Protein AF-0000000066037435 (afdb_homodimer)

Radius of gyration: 38.46 Å; Cα contacts (8 Å, |Δi|>4): 5398; chains: 2; bounding box: 88×120×111 Å

Secondary structure (DSSP, 8-state):
---EEEEE-HHHHHHHHHHHT-SEEEE---TTTHHHHHHHHHHHHTT---TTSSPPEEEE-SSHHHHHHHHHHHHHTT--EEEEE-HHHHHHTHHHHHHHHHTT---EEEEEE----SSSB--S--SHHHHTTTTSS-EEEEE-SHHHHHHHHHHHHHHHHHH---EEEEEETTTGGG-EEEEEEPPHHHHHHHS-HHHHHHHHHTS--TTS-EEES-B--HHHHHHHHHHTHHHHHHHHHHHHHHHHHHHHHHS----SEEEEE-TT-SEEEEE-STHHHHHHHHHHHHHTTT--EEEEEESEEES--HHHHHHTS-TT--EEEEEES---TTSSS-HHHHHHHHHHHTSS---EEEEEEE-GGG----HHHHHHHHHHHHSSSPPSSEEESS--TTT--BPPPP------SPTT-EEEEEEEETTSSHHHHHHHHHHHHHHHSS-EEEEEEEE-S-SSS-EEEEEEEEESS-----S--SSEEEEEES-GGGGGTS-TTTTEEEEEEEEEE-S--GGGHHHHS-HHHHHHHHHTT-EEEEE-HHHHHHHHT-TT--HHHHHHHHHHHH-SS-HHHHHHHHHHHHHHHHGGG-HHHHHHHHHHHHHHHH--EE----GGGGGPPPP--------HHIIIIIHHHHTT-GGG--GGGGTT-TT--EES-GGGGT-----SEEEEE-TTT-----HHHHT-TT--EEEEEE-HHHHHTSPTT---EEPTT-TT-EEEEEE-TTT-----HHHHH--STT-SEEEEEGGGGTTHHHHHHHHHHSPP---SS-TTSHHHHTTSPPSB-S-SPPTT-SSHHHHHHHHHHHGGGEEEEE-SSHHHHHHHBTTB--B---TTS---EEE---STTHHHHHHHHHHHHHHHHHHHHHHHHHHHH--TTS---HHHHHHHHHHHHTTT--TTHHHHHHHHHHSHHHHGGGSS--S-----TTGGGSS--EEEEEEEHIIIIIITHHHHHHHHHTT---EEEEEE-SEEGGGTSEE-TTSPTT-EEBTEE--SPPP-HHHHHHTTSSSEEEEE-TTT-HHHHHHHHHHHHHSSS-EEEEEE---GGG-BTT-GGGHHHHHHHHHHTTSS--EEE-HHHHHTTS-SEEE-SPPP-S-HHHHHHTBHHHHHHHHH-HHHHHHHHHHHHHHHHHHHHHHHHHHH-/---EEEEE-HHHHHHHHHHHT-SEEEE---TTTHHHHHHHHHHHHTT---TTSSPPEEEE-SSHHHHHHHHHHHHHTT--EEEEE-HHHHHHTHHHHHHHHHTT---EEEEEE----SSSB--S--SHHHHTTTTSS-EEEEE-SHHHHHHHHHHHHHHHHHH---EEEEEETTTTTT-EEEEEEPPHHHHHHHS-HHHHHHHHHTS--TTS-EEES-B--HHHHHHHHHHTHHHHHHHHHHHHHHHHHHHHHHS----SEEEEE-TT-SEEEEE-STHHHHHHHHHHHHHTTT--EEEEEESEEES--HHHHHHTS-TT--EEEEEES---TTSSS-HHHHHHHHHHHTSS---EEEEEEE-GGG----HHHHHHHHHHHHSSSPPSSEEESS--TTT--BPPPP------SPTT-EEEEEEEETTSSHHHHHHHHHHHHHHHSS-EEEEEEEE-S-SSS-EEEEEEEEESS-----S--SSEEEEEES-GGGGGTS-TTTTEEEEEEEEEE-S--GGGHHHHS-HHHHHHHHHTT-EEEEE-HHHHHHHHT-TT--HHHHHHHHHHHH-SS-HHHHHHHHHHHHHHHHGGG-HHHHHHHHHHHHHHHH--EE----GGGGGPPPP--------HHIIIIIHHHHTT-GGG--GGGGTT-TT--EES-GGGGT-----SEEEEE-TTT-----HHHHT-TT--EEEEEE-HHHHHTSPTT---EEPTT-TT-EEEEEE-TTT-----HHHHH--STT-SEEEEEGGGGTTHHHHHHHHHHSPP---SS-TTSHHHHTTSPPSB-S-SPPTT-SSHHHHHHHHHHHGGGEEEEE-SSHHHHHHHBTTB--B---TTS---EEE---STTHHHHHHHHHHHHHHHHHHHHHHHHHHHH--TTS---HHHHHHHHHHHHTTT--TTHHHHHHHHHHSHHHHGGGSS--S-----TTGGGSS--EEEEEEEHIIIIIITHHHHHHHHHTT---EEEEEE-SEEGGGTSEE-TTSPTT-EEBTEE--SPPP-HHHHHHTTSS-EEEEE-TTT-HHHHHHHHHHHHHSSS-EEEEEE---GGG-BTT-GGGHHHHHHHHHHTTSS--EEE-HHHHHTTS-SEEE-SPPP-S-HHHHHHTBHHHHHHHHH-HHHHHHHHHHHHHHHHHHHHHHHHHHH-

Nearest PDB structures (foldseek):
  6cin-assembly1_B  TM=9.816E-01  e=0.000E+00  Moorella thermoacetica ATCC 39073
  6cin-assembly3_E  TM=9.849E-01  e=0.000E+00  Moorella thermoacetica ATCC 39073
  6cin-assembly1_A  TM=9.835E-01  e=0.000E+00  Moorella thermoacetica ATCC 39073
  6ciq-assembly2_B  TM=9.819E-01  e=0.000E+00  Moorella thermoacetica ATCC 39073
  6cip-assembly1_B  TM=9.830E-01  e=0.000E+00  Moorella thermoacetica ATCC 39073

Structure (mmCIF, N/CA/C/O backbone):
data_AF-0000000066037435-model_v1
#
loop_
_entity.id
_entity.type
_entity.pdbx_description
1 polymer 'Pyruvate-flavodoxin oxidoreductase'
#
loop_
_atom_site.group_PDB
_atom_site.id
_atom_site.type_symbol
_atom_site.label_atom_id
_atom_site.label_alt_id
_atom_site.label_comp_id
_atom_site.label_asym_id
_atom_site.label_entity_id
_atom_site.label_seq_id
_atom_site.pdbx_PDB_ins_code
_atom_site.Cartn_x
_atom_site.Cartn_y
_atom_site.Cartn_z
_atom_site.occupancy
_atom_site.B_iso_or_equiv
_atom_site.auth_seq_id
_atom_site.auth_comp_id
_atom_site.auth_asym_id
_atom_site.auth_atom_id
_atom_site.pdbx_PDB_model_num
ATOM 1 N N . MET A 1 1 ? 15.977 32.938 -31.234 1 38.19 1 MET A N 1
ATOM 2 C CA . MET A 1 1 ? 14.883 33.781 -30.75 1 38.19 1 MET A CA 1
ATOM 3 C C . MET A 1 1 ? 14.727 33.656 -29.234 1 38.19 1 MET A C 1
ATOM 5 O O . MET A 1 1 ? 14.914 32.562 -28.672 1 38.19 1 MET A O 1
ATOM 9 N N . PRO A 1 2 ? 14.867 34.719 -28.641 1 54.53 2 PRO A N 1
ATOM 10 C CA . PRO A 1 2 ? 14.797 34.625 -27.188 1 54.53 2 PRO A CA 1
ATOM 11 C C . PRO A 1 2 ? 13.617 33.781 -26.703 1 54.53 2 PRO A C 1
ATOM 13 O O . PRO A 1 2 ? 12.516 33.875 -27.25 1 54.53 2 PRO A O 1
ATOM 16 N N . GLY A 1 3 ? 13.852 32.625 -26 1 71.19 3 GLY A N 1
ATOM 17 C CA . GLY A 1 3 ? 12.828 31.703 -25.562 1 71.19 3 GLY A CA 1
ATOM 18 C C . GLY A 1 3 ? 11.688 32.375 -24.828 1 71.19 3 GLY A C 1
ATOM 19 O O . GLY A 1 3 ? 11.82 33.531 -24.375 1 71.19 3 GLY A O 1
ATOM 20 N N . LYS A 1 4 ? 10.5 32 -24.969 1 89.44 4 LYS A N 1
ATOM 21 C CA . LYS A 1 4 ? 9.328 32.5 -24.234 1 89.44 4 LYS A CA 1
ATOM 22 C C . LYS A 1 4 ? 9.516 32.344 -22.734 1 89.44 4 LYS A C 1
ATOM 24 O O . LYS A 1 4 ? 9.773 31.266 -22.234 1 89.44 4 LYS A O 1
ATOM 29 N N . MET A 1 5 ? 9.586 33.531 -22.016 1 93.81 5 MET A N 1
ATOM 30 C CA . MET A 1 5 ? 9.742 33.562 -20.562 1 93.81 5 MET A CA 1
ATOM 31 C C . MET A 1 5 ? 8.391 33.625 -19.875 1 93.81 5 MET A C 1
ATOM 33 O O . MET A 1 5 ? 7.484 34.312 -20.344 1 93.81 5 MET A O 1
ATOM 37 N N . LYS A 1 6 ? 8.18 32.844 -18.844 1 93.81 6 LYS A N 1
ATOM 38 C CA . LYS A 1 6 ? 6.961 32.844 -18.047 1 93.81 6 LYS A CA 1
ATOM 39 C C . LYS A 1 6 ? 7.277 32.656 -16.562 1 93.81 6 LYS A C 1
ATOM 41 O O . LYS A 1 6 ? 8.234 31.969 -16.219 1 93.81 6 LYS A O 1
ATOM 46 N N . THR A 1 7 ? 6.496 33.281 -15.742 1 95.12 7 THR A N 1
ATOM 47 C CA . THR A 1 7 ? 6.609 33.062 -14.305 1 95.12 7 THR A CA 1
ATOM 48 C C . THR A 1 7 ? 5.711 31.938 -13.836 1 95.12 7 THR A C 1
ATOM 50 O O . THR A 1 7 ? 4.492 31.984 -14.031 1 95.12 7 THR A O 1
ATOM 53 N N . MET A 1 8 ? 6.258 30.891 -13.227 1 96.31 8 MET A N 1
ATOM 54 C CA . MET A 1 8 ? 5.488 29.75 -12.742 1 96.31 8 MET A CA 1
ATOM 55 C C . MET A 1 8 ? 6.262 28.984 -11.672 1 96.31 8 MET A C 1
ATOM 57 O O . MET A 1 8 ? 7.449 29.234 -11.461 1 96.31 8 MET A O 1
ATOM 61 N N . ASP A 1 9 ? 5.66 28.109 -10.977 1 97.19 9 ASP A N 1
ATOM 62 C CA . ASP A 1 9 ? 6.336 27.281 -9.984 1 97.19 9 ASP A CA 1
ATOM 63 C C . ASP A 1 9 ? 6.699 25.922 -10.562 1 97.19 9 ASP A C 1
ATOM 65 O O . ASP A 1 9 ? 6.43 25.641 -11.734 1 97.19 9 ASP A O 1
ATOM 69 N N . GLY A 1 10 ? 7.418 25.062 -9.797 1 98.44 10 GLY A N 1
ATOM 70 C CA . GLY A 1 10 ? 7.91 23.766 -10.273 1 98.44 10 GLY A CA 1
ATOM 71 C C . GLY A 1 10 ? 6.801 22.797 -10.625 1 98.44 10 GLY A C 1
ATOM 72 O O . GLY A 1 10 ? 6.934 22.016 -11.57 1 98.44 10 GLY A O 1
ATOM 73 N N . ASN A 1 11 ? 5.684 22.75 -9.883 1 98.56 11 ASN A N 1
ATOM 74 C CA . ASN A 1 11 ? 4.543 21.906 -10.195 1 98.56 11 ASN A CA 1
ATOM 75 C C . ASN A 1 11 ? 3.971 22.219 -11.578 1 98.56 11 ASN A C 1
ATOM 77 O O . ASN A 1 11 ? 3.678 21.297 -12.352 1 98.56 11 ASN A O 1
ATOM 81 N N . THR A 1 12 ? 3.805 23.469 -11.867 1 98.12 12 THR A N 1
ATOM 82 C CA . THR A 1 12 ? 3.25 23.875 -13.148 1 98.12 12 THR A CA 1
ATOM 83 C C . THR A 1 12 ? 4.188 23.5 -14.289 1 98.12 12 THR A C 1
ATOM 85 O O . THR A 1 12 ? 3.74 23.047 -15.352 1 98.12 12 THR A O 1
ATOM 88 N N . ALA A 1 13 ? 5.48 23.703 -14.078 1 98.69 13 ALA A N 1
ATOM 89 C CA . ALA A 1 13 ? 6.473 23.328 -15.086 1 98.69 13 ALA A CA 1
ATOM 90 C C . ALA A 1 13 ? 6.418 21.844 -15.398 1 98.69 13 ALA A C 1
ATOM 92 O O . ALA A 1 13 ? 6.445 21.453 -16.562 1 98.69 13 ALA A O 1
ATOM 93 N N . ALA A 1 14 ? 6.406 20.984 -14.367 1 98.81 14 ALA A N 1
ATOM 94 C CA . ALA A 1 14 ? 6.332 19.547 -14.539 1 98.81 14 ALA A CA 1
ATOM 95 C C . ALA A 1 14 ? 5.059 19.141 -15.281 1 98.81 14 ALA A C 1
ATOM 97 O O . ALA A 1 14 ? 5.09 18.281 -16.172 1 98.81 14 ALA A O 1
ATOM 98 N N . ALA A 1 15 ? 3.898 19.719 -14.867 1 98.62 15 ALA A N 1
ATOM 99 C CA . ALA A 1 15 ? 2.617 19.438 -15.508 1 98.62 15 ALA A CA 1
ATOM 100 C C . ALA A 1 15 ? 2.656 19.812 -16.984 1 98.62 15 ALA A C 1
ATOM 102 O O . ALA A 1 15 ? 2.156 19.062 -17.828 1 98.62 15 ALA A O 1
ATOM 103 N N . TYR A 1 16 ? 3.27 20.953 -17.281 1 98.38 16 TYR A N 1
ATOM 104 C CA . TYR A 1 16 ? 3.336 21.469 -18.656 1 98.38 16 TYR A CA 1
ATOM 105 C C . TYR A 1 16 ? 4.07 20.484 -19.562 1 98.38 16 TYR A C 1
ATOM 107 O O . TYR A 1 16 ? 3.588 20.141 -20.641 1 98.38 16 TYR A O 1
ATOM 115 N N . VAL A 1 17 ? 5.207 20.047 -19.141 1 98.69 17 VAL A N 1
ATOM 116 C CA . VAL A 1 17 ? 6.016 19.156 -19.969 1 98.69 17 VAL A CA 1
ATOM 117 C C . VAL A 1 17 ? 5.359 17.766 -20.031 1 98.69 17 VAL A C 1
ATOM 119 O O . VAL A 1 17 ? 5.309 17.156 -21.109 1 98.69 17 VAL A O 1
ATOM 122 N N . SER A 1 18 ? 4.891 17.25 -18.938 1 98.62 18 SER A N 1
ATOM 123 C CA . SER A 1 18 ? 4.281 15.922 -18.922 1 98.62 18 SER A CA 1
ATOM 124 C C . SER A 1 18 ? 3.066 15.859 -19.844 1 98.62 18 SER A C 1
ATOM 126 O O . SER A 1 18 ? 2.818 14.836 -20.484 1 98.62 18 SER A O 1
ATOM 128 N N . TYR A 1 19 ? 2.24 16.953 -19.859 1 98.44 19 TYR A N 1
ATOM 129 C CA . TYR A 1 19 ? 1.044 17.016 -20.688 1 98.44 19 TYR A CA 1
ATOM 130 C C . TYR A 1 19 ? 1.373 16.688 -22.141 1 98.44 19 TYR A C 1
ATOM 132 O O . TYR A 1 19 ? 0.607 15.992 -22.812 1 98.44 19 TYR A O 1
ATOM 140 N N . ALA A 1 20 ? 2.512 17.125 -22.625 1 98.31 20 ALA A N 1
ATOM 141 C CA . ALA A 1 20 ? 2.93 16.953 -24.016 1 98.31 20 ALA A CA 1
ATOM 142 C C . ALA A 1 20 ? 3.072 15.477 -24.375 1 98.31 20 ALA A C 1
ATOM 144 O O . ALA A 1 20 ? 2.793 15.07 -25.5 1 98.31 20 ALA A O 1
ATOM 145 N N . PHE A 1 21 ? 3.494 14.617 -23.406 1 98.44 21 PHE A N 1
ATOM 146 C CA . PHE A 1 21 ? 3.902 13.25 -23.719 1 98.44 21 PHE A CA 1
ATOM 147 C C . PHE A 1 21 ? 2.865 12.25 -23.219 1 98.44 21 PHE A C 1
ATOM 149 O O . PHE A 1 21 ? 3.102 11.039 -23.234 1 98.44 21 PHE A O 1
ATOM 156 N N . THR A 1 22 ? 1.66 12.617 -22.734 1 98.12 22 THR A N 1
ATOM 157 C CA . THR A 1 22 ? 0.749 11.75 -22.016 1 98.12 22 THR A CA 1
ATOM 158 C C . THR A 1 22 ? -0.553 11.555 -22.781 1 98.12 22 THR A C 1
ATOM 160 O O . THR A 1 22 ? -1.141 12.523 -23.266 1 98.12 22 THR A O 1
ATOM 163 N N . ASP A 1 23 ? -0.997 10.242 -22.891 1 97.44 23 ASP A N 1
ATOM 164 C CA . ASP A 1 23 ? -2.326 9.914 -23.406 1 97.44 23 ASP A CA 1
ATOM 165 C C . ASP A 1 23 ? -3.35 9.867 -22.266 1 97.44 23 ASP A C 1
ATOM 167 O O . ASP A 1 23 ? -4.453 10.406 -22.406 1 97.44 23 ASP A O 1
ATOM 171 N N . VAL A 1 24 ? -2.975 9.148 -21.219 1 97.5 24 VAL A N 1
ATOM 172 C CA . VAL A 1 24 ? -3.85 8.891 -20.078 1 97.5 24 VAL A CA 1
ATOM 173 C C . VAL A 1 24 ? -3.117 9.219 -18.781 1 97.5 24 VAL A C 1
ATOM 175 O O . VAL A 1 24 ? -1.934 8.898 -18.625 1 97.5 24 VAL A O 1
ATOM 178 N N . THR A 1 25 ? -3.76 9.938 -17.922 1 97.62 25 THR A N 1
ATOM 179 C CA . THR A 1 25 ? -3.232 10.094 -16.562 1 97.62 25 THR A CA 1
ATOM 180 C C . THR A 1 25 ? -4.262 9.648 -15.531 1 97.62 25 THR A C 1
ATOM 182 O O . THR A 1 25 ? -5.461 9.867 -15.703 1 97.62 25 THR A O 1
ATOM 185 N N . ALA A 1 26 ? -3.879 8.82 -14.547 1 97.5 26 ALA A N 1
ATOM 186 C CA . ALA A 1 26 ? -4.648 8.461 -13.359 1 97.5 26 ALA A CA 1
ATOM 187 C C . ALA A 1 26 ? -4.023 9.055 -12.102 1 97.5 26 ALA A C 1
ATOM 189 O O . ALA A 1 26 ? -2.811 8.953 -11.898 1 97.5 26 ALA A O 1
ATOM 190 N N . ILE A 1 27 ? -4.828 9.75 -11.297 1 96.06 27 ILE A N 1
ATOM 191 C CA . ILE A 1 27 ? -4.23 10.57 -10.25 1 96.06 27 ILE A CA 1
ATOM 192 C C . ILE A 1 27 ? -4.996 10.375 -8.945 1 96.06 27 ILE A C 1
ATOM 194 O O . ILE A 1 27 ? -6.117 9.859 -8.945 1 96.06 27 ILE A O 1
ATOM 198 N N . TYR A 1 28 ? -4.441 10.672 -7.809 1 95.75 28 TYR A N 1
ATOM 199 C CA . TYR A 1 28 ? -5.008 10.875 -6.48 1 95.75 28 TYR A CA 1
ATOM 200 C C . TYR A 1 28 ? -4.324 12.039 -5.773 1 95.75 28 TYR A C 1
ATOM 202 O O . TYR A 1 28 ? -3.094 12.133 -5.766 1 95.75 28 TYR A O 1
ATOM 210 N N . PRO A 1 29 ? -5.066 12.922 -5.191 1 92.88 29 PRO A N 1
ATOM 211 C CA . PRO A 1 29 ? -4.465 14.148 -4.652 1 92.88 29 PRO A CA 1
ATOM 212 C C . PRO A 1 29 ? -3.617 13.891 -3.408 1 92.88 29 PRO A C 1
ATOM 214 O O . PRO A 1 29 ? -3.998 13.086 -2.555 1 92.88 29 PRO A O 1
ATOM 217 N N . ILE A 1 30 ? -2.527 14.602 -3.285 1 94.88 30 ILE A N 1
ATOM 218 C CA . ILE A 1 30 ? -1.681 14.633 -2.098 1 94.88 30 ILE A CA 1
ATOM 219 C C . ILE A 1 30 ? -0.787 15.867 -2.137 1 94.88 30 ILE A C 1
ATOM 221 O O . ILE A 1 30 ? -0.154 16.156 -3.154 1 94.88 30 ILE A O 1
ATOM 225 N N . THR A 1 31 ? -0.784 16.609 -1.073 1 92.5 31 THR A N 1
ATOM 226 C CA . THR A 1 31 ? 0.114 17.75 -0.937 1 92.5 31 THR A CA 1
ATOM 227 C C . THR A 1 31 ? 1.567 17.297 -0.875 1 92.5 31 THR A C 1
ATOM 229 O O . THR A 1 31 ? 1.899 16.375 -0.138 1 92.5 31 THR A O 1
ATOM 232 N N . PRO A 1 32 ? 2.5 17.844 -1.679 1 95.12 32 PRO A N 1
ATOM 233 C CA . PRO A 1 32 ? 2.318 19.078 -2.453 1 95.12 32 PRO A CA 1
ATOM 234 C C . PRO A 1 32 ? 2.176 18.812 -3.951 1 95.12 32 PRO A C 1
ATOM 236 O O . PRO A 1 32 ? 2.316 19.734 -4.758 1 95.12 32 PRO A O 1
ATOM 239 N N . SER A 1 33 ? 1.931 17.594 -4.406 1 97.12 33 SER A N 1
ATOM 240 C CA . SER A 1 33 ? 1.937 17.266 -5.828 1 97.12 33 SER A CA 1
ATOM 241 C C . SER A 1 33 ? 0.609 17.625 -6.484 1 97.12 33 SER A C 1
ATOM 243 O O . SER A 1 33 ? 0.514 17.688 -7.711 1 97.12 33 SER A O 1
ATOM 245 N N . THR A 1 34 ? -0.448 17.906 -5.75 1 94.19 34 THR A N 1
ATOM 246 C CA . THR A 1 34 ? -1.822 18.078 -6.211 1 94.19 34 THR A CA 1
ATOM 247 C C . THR A 1 34 ? -1.903 19.125 -7.32 1 94.19 34 THR A C 1
ATOM 249 O O . THR A 1 34 ? -2.625 18.938 -8.305 1 94.19 34 THR A O 1
ATOM 252 N N . PRO A 1 35 ? -1.137 20.219 -7.258 1 94.81 35 PRO A N 1
ATOM 253 C CA . PRO A 1 35 ? -1.243 21.266 -8.281 1 94.81 35 PRO A CA 1
ATOM 254 C C . PRO A 1 35 ? -0.845 20.766 -9.672 1 94.81 35 PRO A C 1
ATOM 256 O O . PRO A 1 35 ? -1.339 21.281 -10.68 1 94.81 35 PRO A O 1
ATOM 259 N N . MET A 1 36 ? 0.032 19.75 -9.789 1 97.69 36 MET A N 1
ATOM 260 C CA . MET A 1 36 ? 0.38 19.188 -11.094 1 97.69 36 MET A CA 1
ATOM 261 C C . MET A 1 36 ? -0.857 18.656 -11.797 1 97.69 36 MET A C 1
ATOM 263 O O . MET A 1 36 ? -1.138 19.031 -12.938 1 97.69 36 MET A O 1
ATOM 267 N N . ALA A 1 37 ? -1.603 17.859 -11.117 1 95.25 37 ALA A N 1
ATOM 268 C CA . ALA A 1 37 ? -2.803 17.25 -11.688 1 95.25 37 ALA A CA 1
ATOM 269 C C . ALA A 1 37 ? -3.863 18.297 -11.992 1 95.25 37 ALA A C 1
ATOM 271 O O . ALA A 1 37 ? -4.605 18.172 -12.969 1 95.25 37 ALA A O 1
ATOM 272 N N . GLU A 1 38 ? -3.975 19.297 -11.133 1 91.94 38 GLU A N 1
ATOM 273 C CA . GLU A 1 38 ? -4.945 20.375 -11.336 1 91.94 38 GLU A CA 1
ATOM 274 C C . GLU A 1 38 ? -4.664 21.125 -12.633 1 91.94 38 GLU A C 1
ATOM 276 O O . GLU A 1 38 ? -5.586 21.438 -13.391 1 91.94 38 GLU A O 1
ATOM 281 N N . SER A 1 39 ? -3.359 21.438 -12.867 1 95.25 39 SER A N 1
ATOM 282 C CA . SER A 1 39 ? -2.979 22.109 -14.109 1 95.25 39 SER A CA 1
ATOM 283 C C . SER A 1 39 ? -3.326 21.266 -15.328 1 95.25 39 SER A C 1
ATOM 285 O O . SER A 1 39 ? -3.855 21.781 -16.312 1 95.25 39 SER A O 1
ATOM 287 N N . VAL A 1 40 ? -3.043 19.984 -15.266 1 96.19 40 VAL A N 1
ATOM 288 C CA . VAL A 1 40 ? -3.318 19.078 -16.375 1 96.19 40 VAL A CA 1
ATOM 289 C C . VAL A 1 40 ? -4.82 19.031 -16.641 1 96.19 40 VAL A C 1
ATOM 291 O O . VAL A 1 40 ? -5.254 19.031 -17.797 1 96.19 40 VAL A O 1
ATOM 294 N N . ASP A 1 41 ? -5.59 18.969 -15.602 1 91.25 41 ASP A N 1
ATOM 295 C CA . ASP A 1 41 ? -7.043 18.938 -15.727 1 91.25 41 ASP A CA 1
ATOM 296 C C . ASP A 1 41 ? -7.566 20.219 -16.375 1 91.25 41 ASP A C 1
ATOM 298 O O . ASP A 1 41 ? -8.453 20.172 -17.219 1 91.25 41 ASP A O 1
ATOM 302 N N . GLU A 1 42 ? -7.066 21.344 -15.914 1 89.56 42 GLU A N 1
ATOM 303 C CA . GLU A 1 42 ? -7.465 22.625 -16.453 1 89.56 42 GLU A CA 1
ATOM 304 C C . GLU A 1 42 ? -7.156 22.719 -17.953 1 89.56 42 GLU A C 1
ATOM 306 O O . GLU A 1 42 ? -7.996 23.156 -18.734 1 89.56 42 GLU A O 1
ATOM 311 N N . TRP A 1 43 ? -5.977 22.312 -18.344 1 94.56 43 TRP A N 1
ATOM 312 C CA . TRP A 1 43 ? -5.566 22.391 -19.75 1 94.56 43 TRP A CA 1
ATOM 313 C C . TRP A 1 43 ? -6.379 21.406 -20.609 1 94.56 43 TRP A C 1
ATOM 315 O O . TRP A 1 43 ? -6.723 21.719 -21.75 1 94.56 43 TRP A O 1
ATOM 325 N N . ALA A 1 44 ? -6.645 20.219 -20.094 1 92.75 44 ALA A N 1
ATOM 326 C CA . ALA A 1 44 ? -7.5 19.281 -20.812 1 92.75 44 ALA A CA 1
ATOM 327 C C . ALA A 1 44 ? -8.891 19.875 -21.031 1 92.75 44 ALA A C 1
ATOM 329 O O . ALA A 1 44 ? -9.469 19.734 -22.125 1 92.75 44 ALA A O 1
ATOM 330 N N . ALA A 1 45 ? -9.453 20.5 -20.031 1 83.94 45 ALA A N 1
ATOM 331 C CA . ALA A 1 45 ? -10.773 21.141 -20.109 1 83.94 45 ALA A CA 1
ATOM 332 C C . ALA A 1 45 ? -10.773 22.266 -21.125 1 83.94 45 ALA A C 1
ATOM 334 O O . ALA A 1 45 ? -11.781 22.516 -21.797 1 83.94 45 ALA A O 1
ATOM 335 N N . GLN A 1 46 ? -9.594 22.938 -21.297 1 88 46 GLN A N 1
ATOM 336 C CA . GLN A 1 46 ? -9.453 24.047 -22.234 1 88 46 GLN A CA 1
ATOM 337 C C . GLN A 1 46 ? -9.219 23.531 -23.656 1 88 46 GLN A C 1
ATOM 339 O O . GLN A 1 46 ? -9.164 24.328 -24.594 1 88 46 GLN A O 1
ATOM 344 N N . GLY A 1 47 ? -9.039 22.203 -23.75 1 91.31 47 GLY A N 1
ATOM 345 C CA . GLY A 1 47 ? -8.883 21.625 -25.078 1 91.31 47 GLY A CA 1
ATOM 346 C C . GLY A 1 47 ? -7.449 21.609 -25.562 1 91.31 47 GLY A C 1
ATOM 347 O O . GLY A 1 47 ? -7.188 21.375 -26.75 1 91.31 47 GLY A O 1
ATOM 348 N N . LYS A 1 48 ? -6.535 21.891 -24.609 1 95.56 48 LYS A N 1
ATOM 349 C CA . LYS A 1 48 ? -5.129 21.844 -24.984 1 95.56 48 LYS A CA 1
ATOM 350 C C . LYS A 1 48 ? -4.754 20.469 -25.531 1 95.56 48 LYS A C 1
ATOM 352 O O . LYS A 1 48 ? -5.172 19.453 -24.969 1 95.56 48 LYS A O 1
ATOM 357 N N . LYS A 1 49 ? -3.936 20.422 -26.578 1 96.5 49 LYS A N 1
ATOM 358 C CA . LYS A 1 49 ? -3.58 19.156 -27.203 1 96.5 49 LYS A CA 1
ATOM 359 C C . LYS A 1 49 ? -2.176 18.719 -26.797 1 96.5 49 LYS A C 1
ATOM 361 O O . LYS A 1 49 ? -1.293 19.547 -26.594 1 96.5 49 LYS A O 1
ATOM 366 N N . ASN A 1 50 ? -1.952 17.422 -26.656 1 97 50 ASN A N 1
ATOM 367 C CA . ASN A 1 50 ? -0.628 16.844 -26.453 1 97 50 ASN A CA 1
ATOM 368 C C . ASN A 1 50 ? 0.107 16.656 -27.781 1 97 50 ASN A C 1
ATOM 370 O O . ASN A 1 50 ? -0.341 17.156 -28.828 1 97 50 ASN A O 1
ATOM 374 N N . LEU A 1 51 ? 1.262 16.016 -27.781 1 96.75 51 LEU A N 1
ATOM 375 C CA . LEU A 1 51 ? 2.082 15.859 -28.969 1 96.75 51 LEU A CA 1
ATOM 376 C C . LEU A 1 51 ? 1.419 14.914 -29.969 1 96.75 51 LEU A C 1
ATOM 378 O O . LEU A 1 51 ? 1.826 14.844 -31.125 1 96.75 51 LEU A O 1
ATOM 382 N N . PHE A 1 52 ? 0.354 14.234 -29.562 1 92.75 52 PHE A N 1
ATOM 383 C CA . PHE A 1 52 ? -0.323 13.266 -30.406 1 92.75 52 PHE A CA 1
ATOM 384 C C . PHE A 1 52 ? -1.643 13.82 -30.938 1 92.75 52 PHE A C 1
ATOM 386 O O . PHE A 1 52 ? -2.449 13.086 -31.5 1 92.75 52 PHE A O 1
ATOM 393 N N . GLY A 1 53 ? -1.864 15.117 -30.641 1 91.69 53 GLY A N 1
ATOM 394 C CA . GLY A 1 53 ? -3.021 15.82 -31.172 1 91.69 53 GLY A CA 1
ATOM 395 C C . GLY A 1 53 ? -4.297 15.539 -30.391 1 91.69 53 GLY A C 1
ATOM 396 O O . GLY A 1 53 ? -5.398 15.727 -30.922 1 91.69 53 GLY A O 1
ATOM 397 N N . GLN A 1 54 ? -4.188 15.117 -29.203 1 93 54 GLN A N 1
ATOM 398 C CA . GLN A 1 54 ? -5.344 14.773 -28.391 1 93 54 GLN A CA 1
ATOM 399 C C . GLN A 1 54 ? -5.293 15.477 -27.031 1 93 54 GLN A C 1
ATOM 401 O O . GLN A 1 54 ? -4.23 15.938 -26.609 1 93 54 GLN A O 1
ATOM 406 N N . THR A 1 55 ? -6.453 15.648 -26.422 1 95.12 55 THR A N 1
ATOM 407 C CA . THR A 1 55 ? -6.473 16.062 -25.016 1 95.12 55 THR A CA 1
ATOM 408 C C . THR A 1 55 ? -6.117 14.891 -24.109 1 95.12 55 THR A C 1
ATOM 410 O O . THR A 1 55 ? -6.457 13.742 -24.406 1 95.12 55 THR A O 1
ATOM 413 N N . VAL A 1 56 ? -5.422 15.148 -23.078 1 95.69 56 VAL A N 1
ATOM 414 C CA . VAL A 1 56 ? -5.051 14.109 -22.125 1 95.69 56 VAL A CA 1
ATOM 415 C C . VAL A 1 56 ? -6.293 13.602 -21.406 1 95.69 56 VAL A C 1
ATOM 417 O O . VAL A 1 56 ? -7.148 14.391 -20.984 1 95.69 56 VAL A O 1
ATOM 420 N N . LYS A 1 57 ? -6.492 12.289 -21.359 1 95 57 LYS A N 1
ATOM 421 C CA . LYS A 1 57 ? -7.566 11.68 -20.578 1 95 57 LYS A CA 1
ATOM 422 C C . LYS A 1 57 ? -7.184 11.562 -19.109 1 95 57 LYS A C 1
ATOM 424 O O . LYS A 1 57 ? -6.164 10.953 -18.781 1 95 57 LYS A O 1
ATOM 429 N N . ILE A 1 58 ? -7.961 12.164 -18.266 1 93.62 58 ILE A N 1
ATOM 430 C CA . ILE A 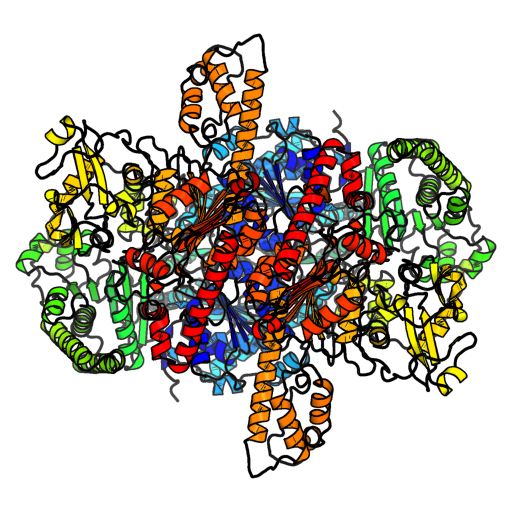1 58 ? -7.629 12.203 -16.844 1 93.62 58 ILE A CA 1
ATOM 431 C C . ILE A 1 58 ? -8.672 11.422 -16.047 1 93.62 58 ILE A C 1
ATOM 433 O O . ILE A 1 58 ? -9.867 11.531 -16.297 1 93.62 58 ILE A O 1
ATOM 437 N N . MET A 1 59 ? -8.211 10.516 -15.125 1 94.06 59 MET A N 1
ATOM 438 C CA . MET A 1 59 ? -9.094 9.781 -14.219 1 94.06 59 MET A CA 1
ATOM 439 C C . MET A 1 59 ? -8.633 9.914 -12.773 1 94.06 59 MET A C 1
ATOM 441 O O . MET A 1 59 ? -7.488 9.586 -12.453 1 94.06 59 MET A O 1
ATOM 445 N N . GLU A 1 60 ? -9.438 10.5 -11.891 1 93.56 60 GLU A N 1
ATOM 446 C CA . GLU A 1 60 ? -9.172 10.484 -10.453 1 93.56 60 GLU A CA 1
ATOM 447 C C . GLU A 1 60 ? -9.523 9.133 -9.844 1 93.56 60 GLU A C 1
ATOM 449 O O . GLU A 1 60 ? -10.641 8.641 -10.016 1 93.56 60 GLU A O 1
ATOM 454 N N . MET A 1 61 ? -8.617 8.484 -9.102 1 96.5 61 MET A N 1
ATOM 455 C CA . MET A 1 61 ? -8.828 7.172 -8.492 1 96.5 61 MET A CA 1
ATOM 456 C C . MET A 1 61 ? -9.109 7.301 -7 1 96.5 61 MET A C 1
ATOM 458 O O . MET A 1 61 ? -9.156 8.414 -6.469 1 96.5 61 MET A O 1
ATOM 462 N N . GLN A 1 62 ? -9.359 6.176 -6.293 1 96.31 62 GLN A N 1
ATOM 463 C CA . GLN A 1 62 ? -9.75 6.203 -4.887 1 96.31 62 GLN A CA 1
ATOM 464 C C . GLN A 1 62 ? -8.516 6.223 -3.98 1 96.31 62 GLN A C 1
ATOM 466 O O . GLN A 1 62 ? -8.633 6.453 -2.775 1 96.31 62 GLN A O 1
ATOM 471 N N . SER A 1 63 ? -7.316 6.039 -4.508 1 97.19 63 SER A N 1
ATOM 472 C CA . SER A 1 63 ? -6.055 6.012 -3.777 1 97.19 63 SER A CA 1
ATOM 473 C C . SER A 1 63 ? -4.867 6.098 -4.73 1 97.19 63 SER A C 1
ATOM 475 O O . SER A 1 63 ? -5.02 5.934 -5.941 1 97.19 63 SER A O 1
ATOM 477 N N . GLU A 1 64 ? -3.705 6.348 -4.219 1 97.12 64 GLU A N 1
ATOM 478 C CA . GLU A 1 64 ? -2.486 6.332 -5.023 1 97.12 64 GLU A CA 1
ATOM 479 C C . GLU A 1 64 ? -2.162 4.922 -5.508 1 97.12 64 GLU A C 1
ATOM 481 O O . GLU A 1 64 ? -1.637 4.746 -6.609 1 97.12 64 GLU A O 1
ATOM 486 N N . SER A 1 65 ? -2.41 3.842 -4.676 1 97.44 65 SER A N 1
ATOM 487 C CA . SER A 1 65 ? -2.266 2.471 -5.152 1 97.44 65 SER A CA 1
ATOM 488 C C . SER A 1 65 ? -3.15 2.213 -6.367 1 97.44 65 SER A C 1
ATOM 490 O O . SER A 1 65 ? -2.732 1.547 -7.316 1 97.44 65 SER A O 1
ATOM 492 N N . GLY A 1 66 ? -4.43 2.682 -6.328 1 97.94 66 GLY A N 1
ATOM 493 C CA . GLY A 1 66 ? -5.332 2.553 -7.461 1 97.94 66 GLY A CA 1
ATOM 494 C C . GLY A 1 66 ? -4.848 3.289 -8.695 1 97.94 66 GLY A C 1
ATOM 495 O O . GLY A 1 66 ? -4.984 2.793 -9.82 1 97.94 66 GLY A O 1
ATOM 496 N N . ALA A 1 67 ? -4.281 4.496 -8.484 1 98.19 67 ALA A N 1
ATOM 497 C CA . ALA A 1 67 ? -3.721 5.262 -9.594 1 98.19 67 ALA A CA 1
ATOM 498 C C . ALA A 1 67 ? -2.594 4.492 -10.281 1 98.19 67 ALA A C 1
ATOM 500 O O . ALA A 1 67 ? -2.506 4.469 -11.508 1 98.19 67 ALA A O 1
ATOM 501 N N . ALA A 1 68 ? -1.719 3.877 -9.469 1 98.56 68 ALA A N 1
ATOM 502 C CA . ALA A 1 68 ? -0.609 3.1 -10.023 1 98.56 68 ALA A CA 1
ATOM 503 C C . ALA A 1 68 ? -1.119 1.897 -10.812 1 98.56 68 ALA A C 1
ATOM 505 O O . ALA A 1 68 ? -0.581 1.569 -11.867 1 98.56 68 ALA A O 1
ATOM 506 N N . GLY A 1 69 ? -2.139 1.176 -10.281 1 98.5 69 GLY A N 1
ATOM 507 C CA . GLY A 1 69 ? -2.74 0.073 -11.016 1 98.5 69 GLY A CA 1
ATOM 508 C C . GLY A 1 69 ? -3.338 0.495 -12.344 1 98.5 69 GLY A C 1
ATOM 509 O O . GLY A 1 69 ? -3.189 -0.206 -13.344 1 98.5 69 GLY A O 1
ATOM 510 N N . ALA A 1 70 ? -4 1.625 -12.367 1 98.56 70 ALA A N 1
ATOM 511 C CA . ALA A 1 70 ? -4.652 2.123 -13.578 1 98.56 70 ALA A CA 1
ATOM 512 C C . ALA A 1 70 ? -3.623 2.52 -14.633 1 98.56 70 ALA A C 1
ATOM 514 O O . ALA A 1 70 ? -3.795 2.227 -15.82 1 98.56 70 ALA A O 1
ATOM 515 N N . ILE A 1 71 ? -2.51 3.209 -14.234 1 98.5 71 ILE A N 1
ATOM 516 C CA . ILE A 1 71 ? -1.501 3.596 -15.219 1 98.5 71 ILE A CA 1
ATOM 517 C C . ILE A 1 71 ? -0.806 2.35 -15.758 1 98.5 71 ILE A C 1
ATOM 519 O O . ILE A 1 71 ? -0.463 2.289 -16.938 1 98.5 71 ILE A O 1
ATOM 523 N N . HIS A 1 72 ? -0.563 1.329 -14.852 1 98.75 72 HIS A N 1
ATOM 524 C CA . HIS A 1 72 ? -0.009 0.057 -15.305 1 98.75 72 HIS A CA 1
ATOM 525 C C . HIS A 1 72 ? -0.874 -0.565 -16.391 1 98.75 72 HIS A C 1
ATOM 527 O O . HIS A 1 72 ? -0.36 -0.999 -17.422 1 98.75 72 HIS A O 1
ATOM 533 N N . GLY A 1 73 ? -2.264 -0.599 -16.219 1 98.69 73 GLY A N 1
ATOM 534 C CA . GLY A 1 73 ? -3.186 -1.126 -17.203 1 98.69 73 GLY A CA 1
ATOM 535 C C . GLY A 1 73 ? -3.166 -0.347 -18.516 1 98.69 73 GLY A C 1
ATOM 536 O O . GLY A 1 73 ? -3.189 -0.936 -19.594 1 98.69 73 GLY A O 1
ATOM 537 N N . ALA A 1 74 ? -3.123 0.996 -18.422 1 98.62 74 ALA A N 1
ATOM 538 C CA . ALA A 1 74 ? -3.094 1.848 -19.609 1 98.62 74 ALA A CA 1
ATOM 539 C C . ALA A 1 74 ? -1.846 1.581 -20.438 1 98.62 74 ALA A C 1
ATOM 541 O O . ALA A 1 74 ? -1.919 1.512 -21.672 1 98.62 74 ALA A O 1
ATOM 542 N N . LEU A 1 75 ? -0.693 1.437 -19.75 1 98.62 75 LEU A N 1
ATOM 543 C CA . LEU A 1 75 ? 0.559 1.141 -20.438 1 98.62 75 LEU A CA 1
ATOM 544 C C . LEU A 1 75 ? 0.478 -0.2 -21.156 1 98.62 75 LEU A C 1
ATOM 546 O O . LEU A 1 75 ? 0.924 -0.321 -22.297 1 98.62 75 LEU A O 1
ATOM 550 N N . GLN A 1 76 ? -0.103 -1.229 -20.531 1 98.06 76 GLN A N 1
ATOM 551 C CA . GLN A 1 76 ? -0.249 -2.547 -21.141 1 98.06 76 GLN A CA 1
ATOM 552 C C . GLN A 1 76 ? -1.1 -2.479 -22.406 1 98.06 76 GLN A C 1
ATOM 554 O O . GLN A 1 76 ? -0.924 -3.281 -23.328 1 98.06 76 GLN A O 1
ATOM 559 N N . ALA A 1 77 ? -2.023 -1.455 -22.453 1 96.69 77 ALA A N 1
ATOM 560 C CA . ALA A 1 77 ? -2.939 -1.302 -23.578 1 96.69 77 ALA A CA 1
ATOM 561 C C . ALA A 1 77 ? -2.33 -0.421 -24.656 1 96.69 77 ALA A C 1
ATOM 563 O O . ALA A 1 77 ? -2.963 -0.167 -25.688 1 96.69 77 ALA A O 1
ATOM 564 N N . GLY A 1 78 ? -1.126 0.102 -24.469 1 96.19 78 GLY A N 1
ATOM 565 C CA . GLY A 1 78 ? -0.417 0.833 -25.516 1 96.19 78 GLY A CA 1
ATOM 566 C C . GLY A 1 78 ? -0.573 2.338 -25.391 1 96.19 78 GLY A C 1
ATOM 567 O O . GLY A 1 78 ? -0.241 3.074 -26.328 1 96.19 78 GLY A O 1
ATOM 568 N N . ALA A 1 79 ? -1.069 2.879 -24.281 1 97.5 79 ALA A N 1
ATOM 569 C CA . ALA A 1 79 ? -1.197 4.312 -24.047 1 97.5 79 ALA A CA 1
ATOM 570 C C . ALA A 1 79 ? -0.092 4.824 -23.125 1 97.5 79 ALA A C 1
ATOM 572 O O . ALA A 1 79 ? 0.195 4.211 -22.094 1 97.5 79 ALA A O 1
ATOM 573 N N . LEU A 1 80 ? 0.573 5.914 -23.547 1 98.44 80 LEU A N 1
ATOM 574 C CA . LEU A 1 80 ? 1.555 6.543 -22.672 1 98.44 80 LEU A CA 1
ATOM 575 C C . LEU A 1 80 ? 0.877 7.16 -21.453 1 98.44 80 LEU A C 1
ATOM 577 O O . LEU A 1 80 ? -0.061 7.949 -21.594 1 98.44 80 LEU A O 1
ATOM 581 N N . ALA A 1 81 ? 1.288 6.68 -20.297 1 98.25 81 ALA A N 1
ATOM 582 C CA . ALA A 1 81 ? 0.584 7.066 -19.078 1 98.25 81 ALA A CA 1
ATOM 583 C C . ALA A 1 81 ? 1.547 7.656 -18.047 1 98.25 81 ALA A C 1
ATOM 585 O O . ALA A 1 81 ? 2.691 7.215 -17.938 1 98.25 81 ALA A O 1
ATOM 586 N N . THR A 1 82 ? 1.115 8.656 -17.312 1 98.06 82 THR A N 1
ATOM 587 C CA . THR A 1 82 ? 1.857 9.367 -16.266 1 98.06 82 THR A CA 1
ATOM 588 C C . THR A 1 82 ? 0.992 9.57 -15.031 1 98.06 82 THR A C 1
ATOM 590 O O . THR A 1 82 ? -0.237 9.508 -15.109 1 98.06 82 THR A O 1
ATOM 593 N N . THR A 1 83 ? 1.618 9.766 -13.867 1 98.31 83 THR A N 1
ATOM 594 C CA . THR A 1 83 ? 0.918 10.125 -12.641 1 98.31 83 THR A CA 1
ATOM 595 C C . THR A 1 83 ? 1.752 11.094 -11.812 1 98.31 83 THR A C 1
ATOM 597 O O . THR A 1 83 ? 2.904 11.383 -12.148 1 98.31 83 THR A O 1
ATOM 600 N N . TYR A 1 84 ? 1.145 11.758 -10.828 1 98.38 84 TYR A N 1
ATOM 601 C CA . TYR A 1 84 ? 1.734 12.742 -9.93 1 98.38 84 TYR A CA 1
ATOM 602 C C . TYR A 1 84 ? 1.511 12.352 -8.469 1 98.38 84 TYR A C 1
ATOM 604 O O . TYR A 1 84 ? 0.402 11.977 -8.086 1 98.38 84 TYR A O 1
ATOM 612 N N . THR A 1 85 ? 2.557 12.391 -7.656 1 98.25 85 THR A N 1
ATOM 613 C CA . THR A 1 85 ? 2.381 11.938 -6.277 1 98.25 85 THR A CA 1
ATOM 614 C C . THR A 1 85 ? 3.494 12.477 -5.387 1 98.25 85 THR A C 1
ATOM 616 O O . THR A 1 85 ? 4.238 13.375 -5.785 1 98.25 85 THR A O 1
ATOM 619 N N . ALA A 1 86 ? 3.506 12.086 -4.086 1 98.19 86 ALA A N 1
ATOM 620 C CA . ALA A 1 86 ? 4.508 12.422 -3.076 1 98.19 86 ALA A CA 1
ATOM 621 C C . ALA A 1 86 ? 4.367 11.523 -1.849 1 98.19 86 ALA A C 1
ATOM 623 O O . ALA A 1 86 ? 3.311 10.938 -1.621 1 98.19 86 ALA A O 1
ATOM 624 N N . SER A 1 87 ? 5.453 11.367 -1.075 1 98.06 87 SER A N 1
ATOM 625 C CA . SER A 1 87 ? 5.453 10.867 0.296 1 98.06 87 SER A CA 1
ATOM 626 C C . SER A 1 87 ? 4.711 9.539 0.402 1 98.06 87 SER A C 1
ATOM 628 O O . SER A 1 87 ? 4.941 8.633 -0.396 1 98.06 87 SER A O 1
ATOM 630 N N . GLN A 1 88 ? 3.768 9.422 1.356 1 97.56 88 GLN A N 1
ATOM 631 C CA . GLN A 1 88 ? 3.008 8.203 1.619 1 97.56 88 GLN A CA 1
ATOM 632 C C . GLN A 1 88 ? 2.344 7.684 0.348 1 97.56 88 GLN A C 1
ATOM 634 O O . GLN A 1 88 ? 2.199 6.473 0.167 1 97.56 88 GLN A O 1
ATOM 639 N N . GLY A 1 89 ? 1.905 8.656 -0.474 1 97.88 89 GLY A N 1
ATOM 640 C CA . GLY A 1 89 ? 1.311 8.242 -1.734 1 97.88 89 GLY A CA 1
ATOM 641 C C . GLY A 1 89 ? 2.262 7.449 -2.613 1 97.88 89 GLY A C 1
ATOM 642 O O . GLY A 1 89 ? 1.868 6.457 -3.23 1 97.88 89 GLY A O 1
ATOM 643 N N . LEU A 1 90 ? 3.523 7.898 -2.719 1 98.56 90 LEU A N 1
ATOM 644 C CA . LEU A 1 90 ? 4.543 7.195 -3.488 1 98.56 90 LEU A CA 1
ATOM 645 C C . LEU A 1 90 ? 4.797 5.809 -2.912 1 98.56 90 LEU A C 1
ATOM 647 O O . LEU A 1 90 ? 4.98 4.844 -3.66 1 98.56 90 LEU A O 1
ATOM 651 N N . LEU A 1 91 ? 4.863 5.688 -1.54 1 98.5 91 LEU A N 1
ATOM 652 C CA . LEU A 1 91 ? 5.047 4.391 -0.898 1 98.5 91 LEU A CA 1
ATOM 653 C C . LEU A 1 91 ? 3.973 3.404 -1.34 1 98.5 91 LEU A C 1
ATOM 655 O O . LEU A 1 91 ? 4.254 2.223 -1.545 1 98.5 91 LEU A O 1
ATOM 659 N N . LEU A 1 92 ? 2.703 3.857 -1.467 1 98.12 92 LEU A N 1
ATOM 660 C CA . LEU A 1 92 ? 1.584 2.99 -1.819 1 98.12 92 LEU A CA 1
ATOM 661 C C . LEU A 1 92 ? 1.704 2.506 -3.26 1 98.12 92 LEU A C 1
ATOM 663 O O . LEU A 1 92 ? 1.048 1.538 -3.65 1 98.12 92 LEU A O 1
ATOM 667 N N . MET A 1 93 ? 2.547 3.133 -4.133 1 98.5 93 MET A N 1
ATOM 668 C CA . MET A 1 93 ? 2.695 2.771 -5.543 1 98.5 93 MET A CA 1
ATOM 669 C C . MET A 1 93 ? 3.811 1.748 -5.727 1 98.5 93 MET A C 1
ATOM 671 O O . MET A 1 93 ? 3.953 1.167 -6.805 1 98.5 93 MET A O 1
ATOM 675 N N . THR A 1 94 ? 4.598 1.381 -4.672 1 98.44 94 THR A N 1
ATOM 676 C CA . THR A 1 94 ? 5.836 0.61 -4.746 1 98.44 94 THR A CA 1
ATOM 677 C C . THR A 1 94 ? 5.59 -0.743 -5.406 1 98.44 94 THR A C 1
ATOM 679 O O . THR A 1 94 ? 6.336 -1.144 -6.305 1 98.44 94 THR A O 1
ATOM 682 N N . PRO A 1 95 ? 4.539 -1.547 -5.043 1 98 95 PRO A N 1
ATOM 683 C CA . PRO A 1 95 ? 4.371 -2.854 -5.684 1 98 95 PRO A CA 1
ATOM 684 C C . PRO A 1 95 ? 4.211 -2.754 -7.195 1 98 95 PRO A C 1
ATOM 686 O O . PRO A 1 95 ? 4.793 -3.549 -7.938 1 98 95 PRO A O 1
ATOM 689 N N . ASN A 1 96 ? 3.43 -1.772 -7.68 1 98.56 96 ASN A N 1
ATOM 690 C CA . ASN A 1 96 ? 3.207 -1.599 -9.109 1 98.56 96 ASN A CA 1
ATOM 691 C C . ASN A 1 96 ? 4.48 -1.155 -9.828 1 98.56 96 ASN A C 1
ATOM 693 O O . ASN A 1 96 ? 4.703 -1.512 -10.984 1 98.56 96 ASN A O 1
ATOM 697 N N . MET A 1 97 ? 5.324 -0.358 -9.141 1 98.69 97 MET A N 1
ATOM 698 C CA . MET A 1 97 ? 6.566 0.109 -9.75 1 98.69 97 MET A CA 1
ATOM 699 C C . MET A 1 97 ? 7.469 -1.065 -10.109 1 98.69 97 MET A C 1
ATOM 701 O O . MET A 1 97 ? 8.133 -1.048 -11.148 1 98.69 97 MET A O 1
ATOM 705 N N . TYR A 1 98 ? 7.539 -2.137 -9.242 1 98.62 98 TYR A N 1
ATOM 706 C CA . TYR A 1 98 ? 8.281 -3.35 -9.57 1 98.62 98 TYR A CA 1
ATOM 707 C C . TYR A 1 98 ? 7.758 -3.977 -10.859 1 98.62 98 TYR A C 1
ATOM 709 O O . TYR A 1 98 ? 8.539 -4.43 -11.703 1 98.62 98 TYR A O 1
ATOM 717 N N . LYS A 1 99 ? 6.398 -4.055 -11.047 1 98.56 99 LYS A N 1
ATOM 718 C CA . LYS A 1 99 ? 5.77 -4.66 -12.211 1 98.56 99 LYS A CA 1
ATOM 719 C C . LYS A 1 99 ? 6.039 -3.842 -13.469 1 98.56 99 LYS A C 1
ATOM 721 O O . LYS A 1 99 ? 6.414 -4.391 -14.508 1 98.56 99 LYS A O 1
ATOM 726 N N . ILE A 1 100 ? 5.863 -2.508 -13.383 1 98.81 100 ILE A N 1
ATOM 727 C CA . ILE A 1 100 ? 6.023 -1.614 -14.523 1 98.81 100 ILE A CA 1
ATOM 728 C C . ILE A 1 100 ? 7.469 -1.655 -15.016 1 98.81 100 ILE A C 1
ATOM 730 O O . ILE A 1 100 ? 7.719 -1.737 -16.219 1 98.81 100 ILE A O 1
ATOM 734 N N . ALA A 1 101 ? 8.398 -1.619 -14.039 1 98.75 101 ALA A N 1
ATOM 735 C CA . ALA A 1 101 ? 9.812 -1.707 -14.391 1 98.75 101 ALA A CA 1
ATOM 736 C C . ALA A 1 101 ? 10.156 -3.09 -14.938 1 98.75 101 ALA A C 1
ATOM 738 O O . ALA A 1 101 ? 10.883 -3.209 -15.93 1 98.75 101 ALA A O 1
ATOM 739 N N . GLY A 1 102 ? 9.656 -4.176 -14.305 1 98.44 102 GLY A N 1
ATOM 740 C CA . GLY A 1 102 ? 9.945 -5.535 -14.734 1 98.44 102 GLY A CA 1
ATOM 741 C C . GLY A 1 102 ? 9.43 -5.84 -16.125 1 98.44 102 GLY A C 1
ATOM 742 O O . GLY A 1 102 ? 10.016 -6.648 -16.844 1 98.44 102 GLY A O 1
ATOM 743 N N . GLU A 1 103 ? 8.312 -5.23 -16.547 1 98.56 103 GLU A N 1
ATOM 744 C CA . GLU A 1 103 ? 7.691 -5.473 -17.844 1 98.56 103 GLU A CA 1
ATOM 745 C C . GLU A 1 103 ? 8.188 -4.477 -18.875 1 98.56 103 GLU A C 1
ATOM 747 O O . GLU A 1 103 ? 7.703 -4.461 -20.016 1 98.56 103 GLU A O 1
ATOM 752 N N . LEU A 1 104 ? 9.172 -3.598 -18.5 1 98.56 104 LEU A N 1
ATOM 753 C CA . LEU A 1 104 ? 9.859 -2.664 -19.391 1 98.56 104 LEU A CA 1
ATOM 754 C C . LEU A 1 104 ? 8.867 -1.711 -20.047 1 98.56 104 LEU A C 1
ATOM 756 O O . LEU A 1 104 ? 8.852 -1.566 -21.266 1 98.56 104 LEU A O 1
ATOM 760 N N . LEU A 1 105 ? 7.977 -1.053 -19.203 1 98.69 105 LEU A N 1
ATOM 761 C CA . LEU A 1 105 ? 6.957 -0.123 -19.688 1 98.69 105 LEU A CA 1
ATOM 762 C C . LEU A 1 105 ? 7.375 1.32 -19.422 1 98.69 105 LEU A C 1
ATOM 764 O O . LEU A 1 105 ? 7.93 1.631 -18.359 1 98.69 105 LEU A O 1
ATOM 768 N N . PRO A 1 106 ? 7.219 2.211 -20.359 1 98.56 106 PRO A N 1
ATOM 769 C CA . PRO A 1 106 ? 7.766 3.568 -20.297 1 98.56 106 PRO A CA 1
ATOM 770 C C . PRO A 1 106 ? 6.887 4.527 -19.5 1 98.56 106 PRO A C 1
ATOM 772 O O . PRO A 1 106 ? 6.473 5.566 -20.016 1 98.56 106 PRO A O 1
ATOM 775 N N . ALA A 1 107 ? 6.703 4.371 -18.25 1 98.38 107 ALA A N 1
ATOM 776 C CA . ALA A 1 107 ? 5.98 5.273 -17.359 1 98.38 107 ALA A CA 1
ATOM 777 C C . ALA A 1 107 ? 6.91 6.34 -16.797 1 98.38 107 ALA A C 1
ATOM 779 O O . ALA A 1 107 ? 8.109 6.102 -16.625 1 98.38 107 ALA A O 1
ATOM 780 N N . VAL A 1 108 ? 6.379 7.559 -16.578 1 98.81 108 VAL A N 1
ATOM 781 C CA . VAL A 1 108 ? 7.102 8.57 -15.812 1 98.81 108 VAL A CA 1
ATOM 782 C C . VAL A 1 108 ? 6.27 8.992 -14.602 1 98.81 108 VAL A C 1
ATOM 784 O O . VAL A 1 108 ? 5.148 9.484 -14.75 1 98.81 108 VAL A O 1
ATOM 787 N N . PHE A 1 109 ? 6.77 8.781 -13.422 1 98.81 109 PHE A N 1
ATOM 788 C CA . PHE A 1 109 ? 6.199 9.266 -12.164 1 98.81 109 PHE A CA 1
ATOM 789 C C . PHE A 1 109 ? 6.789 10.617 -11.789 1 98.81 109 PHE A C 1
ATOM 791 O O . PHE A 1 109 ? 7.98 10.727 -11.492 1 98.81 109 PHE A O 1
ATOM 798 N N . HIS A 1 110 ? 5.98 11.672 -11.859 1 98.88 110 HIS A N 1
ATOM 799 C CA . HIS A 1 110 ? 6.449 12.961 -11.367 1 98.88 110 HIS A CA 1
ATOM 800 C C . HIS A 1 110 ? 6.223 13.094 -9.859 1 98.88 110 HIS A C 1
ATOM 802 O O . HIS A 1 110 ? 5.086 13.008 -9.391 1 98.88 110 HIS A O 1
ATOM 808 N N . VAL A 1 111 ? 7.309 13.32 -9.125 1 98.81 111 VAL A N 1
ATOM 809 C CA . VAL A 1 111 ? 7.258 13.273 -7.668 1 98.81 111 VAL A CA 1
ATOM 810 C C . VAL A 1 111 ? 7.762 14.586 -7.086 1 98.81 111 VAL A C 1
ATOM 812 O O . VAL A 1 111 ? 8.898 14.992 -7.352 1 98.81 111 VAL A O 1
ATOM 815 N N . SER A 1 112 ? 6.871 15.359 -6.418 1 98.62 112 SER A N 1
ATOM 816 C CA . SER A 1 112 ? 7.363 16.391 -5.516 1 98.62 112 SER A CA 1
ATOM 817 C C . SER A 1 112 ? 7.801 15.805 -4.18 1 98.62 112 SER A C 1
ATOM 819 O O . SER A 1 112 ? 6.988 15.656 -3.264 1 98.62 112 SER A O 1
ATOM 821 N N . ALA A 1 113 ? 9.062 15.578 -4.074 1 98.75 113 ALA A N 1
ATOM 822 C CA . ALA A 1 113 ? 9.617 14.773 -2.99 1 98.75 113 ALA A CA 1
ATOM 823 C C . ALA A 1 113 ? 9.281 15.383 -1.631 1 98.75 113 ALA A C 1
ATOM 825 O O . ALA A 1 113 ? 9.461 16.578 -1.42 1 98.75 113 ALA A O 1
ATOM 826 N N . ARG A 1 114 ? 8.805 14.594 -0.693 1 98.31 114 ARG A N 1
ATOM 827 C CA . ARG A 1 114 ? 8.281 15.031 0.595 1 98.31 114 ARG A CA 1
ATOM 828 C C . ARG A 1 114 ? 8.742 14.117 1.72 1 98.31 114 ARG A C 1
ATOM 830 O O . ARG A 1 114 ? 9.07 12.953 1.48 1 98.31 114 ARG A O 1
ATOM 837 N N . ALA A 1 115 ? 8.797 14.656 2.92 1 98.38 115 ALA A N 1
ATOM 838 C CA . ALA A 1 115 ? 9.086 13.875 4.117 1 98.38 115 ALA A CA 1
ATOM 839 C C . ALA A 1 115 ? 8.055 12.766 4.309 1 98.38 115 ALA A C 1
ATOM 841 O O . ALA A 1 115 ? 6.984 12.789 3.703 1 98.38 115 ALA A O 1
ATOM 842 N N . LEU A 1 116 ? 8.414 11.734 5.078 1 98.19 116 LEU A N 1
ATOM 843 C CA . LEU A 1 116 ? 7.543 10.617 5.398 1 98.19 116 LEU A CA 1
ATOM 844 C C . LEU A 1 116 ? 7.02 10.727 6.828 1 98.19 116 LEU A C 1
ATOM 846 O O . LEU A 1 116 ? 7.699 11.273 7.703 1 98.19 116 LEU A O 1
ATOM 850 N N . ALA A 1 117 ? 5.789 10.211 7.02 1 97.62 117 ALA A N 1
ATOM 851 C CA . ALA A 1 117 ? 5.242 10.133 8.367 1 97.62 117 ALA A CA 1
ATOM 852 C C . ALA A 1 117 ? 5.945 9.055 9.188 1 97.62 117 ALA A C 1
ATOM 854 O O . ALA A 1 117 ? 6.004 7.895 8.781 1 97.62 117 ALA A O 1
ATOM 855 N N . THR A 1 118 ? 6.586 9.445 10.273 1 97.25 118 THR A N 1
ATOM 856 C CA . THR A 1 118 ? 7.188 8.547 11.258 1 97.25 118 THR A CA 1
ATOM 857 C C . THR A 1 118 ? 6.508 8.703 12.609 1 97.25 118 THR A C 1
ATOM 859 O O . THR A 1 118 ? 5.359 8.289 12.789 1 97.25 118 THR A O 1
ATOM 862 N N . ASN A 1 119 ? 7.152 9.43 13.57 1 97.12 119 ASN A N 1
ATOM 863 C CA . ASN A 1 119 ? 6.438 9.703 14.812 1 97.12 119 ASN A CA 1
ATOM 864 C C . ASN A 1 119 ? 5.492 10.898 14.656 1 97.12 119 ASN A C 1
ATOM 866 O O . ASN A 1 119 ? 4.691 11.18 15.555 1 97.12 119 ASN A O 1
ATOM 870 N N . SER A 1 120 ? 5.613 11.586 13.516 1 97.56 120 SER A N 1
ATOM 871 C CA . SER A 1 120 ? 4.762 12.727 13.18 1 97.56 120 SER A CA 1
ATOM 872 C C . SER A 1 120 ? 4.582 12.859 11.672 1 97.56 120 SER A C 1
ATOM 874 O O . SER A 1 120 ? 5.34 12.273 10.898 1 97.56 120 SER A O 1
ATOM 876 N N . LEU A 1 121 ? 3.607 13.586 11.266 1 96.75 121 LEU A N 1
ATOM 877 C CA . LEU A 1 121 ? 3.387 13.945 9.867 1 96.75 121 LEU A CA 1
ATOM 878 C C . LEU A 1 121 ? 4.133 15.227 9.516 1 96.75 121 LEU A C 1
ATOM 880 O O . LEU A 1 121 ? 4.234 16.141 10.344 1 96.75 121 LEU A O 1
ATOM 884 N N . ASN A 1 122 ? 4.707 15.32 8.32 1 97.5 122 ASN A N 1
ATOM 885 C CA . ASN A 1 122 ? 5.285 16.531 7.734 1 97.5 122 ASN A CA 1
ATOM 886 C C . ASN A 1 122 ? 5 16.609 6.238 1 97.5 122 ASN A C 1
ATOM 888 O O . ASN A 1 122 ? 5.246 15.656 5.5 1 97.5 122 ASN A O 1
ATOM 892 N N . ILE A 1 123 ? 4.449 17.688 5.789 1 95.5 123 ILE A N 1
ATOM 893 C CA . ILE A 1 123 ? 4.023 17.766 4.395 1 95.5 123 ILE A CA 1
ATOM 894 C C . ILE A 1 123 ? 5.102 18.469 3.564 1 95.5 123 ILE A C 1
ATOM 896 O O . ILE A 1 123 ? 4.953 18.625 2.35 1 95.5 123 ILE A O 1
ATOM 900 N N . PHE A 1 124 ? 6.254 18.891 4.176 1 96.88 124 PHE A N 1
ATOM 901 C CA . PHE A 1 124 ? 7.297 19.641 3.484 1 96.88 124 PHE A CA 1
ATOM 902 C C . PHE A 1 124 ? 8.352 18.688 2.918 1 96.88 124 PHE A C 1
ATOM 904 O O . PHE A 1 124 ? 8.266 17.484 3.109 1 96.88 124 PHE A O 1
ATOM 911 N N . GLY A 1 125 ? 9.336 19.312 2.291 1 96.88 125 GLY A N 1
ATOM 912 C CA . GLY A 1 125 ? 10.125 18.531 1.358 1 96.88 125 GLY A CA 1
ATOM 913 C C . GLY A 1 125 ? 11.367 17.922 1.989 1 96.88 125 GLY A C 1
ATOM 914 O O . GLY A 1 125 ? 12.016 18.562 2.828 1 96.88 125 GLY A O 1
ATOM 915 N N . ASP A 1 126 ? 11.695 16.656 1.666 1 98.12 126 ASP A N 1
ATOM 916 C CA . ASP A 1 126 ? 12.969 15.953 1.684 1 98.12 126 ASP A CA 1
ATOM 917 C C . ASP A 1 126 ? 12.953 14.766 0.72 1 98.12 126 ASP A C 1
ATOM 919 O O . ASP A 1 126 ? 12.125 14.711 -0.192 1 98.12 126 ASP A O 1
ATOM 923 N N . HIS A 1 127 ? 13.969 13.906 0.774 1 98.62 127 HIS A N 1
ATOM 924 C CA . HIS A 1 127 ? 14.055 12.859 -0.242 1 98.62 127 HIS A CA 1
ATOM 925 C C . HIS A 1 127 ? 13.773 11.484 0.354 1 98.62 127 HIS A C 1
ATOM 927 O O . HIS A 1 127 ? 14.109 10.461 -0.249 1 98.62 127 HIS A O 1
ATOM 933 N N . GLN A 1 128 ? 13.227 11.414 1.566 1 98.44 128 GLN A N 1
ATOM 934 C CA . GLN A 1 128 ? 12.992 10.125 2.201 1 98.44 128 GLN A CA 1
ATOM 935 C C . GLN A 1 128 ? 12.07 9.25 1.348 1 98.44 128 GLN A C 1
ATOM 937 O O . GLN A 1 128 ? 12.289 8.047 1.23 1 98.44 128 GLN A O 1
ATOM 942 N N . ASP A 1 129 ? 11.039 9.82 0.747 1 98.44 129 ASP A N 1
ATOM 943 C CA . ASP A 1 129 ? 10.102 9.055 -0.076 1 98.44 129 ASP A CA 1
ATOM 944 C C . ASP A 1 129 ? 10.773 8.57 -1.358 1 98.44 129 ASP A C 1
ATOM 946 O O . ASP A 1 129 ? 10.648 7.398 -1.723 1 98.44 129 ASP A O 1
ATOM 950 N N . SER A 1 130 ? 11.555 9.422 -2.047 1 98.31 130 SER A N 1
ATOM 951 C CA . SER A 1 130 ? 12.219 9.047 -3.293 1 98.31 130 SER A CA 1
ATOM 952 C C . SER A 1 130 ? 13.242 7.938 -3.064 1 98.31 130 SER A C 1
ATOM 954 O O . SER A 1 130 ? 13.297 6.969 -3.826 1 98.31 130 SER A O 1
ATOM 956 N N . TYR A 1 131 ? 14.055 8.039 -1.957 1 98.38 131 TYR A N 1
ATOM 957 C CA . TYR A 1 131 ? 15.039 7.012 -1.644 1 98.38 131 TYR A CA 1
ATOM 958 C C . TYR A 1 131 ? 14.352 5.699 -1.28 1 98.38 131 TYR A C 1
ATOM 960 O O . TYR A 1 131 ? 14.906 4.617 -1.507 1 98.38 131 TYR A O 1
ATOM 968 N N . ALA A 1 132 ? 13.141 5.766 -0.757 1 98.19 132 ALA A N 1
ATOM 969 C CA . ALA A 1 132 ? 12.43 4.59 -0.27 1 98.19 132 ALA A CA 1
ATOM 970 C C . ALA A 1 132 ? 11.977 3.703 -1.427 1 98.19 132 ALA A C 1
ATOM 972 O O . ALA A 1 132 ? 11.609 2.543 -1.223 1 98.19 132 ALA A O 1
ATOM 973 N N . VAL A 1 133 ? 12.055 4.16 -2.697 1 98.31 133 VAL A N 1
ATOM 974 C CA . VAL A 1 133 ? 11.594 3.354 -3.82 1 98.31 133 VAL A CA 1
ATOM 975 C C . VAL A 1 133 ? 12.742 3.119 -4.797 1 98.31 133 VAL A C 1
ATOM 977 O O . VAL A 1 133 ? 12.523 2.691 -5.934 1 98.31 133 VAL A O 1
ATOM 980 N N . ARG A 1 134 ? 14 3.33 -4.387 1 98.25 134 ARG A N 1
ATOM 981 C CA . ARG A 1 134 ? 15.164 3.285 -5.262 1 98.25 134 ARG A CA 1
ATOM 982 C C . ARG A 1 134 ? 15.438 1.862 -5.738 1 98.25 134 ARG A C 1
ATOM 984 O O . ARG A 1 134 ? 16.172 1.656 -6.703 1 98.25 134 ARG A O 1
ATOM 991 N N . HIS A 1 135 ? 14.852 0.839 -5.078 1 97.56 135 HIS A N 1
ATOM 992 C CA . HIS A 1 135 ? 15.125 -0.568 -5.348 1 97.56 135 HIS A CA 1
ATOM 993 C C . HIS A 1 135 ? 14.148 -1.135 -6.371 1 97.56 135 HIS A C 1
ATOM 995 O O . HIS A 1 135 ? 14.227 -2.311 -6.73 1 97.56 135 HIS A O 1
ATOM 1001 N N . THR A 1 136 ? 13.219 -0.407 -6.973 1 98.25 136 THR A N 1
ATOM 1002 C CA . THR A 1 136 ? 12.086 -0.924 -7.734 1 98.25 136 THR A CA 1
ATOM 1003 C C . THR A 1 136 ? 12.492 -1.217 -9.172 1 98.25 136 THR A C 1
ATOM 1005 O O . THR A 1 136 ? 11.789 -1.935 -9.891 1 98.25 136 THR A O 1
ATOM 1008 N N . GLY A 1 137 ? 13.586 -0.627 -9.641 1 98.31 137 GLY A N 1
ATOM 1009 C CA . GLY A 1 137 ? 14 -0.769 -11.023 1 98.31 137 GLY A CA 1
ATOM 1010 C C . GLY A 1 137 ? 13.672 0.443 -11.875 1 98.31 137 GLY A C 1
ATOM 1011 O O . GLY A 1 137 ? 14.109 0.541 -13.023 1 98.31 137 GLY A O 1
ATOM 1012 N N . CYS A 1 138 ? 13 1.466 -11.32 1 98.75 138 CYS A N 1
ATOM 1013 C CA . CYS A 1 138 ? 12.773 2.717 -12.031 1 98.75 138 CYS A CA 1
ATOM 1014 C C . CYS A 1 138 ? 14.039 3.561 -12.078 1 98.75 138 CYS A C 1
ATOM 1016 O O . CYS A 1 138 ? 14.797 3.609 -11.109 1 98.75 138 CYS A O 1
ATOM 1018 N N . ALA A 1 139 ? 14.242 4.133 -13.234 1 98.81 139 ALA A N 1
ATOM 1019 C CA . ALA A 1 139 ? 15.289 5.148 -13.273 1 98.81 139 ALA A CA 1
ATOM 1020 C C . ALA A 1 139 ? 14.898 6.371 -12.445 1 98.81 139 ALA A C 1
ATOM 1022 O O . ALA A 1 139 ? 13.719 6.652 -12.258 1 98.81 139 ALA A O 1
ATOM 1023 N N . MET A 1 140 ? 15.938 7.094 -11.93 1 98.81 140 MET A N 1
ATOM 1024 C CA . MET A 1 140 ? 15.648 8.227 -11.047 1 98.81 140 MET A CA 1
ATOM 1025 C C . MET A 1 140 ? 16.391 9.477 -11.516 1 98.81 140 MET A C 1
ATOM 1027 O O . MET A 1 140 ? 17.625 9.492 -11.562 1 98.81 140 MET A O 1
ATOM 1031 N N . LEU A 1 141 ? 15.641 10.477 -11.844 1 98.81 141 LEU A N 1
ATOM 1032 C CA . LEU A 1 141 ? 16.172 11.75 -12.312 1 98.81 141 LEU A CA 1
ATOM 1033 C C . LEU A 1 141 ? 15.812 12.875 -11.352 1 98.81 141 LEU A C 1
ATOM 1035 O O . LEU A 1 141 ? 14.633 13.141 -11.117 1 98.81 141 LEU A O 1
ATOM 1039 N N . ALA A 1 142 ? 16.844 13.625 -10.773 1 98.69 142 ALA A N 1
ATOM 1040 C CA . ALA A 1 142 ? 16.656 14.688 -9.797 1 98.69 142 ALA A CA 1
ATOM 1041 C C . ALA A 1 142 ? 16.812 16.062 -10.438 1 98.69 142 ALA A C 1
ATOM 1043 O O . ALA A 1 142 ? 17.672 16.266 -11.289 1 98.69 142 ALA A O 1
ATOM 1044 N N . GLU A 1 143 ? 15.977 17 -10.047 1 98.69 143 GLU A N 1
ATOM 1045 C CA . GLU A 1 143 ? 15.969 18.344 -10.617 1 98.69 143 GLU A CA 1
ATOM 1046 C C . GLU A 1 143 ? 16.094 19.406 -9.531 1 98.69 143 GLU A C 1
ATOM 1048 O O . GLU A 1 143 ? 15.383 19.344 -8.516 1 98.69 143 GLU A O 1
ATOM 1053 N N . SER A 1 144 ? 16.891 20.484 -9.719 1 98.25 144 SER A N 1
ATOM 1054 C CA . SER A 1 144 ? 17.328 21.328 -8.625 1 98.25 144 SER A CA 1
ATOM 1055 C C . SER A 1 144 ? 16.625 22.672 -8.641 1 98.25 144 SER A C 1
ATOM 1057 O O . SER A 1 144 ? 16.719 23.453 -7.688 1 98.25 144 SER A O 1
ATOM 1059 N N . SER A 1 145 ? 15.945 23.078 -9.727 1 98.06 145 SER A N 1
ATOM 1060 C CA . SER A 1 145 ? 15.266 24.375 -9.867 1 98.06 145 SER A CA 1
ATOM 1061 C C . SER A 1 145 ? 14.039 24.25 -10.758 1 98.06 145 SER A C 1
ATOM 1063 O O . SER A 1 145 ? 13.844 23.234 -11.43 1 98.06 145 SER A O 1
ATOM 1065 N N . VAL A 1 146 ? 13.219 25.297 -10.781 1 98.25 146 VAL A N 1
ATOM 1066 C CA . VAL A 1 146 ? 12.016 25.297 -11.602 1 98.25 146 VAL A CA 1
ATOM 1067 C C . VAL A 1 146 ? 12.398 25.172 -13.078 1 98.25 146 VAL A C 1
ATOM 1069 O O . VAL A 1 146 ? 11.758 24.438 -13.836 1 98.25 146 VAL A O 1
ATOM 1072 N N . GLN A 1 147 ? 13.445 25.906 -13.492 1 98 147 GLN A N 1
ATOM 1073 C CA . GLN A 1 147 ? 13.93 25.797 -14.867 1 98 147 GLN A CA 1
ATOM 1074 C C . GLN A 1 147 ? 14.352 24.375 -15.195 1 98 147 GLN A C 1
ATOM 1076 O O . GLN A 1 147 ? 14.07 23.875 -16.281 1 98 147 GLN A O 1
ATOM 1081 N N . GLN A 1 148 ? 15.102 23.734 -14.289 1 98.5 148 GLN A N 1
ATOM 1082 C CA . GLN A 1 148 ? 15.523 22.344 -14.516 1 98.5 148 GLN A CA 1
ATOM 1083 C C . GLN A 1 148 ? 14.328 21.422 -14.625 1 98.5 148 GLN A C 1
ATOM 1085 O O . GLN A 1 148 ? 14.359 20.438 -15.383 1 98.5 148 GLN A O 1
ATOM 1090 N N . VAL A 1 149 ? 13.258 21.641 -13.828 1 98.75 149 VAL A N 1
ATOM 1091 C CA . VAL A 1 149 ? 12.055 20.812 -13.93 1 98.75 149 VAL A CA 1
ATOM 1092 C C . VAL A 1 149 ? 11.5 20.891 -15.352 1 98.75 149 VAL A C 1
ATOM 1094 O O . VAL A 1 149 ? 11.164 19.859 -15.945 1 98.75 149 VAL A O 1
ATOM 1097 N N . MET A 1 150 ? 11.406 22.125 -15.922 1 98.44 150 MET A N 1
ATOM 1098 C CA . MET A 1 150 ? 10.953 22.328 -17.297 1 98.44 150 MET A CA 1
ATOM 1099 C C . MET A 1 150 ? 11.836 21.562 -18.281 1 98.44 150 MET A C 1
ATOM 1101 O O . MET A 1 150 ? 11.336 20.828 -19.125 1 98.44 150 MET A O 1
ATOM 1105 N N . ASP A 1 151 ? 13.141 21.641 -18.125 1 98.62 151 ASP A N 1
ATOM 1106 C CA . ASP A 1 151 ? 14.094 21.094 -19.094 1 98.62 151 ASP A CA 1
ATOM 1107 C C . ASP A 1 151 ? 14.219 19.578 -18.953 1 98.62 151 ASP A C 1
ATOM 1109 O O . ASP A 1 151 ? 14.133 18.844 -19.953 1 98.62 151 ASP A O 1
ATOM 1113 N N . LEU A 1 152 ? 14.406 19.078 -17.766 1 98.81 152 LEU A N 1
ATOM 1114 C CA . LEU A 1 152 ? 14.82 17.703 -17.547 1 98.81 152 LEU A CA 1
ATOM 1115 C C . LEU A 1 152 ? 13.609 16.781 -17.469 1 98.81 152 LEU A C 1
ATOM 1117 O O . LEU A 1 152 ? 13.734 15.57 -17.656 1 98.81 152 LEU A O 1
ATOM 1121 N N . ALA A 1 153 ? 12.414 17.266 -17.172 1 98.81 153 ALA A N 1
ATOM 1122 C CA . ALA A 1 153 ? 11.219 16.422 -17.297 1 98.81 153 ALA A CA 1
ATOM 1123 C C . ALA A 1 153 ? 11.062 15.898 -18.719 1 98.81 153 ALA A C 1
ATOM 1125 O O . ALA A 1 153 ? 10.609 14.773 -18.922 1 98.81 153 ALA A O 1
ATOM 1126 N N . ALA A 1 154 ? 11.422 16.719 -19.672 1 98.81 154 ALA A N 1
ATOM 1127 C CA . ALA A 1 154 ? 11.383 16.281 -21.062 1 98.81 154 ALA A CA 1
ATOM 1128 C C . ALA A 1 154 ? 12.344 15.109 -21.312 1 98.81 154 ALA A C 1
ATOM 1130 O O . ALA A 1 154 ? 12 14.156 -22.016 1 98.81 154 ALA A O 1
ATOM 1131 N N . VAL A 1 155 ? 13.516 15.203 -20.703 1 98.88 155 VAL A N 1
ATOM 1132 C CA . VAL A 1 155 ? 14.516 14.148 -20.828 1 98.88 155 VAL A CA 1
ATOM 1133 C C . VAL A 1 155 ? 13.961 12.836 -20.266 1 98.88 155 VAL A C 1
ATOM 1135 O O . VAL A 1 155 ? 14.156 11.773 -20.859 1 98.88 155 VAL A O 1
ATOM 1138 N N . ALA A 1 156 ? 13.297 12.875 -19.125 1 98.88 156 ALA A N 1
ATOM 1139 C CA . ALA A 1 156 ? 12.719 11.68 -18.5 1 98.88 156 ALA A CA 1
ATOM 1140 C C . ALA A 1 156 ? 11.727 11 -19.438 1 98.88 156 ALA A C 1
ATOM 1142 O O . ALA A 1 156 ? 11.773 9.789 -19.625 1 98.88 156 ALA A O 1
ATOM 1143 N N . HIS A 1 157 ? 10.766 11.766 -20.031 1 98.88 157 HIS A N 1
ATOM 1144 C CA . HIS A 1 157 ? 9.742 11.211 -20.906 1 98.88 157 HIS A CA 1
ATOM 1145 C C . HIS A 1 157 ? 10.352 10.625 -22.172 1 98.88 157 HIS A C 1
ATOM 1147 O O . HIS A 1 157 ? 10.016 9.516 -22.578 1 98.88 157 HIS A O 1
ATOM 1153 N N . LEU A 1 158 ? 11.258 11.406 -22.844 1 98.88 158 LEU A N 1
ATOM 1154 C CA . LEU A 1 158 ? 11.883 10.992 -24.094 1 98.88 158 LEU A CA 1
ATOM 1155 C C . LEU A 1 158 ? 12.688 9.711 -23.906 1 98.88 158 LEU A C 1
ATOM 1157 O O . LEU A 1 158 ? 12.609 8.789 -24.719 1 98.88 158 LEU A O 1
ATOM 1161 N N . THR A 1 159 ? 13.43 9.625 -22.797 1 98.88 159 THR A N 1
ATOM 1162 C CA . THR A 1 159 ? 14.281 8.469 -22.547 1 98.88 159 THR A CA 1
ATOM 1163 C C . THR A 1 159 ? 13.445 7.262 -22.141 1 98.88 159 THR A C 1
ATOM 1165 O O . THR A 1 159 ? 13.773 6.125 -22.484 1 98.88 159 THR A O 1
ATOM 1168 N N . ALA A 1 160 ? 12.414 7.449 -21.297 1 98.88 160 ALA A N 1
ATOM 1169 C CA . ALA A 1 160 ? 11.539 6.344 -20.922 1 98.88 160 ALA A CA 1
ATOM 1170 C C . ALA A 1 160 ? 10.969 5.645 -22.156 1 98.88 160 ALA A C 1
ATOM 1172 O O . ALA A 1 160 ? 10.922 4.414 -22.219 1 98.88 160 ALA A O 1
ATOM 1173 N N . ILE A 1 161 ? 10.5 6.457 -23.141 1 98.75 161 ILE A N 1
ATOM 1174 C CA . ILE A 1 161 ? 9.891 5.93 -24.359 1 98.75 161 ILE A CA 1
ATOM 1175 C C . ILE A 1 161 ? 10.93 5.156 -25.172 1 98.75 161 ILE A C 1
ATOM 1177 O O . ILE A 1 161 ? 10.695 4.008 -25.547 1 98.75 161 ILE A O 1
ATOM 1181 N N . LYS A 1 162 ? 12.109 5.703 -25.344 1 98.56 162 LYS A N 1
ATOM 1182 C CA . LYS A 1 162 ? 13.141 5.082 -26.156 1 98.56 162 LYS A CA 1
ATOM 1183 C C . LYS A 1 162 ? 13.773 3.895 -25.438 1 98.56 162 LYS A C 1
ATOM 1185 O O . LYS A 1 162 ? 14.031 2.857 -26.047 1 98.56 162 LYS A O 1
ATOM 1190 N N . GLY A 1 163 ? 14.039 4.066 -24.188 1 98.44 163 GLY A N 1
ATOM 1191 C CA . GLY A 1 163 ? 14.797 3.09 -23.406 1 98.44 163 GLY A CA 1
ATOM 1192 C C . GLY A 1 163 ? 13.922 2.027 -22.766 1 98.44 163 GLY A C 1
ATOM 1193 O O . GLY A 1 163 ? 14.422 1.016 -22.281 1 98.44 163 GLY A O 1
ATOM 1194 N N . ARG A 1 164 ? 12.609 2.129 -22.719 1 98.44 164 ARG A N 1
ATOM 1195 C CA . ARG A 1 164 ? 11.617 1.196 -22.188 1 98.44 164 ARG A CA 1
ATOM 1196 C C . ARG A 1 164 ? 11.766 1.017 -20.688 1 98.44 164 ARG A C 1
ATOM 1198 O O . ARG A 1 164 ? 11.422 -0.034 -20.141 1 98.44 164 ARG A O 1
ATOM 1205 N N . ILE A 1 165 ? 12.398 1.93 -19.953 1 98.75 165 ILE A N 1
ATOM 1206 C CA . ILE A 1 165 ? 12.547 1.921 -18.5 1 98.75 165 ILE A CA 1
ATOM 1207 C C . ILE A 1 165 ? 11.734 3.066 -17.891 1 98.75 165 ILE A C 1
ATOM 1209 O O . ILE A 1 165 ? 11.859 4.215 -18.328 1 98.75 165 ILE A O 1
ATOM 1213 N N . PRO A 1 166 ? 10.805 2.789 -16.938 1 98.81 166 PRO A N 1
ATOM 1214 C CA . PRO A 1 166 ? 10.078 3.889 -16.297 1 98.81 166 PRO A CA 1
ATOM 1215 C C . PRO A 1 166 ? 10.992 4.797 -15.477 1 98.81 166 PRO A C 1
ATOM 1217 O O . PRO A 1 166 ? 12.078 4.383 -15.07 1 98.81 166 PRO A O 1
ATOM 1220 N N . PHE A 1 167 ? 10.516 6.047 -15.25 1 98.88 167 PHE A N 1
ATOM 1221 C CA . PHE A 1 167 ? 11.305 7.039 -14.523 1 98.88 167 PHE A CA 1
ATOM 1222 C C . PHE A 1 167 ? 10.547 7.531 -13.297 1 98.88 167 PHE A C 1
ATOM 1224 O O . PHE A 1 167 ? 9.328 7.711 -13.336 1 98.88 167 PHE A O 1
ATOM 1231 N N . ILE A 1 168 ? 11.242 7.719 -12.227 1 98.75 168 ILE A N 1
ATOM 1232 C CA . ILE A 1 168 ? 10.883 8.633 -11.148 1 98.75 168 ILE A CA 1
ATOM 1233 C C . ILE A 1 168 ? 11.57 9.984 -11.367 1 98.75 168 ILE A C 1
ATOM 1235 O O . ILE A 1 168 ? 12.781 10.102 -11.188 1 98.75 168 ILE A O 1
ATOM 1239 N N . ASN A 1 169 ? 10.812 10.883 -11.812 1 98.81 169 ASN A N 1
ATOM 1240 C CA . ASN A 1 169 ? 11.281 12.258 -11.992 1 98.81 169 ASN A CA 1
ATOM 1241 C C . ASN A 1 169 ? 10.922 13.125 -10.789 1 98.81 169 ASN A C 1
ATOM 1243 O O . ASN A 1 169 ? 9.758 13.453 -10.578 1 98.81 169 ASN A O 1
ATOM 1247 N N . PHE A 1 170 ? 11.984 13.547 -9.969 1 98.81 170 PHE A N 1
ATOM 1248 C CA . PHE A 1 170 ? 11.586 14.148 -8.703 1 98.81 170 PHE A CA 1
ATOM 1249 C C . PHE A 1 170 ? 12.336 15.445 -8.461 1 98.81 170 PHE A C 1
ATOM 1251 O O . PHE A 1 170 ? 13.406 15.664 -9.031 1 98.81 170 PHE A O 1
ATOM 1258 N N . PHE A 1 171 ? 11.789 16.328 -7.723 1 98.81 171 PHE A N 1
ATOM 1259 C CA . PHE A 1 171 ? 12.305 17.609 -7.246 1 98.81 171 PHE A CA 1
ATOM 1260 C C . PHE A 1 171 ? 11.758 17.938 -5.863 1 98.81 171 PHE A C 1
ATOM 1262 O O . PHE A 1 171 ? 10.875 17.234 -5.363 1 98.81 171 PHE A O 1
ATOM 1269 N N . ASP A 1 172 ? 12.242 18.984 -5.188 1 98.44 172 ASP A N 1
ATOM 1270 C CA . ASP A 1 172 ? 11.992 19.203 -3.768 1 98.44 172 ASP A CA 1
ATOM 1271 C C . ASP A 1 172 ? 10.594 19.766 -3.537 1 98.44 172 ASP A C 1
ATOM 1273 O O . ASP A 1 172 ? 10.266 20.844 -4.02 1 98.44 172 ASP A O 1
ATOM 1277 N N . GLY A 1 173 ? 9.773 19.016 -2.709 1 97.94 173 GLY A N 1
ATOM 1278 C CA . GLY A 1 173 ? 8.43 19.453 -2.348 1 97.94 173 GLY A CA 1
ATOM 1279 C C . GLY A 1 173 ? 8.43 20.688 -1.464 1 97.94 173 GLY A C 1
ATOM 1280 O O . GLY A 1 173 ? 9.25 20.812 -0.55 1 97.94 173 GLY A O 1
ATOM 1281 N N . PHE A 1 174 ? 7.555 21.625 -1.743 1 95.69 174 PHE A N 1
ATOM 1282 C CA . PHE A 1 174 ? 7.336 22.891 -1.059 1 95.69 174 PHE A CA 1
ATOM 1283 C C . PHE A 1 174 ? 8.586 23.766 -1.129 1 95.69 174 PHE A C 1
ATOM 1285 O O . PHE A 1 174 ? 8.68 24.781 -0.428 1 95.69 174 PHE A O 1
ATOM 1292 N N . ARG A 1 175 ? 9.539 23.391 -1.849 1 96.56 175 ARG A N 1
ATOM 1293 C CA . ARG A 1 175 ? 10.648 24.25 -2.248 1 96.56 175 ARG A CA 1
ATOM 1294 C C . ARG A 1 175 ? 10.641 24.484 -3.754 1 96.56 175 ARG A C 1
ATOM 1296 O O . ARG A 1 175 ? 9.844 25.281 -4.254 1 96.56 175 ARG A O 1
ATOM 1303 N N . THR A 1 176 ? 11.18 23.531 -4.527 1 98.06 176 THR A N 1
ATOM 1304 C CA . THR A 1 176 ? 11.117 23.656 -5.977 1 98.06 176 THR A CA 1
ATOM 1305 C C . THR A 1 176 ? 9.68 23.594 -6.473 1 98.06 176 THR A C 1
ATOM 1307 O O . THR A 1 176 ? 9.297 24.344 -7.375 1 98.06 176 THR A O 1
ATOM 1310 N N . SER A 1 177 ? 8.867 22.828 -5.891 1 98.06 177 SER A N 1
ATOM 1311 C CA . SER A 1 177 ? 7.504 22.594 -6.348 1 98.06 177 SER A CA 1
ATOM 1312 C C . SER A 1 177 ? 6.652 23.859 -6.215 1 98.06 177 SER A C 1
ATOM 1314 O O . SER A 1 177 ? 5.738 24.078 -7.012 1 98.06 177 SER A O 1
ATOM 1316 N N . HIS A 1 178 ? 6.961 24.719 -5.141 1 96.38 178 HIS A N 1
ATOM 1317 C CA . HIS A 1 178 ? 6.102 25.859 -4.844 1 96.38 178 HIS A CA 1
ATOM 1318 C C . HIS A 1 178 ? 6.875 27.172 -4.934 1 96.38 178 HIS A C 1
ATOM 1320 O O . HIS A 1 178 ? 6.379 28.219 -4.52 1 96.38 178 HIS A O 1
ATOM 1326 N N . GLU A 1 179 ? 8.055 27.094 -5.402 1 96.44 179 GLU A N 1
ATOM 1327 C CA . GLU A 1 179 ? 8.805 28.312 -5.695 1 96.44 179 GLU A CA 1
ATOM 1328 C C . GLU A 1 179 ? 8.438 28.875 -7.066 1 96.44 179 GLU A C 1
ATOM 1330 O O . GLU A 1 179 ? 8.477 28.141 -8.07 1 96.44 179 GLU A O 1
ATOM 1335 N N . ILE A 1 180 ? 8.031 30.109 -7.066 1 96.5 180 ILE A N 1
ATOM 1336 C CA . ILE A 1 180 ? 7.727 30.766 -8.328 1 96.5 180 ILE A CA 1
ATOM 1337 C C . ILE A 1 180 ? 8.984 31.438 -8.883 1 96.5 180 ILE A C 1
ATOM 1339 O O . ILE A 1 180 ? 9.672 32.188 -8.164 1 96.5 180 ILE A O 1
ATOM 1343 N N . GLN A 1 181 ? 9.328 31.125 -10.102 1 96.75 181 GLN A N 1
ATOM 1344 C CA . GLN A 1 181 ? 10.461 31.719 -10.797 1 96.75 181 GLN A CA 1
ATOM 1345 C C . GLN A 1 181 ? 10.094 32.094 -12.227 1 96.75 181 GLN A C 1
ATOM 1347 O O . GLN A 1 181 ? 9.203 31.484 -12.828 1 96.75 181 GLN A O 1
ATOM 1352 N N . LYS A 1 182 ? 10.688 33.156 -12.688 1 95.88 182 LYS A N 1
ATOM 1353 C CA . LYS A 1 182 ? 10.648 33.406 -14.125 1 95.88 182 LYS A CA 1
ATOM 1354 C C . LYS A 1 182 ? 11.578 32.469 -14.875 1 95.88 182 LYS A C 1
ATOM 1356 O O . LYS A 1 182 ? 12.781 32.406 -14.602 1 95.88 182 LYS A O 1
ATOM 1361 N N . ILE A 1 183 ? 11.016 31.641 -15.766 1 96.44 183 ILE A N 1
ATOM 1362 C CA . ILE A 1 183 ? 11.828 30.656 -16.469 1 96.44 183 ILE A CA 1
ATOM 1363 C C . ILE A 1 183 ? 11.523 30.688 -17.953 1 96.44 183 ILE A C 1
ATOM 1365 O O . ILE A 1 183 ? 10.539 31.297 -18.391 1 96.44 183 ILE A O 1
ATOM 1369 N N . GLU A 1 184 ? 12.43 30.094 -18.719 1 96.12 184 GLU A N 1
ATOM 1370 C CA . GLU A 1 184 ? 12.195 29.875 -20.141 1 96.12 184 GLU A CA 1
ATOM 1371 C C . GLU A 1 184 ? 11.383 28.609 -20.375 1 96.12 184 GLU A C 1
ATOM 1373 O O . GLU A 1 184 ? 11.688 27.562 -19.812 1 96.12 184 GLU A O 1
ATOM 1378 N N . VAL A 1 185 ? 10.305 28.688 -21.203 1 96.94 185 VAL A N 1
ATOM 1379 C CA . VAL A 1 185 ? 9.391 27.578 -21.422 1 96.94 185 VAL A CA 1
ATOM 1380 C C . VAL A 1 185 ? 9.742 26.875 -22.734 1 96.94 185 VAL A C 1
ATOM 1382 O O . VAL A 1 185 ? 10.023 27.531 -23.734 1 96.94 185 VAL A O 1
ATOM 1385 N N . LEU A 1 186 ? 9.773 25.531 -22.75 1 97.5 186 LEU A N 1
ATOM 1386 C CA . LEU A 1 186 ? 10.023 24.75 -23.953 1 97.5 186 LEU A CA 1
ATOM 1387 C C . LEU A 1 186 ? 8.781 24.703 -24.844 1 97.5 186 LEU A C 1
ATOM 1389 O O . LEU A 1 186 ? 7.664 24.531 -24.344 1 97.5 186 LEU A O 1
ATOM 1393 N N . ASP A 1 187 ? 9 24.812 -26.156 1 96.44 187 ASP A N 1
ATOM 1394 C CA . ASP A 1 187 ? 7.887 24.75 -27.094 1 96.44 187 ASP A CA 1
ATOM 1395 C C . ASP A 1 187 ? 7.531 23.312 -27.453 1 96.44 187 ASP A C 1
ATOM 1397 O O . ASP A 1 187 ? 8.422 22.469 -27.625 1 96.44 187 ASP A O 1
ATOM 1401 N N . TYR A 1 188 ? 6.223 23.016 -27.656 1 97.06 188 TYR A N 1
ATOM 1402 C CA . TYR A 1 188 ? 5.762 21.672 -27.969 1 97.06 188 TYR A CA 1
ATOM 1403 C C . TYR A 1 188 ? 6.285 21.234 -29.344 1 97.06 188 TYR A C 1
ATOM 1405 O O . TYR A 1 188 ? 6.543 20.047 -29.562 1 97.06 188 TYR A O 1
ATOM 1413 N N . GLU A 1 189 ? 6.469 22.141 -30.203 1 96.5 189 GLU A N 1
ATOM 1414 C CA . GLU A 1 189 ? 7.016 21.812 -31.516 1 96.5 189 GLU A CA 1
ATOM 1415 C C . GLU A 1 189 ? 8.445 21.281 -31.406 1 96.5 189 GLU A C 1
ATOM 1417 O O . GLU A 1 189 ? 8.812 20.328 -32.094 1 96.5 189 GLU A O 1
ATOM 1422 N N . ASP A 1 190 ? 9.203 21.938 -30.547 1 97.12 190 ASP A N 1
ATOM 1423 C CA . ASP A 1 190 ? 10.57 21.484 -30.312 1 97.12 190 ASP A CA 1
ATOM 1424 C C . ASP A 1 190 ? 10.578 20.094 -29.688 1 97.12 190 ASP A C 1
ATOM 1426 O O . ASP A 1 190 ? 11.391 19.234 -30.047 1 97.12 190 ASP A O 1
ATOM 1430 N N . LEU A 1 191 ? 9.719 19.859 -28.719 1 98 191 LEU A N 1
ATOM 1431 C CA . LEU A 1 191 ? 9.617 18.562 -28.062 1 98 191 LEU A CA 1
ATOM 1432 C C . LEU A 1 191 ? 9.211 17.469 -29.062 1 98 191 LEU A C 1
ATOM 1434 O O . LEU A 1 191 ? 9.688 16.344 -28.984 1 98 191 LEU A O 1
ATOM 1438 N N . ALA A 1 192 ? 8.305 17.797 -29.984 1 97.75 192 ALA A N 1
ATOM 1439 C CA . ALA A 1 192 ? 7.852 16.859 -31.016 1 97.75 192 ALA A CA 1
ATOM 1440 C C . ALA A 1 192 ? 9.016 16.406 -31.891 1 97.75 192 ALA A C 1
ATOM 1442 O O . ALA A 1 192 ? 9.07 15.234 -32.281 1 97.75 192 ALA A O 1
ATOM 1443 N N . HIS A 1 193 ? 9.938 17.328 -32.156 1 97.06 193 HIS A N 1
ATOM 1444 C CA . HIS A 1 193 ? 11.086 17 -33 1 97.06 193 HIS A CA 1
ATOM 1445 C C . HIS A 1 193 ? 12.055 16.062 -32.281 1 97.06 193 HIS A C 1
ATOM 1447 O O . HIS A 1 193 ? 12.781 15.312 -32.938 1 97.06 193 HIS A O 1
ATOM 1453 N N . LEU A 1 194 ? 12.023 16.062 -30.969 1 98.19 194 LEU A N 1
ATOM 1454 C CA . LEU A 1 194 ? 12.93 15.234 -30.188 1 98.19 194 LEU A CA 1
ATOM 1455 C C . LEU A 1 194 ? 12.336 13.852 -29.953 1 98.19 194 LEU A C 1
ATOM 1457 O O . LEU A 1 194 ? 13.055 12.914 -29.594 1 98.19 194 LEU A O 1
ATOM 1461 N N . LEU A 1 195 ? 11.055 13.633 -30.141 1 98.25 195 LEU A N 1
ATOM 1462 C CA . LEU A 1 195 ? 10.344 12.391 -29.844 1 98.25 195 LEU A CA 1
ATOM 1463 C C . LEU A 1 195 ? 10.703 11.305 -30.844 1 98.25 195 LEU A C 1
ATOM 1465 O O . LEU A 1 195 ? 10.617 11.516 -32.062 1 98.25 195 LEU A O 1
ATOM 1469 N N . ASP A 1 196 ? 11.195 10.156 -30.375 1 98 196 ASP A N 1
ATOM 1470 C CA . ASP A 1 196 ? 11.43 8.992 -31.203 1 98 196 ASP A CA 1
ATOM 1471 C C . ASP A 1 196 ? 10.117 8.312 -31.594 1 98 196 ASP A C 1
ATOM 1473 O O . ASP A 1 196 ? 9.641 7.418 -30.891 1 98 196 ASP A O 1
ATOM 1477 N N . ARG A 1 197 ? 9.602 8.625 -32.688 1 96.12 197 ARG A N 1
ATOM 1478 C CA . ARG A 1 197 ? 8.289 8.148 -33.125 1 96.12 197 ARG A CA 1
ATOM 1479 C C . ARG A 1 197 ? 8.312 6.648 -33.406 1 96.12 197 ARG A C 1
ATOM 1481 O O . ARG A 1 197 ? 7.305 5.961 -33.219 1 96.12 197 ARG A O 1
ATOM 1488 N N . ASP A 1 198 ? 9.484 6.09 -33.812 1 96.5 198 ASP A N 1
ATOM 1489 C CA . ASP A 1 198 ? 9.609 4.652 -34.031 1 96.5 198 ASP A CA 1
ATOM 1490 C C . ASP A 1 198 ? 9.484 3.906 -32.688 1 96.5 198 ASP A C 1
ATOM 1492 O O . ASP A 1 198 ? 8.898 2.826 -32.625 1 96.5 198 ASP A O 1
ATOM 1496 N N . ALA A 1 199 ? 10.078 4.504 -31.672 1 97.81 199 ALA A N 1
ATOM 1497 C CA . ALA A 1 199 ? 9.969 3.908 -30.344 1 97.81 199 ALA A CA 1
ATOM 1498 C C . ALA A 1 199 ? 8.516 3.916 -29.859 1 97.81 199 ALA A C 1
ATOM 1500 O O . ALA A 1 199 ? 8.07 2.969 -29.203 1 97.81 199 ALA A O 1
ATOM 1501 N N . VAL A 1 200 ? 7.789 4.992 -30.125 1 96.56 200 VAL A N 1
ATOM 1502 C CA . VAL A 1 200 ? 6.379 5.07 -29.766 1 96.56 200 VAL A CA 1
ATOM 1503 C C . VAL A 1 200 ? 5.598 3.98 -30.5 1 96.56 200 VAL A C 1
ATOM 1505 O O . VAL A 1 200 ? 4.762 3.299 -29.906 1 96.56 200 VAL A O 1
ATOM 1508 N N . ALA A 1 201 ? 5.887 3.805 -31.797 1 94.44 201 ALA A N 1
ATOM 1509 C CA . ALA A 1 201 ? 5.203 2.801 -32.594 1 94.44 201 ALA A CA 1
ATOM 1510 C C . ALA A 1 201 ? 5.484 1.393 -32.094 1 94.44 201 ALA A C 1
ATOM 1512 O O . ALA A 1 201 ? 4.578 0.556 -32.031 1 94.44 201 ALA A O 1
ATOM 1513 N N . ARG A 1 202 ? 6.738 1.182 -31.703 1 95.62 202 ARG A N 1
ATOM 1514 C CA . ARG A 1 202 ? 7.105 -0.123 -31.172 1 95.62 202 ARG A CA 1
ATOM 1515 C C . ARG A 1 202 ? 6.375 -0.402 -29.859 1 95.62 202 ARG A C 1
ATOM 1517 O O . ARG A 1 202 ? 5.906 -1.518 -29.625 1 95.62 202 ARG A O 1
ATOM 1524 N N . PHE A 1 203 ? 6.355 0.57 -29.031 1 96.31 203 PHE A N 1
ATOM 1525 C CA . PHE A 1 203 ? 5.633 0.455 -27.766 1 96.31 203 PHE A CA 1
ATOM 1526 C C . PHE A 1 203 ? 4.176 0.086 -28 1 96.31 203 PHE A C 1
ATOM 1528 O O . PHE A 1 203 ? 3.648 -0.83 -27.375 1 96.31 203 PHE A O 1
ATOM 1535 N N . ARG A 1 204 ? 3.535 0.756 -28.922 1 94 204 ARG A N 1
ATOM 1536 C CA . ARG A 1 204 ? 2.119 0.542 -29.188 1 94 204 ARG A CA 1
ATOM 1537 C C . ARG A 1 204 ? 1.891 -0.801 -29.875 1 94 204 ARG A C 1
ATOM 1539 O O . ARG A 1 204 ? 0.881 -1.465 -29.641 1 94 204 ARG A O 1
ATOM 1546 N N . GLN A 1 205 ? 2.807 -1.257 -30.703 1 92.75 205 GLN A N 1
ATOM 1547 C CA . GLN A 1 205 ? 2.715 -2.547 -31.391 1 92.75 205 GLN A CA 1
ATOM 1548 C C . GLN A 1 205 ? 2.826 -3.699 -30.391 1 92.75 205 GLN A C 1
ATOM 1550 O O . GLN A 1 205 ? 2.227 -4.758 -30.594 1 92.75 205 GLN A O 1
ATOM 1555 N N . ASN A 1 206 ? 3.586 -3.471 -29.328 1 94.56 206 ASN A N 1
ATOM 1556 C CA . ASN A 1 206 ? 3.805 -4.504 -28.328 1 94.56 206 ASN A CA 1
ATOM 1557 C C . ASN A 1 206 ? 2.688 -4.516 -27.281 1 94.56 206 ASN A C 1
ATOM 1559 O O . ASN A 1 206 ? 2.719 -5.312 -26.344 1 94.56 206 ASN A O 1
ATOM 1563 N N . ALA A 1 207 ? 1.674 -3.723 -27.453 1 95.62 207 ALA A N 1
ATOM 1564 C CA . ALA A 1 207 ? 0.572 -3.643 -26.5 1 95.62 207 ALA A CA 1
ATOM 1565 C C . ALA A 1 207 ? -0.234 -4.938 -26.484 1 95.62 207 ALA A C 1
ATOM 1567 O O . ALA A 1 207 ? -0.242 -5.688 -27.453 1 95.62 207 ALA A O 1
ATOM 1568 N N . LEU A 1 208 ? -0.879 -5.258 -25.344 1 96.19 208 LEU A N 1
ATOM 1569 C CA . LEU A 1 208 ? -1.837 -6.355 -25.281 1 96.19 208 LEU A CA 1
ATOM 1570 C C . LEU A 1 208 ? -3.012 -6.105 -26.219 1 96.19 208 LEU A C 1
ATOM 1572 O O . LEU A 1 208 ? -3.623 -5.035 -26.188 1 96.19 208 LEU A O 1
ATOM 1576 N N . HIS A 1 209 ? -3.262 -7.07 -27.047 1 94.56 209 HIS A N 1
ATOM 1577 C CA . HIS A 1 209 ? -4.367 -6.93 -27.984 1 94.56 209 HIS A CA 1
ATOM 1578 C C . HIS A 1 209 ? -4.895 -8.289 -28.422 1 94.56 209 HIS A C 1
ATOM 1580 O O . HIS A 1 209 ? -4.113 -9.219 -28.656 1 94.56 209 HIS A O 1
ATOM 1586 N N . PRO A 1 210 ? -6.195 -8.445 -28.594 1 95.56 210 PRO A N 1
ATOM 1587 C CA . PRO A 1 210 ? -6.801 -9.742 -28.922 1 95.56 210 PRO A CA 1
ATOM 1588 C C . PRO A 1 210 ? -6.5 -10.18 -30.344 1 95.56 210 PRO A C 1
ATOM 1590 O O . PRO A 1 210 ? -6.672 -11.359 -30.688 1 95.56 210 PRO A O 1
ATOM 1593 N N . ASP A 1 211 ? -6.062 -9.266 -31.281 1 94.69 211 ASP A N 1
ATOM 1594 C CA . ASP A 1 211 ? -5.762 -9.633 -32.656 1 94.69 211 ASP A CA 1
ATOM 1595 C C . ASP A 1 211 ? -4.387 -10.289 -32.75 1 94.69 211 ASP A C 1
ATOM 1597 O O . ASP A 1 211 ? -4.078 -10.938 -33.75 1 94.69 211 ASP A O 1
ATOM 1601 N N . HIS A 1 212 ? -3.529 -10.125 -31.844 1 94.5 212 HIS A N 1
ATOM 1602 C CA . HIS A 1 212 ? -2.264 -10.82 -31.656 1 94.5 212 HIS A CA 1
ATOM 1603 C C . HIS A 1 212 ? -1.998 -11.078 -30.188 1 94.5 212 HIS A C 1
ATOM 1605 O O . HIS A 1 212 ? -1.039 -10.555 -29.609 1 94.5 212 HIS A O 1
ATOM 1611 N N . PRO A 1 213 ? -2.84 -11.945 -29.641 1 96.62 213 PRO A N 1
ATOM 1612 C CA . PRO A 1 213 ? -2.889 -12.078 -28.188 1 96.62 213 PRO A CA 1
ATOM 1613 C C . PRO A 1 213 ? -1.615 -12.688 -27.609 1 96.62 213 PRO A C 1
ATOM 1615 O O . PRO A 1 213 ? -1.053 -13.617 -28.188 1 96.62 213 PRO A O 1
ATOM 1618 N N . VAL A 1 214 ? -1.079 -12.148 -26.516 1 97.38 214 VAL A N 1
ATOM 1619 C CA . VAL A 1 214 ? 0.009 -12.688 -25.719 1 97.38 214 VAL A CA 1
ATOM 1620 C C . VAL A 1 214 ? -0.391 -12.68 -24.234 1 97.38 214 VAL A C 1
ATOM 1622 O O . VAL A 1 214 ? -1.451 -12.164 -23.875 1 97.38 214 VAL A O 1
ATOM 1625 N N . VAL A 1 215 ? 0.423 -13.359 -23.453 1 97.62 215 VAL A N 1
ATOM 1626 C CA . VAL A 1 215 ? 0.196 -13.469 -22.016 1 97.62 215 VAL A CA 1
ATOM 1627 C C . VAL A 1 215 ? 1.357 -12.828 -21.266 1 97.62 215 VAL A C 1
ATOM 1629 O O . VAL A 1 215 ? 2.521 -13.008 -21.625 1 97.62 215 VAL A O 1
ATOM 1632 N N . ARG A 1 216 ? 1.082 -11.969 -20.219 1 98.06 216 ARG A N 1
ATOM 1633 C CA . ARG A 1 216 ? 2.117 -11.336 -19.422 1 98.06 216 ARG A CA 1
ATOM 1634 C C . ARG A 1 216 ? 1.803 -11.461 -17.922 1 98.06 216 ARG A C 1
ATOM 1636 O O . ARG A 1 216 ? 0.639 -11.398 -17.531 1 98.06 216 ARG A O 1
ATOM 1643 N N . GLY A 1 217 ? 2.822 -11.523 -17.125 1 97.31 217 GLY A N 1
ATOM 1644 C CA . GLY A 1 217 ? 2.666 -11.664 -15.68 1 97.31 217 GLY A CA 1
ATOM 1645 C C . GLY A 1 217 ? 2.41 -13.094 -15.242 1 97.31 217 GLY A C 1
ATOM 1646 O O . GLY A 1 217 ? 1.603 -13.336 -14.344 1 97.31 217 GLY A O 1
ATOM 1647 N N . THR A 1 218 ? 3.074 -14.062 -15.82 1 97.5 218 THR A N 1
ATOM 1648 C CA . THR A 1 218 ? 2.895 -15.477 -15.516 1 97.5 218 THR A CA 1
ATOM 1649 C C . THR A 1 218 ? 3.439 -15.805 -14.125 1 97.5 218 THR A C 1
ATOM 1651 O O . THR A 1 218 ? 4.121 -14.977 -13.516 1 97.5 218 THR A O 1
ATOM 1654 N N . ALA A 1 219 ? 3.068 -16.922 -13.602 1 96.25 219 ALA A N 1
ATOM 1655 C CA . ALA A 1 219 ? 3.713 -17.484 -12.414 1 96.25 219 ALA A CA 1
ATOM 1656 C C . ALA A 1 219 ? 4.914 -18.344 -12.797 1 96.25 219 ALA A C 1
ATOM 1658 O O . ALA A 1 219 ? 4.785 -19.297 -13.57 1 96.25 219 ALA A O 1
ATOM 1659 N N . GLN A 1 220 ? 6.066 -17.969 -12.305 1 96.56 220 GLN A N 1
ATOM 1660 C CA . GLN A 1 220 ? 7.285 -18.703 -12.641 1 96.56 220 GLN A CA 1
ATOM 1661 C C . GLN A 1 220 ? 7.879 -19.375 -11.414 1 96.56 220 GLN A C 1
ATOM 1663 O O . GLN A 1 220 ? 7.762 -18.875 -10.297 1 96.56 220 GLN A O 1
ATOM 1668 N N . ASN A 1 221 ? 8.508 -20.469 -11.609 1 95.69 221 ASN A N 1
ATOM 1669 C CA . ASN A 1 221 ? 9.18 -21.234 -10.562 1 95.69 221 ASN A CA 1
ATOM 1670 C C . ASN A 1 221 ? 10.68 -20.938 -10.516 1 95.69 221 ASN A C 1
ATOM 1672 O O . ASN A 1 221 ? 11.172 -20.125 -11.297 1 95.69 221 ASN A O 1
ATOM 1676 N N . PRO A 1 222 ? 11.367 -21.562 -9.617 1 96 222 PRO A N 1
ATOM 1677 C CA . PRO A 1 222 ? 12.789 -21.266 -9.43 1 96 222 PRO A CA 1
ATOM 1678 C C . PRO A 1 222 ? 13.617 -21.516 -10.695 1 96 222 PRO A C 1
ATOM 1680 O O . PRO A 1 222 ? 14.68 -20.906 -10.867 1 96 222 PRO A O 1
ATOM 1683 N N . ASP A 1 223 ? 13.141 -22.328 -11.578 1 95.56 223 ASP A N 1
ATOM 1684 C CA . ASP A 1 223 ? 13.953 -22.797 -12.695 1 95.56 223 ASP A CA 1
ATOM 1685 C C . ASP A 1 223 ? 14.258 -21.672 -13.672 1 95.56 223 ASP A C 1
ATOM 1687 O O . ASP A 1 223 ? 15.312 -21.656 -14.305 1 95.56 223 ASP A O 1
ATOM 1691 N N . ILE A 1 224 ? 13.352 -20.609 -13.758 1 97.19 224 ILE A N 1
ATOM 1692 C CA . ILE A 1 224 ? 13.648 -19.656 -14.82 1 97.19 224 ILE A CA 1
ATOM 1693 C C . ILE A 1 224 ? 13.578 -18.234 -14.266 1 97.19 224 ILE A C 1
ATOM 1695 O O . ILE A 1 224 ? 14.031 -17.281 -14.914 1 97.19 224 ILE A O 1
ATOM 1699 N N . TYR A 1 225 ? 13.039 -17.984 -13.078 1 97.81 225 TYR A N 1
ATOM 1700 C CA . TYR A 1 225 ? 12.828 -16.641 -12.539 1 97.81 225 TYR A CA 1
ATOM 1701 C C . TYR A 1 225 ? 14.125 -15.852 -12.523 1 97.81 225 TYR A C 1
ATOM 1703 O O . TYR A 1 225 ? 14.156 -14.695 -12.945 1 97.81 225 TYR A O 1
ATOM 1711 N N . PHE A 1 226 ? 15.25 -16.391 -12.031 1 98.19 226 PHE A N 1
ATOM 1712 C CA . PHE A 1 226 ? 16.547 -15.727 -11.914 1 98.19 226 PHE A CA 1
ATOM 1713 C C . PHE A 1 226 ? 17.062 -15.312 -13.281 1 98.19 226 PHE A C 1
ATOM 1715 O O . PHE A 1 226 ? 17.531 -14.188 -13.453 1 98.19 226 PHE A O 1
ATOM 1722 N N . GLN A 1 227 ? 16.969 -16.188 -14.289 1 97.75 227 GLN A N 1
ATOM 1723 C CA . GLN A 1 227 ? 17.375 -15.906 -15.656 1 97.75 227 GLN A CA 1
ATOM 1724 C C . GLN A 1 227 ? 16.594 -14.734 -16.234 1 97.75 227 GLN A C 1
ATOM 1726 O O . GLN A 1 227 ? 17.156 -13.859 -16.891 1 97.75 227 GLN A O 1
ATOM 1731 N N . GLU A 1 228 ? 15.312 -14.773 -15.945 1 96.19 228 GLU A N 1
ATOM 1732 C CA . GLU A 1 228 ? 14.453 -13.703 -16.453 1 96.19 228 GLU A CA 1
ATOM 1733 C C . GLU A 1 228 ? 14.797 -12.367 -15.82 1 96.19 228 GLU A C 1
ATOM 1735 O O . GLU A 1 228 ? 14.734 -11.32 -16.484 1 96.19 228 GLU A O 1
ATOM 1740 N N . ARG A 1 229 ? 15.109 -12.359 -14.539 1 96.94 229 ARG A N 1
ATOM 1741 C CA . ARG A 1 229 ? 15.516 -11.125 -13.859 1 96.94 229 ARG A CA 1
ATOM 1742 C C . ARG A 1 229 ? 16.781 -10.547 -14.484 1 96.94 229 ARG A C 1
ATOM 1744 O O . ARG A 1 229 ? 16.891 -9.328 -14.641 1 96.94 229 ARG A O 1
ATOM 1751 N N . GLU A 1 230 ? 17.719 -11.406 -14.859 1 97.75 230 GLU A N 1
ATOM 1752 C CA . GLU A 1 230 ? 19 -10.961 -15.406 1 97.75 230 GLU A CA 1
ATOM 1753 C C . GLU A 1 230 ? 18.875 -10.57 -16.875 1 97.75 230 GLU A C 1
ATOM 1755 O O . GLU A 1 230 ? 19.656 -9.773 -17.391 1 97.75 230 GLU A O 1
ATOM 1760 N N . ALA A 1 231 ? 17.828 -11.102 -17.562 1 97.38 231 ALA A N 1
ATOM 1761 C CA . ALA A 1 231 ? 17.609 -10.828 -18.984 1 97.38 231 ALA A CA 1
ATOM 1762 C C . ALA A 1 231 ? 17.406 -9.336 -19.219 1 97.38 231 ALA A C 1
ATOM 1764 O O . ALA A 1 231 ? 17.688 -8.836 -20.312 1 97.38 231 ALA A O 1
ATOM 1765 N N . SER A 1 232 ? 17 -8.602 -18.25 1 96.94 232 SER A N 1
ATOM 1766 C CA . SER A 1 232 ? 16.688 -7.184 -18.406 1 96.94 232 SER A CA 1
ATOM 1767 C C . SER A 1 232 ? 17.938 -6.324 -18.266 1 96.94 232 SER A C 1
ATOM 1769 O O . SER A 1 232 ? 17.891 -5.109 -18.469 1 96.94 232 SER A O 1
ATOM 1771 N N . ASN A 1 233 ? 19.125 -6.832 -17.953 1 97.81 233 ASN A N 1
ATOM 1772 C CA . ASN A 1 233 ? 20.344 -6.082 -17.641 1 97.81 233 ASN A CA 1
ATOM 1773 C C . ASN A 1 233 ? 20.719 -5.145 -18.781 1 97.81 233 ASN A C 1
ATOM 1775 O O . ASN A 1 233 ? 21.141 -4.008 -18.547 1 97.81 233 ASN A O 1
ATOM 1779 N N . LYS A 1 234 ? 20.594 -5.613 -20.047 1 97.5 234 LYS A N 1
ATOM 1780 C CA . LYS A 1 234 ? 21.062 -4.848 -21.203 1 97.5 234 LYS A CA 1
ATOM 1781 C C . LYS A 1 234 ? 20.312 -3.523 -21.328 1 97.5 234 LYS A C 1
ATOM 1783 O O . LYS A 1 234 ? 20.875 -2.533 -21.797 1 97.5 234 LYS A O 1
ATOM 1788 N N . PHE A 1 235 ? 19.031 -3.438 -20.906 1 98.38 235 PHE A N 1
ATOM 1789 C CA . PHE A 1 235 ? 18.25 -2.207 -20.969 1 98.38 235 PHE A CA 1
ATOM 1790 C C . PHE A 1 235 ? 18.797 -1.181 -19.969 1 98.38 235 PHE A C 1
ATOM 1792 O O . PHE A 1 235 ? 18.891 0.006 -20.297 1 98.38 235 PHE A O 1
ATOM 1799 N N . TYR A 1 236 ? 19.203 -1.562 -18.766 1 98.25 236 TYR A N 1
ATOM 1800 C CA . TYR A 1 236 ? 19.734 -0.674 -17.734 1 98.25 236 TYR A CA 1
ATOM 1801 C C . TYR A 1 236 ? 21.156 -0.228 -18.078 1 98.25 236 TYR A C 1
ATOM 1803 O O . TYR A 1 236 ? 21.531 0.905 -17.797 1 98.25 236 TYR A O 1
ATOM 1811 N N . MET A 1 237 ? 21.922 -1.107 -18.688 1 97.69 237 MET A N 1
ATOM 1812 C CA . MET A 1 237 ? 23.281 -0.784 -19.094 1 97.69 237 MET A CA 1
ATOM 1813 C C . MET A 1 237 ? 23.281 0.261 -20.203 1 97.69 237 MET A C 1
ATOM 1815 O O . MET A 1 237 ? 24.188 1.104 -20.266 1 97.69 237 MET A O 1
ATOM 1819 N N . ALA A 1 238 ? 22.25 0.302 -21.031 1 98.12 238 ALA A N 1
ATOM 1820 C CA . ALA A 1 238 ? 22.188 1.199 -22.172 1 98.12 238 ALA A CA 1
ATOM 1821 C C . ALA A 1 238 ? 21.609 2.559 -21.781 1 98.12 238 ALA A C 1
ATOM 1823 O O . ALA A 1 238 ? 21.875 3.566 -22.438 1 98.12 238 ALA A O 1
ATOM 1824 N N . LEU A 1 239 ? 20.891 2.668 -20.703 1 98.56 239 LEU A N 1
ATOM 1825 C CA . LEU A 1 239 ? 20.031 3.797 -20.391 1 98.56 239 LEU A CA 1
ATOM 1826 C C . LEU A 1 239 ? 20.859 5.051 -20.109 1 98.56 239 LEU A C 1
ATOM 1828 O O . LEU A 1 239 ? 20.469 6.148 -20.531 1 98.56 239 LEU A O 1
ATOM 1832 N N . PRO A 1 240 ? 22.016 5.035 -19.359 1 98.69 240 PRO A N 1
ATOM 1833 C CA . PRO A 1 240 ? 22.75 6.258 -19.062 1 98.69 240 PRO A CA 1
ATOM 1834 C C . PRO A 1 240 ? 23.188 7.016 -20.312 1 98.69 240 PRO A C 1
ATOM 1836 O O . PRO A 1 240 ? 23.062 8.242 -20.375 1 98.69 240 PRO A O 1
ATOM 1839 N N . GLU A 1 241 ? 23.625 6.305 -21.328 1 98.44 241 GLU A N 1
ATOM 1840 C CA . GLU A 1 241 ? 24.031 6.957 -22.562 1 98.44 241 GLU A CA 1
ATOM 1841 C C . GLU A 1 241 ? 22.844 7.605 -23.25 1 98.44 241 GLU A C 1
ATOM 1843 O O . GLU A 1 241 ? 22.984 8.625 -23.938 1 98.44 241 GLU A O 1
ATOM 1848 N N . MET A 1 242 ? 21.688 6.973 -23.219 1 98.5 242 MET A N 1
ATOM 1849 C CA . MET A 1 242 ? 20.484 7.543 -23.812 1 98.5 242 MET A CA 1
ATOM 1850 C C . MET A 1 242 ? 20.094 8.828 -23.094 1 98.5 242 MET A C 1
ATOM 1852 O O . MET A 1 242 ? 19.703 9.812 -23.734 1 98.5 242 MET A O 1
ATOM 1856 N N . VAL A 1 243 ? 20.141 8.82 -21.703 1 98.81 243 VAL A N 1
ATOM 1857 C CA . VAL A 1 243 ? 19.844 10.016 -20.922 1 98.81 243 VAL A CA 1
ATOM 1858 C C . VAL A 1 243 ? 20.812 11.141 -21.281 1 98.81 243 VAL A C 1
ATOM 1860 O O . VAL A 1 243 ? 20.406 12.281 -21.5 1 98.81 243 VAL A O 1
ATOM 1863 N N . GLU A 1 244 ? 22.125 10.844 -21.328 1 98.5 244 GLU A N 1
ATOM 1864 C CA . GLU A 1 244 ? 23.156 11.812 -21.703 1 98.5 244 GLU A CA 1
ATOM 1865 C C . GLU A 1 244 ? 22.875 12.414 -23.078 1 98.5 244 GLU A C 1
ATOM 1867 O O . GLU A 1 244 ? 23.047 13.617 -23.281 1 98.5 244 GLU A O 1
ATOM 1872 N N . SER A 1 245 ? 22.469 11.594 -24.016 1 98.62 245 SER A N 1
ATOM 1873 C CA . SER A 1 245 ? 22.188 12.031 -25.375 1 98.62 245 SER A CA 1
ATOM 1874 C C . SER A 1 245 ? 21.016 13.016 -25.406 1 98.62 245 SER A C 1
ATOM 1876 O O . SER A 1 245 ? 21.094 14.047 -26.078 1 98.62 245 SER A O 1
ATOM 1878 N N . TYR A 1 246 ? 19.938 12.742 -24.734 1 98.81 246 TYR A N 1
ATOM 1879 C CA . TYR A 1 246 ? 18.797 13.656 -24.719 1 98.81 246 TYR A CA 1
ATOM 1880 C C . TYR A 1 246 ? 19.141 14.93 -23.938 1 98.81 246 TYR A C 1
ATOM 1882 O O . TYR A 1 246 ? 18.656 16.016 -24.266 1 98.81 246 TYR A O 1
ATOM 1890 N N . MET A 1 247 ? 19.969 14.844 -22.859 1 98.81 247 MET A N 1
ATOM 1891 C CA . MET A 1 247 ? 20.453 16.031 -22.172 1 98.81 247 MET A CA 1
ATOM 1892 C C . MET A 1 247 ? 21.234 16.922 -23.141 1 98.81 247 MET A C 1
ATOM 1894 O O . MET A 1 247 ? 21.094 18.156 -23.109 1 98.81 247 MET A O 1
ATOM 1898 N N . ALA A 1 248 ? 22.031 16.344 -24 1 98.62 248 ALA A N 1
ATOM 1899 C CA . ALA A 1 248 ? 22.781 17.094 -25 1 98.62 248 ALA A CA 1
ATOM 1900 C C . ALA A 1 248 ? 21.844 17.812 -25.969 1 98.62 248 ALA A C 1
ATOM 1902 O O . ALA A 1 248 ? 22.094 18.938 -26.375 1 98.62 248 ALA A O 1
ATOM 1903 N N . LYS A 1 249 ? 20.781 17.156 -26.391 1 98.56 249 LYS A N 1
ATOM 1904 C CA . LYS A 1 249 ? 19.812 17.75 -27.297 1 98.56 249 LYS A CA 1
ATOM 1905 C C . LYS A 1 249 ? 19.109 18.938 -26.641 1 98.56 249 LYS A C 1
ATOM 1907 O O . LYS A 1 249 ? 18.875 19.969 -27.281 1 98.56 249 LYS A O 1
ATOM 1912 N N . ILE A 1 250 ? 18.734 18.766 -25.375 1 98.31 250 ILE A N 1
ATOM 1913 C CA . ILE A 1 250 ? 18.109 19.859 -24.641 1 98.31 250 ILE A CA 1
ATOM 1914 C C . ILE A 1 250 ? 19.094 21.016 -24.484 1 98.31 250 ILE A C 1
ATOM 1916 O O . ILE A 1 250 ? 18.719 22.188 -24.594 1 98.31 250 ILE A O 1
ATOM 1920 N N . SER A 1 251 ? 20.359 20.688 -24.203 1 98.19 251 SER A N 1
ATOM 1921 C CA . SER A 1 251 ? 21.406 21.703 -24.109 1 98.19 251 SER A CA 1
ATOM 1922 C C . SER A 1 251 ? 21.547 22.469 -25.422 1 98.19 251 SER A C 1
ATOM 1924 O O . SER A 1 251 ? 21.719 23.688 -25.422 1 98.19 251 SER A O 1
ATOM 1926 N N . ALA A 1 252 ? 21.469 21.812 -26.484 1 97.5 252 ALA A N 1
ATOM 1927 C CA . ALA A 1 252 ? 21.578 22.438 -27.797 1 97.5 252 ALA A CA 1
ATOM 1928 C C . ALA A 1 252 ? 20.375 23.359 -28.062 1 97.5 252 ALA A C 1
ATOM 1930 O O . ALA A 1 252 ? 20.531 24.422 -28.672 1 97.5 252 ALA A O 1
ATOM 1931 N N . LEU A 1 253 ? 19.25 22.953 -27.625 1 96.31 253 LEU A N 1
ATOM 1932 C CA . LEU A 1 253 ? 18.016 23.688 -27.844 1 96.31 253 LEU A CA 1
ATOM 1933 C C . LEU A 1 253 ? 17.969 24.938 -26.969 1 96.31 253 LEU A C 1
ATOM 1935 O O . LEU A 1 253 ? 17.469 25.984 -27.391 1 96.31 253 LEU A O 1
ATOM 1939 N N . THR A 1 254 ? 18.484 24.891 -25.734 1 96.19 254 THR A N 1
ATOM 1940 C CA . THR A 1 254 ? 18.219 25.922 -24.75 1 96.19 254 THR A CA 1
ATOM 1941 C C . THR A 1 254 ? 19.484 26.75 -24.469 1 96.19 254 THR A C 1
ATOM 1943 O O . THR A 1 254 ? 19.406 27.875 -23.984 1 96.19 254 THR A O 1
ATOM 1946 N N . GLY A 1 255 ? 20.641 26.188 -24.734 1 96 255 GLY A N 1
ATOM 1947 C CA . GLY A 1 255 ? 21.906 26.812 -24.391 1 96 255 GLY A CA 1
ATOM 1948 C C . GLY A 1 255 ? 22.359 26.484 -22.984 1 96 255 GLY A C 1
ATOM 1949 O O . GLY A 1 255 ? 23.484 26.828 -22.594 1 96 255 GLY A O 1
ATOM 1950 N N . ARG A 1 256 ? 21.547 25.828 -22.125 1 96.5 256 ARG A N 1
ATOM 1951 C CA . ARG A 1 256 ? 21.922 25.406 -20.781 1 96.5 256 ARG A CA 1
ATOM 1952 C C . ARG A 1 256 ? 22.547 24.031 -20.797 1 96.5 256 ARG A C 1
ATOM 1954 O O . ARG A 1 256 ? 21.984 23.078 -21.328 1 96.5 256 ARG A O 1
ATOM 1961 N N . GLU A 1 257 ? 23.672 23.812 -20.188 1 96.88 257 GLU A N 1
ATOM 1962 C CA . GLU A 1 257 ? 24.438 22.578 -20.281 1 96.88 257 GLU A CA 1
ATOM 1963 C C . GLU A 1 257 ? 24.016 21.578 -19.203 1 96.88 257 GLU A C 1
ATOM 1965 O O . GLU A 1 257 ? 24.047 21.891 -18.016 1 96.88 257 GLU A O 1
ATOM 1970 N N . TYR A 1 258 ? 23.641 20.391 -19.641 1 98.25 258 TYR A N 1
ATOM 1971 C CA . TYR A 1 258 ? 23.234 19.312 -18.734 1 98.25 258 TYR A CA 1
ATOM 1972 C C . TYR A 1 258 ? 24.047 18.062 -18.984 1 98.25 258 TYR A C 1
ATOM 1974 O O . TYR A 1 258 ? 24.375 17.734 -20.125 1 98.25 258 TYR A O 1
ATOM 1982 N N . HIS A 1 259 ? 24.453 17.328 -17.984 1 98.5 259 HIS A N 1
ATOM 1983 C CA . HIS A 1 259 ? 25.047 16 -17.938 1 98.5 259 HIS A CA 1
ATOM 1984 C C . HIS A 1 259 ? 24.453 15.156 -16.812 1 98.5 259 HIS A C 1
ATOM 1986 O O . HIS A 1 259 ? 23.75 15.688 -15.961 1 98.5 259 HIS A O 1
ATOM 1992 N N . LEU A 1 260 ? 24.75 13.789 -16.859 1 98.62 260 LEU A N 1
ATOM 1993 C CA . LEU A 1 260 ? 24.297 12.961 -15.75 1 98.62 260 LEU A CA 1
ATOM 1994 C C . LEU A 1 260 ? 24.766 13.531 -14.422 1 98.62 260 LEU A C 1
ATOM 1996 O O . LEU A 1 260 ? 24.062 13.438 -13.414 1 98.62 260 LEU A O 1
ATOM 2000 N N . PHE A 1 261 ? 25.938 14.023 -14.422 1 98.62 261 PHE A N 1
ATOM 2001 C CA . PHE A 1 261 ? 26.594 14.742 -13.32 1 98.62 261 PHE A CA 1
ATOM 2002 C C . PHE A 1 261 ? 27.156 16.062 -13.805 1 98.62 261 PHE A C 1
ATOM 2004 O O . PHE A 1 261 ? 27.938 16.109 -14.766 1 98.62 261 PHE A O 1
ATOM 2011 N N . ASN A 1 262 ? 26.75 17.188 -13.172 1 98.44 262 ASN A N 1
ATOM 2012 C CA . ASN A 1 262 ? 27.297 18.5 -13.523 1 98.44 262 ASN A CA 1
ATOM 2013 C C . ASN A 1 262 ? 28.25 19.016 -12.453 1 98.44 262 ASN A C 1
ATOM 2015 O O . ASN A 1 262 ? 27.875 19.125 -11.281 1 98.44 262 ASN A O 1
ATOM 2019 N N . TYR A 1 263 ? 29.438 19.359 -12.852 1 98.5 263 TYR A N 1
ATOM 2020 C CA . TYR A 1 263 ? 30.375 20.016 -11.945 1 98.5 263 TYR A CA 1
ATOM 2021 C C . TYR A 1 263 ? 30.297 21.531 -12.078 1 98.5 263 TYR A C 1
ATOM 2023 O O . TYR A 1 263 ? 30.141 22.047 -13.18 1 98.5 263 TYR A O 1
ATOM 2031 N N . TYR A 1 264 ? 30.375 22.266 -11.008 1 98.5 264 TYR A N 1
ATOM 2032 C CA . TYR A 1 264 ? 30.469 23.719 -10.961 1 98.5 264 TYR A CA 1
ATOM 2033 C C . TYR A 1 264 ? 31.469 24.156 -9.891 1 98.5 264 TYR A C 1
ATOM 2035 O O . TYR A 1 264 ? 31.406 23.703 -8.75 1 98.5 264 TYR A O 1
ATOM 2043 N N . GLY A 1 265 ? 32.375 25.016 -10.18 1 98.5 265 GLY A N 1
ATOM 2044 C CA . GLY A 1 265 ? 33.344 25.531 -9.227 1 98.5 265 GLY A CA 1
ATOM 2045 C C . GLY A 1 265 ? 34.75 25.703 -9.812 1 98.5 265 GLY A C 1
ATOM 2046 O O . GLY A 1 265 ? 34.906 25.797 -11.031 1 98.5 265 GLY A O 1
ATOM 2047 N N . ALA A 1 266 ? 35.781 25.766 -8.938 1 98.56 266 ALA A N 1
ATOM 2048 C CA . ALA A 1 266 ? 37.156 25.953 -9.367 1 98.56 266 ALA A CA 1
ATOM 2049 C C . ALA A 1 266 ? 37.656 24.75 -10.141 1 98.56 266 ALA A C 1
ATOM 2051 O O . ALA A 1 266 ? 37.406 23.609 -9.75 1 98.56 266 ALA A O 1
ATOM 2052 N N . PRO A 1 267 ? 38.344 24.969 -11.258 1 97.62 267 PRO A N 1
ATOM 2053 C CA . PRO A 1 267 ? 38.875 23.828 -12.016 1 97.62 267 PRO A CA 1
ATOM 2054 C C . PRO A 1 267 ? 39.906 23.031 -11.234 1 97.62 267 PRO A C 1
ATOM 2056 O O . PRO A 1 267 ? 40.156 21.859 -11.531 1 97.62 267 PRO A O 1
ATOM 2059 N N . ASP A 1 268 ? 40.531 23.672 -10.297 1 98 268 ASP A N 1
ATOM 2060 C CA . ASP A 1 268 ? 41.5 23.016 -9.438 1 98 268 ASP A CA 1
ATOM 2061 C C . ASP A 1 268 ? 41 22.922 -8 1 98 268 ASP A C 1
ATOM 2063 O O . ASP A 1 268 ? 41.781 23.141 -7.055 1 98 268 ASP A O 1
ATOM 2067 N N . ALA A 1 269 ? 39.781 22.703 -7.855 1 98.62 269 ALA A N 1
ATOM 2068 C CA . ALA A 1 269 ? 39.188 22.609 -6.527 1 98.62 269 ALA A CA 1
ATOM 2069 C C . ALA A 1 269 ? 39.844 21.516 -5.695 1 98.62 269 ALA A C 1
ATOM 2071 O O . ALA A 1 269 ? 40.156 20.438 -6.203 1 98.62 269 ALA A O 1
ATOM 2072 N N . GLY A 1 270 ? 40.125 21.812 -4.449 1 98.31 270 GLY A N 1
ATOM 2073 C CA . GLY A 1 270 ? 40.625 20.828 -3.496 1 98.31 270 GLY A CA 1
ATOM 2074 C C . GLY A 1 270 ? 39.531 20.188 -2.678 1 98.31 270 GLY A C 1
ATOM 2075 O O . GLY A 1 270 ? 39.656 19.031 -2.24 1 98.31 270 GLY A O 1
ATOM 2076 N N . ARG A 1 271 ? 38.5 20.891 -2.369 1 98.62 271 ARG A N 1
ATOM 2077 C CA . ARG A 1 271 ? 37.344 20.438 -1.609 1 98.62 271 ARG A CA 1
ATOM 2078 C C . ARG A 1 271 ? 36.062 20.5 -2.451 1 98.62 271 ARG A C 1
ATOM 2080 O O . ARG A 1 271 ? 35.875 21.453 -3.215 1 98.62 271 ARG A O 1
ATOM 2087 N N . MET A 1 272 ? 35.188 19.484 -2.346 1 98.75 272 MET A N 1
ATOM 2088 C CA . MET A 1 272 ? 34 19.406 -3.18 1 98.75 272 MET A CA 1
ATOM 2089 C C . MET A 1 272 ? 32.812 18.828 -2.4 1 98.75 272 MET A C 1
ATOM 2091 O O . MET A 1 272 ? 33 17.984 -1.528 1 98.75 272 MET A O 1
ATOM 2095 N N . ILE A 1 273 ? 31.625 19.297 -2.656 1 98.88 273 ILE A N 1
ATOM 2096 C CA . ILE A 1 273 ? 30.375 18.719 -2.146 1 98.88 273 ILE A CA 1
ATOM 2097 C C . ILE A 1 273 ? 29.656 17.984 -3.268 1 98.88 273 ILE A C 1
ATOM 2099 O O . ILE A 1 273 ? 29.609 18.453 -4.406 1 98.88 273 ILE A O 1
ATOM 2103 N N . ILE A 1 274 ? 29.125 16.766 -3.051 1 98.88 274 ILE A N 1
ATOM 2104 C CA . ILE A 1 274 ? 28.234 16.031 -3.947 1 98.88 274 ILE A CA 1
ATOM 2105 C C . ILE A 1 274 ? 26.828 15.992 -3.365 1 98.88 274 ILE A C 1
ATOM 2107 O O . ILE A 1 274 ? 26.641 15.633 -2.203 1 98.88 274 ILE A O 1
ATOM 2111 N N . ALA A 1 275 ? 25.828 16.406 -4.117 1 98.75 275 ALA A N 1
ATOM 2112 C CA . ALA A 1 275 ? 24.469 16.453 -3.609 1 98.75 275 ALA A CA 1
ATOM 2113 C C . ALA A 1 275 ? 23.453 16.391 -4.75 1 98.75 275 ALA A C 1
ATOM 2115 O O . ALA A 1 275 ? 23.828 16.406 -5.926 1 98.75 275 ALA A O 1
ATOM 2116 N N . MET A 1 276 ? 22.125 16.234 -4.375 1 97.56 276 MET A N 1
ATOM 2117 C CA . MET A 1 276 ? 20.984 16.266 -5.281 1 97.56 276 MET A CA 1
ATOM 2118 C C . MET A 1 276 ? 19.922 17.25 -4.781 1 97.56 276 MET A C 1
ATOM 2120 O O . MET A 1 276 ? 19.734 17.406 -3.574 1 97.56 276 MET A O 1
ATOM 2124 N N . GLY A 1 277 ? 19.188 17.875 -5.746 1 97.88 277 GLY A N 1
ATOM 2125 C CA . GLY A 1 277 ? 18.047 18.688 -5.375 1 97.88 277 GLY A CA 1
ATOM 2126 C C . GLY A 1 277 ? 18.359 20.156 -5.254 1 97.88 277 GLY A C 1
ATOM 2127 O O . GLY A 1 277 ? 19.438 20.609 -5.664 1 97.88 277 GLY A O 1
ATOM 2128 N N . SER A 1 278 ? 17.531 20.922 -4.695 1 98.19 278 SER A N 1
ATOM 2129 C CA . SER A 1 278 ? 17.562 22.375 -4.691 1 98.19 278 SER A CA 1
ATOM 2130 C C . SER A 1 278 ? 18.797 22.891 -3.939 1 98.19 278 SER A C 1
ATOM 2132 O O . SER A 1 278 ? 19.25 24.016 -4.191 1 98.19 278 SER A O 1
ATOM 2134 N N . VAL A 1 279 ? 19.344 22.094 -3.004 1 98.5 279 VAL A N 1
ATOM 2135 C CA . VAL A 1 279 ? 20.5 22.531 -2.221 1 98.5 279 VAL A CA 1
ATOM 2136 C C . VAL A 1 279 ? 21.672 22.828 -3.148 1 98.5 279 VAL A C 1
ATOM 2138 O O . VAL A 1 279 ? 22.562 23.625 -2.814 1 98.5 279 VAL A O 1
ATOM 2141 N N . CYS A 1 280 ? 21.719 22.172 -4.316 1 98.62 280 CYS A N 1
ATOM 2142 C CA . CYS A 1 280 ? 22.797 22.375 -5.273 1 98.62 280 CYS A CA 1
ATOM 2143 C C . CYS A 1 280 ? 22.859 23.812 -5.738 1 98.62 280 CYS A C 1
ATOM 2145 O O . CYS A 1 280 ? 23.938 24.344 -6.008 1 98.62 280 CYS A O 1
ATOM 2147 N N . GLU A 1 281 ? 21.672 24.516 -5.867 1 97.75 281 GLU A N 1
ATOM 2148 C CA . GLU A 1 281 ? 21.625 25.938 -6.188 1 97.75 281 GLU A CA 1
ATOM 2149 C C . GLU A 1 281 ? 22.25 26.766 -5.066 1 97.75 281 GLU A C 1
ATOM 2151 O O . GLU A 1 281 ? 23.031 27.672 -5.324 1 97.75 281 GLU A O 1
ATOM 2156 N N . THR A 1 282 ? 21.922 26.469 -3.826 1 97.5 282 THR A N 1
ATOM 2157 C CA . THR A 1 282 ? 22.484 27.156 -2.664 1 97.5 282 THR A CA 1
ATOM 2158 C C . THR A 1 282 ? 24 26.953 -2.6 1 97.5 282 THR A C 1
ATOM 2160 O O . THR A 1 282 ? 24.734 27.906 -2.289 1 97.5 282 THR A O 1
ATOM 2163 N N . ILE A 1 283 ? 24.484 25.719 -2.879 1 98.56 283 ILE A N 1
ATOM 2164 C CA . ILE A 1 283 ? 25.906 25.422 -2.854 1 98.56 283 ILE A CA 1
ATOM 2165 C C . ILE A 1 283 ? 26.625 26.219 -3.943 1 98.56 283 ILE A C 1
ATOM 2167 O O . ILE A 1 283 ? 27.719 26.75 -3.721 1 98.56 283 ILE A O 1
ATOM 2171 N N . GLN A 1 284 ? 26.047 26.266 -5.152 1 97.88 284 GLN A N 1
ATOM 2172 C CA . GLN A 1 284 ? 26.656 27.016 -6.25 1 97.88 284 GLN A CA 1
ATOM 2173 C C . GLN A 1 284 ? 26.828 28.484 -5.883 1 97.88 284 GLN A C 1
ATOM 2175 O O . GLN A 1 284 ? 27.891 29.062 -6.145 1 97.88 284 GLN A O 1
ATOM 2180 N N . GLU A 1 285 ? 25.766 29.078 -5.293 1 96.12 285 GLU A N 1
ATOM 2181 C CA . GLU A 1 285 ? 25.844 30.453 -4.832 1 96.12 285 GLU A CA 1
ATOM 2182 C C . GLU A 1 285 ? 26.969 30.641 -3.818 1 96.12 285 GLU A C 1
ATOM 2184 O O . GLU A 1 285 ? 27.719 31.625 -3.883 1 96.12 285 GLU A O 1
ATOM 2189 N N . THR A 1 286 ? 27.109 29.734 -2.924 1 97.06 286 THR A N 1
ATOM 2190 C CA . THR A 1 286 ? 28.141 29.797 -1.887 1 97.06 286 THR A CA 1
ATOM 2191 C C . THR A 1 286 ? 29.531 29.578 -2.486 1 97.06 286 THR A C 1
ATOM 2193 O O . THR A 1 286 ? 30.5 30.203 -2.051 1 97.06 286 THR A O 1
ATOM 2196 N N . VAL A 1 287 ? 29.641 28.625 -3.434 1 98.19 287 VAL A N 1
ATOM 2197 C CA . VAL A 1 287 ? 30.891 28.359 -4.141 1 98.19 287 VAL A CA 1
ATOM 2198 C C . VAL A 1 287 ? 31.375 29.625 -4.824 1 98.19 287 VAL A C 1
ATOM 2200 O O . VAL A 1 287 ? 32.562 29.953 -4.773 1 98.19 287 VAL A O 1
ATOM 2203 N N . ASP A 1 288 ? 30.484 30.422 -5.52 1 96.69 288 ASP A N 1
ATOM 2204 C CA . ASP A 1 288 ? 30.828 31.688 -6.141 1 96.69 288 ASP A CA 1
ATOM 2205 C C . ASP A 1 288 ? 31.422 32.656 -5.113 1 96.69 288 ASP A C 1
ATOM 2207 O O . ASP A 1 288 ? 32.438 33.312 -5.371 1 96.69 288 ASP A O 1
ATOM 2211 N N . TYR A 1 289 ? 30.75 32.781 -3.994 1 95.31 289 TYR A N 1
ATOM 2212 C CA . TYR A 1 289 ? 31.172 33.688 -2.922 1 95.31 289 TYR A CA 1
ATOM 2213 C C . TYR A 1 289 ? 32.562 33.312 -2.428 1 95.31 289 TYR A C 1
ATOM 2215 O O . TYR A 1 289 ? 33.438 34.156 -2.293 1 95.31 289 TYR A O 1
ATOM 2223 N N . LEU A 1 290 ? 32.844 32 -2.143 1 97.06 290 LEU A N 1
ATOM 2224 C CA . LEU A 1 290 ? 34.094 31.531 -1.578 1 97.06 290 LEU A CA 1
ATOM 2225 C C . LEU A 1 290 ? 35.219 31.625 -2.602 1 97.06 290 LEU A C 1
ATOM 2227 O O . LEU A 1 290 ? 36.344 32.031 -2.266 1 97.06 290 LEU A O 1
ATOM 2231 N N . ASN A 1 291 ? 35 31.203 -3.812 1 97.88 291 ASN A N 1
ATOM 2232 C CA . ASN A 1 291 ? 36.031 31.25 -4.84 1 97.88 291 ASN A CA 1
ATOM 2233 C C . ASN A 1 291 ? 36.438 32.688 -5.164 1 97.88 291 ASN A C 1
ATOM 2235 O O . ASN A 1 291 ? 37.594 32.969 -5.488 1 97.88 291 ASN A O 1
ATOM 2239 N N . ALA A 1 292 ? 35.438 33.656 -5.164 1 95.81 292 ALA A N 1
ATOM 2240 C CA . ALA A 1 292 ? 35.75 35.062 -5.336 1 95.81 292 ALA A CA 1
ATOM 2241 C C . ALA A 1 292 ? 36.719 35.562 -4.25 1 95.81 292 ALA A C 1
ATOM 2243 O O . ALA A 1 292 ? 37.406 36.562 -4.43 1 95.81 292 ALA A O 1
ATOM 2244 N N . ARG A 1 293 ? 36.844 34.844 -3.215 1 94.38 293 ARG A N 1
ATOM 2245 C CA . ARG A 1 293 ? 37.719 35.219 -2.096 1 94.38 293 ARG A CA 1
ATOM 2246 C C . ARG A 1 293 ? 38.938 34.281 -2.025 1 94.38 293 ARG A C 1
ATOM 2248 O O . ARG A 1 293 ? 39.594 34.219 -0.992 1 94.38 293 ARG A O 1
ATOM 2255 N N . GLY A 1 294 ? 39.125 33.438 -3.004 1 95.25 294 GLY A N 1
ATOM 2256 C CA . GLY A 1 294 ? 40.375 32.719 -3.189 1 95.25 294 GLY A CA 1
ATOM 2257 C C . GLY A 1 294 ? 40.281 31.281 -2.723 1 95.25 294 GLY A C 1
ATOM 2258 O O . GLY A 1 294 ? 41.281 30.531 -2.787 1 95.25 294 GLY A O 1
ATOM 2259 N N . GLU A 1 295 ? 39.188 30.906 -2.352 1 95.5 295 GLU A N 1
ATOM 2260 C CA . GLU A 1 295 ? 39.031 29.516 -1.961 1 95.5 295 GLU A CA 1
ATOM 2261 C C . GLU A 1 295 ? 38.906 28.609 -3.184 1 95.5 295 GLU A C 1
ATOM 2263 O O . GLU A 1 295 ? 38.5 29.062 -4.258 1 95.5 295 GLU A O 1
ATOM 2268 N N . LYS A 1 296 ? 39.312 27.375 -3.275 1 97.88 296 LYS A N 1
ATOM 2269 C CA . LYS A 1 296 ? 39.281 26.375 -4.344 1 97.88 296 LYS A CA 1
ATOM 2270 C C . LYS A 1 296 ? 38.281 25.266 -4.023 1 97.88 296 LYS A C 1
ATOM 2272 O O . LYS A 1 296 ? 38.688 24.141 -3.707 1 97.88 296 LYS A O 1
ATOM 2277 N N . VAL A 1 297 ? 37 25.625 -4.18 1 98.75 297 VAL A N 1
ATOM 2278 C CA . VAL A 1 297 ? 35.938 24.688 -3.809 1 98.75 297 VAL A CA 1
ATOM 2279 C C . VAL A 1 297 ? 35 24.469 -4.992 1 98.75 297 VAL A C 1
ATOM 2281 O O . VAL A 1 297 ? 35.031 25.234 -5.961 1 98.75 297 VAL A O 1
ATOM 2284 N N . GLY A 1 298 ? 34.219 23.344 -4.98 1 98.69 298 GLY A N 1
ATOM 2285 C CA . GLY A 1 298 ? 33.281 23.047 -6.035 1 98.69 298 GLY A CA 1
ATOM 2286 C C . GLY A 1 298 ? 32.125 22.188 -5.574 1 98.69 298 GLY A C 1
ATOM 2287 O O . GLY A 1 298 ? 32.062 21.797 -4.406 1 98.69 298 GLY A O 1
ATOM 2288 N N . VAL A 1 299 ? 31.141 21.969 -6.496 1 98.88 299 VAL A N 1
ATOM 2289 C CA . VAL A 1 299 ? 29.984 21.109 -6.254 1 98.88 299 VAL A CA 1
ATOM 2290 C C . VAL A 1 299 ? 29.75 20.219 -7.469 1 98.88 299 VAL A C 1
ATOM 2292 O O . VAL A 1 299 ? 29.906 20.656 -8.609 1 98.88 299 VAL A O 1
ATOM 2295 N N . LEU A 1 300 ? 29.484 18.906 -7.227 1 98.81 300 LEU A N 1
ATOM 2296 C CA . LEU A 1 300 ? 29 17.984 -8.242 1 98.81 300 LEU A CA 1
ATOM 2297 C C . LEU A 1 300 ? 27.516 17.703 -8.047 1 98.81 300 LEU A C 1
ATOM 2299 O O . LEU A 1 300 ? 27.125 17.062 -7.062 1 98.81 300 LEU A O 1
ATOM 2303 N N . THR A 1 301 ? 26.688 18.172 -8.977 1 98.75 301 THR A N 1
ATOM 2304 C CA . THR A 1 301 ? 25.25 17.969 -8.945 1 98.75 301 THR A CA 1
ATOM 2305 C C . THR A 1 301 ? 24.875 16.641 -9.602 1 98.75 301 THR A C 1
ATOM 2307 O O . THR A 1 301 ? 25.219 16.391 -10.758 1 98.75 301 THR A O 1
ATOM 2310 N N . VAL A 1 302 ? 24.188 15.75 -8.844 1 98.69 302 VAL A N 1
ATOM 2311 C CA . VAL A 1 302 ? 23.719 14.477 -9.383 1 98.69 302 VAL A CA 1
ATOM 2312 C C . VAL A 1 302 ? 22.344 14.664 -10.008 1 98.69 302 VAL A C 1
ATOM 2314 O O . VAL A 1 302 ? 21.391 15.039 -9.328 1 98.69 302 VAL A O 1
ATOM 2317 N N . HIS A 1 303 ? 22.203 14.43 -11.281 1 98.75 303 HIS A N 1
ATOM 2318 C CA . HIS A 1 303 ? 20.906 14.461 -11.953 1 98.75 303 HIS A CA 1
ATOM 2319 C C . HIS A 1 303 ? 20.328 13.062 -12.102 1 98.75 303 HIS A C 1
ATOM 2321 O O . HIS A 1 303 ? 19.203 12.805 -11.672 1 98.75 303 HIS A O 1
ATOM 2327 N N . LEU A 1 304 ? 21.062 12.141 -12.742 1 98.75 304 LEU A N 1
ATOM 2328 C CA . LEU A 1 304 ? 20.641 10.75 -12.812 1 98.75 304 LEU A CA 1
ATOM 2329 C C . LEU A 1 304 ? 21.188 9.953 -11.633 1 98.75 304 LEU A C 1
ATOM 2331 O O . LEU A 1 304 ? 22.375 9.625 -11.594 1 98.75 304 LEU A O 1
ATOM 2335 N N . TYR A 1 305 ? 20.453 9.555 -10.695 1 98.5 305 TYR A N 1
ATOM 2336 C CA . TYR A 1 305 ? 20.844 8.789 -9.523 1 98.5 305 TYR A CA 1
ATOM 2337 C C . TYR A 1 305 ? 20.828 7.293 -9.82 1 98.5 305 TYR A C 1
ATOM 2339 O O . TYR A 1 305 ? 21.703 6.555 -9.344 1 98.5 305 TYR A O 1
ATOM 2347 N N . ARG A 1 306 ? 19.766 6.793 -10.469 1 98.69 306 ARG A N 1
ATOM 2348 C CA . ARG A 1 306 ? 19.656 5.426 -10.969 1 98.69 306 ARG A CA 1
ATOM 2349 C C . ARG A 1 306 ? 19.281 5.414 -12.445 1 98.69 306 ARG A C 1
ATOM 2351 O O . ARG A 1 306 ? 18.375 6.133 -12.867 1 98.69 306 ARG A O 1
ATOM 2358 N N . PRO A 1 307 ? 20.016 4.672 -13.297 1 98.25 307 PRO A N 1
ATOM 2359 C CA . PRO A 1 307 ? 21.203 3.871 -12.977 1 98.25 307 PRO A CA 1
ATOM 2360 C C . PRO A 1 307 ? 22.422 4.73 -12.656 1 98.25 307 PRO A C 1
ATOM 2362 O O . PRO A 1 307 ? 22.625 5.777 -13.281 1 98.25 307 PRO A O 1
ATOM 2365 N N . PHE A 1 308 ? 23.203 4.359 -11.688 1 98 308 PHE A N 1
ATOM 2366 C CA . PHE A 1 308 ? 24.422 5.062 -11.312 1 98 308 PHE A CA 1
ATOM 2367 C C . PHE A 1 308 ? 25.578 4.691 -12.25 1 98 308 PHE A C 1
ATOM 2369 O O . PHE A 1 308 ? 26.062 3.561 -12.219 1 98 308 PHE A O 1
ATOM 2376 N N . SER A 1 309 ? 26.047 5.609 -13.117 1 97.62 309 SER A N 1
ATOM 2377 C CA . SER A 1 309 ? 27.062 5.344 -14.133 1 97.62 309 SER A CA 1
ATOM 2378 C C . SER A 1 309 ? 28.453 5.797 -13.664 1 97.62 309 SER A C 1
ATOM 2380 O O . SER A 1 309 ? 28.703 7 -13.555 1 97.62 309 SER A O 1
ATOM 2382 N N . LEU A 1 310 ? 29.328 4.898 -13.438 1 96.12 310 LEU A N 1
ATOM 2383 C CA . LEU A 1 310 ? 30.672 5.199 -12.938 1 96.12 310 LEU A CA 1
ATOM 2384 C C . LEU A 1 310 ? 31.469 5.973 -13.977 1 96.12 310 LEU A C 1
ATOM 2386 O O . LEU A 1 310 ? 32.188 6.91 -13.633 1 96.12 310 LEU A O 1
ATOM 2390 N N . LYS A 1 311 ? 31.281 5.57 -15.227 1 95.62 311 LYS A N 1
ATOM 2391 C CA . LYS A 1 311 ? 31.984 6.23 -16.312 1 95.62 311 LYS A CA 1
ATOM 2392 C C . LYS A 1 311 ? 31.688 7.727 -16.344 1 95.62 311 LYS A C 1
ATOM 2394 O O . LYS A 1 311 ? 32.594 8.547 -16.406 1 95.62 311 LYS A O 1
ATOM 2399 N N . HIS A 1 312 ? 30.5 8.078 -16.234 1 97.38 312 HIS A N 1
ATOM 2400 C CA . HIS A 1 312 ? 30.078 9.477 -16.297 1 97.38 312 HIS A CA 1
ATOM 2401 C C . HIS A 1 312 ? 30.375 10.195 -14.992 1 97.38 312 HIS A C 1
ATOM 2403 O O . HIS A 1 312 ? 30.641 11.398 -14.992 1 97.38 312 HIS A O 1
ATOM 2409 N N . PHE A 1 313 ? 30.422 9.523 -13.891 1 97.31 313 PHE A N 1
ATOM 2410 C CA . PHE A 1 313 ? 30.656 10.078 -12.562 1 97.31 313 PHE A CA 1
ATOM 2411 C C . PHE A 1 313 ? 32.062 10.648 -12.445 1 97.31 313 PHE A C 1
ATOM 2413 O O . PHE A 1 313 ? 32.25 11.781 -12 1 97.31 313 PHE A O 1
ATOM 2420 N N . PHE A 1 314 ? 33.031 9.969 -12.875 1 97 314 PHE A N 1
ATOM 2421 C CA . PHE A 1 314 ? 34.438 10.352 -12.711 1 97 314 PHE A CA 1
ATOM 2422 C C . PHE A 1 314 ? 34.844 11.391 -13.75 1 97 314 PHE A C 1
ATOM 2424 O O . PHE A 1 314 ? 35.812 12.133 -13.547 1 97 314 PHE A O 1
ATOM 2431 N N . LYS A 1 315 ? 34.062 11.477 -14.766 1 96.19 315 LYS A N 1
ATOM 2432 C CA . LYS A 1 315 ? 34.438 12.281 -15.922 1 96.19 315 LYS A CA 1
ATOM 2433 C C . LYS A 1 315 ? 34.594 13.75 -15.547 1 96.19 315 LYS A C 1
ATOM 2435 O O . LYS A 1 315 ? 35.469 14.445 -16.078 1 96.19 315 LYS A O 1
ATOM 2440 N N . TYR A 1 316 ? 33.781 14.258 -14.609 1 93 316 TYR A N 1
ATOM 2441 C CA . TYR A 1 316 ? 33.688 15.695 -14.422 1 93 316 TYR A CA 1
ATOM 2442 C C . TYR A 1 316 ? 34.344 16.125 -13.102 1 93 316 TYR A C 1
ATOM 2444 O O . TYR A 1 316 ? 34.438 17.312 -12.812 1 93 316 TYR A O 1
ATOM 2452 N N . ILE A 1 317 ? 34.812 15.258 -12.32 1 97.5 317 ILE A N 1
ATOM 2453 C CA . ILE A 1 317 ? 35.438 15.578 -11.047 1 97.5 317 ILE A CA 1
ATOM 2454 C C . ILE A 1 317 ? 36.875 16.016 -11.273 1 97.5 317 ILE A C 1
ATOM 2456 O O . ILE A 1 317 ? 37.688 15.273 -11.852 1 97.5 317 ILE A O 1
ATOM 2460 N N . PRO A 1 318 ? 37.281 17.234 -10.781 1 97.75 318 PRO A N 1
ATOM 2461 C CA . PRO A 1 318 ? 38.688 17.641 -10.906 1 97.75 318 PRO A CA 1
ATOM 2462 C C . PRO A 1 318 ? 39.656 16.688 -10.188 1 97.75 318 PRO A C 1
ATOM 2464 O O . PRO A 1 318 ? 39.375 16.266 -9.062 1 97.75 318 PRO A O 1
ATOM 2467 N N . LYS A 1 319 ? 40.75 16.422 -10.758 1 96.44 319 LYS A N 1
ATOM 2468 C CA . LYS A 1 319 ? 41.719 15.477 -10.219 1 96.44 319 LYS A CA 1
ATOM 2469 C C . LYS A 1 319 ? 42.375 16.016 -8.953 1 96.44 319 LYS A C 1
ATOM 2471 O O . LYS A 1 319 ? 42.938 15.258 -8.164 1 96.44 319 LYS A O 1
ATOM 2476 N N . SER A 1 320 ? 42.281 17.344 -8.758 1 97.81 320 SER A N 1
ATOM 2477 C CA . SER A 1 320 ? 42.906 18 -7.602 1 97.81 320 SER A CA 1
ATOM 2478 C C . SER A 1 320 ? 42.062 17.766 -6.34 1 97.81 320 SER A C 1
ATOM 2480 O O . SER A 1 320 ? 42.531 18.031 -5.23 1 97.81 320 SER A O 1
ATOM 2482 N N . VAL A 1 321 ? 40.875 17.219 -6.477 1 98.25 321 VAL A N 1
ATOM 2483 C CA . VAL A 1 321 ? 40 17.031 -5.332 1 98.25 321 VAL A CA 1
ATOM 2484 C C . VAL A 1 321 ? 40.594 16 -4.379 1 98.25 321 VAL A C 1
ATOM 2486 O O . VAL A 1 321 ? 40.938 14.891 -4.797 1 98.25 321 VAL A O 1
ATOM 2489 N N . SER A 1 322 ? 40.688 16.359 -3.135 1 97.69 322 SER A N 1
ATOM 2490 C CA . SER A 1 322 ? 41.219 15.453 -2.127 1 97.69 322 SER A CA 1
ATOM 2491 C C . SER A 1 322 ? 40.219 15.195 -1.006 1 97.69 322 SER A C 1
ATOM 2493 O O . SER A 1 322 ? 40.344 14.211 -0.277 1 97.69 322 SER A O 1
ATOM 2495 N N . ASN A 1 323 ? 39.312 16.125 -0.725 1 98.31 323 ASN A N 1
ATOM 2496 C CA . ASN A 1 323 ? 38.281 16.016 0.311 1 98.31 323 ASN A CA 1
ATOM 2497 C C . ASN A 1 323 ? 36.875 16.188 -0.262 1 98.31 323 ASN A C 1
ATOM 2499 O O . ASN A 1 323 ? 36.625 17.172 -0.962 1 98.31 323 ASN A O 1
ATOM 2503 N N . ILE A 1 324 ? 35.969 15.266 0.049 1 98.56 324 ILE A N 1
ATOM 2504 C CA . ILE A 1 324 ? 34.594 15.273 -0.507 1 98.56 324 ILE A CA 1
ATOM 2505 C C . ILE A 1 324 ? 33.594 15.148 0.619 1 98.56 324 ILE A C 1
ATOM 2507 O O . ILE A 1 324 ? 33.719 14.297 1.499 1 98.56 324 ILE A O 1
ATOM 2511 N N . ALA A 1 325 ? 32.562 16 0.689 1 98.81 325 ALA A N 1
ATOM 2512 C CA . ALA A 1 325 ? 31.375 15.82 1.52 1 98.81 325 ALA A CA 1
ATOM 2513 C C . ALA A 1 325 ? 30.172 15.406 0.673 1 98.81 325 ALA A C 1
ATOM 2515 O O . ALA A 1 325 ? 29.891 16.031 -0.353 1 98.81 325 ALA A O 1
ATOM 2516 N N . VAL A 1 326 ? 29.516 14.289 0.993 1 98.81 326 VAL A N 1
ATOM 2517 C CA . VAL A 1 326 ? 28.312 13.836 0.315 1 98.81 326 VAL A CA 1
ATOM 2518 C C . VAL A 1 326 ? 27.078 14.172 1.165 1 98.81 326 VAL A C 1
ATOM 2520 O O . VAL A 1 326 ? 26.984 13.758 2.322 1 98.81 326 VAL A O 1
ATOM 2523 N N . LEU A 1 327 ? 26.141 14.961 0.643 1 98.75 327 LEU A N 1
ATOM 2524 C CA . LEU A 1 327 ? 24.953 15.383 1.379 1 98.75 327 LEU A CA 1
ATOM 2525 C C . LEU A 1 327 ? 23.734 14.555 0.982 1 98.75 327 LEU A C 1
ATOM 2527 O O . LEU A 1 327 ? 23.422 14.43 -0.204 1 98.75 327 LEU A O 1
ATOM 2531 N N . ASP A 1 328 ? 23.094 13.977 1.935 1 98.56 328 ASP A N 1
ATOM 2532 C CA . ASP A 1 328 ? 21.859 13.234 1.744 1 98.56 328 ASP A CA 1
ATOM 2533 C C . ASP A 1 328 ? 20.688 13.906 2.471 1 98.56 328 ASP A C 1
ATOM 2535 O O . ASP A 1 328 ? 20.75 14.117 3.684 1 98.56 328 ASP A O 1
ATOM 2539 N N . ARG A 1 329 ? 19.656 14.266 1.753 1 98.38 329 ARG A N 1
ATOM 2540 C CA . ARG A 1 329 ? 18.469 14.836 2.354 1 98.38 329 ARG A CA 1
ATOM 2541 C C . ARG A 1 329 ? 17.5 13.75 2.811 1 98.38 329 ARG A C 1
ATOM 2543 O O . ARG A 1 329 ? 16.328 13.758 2.443 1 98.38 329 ARG A O 1
ATOM 2550 N N . THR A 1 330 ? 17.922 12.742 3.441 1 98.31 330 THR A N 1
ATOM 2551 C CA . THR A 1 330 ? 17.188 11.586 3.934 1 98.31 330 THR A CA 1
ATOM 2552 C C . THR A 1 330 ? 17.828 11.023 5.191 1 98.31 330 THR A C 1
ATOM 2554 O O . THR A 1 330 ? 18.969 11.367 5.516 1 98.31 330 THR A O 1
ATOM 2557 N N . LYS A 1 331 ? 17.078 10.258 5.895 1 97.88 331 LYS A N 1
ATOM 2558 C CA . LYS A 1 331 ? 17.594 9.492 7.031 1 97.88 331 LYS A CA 1
ATOM 2559 C C . LYS A 1 331 ? 17.062 8.055 7 1 97.88 331 LYS A C 1
ATOM 2561 O O . LYS A 1 331 ? 15.867 7.828 6.844 1 97.88 331 LYS A O 1
ATOM 2566 N N . GLU A 1 332 ? 17.922 7.082 7.039 1 97.19 332 GLU A N 1
ATOM 2567 C CA . GLU A 1 332 ? 17.594 5.676 7.23 1 97.19 332 GLU A CA 1
ATOM 2568 C C . GLU A 1 332 ? 18.141 5.152 8.555 1 97.19 332 GLU A C 1
ATOM 2570 O O . GLU A 1 332 ? 19.266 4.652 8.617 1 97.19 332 GLU A O 1
ATOM 2575 N N . PRO A 1 333 ? 17.312 5.164 9.594 1 96.56 333 PRO A N 1
ATOM 2576 C CA . PRO A 1 333 ? 17.797 4.809 10.93 1 96.56 333 PRO A CA 1
ATOM 2577 C C . PRO A 1 333 ? 18.391 3.404 10.984 1 96.56 333 PRO A C 1
ATOM 2579 O O . PRO A 1 333 ? 17.828 2.469 10.406 1 96.56 333 PRO A O 1
ATOM 2582 N N . GLY A 1 334 ? 19.516 3.248 11.609 1 94.44 334 GLY A N 1
ATOM 2583 C CA . GLY A 1 334 ? 20.141 1.951 11.773 1 94.44 334 GLY A CA 1
ATOM 2584 C C . GLY A 1 334 ? 21.109 1.61 10.656 1 94.44 334 GLY A C 1
ATOM 2585 O O . GLY A 1 334 ? 21.938 0.71 10.805 1 94.44 334 GLY A O 1
ATOM 2586 N N . SER A 1 335 ? 21.047 2.322 9.523 1 95.56 335 SER A N 1
ATOM 2587 C CA . SER A 1 335 ? 21.969 2.072 8.43 1 95.56 335 SER A CA 1
ATOM 2588 C C . SER A 1 335 ? 23.375 2.543 8.789 1 95.56 335 SER A C 1
ATOM 2590 O O . SER A 1 335 ? 23.562 3.385 9.664 1 95.56 335 SER A O 1
ATOM 2592 N N . LEU A 1 336 ? 24.328 1.976 8.094 1 93.38 336 LEU A N 1
ATOM 2593 C CA . LEU A 1 336 ? 25.703 2.441 8.273 1 93.38 336 LEU A CA 1
ATOM 2594 C C . LEU A 1 336 ? 25.844 3.891 7.828 1 93.38 336 LEU A C 1
ATOM 2596 O O . LEU A 1 336 ? 26.562 4.672 8.453 1 93.38 336 LEU A O 1
ATOM 2600 N N . ALA A 1 337 ? 25.219 4.184 6.738 1 95.31 337 ALA A N 1
ATOM 2601 C CA . ALA A 1 337 ? 25.203 5.535 6.184 1 95.31 337 ALA A CA 1
ATOM 2602 C C . ALA A 1 337 ? 24.078 5.699 5.176 1 95.31 337 ALA A C 1
ATOM 2604 O O . ALA A 1 337 ? 23.391 4.73 4.824 1 95.31 337 ALA A O 1
ATOM 2605 N N . GLU A 1 338 ? 23.875 6.961 4.777 1 97.56 338 GLU A N 1
ATOM 2606 C CA . GLU A 1 338 ? 22.797 7.258 3.838 1 97.56 338 GLU A CA 1
ATOM 2607 C C . GLU A 1 338 ? 23.156 6.793 2.428 1 97.56 338 GLU A C 1
ATOM 2609 O O . GLU A 1 338 ? 24.328 6.539 2.127 1 97.56 338 GLU A O 1
ATOM 2614 N N . PRO A 1 339 ? 22.234 6.613 1.517 1 97.81 339 PRO A N 1
ATOM 2615 C CA . PRO A 1 339 ? 22.375 5.871 0.261 1 97.81 339 PRO A CA 1
ATOM 2616 C C . PRO A 1 339 ? 23.391 6.512 -0.69 1 97.81 339 PRO A C 1
ATOM 2618 O O . PRO A 1 339 ? 24.266 5.828 -1.223 1 97.81 339 PRO A O 1
ATOM 2621 N N . LEU A 1 340 ? 23.234 7.832 -0.977 1 98.5 340 LEU A N 1
ATOM 2622 C CA . LEU A 1 340 ? 24.156 8.453 -1.913 1 98.5 340 LEU A CA 1
ATOM 2623 C C . LEU A 1 340 ? 25.594 8.359 -1.402 1 98.5 340 LEU A C 1
ATOM 2625 O O . LEU A 1 340 ? 26.531 8.141 -2.184 1 98.5 340 LEU A O 1
ATOM 2629 N N . TYR A 1 341 ? 25.812 8.586 -0.118 1 98.12 341 TYR A N 1
ATOM 2630 C CA . TYR A 1 341 ? 27.109 8.453 0.535 1 98.12 341 TYR A CA 1
ATOM 2631 C C . TYR A 1 341 ? 27.719 7.074 0.279 1 98.12 341 TYR A C 1
ATOM 2633 O O . TYR A 1 341 ? 28.891 6.957 -0.066 1 98.12 341 TYR A O 1
ATOM 2641 N N . LEU A 1 342 ? 26.891 5.949 0.437 1 98 342 LEU A N 1
ATOM 2642 C CA . LEU A 1 342 ? 27.344 4.578 0.216 1 98 342 LEU A CA 1
ATOM 2643 C C . LEU A 1 342 ? 27.75 4.367 -1.238 1 98 342 LEU A C 1
ATOM 2645 O O . LEU A 1 342 ? 28.766 3.713 -1.519 1 98 342 LEU A O 1
ATOM 2649 N N . ASP A 1 343 ? 27 4.898 -2.148 1 97.94 343 ASP A N 1
ATOM 2650 C CA . ASP A 1 343 ? 27.297 4.773 -3.57 1 97.94 343 ASP A CA 1
ATOM 2651 C C . ASP A 1 343 ? 28.625 5.445 -3.906 1 97.94 343 ASP A C 1
ATOM 2653 O O . ASP A 1 343 ? 29.438 4.895 -4.66 1 97.94 343 ASP A O 1
ATOM 2657 N N . VAL A 1 344 ? 28.797 6.668 -3.377 1 98 344 VAL A N 1
ATOM 2658 C CA . VAL A 1 344 ? 29.984 7.441 -3.686 1 98 344 VAL A CA 1
ATOM 2659 C C . VAL A 1 344 ? 31.219 6.738 -3.123 1 98 344 VAL A C 1
ATOM 2661 O O . VAL A 1 344 ? 32.25 6.625 -3.803 1 98 344 VAL A O 1
ATOM 2664 N N . LYS A 1 345 ? 31.203 6.273 -1.901 1 97.19 345 LYS A N 1
ATOM 2665 C CA . LYS A 1 345 ? 32.312 5.52 -1.336 1 97.19 345 LYS A CA 1
ATOM 2666 C C . LYS A 1 345 ? 32.625 4.281 -2.172 1 97.19 345 LYS A C 1
ATOM 2668 O O . LYS A 1 345 ? 33.781 3.963 -2.412 1 97.19 345 LYS A O 1
ATOM 2673 N N . SER A 1 346 ? 31.578 3.557 -2.521 1 96.75 346 SER A N 1
ATOM 2674 C CA . SER A 1 346 ? 31.75 2.355 -3.332 1 96.75 346 SER A CA 1
ATOM 2675 C C . SER A 1 346 ? 32.406 2.68 -4.668 1 96.75 346 SER A C 1
ATOM 2677 O O . SER A 1 346 ? 33.219 1.908 -5.168 1 96.75 346 SER A O 1
ATOM 2679 N N . ALA A 1 347 ? 32 3.811 -5.25 1 96.38 347 ALA A N 1
ATOM 2680 C CA . ALA A 1 347 ? 32.531 4.227 -6.539 1 96.38 347 ALA A CA 1
ATOM 2681 C C . ALA A 1 347 ? 34.062 4.402 -6.461 1 96.38 347 ALA A C 1
ATOM 2683 O O . ALA A 1 347 ? 34.781 4.078 -7.41 1 96.38 347 ALA A O 1
ATOM 2684 N N . PHE A 1 348 ? 34.594 4.891 -5.324 1 96.31 348 PHE A N 1
ATOM 2685 C CA . PHE A 1 348 ? 36.031 5.219 -5.195 1 96.31 348 PHE A CA 1
ATOM 2686 C C . PHE A 1 348 ? 36.812 4.039 -4.629 1 96.31 348 PHE A C 1
ATOM 2688 O O . PHE A 1 348 ? 38.031 4.039 -4.648 1 96.31 348 PHE A O 1
ATOM 2695 N N . TYR A 1 349 ? 36.156 2.973 -4.09 1 95 349 TYR A N 1
ATOM 2696 C CA . TYR A 1 349 ? 36.812 1.918 -3.344 1 95 349 TYR A CA 1
ATOM 2697 C C . TYR A 1 349 ? 37.875 1.223 -4.207 1 95 349 TYR A C 1
ATOM 2699 O O . TYR A 1 349 ? 39 1.001 -3.762 1 95 349 TYR A O 1
ATOM 2707 N N . ASN A 1 350 ? 37.5 0.846 -5.398 1 88.06 350 ASN A N 1
ATOM 2708 C CA . ASN A 1 350 ? 38.438 0.103 -6.238 1 88.06 350 ASN A CA 1
ATOM 2709 C C . ASN A 1 350 ? 39.25 1.035 -7.129 1 88.06 350 ASN A C 1
ATOM 2711 O O . ASN A 1 350 ? 39.969 0.576 -8.016 1 88.06 350 ASN A O 1
ATOM 2715 N N . SER A 1 351 ? 39.188 2.346 -6.883 1 89.19 351 SER A N 1
ATOM 2716 C CA . SER A 1 351 ? 39.938 3.336 -7.652 1 89.19 351 SER A CA 1
ATOM 2717 C C . SER A 1 351 ? 41.281 3.596 -7.035 1 89.19 351 SER A C 1
ATOM 2719 O O . SER A 1 351 ? 41.469 3.41 -5.832 1 89.19 351 SER A O 1
ATOM 2721 N N . ASP A 1 352 ? 42.25 4.074 -7.918 1 89.88 352 ASP A N 1
ATOM 2722 C CA . ASP A 1 352 ? 43.562 4.488 -7.438 1 89.88 352 ASP A CA 1
ATOM 2723 C C . ASP A 1 352 ? 43.5 5.855 -6.758 1 89.88 352 ASP A C 1
ATOM 2725 O O . ASP A 1 352 ? 44.406 6.23 -6.016 1 89.88 352 ASP A O 1
ATOM 2729 N N . TRP A 1 353 ? 42.438 6.574 -7.078 1 92.25 353 TRP A N 1
ATOM 2730 C CA . TRP A 1 353 ? 42.156 7.863 -6.461 1 92.25 353 TRP A CA 1
ATOM 2731 C C . TRP A 1 353 ? 41.344 7.684 -5.184 1 92.25 353 TRP A C 1
ATOM 2733 O O . TRP A 1 353 ? 40.188 7.262 -5.23 1 92.25 353 TRP A O 1
ATOM 2743 N N . ARG A 1 354 ? 41.938 8.055 -3.99 1 92.25 354 ARG A N 1
ATOM 2744 C CA . ARG A 1 354 ? 41.25 7.773 -2.723 1 92.25 354 ARG A CA 1
ATOM 2745 C C . ARG A 1 354 ? 41.125 9.047 -1.888 1 92.25 354 ARG A C 1
ATOM 2747 O O . ARG A 1 354 ? 41.812 9.203 -0.874 1 92.25 354 ARG A O 1
ATOM 2754 N N . PRO A 1 355 ? 40.188 9.883 -2.201 1 96.38 355 PRO A N 1
ATOM 2755 C CA . PRO A 1 355 ? 39.938 11.062 -1.373 1 96.38 355 PRO A CA 1
ATOM 2756 C C . PRO A 1 355 ? 39.375 10.719 -0.007 1 96.38 355 PRO A C 1
ATOM 2758 O O . PRO A 1 355 ? 38.844 9.617 0.184 1 96.38 355 PRO A O 1
ATOM 2761 N N . VAL A 1 356 ? 39.562 11.703 0.936 1 96.94 356 VAL A N 1
ATOM 2762 C CA . VAL A 1 356 ? 38.781 11.641 2.166 1 96.94 356 VAL A CA 1
ATOM 2763 C C . VAL A 1 356 ? 37.312 11.914 1.861 1 96.94 356 VAL A C 1
ATOM 2765 O O . VAL A 1 356 ? 36.969 12.906 1.214 1 96.94 356 VAL A O 1
ATOM 2768 N N . ILE A 1 357 ? 36.406 11.016 2.18 1 97.88 357 ILE A N 1
ATOM 2769 C CA . ILE A 1 357 ? 35 11.172 1.899 1 97.88 357 ILE A CA 1
ATOM 2770 C C . ILE A 1 357 ? 34.188 11.117 3.203 1 97.88 357 ILE A C 1
ATOM 2772 O O . ILE A 1 357 ? 34.281 10.141 3.953 1 97.88 357 ILE A O 1
ATOM 2776 N N . VAL A 1 358 ? 33.438 12.172 3.559 1 97.94 358 VAL A N 1
ATOM 2777 C CA . VAL A 1 358 ? 32.562 12.203 4.715 1 97.94 358 VAL A CA 1
ATOM 2778 C C . VAL A 1 358 ? 31.125 12.484 4.258 1 97.94 358 VAL A C 1
ATOM 2780 O O . VAL A 1 358 ? 30.906 12.969 3.146 1 97.94 358 VAL A O 1
ATOM 2783 N N . GLY A 1 359 ? 30.172 12.07 5.027 1 97.5 359 GLY A N 1
ATOM 2784 C CA . GLY A 1 359 ? 28.766 12.234 4.699 1 97.5 359 GLY A CA 1
ATOM 2785 C C . GLY A 1 359 ? 28 13.047 5.723 1 97.5 359 GLY A C 1
ATOM 2786 O O . GLY A 1 359 ? 28.406 13.125 6.887 1 97.5 359 GLY A O 1
ATOM 2787 N N . GLY A 1 360 ? 26.922 13.688 5.324 1 97.88 360 GLY A N 1
ATOM 2788 C CA . GLY A 1 360 ? 26.078 14.461 6.238 1 97.88 360 GLY A CA 1
ATOM 2789 C C . GLY A 1 360 ? 24.625 14.484 5.832 1 97.88 360 GLY A C 1
ATOM 2790 O O . GLY A 1 360 ? 24.297 14.297 4.66 1 97.88 360 GLY A O 1
ATOM 2791 N N . ARG A 1 361 ? 23.672 14.656 6.789 1 98.25 361 ARG A N 1
ATOM 2792 C CA . ARG A 1 361 ? 22.234 14.828 6.602 1 98.25 361 ARG A CA 1
ATOM 2793 C C . ARG A 1 361 ? 21.828 16.281 6.777 1 98.25 361 ARG A C 1
ATOM 2795 O O . ARG A 1 361 ? 22.406 17 7.594 1 98.25 361 ARG A O 1
ATOM 2802 N N . TYR A 1 362 ? 20.812 16.688 6.016 1 97.81 362 TYR A N 1
ATOM 2803 C CA . TYR A 1 362 ? 20.406 18.094 6.07 1 97.81 362 TYR A CA 1
ATOM 2804 C C . TYR A 1 362 ? 18.953 18.25 5.684 1 97.81 362 TYR A C 1
ATOM 2806 O O . TYR A 1 362 ? 18.375 17.375 5.035 1 97.81 362 TYR A O 1
ATOM 2814 N N . ALA A 1 363 ? 18.266 19.281 6.141 1 97.75 363 ALA A N 1
ATOM 2815 C CA . ALA A 1 363 ? 17.047 19.891 5.633 1 97.75 363 ALA A CA 1
ATOM 2816 C C . ALA A 1 363 ? 15.906 18.875 5.574 1 97.75 363 ALA A C 1
ATOM 2818 O O . ALA A 1 363 ? 15.117 18.875 4.629 1 97.75 363 ALA A O 1
ATOM 2819 N N . LEU A 1 364 ? 15.836 17.969 6.555 1 98.12 364 LEU A N 1
ATOM 2820 C CA . LEU A 1 364 ? 14.695 17.062 6.582 1 98.12 364 LEU A CA 1
ATOM 2821 C C . LEU A 1 364 ? 13.406 17.828 6.895 1 98.12 364 LEU A C 1
ATOM 2823 O O . LEU A 1 364 ? 13.406 18.75 7.715 1 98.12 364 LEU A O 1
ATOM 2827 N N . GLY A 1 365 ? 12.344 17.484 6.238 1 97.44 365 GLY A N 1
ATOM 2828 C CA . GLY A 1 365 ? 11.031 18.062 6.473 1 97.44 365 GLY A CA 1
ATOM 2829 C C . GLY A 1 365 ? 10.969 19.547 6.137 1 97.44 365 GLY A C 1
ATOM 2830 O O . GLY A 1 365 ? 10.312 20.312 6.836 1 97.44 365 GLY A O 1
ATOM 2831 N N . GLY A 1 366 ? 11.711 20 5.203 1 96.62 366 GLY A N 1
ATOM 2832 C CA . GLY A 1 366 ? 11.656 21.375 4.727 1 96.62 366 GLY A CA 1
ATOM 2833 C C . GLY A 1 366 ? 12.523 22.312 5.535 1 96.62 366 GLY A C 1
ATOM 2834 O O . GLY A 1 366 ? 12.445 23.531 5.363 1 96.62 366 GLY A O 1
ATOM 2835 N N . LYS A 1 367 ? 13.383 21.766 6.512 1 97.25 367 LYS A N 1
ATOM 2836 C CA . LYS A 1 367 ? 14.297 22.625 7.25 1 97.25 367 LYS A CA 1
ATOM 2837 C C . LYS A 1 367 ? 15.133 23.484 6.305 1 97.25 367 LYS A C 1
ATOM 2839 O O . LYS A 1 367 ? 15.617 23 5.281 1 97.25 367 LYS A O 1
ATOM 2844 N N . ASP A 1 368 ? 15.289 24.688 6.664 1 95.25 368 ASP A N 1
ATOM 2845 C CA . ASP A 1 368 ? 15.969 25.625 5.773 1 95.25 368 ASP A CA 1
ATOM 2846 C C . ASP A 1 368 ? 17.469 25.391 5.773 1 95.25 368 ASP A C 1
ATOM 2848 O O . ASP A 1 368 ? 18.047 24.984 6.785 1 95.25 368 ASP A O 1
ATOM 2852 N N . ILE A 1 369 ? 18.125 25.578 4.684 1 96.19 369 ILE A N 1
ATOM 2853 C CA . ILE A 1 369 ? 19.578 25.484 4.52 1 96.19 369 ILE A CA 1
ATOM 2854 C C . ILE A 1 369 ? 20.109 26.766 3.869 1 96.19 369 ILE A C 1
ATOM 2856 O O . ILE A 1 369 ? 19.797 27.062 2.715 1 96.19 369 ILE A O 1
ATOM 2860 N N . LEU A 1 370 ? 20.922 27.469 4.59 1 94.62 370 LEU A N 1
ATOM 2861 C CA . LEU A 1 370 ? 21.453 28.766 4.188 1 94.62 370 LEU A CA 1
ATOM 2862 C C . LEU A 1 370 ? 22.891 28.641 3.711 1 94.62 370 LEU A C 1
ATOM 2864 O O . LEU A 1 370 ? 23.562 27.656 4.008 1 94.62 370 LEU A O 1
ATOM 2868 N N . PRO A 1 371 ? 23.391 29.641 2.939 1 95.88 371 PRO A N 1
ATOM 2869 C CA . PRO A 1 371 ? 24.797 29.641 2.545 1 95.88 371 PRO A CA 1
ATOM 2870 C C . PRO A 1 371 ? 25.734 29.5 3.736 1 95.88 371 PRO A C 1
ATOM 2872 O O . PRO A 1 371 ? 26.797 28.891 3.619 1 95.88 371 PRO A O 1
ATOM 2875 N N . SER A 1 372 ? 25.359 30.062 4.891 1 95.25 372 SER A N 1
ATOM 2876 C CA . SER A 1 372 ? 26.188 29.938 6.082 1 95.25 372 SER A CA 1
ATOM 2877 C C . SER A 1 372 ? 26.359 28.469 6.484 1 95.25 372 SER A C 1
ATOM 2879 O O . SER A 1 372 ? 27.406 28.078 6.984 1 95.25 372 SER A O 1
ATOM 2881 N N . HIS A 1 373 ? 25.312 27.656 6.367 1 96.5 373 HIS A N 1
ATOM 2882 C CA . HIS A 1 373 ? 25.391 26.219 6.625 1 96.5 373 HIS A CA 1
ATOM 2883 C C . HIS A 1 373 ? 26.359 25.547 5.656 1 96.5 373 HIS A C 1
ATOM 2885 O O . HIS A 1 373 ? 27.078 24.609 6.035 1 96.5 373 HIS A O 1
ATOM 2891 N N . ILE A 1 374 ? 26.328 25.938 4.352 1 97.88 374 ILE A N 1
ATOM 2892 C CA . ILE A 1 374 ? 27.219 25.391 3.336 1 97.88 374 ILE A CA 1
ATOM 2893 C C . ILE A 1 374 ? 28.672 25.703 3.695 1 97.88 374 ILE A C 1
ATOM 2895 O O . ILE A 1 374 ? 29.547 24.875 3.535 1 97.88 374 ILE A O 1
ATOM 2899 N N . ILE A 1 375 ? 28.922 26.906 4.125 1 97.25 375 ILE A N 1
ATOM 2900 C CA . ILE A 1 375 ? 30.266 27.312 4.535 1 97.25 375 ILE A CA 1
ATOM 2901 C C . ILE A 1 375 ? 30.75 26.406 5.672 1 97.25 375 ILE A C 1
ATOM 2903 O O . ILE A 1 375 ? 31.906 26 5.699 1 97.25 375 ILE A O 1
ATOM 2907 N N . SER A 1 376 ? 29.828 26.094 6.609 1 97.38 376 SER A N 1
ATOM 2908 C CA . SER A 1 376 ? 30.172 25.188 7.703 1 97.38 376 SER A CA 1
ATOM 2909 C C . SER A 1 376 ? 30.656 23.844 7.172 1 97.38 376 SER A C 1
ATOM 2911 O O . SER A 1 376 ? 31.547 23.219 7.754 1 97.38 376 SER A O 1
ATOM 2913 N N . ILE A 1 377 ? 30.109 23.328 6.109 1 98.44 377 ILE A N 1
ATOM 2914 C CA . ILE A 1 377 ? 30.484 22.047 5.508 1 98.44 377 ILE A CA 1
ATOM 2915 C C . ILE A 1 377 ? 31.875 22.156 4.902 1 98.44 377 ILE A C 1
ATOM 2917 O O . ILE A 1 377 ? 32.719 21.266 5.09 1 98.44 377 ILE A O 1
ATOM 2921 N N . PHE A 1 378 ? 32.188 23.219 4.129 1 98.12 378 PHE A N 1
ATOM 2922 C CA . PHE A 1 378 ? 33.5 23.391 3.547 1 98.12 378 PHE A CA 1
ATOM 2923 C C . PHE A 1 378 ? 34.562 23.578 4.637 1 98.12 378 PHE A C 1
ATOM 2925 O O . PHE A 1 378 ? 35.688 23.125 4.492 1 98.12 378 PHE A O 1
ATOM 2932 N N . ASP A 1 379 ? 34.188 24.312 5.758 1 97.12 379 ASP A N 1
ATOM 2933 C CA . ASP A 1 379 ? 35.094 24.438 6.895 1 97.12 379 ASP A CA 1
ATOM 2934 C C . ASP A 1 379 ? 35.375 23.062 7.504 1 97.12 379 ASP A C 1
ATOM 2936 O O . ASP A 1 379 ? 36.531 22.781 7.871 1 97.12 379 ASP A O 1
ATOM 2940 N N . ASN A 1 380 ? 34.375 22.219 7.66 1 98.06 380 ASN A N 1
ATOM 2941 C CA . ASN A 1 380 ? 34.562 20.859 8.133 1 98.06 380 ASN A CA 1
ATOM 2942 C C . ASN A 1 380 ? 35.531 20.078 7.234 1 98.06 380 ASN A C 1
ATOM 2944 O O . ASN A 1 380 ? 36.375 19.359 7.723 1 98.06 380 ASN A O 1
ATOM 2948 N N . LEU A 1 381 ? 35.438 20.203 5.895 1 98.12 381 LEU A N 1
ATOM 2949 C CA . LEU A 1 381 ? 36.281 19.516 4.93 1 98.12 381 LEU A CA 1
ATOM 2950 C C . LEU A 1 381 ? 37.719 19.984 5.031 1 98.12 381 LEU A C 1
ATOM 2952 O O . LEU A 1 381 ? 38.625 19.266 4.668 1 98.12 381 LEU A O 1
ATOM 2956 N N . ALA A 1 382 ? 37.938 21.188 5.512 1 96.81 382 ALA A N 1
ATOM 2957 C CA . ALA A 1 382 ? 39.281 21.75 5.625 1 96.81 382 ALA A CA 1
ATOM 2958 C C . ALA A 1 382 ? 39.969 21.281 6.895 1 96.81 382 ALA A C 1
ATOM 2960 O O . ALA A 1 382 ? 41.188 21.391 7.016 1 96.81 382 ALA A O 1
ATOM 2961 N N . ALA A 1 383 ? 39.25 20.766 7.762 1 96.56 383 ALA A N 1
ATOM 2962 C CA . ALA A 1 383 ? 39.844 20.281 9.016 1 96.56 383 ALA A CA 1
ATOM 2963 C C . ALA A 1 383 ? 40.75 19.094 8.781 1 96.56 383 ALA A C 1
ATOM 2965 O O . ALA A 1 383 ? 40.625 18.391 7.781 1 96.56 383 ALA A O 1
ATOM 2966 N N . GLU A 1 384 ? 41.656 18.797 9.727 1 94.88 384 GLU A N 1
ATOM 2967 C CA . GLU A 1 384 ? 42.562 17.672 9.641 1 94.88 384 GLU A CA 1
ATOM 2968 C C . GLU A 1 384 ? 41.812 16.344 9.672 1 94.88 384 GLU A C 1
ATOM 2970 O O . GLU A 1 384 ? 42.188 15.398 8.969 1 94.88 384 GLU A O 1
ATOM 2975 N N . ARG A 1 385 ? 40.812 16.297 10.492 1 92.69 385 ARG A N 1
ATOM 2976 C CA . ARG A 1 385 ? 39.906 15.148 10.578 1 92.69 385 ARG A CA 1
ATOM 2977 C C . ARG A 1 385 ? 38.469 15.57 10.445 1 92.69 385 ARG A C 1
ATOM 2979 O O . ARG A 1 385 ? 37.75 15.648 11.438 1 92.69 385 ARG A O 1
ATOM 2986 N N . PRO A 1 386 ? 38 15.688 9.219 1 97.25 386 PRO A N 1
ATOM 2987 C CA . PRO A 1 386 ? 36.625 16.125 9.031 1 97.25 386 PRO A CA 1
ATOM 2988 C C . PRO A 1 386 ? 35.625 15.195 9.719 1 97.25 386 PRO A C 1
ATOM 2990 O O . PRO A 1 386 ? 35.781 13.977 9.703 1 97.25 386 PRO A O 1
ATOM 2993 N N . ARG A 1 387 ? 34.594 15.781 10.328 1 96.75 387 ARG A N 1
ATOM 2994 C CA . ARG A 1 387 ? 33.562 15.016 10.977 1 96.75 387 ARG A CA 1
ATOM 2995 C C . ARG A 1 387 ? 32.688 14.273 9.953 1 96.75 387 ARG A C 1
ATOM 2997 O O . ARG A 1 387 ? 32.25 14.867 8.977 1 96.75 387 ARG A O 1
ATOM 3004 N N . ASP A 1 388 ? 32.594 12.953 10.18 1 96.88 388 ASP A N 1
ATOM 3005 C CA . ASP A 1 388 ? 31.75 12.117 9.344 1 96.88 388 ASP A CA 1
ATOM 3006 C C . ASP A 1 388 ? 30.375 11.906 10 1 96.88 388 ASP A C 1
ATOM 3008 O O . ASP A 1 388 ? 30.234 12.062 11.211 1 96.88 388 ASP A O 1
ATOM 3012 N N . GLY A 1 389 ? 29.312 11.594 9.18 1 96.75 389 GLY A N 1
ATOM 3013 C CA . GLY A 1 389 ? 27.969 11.406 9.703 1 96.75 389 GLY A CA 1
ATOM 3014 C C . GLY A 1 389 ? 27.391 12.664 10.32 1 96.75 389 GLY A C 1
ATOM 3015 O O . GLY A 1 389 ? 26.594 12.586 11.266 1 96.75 389 GLY A O 1
ATOM 3016 N N . PHE A 1 390 ? 27.719 13.844 9.875 1 98.31 390 PHE A N 1
ATOM 3017 C CA . PHE A 1 390 ? 27.344 15.102 10.5 1 98.31 390 PHE A CA 1
ATOM 3018 C C . PHE A 1 390 ? 25.938 15.516 10.094 1 98.31 390 PHE A C 1
ATOM 3020 O O . PHE A 1 390 ? 25.344 14.906 9.195 1 98.31 390 PHE A O 1
ATOM 3027 N N . THR A 1 391 ? 25.328 16.484 10.805 1 98.12 391 THR A N 1
ATOM 3028 C CA . THR A 1 391 ? 24.078 17.156 10.445 1 98.12 391 THR A CA 1
ATOM 3029 C C . THR A 1 391 ? 24.297 18.672 10.32 1 98.12 391 THR A C 1
ATOM 3031 O O . THR A 1 391 ? 25.219 19.219 10.922 1 98.12 391 THR A O 1
ATOM 3034 N N . VAL A 1 392 ? 23.531 19.312 9.484 1 96.94 392 VAL A N 1
ATOM 3035 C CA . VAL A 1 392 ? 23.594 20.766 9.336 1 96.94 392 VAL A CA 1
ATOM 3036 C C . VAL A 1 392 ? 22.172 21.344 9.383 1 96.94 392 VAL A C 1
ATOM 3038 O O . VAL A 1 392 ? 21.234 20.75 8.883 1 96.94 392 VAL A O 1
ATOM 3041 N N . GLY A 1 393 ? 22.016 22.5 9.977 1 95.38 393 GLY A N 1
ATOM 3042 C CA . GLY A 1 393 ? 20.75 23.219 10.031 1 95.38 393 GLY A CA 1
ATOM 3043 C C . GLY A 1 393 ? 20.016 23.016 11.344 1 95.38 393 GLY A C 1
ATOM 3044 O O . GLY A 1 393 ? 18.953 23.609 11.57 1 95.38 393 GLY A O 1
ATOM 3045 N N . ILE A 1 394 ? 20.516 22.156 12.258 1 97.25 394 ILE A N 1
ATOM 3046 C CA . ILE A 1 394 ? 19.953 21.953 13.586 1 97.25 394 ILE A CA 1
ATOM 3047 C C . ILE A 1 394 ? 21.047 22 14.641 1 97.25 394 ILE A C 1
ATOM 3049 O O . ILE A 1 394 ? 22.234 22.047 14.305 1 97.25 394 ILE A O 1
ATOM 3053 N N . ASN A 1 395 ? 20.656 22.062 15.93 1 97.56 395 ASN A N 1
ATOM 3054 C CA . ASN A 1 395 ? 21.562 21.891 17.062 1 97.56 395 ASN A CA 1
ATOM 3055 C C . ASN A 1 395 ? 21.359 20.547 17.75 1 97.56 395 ASN A C 1
ATOM 3057 O O . ASN A 1 395 ? 20.547 20.422 18.656 1 97.56 395 ASN A O 1
ATOM 3061 N N . ASP A 1 396 ? 22.203 19.609 17.344 1 98.06 396 ASP A N 1
ATOM 3062 C CA . ASP A 1 396 ? 22.141 18.281 17.953 1 98.06 396 ASP A CA 1
ATOM 3063 C C . ASP A 1 396 ? 23.016 18.188 19.203 1 98.06 396 ASP A C 1
ATOM 3065 O O . ASP A 1 396 ? 24.172 17.766 19.125 1 98.06 396 ASP A O 1
ATOM 3069 N N . ASP A 1 397 ? 22.516 18.453 20.344 1 98.06 397 ASP A N 1
ATOM 3070 C CA . ASP A 1 397 ? 23.219 18.406 21.625 1 98.06 397 ASP A CA 1
ATOM 3071 C C . ASP A 1 397 ? 22.969 17.078 22.344 1 98.06 397 ASP A C 1
ATOM 3073 O O . ASP A 1 397 ? 23.062 17 23.562 1 98.06 397 ASP A O 1
ATOM 3077 N N . VAL A 1 398 ? 22.547 16.078 21.609 1 97.44 398 VAL A N 1
ATOM 3078 C CA . VAL A 1 398 ? 22.312 14.75 22.172 1 97.44 398 VAL A CA 1
ATOM 3079 C C . VAL A 1 398 ? 23.344 13.773 21.609 1 97.44 398 VAL A C 1
ATOM 3081 O O . VAL A 1 398 ? 24.094 13.141 22.375 1 97.44 398 VAL A O 1
ATOM 3084 N N . THR A 1 399 ? 23.453 13.727 20.266 1 97 399 THR A N 1
ATOM 3085 C CA . THR A 1 399 ? 24.422 12.82 19.641 1 97 399 THR A CA 1
ATOM 3086 C C . THR A 1 399 ? 25.609 13.594 19.062 1 97 399 THR A C 1
ATOM 3088 O O . THR A 1 399 ? 26.562 13 18.594 1 97 399 THR A O 1
ATOM 3091 N N . PHE A 1 400 ? 25.516 14.867 19.047 1 97.25 400 PHE A N 1
ATOM 3092 C CA . PHE A 1 400 ? 26.609 15.789 18.766 1 97.25 400 PHE A CA 1
ATOM 3093 C C . PHE A 1 400 ? 27.078 15.641 17.312 1 97.25 400 PHE A C 1
ATOM 3095 O O . PHE A 1 400 ? 28.281 15.617 17.047 1 97.25 400 PHE A O 1
ATOM 3102 N N . THR A 1 401 ? 26.109 15.531 16.391 1 97.44 401 THR A N 1
ATOM 3103 C CA . THR A 1 401 ? 26.453 15.352 14.984 1 97.44 401 THR A CA 1
ATOM 3104 C C . THR A 1 401 ? 26.391 16.688 14.242 1 97.44 401 THR A C 1
ATOM 3106 O O . THR A 1 401 ? 26.859 16.781 13.102 1 97.44 401 THR A O 1
ATOM 3109 N N . SER A 1 402 ? 25.891 17.797 14.836 1 98.12 402 SER A N 1
ATOM 3110 C CA . SER A 1 402 ? 25.656 19.047 14.109 1 98.12 402 SER A CA 1
ATOM 3111 C C . SER A 1 402 ? 26.969 19.828 13.938 1 98.12 402 SER A C 1
ATOM 3113 O O . SER A 1 402 ? 27.812 19.844 14.836 1 98.12 402 SER A O 1
ATOM 3115 N N . LEU A 1 403 ? 27.125 20.406 12.75 1 97.88 403 LEU A N 1
ATOM 3116 C CA . LEU A 1 403 ? 28.25 21.312 12.508 1 97.88 403 LEU A CA 1
ATOM 3117 C C . LEU A 1 403 ? 27.969 22.703 13.039 1 97.88 403 LEU A C 1
ATOM 3119 O O . LEU A 1 403 ? 26.828 23.188 12.953 1 97.88 403 LEU A O 1
ATOM 3123 N N . PRO A 1 404 ? 28.906 23.328 13.578 1 94.06 404 PRO A N 1
ATOM 3124 C CA . PRO A 1 404 ? 28.688 24.688 14.062 1 94.06 404 PRO A CA 1
ATOM 3125 C C . PRO A 1 404 ? 28.484 25.688 12.922 1 94.06 404 PRO A C 1
ATOM 3127 O O . PRO A 1 404 ? 29.094 25.562 11.859 1 94.06 404 PRO A O 1
ATOM 3130 N N . LEU A 1 405 ? 27.625 26.688 13.18 1 90.75 405 LEU A N 1
ATOM 3131 C CA . LEU A 1 405 ? 27.391 27.734 12.195 1 90.75 405 LEU A CA 1
ATOM 3132 C C . LEU A 1 405 ? 28.594 28.672 12.109 1 90.75 405 LEU A C 1
ATOM 3134 O O . LEU A 1 405 ? 29.188 29.016 13.125 1 90.75 405 LEU A O 1
ATOM 3138 N N . SER A 1 406 ? 28.859 28.984 10.914 1 83.94 406 SER A N 1
ATOM 3139 C CA . SER A 1 406 ? 29.938 29.953 10.719 1 83.94 406 SER A CA 1
ATOM 3140 C C . SER A 1 406 ? 29.578 31.312 11.289 1 83.94 406 SER A C 1
ATOM 3142 O O . SER A 1 406 ? 28.422 31.734 11.203 1 83.94 406 SER A O 1
ATOM 3144 N N . ASP A 1 407 ? 30.531 32 11.906 1 76.44 407 ASP A N 1
ATOM 3145 C CA . ASP A 1 407 ? 30.344 33.312 12.508 1 76.44 407 ASP A CA 1
ATOM 3146 C C . ASP A 1 407 ? 30.422 34.406 11.445 1 76.44 407 ASP A C 1
ATOM 3148 O O . ASP A 1 407 ? 30.203 35.594 11.75 1 76.44 407 ASP A O 1
ATOM 3152 N N . ARG A 1 408 ? 30.562 34.125 10.297 1 77.38 408 ARG A N 1
ATOM 3153 C CA . ARG A 1 408 ? 30.688 35.125 9.227 1 77.38 408 ARG A CA 1
ATOM 3154 C C . ARG A 1 408 ? 29.344 35.75 8.898 1 77.38 408 ARG A C 1
ATOM 3156 O O . ARG A 1 408 ? 28.328 35.031 8.805 1 77.38 408 ARG A O 1
ATOM 3163 N N . ASP A 1 409 ? 29.172 36.969 9 1 80.31 409 ASP A N 1
ATOM 3164 C CA . ASP A 1 409 ? 28.016 37.688 8.445 1 80.31 409 ASP A CA 1
ATOM 3165 C C . ASP A 1 409 ? 28.094 37.75 6.926 1 80.31 409 ASP A C 1
ATOM 3167 O O . ASP A 1 409 ? 28.891 38.531 6.387 1 80.31 409 ASP A O 1
ATOM 3171 N N . ILE A 1 410 ? 27.297 36.875 6.25 1 86.62 410 ILE A N 1
ATOM 3172 C CA . ILE A 1 410 ? 27.531 36.75 4.816 1 86.62 410 ILE A CA 1
ATOM 3173 C C . ILE A 1 410 ? 26.234 37.062 4.055 1 86.62 410 ILE A C 1
ATOM 3175 O O . ILE A 1 410 ? 25.141 36.844 4.559 1 86.62 410 ILE A O 1
ATOM 3179 N N . ASP A 1 411 ? 26.328 37.75 3.018 1 87 411 ASP A N 1
ATOM 3180 C CA . ASP A 1 411 ? 25.312 37.938 1.989 1 87 411 ASP A CA 1
ATOM 3181 C C . ASP A 1 411 ? 25.797 37.438 0.634 1 87 411 ASP A C 1
ATOM 3183 O O . ASP A 1 411 ? 26.625 38.062 -0.013 1 87 411 ASP A O 1
ATOM 3187 N N . THR A 1 412 ? 25.266 36.312 0.268 1 87.75 412 THR A N 1
ATOM 3188 C CA . THR A 1 412 ? 25.797 35.656 -0.929 1 87.75 412 THR A CA 1
ATOM 3189 C C . THR A 1 412 ? 24.938 36 -2.145 1 87.75 412 THR A C 1
ATOM 3191 O O . THR A 1 412 ? 25.234 35.562 -3.26 1 87.75 412 THR A O 1
ATOM 3194 N N . SER A 1 413 ? 23.906 36.812 -1.922 1 85.31 413 SER A N 1
ATOM 3195 C CA . SER A 1 413 ? 23.047 37.156 -3.049 1 85.31 413 SER A CA 1
ATOM 3196 C C . SER A 1 413 ? 23.797 38 -4.09 1 85.31 413 SER A C 1
ATOM 3198 O O . SER A 1 413 ? 24.734 38.719 -3.754 1 85.31 413 SER A O 1
ATOM 3200 N N . SER A 1 414 ? 23.344 37.781 -5.301 1 85.5 414 SER A N 1
ATOM 3201 C CA . SER A 1 414 ? 23.984 38.531 -6.383 1 85.5 414 SER A CA 1
ATOM 3202 C C . SER A 1 414 ? 23.781 40.031 -6.203 1 85.5 414 SER A C 1
ATOM 3204 O O . SER A 1 414 ? 22.766 40.5 -5.66 1 85.5 414 SER A O 1
ATOM 3206 N N . SER A 1 415 ? 24.719 40.75 -6.754 1 84.81 415 SER A N 1
ATOM 3207 C CA . SER A 1 415 ? 24.625 42.219 -6.695 1 84.81 415 SER A CA 1
ATOM 3208 C C . SER A 1 415 ? 23.391 42.719 -7.434 1 84.81 415 SER A C 1
ATOM 3210 O O . SER A 1 415 ? 23.078 42.25 -8.523 1 84.81 415 SER A O 1
ATOM 3212 N N . GLY A 1 416 ? 22.688 43.562 -6.809 1 87.25 416 GLY A N 1
ATOM 3213 C CA . GLY A 1 416 ? 21.516 44.125 -7.445 1 87.25 416 GLY A CA 1
ATOM 3214 C C . GLY A 1 416 ? 20.234 43.406 -7.105 1 87.25 416 GLY A C 1
ATOM 3215 O O . GLY A 1 416 ? 19.141 43.812 -7.5 1 87.25 416 GLY A O 1
ATOM 3216 N N . THR A 1 417 ? 20.312 42.375 -6.316 1 93.44 417 THR A N 1
ATOM 3217 C CA . THR A 1 417 ? 19.125 41.656 -5.91 1 93.44 417 THR A CA 1
ATOM 3218 C C . THR A 1 417 ? 18.453 42.312 -4.723 1 93.44 417 THR A C 1
ATOM 3220 O O . THR A 1 417 ? 19.109 42.656 -3.74 1 93.44 417 THR A O 1
ATOM 3223 N N . THR A 1 418 ? 17.156 42.656 -4.863 1 95.44 418 THR A N 1
ATOM 3224 C CA . THR A 1 418 ? 16.375 43.219 -3.77 1 95.44 418 THR A CA 1
ATOM 3225 C C . THR A 1 418 ? 15.531 42.125 -3.107 1 95.44 418 THR A C 1
ATOM 3227 O O . THR A 1 418 ? 14.789 41.406 -3.785 1 95.44 418 THR A O 1
ATOM 3230 N N . ALA A 1 419 ? 15.688 41.969 -1.836 1 96.56 419 ALA A N 1
ATOM 3231 C CA . ALA A 1 419 ? 14.945 40.969 -1.07 1 96.56 419 ALA A CA 1
ATOM 3232 C C . ALA A 1 419 ? 13.852 41.594 -0.231 1 96.56 419 ALA A C 1
ATOM 3234 O O . ALA A 1 419 ? 14.109 42.562 0.517 1 96.56 419 ALA A O 1
ATOM 3235 N N . CYS A 1 420 ? 12.617 41.156 -0.37 1 97.12 420 CYS A N 1
ATOM 3236 C CA . CYS A 1 420 ? 11.461 41.719 0.328 1 97.12 420 CYS A CA 1
ATOM 3237 C C . CYS A 1 420 ? 10.727 40.625 1.105 1 97.12 420 CYS A C 1
ATOM 3239 O O . CYS A 1 420 ? 10.461 39.562 0.575 1 97.12 420 CYS A O 1
ATOM 3241 N N . LYS A 1 421 ? 10.414 40.875 2.316 1 97.19 421 LYS A N 1
ATOM 3242 C CA . LYS A 1 421 ? 9.68 39.938 3.174 1 97.19 421 LYS A CA 1
ATOM 3243 C C . LYS A 1 421 ? 8.375 40.562 3.658 1 97.19 421 LYS A C 1
ATOM 3245 O O . LYS A 1 421 ? 8.336 41.75 4 1 97.19 421 LYS A O 1
ATOM 3250 N N . PHE A 1 422 ? 7.254 39.875 3.645 1 96.81 422 PHE A N 1
ATOM 3251 C CA . PHE A 1 422 ? 5.941 40.375 4.035 1 96.81 422 PHE A CA 1
ATOM 3252 C C . PHE A 1 422 ? 5.324 39.5 5.109 1 96.81 422 PHE A C 1
ATOM 3254 O O . PHE A 1 422 ? 5.211 38.281 4.934 1 96.81 422 PHE A O 1
ATOM 3261 N N . TRP A 1 423 ? 4.953 40.031 6.23 1 95.12 423 TRP A N 1
ATOM 3262 C CA . TRP A 1 423 ? 4.199 39.344 7.273 1 95.12 423 TRP A CA 1
ATOM 3263 C C . TRP A 1 423 ? 2.703 39.594 7.125 1 95.12 423 TRP A C 1
ATOM 3265 O O . TRP A 1 423 ? 2.277 40.75 7.02 1 95.12 423 TRP A O 1
ATOM 3275 N N . GLY A 1 424 ? 1.947 38.562 7.004 1 91.5 424 GLY A N 1
ATOM 3276 C CA . GLY A 1 424 ? 0.505 38.719 6.879 1 91.5 424 GLY A CA 1
ATOM 3277 C C . GLY A 1 424 ? -0.263 37.625 7.621 1 91.5 424 GLY A C 1
ATOM 3278 O O . GLY A 1 424 ? 0.326 36.844 8.352 1 91.5 424 GLY A O 1
ATOM 3279 N N . LEU A 1 425 ? -1.606 37.625 7.5 1 86.31 425 LEU A N 1
ATOM 3280 C CA . LEU A 1 425 ? -2.547 36.688 8.094 1 86.31 425 LEU A CA 1
ATOM 3281 C C . LEU A 1 425 ? -3.314 35.938 7.012 1 86.31 425 LEU A C 1
ATOM 3283 O O . LEU A 1 425 ? -3.689 36.531 5.992 1 86.31 425 LEU A O 1
ATOM 3287 N N . GLY A 1 426 ? -3.479 34.594 7.34 1 81.31 426 GLY A N 1
ATOM 3288 C CA . GLY A 1 426 ? -4.273 33.812 6.402 1 81.31 426 GLY A CA 1
ATOM 3289 C C . GLY A 1 426 ? -5.629 34.438 6.113 1 81.31 426 GLY A C 1
ATOM 3290 O O . GLY A 1 426 ? -6.406 34.688 7.031 1 81.31 426 GLY A O 1
ATOM 3291 N N . SER A 1 427 ? -5.918 34.75 4.844 1 72.81 427 SER A N 1
ATOM 3292 C CA . SER A 1 427 ? -7.199 35.25 4.352 1 72.81 427 SER A CA 1
ATOM 3293 C C . SER A 1 427 ? -7.254 36.781 4.387 1 72.81 427 SER A C 1
ATOM 3295 O O . SER A 1 427 ? -8.312 37.375 4.172 1 72.81 427 SER A O 1
ATOM 3297 N N . ASP A 1 428 ? -6.098 37.406 4.75 1 77.25 428 ASP A N 1
ATOM 3298 C CA . ASP A 1 428 ? -6.102 38.875 4.738 1 77.25 428 ASP A CA 1
ATOM 3299 C C . ASP A 1 428 ? -5.727 39.438 3.361 1 77.25 428 ASP A C 1
ATOM 3301 O O . ASP A 1 428 ? -5.691 40.625 3.156 1 77.25 428 ASP A O 1
ATOM 3305 N N . GLY A 1 429 ? -5.336 38.5 2.471 1 80.19 429 GLY A N 1
ATOM 3306 C CA . GLY A 1 429 ? -5.07 38.875 1.092 1 80.19 429 GLY A CA 1
ATOM 3307 C C . GLY A 1 429 ? -3.609 39.188 0.83 1 80.19 429 GLY A C 1
ATOM 3308 O O . GLY A 1 429 ? -3.203 39.344 -0.321 1 80.19 429 GLY A O 1
ATOM 3309 N N . THR A 1 430 ? -2.762 39.219 1.842 1 88.19 430 THR A N 1
ATOM 3310 C CA . THR A 1 430 ? -1.346 39.531 1.689 1 88.19 430 THR A CA 1
ATOM 3311 C C . THR A 1 430 ? -0.68 38.562 0.709 1 88.19 430 THR A C 1
ATOM 3313 O O . THR A 1 430 ? 0.058 39 -0.182 1 88.19 430 THR A O 1
ATOM 3316 N N . VAL A 1 431 ? -0.888 37.312 0.857 1 90 431 VAL A N 1
ATOM 3317 C CA . VAL A 1 431 ? -0.286 36.312 -0.018 1 90 431 VAL A CA 1
ATOM 3318 C C . VAL A 1 431 ? -0.767 36.531 -1.451 1 90 431 VAL A C 1
ATOM 3320 O O . VAL A 1 431 ? 0.032 36.5 -2.391 1 90 431 VAL A O 1
ATOM 3323 N N . GLY A 1 432 ? -2.088 36.688 -1.638 1 87.38 432 GLY A N 1
ATOM 3324 C CA . GLY A 1 432 ? -2.635 36.938 -2.963 1 87.38 432 GLY A CA 1
ATOM 3325 C C . GLY A 1 432 ? -2.033 38.156 -3.643 1 87.38 432 GLY A C 1
ATOM 3326 O O . GLY A 1 432 ? -1.731 38.125 -4.836 1 87.38 432 GLY A O 1
ATOM 3327 N N . ALA A 1 433 ? -1.852 39.188 -2.91 1 89.31 433 ALA A N 1
ATOM 3328 C CA . ALA A 1 433 ? -1.26 40.406 -3.424 1 89.31 433 ALA A CA 1
ATOM 3329 C C . ALA A 1 433 ? 0.186 40.188 -3.857 1 89.31 433 ALA A C 1
ATOM 3331 O O . ALA A 1 433 ? 0.628 40.719 -4.875 1 89.31 433 ALA A O 1
ATOM 3332 N N . ASN A 1 434 ? 0.899 39.5 -3.029 1 93.19 434 ASN A N 1
ATOM 3333 C CA . ASN A 1 434 ? 2.301 39.25 -3.342 1 93.19 434 ASN A CA 1
ATOM 3334 C C . ASN A 1 434 ? 2.443 38.312 -4.543 1 93.19 434 ASN A C 1
ATOM 3336 O O . ASN A 1 434 ? 3.395 38.438 -5.316 1 93.19 434 ASN A O 1
ATOM 3340 N N . LYS A 1 435 ? 1.541 37.312 -4.664 1 91.25 435 LYS A N 1
ATOM 3341 C CA . LYS A 1 435 ? 1.531 36.469 -5.852 1 91.25 435 LYS A CA 1
ATOM 3342 C C . LYS A 1 435 ? 1.278 37.281 -7.113 1 91.25 435 LYS A C 1
ATOM 3344 O O . LYS A 1 435 ? 1.882 37.031 -8.156 1 91.25 435 LYS A O 1
ATOM 3349 N N . SER A 1 436 ? 0.433 38.219 -7.059 1 88.69 436 SER A N 1
ATOM 3350 C CA . SER A 1 436 ? 0.177 39.156 -8.164 1 88.69 436 SER A CA 1
ATOM 3351 C C . SER A 1 436 ? 1.401 40 -8.469 1 88.69 436 SER A C 1
ATOM 3353 O O . SER A 1 436 ? 1.763 40.188 -9.633 1 88.69 436 SER A O 1
ATOM 3355 N N . ALA A 1 437 ? 2.012 40.531 -7.469 1 90.81 437 ALA A N 1
ATOM 3356 C CA . ALA A 1 437 ? 3.176 41.375 -7.625 1 90.81 437 ALA A CA 1
ATOM 3357 C C . ALA A 1 437 ? 4.309 40.656 -8.344 1 90.81 437 ALA A C 1
ATOM 3359 O O . ALA A 1 437 ? 4.953 41.219 -9.227 1 90.81 437 ALA A O 1
ATOM 3360 N N . ILE A 1 438 ? 4.602 39.469 -7.891 1 93.19 438 ILE A N 1
ATOM 3361 C CA . ILE A 1 438 ? 5.695 38.719 -8.492 1 93.19 438 ILE A CA 1
ATOM 3362 C C . ILE A 1 438 ? 5.379 38.438 -9.953 1 93.19 438 ILE A C 1
ATOM 3364 O O . ILE A 1 438 ? 6.285 38.312 -10.789 1 93.19 438 ILE A O 1
ATOM 3368 N N . LYS A 1 439 ? 4.137 38.125 -10.25 1 90.5 439 LYS A N 1
ATOM 3369 C CA . LYS A 1 439 ? 3.738 37.844 -11.633 1 90.5 439 LYS A CA 1
ATOM 3370 C C . LYS A 1 439 ? 3.867 39.094 -12.492 1 90.5 439 LYS A C 1
ATOM 3372 O O . LYS A 1 439 ? 4.312 39.031 -13.641 1 90.5 439 LYS A O 1
ATOM 3377 N N . ILE A 1 440 ? 3.475 40.188 -11.969 1 89.88 440 ILE A N 1
ATOM 3378 C CA . ILE A 1 440 ? 3.539 41.469 -12.688 1 89.88 440 ILE A CA 1
ATOM 3379 C C . ILE A 1 440 ? 4.992 41.812 -12.992 1 89.88 440 ILE A C 1
ATOM 3381 O O . ILE A 1 440 ? 5.344 42.094 -14.141 1 89.88 440 ILE A O 1
ATOM 3385 N N . ILE A 1 441 ? 5.82 41.812 -12.008 1 91.88 441 ILE A N 1
ATOM 3386 C CA . ILE A 1 441 ? 7.215 42.219 -12.18 1 91.88 441 ILE A CA 1
ATOM 3387 C C . ILE A 1 441 ? 7.93 41.188 -13.047 1 91.88 441 ILE A C 1
ATOM 3389 O O . ILE A 1 441 ? 8.711 41.531 -13.938 1 91.88 441 ILE A O 1
ATOM 3393 N N . GLY A 1 442 ? 7.699 39.938 -12.789 1 91.88 442 GLY A N 1
ATOM 3394 C CA . GLY A 1 442 ? 8.344 38.875 -13.547 1 91.88 442 GLY A CA 1
ATOM 3395 C C . GLY A 1 442 ? 7.941 38.844 -15.008 1 91.88 442 GLY A C 1
ATOM 3396 O O . GLY A 1 442 ? 8.789 38.688 -15.891 1 91.88 442 GLY A O 1
ATOM 3397 N N . ASP A 1 443 ? 6.68 39 -15.312 1 91.5 443 ASP A N 1
ATOM 3398 C CA . ASP A 1 443 ? 6.18 38.812 -16.672 1 91.5 443 ASP A CA 1
ATOM 3399 C C . ASP A 1 443 ? 6.312 40.094 -17.484 1 91.5 443 ASP A C 1
ATOM 3401 O O . ASP A 1 443 ? 6.484 40.062 -18.703 1 91.5 443 ASP A O 1
ATOM 3405 N N . LYS A 1 444 ? 6.285 41.219 -16.875 1 91.25 444 LYS A N 1
ATOM 3406 C CA . LYS A 1 444 ? 6.191 42.469 -17.625 1 91.25 444 LYS A CA 1
ATOM 3407 C C . LYS A 1 444 ? 7.539 43.156 -17.688 1 91.25 444 LYS A C 1
ATOM 3409 O O . LYS A 1 444 ? 7.691 44.156 -18.391 1 91.25 444 LYS A O 1
ATOM 3414 N N . THR A 1 445 ? 8.477 42.719 -17 1 92.69 445 THR A N 1
ATOM 3415 C CA . THR A 1 445 ? 9.797 43.344 -17.031 1 92.69 445 THR A CA 1
ATOM 3416 C C . THR A 1 445 ? 10.859 42.312 -17.406 1 92.69 445 THR A C 1
ATOM 3418 O O . THR A 1 445 ? 10.555 41.125 -17.594 1 92.69 445 THR A O 1
ATOM 3421 N N . ASP A 1 446 ? 12.078 42.812 -17.531 1 91.69 446 ASP A N 1
ATOM 3422 C CA . ASP A 1 446 ? 13.195 41.938 -17.859 1 91.69 446 ASP A CA 1
ATOM 3423 C C . ASP A 1 446 ? 13.883 41.406 -16.594 1 91.69 446 ASP A C 1
ATOM 3425 O O . ASP A 1 446 ? 14.875 40.688 -16.688 1 91.69 446 ASP A O 1
ATOM 3429 N N . MET A 1 447 ? 13.359 41.719 -15.5 1 93.5 447 MET A N 1
ATOM 3430 C CA . MET A 1 447 ? 13.953 41.281 -14.234 1 93.5 447 MET A CA 1
ATOM 3431 C C . MET A 1 447 ? 13.641 39.812 -13.953 1 93.5 447 MET A C 1
ATOM 3433 O O . MET A 1 447 ? 12.586 39.312 -14.344 1 93.5 447 MET A O 1
ATOM 3437 N N . TYR A 1 448 ? 14.656 39.188 -13.344 1 94.5 448 TYR A N 1
ATOM 3438 C CA . TYR A 1 448 ? 14.367 37.906 -12.75 1 94.5 448 TYR A CA 1
ATOM 3439 C C . TYR A 1 448 ? 13.609 38.031 -11.438 1 94.5 448 TYR A C 1
ATOM 3441 O O . TYR A 1 448 ? 13.797 39.031 -10.719 1 94.5 448 TYR A O 1
ATOM 3449 N N . ALA A 1 449 ? 12.703 37.125 -11.195 1 95.94 449 ALA A N 1
ATOM 3450 C CA . ALA A 1 449 ? 11.883 37.125 -9.992 1 95.94 449 ALA A CA 1
ATOM 3451 C C . ALA A 1 449 ? 11.836 35.75 -9.336 1 95.94 449 ALA A C 1
ATOM 3453 O O . ALA A 1 449 ? 11.797 34.75 -10.023 1 95.94 449 ALA A O 1
ATOM 3454 N N . GLN A 1 450 ? 11.914 35.688 -8.047 1 96.69 450 GLN A N 1
ATOM 3455 C CA . GLN A 1 450 ? 11.781 34.469 -7.23 1 96.69 450 GLN A CA 1
ATOM 3456 C C . GLN A 1 450 ? 10.883 34.75 -6.023 1 96.69 450 GLN A C 1
ATOM 3458 O O . GLN A 1 450 ? 11 35.781 -5.363 1 96.69 450 GLN A O 1
ATOM 3463 N N . ALA A 1 451 ? 9.898 33.875 -5.785 1 97.44 451 ALA A N 1
ATOM 3464 C CA . ALA A 1 451 ? 9.016 34.031 -4.641 1 97.44 451 ALA A CA 1
ATOM 3465 C C . ALA A 1 451 ? 8.719 32.719 -3.955 1 97.44 451 ALA A C 1
ATOM 3467 O O . ALA A 1 451 ? 8.594 31.688 -4.621 1 97.44 451 ALA A O 1
ATOM 3468 N N . TYR A 1 452 ? 8.672 32.688 -2.701 1 96.31 452 TYR A N 1
ATOM 3469 C CA . TYR A 1 452 ? 8.273 31.578 -1.865 1 96.31 452 TYR A CA 1
ATOM 3470 C C . TYR A 1 452 ? 7.352 32.031 -0.742 1 96.31 452 TYR A C 1
ATOM 3472 O O . TYR A 1 452 ? 7.559 33.094 -0.155 1 96.31 452 TYR A O 1
ATOM 3480 N N . PHE A 1 453 ? 6.312 31.297 -0.399 1 94.12 453 PHE A N 1
ATOM 3481 C CA . PHE A 1 453 ? 5.32 31.641 0.609 1 94.12 453 PHE A CA 1
ATOM 3482 C C . PHE A 1 453 ? 5.312 30.609 1.736 1 94.12 453 PHE A C 1
ATOM 3484 O O . PHE A 1 453 ? 5.078 29.422 1.502 1 94.12 453 PHE A O 1
ATOM 3491 N N . ALA A 1 454 ? 5.582 30.969 2.895 1 92 454 ALA A N 1
ATOM 3492 C CA . ALA A 1 454 ? 5.582 30.125 4.082 1 92 454 ALA A CA 1
ATOM 3493 C C . ALA A 1 454 ? 4.309 30.312 4.898 1 92 454 ALA A C 1
ATOM 3495 O O . ALA A 1 454 ? 3.824 31.438 5.043 1 92 454 ALA A O 1
ATOM 3496 N N . TYR A 1 455 ? 3.746 29.219 5.391 1 85.38 455 TYR A N 1
ATOM 3497 C CA . TYR A 1 455 ? 2.5 29.219 6.148 1 85.38 455 TYR A CA 1
ATOM 3498 C C . TYR A 1 455 ? 2.676 28.484 7.48 1 85.38 455 TYR A C 1
ATOM 3500 O O . TYR A 1 455 ? 3.5 27.578 7.594 1 85.38 455 TYR A O 1
ATOM 3508 N N . ASP A 1 456 ? 1.915 28.906 8.422 1 81.94 456 ASP A N 1
ATOM 3509 C CA . ASP A 1 456 ? 1.827 28.062 9.609 1 81.94 456 ASP A CA 1
ATOM 3510 C C . ASP A 1 456 ? 0.801 26.938 9.406 1 81.94 456 ASP A C 1
ATOM 3512 O O . ASP A 1 456 ? 0.206 26.828 8.336 1 81.94 456 ASP A O 1
ATOM 3516 N N . SER A 1 457 ? 0.611 26.031 10.336 1 78 457 SER A N 1
ATOM 3517 C CA . SER A 1 457 ? -0.157 24.812 10.148 1 78 457 SER A CA 1
ATOM 3518 C C . SER A 1 457 ? -1.636 25.031 10.453 1 78 457 SER A C 1
ATOM 3520 O O . SER A 1 457 ? -2.443 24.109 10.336 1 78 457 SER A O 1
ATOM 3522 N N . LYS A 1 458 ? -2.09 26.312 10.781 1 75.5 458 LYS A N 1
ATOM 3523 C CA . LYS A 1 458 ? -3.506 26.562 11.039 1 75.5 458 LYS A CA 1
ATOM 3524 C C . LYS A 1 458 ? -4.293 26.641 9.734 1 75.5 458 LYS A C 1
ATOM 3526 O O . LYS A 1 458 ? -3.795 27.156 8.734 1 75.5 458 LYS A O 1
ATOM 3531 N N . LYS A 1 459 ? -5.445 25.984 9.703 1 71.38 459 LYS A N 1
ATOM 3532 C CA . LYS A 1 459 ? -6.273 25.953 8.5 1 71.38 459 LYS A CA 1
ATOM 3533 C C . LYS A 1 459 ? -6.68 27.375 8.078 1 71.38 459 LYS A C 1
ATOM 3535 O O . LYS A 1 459 ? -6.863 27.641 6.891 1 71.38 459 LYS A O 1
ATOM 3540 N N . SER A 1 460 ? -6.969 28.219 9.086 1 70.94 460 SER A N 1
ATOM 3541 C CA . SER A 1 460 ? -7.293 29.625 8.805 1 70.94 460 SER A CA 1
ATOM 3542 C C . SER A 1 460 ? -6.789 30.531 9.914 1 70.94 460 SER A C 1
ATOM 3544 O O . SER A 1 460 ? -6.688 30.125 11.07 1 70.94 460 SER A O 1
ATOM 3546 N N . GLY A 1 461 ? -6.406 31.703 9.469 1 73.62 461 GLY A N 1
ATOM 3547 C CA . GLY A 1 461 ? -6.027 32.719 10.453 1 73.62 461 GLY A CA 1
ATOM 3548 C C . GLY A 1 461 ? -4.629 32.5 11.008 1 73.62 461 GLY A C 1
ATOM 3549 O O . GLY A 1 461 ? -4.344 32.875 12.148 1 73.62 461 GLY A O 1
ATOM 3550 N N . GLY A 1 462 ? -3.885 31.781 10.234 1 82.69 462 GLY A N 1
ATOM 3551 C CA . GLY A 1 462 ? -2.502 31.609 10.648 1 82.69 462 GLY A CA 1
ATOM 3552 C C . GLY A 1 462 ? -1.566 32.656 10.047 1 82.69 462 GLY A C 1
ATOM 3553 O O . GLY A 1 462 ? -1.956 33.406 9.156 1 82.69 462 GLY A O 1
ATOM 3554 N N . VAL A 1 463 ? -0.373 32.719 10.617 1 89.75 463 VAL A N 1
ATOM 3555 C CA . VAL A 1 463 ? 0.628 33.656 10.148 1 89.75 463 VAL A CA 1
ATOM 3556 C C . VAL A 1 463 ? 1.133 33.25 8.773 1 89.75 463 VAL A C 1
ATOM 3558 O O . VAL A 1 463 ? 1.291 32.062 8.492 1 89.75 463 VAL A O 1
ATOM 3561 N N . THR A 1 464 ? 1.305 34.125 7.91 1 92.19 464 THR A N 1
ATOM 3562 C CA . THR A 1 464 ? 1.896 33.906 6.594 1 92.19 464 THR A CA 1
ATOM 3563 C C . THR A 1 464 ? 3.133 34.781 6.406 1 92.19 464 THR A C 1
ATOM 3565 O O . THR A 1 464 ? 3.203 35.875 6.941 1 92.19 464 THR A O 1
ATOM 3568 N N . MET A 1 465 ? 4.117 34.25 5.758 1 94.81 465 MET A N 1
ATOM 3569 C CA . MET A 1 465 ? 5.309 35.031 5.383 1 94.81 465 MET A CA 1
ATOM 3570 C C . MET A 1 465 ? 5.613 34.844 3.896 1 94.81 465 MET A C 1
ATOM 3572 O O . MET A 1 465 ? 5.789 33.719 3.418 1 94.81 465 MET A O 1
ATOM 3576 N N . SER A 1 466 ? 5.645 35.938 3.184 1 96.44 466 SER A N 1
ATOM 3577 C CA . SER A 1 466 ? 6.012 35.938 1.771 1 96.44 466 SER A CA 1
ATOM 3578 C C . SER A 1 466 ? 7.453 36.406 1.575 1 96.44 466 SER A C 1
ATOM 3580 O O . SER A 1 466 ? 7.859 37.438 2.105 1 96.44 466 SER A O 1
ATOM 3582 N N . HIS A 1 467 ? 8.234 35.625 0.868 1 97.12 467 HIS A N 1
ATOM 3583 C CA . HIS A 1 467 ? 9.617 35.906 0.523 1 97.12 467 HIS A CA 1
ATOM 3584 C C . HIS A 1 467 ? 9.773 36.188 -0.97 1 97.12 467 HIS A C 1
ATOM 3586 O O . HIS A 1 467 ? 9.633 35.281 -1.786 1 97.12 467 HIS A O 1
ATOM 3592 N N . LEU A 1 468 ? 10.062 37.406 -1.337 1 97.19 468 LEU A N 1
ATOM 3593 C CA . LEU A 1 468 ? 10.203 37.781 -2.742 1 97.19 468 LEU A CA 1
ATOM 3594 C C . LEU A 1 468 ? 11.586 38.344 -3.021 1 97.19 468 LEU A C 1
ATOM 3596 O O . LEU A 1 468 ? 12.109 39.125 -2.221 1 97.19 468 LEU A O 1
ATOM 3600 N N . ARG A 1 469 ? 12.195 37.969 -4.102 1 97.12 469 ARG A N 1
ATOM 3601 C CA . ARG A 1 469 ? 13.453 38.531 -4.598 1 97.12 469 ARG A CA 1
ATOM 3602 C C . ARG A 1 469 ? 13.312 38.969 -6.047 1 97.12 469 ARG A C 1
ATOM 3604 O O . ARG A 1 469 ? 12.641 38.312 -6.848 1 97.12 469 ARG A O 1
ATOM 3611 N N . PHE A 1 470 ? 13.938 40.094 -6.387 1 96.25 470 PHE A N 1
ATOM 3612 C CA . PHE A 1 470 ? 13.977 40.625 -7.738 1 96.25 470 PHE A CA 1
ATOM 3613 C C . PHE A 1 470 ? 15.391 41.062 -8.109 1 96.25 470 PHE A C 1
ATOM 3615 O O . PHE A 1 470 ? 16.125 41.625 -7.27 1 96.25 470 PHE A O 1
ATOM 3622 N N . GLY A 1 471 ? 15.789 40.812 -9.32 1 94.44 471 GLY A N 1
ATOM 3623 C CA . GLY A 1 471 ? 17.109 41.219 -9.781 1 94.44 471 GLY A CA 1
ATOM 3624 C C . GLY A 1 471 ? 17.297 41.062 -11.273 1 94.44 471 GLY A C 1
ATOM 3625 O O . GLY A 1 471 ? 16.422 40.531 -11.961 1 94.44 471 GLY A O 1
ATOM 3626 N N . HIS A 1 472 ? 18.469 41.5 -11.781 1 92.75 472 HIS A N 1
ATOM 3627 C CA . HIS A 1 472 ? 18.75 41.438 -13.211 1 92.75 472 HIS A CA 1
ATOM 3628 C C . HIS A 1 472 ? 19.547 40.188 -13.578 1 92.75 472 HIS A C 1
ATOM 3630 O O . HIS A 1 472 ? 19.719 39.906 -14.766 1 92.75 472 HIS A O 1
ATOM 3636 N N . ASN A 1 473 ? 19.922 39.5 -12.617 1 91.12 473 ASN A N 1
ATOM 3637 C CA . ASN A 1 473 ? 20.594 38.219 -12.805 1 91.12 473 ASN A CA 1
ATOM 3638 C C . ASN A 1 473 ? 19.734 37.062 -12.273 1 91.12 473 ASN A C 1
ATOM 3640 O O . ASN A 1 473 ? 18.875 37.25 -11.414 1 91.12 473 ASN A O 1
ATOM 3644 N N . PRO A 1 474 ? 20.062 35.812 -12.836 1 90.06 474 PRO A N 1
ATOM 3645 C CA . PRO A 1 474 ? 19.312 34.656 -12.32 1 90.06 474 PRO A CA 1
ATOM 3646 C C . PRO A 1 474 ? 19.453 34.5 -10.812 1 90.06 474 PRO A C 1
ATOM 3648 O O . PRO A 1 474 ? 20.547 34.688 -10.266 1 90.06 474 PRO A O 1
ATOM 3651 N N . ILE A 1 475 ? 18.422 34.25 -10.172 1 93.81 475 ILE A N 1
ATOM 3652 C CA . ILE A 1 475 ? 18.391 34.125 -8.719 1 93.81 475 ILE A CA 1
ATOM 3653 C C . ILE A 1 475 ? 18.438 32.656 -8.32 1 93.81 475 ILE A C 1
ATOM 3655 O O . ILE A 1 475 ? 17.547 31.891 -8.695 1 93.81 475 ILE A O 1
ATOM 3659 N N . ARG A 1 476 ? 19.422 32.156 -7.59 1 91.88 476 ARG A N 1
ATOM 3660 C CA . ARG A 1 476 ? 19.641 30.797 -7.168 1 91.88 476 ARG A CA 1
ATOM 3661 C C . ARG A 1 476 ? 19.578 30.672 -5.648 1 91.88 476 ARG A C 1
ATOM 3663 O O . ARG A 1 476 ? 20.469 30.078 -5.027 1 91.88 476 ARG A O 1
ATOM 3670 N N . SER A 1 477 ? 18.516 31.25 -5.098 1 94.88 477 SER A N 1
ATOM 3671 C CA . SER A 1 477 ? 18.453 31.312 -3.641 1 94.88 477 SER A CA 1
ATOM 3672 C C . SER A 1 477 ? 17.25 30.562 -3.098 1 94.88 477 SER A C 1
ATOM 3674 O O . SER A 1 477 ? 16.344 31.156 -2.51 1 94.88 477 SER A O 1
ATOM 3676 N N . PRO A 1 478 ? 17.234 29.141 -3.207 1 94.88 478 PRO A N 1
ATOM 3677 C CA . PRO A 1 478 ? 16.094 28.375 -2.701 1 94.88 478 PRO A CA 1
ATOM 3678 C C . PRO A 1 478 ? 16.109 28.219 -1.182 1 94.88 478 PRO A C 1
ATOM 3680 O O . PRO A 1 478 ? 16.109 27.094 -0.672 1 94.88 478 PRO A O 1
ATOM 3683 N N . TYR A 1 479 ? 16.094 29.25 -0.444 1 95.38 479 TYR A N 1
ATOM 3684 C CA . TYR A 1 479 ? 16.031 29.359 1.01 1 95.38 479 TYR A CA 1
ATOM 3685 C C . TYR A 1 479 ? 15.32 30.641 1.433 1 95.38 479 TYR A C 1
ATOM 3687 O O . TYR A 1 479 ? 15.125 31.547 0.62 1 95.38 479 TYR A O 1
ATOM 3695 N N . LEU A 1 480 ? 14.891 30.734 2.631 1 95.12 480 LEU A N 1
ATOM 3696 C CA . LEU A 1 480 ? 14.156 31.891 3.131 1 95.12 480 LEU A CA 1
ATOM 3697 C C . LEU A 1 480 ? 15.062 33.125 3.197 1 95.12 480 LEU A C 1
ATOM 3699 O O . LEU A 1 480 ? 16.281 33 3.352 1 95.12 480 LEU A O 1
ATOM 3703 N N . ILE A 1 481 ? 14.477 34.312 3.07 1 95.25 481 ILE A N 1
ATOM 3704 C CA . ILE A 1 481 ? 15.234 35.562 3.158 1 95.25 481 ILE A CA 1
ATOM 3705 C C . ILE A 1 481 ? 15.742 35.75 4.586 1 95.25 481 ILE A C 1
ATOM 3707 O O . ILE A 1 481 ? 14.961 35.719 5.539 1 95.25 481 ILE A O 1
ATOM 3711 N N . ASP A 1 482 ? 17.062 35.812 4.645 1 90.25 482 ASP A N 1
ATOM 3712 C CA . ASP A 1 482 ? 17.672 36.031 5.949 1 90.25 482 ASP A CA 1
ATOM 3713 C C . ASP A 1 482 ? 18.234 37.469 6.051 1 90.25 482 ASP A C 1
ATOM 3715 O O . ASP A 1 482 ? 18.516 37.938 7.148 1 90.25 482 ASP A O 1
ATOM 3719 N N . LYS A 1 483 ? 18.375 38.125 4.969 1 93.25 483 LYS A N 1
ATOM 3720 C CA . LYS A 1 483 ? 18.75 39.531 4.855 1 93.25 483 LYS A CA 1
ATOM 3721 C C . LYS A 1 483 ? 17.812 40.25 3.924 1 93.25 483 LYS A C 1
ATOM 3723 O O . LYS A 1 483 ? 17.891 40.125 2.703 1 93.25 483 LYS A O 1
ATOM 3728 N N . ALA A 1 484 ? 17.031 41.094 4.504 1 96.31 484 ALA A N 1
ATOM 3729 C CA . ALA A 1 484 ? 15.977 41.75 3.732 1 96.31 484 ALA A CA 1
ATOM 3730 C C . ALA A 1 484 ? 16.281 43.219 3.521 1 96.31 484 ALA A C 1
ATOM 3732 O O . ALA A 1 484 ? 16.875 43.875 4.383 1 96.31 484 ALA A O 1
ATOM 3733 N N . ASP A 1 485 ? 15.844 43.781 2.412 1 96.88 485 ASP A N 1
ATOM 3734 C CA . ASP A 1 485 ? 15.891 45.188 2.119 1 96.88 485 ASP A CA 1
ATOM 3735 C C . ASP A 1 485 ? 14.594 45.875 2.529 1 96.88 485 ASP A C 1
ATOM 3737 O O . ASP A 1 485 ? 14.586 47.094 2.799 1 96.88 485 ASP A O 1
ATOM 3741 N N . PHE A 1 486 ? 13.609 45.156 2.516 1 97.56 486 PHE A N 1
ATOM 3742 C CA . PHE A 1 486 ? 12.273 45.656 2.783 1 97.56 486 PHE A CA 1
ATOM 3743 C C . PHE A 1 486 ? 11.461 44.656 3.578 1 97.56 486 PHE A C 1
ATOM 3745 O O . PHE A 1 486 ? 11.461 43.469 3.258 1 97.56 486 PHE A O 1
ATOM 3752 N N . ILE A 1 487 ? 10.797 45.062 4.684 1 98.06 487 ILE A N 1
ATOM 3753 C CA . ILE A 1 487 ? 9.867 44.219 5.438 1 98.06 487 ILE A CA 1
ATOM 3754 C C . ILE A 1 487 ? 8.547 44.969 5.633 1 98.06 487 ILE A C 1
ATOM 3756 O O . ILE A 1 487 ? 8.539 46.156 5.941 1 98.06 487 ILE A O 1
ATOM 3760 N N . SER A 1 488 ? 7.504 44.344 5.352 1 97.06 488 SER A N 1
ATOM 3761 C CA . SER A 1 488 ? 6.172 44.875 5.605 1 97.06 488 SER A CA 1
ATOM 3762 C C . SER A 1 488 ? 5.387 43.969 6.559 1 97.06 488 SER A C 1
ATOM 3764 O O . SER A 1 488 ? 5.559 42.75 6.559 1 97.06 488 SER A O 1
ATOM 3766 N N . CYS A 1 489 ? 4.562 44.531 7.414 1 96.19 489 CYS A N 1
ATOM 3767 C CA . CYS A 1 489 ? 3.674 43.812 8.32 1 96.19 489 CYS A CA 1
ATOM 3768 C C . CYS A 1 489 ? 2.248 44.344 8.219 1 96.19 489 CYS A C 1
ATOM 3770 O O . CYS A 1 489 ? 2 45.531 8.445 1 96.19 489 CYS A O 1
ATOM 3772 N N . SER A 1 490 ? 1.352 43.469 7.965 1 92.44 490 SER A N 1
ATOM 3773 C CA . SER A 1 490 ? -0.023 43.875 7.719 1 92.44 490 SER A CA 1
ATOM 3774 C C . SER A 1 490 ? -0.832 43.938 9.016 1 92.44 490 SER A C 1
ATOM 3776 O O . SER A 1 490 ? -1.913 44.5 9.062 1 92.44 490 SER A O 1
ATOM 3778 N N . GLN A 1 491 ? -0.349 43.312 10.102 1 87.19 491 GLN A N 1
ATOM 3779 C CA . GLN A 1 491 ? -1.073 43.219 11.367 1 87.19 491 GLN A CA 1
ATOM 3780 C C . GLN A 1 491 ? -0.327 43.938 12.484 1 87.19 491 GLN A C 1
ATOM 3782 O O . GLN A 1 491 ? 0.757 43.5 12.891 1 87.19 491 GLN A O 1
ATOM 3787 N N . GLN A 1 492 ? -0.968 44.875 13.078 1 87.31 492 GLN A N 1
ATOM 3788 C CA . GLN A 1 492 ? -0.276 45.656 14.102 1 87.31 492 GLN A CA 1
ATOM 3789 C C . GLN A 1 492 ? -0.02 44.844 15.352 1 87.31 492 GLN A C 1
ATOM 3791 O O . GLN A 1 492 ? 0.967 45.062 16.062 1 87.31 492 GLN A O 1
ATOM 3796 N N . SER A 1 493 ? -0.912 43.812 15.602 1 83.75 493 SER A N 1
ATOM 3797 C CA . SER A 1 493 ? -0.754 42.969 16.797 1 83.75 493 SER A CA 1
ATOM 3798 C C . SER A 1 493 ? 0.535 42.156 16.734 1 83.75 493 SER A C 1
ATOM 3800 O O . SER A 1 493 ? 1.017 41.656 17.766 1 83.75 493 SER A O 1
ATOM 3802 N N . TYR A 1 494 ? 1.134 42 15.562 1 91.69 494 TYR A N 1
ATOM 3803 C CA . TYR A 1 494 ? 2.309 41.156 15.367 1 91.69 494 TYR A CA 1
ATOM 3804 C C . TYR A 1 494 ? 3.541 41.781 16 1 91.69 494 TYR A C 1
ATOM 3806 O O . TYR A 1 494 ? 4.539 41.094 16.25 1 91.69 494 TYR A O 1
ATOM 3814 N N . VAL A 1 495 ? 3.506 43.062 16.328 1 92.38 495 VAL A N 1
ATOM 3815 C CA . VAL A 1 495 ? 4.676 43.719 16.875 1 92.38 495 VAL A CA 1
ATOM 3816 C C . VAL A 1 495 ? 5.012 43.156 18.25 1 92.38 495 VAL A C 1
ATOM 3818 O O . VAL A 1 495 ? 6.176 43.156 18.656 1 92.38 495 VAL A O 1
ATOM 3821 N N . ASN A 1 496 ? 3.977 42.562 18.922 1 87.94 496 ASN A N 1
ATOM 3822 C CA . ASN A 1 496 ? 4.184 42.031 20.266 1 87.94 496 ASN A CA 1
ATOM 3823 C C . ASN A 1 496 ? 4.32 40.5 20.234 1 87.94 496 ASN A C 1
ATOM 3825 O O . ASN A 1 496 ? 4.59 39.875 21.266 1 87.94 496 ASN A O 1
ATOM 3829 N N . LYS A 1 497 ? 4.207 39.938 19.141 1 88.69 497 LYS A N 1
ATOM 3830 C CA . LYS A 1 497 ? 4.152 38.469 19.062 1 88.69 497 LYS A CA 1
ATOM 3831 C C . LYS A 1 497 ? 5.391 37.906 18.375 1 88.69 497 LYS A C 1
ATOM 3833 O O . LYS A 1 497 ? 5.84 36.812 18.703 1 88.69 497 LYS A O 1
ATOM 3838 N N . TYR A 1 498 ? 5.883 38.625 17.375 1 93.06 498 TYR A N 1
ATOM 3839 C CA . TYR A 1 498 ? 6.949 38.094 16.531 1 93.06 498 TYR A CA 1
ATOM 3840 C C . TYR A 1 498 ? 8.125 39.062 16.484 1 93.06 498 TYR A C 1
ATOM 3842 O O . TYR A 1 498 ? 7.969 40.25 16.75 1 93.06 498 TYR A O 1
ATOM 3850 N N . HIS A 1 499 ? 9.32 38.5 16.203 1 92.12 499 HIS A N 1
ATOM 3851 C CA . HIS A 1 499 ? 10.461 39.344 15.867 1 92.12 499 HIS A CA 1
ATOM 3852 C C . HIS A 1 499 ? 10.422 39.812 14.414 1 92.12 499 HIS A C 1
ATOM 3854 O O . HIS A 1 499 ? 11.227 39.344 13.594 1 92.12 499 HIS A O 1
ATOM 3860 N N . LEU A 1 500 ? 9.688 40.719 14.117 1 95.25 500 LEU A N 1
ATOM 3861 C CA . LEU A 1 500 ? 9.336 41.094 12.758 1 95.25 500 LEU A CA 1
ATOM 3862 C C . LEU A 1 500 ? 10.562 41.625 12 1 95.25 500 LEU A C 1
ATOM 3864 O O . LEU A 1 500 ? 10.672 41.438 10.789 1 95.25 500 LEU A O 1
ATOM 3868 N N . LEU A 1 501 ? 11.461 42.312 12.688 1 96 501 LEU A N 1
ATOM 3869 C CA . LEU A 1 501 ? 12.539 43.031 12.016 1 96 501 LEU A CA 1
ATOM 3870 C C . LEU A 1 501 ? 13.789 42.156 11.898 1 96 501 LEU A C 1
ATOM 3872 O O . LEU A 1 501 ? 14.805 42.594 11.359 1 96 501 LEU A O 1
ATOM 3876 N N . ALA A 1 502 ? 13.664 40.938 12.312 1 92.12 502 ALA A N 1
ATOM 3877 C CA . ALA A 1 502 ? 14.805 40.031 12.211 1 92.12 502 ALA A CA 1
ATOM 3878 C C . ALA A 1 502 ? 15.289 39.906 10.766 1 92.12 502 ALA A C 1
ATOM 3880 O O . ALA A 1 502 ? 14.508 39.594 9.859 1 92.12 502 ALA A O 1
ATOM 3881 N N . GLY A 1 503 ? 16.609 40.25 10.484 1 91.56 503 GLY A N 1
ATOM 3882 C CA . GLY A 1 503 ? 17.219 40.094 9.18 1 91.56 503 GLY A CA 1
ATOM 3883 C C . GLY A 1 503 ? 17.109 41.344 8.32 1 91.56 503 GLY A C 1
ATOM 3884 O O . GLY A 1 503 ? 17.656 41.406 7.215 1 91.56 503 GLY A O 1
ATOM 3885 N N . LEU A 1 504 ? 16.312 42.375 8.781 1 96.56 504 LEU A N 1
ATOM 3886 C CA . LEU A 1 504 ? 16.25 43.625 8.023 1 96.56 504 LEU A CA 1
ATOM 3887 C C . LEU A 1 504 ? 17.609 44.312 8.031 1 96.56 504 LEU A C 1
ATOM 3889 O O . LEU A 1 504 ? 18.188 44.562 9.094 1 96.56 504 LEU A O 1
ATOM 3893 N N . LYS A 1 505 ? 18.125 44.656 6.844 1 95 505 LYS A N 1
ATOM 3894 C CA . LYS A 1 505 ? 19.438 45.281 6.703 1 95 505 LYS A CA 1
ATOM 3895 C C . LYS A 1 505 ? 19.438 46.688 7.273 1 95 505 LYS A C 1
ATOM 3897 O O . LYS A 1 505 ? 18.406 47.375 7.285 1 95 505 LYS A O 1
ATOM 3902 N N . PRO A 1 506 ? 20.688 47.125 7.824 1 95.25 506 PRO A N 1
ATOM 3903 C CA . PRO A 1 506 ? 20.781 48.562 8.188 1 95.25 506 PRO A CA 1
ATOM 3904 C C . PRO A 1 506 ? 20.406 49.469 7.035 1 95.25 506 PRO A C 1
ATOM 3906 O O . PRO A 1 506 ? 20.828 49.25 5.898 1 95.25 506 PRO A O 1
ATOM 3909 N N . GLY A 1 507 ? 19.625 50.406 7.375 1 95.94 507 GLY A N 1
ATOM 3910 C CA . GLY A 1 507 ? 19.156 51.312 6.34 1 95.94 507 GLY A CA 1
ATOM 3911 C C . GLY A 1 507 ? 17.969 50.781 5.562 1 95.94 507 GLY A C 1
ATOM 3912 O O . GLY A 1 507 ? 17.406 51.469 4.715 1 95.94 507 GLY A O 1
ATOM 3913 N N . GLY A 1 508 ? 17.531 49.562 5.875 1 96.88 508 GLY A N 1
ATOM 3914 C CA . GLY A 1 508 ? 16.391 48.969 5.195 1 96.88 508 GLY A CA 1
ATOM 3915 C C . GLY A 1 508 ? 15.078 49.656 5.5 1 96.88 508 GLY A C 1
ATOM 3916 O O . GLY A 1 508 ? 15.031 50.562 6.34 1 96.88 508 GLY A O 1
ATOM 3917 N N . THR A 1 509 ? 14.008 49.25 4.836 1 98.06 509 THR A N 1
ATOM 3918 C CA . THR A 1 509 ? 12.695 49.875 4.969 1 98.06 509 THR A CA 1
ATOM 3919 C C . THR A 1 509 ? 11.727 48.969 5.711 1 98.06 509 THR A C 1
ATOM 3921 O O . THR A 1 509 ? 11.656 47.75 5.422 1 98.06 509 THR A O 1
ATOM 3924 N N . PHE A 1 510 ? 11.039 49.5 6.711 1 98.25 510 PHE A N 1
ATOM 3925 C CA . PHE A 1 510 ? 10 48.781 7.438 1 98.25 510 PHE A CA 1
ATOM 3926 C C . PHE A 1 510 ? 8.656 49.5 7.305 1 98.25 510 PHE A C 1
ATOM 3928 O O . PHE A 1 510 ? 8.547 50.688 7.594 1 98.25 510 PHE A O 1
ATOM 3935 N N . LEU A 1 511 ? 7.633 48.812 6.785 1 97.69 511 LEU A N 1
ATOM 3936 C CA . LEU A 1 511 ? 6.277 49.344 6.66 1 97.69 511 LEU A CA 1
ATOM 3937 C C . LEU A 1 511 ? 5.324 48.594 7.605 1 97.69 511 LEU A C 1
ATOM 3939 O O . LEU A 1 511 ? 5.195 47.375 7.543 1 97.69 511 LEU A O 1
ATOM 3943 N N . LEU A 1 512 ? 4.684 49.312 8.477 1 96.88 512 LEU A N 1
ATOM 3944 C CA . LEU A 1 512 ? 3.729 48.75 9.422 1 96.88 512 LEU A CA 1
ATOM 3945 C C . LEU A 1 512 ? 2.322 49.25 9.156 1 96.88 512 LEU A C 1
ATOM 3947 O O . LEU A 1 512 ? 2.102 50.469 9.141 1 96.88 512 LEU A O 1
ATOM 3951 N N . ASN A 1 513 ? 1.459 48.375 8.859 1 94.62 513 ASN A N 1
ATOM 3952 C CA . ASN A 1 513 ? 0.046 48.75 8.82 1 94.62 513 ASN A CA 1
ATOM 3953 C C . ASN A 1 513 ? -0.546 48.844 10.227 1 94.62 513 ASN A C 1
ATOM 3955 O O . ASN A 1 513 ? -0.557 47.844 10.961 1 94.62 513 ASN A O 1
ATOM 3959 N N . CYS A 1 514 ? -0.971 49.969 10.672 1 90.06 514 CYS A N 1
ATOM 3960 C CA . CYS A 1 514 ? -1.551 50.125 12 1 90.06 514 CYS A CA 1
ATOM 3961 C C . CYS A 1 514 ? -2.506 51.312 12.039 1 90.06 514 CYS A C 1
ATOM 3963 O O . CYS A 1 514 ? -2.459 52.188 11.164 1 90.06 514 CYS A O 1
ATOM 3965 N N . SER A 1 515 ? -3.361 51.312 13.008 1 88.19 515 SER A N 1
ATOM 3966 C CA . SER A 1 515 ? -4.305 52.406 13.211 1 88.19 515 SER A CA 1
ATOM 3967 C C . SER A 1 515 ? -3.721 53.469 14.133 1 88.19 515 SER A C 1
ATOM 3969 O O . SER A 1 515 ? -4.367 54.5 14.398 1 88.19 515 SER A O 1
ATOM 3971 N N . TRP A 1 516 ? -2.559 53.281 14.594 1 90.5 516 TRP A N 1
ATOM 3972 C CA . TRP A 1 516 ? -1.923 54.219 15.531 1 90.5 516 TRP A CA 1
ATOM 3973 C C . TRP A 1 516 ? -1.433 55.469 14.812 1 90.5 516 TRP A C 1
ATOM 3975 O O . TRP A 1 516 ? -0.977 55.406 13.672 1 90.5 516 TRP A O 1
ATOM 3985 N N . ASP A 1 517 ? -1.529 56.531 15.562 1 89.38 517 ASP A N 1
ATOM 3986 C CA . ASP A 1 517 ? -0.919 57.75 15.023 1 89.38 517 ASP A CA 1
ATOM 3987 C C . ASP A 1 517 ? 0.54 57.844 15.453 1 89.38 517 ASP A C 1
ATOM 3989 O O . ASP A 1 517 ? 1.022 57.062 16.266 1 89.38 517 ASP A O 1
ATOM 3993 N N . VAL A 1 518 ? 1.223 58.812 14.938 1 93.06 518 VAL A N 1
ATOM 3994 C CA . VAL A 1 518 ? 2.654 58.969 15.156 1 93.06 518 VAL A CA 1
ATOM 3995 C C . VAL A 1 518 ? 2.938 59.125 16.641 1 93.06 518 VAL A C 1
ATOM 3997 O O . VAL A 1 518 ? 3.926 58.594 17.156 1 93.06 518 VAL A O 1
ATOM 4000 N N . ALA A 1 519 ? 2.076 59.781 17.312 1 91.94 519 ALA A N 1
ATOM 4001 C CA . ALA A 1 519 ? 2.271 60.062 18.734 1 91.94 519 ALA A CA 1
ATOM 4002 C C . ALA A 1 519 ? 2.113 58.812 19.562 1 91.94 519 ALA A C 1
ATOM 4004 O O . ALA A 1 519 ? 2.73 58.656 20.625 1 91.94 519 ALA A O 1
ATOM 4005 N N . GLU A 1 520 ? 1.401 57.906 19.047 1 93.19 520 GLU A N 1
ATOM 4006 C CA . GLU A 1 520 ? 1.082 56.688 19.797 1 93.19 520 GLU A CA 1
ATOM 4007 C C . GLU A 1 520 ? 2.172 55.625 19.625 1 93.19 520 GLU A C 1
ATOM 4009 O O . GLU A 1 520 ? 2.236 54.656 20.391 1 93.19 520 GLU A O 1
ATOM 4014 N N . LEU A 1 521 ? 2.99 55.75 18.75 1 94.12 521 LEU A N 1
ATOM 4015 C CA . LEU A 1 521 ? 3.988 54.75 18.406 1 94.12 521 LEU A CA 1
ATOM 4016 C C . LEU A 1 521 ? 4.973 54.531 19.547 1 94.12 521 LEU A C 1
ATOM 4018 O O . LEU A 1 521 ? 5.422 53.406 19.781 1 94.12 521 LEU A O 1
ATOM 4022 N N . ASP A 1 522 ? 5.254 55.625 20.234 1 92.12 522 ASP A N 1
ATOM 4023 C CA . ASP A 1 522 ? 6.207 55.531 21.344 1 92.12 522 ASP A CA 1
ATOM 4024 C C . ASP A 1 522 ? 5.688 54.625 22.453 1 92.12 522 ASP A C 1
ATOM 4026 O O . ASP A 1 522 ? 6.469 53.938 23.094 1 92.12 522 ASP A O 1
ATOM 4030 N N . GLU A 1 523 ? 4.461 54.625 22.547 1 90.62 523 GLU A N 1
ATOM 4031 C CA . GLU A 1 523 ? 3.846 53.812 23.594 1 90.62 523 GLU A CA 1
ATOM 4032 C C . GLU A 1 523 ? 3.533 52.406 23.109 1 90.62 523 GLU A C 1
ATOM 4034 O O . GLU A 1 523 ? 3.662 51.438 23.859 1 90.62 523 GLU A O 1
ATOM 4039 N N . LYS A 1 524 ? 3.15 52.281 21.938 1 91.19 524 LYS A N 1
ATOM 4040 C CA . LYS A 1 524 ? 2.574 51.031 21.453 1 91.19 524 LYS A CA 1
ATOM 4041 C C . LYS A 1 524 ? 3.658 50.094 20.953 1 91.19 524 LYS A C 1
ATOM 4043 O O . LYS A 1 524 ? 3.512 48.875 21.047 1 91.19 524 LYS A O 1
ATOM 4048 N N . LEU A 1 525 ? 4.711 50.531 20.453 1 94.44 525 LEU A N 1
ATOM 4049 C CA . LEU A 1 525 ? 5.762 49.656 19.922 1 94.44 525 LEU A CA 1
ATOM 4050 C C . LEU A 1 525 ? 6.605 49.062 21.047 1 94.44 525 LEU A C 1
ATOM 4052 O O . LEU A 1 525 ? 6.906 49.75 22.031 1 94.44 525 LEU A O 1
ATOM 4056 N N . PRO A 1 526 ? 6.969 47.844 20.953 1 93.38 526 PRO A N 1
ATOM 4057 C CA . PRO A 1 526 ? 7.871 47.25 21.938 1 93.38 526 PRO A CA 1
ATOM 4058 C C . PRO A 1 526 ? 9.25 47.938 21.953 1 93.38 526 PRO A C 1
ATOM 4060 O O . PRO A 1 526 ? 9.75 48.344 20.906 1 93.38 526 PRO A O 1
ATOM 4063 N N . VAL A 1 527 ? 9.891 47.875 23.094 1 93.56 527 VAL A N 1
ATOM 4064 C CA . VAL A 1 527 ? 11.188 48.531 23.312 1 93.56 527 VAL A CA 1
ATOM 4065 C C . VAL A 1 527 ? 12.227 47.906 22.359 1 93.56 527 VAL A C 1
ATOM 4067 O O . VAL A 1 527 ? 13.016 48.625 21.75 1 93.56 527 VAL A O 1
ATOM 4070 N N . ALA A 1 528 ? 12.195 46.625 22.25 1 93.12 528 ALA A N 1
ATOM 4071 C CA . ALA A 1 528 ? 13.172 45.938 21.406 1 93.12 528 ALA A CA 1
ATOM 4072 C C . ALA A 1 528 ? 13.055 46.406 19.953 1 93.12 528 ALA A C 1
ATOM 4074 O O . ALA A 1 528 ? 14.062 46.531 19.266 1 93.12 528 ALA A O 1
ATOM 4075 N N . MET A 1 529 ? 11.883 46.562 19.438 1 95.62 529 MET A N 1
ATOM 4076 C CA . MET A 1 529 ? 11.648 47.031 18.062 1 95.62 529 MET A CA 1
ATOM 4077 C C . MET A 1 529 ? 12.133 48.469 17.875 1 95.62 529 MET A C 1
ATOM 4079 O O . MET A 1 529 ? 12.797 48.75 16.875 1 95.62 529 MET A O 1
ATOM 4083 N N . LYS A 1 530 ? 11.828 49.344 18.828 1 95.75 530 LYS A N 1
ATOM 4084 C CA . LYS A 1 530 ? 12.289 50.719 18.781 1 95.75 530 LYS A CA 1
ATOM 4085 C C . LYS A 1 530 ? 13.812 50.812 18.75 1 95.75 530 LYS A C 1
ATOM 4087 O O . LYS A 1 530 ? 14.391 51.531 17.938 1 95.75 530 LYS A O 1
ATOM 4092 N N . ARG A 1 531 ? 14.336 50.031 19.594 1 95.88 531 ARG A N 1
ATOM 4093 C CA . ARG A 1 531 ? 15.797 50 19.656 1 95.88 531 ARG A CA 1
ATOM 4094 C C . ARG A 1 531 ? 16.391 49.562 18.328 1 95.88 531 ARG A C 1
ATOM 4096 O O . ARG A 1 531 ? 17.359 50.156 17.844 1 95.88 531 ARG A O 1
ATOM 4103 N N . TYR A 1 532 ? 15.93 48.531 17.734 1 95.94 532 TYR A N 1
ATOM 4104 C CA . TYR A 1 532 ? 16.422 48.031 16.453 1 95.94 532 TYR A CA 1
ATOM 4105 C C . TYR A 1 532 ? 16.281 49.094 15.359 1 95.94 532 TYR A C 1
ATOM 4107 O O . TYR A 1 532 ? 17.188 49.281 14.547 1 95.94 532 TYR A O 1
ATOM 4115 N N . ILE A 1 533 ? 15.109 49.781 15.289 1 97.44 533 ILE A N 1
ATOM 4116 C CA . ILE A 1 533 ? 14.812 50.781 14.273 1 97.44 533 ILE A CA 1
ATOM 4117 C C . ILE A 1 533 ? 15.828 51.906 14.375 1 97.44 533 ILE A C 1
ATOM 4119 O O . ILE A 1 533 ? 16.406 52.344 13.367 1 97.44 533 ILE A O 1
ATOM 4123 N N . ALA A 1 534 ? 16.047 52.375 15.547 1 96.62 534 ALA A N 1
ATOM 4124 C CA . ALA A 1 534 ? 16.938 53.531 15.758 1 96.62 534 ALA A CA 1
ATOM 4125 C C . ALA A 1 534 ? 18.391 53.125 15.562 1 96.62 534 ALA A C 1
ATOM 4127 O O . ALA A 1 534 ? 19.172 53.844 14.93 1 96.62 534 ALA A O 1
ATOM 4128 N N . ALA A 1 535 ? 18.75 52 16.062 1 95.75 535 ALA A N 1
ATOM 4129 C CA . ALA A 1 535 ? 20.141 51.531 16.047 1 95.75 535 ALA A CA 1
ATOM 4130 C C . ALA A 1 535 ? 20.578 51.219 14.625 1 95.75 535 ALA A C 1
ATOM 4132 O O . ALA A 1 535 ? 21.766 51.344 14.289 1 95.75 535 ALA A O 1
ATOM 4133 N N . ASN A 1 536 ? 19.734 50.844 13.75 1 96.56 536 ASN A N 1
ATOM 4134 C CA . ASN A 1 536 ? 20.109 50.406 12.406 1 96.56 536 ASN A CA 1
ATOM 4135 C C . ASN A 1 536 ? 19.625 51.375 11.344 1 96.56 536 ASN A C 1
ATOM 4137 O O . ASN A 1 536 ? 19.625 51.062 10.156 1 96.56 536 ASN A O 1
ATOM 4141 N N . ASP A 1 537 ? 19.188 52.594 11.758 1 96.06 537 ASP A N 1
ATOM 4142 C CA . ASP A 1 537 ? 18.766 53.656 10.859 1 96.06 537 ASP A CA 1
ATOM 4143 C C . ASP A 1 537 ? 17.719 53.156 9.875 1 96.06 537 ASP A C 1
ATOM 4145 O O . ASP A 1 537 ? 17.844 53.375 8.664 1 96.06 537 ASP A O 1
ATOM 4149 N N . ILE A 1 538 ? 16.781 52.406 10.375 1 97.62 538 ILE A N 1
ATOM 4150 C CA . ILE A 1 538 ? 15.719 51.844 9.562 1 97.62 538 ILE A CA 1
ATOM 4151 C C . ILE A 1 538 ? 14.805 52.969 9.055 1 97.62 538 ILE A C 1
ATOM 4153 O O . ILE A 1 538 ? 14.477 53.875 9.789 1 97.62 538 ILE A O 1
ATOM 4157 N N . GLN A 1 539 ? 14.438 52.906 7.762 1 97.75 539 GLN A N 1
ATOM 4158 C CA . GLN A 1 539 ? 13.375 53.781 7.238 1 97.75 539 GLN A CA 1
ATOM 4159 C C . GLN A 1 539 ? 12 53.25 7.629 1 97.75 539 GLN A C 1
ATOM 4161 O O . GLN A 1 539 ? 11.484 52.312 7.004 1 97.75 539 GLN A O 1
ATOM 4166 N N . PHE A 1 540 ? 11.414 53.938 8.602 1 98 540 PHE A N 1
ATOM 4167 C CA . PHE A 1 540 ? 10.188 53.438 9.211 1 98 540 PHE A CA 1
ATOM 4168 C C . PHE A 1 540 ? 8.977 54.188 8.68 1 98 540 PHE A C 1
ATOM 4170 O O . PHE A 1 540 ? 8.945 55.406 8.695 1 98 540 PHE A O 1
ATOM 4177 N N . TYR A 1 541 ? 8.039 53.438 8.125 1 97.75 541 TYR A N 1
ATOM 4178 C CA . TYR A 1 541 ? 6.797 54 7.594 1 97.75 541 TYR A CA 1
ATOM 4179 C C . TYR A 1 541 ? 5.586 53.344 8.242 1 97.75 541 TYR A C 1
ATOM 4181 O O . TYR A 1 541 ? 5.633 52.156 8.602 1 97.75 541 TYR A O 1
ATOM 4189 N N . ILE A 1 542 ? 4.508 54.031 8.359 1 97 542 ILE A N 1
ATOM 4190 C CA . ILE A 1 542 ? 3.238 53.469 8.797 1 97 542 ILE A CA 1
ATOM 4191 C C . ILE A 1 542 ? 2.141 53.812 7.801 1 97 542 ILE A C 1
ATOM 4193 O O . ILE A 1 542 ? 2.281 54.781 7.035 1 97 542 ILE A O 1
ATOM 4197 N N . VAL A 1 543 ? 1.191 53 7.734 1 95.62 543 VAL A N 1
ATOM 4198 C CA . VAL A 1 543 ? -0.001 53.281 6.934 1 95.62 543 VAL A CA 1
ATOM 4199 C C . VAL A 1 543 ? -1.229 52.688 7.633 1 95.62 543 VAL A C 1
ATOM 4201 O O . VAL A 1 543 ? -1.151 51.625 8.258 1 95.62 543 VAL A O 1
ATOM 4204 N N . ASN A 1 544 ? -2.297 53.375 7.629 1 93.06 544 ASN A N 1
ATOM 4205 C CA . ASN A 1 544 ? -3.564 52.844 8.125 1 93.06 544 ASN A CA 1
ATOM 4206 C C . ASN A 1 544 ? -4.438 52.312 6.996 1 93.06 544 ASN A C 1
ATOM 4208 O O . ASN A 1 544 ? -5.48 52.906 6.684 1 93.06 544 ASN A O 1
ATOM 4212 N N . ALA A 1 545 ? -4.008 51.25 6.492 1 92.12 545 ALA A N 1
ATOM 4213 C CA . ALA A 1 545 ? -4.652 50.656 5.316 1 92.12 545 ALA A CA 1
ATOM 4214 C C . ALA A 1 545 ? -6.082 50.219 5.629 1 92.12 545 ALA A C 1
ATOM 4216 O O . ALA A 1 545 ? -6.965 50.312 4.773 1 92.12 545 ALA A O 1
ATOM 4217 N N . VAL A 1 546 ? -6.297 49.719 6.801 1 84.62 546 VAL A N 1
ATOM 4218 C CA . VAL A 1 546 ? -7.629 49.281 7.207 1 84.62 546 VAL A CA 1
ATOM 4219 C C . VAL A 1 546 ? -8.586 50.469 7.211 1 84.62 546 VAL A C 1
ATOM 4221 O O . VAL A 1 546 ? -9.711 50.344 6.711 1 84.62 546 VAL A O 1
ATOM 4224 N N . GLY A 1 547 ? -8.227 51.5 7.828 1 84.56 547 GLY A N 1
ATOM 4225 C CA . GLY A 1 547 ? -9.039 52.719 7.84 1 84.56 547 GLY A CA 1
ATOM 4226 C C . GLY A 1 547 ? -9.352 53.25 6.453 1 84.56 547 GLY A C 1
ATOM 4227 O O . GLY A 1 547 ? -10.477 53.688 6.188 1 84.56 547 GLY A O 1
ATOM 4228 N N . ILE A 1 548 ? -8.359 53.25 5.629 1 90.31 548 ILE A N 1
ATOM 4229 C CA . ILE A 1 548 ? -8.531 53.719 4.25 1 90.31 548 ILE A CA 1
ATOM 4230 C C . ILE A 1 548 ? -9.523 52.812 3.525 1 90.31 548 ILE A C 1
ATOM 4232 O O . ILE A 1 548 ? -10.391 53.281 2.795 1 90.31 548 ILE A O 1
ATOM 4236 N N . ALA A 1 549 ? -9.297 51.5 3.643 1 88.06 549 ALA A N 1
ATOM 4237 C CA . ALA A 1 549 ? -10.195 50.562 3.006 1 88.06 549 ALA A CA 1
ATOM 4238 C C . ALA A 1 549 ? -11.641 50.781 3.438 1 88.06 549 ALA A C 1
ATOM 4240 O O . ALA A 1 549 ? -12.562 50.688 2.623 1 88.06 549 ALA A O 1
ATOM 4241 N N . GLN A 1 550 ? -11.797 51 4.688 1 80.38 550 GLN A N 1
ATOM 4242 C CA . GLN A 1 550 ? -13.125 51.25 5.219 1 80.38 550 GLN A CA 1
ATOM 4243 C C . GLN A 1 550 ? -13.727 52.531 4.605 1 80.38 550 GLN A C 1
ATOM 4245 O O . GLN A 1 550 ? -14.898 52.531 4.242 1 80.38 550 GLN A O 1
ATOM 4250 N N . LYS A 1 551 ? -13.023 53.5 4.516 1 85.56 551 LYS A N 1
ATOM 4251 C CA . LYS A 1 551 ? -13.469 54.75 3.939 1 85.56 551 LYS A CA 1
ATOM 4252 C C . LYS A 1 551 ? -13.852 54.594 2.471 1 85.56 551 LYS A C 1
ATOM 4254 O O . LYS A 1 551 ? -14.766 55.25 1.982 1 85.56 551 LYS A O 1
ATOM 4259 N N . LEU A 1 552 ? -13.148 53.75 1.821 1 87.56 552 LEU A N 1
ATOM 4260 C CA . LEU A 1 552 ? -13.375 53.531 0.396 1 87.56 552 LEU A CA 1
ATOM 4261 C C . LEU A 1 552 ? -14.5 52.531 0.17 1 87.56 552 LEU A C 1
ATOM 4263 O O . LEU A 1 552 ? -14.914 52.281 -0.969 1 87.56 552 LEU A O 1
ATOM 4267 N N . GLY A 1 553 ? -14.938 51.812 1.201 1 76.44 553 GLY A N 1
ATOM 4268 C CA . GLY A 1 553 ? -16.016 50.844 1.087 1 76.44 553 GLY A CA 1
ATOM 4269 C C . GLY A 1 553 ? -15.531 49.438 0.755 1 76.44 553 GLY A C 1
ATOM 4270 O O . GLY A 1 553 ? -16.297 48.625 0.272 1 76.44 553 GLY A O 1
ATOM 4271 N N . LEU A 1 554 ? -14.297 49.219 0.944 1 79.81 554 LEU A N 1
ATOM 4272 C CA . LEU A 1 554 ? -13.727 47.906 0.634 1 79.81 554 LEU A CA 1
ATOM 4273 C C . LEU A 1 554 ? -13.797 47 1.844 1 79.81 554 LEU A C 1
ATOM 4275 O O . LEU A 1 554 ? -13.398 45.844 1.763 1 79.81 554 LEU A O 1
ATOM 4279 N N . GLY A 1 555 ? -14.383 47.562 2.842 1 68 555 GLY A N 1
ATOM 4280 C CA . GLY A 1 555 ? -14.523 46.719 4.035 1 68 555 GLY A CA 1
ATOM 4281 C C . GLY A 1 555 ? -13.195 46.344 4.664 1 68 555 GLY A C 1
ATOM 4282 O O . GLY A 1 555 ? -12.391 47.219 4.996 1 68 555 GLY A O 1
ATOM 4283 N N . GLY A 1 556 ? -12.93 45.062 4.789 1 68.94 556 GLY A N 1
ATOM 4284 C CA . GLY A 1 556 ? -11.711 44.562 5.395 1 68.94 556 GLY A CA 1
ATOM 4285 C C . GLY A 1 556 ? -10.633 44.219 4.383 1 68.94 556 GLY A C 1
ATOM 4286 O O . GLY A 1 556 ? -9.555 43.75 4.75 1 68.94 556 GLY A O 1
ATOM 4287 N N . ARG A 1 557 ? -10.711 44.531 3.098 1 74.25 557 ARG A N 1
ATOM 4288 C CA . ARG A 1 557 ? -9.766 44.219 2.037 1 74.25 557 ARG A CA 1
ATOM 4289 C C . ARG A 1 557 ? -8.766 45.344 1.836 1 74.25 557 ARG A C 1
ATOM 4291 O O . ARG A 1 557 ? -9 46.25 1.029 1 74.25 557 ARG A O 1
ATOM 4298 N N . PHE A 1 558 ? -7.773 45.312 2.445 1 86.62 558 PHE A N 1
ATOM 4299 C CA . PHE A 1 558 ? -6.801 46.406 2.408 1 86.62 558 PHE A CA 1
ATOM 4300 C C . PHE A 1 558 ? -5.562 46 1.622 1 86.62 558 PHE A C 1
ATOM 4302 O O . PHE A 1 558 ? -4.566 46.719 1.597 1 86.62 558 PHE A O 1
ATOM 4309 N N . ASN A 1 559 ? -5.586 44.812 0.992 1 87.62 559 ASN A N 1
ATOM 4310 C CA . ASN A 1 559 ? -4.414 44.25 0.345 1 87.62 559 ASN A CA 1
ATOM 4311 C C . ASN A 1 559 ? -3.914 45.125 -0.799 1 87.62 559 ASN A C 1
ATOM 4313 O O . ASN A 1 559 ? -2.705 45.219 -1.015 1 87.62 559 ASN A O 1
ATOM 4317 N N . MET A 1 560 ? -4.812 45.719 -1.517 1 88.81 560 MET A N 1
ATOM 4318 C CA . MET A 1 560 ? -4.422 46.562 -2.641 1 88.81 560 MET A CA 1
ATOM 4319 C C . MET A 1 560 ? -3.691 47.812 -2.154 1 88.81 560 MET A C 1
ATOM 4321 O O . MET A 1 560 ? -2.775 48.281 -2.816 1 88.81 560 MET A O 1
ATOM 4325 N N . ILE A 1 561 ? -4.09 48.344 -1.041 1 91.56 561 ILE A N 1
ATOM 4326 C CA . ILE A 1 561 ? -3.447 49.531 -0.447 1 91.56 561 ILE A CA 1
ATOM 4327 C C . ILE A 1 561 ? -2.018 49.188 -0.036 1 91.56 561 ILE A C 1
ATOM 4329 O O . ILE A 1 561 ? -1.084 49.938 -0.312 1 91.56 561 ILE A O 1
ATOM 4333 N N . MET A 1 562 ? -1.897 48.062 0.606 1 93.38 562 MET A N 1
ATOM 4334 C CA . MET A 1 562 ? -0.578 47.594 1.035 1 93.38 562 MET A CA 1
ATOM 4335 C C . MET A 1 562 ? 0.323 47.344 -0.165 1 93.38 562 MET A C 1
ATOM 4337 O O . MET A 1 562 ? 1.523 47.594 -0.119 1 93.38 562 MET A O 1
ATOM 4341 N N . GLN A 1 563 ? -0.208 46.719 -1.206 1 92.12 563 GLN A N 1
ATOM 4342 C CA . GLN A 1 563 ? 0.563 46.406 -2.408 1 92.12 563 GLN A CA 1
ATOM 4343 C C . GLN A 1 563 ? 1.077 47.688 -3.062 1 92.12 563 GLN A C 1
ATOM 4345 O O . GLN A 1 563 ? 2.219 47.75 -3.523 1 92.12 563 GLN A O 1
ATOM 4350 N N . SER A 1 564 ? 0.244 48.688 -3.156 1 93.12 564 SER A N 1
ATOM 4351 C CA . SER A 1 564 ? 0.648 49.969 -3.738 1 93.12 564 SER A CA 1
ATOM 4352 C C . SER A 1 564 ? 1.737 50.625 -2.906 1 93.12 564 SER A C 1
ATOM 4354 O O . SER A 1 564 ? 2.668 51.219 -3.453 1 93.12 564 SER A O 1
ATOM 4356 N N . ALA A 1 565 ? 1.572 50.594 -1.622 1 94.25 565 ALA A N 1
ATOM 4357 C CA . ALA A 1 565 ? 2.607 51.125 -0.739 1 94.25 565 ALA A CA 1
ATOM 4358 C C . ALA A 1 565 ? 3.939 50.438 -0.968 1 94.25 565 ALA A C 1
ATOM 4360 O O . ALA A 1 565 ? 5 51.062 -0.927 1 94.25 565 ALA A O 1
ATOM 4361 N N . PHE A 1 566 ? 3.969 49.125 -1.134 1 92.94 566 PHE A N 1
ATOM 4362 C CA . PHE A 1 566 ? 5.156 48.344 -1.428 1 92.94 566 PHE A CA 1
ATOM 4363 C C . PHE A 1 566 ? 5.844 48.844 -2.691 1 92.94 566 PHE A C 1
ATOM 4365 O O . PHE A 1 566 ? 7.059 49.031 -2.705 1 92.94 566 PHE A O 1
ATOM 4372 N N . PHE A 1 567 ? 5.066 49 -3.768 1 92.56 567 PHE A N 1
ATOM 4373 C CA . PHE A 1 567 ? 5.648 49.438 -5.027 1 92.56 567 PHE A CA 1
ATOM 4374 C C . PHE A 1 567 ? 6.297 50.812 -4.875 1 92.56 567 PHE A C 1
ATOM 4376 O O . PHE A 1 567 ? 7.324 51.094 -5.5 1 92.56 567 PHE A O 1
ATOM 4383 N N . LYS A 1 568 ? 5.738 51.625 -4.094 1 93.69 568 LYS A N 1
ATOM 4384 C CA . LYS A 1 568 ? 6.289 52.969 -3.854 1 93.69 568 LYS A CA 1
ATOM 4385 C C . LYS A 1 568 ? 7.582 52.875 -3.053 1 93.69 568 LYS A C 1
ATOM 4387 O O . LYS A 1 568 ? 8.57 53.531 -3.393 1 93.69 568 LYS A O 1
ATOM 4392 N N . LEU A 1 569 ? 7.578 52.094 -2.047 1 94.88 569 LEU A N 1
ATOM 4393 C CA . LEU A 1 569 ? 8.648 52.156 -1.058 1 94.88 569 LEU A CA 1
ATOM 4394 C C . LEU A 1 569 ? 9.805 51.25 -1.474 1 94.88 569 LEU A C 1
ATOM 4396 O O . LEU A 1 569 ? 10.969 51.562 -1.21 1 94.88 569 LEU A O 1
ATOM 4400 N N . ALA A 1 570 ? 9.523 50.094 -2.031 1 90.44 570 ALA A N 1
ATOM 4401 C CA . ALA A 1 570 ? 10.57 49.125 -2.393 1 90.44 570 ALA A CA 1
ATOM 4402 C C . ALA A 1 570 ? 11.32 49.594 -3.641 1 90.44 570 ALA A C 1
ATOM 4404 O O . ALA A 1 570 ? 12.484 49.219 -3.844 1 90.44 570 ALA A O 1
ATOM 4405 N N . ASP A 1 571 ? 10.648 50.281 -4.488 1 89.69 571 ASP A N 1
ATOM 4406 C CA . ASP A 1 571 ? 11.266 50.906 -5.652 1 89.69 571 ASP A CA 1
ATOM 4407 C C . ASP A 1 571 ? 11.953 49.875 -6.539 1 89.69 571 ASP A C 1
ATOM 4409 O O . ASP A 1 571 ? 13.125 50.031 -6.879 1 89.69 571 ASP A O 1
ATOM 4413 N N . ILE A 1 572 ? 11.328 48.875 -6.836 1 92.75 572 ILE A N 1
ATOM 4414 C CA . ILE A 1 572 ? 11.828 47.781 -7.691 1 92.75 572 ILE A CA 1
ATOM 4415 C C . ILE A 1 572 ? 11.75 48.219 -9.156 1 92.75 572 ILE A C 1
ATOM 4417 O O . ILE A 1 572 ? 12.688 47.969 -9.93 1 92.75 572 ILE A O 1
ATOM 4421 N N . ILE A 1 573 ? 10.641 48.75 -9.547 1 91.62 573 ILE A N 1
ATOM 4422 C CA . ILE A 1 573 ? 10.414 49.375 -10.852 1 91.62 573 ILE A CA 1
ATOM 4423 C C . ILE A 1 573 ? 9.891 50.781 -10.672 1 91.62 573 ILE A C 1
ATOM 4425 O O . ILE A 1 573 ? 9.383 51.125 -9.602 1 91.62 573 ILE A O 1
ATOM 4429 N N . PRO A 1 574 ? 10.008 51.5 -11.719 1 92.69 574 PRO A N 1
ATOM 4430 C CA . PRO A 1 574 ? 9.492 52.875 -11.578 1 92.69 574 PRO A CA 1
ATOM 4431 C C . PRO A 1 574 ? 8.016 52.906 -11.172 1 92.69 574 PRO A C 1
ATOM 4433 O O . PRO A 1 574 ? 7.211 52.125 -11.688 1 92.69 574 PRO A O 1
ATOM 4436 N N . LEU A 1 575 ? 7.727 53.812 -10.258 1 93.31 575 LEU A N 1
ATOM 4437 C CA . LEU A 1 575 ? 6.398 53.875 -9.664 1 93.31 575 LEU A CA 1
ATOM 4438 C C . LEU A 1 575 ? 5.328 54.031 -10.734 1 93.31 575 LEU A C 1
ATOM 4440 O O . LEU A 1 575 ? 4.25 53.438 -10.641 1 93.31 575 LEU A O 1
ATOM 4444 N N . THR A 1 576 ? 5.621 54.906 -11.703 1 93 576 THR A N 1
ATOM 4445 C CA . THR A 1 576 ? 4.648 55.156 -12.766 1 93 576 THR A CA 1
ATOM 4446 C C . THR A 1 576 ? 4.312 53.875 -13.516 1 93 576 THR A C 1
ATOM 4448 O O . THR A 1 576 ? 3.145 53.594 -13.805 1 93 576 THR A O 1
ATOM 4451 N N . ARG A 1 577 ? 5.266 53.094 -13.781 1 92.81 577 ARG A N 1
ATOM 4452 C CA . ARG A 1 577 ? 5.062 51.812 -14.469 1 92.81 577 ARG A CA 1
ATOM 4453 C C . ARG A 1 577 ? 4.348 50.812 -13.562 1 92.81 577 ARG A C 1
ATOM 4455 O O . ARG A 1 577 ? 3.518 50.031 -14.031 1 92.81 577 ARG A O 1
ATOM 4462 N N . ALA A 1 578 ? 4.777 50.781 -12.344 1 92.25 578 ALA A N 1
ATOM 4463 C CA . ALA A 1 578 ? 4.148 49.875 -11.383 1 92.25 578 ALA A CA 1
ATOM 4464 C C . ALA A 1 578 ? 2.65 50.156 -11.281 1 92.25 578 ALA A C 1
ATOM 4466 O O . ALA A 1 578 ? 1.85 49.219 -11.242 1 92.25 578 ALA A O 1
ATOM 4467 N N . VAL A 1 579 ? 2.279 51.375 -11.242 1 91.69 579 VAL A N 1
ATOM 4468 C CA . VAL A 1 579 ? 0.878 51.781 -11.133 1 91.69 579 VAL A CA 1
ATOM 4469 C C . VAL A 1 579 ? 0.123 51.344 -12.391 1 91.69 579 VAL A C 1
ATOM 4471 O O . VAL A 1 579 ? -1.017 50.875 -12.312 1 91.69 579 VAL A O 1
ATOM 4474 N N . GLU A 1 580 ? 0.723 51.562 -13.477 1 92.5 580 GLU A N 1
ATOM 4475 C CA . GLU A 1 580 ? 0.126 51.156 -14.742 1 92.5 580 GLU A CA 1
ATOM 4476 C C . GLU A 1 580 ? -0.146 49.656 -14.773 1 92.5 580 GLU A C 1
ATOM 4478 O O . GLU A 1 580 ? -1.242 49.219 -15.133 1 92.5 580 GLU A O 1
ATOM 4483 N N . TYR A 1 581 ? 0.879 48.938 -14.438 1 92.56 581 TYR A N 1
ATOM 4484 C CA . TYR A 1 581 ? 0.732 47.469 -14.445 1 92.56 581 TYR A CA 1
ATOM 4485 C C . TYR A 1 581 ? -0.322 47.031 -13.438 1 92.56 581 TYR A C 1
ATOM 4487 O O . TYR A 1 581 ? -1.064 46.062 -13.695 1 92.56 581 TYR A O 1
ATOM 4495 N N . LEU A 1 582 ? -0.388 47.562 -12.266 1 90.62 582 LEU A N 1
ATOM 4496 C CA . LEU A 1 582 ? -1.372 47.25 -11.242 1 90.62 582 LEU A CA 1
ATOM 4497 C C . LEU A 1 582 ? -2.789 47.5 -11.742 1 90.62 582 LEU A C 1
ATOM 4499 O O . LEU A 1 582 ? -3.68 46.656 -11.555 1 90.62 582 LEU A O 1
ATOM 4503 N N . LYS A 1 583 ? -2.963 48.594 -12.312 1 90.88 583 LYS A N 1
ATOM 4504 C CA . LYS A 1 583 ? -4.289 48.938 -12.805 1 90.88 583 LYS A CA 1
ATOM 4505 C C . LYS A 1 583 ? -4.711 48.031 -13.961 1 90.88 583 LYS A C 1
ATOM 4507 O O . LYS A 1 583 ? -5.891 47.719 -14.102 1 90.88 583 LYS A O 1
ATOM 4512 N N . GLN A 1 584 ? -3.816 47.625 -14.758 1 90.25 584 GLN A N 1
ATOM 4513 C CA . GLN A 1 584 ? -4.102 46.656 -15.805 1 90.25 584 GLN A CA 1
ATOM 4514 C C . GLN A 1 584 ? -4.508 45.312 -15.203 1 90.25 584 GLN A C 1
ATOM 4516 O O . GLN A 1 584 ? -5.434 44.656 -15.695 1 90.25 584 GLN A O 1
ATOM 4521 N N . SER A 1 585 ? -3.729 44.938 -14.273 1 87.25 585 SER A N 1
ATOM 4522 C CA . SER A 1 585 ? -4.027 43.688 -13.602 1 87.25 585 SER A CA 1
ATOM 4523 C C . SER A 1 585 ? -5.41 43.719 -12.953 1 87.25 585 SER A C 1
ATOM 4525 O O . SER A 1 585 ? -6.113 42.688 -12.945 1 87.25 585 SER A O 1
ATOM 4527 N N . ILE A 1 586 ? -5.812 44.781 -12.352 1 86.69 586 ILE A N 1
ATOM 4528 C CA . ILE A 1 586 ? -7.117 44.969 -11.734 1 86.69 586 ILE A CA 1
ATOM 4529 C C . ILE A 1 586 ? -8.211 44.844 -12.789 1 86.69 586 ILE A C 1
ATOM 4531 O O . ILE A 1 586 ? -9.234 44.219 -12.562 1 86.69 586 ILE A O 1
ATOM 4535 N N . GLU A 1 587 ? -7.938 45.406 -13.867 1 86.62 587 GLU A N 1
ATOM 4536 C CA . GLU A 1 587 ? -8.898 45.344 -14.969 1 86.62 587 GLU A CA 1
ATOM 4537 C C . GLU A 1 587 ? -9.07 43.906 -15.445 1 86.62 587 GLU A C 1
ATOM 4539 O O . GLU A 1 587 ? -10.18 43.469 -15.766 1 86.62 587 GLU A O 1
ATOM 4544 N N . HIS A 1 588 ? -8.039 43.219 -15.523 1 82.06 588 HIS A N 1
ATOM 4545 C CA . HIS A 1 588 ? -8.07 41.844 -15.977 1 82.06 588 HIS A CA 1
ATOM 4546 C C . HIS A 1 588 ? -8.758 40.938 -14.953 1 82.06 588 HIS A C 1
ATOM 4548 O O . HIS A 1 588 ? -9.531 40.031 -15.32 1 82.06 588 HIS A O 1
ATOM 4554 N N . ALA A 1 589 ? -8.445 41.125 -13.727 1 74.69 589 ALA A N 1
ATOM 4555 C CA . ALA A 1 589 ? -8.938 40.25 -12.664 1 74.69 589 ALA A CA 1
ATOM 4556 C C . ALA A 1 589 ? -10.391 40.562 -12.32 1 74.69 589 ALA A C 1
ATOM 4558 O O . ALA A 1 589 ? -11.164 39.656 -11.984 1 74.69 589 ALA A O 1
ATOM 4559 N N . TYR A 1 590 ? -10.789 41.844 -12.344 1 73.31 590 TYR A N 1
ATOM 4560 C CA . TYR A 1 590 ? -12.078 42.219 -11.789 1 73.31 590 TYR A CA 1
ATOM 4561 C C . TYR A 1 590 ? -12.953 42.875 -12.852 1 73.31 590 TYR A C 1
ATOM 4563 O O . TYR A 1 590 ? -14.086 43.281 -12.578 1 73.31 590 TYR A O 1
ATOM 4571 N N . GLY A 1 591 ? -12.453 42.938 -14.031 1 72.56 591 GLY A N 1
ATOM 4572 C CA . GLY A 1 591 ? -13.211 43.562 -15.109 1 72.56 591 GLY A CA 1
ATOM 4573 C C . GLY A 1 591 ? -14.594 42.969 -15.281 1 72.56 591 GLY A C 1
ATOM 4574 O O . GLY A 1 591 ? -15.57 43.719 -15.492 1 72.56 591 GLY A O 1
ATOM 4575 N N . ASN A 1 592 ? -14.664 41.688 -15.109 1 69.5 592 ASN A N 1
ATOM 4576 C CA . ASN A 1 592 ? -15.93 41 -15.312 1 69.5 592 ASN A CA 1
ATOM 4577 C C . ASN A 1 592 ? -16.875 41.219 -14.133 1 69.5 592 ASN A C 1
ATOM 4579 O O . ASN A 1 592 ? -18.078 40.969 -14.242 1 69.5 592 ASN A O 1
ATOM 4583 N N . LYS A 1 593 ? -16.328 41.719 -13.047 1 66.44 593 LYS A N 1
ATOM 4584 C CA . LYS A 1 593 ? -17.156 41.906 -11.859 1 66.44 593 LYS A CA 1
ATOM 4585 C C . LYS A 1 593 ? -17.812 43.281 -11.859 1 66.44 593 LYS A C 1
ATOM 4587 O O . LYS A 1 593 ? -18.656 43.562 -11.016 1 66.44 593 LYS A O 1
ATOM 4592 N N . GLY A 1 594 ? -17.5 44.188 -12.789 1 78.44 594 GLY A N 1
ATOM 4593 C CA . GLY A 1 594 ? -18.156 45.469 -12.906 1 78.44 594 GLY A CA 1
ATOM 4594 C C . GLY A 1 594 ? -17.188 46.625 -12.742 1 78.44 594 GLY A C 1
ATOM 4595 O O . GLY A 1 594 ? -16.203 46.531 -12.008 1 78.44 594 GLY A O 1
ATOM 4596 N N . GLN A 1 595 ? -17.516 47.688 -13.344 1 83.12 595 GLN A N 1
ATOM 4597 C CA . GLN A 1 595 ? -16.656 48.875 -13.383 1 83.12 595 GLN A CA 1
ATOM 4598 C C . GLN A 1 595 ? -16.516 49.5 -11.992 1 83.12 595 GLN A C 1
ATOM 4600 O O . GLN A 1 595 ? -15.461 50.031 -11.656 1 83.12 595 GLN A O 1
ATOM 4605 N N . LYS A 1 596 ? -17.5 49.344 -11.242 1 84 596 LYS A N 1
ATOM 4606 C CA . LYS A 1 596 ? -17.453 49.906 -9.898 1 84 596 LYS A CA 1
ATOM 4607 C C . LYS A 1 596 ? -16.359 49.25 -9.062 1 84 596 LYS A C 1
ATOM 4609 O O . LYS A 1 596 ? -15.656 49.906 -8.305 1 84 596 LYS A O 1
ATOM 4614 N N . ILE A 1 597 ? -16.281 48 -9.203 1 82.31 597 ILE A N 1
ATOM 4615 C CA . ILE A 1 597 ? -15.273 47.25 -8.461 1 82.31 597 ILE A CA 1
ATOM 4616 C C . ILE A 1 597 ? -13.875 47.625 -8.961 1 82.31 597 ILE A C 1
ATOM 4618 O O . ILE A 1 597 ? -12.938 47.75 -8.172 1 82.31 597 ILE A O 1
ATOM 4622 N N . VAL A 1 598 ? -13.742 47.812 -10.195 1 88.5 598 VAL A N 1
ATOM 4623 C CA . VAL A 1 598 ? -12.461 48.188 -10.789 1 88.5 598 VAL A CA 1
ATOM 4624 C C . VAL A 1 598 ? -12.062 49.594 -10.273 1 88.5 598 VAL A C 1
ATOM 4626 O O . VAL A 1 598 ? -10.914 49.812 -9.883 1 88.5 598 VAL A O 1
ATOM 4629 N N . ASP A 1 599 ? -12.992 50.531 -10.234 1 89.25 599 ASP A N 1
ATOM 4630 C CA . ASP A 1 599 ? -12.719 51.906 -9.797 1 89.25 599 ASP A CA 1
ATOM 4631 C C . ASP A 1 599 ? -12.336 51.938 -8.32 1 89.25 599 ASP A C 1
ATOM 4633 O O . ASP A 1 599 ? -11.461 52.688 -7.922 1 89.25 599 ASP A O 1
ATOM 4637 N N . MET A 1 600 ? -13.031 51.25 -7.586 1 88.12 600 MET A N 1
ATOM 4638 C CA . MET A 1 600 ? -12.734 51.156 -6.16 1 88.12 600 MET A CA 1
ATOM 4639 C C . MET A 1 600 ? -11.305 50.688 -5.93 1 88.12 600 MET A C 1
ATOM 4641 O O . MET A 1 600 ? -10.586 51.219 -5.082 1 88.12 600 MET A O 1
ATOM 4645 N N . ASN A 1 601 ? -10.891 49.688 -6.684 1 88.81 601 ASN A N 1
ATOM 4646 C CA . ASN A 1 601 ? -9.539 49.156 -6.559 1 88.81 601 ASN A CA 1
ATOM 4647 C C . ASN A 1 601 ? -8.5 50.156 -7.074 1 88.81 601 ASN A C 1
ATOM 4649 O O . ASN A 1 601 ? -7.402 50.25 -6.52 1 88.81 601 ASN A O 1
ATOM 4653 N N . ASN A 1 602 ? -8.867 50.844 -8.125 1 91.56 602 ASN A N 1
ATOM 4654 C CA . ASN A 1 602 ? -7.977 51.875 -8.633 1 91.56 602 ASN A CA 1
ATOM 4655 C C . ASN A 1 602 ? -7.785 53 -7.617 1 91.56 602 ASN A C 1
ATOM 4657 O O . ASN A 1 602 ? -6.68 53.531 -7.465 1 91.56 602 ASN A O 1
ATOM 4661 N N . LEU A 1 603 ? -8.82 53.375 -6.996 1 91.69 603 LEU A N 1
ATOM 4662 C CA . LEU A 1 603 ? -8.734 54.406 -5.949 1 91.69 603 LEU A CA 1
ATOM 4663 C C . LEU A 1 603 ? -7.91 53.906 -4.77 1 91.69 603 LEU A C 1
ATOM 4665 O O . LEU A 1 603 ? -7.211 54.688 -4.117 1 91.69 603 LEU A O 1
ATOM 4669 N N . ALA A 1 604 ? -8.07 52.688 -4.445 1 91.69 604 ALA A N 1
ATOM 4670 C CA . ALA A 1 604 ? -7.27 52.094 -3.385 1 91.69 604 ALA A CA 1
ATOM 4671 C C . ALA A 1 604 ? -5.781 52.188 -3.707 1 91.69 604 ALA A C 1
ATOM 4673 O O . ALA A 1 604 ? -4.957 52.406 -2.816 1 91.69 604 ALA A O 1
ATOM 4674 N N . VAL A 1 605 ? -5.469 51.906 -4.938 1 91.75 605 VAL A N 1
ATOM 4675 C CA . VAL A 1 605 ? -4.082 52 -5.383 1 91.75 605 VAL A CA 1
ATOM 4676 C C . VAL A 1 605 ? -3.559 53.406 -5.156 1 91.75 605 VAL A C 1
ATOM 4678 O O . VAL A 1 605 ? -2.488 53.594 -4.574 1 91.75 605 VAL A O 1
ATOM 4681 N N . ASP A 1 606 ? -4.285 54.375 -5.547 1 92.56 606 ASP A N 1
ATOM 4682 C CA . ASP A 1 606 ? -3.873 55.781 -5.41 1 92.56 606 ASP A CA 1
ATOM 4683 C C . ASP A 1 606 ? -3.762 56.188 -3.939 1 92.56 606 ASP A C 1
ATOM 4685 O O . ASP A 1 606 ? -2.82 56.875 -3.549 1 92.56 606 ASP A O 1
ATOM 4689 N N . SER A 1 607 ? -4.633 55.781 -3.199 1 91.94 607 SER A N 1
ATOM 4690 C CA . SER A 1 607 ? -4.633 56.094 -1.774 1 91.94 607 SER A CA 1
ATOM 4691 C C . SER A 1 607 ? -3.457 55.438 -1.062 1 91.94 607 SER A C 1
ATOM 4693 O O . SER A 1 607 ? -2.896 56 -0.124 1 91.94 607 SER A O 1
ATOM 4695 N N . GLY A 1 608 ? -3.189 54.281 -1.468 1 90.62 608 GLY A N 1
ATOM 4696 C CA . GLY A 1 608 ? -2.064 53.594 -0.868 1 90.62 608 GLY A CA 1
ATOM 4697 C C . GLY A 1 608 ? -0.739 54.281 -1.086 1 90.62 608 GLY A C 1
ATOM 4698 O O . GLY A 1 608 ? 0.13 54.281 -0.212 1 90.62 608 GLY A O 1
ATOM 4699 N N . ILE A 1 609 ? -0.586 54.875 -2.172 1 91.38 609 ILE A N 1
ATOM 4700 C CA . ILE A 1 609 ? 0.631 55.625 -2.512 1 91.38 609 ILE A CA 1
ATOM 4701 C C . ILE A 1 609 ? 0.71 56.906 -1.691 1 91.38 609 ILE A C 1
ATOM 4703 O O . ILE A 1 609 ? 1.778 57.25 -1.192 1 91.38 609 ILE A O 1
ATOM 4707 N N . GLU A 1 610 ? -0.375 57.469 -1.458 1 91.5 610 GLU A N 1
ATOM 4708 C CA . GLU A 1 610 ? -0.403 58.781 -0.853 1 91.5 610 GLU A CA 1
ATOM 4709 C C . GLU A 1 610 ? -0.43 58.719 0.67 1 91.5 610 GLU A C 1
ATOM 4711 O O . GLU A 1 610 ? -0.026 59.656 1.358 1 91.5 610 GLU A O 1
ATOM 4716 N N . SER A 1 611 ? -0.79 57.688 1.172 1 92.19 611 SER A N 1
ATOM 4717 C CA . SER A 1 611 ? -1.144 57.656 2.586 1 92.19 611 SER A CA 1
ATOM 4718 C C . SER A 1 611 ? 0.022 57.156 3.43 1 92.19 611 SER A C 1
ATOM 4720 O O . SER A 1 611 ? -0.079 57.062 4.656 1 92.19 611 SER A O 1
ATOM 4722 N N . VAL A 1 612 ? 1.105 56.875 2.865 1 95.5 612 VAL A N 1
ATOM 4723 C CA . VAL A 1 612 ? 2.262 56.406 3.615 1 95.5 612 VAL A CA 1
ATOM 4724 C C . VAL A 1 612 ? 2.895 57.562 4.383 1 95.5 612 VAL A C 1
ATOM 4726 O O . VAL A 1 612 ? 3.084 58.656 3.828 1 95.5 612 VAL A O 1
ATOM 4729 N N . VAL A 1 613 ? 3.156 57.281 5.656 1 96.38 613 VAL A N 1
ATOM 4730 C CA . VAL A 1 613 ? 3.74 58.312 6.508 1 96.38 613 VAL A CA 1
ATOM 4731 C C . VAL A 1 613 ? 5.133 57.875 6.961 1 96.38 613 VAL A C 1
ATOM 4733 O O . VAL A 1 613 ? 5.293 56.812 7.57 1 96.38 613 VAL A O 1
ATOM 4736 N N . LYS A 1 614 ? 6.023 58.625 6.672 1 96.69 614 LYS A N 1
ATOM 4737 C CA . LYS A 1 614 ? 7.375 58.375 7.156 1 96.69 614 LYS A CA 1
ATOM 4738 C C . LYS A 1 614 ? 7.539 58.844 8.602 1 96.69 614 LYS A C 1
ATOM 4740 O O . LYS A 1 614 ? 7.113 59.938 8.961 1 96.69 614 LYS A O 1
ATOM 4745 N N . ILE A 1 615 ? 8.125 58.094 9.352 1 97.19 615 ILE A N 1
ATOM 4746 C CA . ILE A 1 615 ? 8.289 58.375 10.766 1 97.19 615 ILE A CA 1
ATOM 4747 C C . ILE A 1 615 ? 9.695 58.906 11.016 1 97.19 615 ILE A C 1
ATOM 4749 O O . ILE A 1 615 ? 10.68 58.344 10.562 1 97.19 615 ILE A O 1
ATOM 4753 N N . SER A 1 616 ? 9.711 60.062 11.703 1 95.62 616 SER A N 1
ATOM 4754 C CA . SER A 1 616 ? 11 60.531 12.211 1 95.62 616 SER A CA 1
ATOM 4755 C C . SER A 1 616 ? 11.406 59.781 13.469 1 95.62 616 SER A C 1
ATOM 4757 O O . SER A 1 616 ? 10.789 59.969 14.523 1 95.62 616 SER A O 1
ATOM 4759 N N . VAL A 1 617 ? 12.398 59.031 13.375 1 96 617 VAL A N 1
ATOM 4760 C CA . VAL A 1 617 ? 12.789 58.125 14.453 1 96 617 VAL A CA 1
ATOM 4761 C C . VAL A 1 617 ? 13.562 58.875 15.523 1 96 617 VAL A C 1
ATOM 4763 O O . VAL A 1 617 ? 14.625 59.438 15.242 1 96 617 VAL A O 1
ATOM 4766 N N . PRO A 1 618 ? 13.008 58.875 16.672 1 93.38 618 PRO A N 1
ATOM 4767 C CA . PRO A 1 618 ? 13.742 59.562 17.75 1 93.38 618 PRO A CA 1
ATOM 4768 C C . PRO A 1 618 ? 15.062 58.844 18.078 1 93.38 618 PRO A C 1
ATOM 4770 O O . PRO A 1 618 ? 15.109 57.625 18.188 1 93.38 618 PRO A O 1
ATOM 4773 N N . GLN A 1 619 ? 16 59.625 18.344 1 92.38 619 GLN A N 1
ATOM 4774 C CA . GLN A 1 619 ? 17.312 59.062 18.688 1 92.38 619 GLN A CA 1
ATOM 4775 C C . GLN A 1 619 ? 17.266 58.406 20.062 1 92.38 619 GLN A C 1
ATOM 4777 O O . GLN A 1 619 ? 18.047 57.5 20.344 1 92.38 619 GLN A O 1
ATOM 4782 N N . ALA A 1 620 ? 16.406 58.812 20.844 1 92.75 620 ALA A N 1
ATOM 4783 C CA . ALA A 1 620 ? 16.266 58.281 22.203 1 92.75 620 ALA A CA 1
ATOM 4784 C C . ALA A 1 620 ? 15.883 56.812 22.172 1 92.75 620 ALA A C 1
ATOM 4786 O O . ALA A 1 620 ? 16.125 56.062 23.141 1 92.75 620 ALA A O 1
ATOM 4787 N N . TRP A 1 621 ? 15.344 56.344 21.078 1 94.06 621 TRP A N 1
ATOM 4788 C CA . TRP A 1 621 ? 14.914 54.969 20.953 1 94.06 621 TRP A CA 1
ATOM 4789 C C . TRP A 1 621 ? 16.109 54.031 21.047 1 94.06 621 TRP A C 1
ATOM 4791 O O . TRP A 1 621 ? 15.953 52.875 21.453 1 94.06 621 TRP A O 1
ATOM 4801 N N . LYS A 1 622 ? 17.25 54.406 20.766 1 92.88 622 LYS A N 1
ATOM 4802 C CA . LYS A 1 622 ? 18.453 53.594 20.719 1 92.88 622 LYS A CA 1
ATOM 4803 C C . LYS A 1 622 ? 18.812 53.062 22.109 1 92.88 622 LYS A C 1
ATOM 4805 O O . LYS A 1 622 ? 19.422 52 22.234 1 92.88 622 LYS A O 1
ATOM 4810 N N . HIS A 1 623 ? 18.391 53.719 23.125 1 90.44 623 HIS A N 1
ATOM 4811 C CA . HIS A 1 623 ? 18.906 53.438 24.453 1 90.44 623 HIS A CA 1
ATOM 4812 C C . HIS A 1 623 ? 17.781 53.031 25.406 1 90.44 623 HIS A C 1
ATOM 4814 O O . HIS A 1 623 ? 17.984 52.969 26.625 1 90.44 623 HIS A O 1
ATOM 4820 N N . LEU A 1 624 ? 16.734 52.75 24.875 1 90.38 624 LEU A N 1
ATOM 4821 C CA . LEU A 1 624 ? 15.625 52.312 25.719 1 90.38 624 LEU A CA 1
ATOM 4822 C C . LEU A 1 624 ? 15.922 50.969 26.375 1 90.38 624 LEU A C 1
ATOM 4824 O O . LEU A 1 624 ? 16.531 50.094 25.766 1 90.38 624 LEU A O 1
ATOM 4828 N N . GLU A 1 625 ? 15.547 50.812 27.641 1 84.81 625 GLU A N 1
ATOM 4829 C CA . GLU A 1 625 ? 15.75 49.562 28.391 1 84.81 625 GLU A CA 1
ATOM 4830 C C . GLU A 1 625 ? 14.484 48.719 28.406 1 84.81 625 GLU A C 1
ATOM 4832 O O . GLU A 1 625 ? 13.375 49.25 28.453 1 84.81 625 GLU A O 1
ATOM 4837 N N . ASP A 1 626 ? 14.695 47.344 28.234 1 77.75 626 ASP A N 1
ATOM 4838 C CA . ASP A 1 626 ? 13.578 46.406 28.203 1 77.75 626 ASP A CA 1
ATOM 4839 C C . ASP A 1 626 ? 12.852 46.375 29.547 1 77.75 626 ASP A C 1
ATOM 4841 O O . ASP A 1 626 ? 13.477 46.5 30.594 1 77.75 626 ASP A O 1
ATOM 4845 N N . LYS A 1 627 ? 11.547 46.469 29.531 1 68 627 LYS A N 1
ATOM 4846 C CA . LYS A 1 627 ? 10.766 46.25 30.75 1 68 627 LYS A CA 1
ATOM 4847 C C . LYS A 1 627 ? 10.703 44.781 31.125 1 68 627 LYS A C 1
ATOM 4849 O O . LYS A 1 627 ? 10.43 43.938 30.281 1 68 627 LYS A O 1
ATOM 4854 N N . VAL A 1 628 ? 11.188 44.438 32.312 1 61.81 628 VAL A N 1
ATOM 4855 C CA . VAL A 1 628 ? 11.188 43.062 32.812 1 61.81 628 VAL A CA 1
ATOM 4856 C C . VAL A 1 628 ? 9.773 42.688 33.219 1 61.81 628 VAL A C 1
ATOM 4858 O O . VAL A 1 628 ? 9.156 43.312 34.062 1 61.81 628 VAL A O 1
ATOM 4861 N N . VAL A 1 629 ? 9.062 42.031 32.344 1 61.62 629 VAL A N 1
ATOM 4862 C CA . VAL A 1 629 ? 7.773 41.469 32.75 1 61.62 629 VAL A CA 1
ATOM 4863 C C . VAL A 1 629 ? 7.977 40.188 33.531 1 61.62 629 VAL A C 1
ATOM 4865 O O . VAL A 1 629 ? 8.805 39.344 33.156 1 61.62 629 VAL A O 1
ATOM 4868 N N . SER A 1 630 ? 7.309 40.062 34.812 1 60.84 630 SER A N 1
ATOM 4869 C CA . SER A 1 630 ? 7.395 38.906 35.656 1 60.84 630 SER A CA 1
ATOM 4870 C C . SER A 1 630 ? 6.82 37.656 34.969 1 60.84 630 SER A C 1
ATOM 4872 O O . SER A 1 630 ? 5.703 37.688 34.469 1 60.84 630 SER A O 1
ATOM 4874 N N . PRO A 1 631 ? 7.699 36.562 34.875 1 63 631 PRO A N 1
ATOM 4875 C CA . PRO A 1 631 ? 7.258 35.375 34.125 1 63 631 PRO A CA 1
ATOM 4876 C C . PRO A 1 631 ? 6.152 34.625 34.812 1 63 631 PRO A C 1
ATOM 4878 O O . PRO A 1 631 ? 6.195 34.438 36.031 1 63 631 PRO A O 1
ATOM 4881 N N . LYS A 1 632 ? 4.848 34.5 34.406 1 73.75 632 LYS A N 1
ATOM 4882 C CA . LYS A 1 632 ? 3.832 33.562 34.875 1 73.75 632 LYS A CA 1
ATOM 4883 C C . LYS A 1 632 ? 4.367 32.125 34.906 1 73.75 632 LYS A C 1
ATOM 4885 O O . LYS A 1 632 ? 5.195 31.766 34.062 1 73.75 632 LYS A O 1
ATOM 4890 N N . LYS A 1 633 ? 4.074 31.422 35.969 1 86.31 633 LYS A N 1
ATOM 4891 C CA . LYS A 1 633 ? 4.441 30.016 36.062 1 86.31 633 LYS A CA 1
ATOM 4892 C C . LYS A 1 633 ? 3.697 29.188 35.031 1 86.31 633 LYS A C 1
ATOM 4894 O O . LYS A 1 633 ? 2.467 29.109 35.031 1 86.31 633 LYS A O 1
ATOM 4899 N N . LEU A 1 634 ? 4.402 28.719 34.031 1 93.38 634 LEU A N 1
ATOM 4900 C CA . LEU A 1 634 ? 3.859 27.906 32.969 1 93.38 634 LEU A CA 1
ATOM 4901 C C . LEU A 1 634 ? 4.48 26.5 33 1 93.38 634 LEU A C 1
ATOM 4903 O O . LEU A 1 634 ? 5.621 26.344 33.406 1 93.38 634 LEU A O 1
ATOM 4907 N N . PRO A 1 635 ? 3.73 25.438 32.656 1 94 635 PRO A N 1
ATOM 4908 C CA . PRO A 1 635 ? 4.34 24.125 32.469 1 94 635 PRO A CA 1
ATOM 4909 C C . PRO A 1 635 ? 5.527 24.156 31.516 1 94 635 PRO A C 1
ATOM 4911 O O . PRO A 1 635 ? 5.559 24.969 30.594 1 94 635 PRO A O 1
ATOM 4914 N N . ALA A 1 636 ? 6.457 23.203 31.75 1 95.31 636 ALA A N 1
ATOM 4915 C CA . ALA A 1 636 ? 7.715 23.188 31.016 1 95.31 636 ALA A CA 1
ATOM 4916 C C . ALA A 1 636 ? 7.457 23.125 29.5 1 95.31 636 ALA A C 1
ATOM 4918 O O . ALA A 1 636 ? 8.125 23.812 28.734 1 95.31 636 ALA A O 1
ATOM 4919 N N . PHE A 1 637 ? 6.562 22.266 29.062 1 96.56 637 PHE A N 1
ATOM 4920 C CA . PHE A 1 637 ? 6.266 22.125 27.641 1 96.56 637 PHE A CA 1
ATOM 4921 C C . PHE A 1 637 ? 5.781 23.453 27.047 1 96.56 637 PHE A C 1
ATOM 4923 O O . PHE A 1 637 ? 6.117 23.797 25.922 1 96.56 637 PHE A O 1
ATOM 4930 N N . ILE A 1 638 ? 4.945 24.219 27.781 1 97.12 638 ILE A N 1
ATOM 4931 C CA . ILE A 1 638 ? 4.402 25.484 27.328 1 97.12 638 ILE A CA 1
ATOM 4932 C C . ILE A 1 638 ? 5.527 26.516 27.203 1 97.12 638 ILE A C 1
ATOM 4934 O O . ILE A 1 638 ? 5.684 27.156 26.156 1 97.12 638 ILE A O 1
ATOM 4938 N N . LYS A 1 639 ? 6.328 26.594 28.188 1 95.94 639 LYS A N 1
ATOM 4939 C CA . LYS A 1 639 ? 7.383 27.594 28.266 1 95.94 639 LYS A CA 1
ATOM 4940 C C . LYS A 1 639 ? 8.484 27.312 27.25 1 95.94 639 LYS A C 1
ATOM 4942 O O . LYS A 1 639 ? 8.961 28.234 26.578 1 95.94 639 LYS A O 1
ATOM 4947 N N . ASP A 1 640 ? 8.828 26.094 27.094 1 96.25 640 ASP A N 1
ATOM 4948 C CA . ASP A 1 640 ? 10.07 25.766 26.406 1 96.25 640 ASP A CA 1
ATOM 4949 C C . ASP A 1 640 ? 9.797 25.328 24.969 1 96.25 640 ASP A C 1
ATOM 4951 O O . ASP A 1 640 ? 10.703 25.328 24.125 1 96.25 640 ASP A O 1
ATOM 4955 N N . ILE A 1 641 ? 8.625 24.938 24.594 1 96.56 641 ILE A N 1
ATOM 4956 C CA . ILE A 1 641 ? 8.336 24.391 23.266 1 96.56 641 ILE A CA 1
ATOM 4957 C C . ILE A 1 641 ? 7.223 25.203 22.609 1 96.56 641 ILE A C 1
ATOM 4959 O O . ILE A 1 641 ? 7.434 25.844 21.578 1 96.56 641 ILE A O 1
ATOM 4963 N N . LEU A 1 642 ? 6.016 25.281 23.219 1 96.56 642 LEU A N 1
ATOM 4964 C CA . LEU A 1 642 ? 4.855 25.922 22.609 1 96.56 642 LEU A CA 1
ATOM 4965 C C . LEU A 1 642 ? 5.141 27.375 22.297 1 96.56 642 LEU A C 1
ATOM 4967 O O . LEU A 1 642 ? 4.891 27.844 21.188 1 96.56 642 LEU A O 1
ATOM 4971 N N . ILE A 1 643 ? 5.613 28.172 23.281 1 94.81 643 ILE A N 1
ATOM 4972 C CA . ILE A 1 643 ? 5.777 29.609 23.141 1 94.81 643 ILE A CA 1
ATOM 4973 C C . ILE A 1 643 ? 6.84 29.906 22.078 1 94.81 643 ILE A C 1
ATOM 4975 O O . ILE A 1 643 ? 6.598 30.672 21.141 1 94.81 643 ILE A O 1
ATOM 4979 N N . PRO A 1 644 ? 8.031 29.234 22.141 1 95.19 644 PRO A N 1
ATOM 4980 C CA . PRO A 1 644 ? 9.016 29.484 21.094 1 95.19 644 PRO A CA 1
ATOM 4981 C C . PRO A 1 644 ? 8.492 29.141 19.703 1 95.19 644 PRO A C 1
ATOM 4983 O O . PRO A 1 644 ? 8.75 29.859 18.734 1 95.19 644 PRO A O 1
ATOM 4986 N N . MET A 1 645 ? 7.844 28.047 19.516 1 95.5 645 MET A N 1
ATOM 4987 C CA . MET A 1 645 ? 7.312 27.641 18.219 1 95.5 645 MET A CA 1
ATOM 4988 C C . MET A 1 645 ? 6.281 28.641 17.703 1 95.5 645 MET A C 1
ATOM 4990 O O . MET A 1 645 ? 6.285 29 16.531 1 95.5 645 MET A O 1
ATOM 4994 N N . ASN A 1 646 ? 5.371 29.094 18.609 1 92.69 646 ASN A N 1
ATOM 4995 C CA . ASN A 1 646 ? 4.344 30.047 18.219 1 92.69 646 ASN A CA 1
ATOM 4996 C C . ASN A 1 646 ? 4.949 31.391 17.844 1 92.69 646 ASN A C 1
ATOM 4998 O O . ASN A 1 646 ? 4.352 32.156 17.078 1 92.69 646 ASN A O 1
ATOM 5002 N N . ARG A 1 647 ? 6.133 31.703 18.406 1 91.81 647 ARG A N 1
ATOM 5003 C CA . ARG A 1 647 ? 6.855 32.906 18.047 1 91.81 647 ARG A CA 1
ATOM 5004 C C . ARG A 1 647 ? 7.652 32.719 16.766 1 91.81 647 ARG A C 1
ATOM 5006 O O . ARG A 1 647 ? 8.445 33.594 16.375 1 91.81 647 ARG A O 1
ATOM 5013 N N . GLN A 1 648 ? 7.473 31.531 16.062 1 91.88 648 GLN A N 1
ATOM 5014 C CA . GLN A 1 648 ? 8.172 31.172 14.844 1 91.88 648 GLN A CA 1
ATOM 5015 C C . GLN A 1 648 ? 9.672 31.016 15.094 1 91.88 648 GLN A C 1
ATOM 5017 O O . GLN A 1 648 ? 10.492 31.406 14.258 1 91.88 648 GLN A O 1
ATOM 5022 N N . GLU A 1 649 ? 10.055 30.531 16.312 1 93.62 649 GLU A N 1
ATOM 5023 C CA . GLU A 1 649 ? 11.445 30.312 16.703 1 93.62 649 GLU A CA 1
ATOM 5024 C C . GLU A 1 649 ? 11.727 28.828 16.938 1 93.62 649 GLU A C 1
ATOM 5026 O O . GLU A 1 649 ? 12.703 28.469 17.609 1 93.62 649 GLU A O 1
ATOM 5031 N N . GLY A 1 650 ? 10.867 27.969 16.438 1 94.19 650 GLY A N 1
ATOM 5032 C CA . GLY A 1 650 ? 11.047 26.547 16.609 1 94.19 650 GLY A CA 1
ATOM 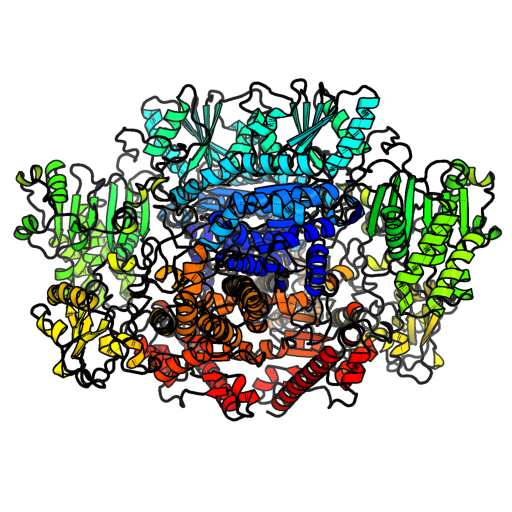5033 C C . GLY A 1 650 ? 12.352 26.031 16.031 1 94.19 650 GLY A C 1
ATOM 5034 O O . GLY A 1 650 ? 12.914 25.047 16.531 1 94.19 650 GLY A O 1
ATOM 5035 N N . ASP A 1 651 ? 12.891 26.672 15.016 1 93.94 651 ASP A N 1
ATOM 5036 C CA . ASP A 1 651 ? 14.117 26.281 14.336 1 93.94 651 ASP A CA 1
ATOM 5037 C C . ASP A 1 651 ? 15.305 26.281 15.297 1 93.94 651 ASP A C 1
ATOM 5039 O O . ASP A 1 651 ? 16.281 25.547 15.102 1 93.94 651 ASP A O 1
ATOM 5043 N N . SER A 1 652 ? 15.203 27.047 16.312 1 93.5 652 SER A N 1
ATOM 5044 C CA . SER A 1 652 ? 16.328 27.234 17.219 1 93.5 652 SER A CA 1
ATOM 5045 C C . SER A 1 652 ? 16.281 26.234 18.375 1 93.5 652 SER A C 1
ATOM 5047 O O . SER A 1 652 ? 17.219 26.156 19.172 1 93.5 652 SER A O 1
ATOM 5049 N N . LEU A 1 653 ? 15.195 25.469 18.484 1 97.38 653 LEU A N 1
ATOM 5050 C CA . LEU A 1 653 ? 15.102 24.469 19.562 1 97.38 653 LEU A CA 1
ATOM 5051 C C . LEU A 1 653 ? 16.125 23.375 19.375 1 97.38 653 LEU A C 1
ATOM 5053 O O . LEU A 1 653 ? 16.297 22.859 18.266 1 97.38 653 LEU A O 1
ATOM 5057 N N . PRO A 1 654 ? 16.906 23 20.422 1 98 654 PRO A N 1
ATOM 5058 C CA . PRO A 1 654 ? 17.875 21.922 20.297 1 98 654 PRO A CA 1
ATOM 5059 C C . PRO A 1 654 ? 17.234 20.531 20.328 1 98 654 PRO A C 1
ATOM 5061 O O . PRO A 1 654 ? 16.078 20.391 20.734 1 98 654 PRO A O 1
ATOM 5064 N N . VAL A 1 655 ? 17.953 19.469 19.922 1 98.06 655 VAL A N 1
ATOM 5065 C CA . VAL A 1 655 ? 17.453 18.109 19.859 1 98.06 655 VAL A CA 1
ATOM 5066 C C . VAL A 1 655 ? 17.078 17.625 21.266 1 98.06 655 VAL A C 1
ATOM 5068 O O . VAL A 1 655 ? 16.109 16.891 21.438 1 98.06 655 VAL A O 1
ATOM 5071 N N . SER A 1 656 ? 17.75 18.094 22.328 1 98.06 656 SER A N 1
ATOM 5072 C CA . SER A 1 656 ? 17.578 17.625 23.703 1 98.06 656 SER A CA 1
ATOM 5073 C C . SER A 1 656 ? 16.219 18.016 24.25 1 98.06 656 SER A C 1
ATOM 5075 O O . SER A 1 656 ? 15.727 17.391 25.203 1 98.06 656 SER A O 1
ATOM 5077 N N . ILE A 1 657 ? 15.609 19.078 23.672 1 97.38 657 ILE A N 1
ATOM 5078 C CA . ILE A 1 657 ? 14.32 19.562 24.156 1 97.38 657 ILE A CA 1
ATOM 5079 C C . ILE A 1 657 ? 13.273 18.453 24.016 1 97.38 657 ILE A C 1
ATOM 5081 O O . ILE A 1 657 ? 12.242 18.469 24.703 1 97.38 657 ILE A O 1
ATOM 5085 N N . PHE A 1 658 ? 13.547 17.422 23.219 1 97 658 PHE A N 1
ATOM 5086 C CA . PHE A 1 658 ? 12.586 16.359 22.938 1 97 658 PHE A CA 1
ATOM 5087 C C . PHE A 1 658 ? 12.945 15.094 23.703 1 97 658 PHE A C 1
ATOM 5089 O O . PHE A 1 658 ? 12.398 14.023 23.422 1 97 658 PHE A O 1
ATOM 5096 N N . ASP A 1 659 ? 13.898 15.133 24.609 1 96.31 659 ASP A N 1
ATOM 5097 C CA . ASP A 1 659 ? 14.219 13.992 25.469 1 96.31 659 ASP A CA 1
ATOM 5098 C C . ASP A 1 659 ? 13 13.562 26.281 1 96.31 659 ASP A C 1
ATOM 5100 O O . ASP A 1 659 ? 12.336 14.406 26.891 1 96.31 659 ASP A O 1
ATOM 5104 N N . GLY A 1 660 ? 12.703 12.32 26.219 1 95.31 660 GLY A N 1
ATOM 5105 C CA . GLY A 1 660 ? 11.547 11.789 26.922 1 95.31 660 GLY A CA 1
ATOM 5106 C C . GLY A 1 660 ? 10.297 11.727 26.062 1 95.31 660 GLY A C 1
ATOM 5107 O O . GLY A 1 660 ? 9.336 11.047 26.422 1 95.31 660 GLY A O 1
ATOM 5108 N N . ILE A 1 661 ? 10.305 12.469 24.953 1 96.94 661 ILE A N 1
ATOM 5109 C CA . ILE A 1 661 ? 9.156 12.422 24.062 1 96.94 661 ILE A CA 1
ATOM 5110 C C . ILE A 1 661 ? 9.633 12.164 22.625 1 96.94 661 ILE A C 1
ATOM 5112 O O . ILE A 1 661 ? 9.102 12.742 21.672 1 96.94 661 ILE A O 1
ATOM 5116 N N . GLU A 1 662 ? 10.75 11.344 22.516 1 97.31 662 GLU A N 1
ATOM 5117 C CA . GLU A 1 662 ? 11.336 11.023 21.219 1 97.31 662 GLU A CA 1
ATOM 5118 C C . GLU A 1 662 ? 10.328 10.312 20.312 1 97.31 662 GLU A C 1
ATOM 5120 O O . GLU A 1 662 ? 10.477 10.312 19.078 1 97.31 662 GLU A O 1
ATOM 5125 N N . ASP A 1 663 ? 9.266 9.703 20.891 1 97.12 663 ASP A N 1
ATOM 5126 C CA . ASP A 1 663 ? 8.281 8.922 20.156 1 97.12 663 ASP A CA 1
ATOM 5127 C C . ASP A 1 663 ? 7.184 9.812 19.578 1 97.12 663 ASP A C 1
ATOM 5129 O O . ASP A 1 663 ? 6.191 9.32 19.047 1 97.12 663 ASP A O 1
ATOM 5133 N N . GLY A 1 664 ? 7.277 11.148 19.672 1 96.94 664 GLY A N 1
ATOM 5134 C CA . GLY A 1 664 ? 6.34 12.094 19.078 1 96.94 664 GLY A CA 1
ATOM 5135 C C . GLY A 1 664 ? 5.18 12.438 20 1 96.94 664 GLY A C 1
ATOM 5136 O O . GLY A 1 664 ? 4.215 13.07 19.562 1 96.94 664 GLY A O 1
ATOM 5137 N N . THR A 1 665 ? 5.262 12.086 21.344 1 97.88 665 THR A N 1
ATOM 5138 C CA . THR A 1 665 ? 4.191 12.32 22.297 1 97.88 665 THR A CA 1
ATOM 5139 C C . THR A 1 665 ? 4.117 13.797 22.672 1 97.88 665 THR A C 1
ATOM 5141 O O . THR A 1 665 ? 5.141 14.43 22.953 1 97.88 665 THR A O 1
ATOM 5144 N N . PHE A 1 666 ? 2.934 14.359 22.609 1 97.88 666 PHE A N 1
ATOM 5145 C CA . PHE A 1 666 ? 2.656 15.711 23.078 1 97.88 666 PHE A CA 1
ATOM 5146 C C . PHE A 1 666 ? 1.591 15.695 24.172 1 97.88 666 PHE A C 1
ATOM 5148 O O . PHE A 1 666 ? 0.707 14.836 24.172 1 97.88 666 PHE A O 1
ATOM 5155 N N . PRO A 1 667 ? 1.68 16.625 25.078 1 97.56 667 PRO A N 1
ATOM 5156 C CA . PRO A 1 667 ? 0.641 16.703 26.109 1 97.56 667 PRO A CA 1
ATOM 5157 C C . PRO A 1 667 ? -0.672 17.266 25.578 1 97.56 667 PRO A C 1
ATOM 5159 O O . PRO A 1 667 ? -0.677 18 24.578 1 97.56 667 PRO A O 1
ATOM 5162 N N . SER A 1 668 ? -1.749 17 26.25 1 97 668 SER A N 1
ATOM 5163 C CA . SER A 1 668 ? -3.07 17.531 25.922 1 97 668 SER A CA 1
ATOM 5164 C C . SER A 1 668 ? -3.25 18.953 26.438 1 97 668 SER A C 1
ATOM 5166 O O . SER A 1 668 ? -2.566 19.359 27.375 1 97 668 SER A O 1
ATOM 5168 N N . GLY A 1 669 ? -4.078 19.688 25.797 1 97.5 669 GLY A N 1
ATOM 5169 C CA . GLY A 1 669 ? -4.609 20.922 26.344 1 97.5 669 GLY A CA 1
ATOM 5170 C C . GLY A 1 669 ? -3.715 22.125 26.078 1 97.5 669 GLY A C 1
ATOM 5171 O O . GLY A 1 669 ? -3.883 23.172 26.688 1 97.5 669 GLY A O 1
ATOM 5172 N N . THR A 1 670 ? -2.799 22.031 25.125 1 97.31 670 THR A N 1
ATOM 5173 C CA . THR A 1 670 ? -1.826 23.109 24.969 1 97.31 670 THR A CA 1
ATOM 5174 C C . THR A 1 670 ? -2.436 24.281 24.188 1 97.31 670 THR A C 1
ATOM 5176 O O . THR A 1 670 ? -1.95 25.406 24.281 1 97.31 670 THR A O 1
ATOM 5179 N N . SER A 1 671 ? -3.518 24.094 23.453 1 96.19 671 SER A N 1
ATOM 5180 C CA . SER A 1 671 ? -4.152 25.156 22.688 1 96.19 671 SER A CA 1
ATOM 5181 C C . SER A 1 671 ? -4.699 26.25 23.609 1 96.19 671 SER A C 1
ATOM 5183 O O . SER A 1 671 ? -4.812 27.406 23.203 1 96.19 671 SER A O 1
ATOM 5185 N N . ALA A 1 672 ? -4.992 25.922 24.859 1 96.44 672 ALA A N 1
ATOM 5186 C CA . ALA A 1 672 ? -5.547 26.859 25.828 1 96.44 672 ALA A CA 1
ATOM 5187 C C . ALA A 1 672 ? -4.562 27.984 26.125 1 96.44 672 ALA A C 1
ATOM 5189 O O . ALA A 1 672 ? -4.965 29.078 26.547 1 96.44 672 ALA A O 1
ATOM 5190 N N . TYR A 1 673 ? -3.316 27.797 25.812 1 95.06 673 TYR A N 1
ATOM 5191 C CA . TYR A 1 673 ? -2.277 28.75 26.172 1 95.06 673 TYR A CA 1
ATOM 5192 C C . TYR A 1 673 ? -1.969 29.672 25 1 95.06 673 TYR A C 1
ATOM 5194 O O . TYR A 1 673 ? -1.312 30.703 25.156 1 95.06 673 TYR A O 1
ATOM 5202 N N . GLU A 1 674 ? -2.42 29.438 23.797 1 90.75 674 GLU A N 1
ATOM 5203 C CA . GLU A 1 674 ? -2.055 30.203 22.609 1 90.75 674 GLU A CA 1
ATOM 5204 C C . GLU A 1 674 ? -2.719 31.578 22.625 1 90.75 674 GLU A C 1
ATOM 5206 O O . GLU A 1 674 ? -2.094 32.562 22.25 1 90.75 674 GLU A O 1
ATOM 5211 N N . LYS A 1 675 ? -3.977 31.656 23.047 1 90.94 675 LYS A N 1
ATOM 5212 C CA . LYS A 1 675 ? -4.734 32.906 23.078 1 90.94 675 LYS A CA 1
ATOM 5213 C C . LYS A 1 675 ? -4.449 33.75 21.844 1 90.94 675 LYS A C 1
ATOM 5215 O O . LYS A 1 675 ? -3.795 34.781 21.922 1 90.94 675 LYS A O 1
ATOM 5220 N N . ARG A 1 676 ? -5.027 33.469 20.703 1 83.94 676 ARG A N 1
ATOM 5221 C CA . ARG A 1 676 ? -4.668 34 19.391 1 83.94 676 ARG A CA 1
ATOM 5222 C C . ARG A 1 676 ? -5.309 35.375 19.141 1 83.94 676 ARG A C 1
ATOM 5224 O O . ARG A 1 676 ? -4.703 36.25 18.516 1 83.94 676 ARG A O 1
ATOM 5231 N N . GLY A 1 677 ? -6.523 35.562 19.672 1 84.88 677 GLY A N 1
ATOM 5232 C CA . GLY A 1 677 ? -7.223 36.812 19.469 1 84.88 677 GLY A CA 1
ATOM 5233 C C . GLY A 1 677 ? -7.414 37.156 18 1 84.88 677 GLY A C 1
ATOM 5234 O O . GLY A 1 677 ? -7.121 38.25 17.578 1 84.88 677 GLY A O 1
ATOM 5235 N N . VAL A 1 678 ? -7.91 36.219 17.172 1 80.19 678 VAL A N 1
ATOM 5236 C CA . VAL A 1 678 ? -7.91 36.406 15.727 1 80.19 678 VAL A CA 1
ATOM 5237 C C . VAL A 1 678 ? -9.258 36.969 15.266 1 80.19 678 VAL A C 1
ATOM 5239 O O . VAL A 1 678 ? -9.391 37.438 14.133 1 80.19 678 VAL A O 1
ATOM 5242 N N . ALA A 1 679 ? -10.305 36.969 16.203 1 86.19 679 ALA A N 1
ATOM 5243 C CA . ALA A 1 679 ? -11.641 37.406 15.82 1 86.19 679 ALA A CA 1
ATOM 5244 C C . ALA A 1 679 ? -11.68 38.906 15.625 1 86.19 679 ALA A C 1
ATOM 5246 O O . ALA A 1 679 ? -11.055 39.656 16.391 1 86.19 679 ALA A O 1
ATOM 5247 N N . ILE A 1 680 ? -12.367 39.312 14.656 1 78.19 680 ILE A N 1
ATOM 5248 C CA . ILE A 1 680 ? -12.648 40.75 14.492 1 78.19 680 ILE A CA 1
ATOM 5249 C C . ILE A 1 680 ? -13.734 41.156 15.477 1 78.19 680 ILE A C 1
ATOM 5251 O O . ILE A 1 680 ? -13.594 42.156 16.188 1 78.19 680 ILE A O 1
ATOM 5255 N N . ASN A 1 681 ? -14.828 40.406 15.43 1 88.19 681 ASN A N 1
ATOM 5256 C CA . ASN A 1 681 ? -15.945 40.562 16.359 1 88.19 681 ASN A CA 1
ATOM 5257 C C . ASN A 1 681 ? -16.172 39.344 17.219 1 88.19 681 ASN A C 1
ATOM 5259 O O . ASN A 1 681 ? -15.961 38.219 16.75 1 88.19 681 ASN A O 1
ATOM 5263 N N . VAL A 1 682 ? -16.531 39.562 18.438 1 95.25 682 VAL A N 1
ATOM 5264 C CA . VAL A 1 682 ? -16.844 38.469 19.359 1 95.25 682 VAL A CA 1
ATOM 5265 C C . VAL A 1 682 ? -18.25 38.656 19.906 1 95.25 682 VAL A C 1
ATOM 5267 O O . VAL A 1 682 ? -18.781 39.781 19.906 1 95.25 682 VAL A O 1
ATOM 5270 N N . PRO A 1 683 ? -18.953 37.656 20.312 1 97.12 683 PRO A N 1
ATOM 5271 C CA . PRO A 1 683 ? -20.312 37.75 20.844 1 97.12 683 PRO A CA 1
ATOM 5272 C C . PRO A 1 683 ? -20.359 38.375 22.234 1 97.12 683 PRO A C 1
ATOM 5274 O O . PRO A 1 683 ? -19.484 38.125 23.062 1 97.12 683 PRO A O 1
ATOM 5277 N N . VAL A 1 684 ? -21.297 39.188 22.438 1 96.94 684 VAL A N 1
ATOM 5278 C CA . VAL A 1 684 ? -21.562 39.781 23.75 1 96.94 684 VAL A CA 1
ATOM 5279 C C . VAL A 1 684 ? -22.906 39.281 24.266 1 96.94 684 VAL A C 1
ATOM 5281 O O . VAL A 1 684 ? -23.922 39.344 23.562 1 96.94 684 VAL A O 1
ATOM 5284 N N . TRP A 1 685 ? -22.953 38.812 25.516 1 97 685 TRP A N 1
ATOM 5285 C CA . TRP A 1 685 ? -24.125 38.188 26.141 1 97 685 TRP A CA 1
ATOM 5286 C C . TRP A 1 685 ? -25.078 39.25 26.656 1 97 685 TRP A C 1
ATOM 5288 O O . TRP A 1 685 ? -24.688 40.125 27.438 1 97 685 TRP A O 1
ATOM 5298 N N . GLN A 1 686 ? -26.25 39.188 26.109 1 95 686 GLN A N 1
ATOM 5299 C CA . GLN A 1 686 ? -27.344 39.969 26.641 1 95 686 GLN A CA 1
ATOM 5300 C C . GLN A 1 686 ? -28.125 39.219 27.703 1 95 686 GLN A C 1
ATOM 5302 O O . GLN A 1 686 ? -29.078 38.5 27.375 1 95 686 GLN A O 1
ATOM 5307 N N . THR A 1 687 ? -27.953 39.531 28.984 1 93.62 687 THR A N 1
ATOM 5308 C CA . THR A 1 687 ? -28.406 38.719 30.109 1 93.62 687 THR A CA 1
ATOM 5309 C C . THR A 1 687 ? -29.922 38.688 30.172 1 93.62 687 THR A C 1
ATOM 5311 O O . THR A 1 687 ? -30.531 37.656 30.453 1 93.62 687 THR A O 1
ATOM 5314 N N . ASP A 1 688 ? -30.609 39.75 29.875 1 92.19 688 ASP A N 1
ATOM 5315 C CA . ASP A 1 688 ? -32.062 39.906 30.062 1 92.19 688 ASP A CA 1
ATOM 5316 C C . ASP A 1 688 ? -32.812 39.125 29 1 92.19 688 ASP A C 1
ATOM 5318 O O . ASP A 1 688 ? -33.938 38.688 29.25 1 92.19 688 ASP A O 1
ATOM 5322 N N . LYS A 1 689 ? -32.156 38.812 27.859 1 95.19 689 LYS A N 1
ATOM 5323 C CA . LYS A 1 689 ? -32.844 38.156 26.766 1 95.19 689 LYS A CA 1
ATOM 5324 C C . LYS A 1 689 ? -32.594 36.656 26.766 1 95.19 689 LYS A C 1
ATOM 5326 O O . LYS A 1 689 ? -33.375 35.875 26.203 1 95.19 689 LYS A O 1
ATOM 5331 N N . CYS A 1 690 ? -31.656 36.25 27.391 1 96.56 690 CYS A N 1
ATOM 5332 C CA . CYS A 1 690 ? -31.203 34.875 27.328 1 96.56 690 CYS A CA 1
ATOM 5333 C C . CYS A 1 690 ? -32.156 33.938 28.031 1 96.56 690 CYS A C 1
ATOM 5335 O O . CYS A 1 690 ? -32.531 34.156 29.188 1 96.56 690 CYS A O 1
ATOM 5337 N N . THR A 1 691 ? -32.531 32.781 27.406 1 95.81 691 THR A N 1
ATOM 5338 C CA . THR A 1 691 ? -33.438 31.781 27.984 1 95.81 691 THR A CA 1
ATOM 5339 C C . THR A 1 691 ? -32.656 30.594 28.531 1 95.81 691 THR A C 1
ATOM 5341 O O . THR A 1 691 ? -33.25 29.625 29 1 95.81 691 THR A O 1
ATOM 5344 N N . GLN A 1 692 ? -31.375 30.625 28.484 1 96.25 692 GLN A N 1
ATOM 5345 C CA . GLN A 1 692 ? -30.484 29.609 29.031 1 96.25 692 GLN A CA 1
ATOM 5346 C C . GLN A 1 692 ? -30.688 28.266 28.328 1 96.25 692 GLN A C 1
ATOM 5348 O O . GLN A 1 692 ? -30.703 27.219 28.969 1 96.25 692 GLN A O 1
ATOM 5353 N N . CYS A 1 693 ? -30.953 28.281 26.984 1 96.12 693 CYS A N 1
ATOM 5354 C CA . CYS A 1 693 ? -31.188 27.062 26.234 1 96.12 693 CYS A CA 1
ATOM 5355 C C . CYS A 1 693 ? -29.875 26.375 25.859 1 96.12 693 CYS A C 1
ATOM 5357 O O . CYS A 1 693 ? -29.875 25.203 25.484 1 96.12 693 CYS A O 1
ATOM 5359 N N . ASN A 1 694 ? -28.734 27.078 25.875 1 97.69 694 ASN A N 1
ATOM 5360 C CA . ASN A 1 694 ? -27.359 26.609 25.672 1 97.69 694 ASN A CA 1
ATOM 5361 C C . ASN A 1 694 ? -27.109 26.188 24.234 1 97.69 694 ASN A C 1
ATOM 5363 O O . ASN A 1 694 ? -26.125 25.531 23.938 1 97.69 694 ASN A O 1
ATOM 5367 N N . GLN A 1 695 ? -27.906 26.5 23.188 1 97.75 695 GLN A N 1
ATOM 5368 C CA . GLN A 1 695 ? -27.719 26.141 21.797 1 97.75 695 GLN A CA 1
ATOM 5369 C C . GLN A 1 695 ? -26.484 26.828 21.203 1 97.75 695 GLN A C 1
ATOM 5371 O O . GLN A 1 695 ? -25.812 26.266 20.344 1 97.75 695 GLN A O 1
ATOM 5376 N N . CYS A 1 696 ? -26.25 28.062 21.703 1 97.94 696 CYS A N 1
ATOM 5377 C CA . CYS A 1 696 ? -25.078 28.812 21.25 1 97.94 696 CYS A CA 1
ATOM 5378 C C . CYS A 1 696 ? -23.797 28.047 21.594 1 97.94 696 CYS A C 1
ATOM 5380 O O . CYS A 1 696 ? -22.906 27.938 20.75 1 97.94 696 CYS A O 1
ATOM 5382 N N . ALA A 1 697 ? -23.734 27.484 22.797 1 98.31 697 ALA A N 1
ATOM 5383 C CA . ALA A 1 697 ? -22.578 26.688 23.203 1 98.31 697 ALA A CA 1
ATOM 5384 C C . ALA A 1 697 ? -22.562 25.344 22.484 1 98.31 697 ALA A C 1
ATOM 5386 O O . ALA A 1 697 ? -21.484 24.828 22.141 1 98.31 697 ALA A O 1
ATOM 5387 N N . PHE A 1 698 ? -23.688 24.766 22.203 1 98.38 698 PHE A N 1
ATOM 5388 C CA . PHE A 1 698 ? -23.828 23.438 21.609 1 98.38 698 PHE A CA 1
ATOM 5389 C C . PHE A 1 698 ? -23.188 23.391 20.234 1 98.38 698 PHE A C 1
ATOM 5391 O O . PHE A 1 698 ? -22.531 22.391 19.875 1 98.38 698 PHE A O 1
ATOM 5398 N N . ILE A 1 699 ? -23.281 24.5 19.469 1 98.25 699 ILE A N 1
ATOM 5399 C CA . ILE A 1 699 ? -22.875 24.453 18.062 1 98.25 699 ILE A CA 1
ATOM 5400 C C . ILE A 1 699 ? -21.531 25.156 17.891 1 98.25 699 ILE A C 1
ATOM 5402 O O . ILE A 1 699 ? -21 25.219 16.781 1 98.25 699 ILE A O 1
ATOM 5406 N N . CYS A 1 700 ? -20.891 25.734 18.922 1 98 700 CYS A N 1
ATOM 5407 C CA . CYS A 1 700 ? -19.656 26.5 18.797 1 98 700 CYS A CA 1
ATOM 5408 C C . CYS A 1 700 ? -18.516 25.609 18.344 1 98 700 CYS A C 1
ATOM 5410 O O . CYS A 1 700 ? -18.156 24.641 19.016 1 98 700 CYS A O 1
ATOM 5412 N N . PRO A 1 701 ? -17.875 25.906 17.266 1 96.75 701 PRO A N 1
ATOM 5413 C CA . PRO A 1 701 ? -16.812 25.031 16.766 1 96.75 701 PRO A CA 1
ATOM 5414 C C . PRO A 1 701 ? -15.555 25.062 17.641 1 96.75 701 PRO A C 1
ATOM 5416 O O . PRO A 1 701 ? -14.695 24.188 17.531 1 96.75 701 PRO A O 1
ATOM 5419 N N . HIS A 1 702 ? -15.383 26.062 18.547 1 97 702 HIS A N 1
ATOM 5420 C CA . HIS A 1 702 ? -14.117 26.266 19.234 1 97 702 HIS A CA 1
ATOM 5421 C C . HIS A 1 702 ? -14.297 26.234 20.75 1 97 702 HIS A C 1
ATOM 5423 O O . HIS A 1 702 ? -13.344 26.469 21.5 1 97 702 HIS A O 1
ATOM 5429 N N . ALA A 1 703 ? -15.492 25.953 21.203 1 98.12 703 ALA A N 1
ATOM 5430 C CA . ALA A 1 703 ? -15.789 25.938 22.641 1 98.12 703 ALA A CA 1
ATOM 5431 C C . ALA A 1 703 ? -15.375 27.234 23.297 1 98.12 703 ALA A C 1
ATOM 5433 O O . ALA A 1 703 ? -14.828 27.234 24.406 1 98.12 703 ALA A O 1
ATOM 5434 N N . ALA A 1 704 ? -15.617 28.344 22.625 1 97.94 704 ALA A N 1
ATOM 5435 C CA . ALA A 1 704 ? -15.211 29.672 23.109 1 97.94 704 ALA A CA 1
ATOM 5436 C C . ALA A 1 704 ? -16.359 30.375 23.828 1 97.94 704 ALA A C 1
ATOM 5438 O O . ALA A 1 704 ? -16.172 31.453 24.391 1 97.94 704 ALA A O 1
ATOM 5439 N N . ILE A 1 705 ? -17.531 29.844 23.812 1 98 705 ILE A N 1
ATOM 5440 C CA . ILE A 1 705 ? -18.719 30.297 24.562 1 98 705 ILE A CA 1
ATOM 5441 C C . ILE A 1 705 ? -19.266 29.141 25.391 1 98 705 ILE A C 1
ATOM 5443 O O . ILE A 1 705 ? -19.516 28.047 24.859 1 98 705 ILE A O 1
ATOM 5447 N N . ARG A 1 706 ? -19.422 29.344 26.75 1 97.5 706 ARG A N 1
ATOM 5448 C CA . ARG A 1 706 ? -19.75 28.25 27.641 1 97.5 706 ARG A CA 1
ATOM 5449 C C . ARG A 1 706 ? -20.719 28.688 28.734 1 97.5 706 ARG A C 1
ATOM 5451 O O . ARG A 1 706 ? -20.547 29.75 29.328 1 97.5 706 ARG A O 1
ATOM 5458 N N . PRO A 1 707 ? -21.734 27.859 28.953 1 97.19 707 PRO A N 1
ATOM 5459 C CA . PRO A 1 707 ? -22.531 28.094 30.156 1 97.19 707 PRO A CA 1
ATOM 5460 C C . PRO A 1 707 ? -21.828 27.656 31.438 1 97.19 707 PRO A C 1
ATOM 5462 O O . PRO A 1 707 ? -21.234 26.562 31.469 1 97.19 707 PRO A O 1
ATOM 5465 N N . VAL A 1 708 ? -21.875 28.438 32.469 1 96.06 708 VAL A N 1
ATOM 5466 C CA . VAL A 1 708 ? -21.25 28.062 33.75 1 96.06 708 VAL A CA 1
ATOM 5467 C C . VAL A 1 708 ? -22.25 28.25 34.875 1 96.06 708 VAL A C 1
ATOM 5469 O O . VAL A 1 708 ? -23.078 29.172 34.844 1 96.06 708 VAL A O 1
ATOM 5472 N N . LEU A 1 709 ? -22.234 27.344 35.75 1 95.75 709 LEU A N 1
ATOM 5473 C CA . LEU A 1 709 ? -23.016 27.422 36.969 1 95.75 709 LEU A CA 1
ATOM 5474 C C . LEU A 1 709 ? -22.172 27.953 38.125 1 95.75 709 LEU A C 1
ATOM 5476 O O . LEU A 1 709 ? -21 27.609 38.25 1 95.75 709 LEU A O 1
ATOM 5480 N N . ILE A 1 710 ? -22.766 28.844 38.906 1 96 710 ILE A N 1
ATOM 5481 C CA . ILE A 1 710 ? -22.031 29.578 39.938 1 96 710 ILE A CA 1
ATOM 5482 C C . ILE A 1 710 ? -22.781 29.469 41.25 1 96 710 ILE A C 1
ATOM 5484 O O . ILE A 1 710 ? -24 29.609 41.312 1 96 710 ILE A O 1
ATOM 5488 N N . SER A 1 711 ? -22.031 29.219 42.312 1 95 711 SER A N 1
ATOM 5489 C CA . SER A 1 711 ? -22.625 29.266 43.656 1 95 711 SER A CA 1
ATOM 5490 C C . SER A 1 711 ? -22.781 30.703 44.125 1 95 711 SER A C 1
ATOM 5492 O O . SER A 1 711 ? -22.203 31.625 43.562 1 95 711 SER A O 1
ATOM 5494 N N . GLU A 1 712 ? -23.562 30.875 45.219 1 93.69 712 GLU A N 1
ATOM 5495 C CA . GLU A 1 712 ? -23.766 32.219 45.781 1 93.69 712 GLU A CA 1
ATOM 5496 C C . GLU A 1 712 ? -22.438 32.781 46.281 1 93.69 712 GLU A C 1
ATOM 5498 O O . GLU A 1 712 ? -22.172 33.969 46.062 1 93.69 712 GLU A O 1
ATOM 5503 N N . GLU A 1 713 ? -21.656 31.953 46.844 1 95.31 713 GLU A N 1
ATOM 5504 C CA . GLU A 1 713 ? -20.359 32.406 47.344 1 95.31 713 GLU A CA 1
ATOM 5505 C C . GLU A 1 713 ? -19.453 32.812 46.188 1 95.31 713 GLU A C 1
ATOM 5507 O O . GLU A 1 713 ? -18.781 33.844 46.281 1 95.31 713 GLU A O 1
ATOM 5512 N N . GLU A 1 714 ? -19.469 32.062 45.125 1 96.56 714 GLU A N 1
ATOM 5513 C CA . GLU A 1 714 ? -18.656 32.344 43.938 1 96.56 714 GLU A CA 1
ATOM 5514 C C . GLU A 1 714 ? -19.141 33.625 43.25 1 96.56 714 GLU A C 1
ATOM 5516 O O . GLU A 1 714 ? -18.328 34.375 42.719 1 96.56 714 GLU A O 1
ATOM 5521 N N . ARG A 1 715 ? -20.406 33.906 43.188 1 95.31 715 ARG A N 1
ATOM 5522 C CA . ARG A 1 715 ? -20.969 35.094 42.594 1 95.31 715 ARG A CA 1
ATOM 5523 C C . ARG A 1 715 ? -20.531 36.344 43.375 1 95.31 715 ARG A C 1
ATOM 5525 O O . ARG A 1 715 ? -20.203 37.375 42.75 1 95.31 715 ARG A O 1
ATOM 5532 N N . GLN A 1 716 ? -20.469 36.281 44.656 1 94.06 716 GLN A N 1
ATOM 5533 C CA . GLN A 1 716 ? -20.094 37.406 45.5 1 94.06 716 GLN A CA 1
ATOM 5534 C C . GLN A 1 716 ? -18.609 37.719 45.344 1 94.06 716 GLN A C 1
ATOM 5536 O O . GLN A 1 716 ? -18.203 38.875 45.469 1 94.06 716 GLN A O 1
ATOM 5541 N N . ASN A 1 717 ? -17.875 36.719 45.094 1 95.25 717 ASN A N 1
ATOM 5542 C CA . ASN A 1 717 ? -16.422 36.875 45 1 95.25 717 ASN A CA 1
ATOM 5543 C C . ASN A 1 717 ? -16.016 37.219 43.562 1 95.25 717 ASN A C 1
ATOM 5545 O O . ASN A 1 717 ? -14.828 37.375 43.281 1 95.25 717 ASN A O 1
ATOM 5549 N N . ALA A 1 718 ? -17.016 37.312 42.719 1 95.94 718 ALA A N 1
ATOM 5550 C CA . ALA A 1 718 ? -16.719 37.531 41.312 1 95.94 718 ALA A CA 1
ATOM 5551 C C . ALA A 1 718 ? -16.188 38.938 41.062 1 95.94 718 ALA A C 1
ATOM 5553 O O . ALA A 1 718 ? -16.547 39.875 41.781 1 95.94 718 ALA A O 1
ATOM 5554 N N . PRO A 1 719 ? -15.289 39.094 40.094 1 95.88 719 PRO A N 1
ATOM 5555 C CA . PRO A 1 719 ? -14.812 40.438 39.75 1 95.88 719 PRO A CA 1
ATOM 5556 C C . PRO A 1 719 ? -15.93 41.375 39.25 1 95.88 719 PRO A C 1
ATOM 5558 O O . PRO A 1 719 ? -17.016 40.875 38.875 1 95.88 719 PRO A O 1
ATOM 5561 N N . ALA A 1 720 ? -15.578 42.656 39.25 1 92.81 720 ALA A N 1
ATOM 5562 C CA . ALA A 1 720 ? -16.547 43.625 38.75 1 92.81 720 ALA A CA 1
ATOM 5563 C C . ALA A 1 720 ? -16.938 43.344 37.312 1 92.81 720 ALA A C 1
ATOM 5565 O O . ALA A 1 720 ? -16.094 43.031 36.469 1 92.81 720 ALA A O 1
ATOM 5566 N N . GLY A 1 721 ? -18.188 43.375 37.094 1 91.69 721 GLY A N 1
ATOM 5567 C CA . GLY A 1 721 ? -18.656 43.188 35.75 1 91.69 721 GLY A CA 1
ATOM 5568 C C . GLY A 1 721 ? -19.141 41.75 35.469 1 91.69 721 GLY A C 1
ATOM 5569 O O . GLY A 1 721 ? -19.719 41.469 34.406 1 91.69 721 GLY A O 1
ATOM 5570 N N . PHE A 1 722 ? -18.891 40.875 36.406 1 95.62 722 PHE A N 1
ATOM 5571 C CA . PHE A 1 722 ? -19.312 39.469 36.281 1 95.62 722 PHE A CA 1
ATOM 5572 C C . PHE A 1 722 ? -20.828 39.344 36.438 1 95.62 722 PHE A C 1
ATOM 5574 O O . PHE A 1 722 ? -21.312 39.062 37.531 1 95.62 722 PHE A O 1
ATOM 5581 N N . SER A 1 723 ? -21.578 39.5 35.375 1 93.38 723 SER A N 1
ATOM 5582 C CA . SER A 1 723 ? -23.047 39.406 35.406 1 93.38 723 SER A CA 1
ATOM 5583 C C . SER A 1 723 ? -23.484 37.938 35.469 1 93.38 723 SER A C 1
ATOM 5585 O O . SER A 1 723 ? -22.859 37.062 34.875 1 93.38 723 SER A O 1
ATOM 5587 N N . ALA A 1 724 ? -24.531 37.625 36.156 1 95.44 724 ALA A N 1
ATOM 5588 C CA . ALA A 1 724 ? -25.141 36.312 36.312 1 95.44 724 ALA A CA 1
ATOM 5589 C C . ALA A 1 724 ? -26.641 36.406 36.531 1 95.44 724 ALA A C 1
ATOM 5591 O O . ALA A 1 724 ? -27.125 37.438 36.969 1 95.44 724 ALA A O 1
ATOM 5592 N N . LYS A 1 725 ? -27.328 35.5 36.219 1 94.38 725 LYS A N 1
ATOM 5593 C CA . LYS A 1 725 ? -28.75 35.375 36.531 1 94.38 725 LYS A CA 1
ATOM 5594 C C . LYS A 1 725 ? -29.078 34.031 37.156 1 94.38 725 LYS A C 1
ATOM 5596 O O . LYS A 1 725 ? -28.25 33.125 37.156 1 94.38 725 LYS A O 1
ATOM 5601 N N . ARG A 1 726 ? -30.25 33.938 37.719 1 94.69 726 ARG A N 1
ATOM 5602 C CA . ARG A 1 726 ? -30.625 32.688 38.344 1 94.69 726 ARG A CA 1
ATOM 5603 C C . ARG A 1 726 ? -30.703 31.547 37.344 1 94.69 726 ARG A C 1
ATOM 5605 O O . ARG A 1 726 ? -31.266 31.719 36.25 1 94.69 726 ARG A O 1
ATOM 5612 N N . ALA A 1 727 ? -30.125 30.422 37.75 1 94.88 727 ALA A N 1
ATOM 5613 C CA . ALA A 1 727 ? -30.109 29.281 36.844 1 94.88 727 ALA A CA 1
ATOM 5614 C C . ALA A 1 727 ? -31.5 28.656 36.719 1 94.88 727 ALA A C 1
ATOM 5616 O O . ALA A 1 727 ? -32.219 28.547 37.688 1 94.88 727 ALA A O 1
ATOM 5617 N N . SER A 1 728 ? -31.891 28.391 35.531 1 91 728 SER A N 1
ATOM 5618 C CA . SER A 1 728 ? -33.156 27.703 35.281 1 91 728 SER A CA 1
ATOM 5619 C C . SER A 1 728 ? -33 26.203 35.438 1 91 728 SER A C 1
ATOM 5621 O O . SER A 1 728 ? -32.062 25.609 34.906 1 91 728 SER A O 1
ATOM 5623 N N . GLY A 1 729 ? -33.844 25.516 36.188 1 82.31 729 GLY A N 1
ATOM 5624 C CA . GLY A 1 729 ? -33.812 24.078 36.344 1 82.31 729 GLY A CA 1
ATOM 5625 C C . GLY A 1 729 ? -33.094 23.609 37.594 1 82.31 729 GLY A C 1
ATOM 5626 O O . GLY A 1 729 ? -33 22.406 37.875 1 82.31 729 GLY A O 1
ATOM 5627 N N . THR A 1 730 ? -32.438 24.594 38.344 1 84.19 730 THR A N 1
ATOM 5628 C CA . THR A 1 730 ? -31.828 24.25 39.625 1 84.19 730 THR A CA 1
ATOM 5629 C C . THR A 1 730 ? -31.969 25.406 40.594 1 84.19 730 THR A C 1
ATOM 5631 O O . THR A 1 730 ? -31.938 26.578 40.219 1 84.19 730 THR A O 1
ATOM 5634 N N . GLU A 1 731 ? -32.25 25.234 41.875 1 79.56 731 GLU A N 1
ATOM 5635 C CA . GLU A 1 731 ? -32.562 26.281 42.844 1 79.56 731 GLU A CA 1
ATOM 5636 C C . GLU A 1 731 ? -31.297 26.844 43.469 1 79.56 731 GLU A C 1
ATOM 5638 O O . GLU A 1 731 ? -31.297 27.984 43.938 1 79.56 731 GLU A O 1
ATOM 5643 N N . ASP A 1 732 ? -30.312 26.219 43.375 1 84.5 732 ASP A N 1
ATOM 5644 C CA . ASP A 1 732 ? -29.188 26.641 44.219 1 84.5 732 ASP A CA 1
ATOM 5645 C C . ASP A 1 732 ? -28 27.062 43.375 1 84.5 732 ASP A C 1
ATOM 5647 O O . ASP A 1 732 ? -26.844 26.891 43.781 1 84.5 732 ASP A O 1
ATOM 5651 N N . ALA A 1 733 ? -28.344 27.609 42.156 1 92.75 733 ALA A N 1
ATOM 5652 C CA . ALA A 1 733 ? -27.188 27.984 41.344 1 92.75 733 ALA A CA 1
ATOM 5653 C C . ALA A 1 733 ? -27.5 29.203 40.469 1 92.75 733 ALA A C 1
ATOM 5655 O O . ALA A 1 733 ? -28.672 29.5 40.219 1 92.75 733 ALA A O 1
ATOM 5656 N N . TRP A 1 734 ? -26.547 29.969 40.188 1 95.44 734 TRP A N 1
ATOM 5657 C CA . TRP A 1 734 ? -26.594 31.062 39.219 1 95.44 734 TRP A CA 1
ATOM 5658 C C . TRP A 1 734 ? -26 30.609 37.875 1 95.44 734 TRP A C 1
ATOM 5660 O O . TRP A 1 734 ? -25.266 29.641 37.812 1 95.44 734 TRP A O 1
ATOM 5670 N N . TYR A 1 735 ? -26.516 31.266 36.844 1 96.25 735 TYR A N 1
ATOM 5671 C CA . TYR A 1 735 ? -26.141 30.938 35.469 1 96.25 735 TYR A CA 1
ATOM 5672 C C . TYR A 1 735 ? -25.438 32.094 34.812 1 96.25 735 TYR A C 1
ATOM 5674 O O . TYR A 1 735 ? -25.859 33.25 34.969 1 96.25 735 TYR A O 1
ATOM 5682 N N . ARG A 1 736 ? -24.328 31.891 34.125 1 96.69 736 ARG A N 1
ATOM 5683 C CA . ARG A 1 736 ? -23.672 32.844 33.219 1 96.69 736 ARG A CA 1
ATOM 5684 C C . ARG A 1 736 ? -23.234 32.188 31.922 1 96.69 736 ARG A C 1
ATOM 5686 O O . ARG A 1 736 ? -22.781 31.047 31.922 1 96.69 736 ARG A O 1
ATOM 5693 N N . LEU A 1 737 ? -23.469 32.875 30.859 1 97.31 737 LEU A N 1
ATOM 5694 C CA . LEU A 1 737 ? -22.859 32.5 29.594 1 97.31 737 LEU A CA 1
ATOM 5695 C C . LEU A 1 737 ? -21.516 33.188 29.391 1 97.31 737 LEU A C 1
ATOM 5697 O O . LEU A 1 737 ? -21.469 34.344 29 1 97.31 737 LEU A O 1
ATOM 5701 N N . ALA A 1 738 ? -20.422 32.469 29.594 1 97.19 738 ALA A N 1
ATOM 5702 C CA . ALA A 1 738 ? -19.062 33.031 29.531 1 97.19 738 ALA A CA 1
ATOM 5703 C C . ALA A 1 738 ? -18.531 32.969 28.094 1 97.19 738 ALA A C 1
ATOM 5705 O O . ALA A 1 738 ? -18.734 31.984 27.391 1 97.19 738 ALA A O 1
ATOM 5706 N N . VAL A 1 739 ? -17.891 34.031 27.641 1 97.31 739 VAL A N 1
ATOM 5707 C CA . VAL A 1 739 ? -17.328 34.094 26.297 1 97.31 739 VAL A CA 1
ATOM 5708 C C . VAL A 1 739 ? -15.82 34.375 26.406 1 97.31 739 VAL A C 1
ATOM 5710 O O . VAL A 1 739 ? -15.398 35.25 27.156 1 97.31 739 VAL A O 1
ATOM 5713 N N . SER A 1 740 ? -15.023 33.656 25.672 1 97.38 740 SER A N 1
ATOM 5714 C CA . SER A 1 740 ? -13.586 33.875 25.562 1 97.38 740 SER A CA 1
ATOM 5715 C C . SER A 1 740 ? -13.258 34.75 24.359 1 97.38 740 SER A C 1
ATOM 5717 O O . SER A 1 740 ? -13.25 34.25 23.219 1 97.38 740 SER A O 1
ATOM 5719 N N . PRO A 1 741 ? -12.906 35.969 24.531 1 95.25 741 PRO A N 1
ATOM 5720 C CA . PRO A 1 741 ? -12.633 36.812 23.375 1 95.25 741 PRO A CA 1
ATOM 5721 C C . PRO A 1 741 ? -11.383 36.375 22.594 1 95.25 741 PRO A C 1
ATOM 5723 O O . PRO A 1 741 ? -11.336 36.5 21.375 1 95.25 741 PRO A O 1
ATOM 5726 N N . LEU A 1 742 ? -10.375 35.844 23.297 1 94.12 742 LEU A N 1
ATOM 5727 C CA . LEU A 1 742 ? -9.086 35.562 22.672 1 94.12 742 LEU A CA 1
ATOM 5728 C C . LEU A 1 742 ? -9.109 34.219 21.969 1 94.12 742 LEU A C 1
ATOM 5730 O O . LEU A 1 742 ? -8.242 33.938 21.125 1 94.12 742 LEU A O 1
ATOM 5734 N N . ASP A 1 743 ? -10.102 33.344 22.281 1 95.44 743 ASP A N 1
ATOM 5735 C CA . ASP A 1 743 ? -10.18 32 21.672 1 95.44 743 ASP A CA 1
ATOM 5736 C C . ASP A 1 743 ? -11.289 31.953 20.625 1 95.44 743 ASP A C 1
ATOM 5738 O O . ASP A 1 743 ? -11.359 31.016 19.828 1 95.44 743 ASP A O 1
ATOM 5742 N N . CYS A 1 744 ? -12.141 32.969 20.609 1 95.06 744 CYS A N 1
ATOM 5743 C CA . CYS A 1 744 ? -13.219 33.062 19.625 1 95.06 744 CYS A CA 1
ATOM 5744 C C . CYS A 1 744 ? -12.664 33.375 18.234 1 95.06 744 CYS A C 1
ATOM 5746 O O . CYS A 1 744 ? -11.727 34.156 18.094 1 95.06 744 CYS A O 1
ATOM 5748 N N . SER A 1 745 ? -13.25 32.688 17.234 1 90.81 745 SER A N 1
ATOM 5749 C CA . SER A 1 745 ? -12.805 32.938 15.867 1 90.81 745 SER A CA 1
ATOM 5750 C C . SER A 1 745 ? -13.68 33.969 15.172 1 90.81 745 SER A C 1
ATOM 5752 O O . SER A 1 745 ? -13.406 34.375 14.039 1 90.81 745 SER A O 1
ATOM 5754 N N . GLY A 1 746 ? -14.758 34.344 15.891 1 91.75 746 GLY A N 1
ATOM 5755 C CA . GLY A 1 746 ? -15.617 35.406 15.391 1 91.75 746 GLY A CA 1
ATOM 5756 C C . GLY A 1 746 ? -16.531 34.969 14.266 1 91.75 746 GLY A C 1
ATOM 5757 O O . GLY A 1 746 ? -17.016 35.781 13.484 1 91.75 746 GLY A O 1
ATOM 5758 N N . CYS A 1 747 ? -16.844 33.719 14.117 1 92.75 747 CYS A N 1
ATOM 5759 C CA . CYS A 1 747 ? -17.594 33.188 12.977 1 92.75 747 CYS A CA 1
ATOM 5760 C C . CYS A 1 747 ? -19.047 33.656 13.023 1 92.75 747 CYS A C 1
ATOM 5762 O O . CYS A 1 747 ? -19.688 33.781 11.984 1 92.75 747 CYS A O 1
ATOM 5764 N N . GLY A 1 748 ? -19.594 33.781 14.266 1 95.62 748 GLY A N 1
ATOM 5765 C CA . GLY A 1 748 ? -20.922 34.375 14.391 1 95.62 748 GLY A CA 1
ATOM 5766 C C . GLY A 1 748 ? -22.031 33.312 14.43 1 95.62 748 GLY A C 1
ATOM 5767 O O . GLY A 1 748 ? -23.203 33.656 14.609 1 95.62 748 GLY A O 1
ATOM 5768 N N . ASN A 1 749 ? -21.797 32 14.375 1 97.5 749 ASN A N 1
ATOM 5769 C CA . ASN A 1 749 ? -22.812 30.938 14.398 1 97.5 749 ASN A CA 1
ATOM 5770 C C . ASN A 1 749 ? -23.656 31.016 15.664 1 97.5 749 ASN A C 1
ATOM 5772 O O . ASN A 1 749 ? -24.859 30.719 15.633 1 97.5 749 ASN A O 1
ATOM 5776 N N . CYS A 1 750 ? -23.047 31.344 16.781 1 97.69 750 CYS A N 1
ATOM 5777 C CA . CYS A 1 750 ? -23.734 31.391 18.062 1 97.69 750 CYS A CA 1
ATOM 5778 C C . CYS A 1 750 ? -24.844 32.438 18.047 1 97.69 750 CYS A C 1
ATOM 5780 O O . CYS A 1 750 ? -25.953 32.188 18.516 1 97.69 750 CYS A O 1
ATOM 5782 N N . ALA A 1 751 ? -24.547 33.594 17.516 1 97.19 751 ALA A N 1
ATOM 5783 C CA . ALA A 1 751 ? -25.547 34.656 17.406 1 97.19 751 ALA A CA 1
ATOM 5784 C C . ALA A 1 751 ? -26.625 34.281 16.406 1 97.19 751 ALA A C 1
ATOM 5786 O O . ALA A 1 751 ? -27.812 34.562 16.625 1 97.19 751 ALA A O 1
ATOM 5787 N N . ASP A 1 752 ? -26.219 33.656 15.336 1 96.88 752 ASP A N 1
ATOM 5788 C CA . ASP A 1 752 ? -27.156 33.312 14.273 1 96.88 752 ASP A CA 1
ATOM 5789 C C . ASP A 1 752 ? -28.172 32.281 14.758 1 96.88 752 ASP A C 1
ATOM 5791 O O . ASP A 1 752 ? -29.359 32.344 14.43 1 96.88 752 ASP A O 1
ATOM 5795 N N . VAL A 1 753 ? -27.781 31.281 15.562 1 96.94 753 VAL A N 1
ATOM 5796 C CA . VAL A 1 753 ? -28.609 30.141 15.922 1 96.94 753 VAL A CA 1
ATOM 5797 C C . VAL A 1 753 ? -29.531 30.516 17.078 1 96.94 753 VAL A C 1
ATOM 5799 O O . VAL A 1 753 ? -30.516 29.828 17.344 1 96.94 753 VAL A O 1
ATOM 5802 N N . CYS A 1 754 ? -29.203 31.594 17.844 1 97.12 754 CYS A N 1
ATOM 5803 C CA . CYS A 1 754 ? -30 31.984 19.016 1 97.12 754 CYS A CA 1
ATOM 5804 C C . CYS A 1 754 ? -31.469 32.094 18.656 1 97.12 754 CYS A C 1
ATOM 5806 O O . CYS A 1 754 ? -31.844 32.812 17.75 1 97.12 754 CYS A O 1
ATOM 5808 N N . PRO A 1 755 ? -32.344 31.359 19.312 1 94.69 755 PRO A N 1
ATOM 5809 C CA . PRO A 1 755 ? -33.75 31.297 18.922 1 94.69 755 PRO A CA 1
ATOM 5810 C C . PRO A 1 755 ? -34.562 32.469 19.453 1 94.69 755 PRO A C 1
ATOM 5812 O O . PRO A 1 755 ? -35.688 32.656 19.031 1 94.69 755 PRO A O 1
ATOM 5815 N N . VAL A 1 756 ? -34 33.281 20.344 1 94.69 756 VAL A N 1
ATOM 5816 C CA . VAL A 1 756 ? -34.75 34.344 21 1 94.69 756 VAL A CA 1
ATOM 5817 C C . VAL A 1 756 ? -34.938 35.5 20.016 1 94.69 756 VAL A C 1
ATOM 5819 O O . VAL A 1 756 ? -34.031 35.844 19.25 1 94.69 756 VAL A O 1
ATOM 5822 N N . LYS A 1 757 ? -36.219 36.062 20.125 1 90.5 757 LYS A N 1
ATOM 5823 C CA . LYS A 1 757 ? -36.469 37.25 19.328 1 90.5 757 LYS A CA 1
ATOM 5824 C C . LYS A 1 757 ? -35.562 38.406 19.75 1 90.5 757 LYS A C 1
ATOM 5826 O O . LYS A 1 757 ? -35.438 38.719 20.938 1 90.5 757 LYS A O 1
ATOM 5831 N N . GLY A 1 758 ? -34.875 39 18.938 1 90.69 758 GLY A N 1
ATOM 5832 C CA . GLY A 1 758 ? -33.906 40.062 19.234 1 90.69 758 GLY A CA 1
ATOM 5833 C C . GLY A 1 758 ? -32.531 39.531 19.578 1 90.69 758 GLY A C 1
ATOM 5834 O O . GLY A 1 758 ? -31.594 40.312 19.766 1 90.69 758 GLY A O 1
ATOM 5835 N N . LYS A 1 759 ? -32.344 38.25 19.641 1 93.75 759 LYS A N 1
ATOM 5836 C CA . LYS A 1 759 ? -31.062 37.562 19.844 1 93.75 759 LYS A CA 1
ATOM 5837 C C . LYS A 1 759 ? -30.469 37.906 21.219 1 93.75 759 LYS A C 1
ATOM 5839 O O . LYS A 1 759 ? -30.438 39.062 21.609 1 93.75 759 LYS A O 1
ATOM 5844 N N . ALA A 1 760 ? -30.047 37 21.906 1 96.69 760 ALA A N 1
ATOM 5845 C CA . ALA A 1 760 ? -29.422 37.156 23.219 1 96.69 760 ALA A CA 1
ATOM 5846 C C . ALA A 1 760 ? -27.922 37.375 23.078 1 96.69 760 ALA A C 1
ATOM 5848 O O . ALA A 1 760 ? -27.219 37.594 24.078 1 96.69 760 ALA A O 1
ATOM 5849 N N . LEU A 1 761 ? -27.406 37.281 21.875 1 97.38 761 LEU A N 1
ATOM 5850 C CA . LEU A 1 761 ? -26 37.5 21.578 1 97.38 761 LEU A CA 1
ATOM 5851 C C . LEU A 1 761 ? -25.844 38.531 20.438 1 97.38 761 LEU A C 1
ATOM 5853 O O . LEU A 1 761 ? -26.594 38.469 19.453 1 97.38 761 LEU A O 1
ATOM 5857 N N . SER A 1 762 ? -25 39.469 20.562 1 95.94 762 SER A N 1
ATOM 5858 C CA . SER A 1 762 ? -24.641 40.469 19.531 1 95.94 762 SER A CA 1
ATOM 5859 C C . SER A 1 762 ? -23.125 40.469 19.297 1 95.94 762 SER A C 1
ATOM 5861 O O . SER A 1 762 ? -22.344 40.438 20.25 1 95.94 762 SER A O 1
ATOM 5863 N N . MET A 1 763 ? -22.703 40.469 18.078 1 94.56 763 MET A N 1
ATOM 5864 C CA . MET A 1 763 ? -21.281 40.5 17.766 1 94.56 763 MET A CA 1
ATOM 5865 C C . MET A 1 763 ? -20.703 41.906 17.859 1 94.56 763 MET A C 1
ATOM 5867 O O . MET A 1 763 ? -21.234 42.844 17.266 1 94.56 763 MET A O 1
ATOM 5871 N N . GLN A 1 764 ? -19.641 42.062 18.594 1 94.19 764 GLN A N 1
ATOM 5872 C CA . GLN A 1 764 ? -18.984 43.344 18.797 1 94.19 764 GLN A CA 1
ATOM 5873 C C . GLN A 1 764 ? -17.484 43.25 18.594 1 94.19 764 GLN A C 1
ATOM 5875 O O . GLN A 1 764 ? -16.906 42.156 18.703 1 94.19 764 GLN A O 1
ATOM 5880 N N . PRO A 1 765 ? -16.797 44.344 18.25 1 88.81 765 PRO A N 1
ATOM 5881 C CA . PRO A 1 765 ? -15.352 44.281 18.062 1 88.81 765 PRO A CA 1
ATOM 5882 C C . PRO A 1 765 ? -14.602 43.75 19.266 1 88.81 765 PRO A C 1
ATOM 5884 O O . PRO A 1 765 ? -14.93 44.094 20.406 1 88.81 765 PRO A O 1
ATOM 5887 N N . LEU A 1 766 ? -13.68 42.906 19.062 1 88.69 766 LEU A N 1
ATOM 5888 C CA . LEU A 1 766 ? -12.93 42.25 20.125 1 88.69 766 LEU A CA 1
ATOM 5889 C C . LEU A 1 766 ? -12.32 43.281 21.078 1 88.69 766 LEU A C 1
ATOM 5891 O O . LEU A 1 766 ? -12.352 43.094 22.297 1 88.69 766 LEU A O 1
ATOM 5895 N N . GLU A 1 767 ? -11.758 44.406 20.547 1 83.69 767 GLU A N 1
ATOM 5896 C CA . GLU A 1 767 ? -11.078 45.406 21.359 1 83.69 767 GLU A CA 1
ATOM 5897 C C . GLU A 1 767 ? -12.016 45.969 22.422 1 83.69 767 GLU A C 1
ATOM 5899 O O . GLU A 1 767 ? -11.586 46.281 23.531 1 83.69 767 GLU A O 1
ATOM 5904 N N . SER A 1 768 ? -13.312 46.094 22.031 1 91.25 768 SER A N 1
ATOM 5905 C CA . SER A 1 768 ? -14.305 46.625 22.953 1 91.25 768 SER A CA 1
ATOM 5906 C C . SER A 1 768 ? -14.664 45.625 24.047 1 91.25 768 SER A C 1
ATOM 5908 O O . SER A 1 768 ? -15.297 46 25.047 1 91.25 768 SER A O 1
ATOM 5910 N N . GLN A 1 769 ? -14.25 44.406 23.906 1 93.38 769 GLN A N 1
ATOM 5911 C CA . GLN A 1 769 ? -14.656 43.375 24.828 1 93.38 769 GLN A CA 1
ATOM 5912 C C . GLN A 1 769 ? -13.453 42.812 25.578 1 93.38 769 GLN A C 1
ATOM 5914 O O . GLN A 1 769 ? -13.508 41.688 26.109 1 93.38 769 GLN A O 1
ATOM 5919 N N . GLU A 1 770 ? -12.336 43.469 25.734 1 91.94 770 GLU A N 1
ATOM 5920 C CA . GLU A 1 770 ? -11.125 43 26.406 1 91.94 770 GLU A CA 1
ATOM 5921 C C . GLU A 1 770 ? -11.367 42.75 27.891 1 91.94 770 GLU A C 1
ATOM 5923 O O . GLU A 1 770 ? -10.688 41.938 28.5 1 91.94 770 GLU A O 1
ATOM 5928 N N . HIS A 1 771 ? -12.336 43.469 28.469 1 93.62 771 HIS A N 1
ATOM 5929 C CA . HIS A 1 771 ? -12.656 43.281 29.891 1 93.62 771 HIS A CA 1
ATOM 5930 C C . HIS A 1 771 ? -13.18 41.875 30.156 1 93.62 771 HIS A C 1
ATOM 5932 O O . HIS A 1 771 ? -13.109 41.375 31.281 1 93.62 771 HIS A O 1
ATOM 5938 N N . GLU A 1 772 ? -13.719 41.25 29.094 1 95.31 772 GLU A N 1
ATOM 5939 C CA . GLU A 1 772 ? -14.25 39.875 29.219 1 95.31 772 GLU A CA 1
ATOM 5940 C C . GLU A 1 772 ? -13.133 38.875 29.438 1 95.31 772 GLU A C 1
ATOM 5942 O O . GLU A 1 772 ? -13.383 37.75 29.875 1 95.31 772 GLU A O 1
ATOM 5947 N N . ILE A 1 773 ? -11.867 39.219 29.172 1 95.81 773 ILE A N 1
ATOM 5948 C CA . ILE A 1 773 ? -10.734 38.281 29.297 1 95.81 773 ILE A CA 1
ATOM 5949 C C . ILE A 1 773 ? -10.594 37.844 30.75 1 95.81 773 ILE A C 1
ATOM 5951 O O . ILE A 1 773 ? -10.5 36.656 31.031 1 95.81 773 ILE A O 1
ATOM 5955 N N . GLU A 1 774 ? -10.625 38.812 31.656 1 95.25 774 GLU A N 1
ATOM 5956 C CA . GLU A 1 774 ? -10.516 38.5 33.062 1 95.25 774 GLU A CA 1
ATOM 5957 C C . GLU A 1 774 ? -11.734 37.719 33.562 1 95.25 774 GLU A C 1
ATOM 5959 O O . GLU A 1 774 ? -11.609 36.844 34.438 1 95.25 774 GLU A O 1
ATOM 5964 N N . LEU A 1 775 ? -12.914 38.094 33.156 1 96.5 775 LEU A N 1
ATOM 5965 C CA . LEU A 1 775 ? -14.141 37.406 33.531 1 96.5 775 LEU A CA 1
ATOM 5966 C C . LEU A 1 775 ? -14.148 35.969 33.094 1 96.5 775 LEU A C 1
ATOM 5968 O O . LEU A 1 775 ? -14.641 35.094 33.781 1 96.5 775 LEU A O 1
ATOM 5972 N N . TRP A 1 776 ? -13.633 35.688 31.875 1 96.69 776 TRP A N 1
ATOM 5973 C CA . TRP A 1 776 ? -13.492 34.312 31.359 1 96.69 776 TRP A CA 1
ATOM 5974 C C . TRP A 1 776 ? -12.555 33.5 32.25 1 96.69 776 TRP A C 1
ATOM 5976 O O . TRP A 1 776 ? -12.852 32.344 32.562 1 96.69 776 TRP A O 1
ATOM 5986 N N . GLU A 1 777 ? -11.438 34.031 32.625 1 95.5 777 GLU A N 1
ATOM 5987 C CA . GLU A 1 777 ? -10.492 33.344 33.469 1 95.5 777 GLU A CA 1
ATOM 5988 C C . GLU A 1 777 ? -11.133 32.969 34.812 1 95.5 777 GLU A C 1
ATOM 5990 O O . GLU A 1 777 ? -10.875 31.906 35.375 1 95.5 777 GLU A O 1
ATOM 5995 N N . TYR A 1 778 ? -11.938 33.906 35.375 1 96.38 778 TYR A N 1
ATOM 5996 C CA . TYR A 1 778 ? -12.648 33.625 36.594 1 96.38 778 TYR A CA 1
ATOM 5997 C C . TYR A 1 778 ? -13.633 32.469 36.406 1 96.38 778 TYR A C 1
ATOM 5999 O O . TYR A 1 778 ? -13.734 31.578 37.25 1 96.38 778 TYR A O 1
ATOM 6007 N N . ALA A 1 779 ? -14.359 32.562 35.344 1 96.44 779 ALA A N 1
ATOM 6008 C CA . ALA A 1 779 ? -15.328 31.516 35.031 1 96.44 779 ALA A CA 1
ATOM 6009 C C . ALA A 1 779 ? -14.656 30.141 35 1 96.44 779 ALA A C 1
ATOM 6011 O O . ALA A 1 779 ? -15.227 29.141 35.438 1 96.44 779 ALA A O 1
ATOM 6012 N N . LEU A 1 780 ? -13.469 30.047 34.438 1 94.75 780 LEU A N 1
ATOM 6013 C CA . LEU A 1 780 ? -12.734 28.797 34.312 1 94.75 780 LEU A CA 1
ATOM 6014 C C . LEU A 1 780 ? -12.211 28.328 35.656 1 94.75 780 LEU A C 1
ATOM 6016 O O . LEU A 1 780 ? -11.945 27.141 35.844 1 94.75 780 LEU A O 1
ATOM 6020 N N . SER A 1 781 ? -12.062 29.219 36.625 1 94.19 781 SER A N 1
ATOM 6021 C CA . SER A 1 781 ? -11.484 28.891 37.906 1 94.19 781 SER A CA 1
ATOM 6022 C C . SER A 1 781 ? -12.547 28.406 38.875 1 94.19 781 SER A C 1
ATOM 6024 O O . SER A 1 781 ? -12.227 27.953 40 1 94.19 781 SER A O 1
ATOM 6026 N N . LEU A 1 782 ? -13.797 28.453 38.531 1 95.44 782 LEU A N 1
ATOM 6027 C CA . LEU A 1 782 ? -14.891 28.031 39.375 1 95.44 782 LEU A CA 1
ATOM 6028 C C . LEU A 1 782 ? -14.766 26.547 39.719 1 95.44 782 LEU A C 1
ATOM 6030 O O . LEU A 1 782 ? -14.234 25.766 38.938 1 95.44 782 LEU A O 1
ATOM 6034 N N . THR A 1 783 ? -15.219 26.188 40.875 1 94.5 783 THR A N 1
ATOM 6035 C CA . THR A 1 783 ? -15.203 24.797 41.281 1 94.5 783 THR A CA 1
ATOM 6036 C C . THR A 1 783 ? -16.156 23.969 40.406 1 94.5 783 THR A C 1
ATOM 6038 O O . THR A 1 783 ? -17.234 24.438 40.062 1 94.5 783 THR A O 1
ATOM 6041 N N . PRO A 1 784 ? -15.75 22.766 40.125 1 92.56 784 PRO A N 1
ATOM 6042 C CA . PRO A 1 784 ? -16.641 21.891 39.344 1 92.56 784 PRO A CA 1
ATOM 6043 C C . PRO A 1 784 ? -17.984 21.656 40.031 1 92.56 784 PRO A C 1
ATOM 6045 O O . PRO A 1 784 ? -18.031 21.469 41.25 1 92.56 784 PRO A O 1
ATOM 6048 N N . LYS A 1 785 ? -19.031 21.734 39.281 1 92.31 785 LYS A N 1
ATOM 6049 C CA . LYS A 1 785 ? -20.375 21.453 39.781 1 92.31 785 LYS A CA 1
ATOM 6050 C C . LYS A 1 785 ? -20.953 20.203 39.125 1 92.31 785 LYS A C 1
ATOM 6052 O O . LYS A 1 785 ? -20.609 19.875 38 1 92.31 785 LYS A O 1
ATOM 6057 N N . ALA A 1 786 ? -21.781 19.5 39.844 1 90.94 786 ALA A N 1
ATOM 6058 C CA . ALA A 1 786 ? -22.547 18.406 39.25 1 90.94 786 ALA A CA 1
ATOM 6059 C C . ALA A 1 786 ? -23.516 18.922 38.188 1 90.94 786 ALA A C 1
ATOM 6061 O O . ALA A 1 786 ? -24.141 19.969 38.375 1 90.94 786 ALA A O 1
ATOM 6062 N N . ASN A 1 787 ? -23.625 18.281 37.094 1 93.44 787 ASN A N 1
ATOM 6063 C CA . ASN A 1 787 ? -24.609 18.609 36.062 1 93.44 787 ASN A CA 1
ATOM 6064 C C . ASN A 1 787 ? -26.031 18.469 36.594 1 93.44 787 ASN A C 1
ATOM 6066 O O . ASN A 1 787 ? -26.453 17.375 36.969 1 93.44 787 ASN A O 1
ATOM 6070 N N . PRO A 1 788 ? -26.766 19.469 36.625 1 92.5 788 PRO A N 1
ATOM 6071 C CA . PRO A 1 788 ? -28.109 19.406 37.156 1 92.5 788 PRO A CA 1
ATOM 6072 C C . PRO A 1 788 ? -29.125 18.797 36.188 1 92.5 788 PRO A C 1
ATOM 6074 O O . PRO A 1 788 ? -30.281 18.578 36.531 1 92.5 788 PRO A O 1
ATOM 6077 N N . GLN A 1 789 ? -28.719 18.562 35 1 93.12 789 GLN A N 1
ATOM 6078 C CA . GLN A 1 789 ? -29.578 18.047 33.938 1 93.12 789 GLN A CA 1
ATOM 6079 C C . GLN A 1 789 ? -29.016 16.766 33.344 1 93.12 789 GLN A C 1
ATOM 6081 O O . GLN A 1 789 ? -27.859 16.406 33.594 1 93.12 789 GLN A O 1
ATOM 6086 N N . ASN A 1 790 ? -29.891 16.047 32.562 1 94.94 790 ASN A N 1
ATOM 6087 C CA . ASN A 1 790 ? -29.422 14.906 31.781 1 94.94 790 ASN A CA 1
ATOM 6088 C C . ASN A 1 790 ? -28.438 15.344 30.688 1 94.94 790 ASN A C 1
ATOM 6090 O O . ASN A 1 790 ? -28.75 16.219 29.891 1 94.94 790 ASN A O 1
ATOM 6094 N N . LYS A 1 791 ? -27.297 14.766 30.719 1 95.12 791 LYS A N 1
ATOM 6095 C CA . LYS A 1 791 ? -26.266 15.188 29.781 1 95.12 791 LYS A CA 1
ATOM 6096 C C . LYS A 1 791 ? -26.641 14.844 28.344 1 95.12 791 LYS A C 1
ATOM 6098 O O . LYS A 1 791 ? -26.031 15.359 27.406 1 95.12 791 LYS A O 1
ATOM 6103 N N . PHE A 1 792 ? -27.688 13.961 28.094 1 96.69 792 PHE A N 1
ATOM 6104 C CA . PHE A 1 792 ? -28.109 13.578 26.75 1 96.69 792 PHE A CA 1
ATOM 6105 C C . PHE A 1 792 ? -29.266 14.461 26.266 1 96.69 792 PHE A C 1
ATOM 6107 O O . PHE A 1 792 ? -30.188 13.984 25.594 1 96.69 792 PHE A O 1
ATOM 6114 N N . THR A 1 793 ? -29.266 15.727 26.688 1 96.88 793 THR A N 1
ATOM 6115 C CA . THR A 1 793 ? -30.109 16.797 26.156 1 96.88 793 THR A CA 1
ATOM 6116 C C . THR A 1 793 ? -29.266 17.953 25.625 1 96.88 793 THR A C 1
ATOM 6118 O O . THR A 1 793 ? -28.094 18.062 25.969 1 96.88 793 THR A O 1
ATOM 6121 N N . VAL A 1 794 ? -29.844 18.734 24.812 1 97.5 794 VAL A N 1
ATOM 6122 C CA . VAL A 1 794 ? -29.109 19.859 24.234 1 97.5 794 VAL A CA 1
ATOM 6123 C C . VAL A 1 794 ? -28.625 20.781 25.328 1 97.5 794 VAL A C 1
ATOM 6125 O O . VAL A 1 794 ? -27.438 21.141 25.375 1 97.5 794 VAL A O 1
ATOM 6128 N N . LYS A 1 795 ? -29.453 21.172 26.266 1 96.31 795 LYS A N 1
ATOM 6129 C CA . LYS A 1 795 ? -29.094 22.047 27.375 1 96.31 795 LYS A CA 1
ATOM 6130 C C . LYS A 1 795 ? -28.109 21.375 28.328 1 96.31 795 LYS A C 1
ATOM 6132 O O . LYS A 1 795 ? -27.062 21.938 28.656 1 96.31 795 LYS A O 1
ATOM 6137 N N . GLY A 1 796 ? -28.438 20.156 28.734 1 96.44 796 GLY A N 1
ATOM 6138 C CA . GLY A 1 796 ? -27.656 19.438 29.734 1 96.44 796 GLY A CA 1
ATOM 6139 C C . GLY A 1 796 ? -26.266 19.094 29.281 1 96.44 796 GLY A C 1
ATOM 6140 O O . GLY A 1 796 ? -25.312 19.109 30.078 1 96.44 796 GLY A O 1
ATOM 6141 N N . SER A 1 797 ? -26.109 18.734 28.016 1 97.81 797 SER A N 1
ATOM 6142 C CA . SER A 1 797 ? -24.812 18.328 27.484 1 97.81 797 SER A CA 1
ATOM 6143 C C . SER A 1 797 ? -23.797 19.453 27.594 1 97.81 797 SER A C 1
ATOM 6145 O O . SER A 1 797 ? -22.594 19.203 27.734 1 97.81 797 SER A O 1
ATOM 6147 N N . GLN A 1 798 ? -24.234 20.703 27.656 1 97.75 798 GLN A N 1
ATOM 6148 C CA . GLN A 1 798 ? -23.344 21.844 27.578 1 97.75 798 GLN A CA 1
ATOM 6149 C C . GLN A 1 798 ? -22.828 22.219 28.969 1 97.75 798 GLN A C 1
ATOM 6151 O O . GLN A 1 798 ? -21.875 23 29.094 1 97.75 798 GLN A O 1
ATOM 6156 N N . PHE A 1 799 ? -23.375 21.594 30.016 1 96.25 799 PHE A N 1
ATOM 6157 C CA . PHE A 1 799 ? -22.812 21.781 31.359 1 96.25 799 PHE A CA 1
ATOM 6158 C C . PHE A 1 799 ? -21.609 20.875 31.578 1 96.25 799 PHE A C 1
ATOM 6160 O O . PHE A 1 799 ? -20.859 21.062 32.531 1 96.25 799 PHE A O 1
ATOM 6167 N N . GLU A 1 800 ? -21.516 19.875 30.656 1 96.75 800 GLU A N 1
ATOM 6168 C CA . GLU A 1 800 ? -20.281 19.094 30.672 1 96.75 800 GLU A CA 1
ATOM 6169 C C . GLU A 1 800 ? -19.125 19.875 30.062 1 96.75 800 GLU A C 1
ATOM 6171 O O . GLU A 1 800 ? -19.281 20.562 29.062 1 96.75 800 GLU A O 1
ATOM 6176 N N . GLN A 1 801 ? -17.984 19.844 30.688 1 96.81 801 GLN A N 1
ATOM 6177 C CA . GLN A 1 801 ? -16.812 20.531 30.172 1 96.81 801 GLN A CA 1
ATOM 6178 C C . GLN A 1 801 ? -16.453 20.047 28.781 1 96.81 801 GLN A C 1
ATOM 6180 O O . GLN A 1 801 ? -16.375 18.844 28.531 1 96.81 801 GLN A O 1
ATOM 6185 N N . PRO A 1 802 ? -16.312 20.953 27.797 1 97.88 802 PRO A N 1
ATOM 6186 C CA . PRO A 1 802 ? -15.742 20.5 26.516 1 97.88 802 PRO A CA 1
ATOM 6187 C C . PRO A 1 802 ? -14.336 19.938 26.672 1 97.88 802 PRO A C 1
ATOM 6189 O O . PRO A 1 802 ? -13.477 20.562 27.297 1 97.88 802 PRO A O 1
ATOM 6192 N N . LEU A 1 803 ? -14.078 18.781 26.141 1 98.62 803 LEU A N 1
ATOM 6193 C CA . LEU A 1 803 ? -12.75 18.172 26.188 1 98.62 803 LEU A CA 1
ATOM 6194 C C . LEU A 1 803 ? -12.062 18.281 24.828 1 98.62 803 LEU A C 1
ATOM 6196 O O . LEU A 1 803 ? -11.07 17.578 24.578 1 98.62 803 LEU A O 1
ATOM 6200 N N . LEU A 1 804 ? -12.609 19.031 23.906 1 98.5 804 LEU A N 1
ATOM 6201 C CA . LEU A 1 804 ? -12.039 19.625 22.703 1 98.5 804 LEU A CA 1
ATOM 6202 C C . LEU A 1 804 ? -12.273 21.141 22.688 1 98.5 804 LEU A C 1
ATOM 6204 O O . LEU A 1 804 ? -13.414 21.594 22.594 1 98.5 804 LEU A O 1
ATOM 6208 N N . GLU A 1 805 ? -11.172 21.906 22.797 1 97.94 805 GLU A N 1
ATOM 6209 C CA . GLU A 1 805 ? -11.344 23.344 22.938 1 97.94 805 GLU A CA 1
ATOM 6210 C C . GLU A 1 805 ? -10.266 24.109 22.172 1 97.94 805 GLU A C 1
ATOM 6212 O O . GLU A 1 805 ? -9.109 23.672 22.109 1 97.94 805 GLU A O 1
ATOM 6217 N N . PHE A 1 806 ? -10.656 25.172 21.531 1 96.19 806 PHE A N 1
ATOM 6218 C CA . PHE A 1 806 ? -9.766 26.109 20.859 1 96.19 806 PHE A CA 1
ATOM 6219 C C . PHE A 1 806 ? -8.992 25.406 19.75 1 96.19 806 PHE A C 1
ATOM 6221 O O . PHE A 1 806 ? -7.762 25.5 19.703 1 96.19 806 PHE A O 1
ATOM 6228 N N . SER A 1 807 ? -9.719 24.656 18.938 1 94.75 807 SER A N 1
ATOM 6229 C CA . SER A 1 807 ? -9.109 23.891 17.844 1 94.75 807 SER A CA 1
ATOM 6230 C C . SER A 1 807 ? -8.562 24.812 16.766 1 94.75 807 SER A C 1
ATOM 6232 O O . SER A 1 807 ? -8.898 26 16.719 1 94.75 807 SER A O 1
ATOM 6234 N N . GLY A 1 808 ? -7.734 24.266 15.883 1 91.31 808 GLY A N 1
ATOM 6235 C CA . GLY A 1 808 ? -7.18 25.016 14.766 1 91.31 808 GLY A CA 1
ATOM 6236 C C . GLY A 1 808 ? -8.086 25.031 13.547 1 91.31 808 GLY A C 1
ATOM 6237 O O . GLY A 1 808 ? -7.633 25.328 12.445 1 91.31 808 GLY A O 1
ATOM 6238 N N . ALA A 1 809 ? -9.414 24.797 13.711 1 94.19 809 ALA A N 1
ATOM 6239 C CA . ALA A 1 809 ? -10.352 24.703 12.594 1 94.19 809 ALA A CA 1
ATOM 6240 C C . ALA A 1 809 ? -10.727 26.094 12.07 1 94.19 809 ALA A C 1
ATOM 6242 O O . ALA A 1 809 ? -10.484 27.094 12.742 1 94.19 809 ALA A O 1
ATOM 6243 N N . CYS A 1 810 ? -11.32 26.188 10.922 1 91.69 810 CYS A N 1
ATOM 6244 C CA . CYS A 1 810 ? -11.836 27.406 10.328 1 91.69 810 CYS A CA 1
ATOM 6245 C C . CYS A 1 810 ? -12.977 27.984 11.156 1 91.69 810 CYS A C 1
ATOM 6247 O O . CYS A 1 810 ? -13.672 27.25 11.859 1 91.69 810 CYS A O 1
ATOM 6249 N N . GLY A 1 811 ? -13.117 29.328 11.094 1 91.88 811 GLY A N 1
ATOM 6250 C CA . GLY A 1 811 ? -14.32 29.922 11.656 1 91.88 811 GLY A CA 1
ATOM 6251 C C . GLY A 1 811 ? -15.594 29.406 11.023 1 91.88 811 GLY A C 1
ATOM 6252 O O . GLY A 1 811 ? -15.734 29.406 9.805 1 91.88 811 GLY A O 1
ATOM 6253 N N . GLY A 1 812 ? -16.469 28.844 11.836 1 95.38 812 GLY A N 1
ATOM 6254 C CA . GLY A 1 812 ? -17.734 28.297 11.328 1 95.38 812 GLY A CA 1
ATOM 6255 C C . GLY A 1 812 ? -17.609 26.859 10.867 1 95.38 812 GLY A C 1
ATOM 6256 O O . GLY A 1 812 ? -18.531 26.344 10.227 1 95.38 812 GLY A O 1
ATOM 6257 N N . CYS A 1 813 ? -16.547 26.172 11.18 1 95.88 813 CYS A N 1
ATOM 6258 C CA . CYS A 1 813 ? -16.312 24.797 10.781 1 95.88 813 CYS A CA 1
ATOM 6259 C C . CYS A 1 813 ? -17.5 23.906 11.141 1 95.88 813 CYS A C 1
ATOM 6261 O O . CYS A 1 813 ? -18.016 24 12.258 1 95.88 813 CYS A O 1
ATOM 6263 N N . GLY A 1 814 ? -17.859 23.047 10.203 1 97.56 814 GLY A N 1
ATOM 6264 C CA . GLY A 1 814 ? -18.984 22.141 10.453 1 97.56 814 GLY A CA 1
ATOM 6265 C C . GLY A 1 814 ? -18.562 20.844 11.102 1 97.56 814 GLY A C 1
ATOM 6266 O O . GLY A 1 814 ? -19.391 20.094 11.609 1 97.56 814 GLY A O 1
ATOM 6267 N N . GLU A 1 815 ? -17.281 20.5 11.219 1 98 815 GLU A N 1
ATOM 6268 C CA . GLU A 1 815 ? -16.781 19.234 11.734 1 98 815 GLU A CA 1
ATOM 6269 C C . GLU A 1 815 ? -16.641 19.266 13.25 1 98 815 GLU A C 1
ATOM 6271 O O . GLU A 1 815 ? -17.125 18.375 13.953 1 98 815 GLU A O 1
ATOM 6276 N N . THR A 1 816 ? -16.047 20.312 13.844 1 98 816 THR A N 1
ATOM 6277 C CA . THR A 1 816 ? -15.555 20.344 15.219 1 98 816 THR A CA 1
ATOM 6278 C C . THR A 1 816 ? -16.719 20.344 16.203 1 98 816 THR A C 1
ATOM 6280 O O . THR A 1 816 ? -16.609 19.828 17.312 1 98 816 THR A O 1
ATOM 6283 N N . PRO A 1 817 ? -17.938 20.938 15.844 1 98.56 817 PRO A N 1
ATOM 6284 C CA . PRO A 1 817 ? -19.031 20.844 16.812 1 98.56 817 PRO A CA 1
ATOM 6285 C C . PRO A 1 817 ? -19.391 19.391 17.141 1 98.56 817 PRO A C 1
ATOM 6287 O O . PRO A 1 817 ? -19.75 19.094 18.281 1 98.56 817 PRO A O 1
ATOM 6290 N N . TYR A 1 818 ? -19.375 18.516 16.109 1 98.81 818 TYR A N 1
ATOM 6291 C CA . TYR A 1 818 ? -19.641 17.109 16.344 1 98.81 818 TYR A CA 1
ATOM 6292 C C . TYR A 1 818 ? -18.609 16.5 17.297 1 98.81 818 TYR A C 1
ATOM 6294 O O . TYR A 1 818 ? -18.969 15.805 18.25 1 98.81 818 TYR A O 1
ATOM 6302 N N . ALA A 1 819 ? -17.312 16.734 16.984 1 98.69 819 ALA A N 1
ATOM 6303 C CA . ALA A 1 819 ? -16.234 16.172 17.797 1 98.69 819 ALA A CA 1
ATOM 6304 C C . ALA A 1 819 ? -16.312 16.703 19.234 1 98.69 819 ALA A C 1
ATOM 6306 O O . ALA A 1 819 ? -16.094 15.945 20.188 1 98.69 819 ALA A O 1
ATOM 6307 N N . LYS A 1 820 ? -16.547 18.031 19.375 1 98.56 820 LYS A N 1
ATOM 6308 C CA . LYS A 1 820 ? -16.688 18.625 20.688 1 98.56 820 LYS A CA 1
ATOM 6309 C C . LYS A 1 820 ? -17.812 17.953 21.484 1 98.56 820 LYS A C 1
ATOM 6311 O O . LYS A 1 820 ? -17.625 17.609 22.656 1 98.56 820 LYS A O 1
ATOM 6316 N N . LEU A 1 821 ? -18.953 17.75 20.859 1 98.69 821 LEU A N 1
ATOM 6317 C CA . LEU A 1 821 ? -20.094 17.141 21.531 1 98.69 821 LEU A CA 1
ATOM 6318 C C . LEU A 1 821 ? -19.766 15.727 22.016 1 98.69 821 LEU A C 1
ATOM 6320 O O . LEU A 1 821 ? -20.047 15.367 23.156 1 98.69 821 LEU A O 1
ATOM 6324 N N . VAL A 1 822 ? -19.172 14.898 21.125 1 98.69 822 VAL A N 1
ATOM 6325 C CA . VAL A 1 822 ? -18.859 13.516 21.469 1 98.69 822 VAL A CA 1
ATOM 6326 C C . VAL A 1 822 ? -17.891 13.484 22.641 1 98.69 822 VAL A C 1
ATOM 6328 O O . VAL A 1 822 ? -18.016 12.641 23.531 1 98.69 822 VAL A O 1
ATOM 6331 N N . THR A 1 823 ? -16.875 14.398 22.672 1 98.38 823 THR A N 1
ATOM 6332 C CA . THR A 1 823 ? -15.891 14.414 23.766 1 98.38 823 THR A CA 1
ATOM 6333 C C . THR A 1 823 ? -16.531 14.883 25.062 1 98.38 823 THR A C 1
ATOM 6335 O O . THR A 1 823 ? -16.094 14.5 26.156 1 98.38 823 THR A O 1
ATOM 6338 N N . GLN A 1 824 ? -17.562 15.727 25 1 97.75 824 GLN A N 1
ATOM 6339 C CA . GLN A 1 824 ? -18.297 16.141 26.188 1 97.75 824 GLN A CA 1
ATOM 6340 C C . GLN A 1 824 ? -19.062 14.977 26.797 1 97.75 824 GLN A C 1
ATOM 6342 O O . GLN A 1 824 ? -19.188 14.875 28.016 1 97.75 824 GLN A O 1
ATOM 6347 N N . LEU A 1 825 ? -19.547 14.133 25.922 1 97.94 825 LEU A N 1
ATOM 6348 C CA . LEU A 1 825 ? -20.406 13.039 26.375 1 97.94 825 LEU A CA 1
ATOM 6349 C C . LEU A 1 825 ? -19.562 11.867 26.875 1 97.94 825 LEU A C 1
ATOM 6351 O O . LEU A 1 825 ? -19.938 11.203 27.844 1 97.94 825 LEU A O 1
ATOM 6355 N N . PHE A 1 826 ? -18.406 11.562 26.219 1 97.81 826 PHE A N 1
ATOM 6356 C CA . PHE A 1 826 ? -17.719 10.305 26.5 1 97.81 826 PHE A CA 1
ATOM 6357 C C . PHE A 1 826 ? -16.219 10.531 26.672 1 97.81 826 PHE A C 1
ATOM 6359 O O . PHE A 1 826 ? -15.461 9.578 26.875 1 97.81 826 PHE A O 1
ATOM 6366 N N . GLY A 1 827 ? -15.734 11.742 26.688 1 97.88 827 GLY A N 1
ATOM 6367 C CA . GLY A 1 827 ? -14.328 12.07 26.547 1 97.88 827 GLY A CA 1
ATOM 6368 C C . GLY A 1 827 ? -13.492 11.602 27.734 1 97.88 827 GLY A C 1
ATOM 6369 O O . GLY A 1 827 ? -12.297 11.336 27.578 1 97.88 827 GLY A O 1
ATOM 6370 N N . ASP A 1 828 ? -14.031 11.43 28.969 1 96.56 828 ASP A N 1
ATOM 6371 C CA . ASP A 1 828 ? -13.289 11.086 30.172 1 96.56 828 ASP A CA 1
ATOM 6372 C C . ASP A 1 828 ? -12.75 9.656 30.094 1 96.56 828 ASP A C 1
ATOM 6374 O O . ASP A 1 828 ? -11.852 9.281 30.859 1 96.56 828 ASP A O 1
ATOM 6378 N N . ARG A 1 829 ? -13.266 8.836 29.156 1 97.12 829 ARG A N 1
ATOM 6379 C CA . ARG A 1 829 ? -12.82 7.461 28.969 1 97.12 829 ARG A CA 1
ATOM 6380 C C . ARG A 1 829 ? -12.664 7.125 27.484 1 97.12 829 ARG A C 1
ATOM 6382 O O . ARG A 1 829 ? -12.883 5.984 27.078 1 97.12 829 ARG A O 1
ATOM 6389 N N . MET A 1 830 ? -12.336 8.094 26.703 1 98 830 MET A N 1
ATOM 6390 C CA . MET A 1 830 ? -12.406 7.973 25.25 1 98 830 MET A CA 1
ATOM 6391 C C . MET A 1 830 ? -11.016 7.77 24.656 1 98 830 MET A C 1
ATOM 6393 O O . MET A 1 830 ? -10.055 8.414 25.094 1 98 830 MET A O 1
ATOM 6397 N N . MET A 1 831 ? -10.828 6.824 23.688 1 98.19 831 MET A N 1
ATOM 6398 C CA . MET A 1 831 ? -9.672 6.676 22.812 1 98.19 831 MET A CA 1
ATOM 6399 C C . MET A 1 831 ? -10.039 6.996 21.359 1 98.19 831 MET A C 1
ATOM 6401 O O . MET A 1 831 ? -11.023 6.477 20.828 1 98.19 831 MET A O 1
ATOM 6405 N N . ILE A 1 832 ? -9.25 7.836 20.719 1 98.75 832 ILE A N 1
ATOM 6406 C CA . ILE A 1 832 ? -9.602 8.297 19.375 1 98.75 832 ILE A CA 1
ATOM 6407 C C . ILE A 1 832 ? -8.508 7.879 18.391 1 98.75 832 ILE A C 1
ATOM 6409 O O . ILE A 1 832 ? -7.344 8.242 18.562 1 98.75 832 ILE A O 1
ATOM 6413 N N . ALA A 1 833 ? -8.781 7.02 17.406 1 98.75 833 ALA A N 1
ATOM 6414 C CA . ALA A 1 833 ? -8.016 6.891 16.172 1 98.75 833 ALA A CA 1
ATOM 6415 C C . ALA A 1 833 ? -8.484 7.898 15.125 1 98.75 833 ALA A C 1
ATOM 6417 O O . ALA A 1 833 ? -9.68 7.973 14.812 1 98.75 833 ALA A O 1
ATOM 6418 N N . ASN A 1 834 ? -7.613 8.711 14.609 1 98.69 834 ASN A N 1
ATOM 6419 C CA . ASN A 1 834 ? -8.008 9.789 13.711 1 98.69 834 ASN A CA 1
ATOM 6420 C C . ASN A 1 834 ? -7.305 9.688 12.359 1 98.69 834 ASN A C 1
ATOM 6422 O O . ASN A 1 834 ? -6.082 9.531 12.305 1 98.69 834 ASN A O 1
ATOM 6426 N N . ALA A 1 835 ? -8.062 9.734 11.234 1 98.25 835 ALA A N 1
ATOM 6427 C CA . ALA A 1 835 ? -7.5 9.719 9.891 1 98.25 835 ALA A CA 1
ATOM 6428 C C . ALA A 1 835 ? -6.746 11.008 9.594 1 98.25 835 ALA A C 1
ATOM 6430 O O . ALA A 1 835 ? -7.117 12.078 10.086 1 98.25 835 ALA A O 1
ATOM 6431 N N . THR A 1 836 ? -5.734 10.953 8.781 1 96.56 836 THR A N 1
ATOM 6432 C CA . THR A 1 836 ? -5.117 12.172 8.266 1 96.56 836 THR A CA 1
ATOM 6433 C C . THR A 1 836 ? -6.125 12.984 7.453 1 96.56 836 THR A C 1
ATOM 6435 O O . THR A 1 836 ? -6.82 12.445 6.59 1 96.56 836 THR A O 1
ATOM 6438 N N . GLY A 1 837 ? -6.309 14.203 7.699 1 94.88 837 GLY A N 1
ATOM 6439 C CA . GLY A 1 837 ? -7.246 15.117 7.074 1 94.88 837 GLY A CA 1
ATOM 6440 C C . GLY A 1 837 ? -7.488 16.375 7.887 1 94.88 837 GLY A C 1
ATOM 6441 O O . GLY A 1 837 ? -6.691 16.719 8.766 1 94.88 837 GLY A O 1
ATOM 6442 N N . CYS A 1 838 ? -8.547 17.062 7.629 1 95.44 838 CYS A N 1
ATOM 6443 C CA . CYS A 1 838 ? -8.852 18.281 8.367 1 95.44 838 CYS A CA 1
ATOM 6444 C C . CYS A 1 838 ? -8.922 18 9.867 1 95.44 838 CYS A C 1
ATOM 6446 O O . CYS A 1 838 ? -8.438 18.797 10.672 1 95.44 838 CYS A O 1
ATOM 6448 N N . SER A 1 839 ? -9.516 16.875 10.195 1 97.25 839 SER A N 1
ATOM 6449 C CA . SER A 1 839 ? -9.727 16.562 11.609 1 97.25 839 SER A CA 1
ATOM 6450 C C . SER A 1 839 ? -8.406 16.344 12.328 1 97.25 839 SER A C 1
ATOM 6452 O O . SER A 1 839 ? -8.258 16.719 13.492 1 97.25 839 SER A O 1
ATOM 6454 N N . SER A 1 840 ? -7.414 15.742 11.68 1 96.81 840 SER A N 1
ATOM 6455 C CA . SER A 1 840 ? -6.117 15.578 12.328 1 96.81 840 SER A CA 1
ATOM 6456 C C . SER A 1 840 ? -5.359 16.891 12.398 1 96.81 840 SER A C 1
ATOM 6458 O O . SER A 1 840 ? -4.566 17.125 13.312 1 96.81 840 SER A O 1
ATOM 6460 N N . ILE A 1 841 ? -5.621 17.797 11.445 1 95.38 841 ILE A N 1
ATOM 6461 C CA . ILE A 1 841 ? -4.91 19.062 11.398 1 95.38 841 ILE A CA 1
ATOM 6462 C C . ILE A 1 841 ? -5.469 20.016 12.461 1 95.38 841 ILE A C 1
ATOM 6464 O O . ILE A 1 841 ? -4.711 20.594 13.242 1 95.38 841 ILE A O 1
ATOM 6468 N N . TRP A 1 842 ? -6.809 20.109 12.531 1 95.62 842 TRP A N 1
ATOM 6469 C CA . TRP A 1 842 ? -7.328 21 13.57 1 95.62 842 TRP A CA 1
ATOM 6470 C C . TRP A 1 842 ? -7.23 20.344 14.945 1 95.62 842 TRP A C 1
ATOM 6472 O O . TRP A 1 842 ? -7.332 21.031 15.969 1 95.62 842 TRP A O 1
ATOM 6482 N N . GLY A 1 843 ? -7.031 19 14.953 1 96.31 843 GLY A N 1
ATOM 6483 C CA . GLY A 1 843 ? -7.039 18.266 16.203 1 96.31 843 GLY A CA 1
ATOM 6484 C C . GLY A 1 843 ? -5.656 18.078 16.797 1 96.31 843 GLY A C 1
ATOM 6485 O O . GLY A 1 843 ? -5.516 17.844 18 1 96.31 843 GLY A O 1
ATOM 6486 N N . ALA A 1 844 ? -4.586 18.188 15.906 1 96.81 844 ALA A N 1
ATOM 6487 C CA . ALA A 1 844 ? -3.277 17.859 16.469 1 96.81 844 ALA A CA 1
ATOM 6488 C C . ALA A 1 844 ? -2.154 18.438 15.617 1 96.81 844 ALA A C 1
ATOM 6490 O O . ALA A 1 844 ? -1.218 17.734 15.25 1 96.81 844 ALA A O 1
ATOM 6491 N N . SER A 1 845 ? -2.123 19.703 15.344 1 95.31 845 SER A N 1
ATOM 6492 C CA . SER A 1 845 ? -0.99 20.391 14.727 1 95.31 845 SER A CA 1
ATOM 6493 C C . SER A 1 845 ? -0.016 20.906 15.781 1 95.31 845 SER A C 1
ATOM 6495 O O . SER A 1 845 ? -0.371 21.766 16.594 1 95.31 845 SER A O 1
ATOM 6497 N N . ALA A 1 846 ? 1.141 20.422 15.773 1 95.19 846 ALA A N 1
ATOM 6498 C CA . ALA A 1 846 ? 2.143 20.844 16.75 1 95.19 846 ALA A CA 1
ATOM 6499 C C . ALA A 1 846 ? 2.441 22.328 16.625 1 95.19 846 ALA A C 1
ATOM 6501 O O . ALA A 1 846 ? 2.586 22.844 15.523 1 95.19 846 ALA A O 1
ATOM 6502 N N . PRO A 1 847 ? 2.52 22.969 17.719 1 95.12 847 PRO A N 1
ATOM 6503 C CA . PRO A 1 847 ? 2.49 22.422 19.094 1 95.12 847 PRO A CA 1
ATOM 6504 C C . PRO A 1 847 ? 1.123 22.578 19.75 1 95.12 847 PRO A C 1
ATOM 6506 O O . PRO A 1 847 ? 0.981 22.312 20.953 1 95.12 847 PRO A O 1
ATOM 6509 N N . SER A 1 848 ? 0.127 22.938 19.094 1 94 848 SER A N 1
ATOM 6510 C CA . SER A 1 848 ? -1.181 23.281 19.641 1 94 848 SER A CA 1
ATOM 6511 C C . SER A 1 848 ? -2.104 22.062 19.656 1 94 848 SER A C 1
ATOM 6513 O O . SER A 1 848 ? -2.496 21.562 18.594 1 94 848 SER A O 1
ATOM 6515 N N . ILE A 1 849 ? -2.494 21.547 20.859 1 97.5 849 ILE A N 1
ATOM 6516 C CA . ILE A 1 849 ? -3.346 20.375 21 1 97.5 849 ILE A CA 1
ATOM 6517 C C . ILE A 1 849 ? -4.664 20.766 21.656 1 97.5 849 ILE A C 1
ATOM 6519 O O . ILE A 1 849 ? -4.688 21.172 22.828 1 97.5 849 ILE A O 1
ATOM 6523 N N . PRO A 1 850 ? -5.754 20.641 20.938 1 97.81 850 PRO A N 1
ATOM 6524 C CA . PRO A 1 850 ? -7.031 21.109 21.469 1 97.81 850 PRO A CA 1
ATOM 6525 C C . PRO A 1 850 ? -7.715 20.094 22.375 1 97.81 850 PRO A C 1
ATOM 6527 O O . PRO A 1 850 ? -8.617 20.438 23.141 1 97.81 850 PRO A O 1
ATOM 6530 N N . TYR A 1 851 ? -7.449 18.766 22.219 1 98.62 851 TYR A N 1
ATOM 6531 C CA . TYR A 1 851 ? -7.965 17.797 23.188 1 98.62 851 TYR A CA 1
ATOM 6532 C C . TYR A 1 851 ? -7.402 18.062 24.578 1 98.62 851 TYR A C 1
ATOM 6534 O O . TYR A 1 851 ? -6.219 18.375 24.734 1 98.62 851 TYR A O 1
ATOM 6542 N N . THR A 1 852 ? -8.227 17.969 25.609 1 98.31 852 THR A N 1
ATOM 6543 C CA . THR A 1 852 ? -7.797 18.359 26.938 1 98.31 852 THR A CA 1
ATOM 6544 C C . THR A 1 852 ? -8.383 17.406 28 1 98.31 852 THR A C 1
ATOM 6546 O O . THR A 1 852 ? -8.945 16.375 27.656 1 98.31 852 THR A O 1
ATOM 6549 N N . THR A 1 853 ? -8.148 17.719 29.328 1 97.81 853 THR A N 1
ATOM 6550 C CA . THR A 1 853 ? -8.562 16.844 30.422 1 97.81 853 THR A CA 1
ATOM 6551 C C . THR A 1 853 ? -9.562 17.562 31.328 1 97.81 853 THR A C 1
ATOM 6553 O O . THR A 1 853 ? -9.633 18.781 31.344 1 97.81 853 THR A O 1
ATOM 6556 N N . ASN A 1 854 ? -10.414 16.828 31.969 1 96.75 854 ASN A N 1
ATOM 6557 C CA . ASN A 1 854 ? -11.258 17.375 33.031 1 96.75 854 ASN A CA 1
ATOM 6558 C C . ASN A 1 854 ? -10.469 17.609 34.312 1 96.75 854 ASN A C 1
ATOM 6560 O O . ASN A 1 854 ? -9.242 17.484 34.312 1 96.75 854 ASN A O 1
ATOM 6564 N N . HIS A 1 855 ? -11.141 18.047 35.406 1 94.69 855 HIS A N 1
ATOM 6565 C CA . HIS A 1 855 ? -10.492 18.438 36.656 1 94.69 855 HIS A CA 1
ATOM 6566 C C . HIS A 1 855 ? -9.828 17.234 37.312 1 94.69 855 HIS A C 1
ATOM 6568 O O . HIS A 1 855 ? -8.977 17.406 38.188 1 94.69 855 HIS A O 1
ATOM 6574 N N . LYS A 1 856 ? -10.195 15.945 36.812 1 94 856 LYS A N 1
ATOM 6575 C CA . LYS A 1 856 ? -9.586 14.742 37.375 1 94 856 LYS A CA 1
ATOM 6576 C C . LYS A 1 856 ? -8.414 14.273 36.531 1 94 856 LYS A C 1
ATOM 6578 O O . LYS A 1 856 ? -7.852 13.195 36.781 1 94 856 LYS A O 1
ATOM 6583 N N . GLY A 1 857 ? -8.07 14.953 35.531 1 95.38 857 GLY A N 1
ATOM 6584 C CA . GLY A 1 857 ? -6.969 14.602 34.656 1 95.38 857 GLY A CA 1
ATOM 6585 C C . GLY A 1 857 ? -7.359 13.594 33.594 1 95.38 857 GLY A C 1
ATOM 6586 O O . GLY A 1 857 ? -6.496 13.055 32.906 1 95.38 857 GLY A O 1
ATOM 6587 N N . GLN A 1 858 ? -8.664 13.297 33.469 1 96.31 858 GLN A N 1
ATOM 6588 C CA . GLN A 1 858 ? -9.164 12.336 32.469 1 96.31 858 GLN A CA 1
ATOM 6589 C C . GLN A 1 858 ? -9.594 13.039 31.203 1 96.31 858 GLN A C 1
ATOM 6591 O O . GLN A 1 858 ? -10.094 14.164 31.234 1 96.31 858 GLN A O 1
ATOM 6596 N N . GLY A 1 859 ? -9.383 12.461 30.016 1 98.06 859 GLY A N 1
ATOM 6597 C CA . GLY A 1 859 ? -9.773 13.039 28.734 1 98.06 859 GLY A CA 1
ATOM 6598 C C . GLY A 1 859 ? -9.477 12.133 27.562 1 98.06 859 GLY A C 1
ATOM 6599 O O . GLY A 1 859 ? -8.891 11.062 27.734 1 98.06 859 GLY A O 1
ATOM 6600 N N . PRO A 1 860 ? -9.922 12.508 26.406 1 98.38 860 PRO A N 1
ATOM 6601 C CA . PRO A 1 860 ? -9.633 11.695 25.219 1 98.38 860 PRO A CA 1
ATOM 6602 C C . PRO A 1 860 ? -8.141 11.562 24.938 1 98.38 860 PRO A C 1
ATOM 6604 O O . PRO A 1 860 ? -7.414 12.562 24.969 1 98.38 860 PRO A O 1
ATOM 6607 N N . THR A 1 861 ? -7.691 10.336 24.797 1 98.12 861 THR A N 1
ATOM 6608 C CA . THR A 1 861 ? -6.387 10.133 24.172 1 98.12 861 THR A CA 1
ATOM 6609 C C . THR A 1 861 ? -6.516 10.055 22.656 1 98.12 861 THR A C 1
ATOM 6611 O O . THR A 1 861 ? -7.531 9.578 22.141 1 98.12 861 THR A O 1
ATOM 6614 N N . TRP A 1 862 ? -5.535 10.594 21.969 1 98.44 862 TRP A N 1
ATOM 6615 C CA . TRP A 1 862 ? -5.656 10.789 20.531 1 98.44 862 TRP A CA 1
ATOM 6616 C C . TRP A 1 862 ? -4.395 10.328 19.812 1 98.44 862 TRP A C 1
ATOM 6618 O O . TRP A 1 862 ? -3.279 10.586 20.281 1 98.44 862 TRP A O 1
ATOM 6628 N N . ALA A 1 863 ? -4.566 9.57 18.688 1 98.5 863 ALA A N 1
ATOM 6629 C CA . ALA A 1 863 ? -3.414 9.195 17.875 1 98.5 863 ALA A CA 1
ATOM 6630 C C . ALA A 1 863 ? -3.783 9.148 16.391 1 98.5 863 ALA A C 1
ATOM 6632 O O . ALA A 1 863 ? -4.93 8.867 16.047 1 98.5 863 ALA A O 1
ATOM 6633 N N . ASN A 1 864 ? -2.838 9.5 15.547 1 98.25 864 ASN A N 1
ATOM 6634 C CA . ASN A 1 864 ? -2.918 9.352 14.102 1 98.25 864 ASN A CA 1
ATOM 6635 C C . ASN A 1 864 ? -1.871 8.375 13.578 1 98.25 864 ASN A C 1
ATOM 6637 O O . ASN A 1 864 ? -0.697 8.461 13.938 1 98.25 864 ASN A O 1
ATOM 6641 N N . SER A 1 865 ? -2.33 7.363 12.758 1 98 865 SER A N 1
ATOM 6642 C CA . SER A 1 865 ? -1.415 6.48 12.047 1 98 865 SER A CA 1
ATOM 6643 C C . SER A 1 865 ? -1.161 6.977 10.625 1 98 865 SER A C 1
ATOM 6645 O O . SER A 1 865 ? -0.111 7.559 10.344 1 98 865 SER A O 1
ATOM 6647 N N . LEU A 1 866 ? -2.086 6.777 9.742 1 97.62 866 LEU A N 1
ATOM 6648 C CA . LEU A 1 866 ? -2.02 7.168 8.336 1 97.62 866 LEU A CA 1
ATOM 6649 C C . LEU A 1 866 ? -3.4 7.547 7.812 1 97.62 866 LEU A C 1
ATOM 6651 O O . LEU A 1 866 ? -4.367 7.59 8.578 1 97.62 866 LEU A O 1
ATOM 6655 N N . PHE A 1 867 ? -3.486 7.883 6.531 1 96.19 867 PHE A N 1
ATOM 6656 C CA . PHE A 1 867 ? -4.746 8.242 5.891 1 96.19 867 PHE A CA 1
ATOM 6657 C C . PHE A 1 867 ? -5.57 7 5.582 1 96.19 867 PHE A C 1
ATOM 6659 O O . PHE A 1 867 ? -6.762 6.949 5.891 1 96.19 867 PHE A O 1
ATOM 6666 N N . GLU A 1 868 ? -5.004 5.965 5.113 1 97.12 868 GLU A N 1
ATOM 6667 C CA . GLU A 1 868 ? -5.703 4.844 4.492 1 97.12 868 GLU A CA 1
ATOM 6668 C C . GLU A 1 868 ? -6.094 3.793 5.527 1 97.12 868 GLU A C 1
ATOM 6670 O O . GLU A 1 868 ? -7.004 2.994 5.297 1 97.12 868 GLU A O 1
ATOM 6675 N N . ASP A 1 869 ? -5.477 3.75 6.75 1 97.88 869 ASP A N 1
ATOM 6676 C CA . ASP A 1 869 ? -5.613 2.594 7.629 1 97.88 869 ASP A CA 1
ATOM 6677 C C . ASP A 1 869 ? -6.363 2.959 8.906 1 97.88 869 ASP A C 1
ATOM 6679 O O . ASP A 1 869 ? -6.273 2.246 9.914 1 97.88 869 ASP A O 1
ATOM 6683 N N . ASN A 1 870 ? -7.031 4.086 8.953 1 98.62 870 ASN A N 1
ATOM 6684 C CA . ASN A 1 870 ? -7.605 4.645 10.172 1 98.62 870 ASN A CA 1
ATOM 6685 C C . ASN A 1 870 ? -8.539 3.654 10.852 1 98.62 870 ASN A C 1
ATOM 6687 O O . ASN A 1 870 ? -8.508 3.502 12.078 1 98.62 870 ASN A O 1
ATOM 6691 N N . ALA A 1 871 ? -9.469 2.994 10.117 1 98.69 871 ALA A N 1
ATOM 6692 C CA . ALA A 1 871 ? -10.398 2.039 10.711 1 98.69 871 ALA A CA 1
ATOM 6693 C C . ALA A 1 871 ? -9.656 0.854 11.32 1 98.69 871 ALA A C 1
ATOM 6695 O O . ALA A 1 871 ? -9.977 0.417 12.43 1 98.69 871 ALA A O 1
ATOM 6696 N N . GLU A 1 872 ? -8.688 0.25 10.609 1 98.69 872 GLU A N 1
ATOM 6697 C CA . GLU A 1 872 ? -7.891 -0.879 11.078 1 98.69 872 GLU A CA 1
ATOM 6698 C C . GLU A 1 872 ? -7.066 -0.502 12.312 1 98.69 872 GLU A C 1
ATOM 6700 O O . GLU A 1 872 ? -6.941 -1.297 13.242 1 98.69 872 GLU A O 1
ATOM 6705 N N . PHE A 1 873 ? -6.5 0.762 12.297 1 98.75 873 PHE A N 1
ATOM 6706 C CA . PHE A 1 873 ? -5.734 1.302 13.414 1 98.75 873 PHE A CA 1
ATOM 6707 C C . PHE A 1 873 ? -6.598 1.385 14.664 1 98.75 873 PHE A C 1
ATOM 6709 O O . PHE A 1 873 ? -6.176 0.961 15.75 1 98.75 873 PHE A O 1
ATOM 6716 N N . GLY A 1 874 ? -7.855 1.894 14.578 1 98.81 874 GLY A N 1
ATOM 6717 C CA . GLY A 1 874 ? -8.797 1.952 15.688 1 98.81 874 GLY A CA 1
ATOM 6718 C C . GLY A 1 874 ? -9.211 0.582 16.188 1 98.81 874 GLY A C 1
ATOM 6719 O O . GLY A 1 874 ? -9.32 0.369 17.406 1 98.81 874 GLY A O 1
ATOM 6720 N N . LEU A 1 875 ? -9.484 -0.373 15.266 1 98.62 875 LEU A N 1
ATOM 6721 C CA . LEU A 1 875 ? -9.781 -1.746 15.656 1 98.62 875 LEU A CA 1
ATOM 6722 C C . LEU A 1 875 ? -8.633 -2.348 16.453 1 98.62 875 LEU A C 1
ATOM 6724 O O . LEU A 1 875 ? -8.867 -3.057 17.438 1 98.62 875 LEU A O 1
ATOM 6728 N N . GLY A 1 876 ? -7.383 -2.07 15.992 1 98.44 876 GLY A N 1
ATOM 6729 C CA . GLY A 1 876 ? -6.211 -2.543 16.719 1 98.44 876 GLY A CA 1
ATOM 6730 C C . GLY A 1 876 ? -6.152 -2.049 18.141 1 98.44 876 GLY A C 1
ATOM 6731 O O . GLY A 1 876 ? -5.793 -2.801 19.047 1 98.44 876 GLY A O 1
ATOM 6732 N N . MET A 1 877 ? -6.469 -0.75 18.375 1 98.25 877 MET A N 1
ATOM 6733 C CA . MET A 1 877 ? -6.508 -0.202 19.719 1 98.25 877 MET A CA 1
ATOM 6734 C C . MET A 1 877 ? -7.488 -0.98 20.594 1 98.25 877 MET A C 1
ATOM 6736 O O . MET A 1 877 ? -7.168 -1.332 21.734 1 98.25 877 MET A O 1
ATOM 6740 N N . LEU A 1 878 ? -8.711 -1.255 20.047 1 98.19 878 LEU A N 1
ATOM 6741 C CA . LEU A 1 878 ? -9.711 -2.014 20.797 1 98.19 878 LEU A CA 1
ATOM 6742 C C . LEU A 1 878 ? -9.195 -3.412 21.125 1 98.19 878 LEU A C 1
ATOM 6744 O O . LEU A 1 878 ? -9.352 -3.885 22.25 1 98.19 878 LEU A O 1
ATOM 6748 N N . LEU A 1 879 ? -8.594 -4.125 20.141 1 97.19 879 LEU A N 1
ATOM 6749 C CA . LEU A 1 879 ? -8.078 -5.473 20.344 1 97.19 879 LEU A CA 1
ATOM 6750 C C . LEU A 1 879 ? -7.023 -5.484 21.453 1 97.19 879 LEU A C 1
ATOM 6752 O O . LEU A 1 879 ? -6.977 -6.41 22.266 1 97.19 879 LEU A O 1
ATOM 6756 N N . GLY A 1 880 ? -6.109 -4.426 21.406 1 96.88 880 GLY A N 1
ATOM 6757 C CA . GLY A 1 880 ? -5.102 -4.309 22.438 1 96.88 880 GLY A CA 1
ATOM 6758 C C . GLY A 1 880 ? -5.688 -4.145 23.828 1 96.88 880 GLY A C 1
ATOM 6759 O O . GLY A 1 880 ? -5.273 -4.828 24.766 1 96.88 880 GLY A O 1
ATOM 6760 N N . VAL A 1 881 ? -6.699 -3.252 24 1 96.25 881 VAL A N 1
ATOM 6761 C CA . VAL A 1 881 ? -7.352 -3.01 25.281 1 96.25 881 VAL A CA 1
ATOM 6762 C C . VAL A 1 881 ? -8.07 -4.277 25.734 1 96.25 881 VAL A C 1
ATOM 6764 O O . VAL A 1 881 ? -8.016 -4.637 26.922 1 96.25 881 VAL A O 1
ATOM 6767 N N . ASP A 1 882 ? -8.758 -5 24.812 1 95.62 882 ASP A N 1
ATOM 6768 C CA . ASP A 1 882 ? -9.469 -6.23 25.125 1 95.62 882 ASP A CA 1
ATOM 6769 C C . ASP A 1 882 ? -8.523 -7.293 25.672 1 95.62 882 ASP A C 1
ATOM 6771 O O . ASP A 1 882 ? -8.859 -8 26.625 1 95.62 882 ASP A O 1
ATOM 6775 N N . ALA A 1 883 ? -7.379 -7.406 25.047 1 94.12 883 ALA A N 1
ATOM 6776 C CA . ALA A 1 883 ? -6.406 -8.398 25.5 1 94.12 883 ALA A CA 1
ATOM 6777 C C . ALA A 1 883 ? -5.965 -8.133 26.922 1 94.12 883 ALA A C 1
ATOM 6779 O O . ALA A 1 883 ? -5.855 -9.055 27.734 1 94.12 883 ALA A O 1
ATOM 6780 N N . ILE A 1 884 ? -5.703 -6.883 27.266 1 92.06 884 ILE A N 1
ATOM 6781 C CA . ILE A 1 884 ? -5.258 -6.504 28.609 1 92.06 884 ILE A CA 1
ATOM 6782 C C . ILE A 1 884 ? -6.402 -6.684 29.594 1 92.06 884 ILE A C 1
ATOM 6784 O O . ILE A 1 884 ? -6.203 -7.199 30.703 1 92.06 884 ILE A O 1
ATOM 6788 N N . ARG A 1 885 ? -7.605 -6.289 29.234 1 93.19 885 ARG A N 1
ATOM 6789 C CA . ARG A 1 885 ? -8.758 -6.414 30.109 1 93.19 885 ARG A CA 1
ATOM 6790 C C . ARG A 1 885 ? -9.125 -7.879 30.344 1 93.19 885 ARG A C 1
ATOM 6792 O O . ARG A 1 885 ? -9.578 -8.25 31.422 1 93.19 885 ARG A O 1
ATOM 6799 N N . ASP A 1 886 ? -8.945 -8.734 29.344 1 92 886 ASP A N 1
ATOM 6800 C CA . ASP A 1 886 ? -9.148 -10.164 29.531 1 92 886 ASP A CA 1
ATOM 6801 C C . ASP A 1 886 ? -8.18 -10.742 30.547 1 92 886 ASP A C 1
ATOM 6803 O O . ASP A 1 886 ? -8.547 -11.602 31.344 1 92 886 ASP A O 1
ATOM 6807 N N . THR A 1 887 ? -6.949 -10.25 30.453 1 89.44 887 THR A N 1
ATOM 6808 C CA . THR A 1 887 ? -5.961 -10.648 31.453 1 89.44 887 THR A CA 1
ATOM 6809 C C . THR A 1 887 ? -6.402 -10.219 32.844 1 89.44 887 THR A C 1
ATOM 6811 O O . THR A 1 887 ? -6.305 -11 33.812 1 89.44 887 THR A O 1
ATOM 6814 N N . LEU A 1 888 ? -6.895 -9 32.969 1 89.56 888 LEU A N 1
ATOM 6815 C CA . LEU A 1 888 ? -7.395 -8.484 34.219 1 89.56 888 LEU A CA 1
ATOM 6816 C C . LEU A 1 888 ? -8.578 -9.305 34.719 1 89.56 888 LEU A C 1
ATOM 6818 O O . LEU A 1 888 ? -8.656 -9.625 35.906 1 89.56 888 LEU A O 1
ATOM 6822 N N . ALA A 1 889 ? -9.445 -9.648 33.875 1 92.12 889 ALA A N 1
ATOM 6823 C CA . ALA A 1 889 ? -10.609 -10.445 34.25 1 92.12 889 ALA A CA 1
ATOM 6824 C C . ALA A 1 889 ? -10.188 -11.82 34.781 1 92.12 889 ALA A C 1
ATOM 6826 O O . ALA A 1 889 ? -10.789 -12.336 35.719 1 92.12 889 ALA A O 1
ATOM 6827 N N . THR A 1 890 ? -9.219 -12.359 34.125 1 89.38 890 THR A N 1
ATOM 6828 C CA . THR A 1 890 ? -8.695 -13.656 34.562 1 89.38 890 THR A CA 1
ATOM 6829 C C . THR A 1 890 ? -8.094 -13.547 35.969 1 89.38 890 THR A C 1
ATOM 6831 O O . THR A 1 890 ? -8.289 -14.438 36.781 1 89.38 890 THR A O 1
ATOM 6834 N N . GLN A 1 891 ? -7.391 -12.484 36.219 1 85.88 891 GLN A N 1
ATOM 6835 C CA . GLN A 1 891 ? -6.781 -12.258 37.531 1 85.88 891 GLN A CA 1
ATOM 6836 C C . GLN A 1 891 ? -7.848 -12.031 38.594 1 85.88 891 GLN A C 1
ATOM 6838 O O . GLN A 1 891 ? -7.727 -12.531 39.719 1 85.88 891 GLN A O 1
ATOM 6843 N N . VAL A 1 892 ? -8.844 -11.266 38.25 1 88.62 892 VAL A N 1
ATOM 6844 C CA . VAL A 1 892 ? -9.938 -10.984 39.156 1 88.62 892 VAL A CA 1
ATOM 6845 C C . VAL A 1 892 ? -10.688 -12.281 39.5 1 88.62 892 VAL A C 1
ATOM 6847 O O . VAL A 1 892 ? -11.023 -12.531 40.656 1 88.62 892 VAL A O 1
ATOM 6850 N N . LYS A 1 893 ? -10.922 -13.062 38.469 1 90.62 893 LYS A N 1
ATOM 6851 C CA . LYS A 1 893 ? -11.594 -14.344 38.688 1 90.62 893 LYS A CA 1
ATOM 6852 C C . LYS A 1 893 ? -10.766 -15.258 39.594 1 90.62 893 LYS A C 1
ATOM 6854 O O . LYS A 1 893 ? -11.312 -15.938 40.469 1 90.62 893 LYS A O 1
ATOM 6859 N N . ALA A 1 894 ? -9.508 -15.258 39.344 1 86.69 894 ALA A N 1
ATOM 6860 C CA . ALA A 1 894 ? -8.617 -16.062 40.156 1 86.69 894 ALA A CA 1
ATOM 6861 C C . ALA A 1 894 ? -8.625 -15.594 41.594 1 86.69 894 ALA A C 1
ATOM 6863 O O . ALA A 1 894 ? -8.562 -16.406 42.531 1 86.69 894 ALA A O 1
ATOM 6864 N N . ALA A 1 895 ? -8.625 -14.258 41.781 1 84.88 895 ALA A N 1
ATOM 6865 C CA . ALA A 1 895 ? -8.672 -13.68 43.094 1 84.88 895 ALA A CA 1
ATOM 6866 C C . ALA A 1 895 ? -9.977 -14.039 43.812 1 84.88 895 ALA A C 1
ATOM 6868 O O . ALA A 1 895 ? -9.984 -14.289 45.031 1 84.88 895 ALA A O 1
ATOM 6869 N N . LEU A 1 896 ? -11.016 -14.109 43.062 1 88.19 896 LEU A N 1
ATOM 6870 C CA . LEU A 1 896 ? -12.336 -14.422 43.625 1 88.19 896 LEU A CA 1
ATOM 6871 C C . LEU A 1 896 ? -12.453 -15.914 43.906 1 88.19 896 LEU A C 1
ATOM 6873 O O . LEU A 1 896 ? -13.102 -16.297 44.906 1 88.19 896 LEU A O 1
ATOM 6877 N N . ASP A 1 897 ? -11.992 -16.859 42.906 1 82.88 897 ASP A N 1
ATOM 6878 C CA . ASP A 1 897 ? -12.078 -18.297 43.094 1 82.88 897 ASP A CA 1
ATOM 6879 C C . ASP A 1 897 ? -11.156 -18.781 44.219 1 82.88 897 ASP A C 1
ATOM 6881 O O . ASP A 1 897 ? -11.367 -19.844 44.812 1 82.88 897 ASP A O 1
ATOM 6885 N N . ASN A 1 898 ? -9.969 -18.203 43.969 1 57.09 898 ASN A N 1
ATOM 6886 C CA . ASN A 1 898 ? -8.953 -18.734 44.875 1 57.09 898 ASN A CA 1
ATOM 6887 C C . ASN A 1 898 ? -9.344 -18.5 46.344 1 57.09 898 ASN A C 1
ATOM 6889 O O . ASN A 1 898 ? -10.164 -17.641 46.625 1 57.09 898 ASN A O 1
ATOM 6893 N N . ALA A 1 899 ? -8.141 -18.438 47.375 1 44.56 899 ALA A N 1
ATOM 6894 C CA . ALA A 1 899 ? -7.461 -19.328 48.312 1 44.56 899 ALA A CA 1
ATOM 6895 C C . ALA A 1 899 ? -7.953 -19.094 49.75 1 44.56 899 ALA A C 1
ATOM 6897 O O . ALA A 1 899 ? -8.125 -17.953 50.156 1 44.56 899 ALA A O 1
ATOM 6898 N N . PRO A 1 900 ? -8.43 -20 50.344 1 45.34 900 PRO A N 1
ATOM 6899 C CA . PRO A 1 900 ? -8.797 -20.094 51.75 1 45.34 900 PRO A CA 1
ATOM 6900 C C . PRO A 1 900 ? -7.977 -19.156 52.625 1 45.34 900 PRO A C 1
ATOM 6902 O O . PRO A 1 900 ? -8.414 -18.797 53.719 1 45.34 900 PRO A O 1
ATOM 6905 N N . ASP A 1 901 ? -6.598 -19 52.375 1 45.47 901 ASP A N 1
ATOM 6906 C CA . ASP A 1 901 ? -5.707 -18.531 53.406 1 45.47 901 ASP A CA 1
ATOM 6907 C C . ASP A 1 901 ? -5.633 -17 53.438 1 45.47 901 ASP A C 1
ATOM 6909 O O . ASP A 1 901 ? -5.031 -16.406 54.344 1 45.47 901 ASP A O 1
ATOM 6913 N N . VAL A 1 902 ? -6.012 -16.297 52.312 1 48.78 902 VAL A N 1
ATOM 6914 C CA . VAL A 1 902 ? -6.012 -14.852 52.5 1 48.78 902 VAL A CA 1
ATOM 6915 C C . VAL A 1 902 ? -7.363 -14.281 52.062 1 48.78 902 VAL A C 1
ATOM 6917 O O . VAL A 1 902 ? -7.551 -13.922 50.875 1 48.78 902 VAL A O 1
ATOM 6920 N N . PRO A 1 903 ? -8.289 -14.461 52.812 1 54.56 903 PRO A N 1
ATOM 6921 C CA . PRO A 1 903 ? -9.672 -14.07 52.5 1 54.56 903 PRO A CA 1
ATOM 6922 C C . PRO A 1 903 ? -9.789 -12.609 52.062 1 54.56 903 PRO A C 1
ATOM 6924 O O . PRO A 1 903 ? -9.172 -11.727 52.688 1 54.56 903 PRO A O 1
ATOM 6927 N N . LEU A 1 904 ? -10.188 -12.242 50.719 1 71.56 904 LEU A N 1
ATOM 6928 C CA . LEU A 1 904 ? -10.539 -10.891 50.281 1 71.56 904 LEU A CA 1
ATOM 6929 C C . LEU A 1 904 ? -11.578 -10.281 51.219 1 71.56 904 LEU A C 1
ATOM 6931 O O . LEU A 1 904 ? -12.453 -10.984 51.719 1 71.56 904 LEU A O 1
ATOM 6935 N N . ASP A 1 905 ? -11.266 -9.07 51.688 1 76.62 905 ASP A N 1
ATOM 6936 C CA . ASP A 1 905 ? -12.289 -8.336 52.406 1 76.62 905 ASP A CA 1
ATOM 6937 C C . ASP A 1 905 ? -13.633 -8.383 51.688 1 76.62 905 ASP A C 1
ATOM 6939 O O . ASP A 1 905 ? -13.672 -8.438 50.438 1 76.62 905 ASP A O 1
ATOM 6943 N N . ALA A 1 906 ? -14.672 -8.578 52.406 1 81 906 ALA A N 1
ATOM 6944 C CA . ALA A 1 906 ? -16.016 -8.742 51.875 1 81 906 ALA A CA 1
ATOM 6945 C C . ALA A 1 906 ? -16.375 -7.602 50.938 1 81 906 ALA A C 1
ATOM 6947 O O . ALA A 1 906 ? -17.031 -7.816 49.906 1 81 906 ALA A O 1
ATOM 6948 N N . GLU A 1 907 ? -15.953 -6.449 51.281 1 84.81 907 GLU A N 1
ATOM 6949 C CA . GLU A 1 907 ? -16.25 -5.285 50.438 1 84.81 907 GLU A CA 1
ATOM 6950 C C . GLU A 1 907 ? -15.492 -5.352 49.125 1 84.81 907 GLU A C 1
ATOM 6952 O O . GLU A 1 907 ? -16.062 -5.059 48.062 1 84.81 907 GLU A O 1
ATOM 6957 N N . LEU A 1 908 ? -14.289 -5.727 49.219 1 85.69 908 LEU A N 1
ATOM 6958 C CA . LEU A 1 908 ? -13.484 -5.852 48.031 1 85.69 908 LEU A CA 1
ATOM 6959 C C . LEU A 1 908 ? -14.023 -6.969 47.125 1 85.69 908 LEU A C 1
ATOM 6961 O O . LEU A 1 908 ? -14.055 -6.828 45.906 1 85.69 908 LEU A O 1
ATOM 6965 N N . SER A 1 909 ? -14.406 -8.039 47.688 1 88.75 909 SER A N 1
ATOM 6966 C CA . SER A 1 909 ? -14.969 -9.156 46.938 1 88.75 909 SER A CA 1
ATOM 6967 C C . SER A 1 909 ? -16.219 -8.742 46.188 1 88.75 909 SER A C 1
ATOM 6969 O O . SER A 1 909 ? -16.422 -9.141 45.062 1 88.75 909 SER A O 1
ATOM 6971 N N . ALA A 1 910 ? -17.016 -7.934 46.906 1 91.25 910 ALA A N 1
ATOM 6972 C CA . ALA A 1 910 ? -18.25 -7.465 46.281 1 91.25 910 ALA A CA 1
ATOM 6973 C C . ALA A 1 910 ? -17.938 -6.531 45.094 1 91.25 910 ALA A C 1
ATOM 6975 O O . ALA A 1 910 ? -18.609 -6.582 44.062 1 91.25 910 ALA A O 1
ATOM 6976 N N . CYS A 1 911 ? -16.984 -5.688 45.312 1 91.69 911 CYS A N 1
ATOM 6977 C CA . CYS A 1 911 ? -16.594 -4.738 44.25 1 91.69 911 CYS A CA 1
ATOM 6978 C C . CYS A 1 911 ? -16.016 -5.461 43.062 1 91.69 911 CYS A C 1
ATOM 6980 O O . CYS A 1 911 ? -16.344 -5.129 41.906 1 91.69 911 CYS A O 1
ATOM 6982 N N . LEU A 1 912 ? -15.188 -6.438 43.25 1 91.69 912 LEU A N 1
ATOM 6983 C CA . LEU A 1 912 ? -14.562 -7.188 42.188 1 91.69 912 LEU A CA 1
ATOM 6984 C C . LEU A 1 912 ? -15.602 -8.023 41.438 1 91.69 912 LEU A C 1
ATOM 6986 O O . LEU A 1 912 ? -15.523 -8.164 40.219 1 91.69 912 LEU A O 1
ATOM 6990 N N . SER A 1 913 ? -16.547 -8.602 42.094 1 93.88 913 SER A N 1
ATOM 6991 C CA . SER A 1 913 ? -17.609 -9.375 41.469 1 93.88 913 SER A CA 1
ATOM 6992 C C . SER A 1 913 ? -18.5 -8.5 40.594 1 93.88 913 SER A C 1
ATOM 6994 O O . SER A 1 913 ? -18.891 -8.906 39.5 1 93.88 913 SER A O 1
ATOM 6996 N N . ASP A 1 914 ? -18.797 -7.363 41.156 1 94.44 914 ASP A N 1
ATOM 6997 C CA . ASP A 1 914 ? -19.578 -6.41 40.375 1 94.44 914 ASP A CA 1
ATOM 6998 C C . ASP A 1 914 ? -18.844 -5.977 39.125 1 94.44 914 ASP A C 1
ATOM 7000 O O . ASP A 1 914 ? -19.438 -5.875 38.062 1 94.44 914 ASP A O 1
ATOM 7004 N N . TRP A 1 915 ? -17.562 -5.723 39.25 1 94.12 915 TRP A N 1
ATOM 7005 C CA . TRP A 1 915 ? -16.766 -5.324 38.094 1 94.12 915 TRP A CA 1
ATOM 7006 C C . TRP A 1 915 ? -16.75 -6.43 37.062 1 94.12 915 TRP A C 1
ATOM 7008 O O . TRP A 1 915 ? -16.938 -6.172 35.875 1 94.12 915 TRP A O 1
ATOM 7018 N N . LEU A 1 916 ? -16.531 -7.652 37.469 1 94.44 916 LEU A N 1
ATOM 7019 C CA . LEU A 1 916 ? -16.422 -8.789 36.562 1 94.44 916 LEU A CA 1
ATOM 7020 C C . LEU A 1 916 ? -17.734 -8.992 35.812 1 94.44 916 LEU A C 1
ATOM 7022 O O . LEU A 1 916 ? -17.734 -9.281 34.594 1 94.44 916 LEU A O 1
ATOM 7026 N N . ALA A 1 917 ? -18.844 -8.781 36.438 1 95.06 917 ALA A N 1
ATOM 7027 C CA . ALA A 1 917 ? -20.156 -9.016 35.844 1 95.06 917 ALA A CA 1
ATOM 7028 C C . ALA A 1 917 ? -20.516 -7.914 34.844 1 95.06 917 ALA A C 1
ATOM 7030 O O . ALA A 1 917 ? -21.234 -8.164 33.875 1 95.06 917 ALA A O 1
ATOM 7031 N N . ASN A 1 918 ? -20 -6.676 35.062 1 95.38 918 ASN A N 1
ATOM 7032 C CA . ASN A 1 918 ? -20.406 -5.523 34.25 1 95.38 918 ASN A CA 1
ATOM 7033 C C . ASN A 1 918 ? -19.219 -4.863 33.594 1 95.38 918 ASN A C 1
ATOM 7035 O O . ASN A 1 918 ? -19.25 -3.666 33.281 1 95.38 918 ASN A O 1
ATOM 7039 N N . LYS A 1 919 ? -18.172 -5.605 33.406 1 93.69 919 LYS A N 1
ATOM 7040 C CA . LYS A 1 919 ? -16.906 -5.031 32.938 1 93.69 919 LYS A CA 1
ATOM 7041 C C . LYS A 1 919 ? -17.078 -4.379 31.562 1 93.69 919 LYS A C 1
ATOM 7043 O O . LYS A 1 919 ? -16.359 -3.426 31.234 1 93.69 919 LYS A O 1
ATOM 7048 N N . ASP A 1 920 ? -18.062 -4.832 30.719 1 93.75 920 ASP A N 1
ATOM 7049 C CA . ASP A 1 920 ? -18.188 -4.352 29.344 1 93.75 920 ASP A CA 1
ATOM 7050 C C . ASP A 1 920 ? -19.312 -3.318 29.234 1 93.75 920 ASP A C 1
ATOM 7052 O O . ASP A 1 920 ? -19.609 -2.834 28.141 1 93.75 920 ASP A O 1
ATOM 7056 N N . GLN A 1 921 ? -19.922 -2.912 30.328 1 93.44 921 GLN A N 1
ATOM 7057 C CA . GLN A 1 921 ? -20.969 -1.897 30.344 1 93.44 921 GLN A CA 1
ATOM 7058 C C . GLN A 1 921 ? -20.391 -0.502 30.531 1 93.44 921 GLN A C 1
ATOM 7060 O O . GLN A 1 921 ? -19.672 -0.251 31.5 1 93.44 921 GLN A O 1
ATOM 7065 N N . GLY A 1 922 ? -20.688 0.385 29.625 1 92.38 922 GLY A N 1
ATOM 7066 C CA . GLY A 1 922 ? -20.172 1.741 29.672 1 92.38 922 GLY A CA 1
ATOM 7067 C C . GLY A 1 922 ? -20.797 2.574 30.781 1 92.38 922 GLY A C 1
ATOM 7068 O O . GLY A 1 922 ? -20.094 3.334 31.469 1 92.38 922 GLY A O 1
ATOM 7069 N N . GLU A 1 923 ? -22.062 2.455 30.891 1 90.62 923 GLU A N 1
ATOM 7070 C CA . GLU A 1 923 ? -22.766 3.193 31.938 1 90.62 923 GLU A CA 1
ATOM 7071 C C . GLU A 1 923 ? -22.312 2.756 33.344 1 90.62 923 GLU A C 1
ATOM 7073 O O . GLU A 1 923 ? -22.25 1.56 33.625 1 90.62 923 GLU A O 1
ATOM 7078 N N . GLY A 1 924 ? -21.922 3.65 34.125 1 92.12 924 GLY A N 1
ATOM 7079 C CA . GLY A 1 924 ? -21.531 3.361 35.5 1 92.12 924 GLY A CA 1
ATOM 7080 C C . GLY A 1 924 ? -20.109 2.84 35.625 1 92.12 924 GLY A C 1
ATOM 7081 O O . GLY A 1 924 ? -19.625 2.549 36.719 1 92.12 924 GLY A O 1
ATOM 7082 N N . THR A 1 925 ? -19.422 2.756 34.5 1 94.94 925 THR A N 1
ATOM 7083 C CA . THR A 1 925 ? -18.109 2.123 34.469 1 94.94 925 THR A CA 1
ATOM 7084 C C . THR A 1 925 ? -17.125 2.891 35.344 1 94.94 925 THR A C 1
ATOM 7086 O O . THR A 1 925 ? -16.281 2.289 36 1 94.94 925 THR A O 1
ATOM 7089 N N . ARG A 1 926 ? -17.109 4.258 35.406 1 92.88 926 ARG A N 1
ATOM 7090 C CA . ARG A 1 926 ? -16.203 5.062 36.219 1 92.88 926 ARG A CA 1
ATOM 7091 C C . ARG A 1 926 ? -16.422 4.801 37.688 1 92.88 926 ARG A C 1
ATOM 7093 O O . ARG A 1 926 ? -15.461 4.668 38.469 1 92.88 926 ARG A O 1
ATOM 7100 N N . GLU A 1 927 ? -17.641 4.727 38.094 1 91.56 927 GLU A N 1
ATOM 7101 C CA . GLU A 1 927 ? -17.984 4.445 39.469 1 91.56 927 GLU A CA 1
ATOM 7102 C C . GLU A 1 927 ? -17.5 3.059 39.875 1 91.56 927 GLU A C 1
ATOM 7104 O O . GLU A 1 927 ? -16.938 2.885 40.969 1 91.56 927 GLU A O 1
ATOM 7109 N N . ARG A 1 928 ? -17.688 2.109 39.031 1 93.62 928 ARG A N 1
ATOM 7110 C CA . ARG A 1 928 ? -17.25 0.749 39.312 1 93.62 928 ARG A CA 1
ATOM 7111 C C . ARG A 1 928 ? -15.727 0.683 39.438 1 93.62 928 ARG A C 1
ATOM 7113 O O . ARG A 1 928 ? -15.203 -0.009 40.312 1 93.62 928 ARG A O 1
ATOM 7120 N N . ALA A 1 929 ? -15.039 1.387 38.562 1 91.94 929 ALA A N 1
ATOM 7121 C CA . ALA A 1 929 ? -13.578 1.413 38.594 1 91.94 929 ALA A CA 1
ATOM 7122 C C . ALA A 1 929 ? -13.062 2.076 39.875 1 91.94 929 ALA A C 1
ATOM 7124 O O . ALA A 1 929 ? -12.094 1.614 40.469 1 91.94 929 ALA A O 1
ATOM 7125 N N . GLU A 1 930 ? -13.719 3.209 40.281 1 89.25 930 GLU A N 1
ATOM 7126 C CA . GLU A 1 930 ? -13.32 3.941 41.469 1 89.25 930 GLU A CA 1
ATOM 7127 C C . GLU A 1 930 ? -13.547 3.109 42.75 1 89.25 930 GLU A C 1
ATOM 7129 O O . GLU A 1 930 ? -12.734 3.141 43.656 1 89.25 930 GLU A O 1
ATOM 7134 N N . LYS A 1 931 ? -14.602 2.383 42.781 1 88.81 931 LYS A N 1
ATOM 7135 C CA . LYS A 1 931 ? -14.898 1.525 43.938 1 88.81 931 LYS A CA 1
ATOM 7136 C C . LYS A 1 931 ? -13.828 0.454 44.125 1 88.81 931 LYS A C 1
ATOM 7138 O O . LYS A 1 931 ? -13.422 0.153 45.25 1 88.81 931 LYS A O 1
ATOM 7143 N N . VAL A 1 932 ? -13.5 -0.113 43.062 1 86.5 932 VAL A N 1
ATOM 7144 C CA . VAL A 1 932 ? -12.453 -1.132 43.094 1 86.5 932 VAL A CA 1
ATOM 7145 C C . VAL A 1 932 ? -11.133 -0.496 43.531 1 86.5 932 VAL A C 1
ATOM 7147 O O . VAL A 1 932 ? -10.383 -1.076 44.312 1 86.5 932 VAL A O 1
ATOM 7150 N N . GLY A 1 933 ? -10.875 0.742 43 1 77.5 933 GLY A N 1
ATOM 7151 C CA . GLY A 1 933 ? -9.633 1.436 43.281 1 77.5 933 GLY A CA 1
ATOM 7152 C C . GLY A 1 933 ? -9.547 1.903 44.719 1 77.5 933 GLY A C 1
ATOM 7153 O O . GLY A 1 933 ? -8.453 1.992 45.281 1 77.5 933 GLY A O 1
ATOM 7154 N N . ASP A 1 934 ? -10.617 2.428 45.344 1 69.81 934 ASP A N 1
ATOM 7155 C CA . ASP A 1 934 ? -10.664 2.979 46.688 1 69.81 934 ASP A CA 1
ATOM 7156 C C . ASP A 1 934 ? -10.578 1.871 47.75 1 69.81 934 ASP A C 1
ATOM 7158 O O . ASP A 1 934 ? -10.227 2.127 48.906 1 69.81 934 ASP A O 1
ATOM 7162 N N . THR A 1 935 ? -11.125 0.825 47.406 1 56.34 935 THR A N 1
ATOM 7163 C CA . THR A 1 935 ? -11.102 -0.223 48.438 1 56.34 935 THR A CA 1
ATOM 7164 C C . THR A 1 935 ? -9.672 -0.516 48.875 1 56.34 935 THR A C 1
ATOM 7166 O O . THR A 1 935 ? -8.758 -0.556 48.062 1 56.34 935 THR A O 1
ATOM 7169 N N . SER A 1 936 ? -9.289 0.114 50.062 1 47.53 936 SER A N 1
ATOM 7170 C CA . SER A 1 936 ? -8.062 -0.044 50.844 1 47.53 936 SER A CA 1
ATOM 7171 C C . SER A 1 936 ? -7.344 -1.339 50.469 1 47.53 936 SER A C 1
ATOM 7173 O O . SER A 1 936 ? -6.152 -1.49 50.75 1 47.53 936 SER A O 1
ATOM 7175 N N . GLY A 1 937 ? -8 -2.285 50.156 1 42.88 937 GLY A N 1
ATOM 7176 C CA . GLY A 1 937 ? -7.383 -3.586 49.969 1 42.88 937 GLY A CA 1
ATOM 7177 C C . GLY A 1 937 ? -6.449 -3.631 48.781 1 42.88 937 GLY A C 1
ATOM 7178 O O . GLY A 1 937 ? -5.695 -4.59 48.594 1 42.88 937 GLY A O 1
ATOM 7179 N N . PHE A 1 938 ? -6.727 -2.738 47.75 1 45.12 938 PHE A N 1
ATOM 7180 C CA . PHE A 1 938 ? -5.809 -2.662 46.594 1 45.12 938 PHE A CA 1
ATOM 7181 C C . PHE A 1 938 ? -4.543 -1.903 46.969 1 45.12 938 PHE A C 1
ATOM 7183 O O . PHE A 1 938 ? -3.457 -2.217 46.5 1 45.12 938 PHE A O 1
ATOM 7190 N N . ALA A 1 939 ? -4.602 -0.729 47.812 1 38.88 939 ALA A N 1
ATOM 7191 C CA . ALA A 1 939 ? -3.459 0.042 48.281 1 38.88 939 ALA A CA 1
ATOM 7192 C C . ALA A 1 939 ? -2.676 -0.74 49.344 1 38.88 939 ALA A C 1
ATOM 7194 O O . ALA A 1 939 ? -1.444 -0.674 49.375 1 38.88 939 ALA A O 1
ATOM 7195 N N . ASN A 1 940 ? -3.379 -1.13 50.406 1 35.97 940 ASN A N 1
ATOM 7196 C CA . ASN A 1 940 ? -2.668 -1.621 51.594 1 35.97 940 ASN A CA 1
ATOM 7197 C C . ASN A 1 940 ? -1.979 -2.953 51.312 1 35.97 940 ASN A C 1
ATOM 7199 O O . ASN A 1 940 ? -1.541 -3.637 52.25 1 35.97 940 ASN A O 1
ATOM 7203 N N . ALA A 1 941 ? -2.33 -3.598 50.375 1 34.88 941 ALA A N 1
ATOM 7204 C CA . ALA A 1 941 ? -1.635 -4.879 50.25 1 34.88 941 ALA A CA 1
ATOM 7205 C C . ALA A 1 941 ? -0.141 -4.672 50.031 1 34.88 941 ALA A C 1
ATOM 7207 O O . ALA A 1 941 ? 0.569 -5.605 49.656 1 34.88 941 ALA A O 1
ATOM 7208 N N . ARG A 1 942 ? 0.421 -3.471 49.875 1 33.44 942 ARG A N 1
ATOM 7209 C CA . ARG A 1 942 ? 1.871 -3.324 49.812 1 33.44 942 ARG A CA 1
ATOM 7210 C C . ARG A 1 942 ? 2.553 -3.932 51.031 1 33.44 942 ARG A C 1
ATOM 7212 O O . ARG A 1 942 ? 3.752 -4.215 51 1 33.44 942 ARG A O 1
ATOM 7219 N N . GLU A 1 943 ? 2.121 -3.643 52.344 1 32.69 943 GLU A N 1
ATOM 7220 C CA . GLU A 1 943 ? 3.039 -3.912 53.469 1 32.69 943 GLU A CA 1
ATOM 7221 C C . GLU A 1 943 ? 3.252 -5.414 53.656 1 32.69 943 GLU A C 1
ATOM 7223 O O . GLU A 1 943 ? 4.387 -5.875 53.781 1 32.69 943 GLU A O 1
ATOM 7228 N N . LYS A 1 944 ? 2.436 -6.137 54.719 1 31.11 944 LYS A N 1
ATOM 7229 C CA . LYS A 1 944 ? 2.84 -7.324 55.469 1 31.11 944 LYS A CA 1
ATOM 7230 C C . LYS A 1 944 ? 2.668 -8.586 54.625 1 31.11 944 LYS A C 1
ATOM 7232 O O . LYS A 1 944 ? 3.248 -9.625 54.938 1 31.11 944 LYS A O 1
ATOM 7237 N N . SER A 1 945 ? 1.484 -8.898 54.219 1 28.69 945 SER A N 1
ATOM 7238 C CA . SER A 1 945 ? 1.256 -10.32 53.969 1 28.69 945 SER A CA 1
ATOM 7239 C C . SER A 1 945 ? 1.848 -10.75 52.625 1 28.69 945 SER A C 1
ATOM 7241 O O . SER A 1 945 ? 1.94 -9.953 51.688 1 28.69 945 SER A O 1
ATOM 7243 N N . ARG A 1 946 ? 2.596 -11.812 52.75 1 34.72 946 ARG A N 1
ATOM 7244 C CA . ARG A 1 946 ? 3.229 -12.633 51.719 1 34.72 946 ARG A CA 1
ATOM 7245 C C . ARG A 1 946 ? 2.27 -12.898 50.562 1 34.72 946 ARG A C 1
ATOM 7247 O O . ARG A 1 946 ? 2.525 -13.766 49.719 1 34.72 946 ARG A O 1
ATOM 7254 N N . THR A 1 947 ? 1.021 -12.719 50.844 1 31.2 947 THR A N 1
ATOM 7255 C CA . THR A 1 947 ? 0.218 -13.133 49.688 1 31.2 947 THR A CA 1
ATOM 7256 C C . THR A 1 947 ? 0.443 -12.195 48.5 1 31.2 947 THR A C 1
ATOM 7258 O O . THR A 1 947 ? 0.562 -10.977 48.688 1 31.2 947 THR A O 1
ATOM 7261 N N . PRO A 1 948 ? 0.799 -12.656 47.344 1 33.97 948 PRO A N 1
ATOM 7262 C CA . PRO A 1 948 ? 0.964 -11.859 46.125 1 33.97 948 PRO A CA 1
ATOM 7263 C C . PRO A 1 948 ? -0.147 -10.828 45.938 1 33.97 948 PRO A C 1
ATOM 7265 O O . PRO A 1 948 ? -1.327 -11.188 45.906 1 33.97 948 PRO A O 1
ATOM 7268 N N . THR A 1 949 ? -0.232 -9.836 46.656 1 35.66 949 THR A N 1
ATOM 7269 C CA . THR A 1 949 ? -1.053 -8.656 46.375 1 35.66 949 THR A CA 1
ATOM 7270 C C . THR A 1 949 ? -1.28 -8.477 44.875 1 35.66 949 THR A C 1
ATOM 7272 O O . THR A 1 949 ? -0.35 -8.625 44.094 1 35.66 949 THR A O 1
ATOM 7275 N N . VAL A 1 950 ? -2.471 -8.828 44.438 1 40 950 VAL A N 1
ATOM 7276 C CA . VAL A 1 950 ? -2.828 -8.508 43.062 1 40 950 VAL A CA 1
ATOM 7277 C C . VAL A 1 950 ? -2.314 -7.117 42.688 1 40 950 VAL A C 1
ATOM 7279 O O . VAL A 1 950 ? -2.822 -6.113 43.188 1 40 950 VAL A O 1
ATOM 7282 N N . SER A 1 951 ? -1.172 -6.73 42.812 1 47.88 951 SER A N 1
ATOM 7283 C CA . SER A 1 951 ? -0.646 -5.551 42.156 1 47.88 951 SER A CA 1
ATOM 7284 C C . SER A 1 951 ? -1.309 -5.355 40.781 1 47.88 951 SER A C 1
ATOM 7286 O O . SER A 1 951 ? -1.269 -6.246 39.938 1 47.88 951 SER A O 1
ATOM 7288 N N . MET A 1 952 ? -2.531 -4.797 40.906 1 53.59 952 MET A N 1
ATOM 7289 C CA . MET A 1 952 ? -3.203 -4.707 39.594 1 53.59 952 MET A CA 1
ATOM 7290 C C . MET A 1 952 ? -2.473 -3.738 38.688 1 53.59 952 MET A C 1
ATOM 7292 O O . MET A 1 952 ? -2.812 -2.557 38.625 1 53.59 952 MET A O 1
ATOM 7296 N N . PRO A 1 953 ? -1.406 -4.109 38.188 1 59.25 953 PRO A N 1
ATOM 7297 C CA . PRO A 1 953 ? -0.67 -3.275 37.25 1 59.25 953 PRO A CA 1
ATOM 7298 C C . PRO A 1 953 ? -1.558 -2.732 36.125 1 59.25 953 PRO A C 1
ATOM 7300 O O . PRO A 1 953 ? -1.136 -1.854 35.375 1 59.25 953 PRO A O 1
ATOM 7303 N N . HIS A 1 954 ? -2.826 -3.104 36.219 1 72.25 954 HIS A N 1
ATOM 7304 C CA . HIS A 1 954 ? -3.672 -2.664 35.094 1 72.25 954 HIS A CA 1
ATOM 7305 C C . HIS A 1 954 ? -4.871 -1.872 35.625 1 72.25 954 HIS A C 1
ATOM 7307 O O . HIS A 1 954 ? -5.977 -2.004 35.094 1 72.25 954 HIS A O 1
ATOM 7313 N N . ARG A 1 955 ? -4.629 -1.014 36.625 1 79.12 955 ARG A N 1
ATOM 7314 C CA . ARG A 1 955 ? -5.711 -0.233 37.219 1 79.12 955 ARG A CA 1
ATOM 7315 C C . ARG A 1 955 ? -6.375 0.662 36.156 1 79.12 955 ARG A C 1
ATOM 7317 O O . ARG A 1 955 ? -7.586 0.887 36.219 1 79.12 955 ARG A O 1
ATOM 7324 N N . ASP A 1 956 ? -5.605 1.093 35.219 1 86.06 956 ASP A N 1
ATOM 7325 C CA . ASP A 1 956 ? -6.094 2.012 34.188 1 86.06 956 ASP A CA 1
ATOM 7326 C C . ASP A 1 956 ? -7.148 1.345 33.312 1 86.06 956 ASP A C 1
ATOM 7328 O O . ASP A 1 956 ? -7.984 2.023 32.719 1 86.06 956 ASP A O 1
ATOM 7332 N N . TYR A 1 957 ? -7.203 -0.013 33.375 1 90.19 957 TYR A N 1
ATOM 7333 C CA . TYR A 1 957 ? -8.055 -0.729 32.438 1 90.19 957 TYR A CA 1
ATOM 7334 C C . TYR A 1 957 ? -9.328 -1.217 33.094 1 90.19 957 TYR A C 1
ATOM 7336 O O . TYR A 1 957 ? -10.086 -1.996 32.5 1 90.19 957 TYR A O 1
ATOM 7344 N N . LEU A 1 958 ? -9.602 -0.731 34.312 1 92.31 958 LEU A N 1
ATOM 7345 C CA . LEU A 1 958 ? -10.828 -1.106 35.031 1 92.31 958 LEU A CA 1
ATOM 7346 C C . LEU A 1 958 ? -12.047 -0.479 34.344 1 92.31 958 LEU A C 1
ATOM 7348 O O . LEU A 1 958 ? -13.102 -1.116 34.25 1 92.31 958 LEU A O 1
ATOM 7352 N N . ALA A 1 959 ? -11.883 0.809 33.938 1 93.94 959 ALA A N 1
ATOM 7353 C CA . ALA A 1 959 ? -13 1.471 33.25 1 93.94 959 ALA A CA 1
ATOM 7354 C C . ALA A 1 959 ? -13.133 0.991 31.828 1 93.94 959 ALA A C 1
ATOM 7356 O O . ALA A 1 959 ? -12.125 0.779 31.141 1 93.94 959 ALA A O 1
ATOM 7357 N N . ASN A 1 960 ? -14.375 0.777 31.406 1 94.88 960 ASN A N 1
ATOM 7358 C CA . ASN A 1 960 ? -14.633 0.428 30 1 94.88 960 ASN A CA 1
ATOM 7359 C C . ASN A 1 960 ? -14.422 1.623 29.078 1 94.88 960 ASN A C 1
ATOM 7361 O O . ASN A 1 960 ? -15.156 2.609 29.156 1 94.88 960 ASN A O 1
ATOM 7365 N N . GLY A 1 961 ? -13.438 1.555 28.266 1 94.94 961 GLY A N 1
ATOM 7366 C CA . GLY A 1 961 ? -13.125 2.645 27.359 1 94.94 961 GLY A CA 1
ATOM 7367 C C . GLY A 1 961 ? -14.133 2.799 26.234 1 94.94 961 GLY A C 1
ATOM 7368 O O . GLY A 1 961 ? -14.805 1.835 25.859 1 94.94 961 GLY A O 1
ATOM 7369 N N . SER A 1 962 ? -14.352 4.023 25.766 1 97.69 962 SER A N 1
ATOM 7370 C CA . SER A 1 962 ? -15.133 4.34 24.578 1 97.69 962 SER A CA 1
ATOM 7371 C C . SER A 1 962 ? -14.234 4.539 23.359 1 97.69 962 SER A C 1
ATOM 7373 O O . SER A 1 962 ? -13.422 5.465 23.328 1 97.69 962 SER A O 1
ATOM 7375 N N . HIS A 1 963 ? -14.336 3.639 22.375 1 98.06 963 HIS A N 1
ATOM 7376 C CA . HIS A 1 963 ? -13.422 3.629 21.234 1 98.06 963 HIS A CA 1
ATOM 7377 C C . HIS A 1 963 ? -14.039 4.316 20.016 1 98.06 963 HIS A C 1
ATOM 7379 O O . HIS A 1 963 ? -15.078 3.883 19.516 1 98.06 963 HIS A O 1
ATOM 7385 N N . TRP A 1 964 ? -13.414 5.359 19.516 1 98.81 964 TRP A N 1
ATOM 7386 C CA . TRP A 1 964 ? -13.945 6.156 18.422 1 98.81 964 TRP A CA 1
ATOM 7387 C C . TRP A 1 964 ? -12.93 6.27 17.297 1 98.81 964 TRP A C 1
ATOM 7389 O O . TRP A 1 964 ? -11.727 6.387 17.531 1 98.81 964 TRP A O 1
ATOM 7399 N N . ILE A 1 965 ? -13.375 6.16 16.078 1 98.88 965 ILE A N 1
ATOM 7400 C CA . ILE A 1 965 ? -12.617 6.344 14.844 1 98.88 965 ILE A CA 1
ATOM 7401 C C . ILE A 1 965 ? -13.141 7.566 14.086 1 98.88 965 ILE A C 1
ATOM 7403 O O . ILE A 1 965 ? -14.281 7.57 13.625 1 98.88 965 ILE A O 1
ATOM 7407 N N . PHE A 1 966 ? -12.312 8.672 14.016 1 98.88 966 PHE A N 1
ATOM 7408 C CA . PHE A 1 966 ? -12.703 9.922 13.375 1 98.88 966 PHE A CA 1
ATOM 7409 C C . PHE A 1 966 ? -12.07 10.055 12 1 98.88 966 PHE A C 1
ATOM 7411 O O . PHE A 1 966 ? -10.898 9.695 11.812 1 98.88 966 PHE A O 1
ATOM 7418 N N . GLY A 1 967 ? -12.836 10.539 10.984 1 98.31 967 GLY A N 1
ATOM 7419 C CA . GLY A 1 967 ? -12.273 10.828 9.68 1 98.31 967 GLY A CA 1
ATOM 7420 C C . GLY A 1 967 ? -13.242 11.523 8.742 1 98.31 967 GLY A C 1
ATOM 7421 O O . GLY A 1 967 ? -14.43 11.656 9.062 1 98.31 967 GLY A O 1
ATOM 7422 N N . GLY A 1 968 ? -12.789 12.055 7.637 1 97.94 968 GLY A N 1
ATOM 7423 C CA . GLY A 1 968 ? -13.609 12.75 6.648 1 97.94 968 GLY A CA 1
ATOM 7424 C C . GLY A 1 968 ? -14.141 11.828 5.566 1 97.94 968 GLY A C 1
ATOM 7425 O O . GLY A 1 968 ? -13.938 10.609 5.621 1 97.94 968 GLY A O 1
ATOM 7426 N N . ASP A 1 969 ? -14.836 12.406 4.559 1 96.38 969 ASP A N 1
ATOM 7427 C CA . ASP A 1 969 ? -15.438 11.656 3.461 1 96.38 969 ASP A CA 1
ATOM 7428 C C . ASP A 1 969 ? -14.359 10.992 2.602 1 96.38 969 ASP A C 1
ATOM 7430 O O . ASP A 1 969 ? -14.516 9.836 2.195 1 96.38 969 ASP A O 1
ATOM 7434 N N . GLY A 1 970 ? -13.227 11.742 2.291 1 95.12 970 GLY A N 1
ATOM 7435 C CA . GLY A 1 970 ? -12.172 11.156 1.479 1 95.12 970 GLY A CA 1
ATOM 7436 C C . GLY A 1 970 ? -11.633 9.852 2.045 1 95.12 970 GLY A C 1
ATOM 7437 O O . GLY A 1 970 ? -11.328 8.922 1.297 1 95.12 970 GLY A O 1
ATOM 7438 N N . TRP A 1 971 ? -11.5 9.797 3.363 1 97.69 971 TRP A N 1
ATOM 7439 C CA . TRP A 1 971 ? -11.062 8.57 4.023 1 97.69 971 TRP A CA 1
ATOM 7440 C C . TRP A 1 971 ? -12.148 7.496 3.951 1 97.69 971 TRP A C 1
ATOM 7442 O O . TRP A 1 971 ? -11.898 6.391 3.465 1 97.69 971 TRP A O 1
ATOM 7452 N N . ALA A 1 972 ? -13.328 7.738 4.383 1 98.5 972 ALA A N 1
ATOM 7453 C CA . ALA A 1 972 ? -14.367 6.742 4.625 1 98.5 972 ALA A CA 1
ATOM 7454 C C . ALA A 1 972 ? -14.93 6.207 3.312 1 98.5 972 ALA A C 1
ATOM 7456 O O . ALA A 1 972 ? -15.242 5.016 3.201 1 98.5 972 ALA A O 1
ATOM 7457 N N . TYR A 1 973 ? -15.117 7.109 2.273 1 97.81 973 TYR A N 1
ATOM 7458 C CA . TYR A 1 973 ? -15.789 6.727 1.039 1 97.81 973 TYR A CA 1
ATOM 7459 C C . TYR A 1 973 ? -14.797 6.164 0.028 1 97.81 973 TYR A C 1
ATOM 7461 O O . TYR A 1 973 ? -15.18 5.418 -0.875 1 97.81 973 TYR A O 1
ATOM 7469 N N . ASP A 1 974 ? -13.508 6.566 0.161 1 97.12 974 ASP A N 1
ATOM 7470 C CA . ASP A 1 974 ? -12.555 6.289 -0.912 1 97.12 974 ASP A CA 1
ATOM 7471 C C . ASP A 1 974 ? -11.383 5.457 -0.403 1 97.12 974 ASP A C 1
ATOM 7473 O O . ASP A 1 974 ? -11.492 4.238 -0.261 1 97.12 974 ASP A O 1
ATOM 7477 N N . ILE A 1 975 ? -10.281 6.051 0.056 1 96.88 975 ILE A N 1
ATOM 7478 C CA . ILE A 1 975 ? -9 5.379 0.238 1 96.88 975 ILE A CA 1
ATOM 7479 C C . ILE A 1 975 ? -9.102 4.375 1.382 1 96.88 975 ILE A C 1
ATOM 7481 O O . ILE A 1 975 ? -8.453 3.326 1.355 1 96.88 975 ILE A O 1
ATOM 7485 N N . GLY A 1 976 ? -9.891 4.707 2.455 1 97.88 976 GLY A N 1
ATOM 7486 C CA . GLY A 1 976 ? -9.992 3.836 3.615 1 97.88 976 GLY A CA 1
ATOM 7487 C C . GLY A 1 976 ? -11.203 2.928 3.576 1 97.88 976 GLY A C 1
ATOM 7488 O O . GLY A 1 976 ? -11.453 2.17 4.516 1 97.88 976 GLY A O 1
ATOM 7489 N N . PHE A 1 977 ? -12.062 2.867 2.436 1 98 977 PHE A N 1
ATOM 7490 C CA . PHE A 1 977 ? -13.359 2.209 2.402 1 98 977 PHE A CA 1
ATOM 7491 C C . PHE A 1 977 ? -13.211 0.71 2.641 1 98 977 PHE A C 1
ATOM 7493 O O . PHE A 1 977 ? -14.008 0.112 3.367 1 98 977 PHE A O 1
ATOM 7500 N N . GLY A 1 978 ? -12.242 0.08 1.972 1 97.5 978 GLY A N 1
ATOM 7501 C CA . GLY A 1 978 ? -12.039 -1.347 2.166 1 97.5 978 GLY A CA 1
ATOM 7502 C C . GLY A 1 978 ? -11.82 -1.726 3.617 1 97.5 978 GLY A C 1
ATOM 7503 O O . GLY A 1 978 ? -12.367 -2.717 4.102 1 97.5 978 GLY A O 1
ATOM 7504 N N . GLY A 1 979 ? -10.906 -1.006 4.355 1 97.94 979 GLY A N 1
ATOM 7505 C CA . GLY A 1 979 ? -10.656 -1.235 5.77 1 97.94 979 GLY A CA 1
ATOM 7506 C C . GLY A 1 979 ? -11.852 -0.935 6.648 1 97.94 979 GLY A C 1
ATOM 7507 O O . GLY A 1 979 ? -12.133 -1.666 7.602 1 97.94 979 GLY A O 1
ATOM 7508 N N . LEU A 1 980 ? -12.555 0.209 6.324 1 98.56 980 LEU A N 1
ATOM 7509 C CA . LEU A 1 980 ? -13.766 0.559 7.066 1 98.56 980 LEU A CA 1
ATOM 7510 C C . LEU A 1 980 ? -14.812 -0.547 6.957 1 98.56 980 LEU A C 1
ATOM 7512 O O . LEU A 1 980 ? -15.406 -0.942 7.957 1 98.56 980 LEU A O 1
ATOM 7516 N N . ASP A 1 981 ? -15.023 -1.051 5.723 1 98.12 981 ASP A N 1
ATOM 7517 C CA . ASP A 1 981 ? -15.961 -2.146 5.488 1 98.12 981 ASP A CA 1
ATOM 7518 C C . ASP A 1 981 ? -15.602 -3.365 6.336 1 98.12 981 ASP A C 1
ATOM 7520 O O . ASP A 1 981 ? -16.484 -4 6.918 1 98.12 981 ASP A O 1
ATOM 7524 N N . HIS A 1 982 ? -14.344 -3.725 6.402 1 97.5 982 HIS A N 1
ATOM 7525 C CA . HIS A 1 982 ? -13.898 -4.895 7.152 1 97.5 982 HIS A CA 1
ATOM 7526 C C . HIS A 1 982 ? -14.141 -4.715 8.648 1 97.5 982 HIS A C 1
ATOM 7528 O O . HIS A 1 982 ? -14.586 -5.645 9.328 1 97.5 982 HIS A O 1
ATOM 7534 N N . VAL A 1 983 ? -13.797 -3.568 9.195 1 98.25 983 VAL A N 1
ATOM 7535 C CA . VAL A 1 983 ? -13.945 -3.291 10.625 1 98.25 983 VAL A CA 1
ATOM 7536 C C . VAL A 1 983 ? -15.422 -3.328 11.008 1 98.25 983 VAL A C 1
ATOM 7538 O O . VAL A 1 983 ? -15.789 -3.91 12.031 1 98.25 983 VAL A O 1
ATOM 7541 N N . LEU A 1 984 ? -16.297 -2.729 10.188 1 98.31 984 LEU A N 1
ATOM 7542 C CA . LEU A 1 984 ? -17.734 -2.791 10.453 1 98.31 984 LEU A CA 1
ATOM 7543 C C . LEU A 1 984 ? -18.234 -4.227 10.375 1 98.31 984 LEU A C 1
ATOM 7545 O O . LEU A 1 984 ? -19.078 -4.641 11.172 1 98.31 984 LEU A O 1
ATOM 7549 N N . ALA A 1 985 ? -17.734 -5.012 9.422 1 97 985 ALA A N 1
ATOM 7550 C CA . ALA A 1 985 ? -18.156 -6.402 9.227 1 97 985 ALA A CA 1
ATOM 7551 C C . ALA A 1 985 ? -17.703 -7.277 10.383 1 97 985 ALA A C 1
ATOM 7553 O O . ALA A 1 985 ? -18.266 -8.344 10.633 1 97 985 ALA A O 1
ATOM 7554 N N . SER A 1 986 ? -16.656 -6.887 11.164 1 94.94 986 SER A N 1
ATOM 7555 C CA . SER A 1 986 ? -16.031 -7.707 12.195 1 94.94 986 SER A CA 1
ATOM 7556 C C . SER A 1 986 ? -16.969 -7.926 13.375 1 94.94 986 SER A C 1
ATOM 7558 O O . SER A 1 986 ? -16.797 -8.859 14.156 1 94.94 986 SER A O 1
ATOM 7560 N N . GLY A 1 987 ? -17.922 -6.941 13.547 1 95.31 987 GLY A N 1
ATOM 7561 C CA . GLY A 1 987 ? -18.844 -7.031 14.664 1 95.31 987 GLY A CA 1
ATOM 7562 C C . GLY A 1 987 ? -18.281 -6.469 15.953 1 95.31 987 GLY A C 1
ATOM 7563 O O . GLY A 1 987 ? -18.969 -6.438 16.984 1 95.31 987 GLY A O 1
ATOM 7564 N N . LYS A 1 988 ? -17.062 -5.918 15.906 1 96.56 988 LYS A N 1
ATOM 7565 C CA . LYS A 1 988 ? -16.422 -5.406 17.109 1 96.56 988 LYS A CA 1
ATOM 7566 C C . LYS A 1 988 ? -17.016 -4.059 17.516 1 96.56 988 LYS A C 1
ATOM 7568 O O . LYS A 1 988 ? -17.516 -3.312 16.672 1 96.56 988 LYS A O 1
ATOM 7573 N N . ASP A 1 989 ? -16.953 -3.789 18.781 1 97.5 989 ASP A N 1
ATOM 7574 C CA . ASP A 1 989 ? -17.641 -2.637 19.359 1 97.5 989 ASP A CA 1
ATOM 7575 C C . ASP A 1 989 ? -16.781 -1.373 19.219 1 97.5 989 ASP A C 1
ATOM 7577 O O . ASP A 1 989 ? -16.141 -0.949 20.188 1 97.5 989 ASP A O 1
ATOM 7581 N N . VAL A 1 990 ? -16.781 -0.723 18.078 1 98.25 990 VAL A N 1
ATOM 7582 C CA . VAL A 1 990 ? -16.141 0.552 17.781 1 98.25 990 VAL A CA 1
ATOM 7583 C C . VAL A 1 990 ? -17.172 1.543 17.25 1 98.25 990 VAL A C 1
ATOM 7585 O O . VAL A 1 990 ? -18.203 1.143 16.703 1 98.25 990 VAL A O 1
ATOM 7588 N N . ASN A 1 991 ? -16.953 2.799 17.438 1 98.81 991 ASN A N 1
ATOM 7589 C CA . ASN A 1 991 ? -17.797 3.871 16.906 1 98.81 991 ASN A CA 1
ATOM 7590 C C . ASN A 1 991 ? -17.062 4.672 15.836 1 98.81 991 ASN A C 1
ATOM 7592 O O . ASN A 1 991 ? -15.969 5.184 16.078 1 98.81 991 ASN A O 1
ATOM 7596 N N . VAL A 1 992 ? -17.641 4.734 14.648 1 98.88 992 VAL A N 1
ATOM 7597 C CA . VAL A 1 992 ? -17.047 5.492 13.555 1 98.88 992 VAL A CA 1
ATOM 7598 C C . VAL A 1 992 ? -17.828 6.789 13.344 1 98.88 992 VAL A C 1
ATOM 7600 O O . VAL A 1 992 ? -19.062 6.77 13.234 1 98.88 992 VAL A O 1
ATOM 7603 N N . LEU A 1 993 ? -17.188 7.883 13.367 1 98.88 993 LEU A N 1
ATOM 7604 C CA . LEU A 1 993 ? -17.781 9.188 13.062 1 98.88 993 LEU A CA 1
ATOM 7605 C C . LEU A 1 993 ? -17.156 9.773 11.805 1 98.88 993 LEU A C 1
ATOM 7607 O O . LEU A 1 993 ? -15.984 10.141 11.797 1 98.88 993 LEU A O 1
ATOM 7611 N N . VAL A 1 994 ? -17.922 9.914 10.711 1 98.81 994 VAL A N 1
ATOM 7612 C CA . VAL A 1 994 ? -17.469 10.469 9.43 1 98.81 994 VAL A CA 1
ATOM 7613 C C . VAL A 1 994 ? -17.938 11.922 9.312 1 98.81 994 VAL A C 1
ATOM 7615 O O . VAL A 1 994 ? -19.125 12.203 9.305 1 98.81 994 VAL A O 1
ATOM 7618 N N . PHE A 1 995 ? -16.969 12.852 9.312 1 98.69 995 PHE A N 1
ATOM 7619 C CA . PHE A 1 995 ? -17.281 14.227 8.961 1 98.69 995 PHE A CA 1
ATOM 7620 C C . PHE A 1 995 ? -17.438 14.383 7.449 1 98.69 995 PHE A C 1
ATOM 7622 O O . PHE A 1 995 ? -16.453 14.539 6.73 1 98.69 995 PHE A O 1
ATOM 7629 N N . ASP A 1 996 ? -18.641 14.43 6.957 1 98.38 996 ASP A N 1
ATOM 7630 C CA . ASP A 1 996 ? -18.891 14.406 5.52 1 98.38 996 ASP A CA 1
ATOM 7631 C C . ASP A 1 996 ? -19.016 15.82 4.961 1 98.38 996 ASP A C 1
ATOM 7633 O O . ASP A 1 996 ? -20.109 16.375 4.887 1 98.38 996 ASP A O 1
ATOM 7637 N N . THR A 1 997 ? -17.938 16.344 4.523 1 96.88 997 THR A N 1
ATOM 7638 C CA . THR A 1 997 ? -17.953 17.641 3.857 1 96.88 997 THR A CA 1
ATOM 7639 C C . THR A 1 997 ? -18.234 17.484 2.367 1 96.88 997 THR A C 1
ATOM 7641 O O . THR A 1 997 ? -18.438 18.469 1.66 1 96.88 997 THR A O 1
ATOM 7644 N N . GLU A 1 998 ? -18.188 16.281 1.859 1 96 998 GLU A N 1
ATOM 7645 C CA . GLU A 1 998 ? -18.516 15.914 0.485 1 96 998 GLU A CA 1
ATOM 7646 C C . GLU A 1 998 ? -17.391 16.297 -0.472 1 96 998 GLU A C 1
ATOM 7648 O O . GLU A 1 998 ? -17.547 16.219 -1.691 1 96 998 GLU A O 1
ATOM 7653 N N . VAL A 1 999 ? -16.234 16.75 0.011 1 94.06 999 VAL A N 1
ATOM 7654 C CA . VAL A 1 999 ? -15.062 17.047 -0.801 1 94.06 999 VAL A CA 1
ATOM 7655 C C . VAL A 1 999 ? -13.797 16.75 -0.002 1 94.06 999 VAL A C 1
ATOM 7657 O O . VAL A 1 999 ? -13.844 16.641 1.227 1 94.06 999 VAL A O 1
ATOM 7660 N N . TYR A 1 1000 ? -12.656 16.531 -0.687 1 92.06 1000 TYR A N 1
ATOM 7661 C CA . TYR A 1 1000 ? -11.367 16.469 -0.006 1 92.06 1000 TYR A CA 1
ATOM 7662 C C . TYR A 1 1000 ? -10.977 17.844 0.546 1 92.06 1000 TYR A C 1
ATOM 7664 O O . TYR A 1 1000 ? -10.133 18.531 -0.025 1 92.06 1000 TYR A O 1
ATOM 7672 N N . SER A 1 1001 ? -11.438 18.156 1.664 1 90.56 1001 SER A N 1
ATOM 7673 C CA . SER A 1 1001 ? -11.359 19.516 2.195 1 90.56 1001 SER A CA 1
ATOM 7674 C C . SER A 1 1001 ? -9.93 19.891 2.555 1 90.56 1001 SER A C 1
ATOM 7676 O O . SER A 1 1001 ? -9.516 21.031 2.371 1 90.56 1001 SER A O 1
ATOM 7678 N N . ASN A 1 1002 ? -9.156 18.922 3.029 1 88.06 1002 ASN A N 1
ATOM 7679 C CA . ASN A 1 1002 ? -7.797 19.219 3.48 1 88.06 1002 ASN A CA 1
ATOM 7680 C C . ASN A 1 1002 ? -6.875 19.547 2.309 1 88.06 1002 ASN A C 1
ATOM 7682 O O . ASN A 1 1002 ? -5.949 20.344 2.449 1 88.06 1002 ASN A O 1
ATOM 7686 N N . THR A 1 1003 ? -7.137 18.953 1.178 1 84.94 1003 THR A N 1
ATOM 7687 C CA . THR A 1 1003 ? -6.215 19.078 0.053 1 84.94 1003 THR A CA 1
ATOM 7688 C C . THR A 1 1003 ? -6.723 20.125 -0.946 1 84.94 1003 THR A C 1
ATOM 7690 O O . THR A 1 1003 ? -6.148 20.281 -2.023 1 84.94 1003 THR A O 1
ATOM 7693 N N . GLY A 1 1004 ? -7.758 20.734 -0.742 1 80.44 1004 GLY A N 1
ATOM 7694 C CA . GLY A 1 1004 ? -8.141 21.844 -1.607 1 80.44 1004 GLY A CA 1
ATOM 7695 C C . GLY A 1 1004 ? -9.531 21.688 -2.191 1 80.44 1004 GLY A C 1
ATOM 7696 O O . GLY A 1 1004 ? -9.969 22.531 -2.982 1 80.44 1004 GLY A O 1
ATOM 7697 N N . GLY A 1 1005 ? -10.258 20.609 -1.831 1 89.12 1005 GLY A N 1
ATOM 7698 C CA . GLY A 1 1005 ? -11.656 20.484 -2.205 1 89.12 1005 GLY A CA 1
ATOM 7699 C C . GLY A 1 1005 ? -11.875 19.641 -3.441 1 89.12 1005 GLY A C 1
ATOM 7700 O O . GLY A 1 1005 ? -12.734 19.938 -4.27 1 89.12 1005 GLY A O 1
ATOM 7701 N N . GLN A 1 1006 ? -11.07 18.625 -3.658 1 89.56 1006 GLN A N 1
ATOM 7702 C CA . GLN A 1 1006 ? -11.258 17.688 -4.758 1 89.56 1006 GLN A CA 1
ATOM 7703 C C . GLN A 1 1006 ? -12.469 16.797 -4.512 1 89.56 1006 GLN A C 1
ATOM 7705 O O . GLN A 1 1006 ? -12.969 16.703 -3.387 1 89.56 1006 GLN A O 1
ATOM 7710 N N . SER A 1 1007 ? -12.883 16.125 -5.504 1 91.5 1007 SER A N 1
ATOM 7711 C CA . SER A 1 1007 ? -14.086 15.297 -5.426 1 91.5 1007 SER A CA 1
ATOM 7712 C C . SER A 1 1007 ? -13.82 14 -4.668 1 91.5 1007 SER A C 1
ATOM 7714 O O . SER A 1 1007 ? -12.719 13.453 -4.734 1 91.5 1007 SER A O 1
ATOM 7716 N N . SER A 1 1008 ? -14.742 13.539 -3.891 1 93.62 1008 SER A N 1
ATOM 7717 C CA . SER A 1 1008 ? -14.812 12.203 -3.314 1 93.62 1008 SER A CA 1
ATOM 7718 C C . SER A 1 1008 ? -16.062 11.469 -3.775 1 93.62 1008 SER A C 1
ATOM 7720 O O . SER A 1 1008 ? -16.891 12.031 -4.5 1 93.62 1008 SER A O 1
ATOM 7722 N N . LYS A 1 1009 ? -16.266 10.25 -3.406 1 95.56 1009 LYS A N 1
ATOM 7723 C CA . LYS A 1 1009 ? -17.469 9.516 -3.801 1 95.56 1009 LYS A CA 1
ATOM 7724 C C . LYS A 1 1009 ? -18.672 9.961 -2.982 1 95.56 1009 LYS A C 1
ATOM 7726 O O . LYS A 1 1009 ? -19.797 9.523 -3.24 1 95.56 1009 LYS A O 1
ATOM 7731 N N . SER A 1 1010 ? -18.422 10.906 -2.055 1 96 1010 SER A N 1
ATOM 7732 C CA . SER A 1 1010 ? -19.531 11.547 -1.35 1 96 1010 SER A CA 1
ATOM 7733 C C . SER A 1 1010 ? -20 12.805 -2.082 1 96 1010 SER A C 1
ATOM 7735 O O . SER A 1 1010 ? -21.094 13.312 -1.815 1 96 1010 SER A O 1
ATOM 7737 N N . THR A 1 1011 ? -19.203 13.359 -2.994 1 94.69 1011 THR A N 1
ATOM 7738 C CA . THR A 1 1011 ? -19.562 14.555 -3.754 1 94.69 1011 THR A CA 1
ATOM 7739 C C . THR A 1 1011 ? -20.781 14.289 -4.641 1 94.69 1011 THR A C 1
ATOM 7741 O O . THR A 1 1011 ? -20.781 13.32 -5.41 1 94.69 1011 THR A O 1
ATOM 7744 N N . PRO A 1 1012 ? -21.812 15.07 -4.559 1 93.44 1012 PRO A N 1
ATOM 7745 C CA . PRO A 1 1012 ? -22.969 14.875 -5.438 1 93.44 1012 PRO A CA 1
ATOM 7746 C C . PRO A 1 1012 ? -22.688 15.297 -6.879 1 93.44 1012 PRO A C 1
ATOM 7748 O O . PRO A 1 1012 ? -21.781 16.094 -7.129 1 93.44 1012 PRO A O 1
ATOM 7751 N N . ALA A 1 1013 ? -23.516 14.891 -7.738 1 91.06 1013 ALA A N 1
ATOM 7752 C CA . ALA A 1 1013 ? -23.422 15.312 -9.133 1 91.06 1013 ALA A CA 1
ATOM 7753 C C . ALA A 1 1013 ? -23.547 16.828 -9.25 1 91.06 1013 ALA A C 1
ATOM 7755 O O . ALA A 1 1013 ? -24.266 17.453 -8.453 1 91.06 1013 ALA A O 1
ATOM 7756 N N . ALA A 1 1014 ? -22.875 17.453 -10.141 1 89.31 1014 ALA A N 1
ATOM 7757 C CA . ALA A 1 1014 ? -22.969 18.859 -10.516 1 89.31 1014 ALA A CA 1
ATOM 7758 C C . ALA A 1 1014 ? -22.062 19.719 -9.633 1 89.31 1014 ALA A C 1
ATOM 7760 O O . ALA A 1 1014 ? -21.797 20.875 -9.953 1 89.31 1014 ALA A O 1
ATOM 7761 N N . ALA A 1 1015 ? -21.609 19.203 -8.5 1 88.44 1015 ALA A N 1
ATOM 7762 C CA . ALA A 1 1015 ? -20.719 19.984 -7.648 1 88.44 1015 ALA A CA 1
ATOM 7763 C C . ALA A 1 1015 ? -19.344 20.141 -8.297 1 88.44 1015 ALA A C 1
ATOM 7765 O O . ALA A 1 1015 ? -18.75 19.156 -8.75 1 88.44 1015 ALA A O 1
ATOM 7766 N N . ILE A 1 1016 ? -18.922 21.375 -8.438 1 77.5 1016 ILE A N 1
ATOM 7767 C CA . ILE A 1 1016 ? -17.594 21.625 -8.977 1 77.5 1016 ILE A CA 1
ATOM 7768 C C . ILE A 1 1016 ? -16.547 21.438 -7.879 1 77.5 1016 ILE A C 1
ATOM 7770 O O . ILE A 1 1016 ? -16.672 22 -6.793 1 77.5 1016 ILE A O 1
ATOM 7774 N N . ALA A 1 1017 ? -15.742 20.469 -8.008 1 69 1017 ALA A N 1
ATOM 7775 C CA . ALA A 1 1017 ? -14.555 20.25 -7.188 1 69 1017 ALA A CA 1
ATOM 7776 C C . ALA A 1 1017 ? -13.281 20.375 -8.023 1 69 1017 ALA A C 1
ATOM 7778 O O . ALA A 1 1017 ? -13.344 20.547 -9.242 1 69 1017 ALA A O 1
ATOM 7779 N N . GLN A 1 1018 ? -12.141 20.359 -7.312 1 64.88 1018 GLN A N 1
ATOM 7780 C CA . GLN A 1 1018 ? -10.883 20.438 -8.055 1 64.88 1018 GLN A CA 1
ATOM 7781 C C . GLN A 1 1018 ? -10.703 19.234 -8.961 1 64.88 1018 GLN A C 1
ATOM 7783 O O . GLN A 1 1018 ? -10.727 18.094 -8.5 1 64.88 1018 GLN A O 1
ATOM 7788 N N . PHE A 1 1019 ? -10.945 19.016 -10.305 1 55.19 1019 PHE A N 1
ATOM 7789 C CA . PHE A 1 1019 ? -10.75 18.031 -11.367 1 55.19 1019 PHE A CA 1
ATOM 7790 C C . PHE A 1 1019 ? -12.055 17.797 -12.125 1 55.19 1019 PHE A C 1
ATOM 7792 O O . PHE A 1 1019 ? -12.344 16.656 -12.523 1 55.19 1019 PHE A O 1
ATOM 7799 N N . ALA A 1 1020 ? -12.977 18.562 -11.945 1 61.81 1020 ALA A N 1
ATOM 7800 C CA . ALA A 1 1020 ? -14.109 18.484 -12.859 1 61.81 1020 ALA A CA 1
ATOM 7801 C C . ALA A 1 1020 ? -15.43 18.359 -12.086 1 61.81 1020 ALA A C 1
ATOM 7803 O O . ALA A 1 1020 ? -15.422 18.094 -10.883 1 61.81 1020 ALA A O 1
ATOM 7804 N N . CYS A 1 1021 ? -16.297 18.578 -12.859 1 70.81 1021 CYS A N 1
ATOM 7805 C CA . CYS A 1 1021 ? -17.672 18.453 -12.391 1 70.81 1021 CYS A CA 1
ATOM 7806 C C . CYS A 1 1021 ? -18.062 16.984 -12.234 1 70.81 1021 CYS A C 1
ATOM 7808 O O . CYS A 1 1021 ? -17.859 16.172 -13.148 1 70.81 1021 CYS A O 1
ATOM 7810 N N . LYS A 1 1022 ? -18.484 16.625 -11.008 1 80.31 1022 LYS A N 1
ATOM 7811 C CA . LYS A 1 1022 ? -18.891 15.258 -10.719 1 80.31 1022 LYS A CA 1
ATOM 7812 C C . LYS A 1 1022 ? -20.141 14.867 -11.516 1 80.31 1022 LYS A C 1
ATOM 7814 O O . LYS A 1 1022 ? -21.141 15.586 -11.5 1 80.31 1022 LYS A O 1
ATOM 7819 N N . LYS A 1 1023 ? -20.031 13.672 -12.148 1 82.94 1023 LYS A N 1
ATOM 7820 C CA . LYS A 1 1023 ? -21.156 13.258 -12.984 1 82.94 1023 LYS A CA 1
ATOM 7821 C C . LYS A 1 1023 ? -21.953 12.141 -12.32 1 82.94 1023 LYS A C 1
ATOM 7823 O O . LYS A 1 1023 ? -23.172 12.031 -12.516 1 82.94 1023 LYS A O 1
ATOM 7828 N N . THR A 1 1024 ? -21.281 11.398 -11.523 1 86.88 1024 THR A N 1
ATOM 7829 C CA . THR A 1 1024 ? -21.938 10.25 -10.906 1 86.88 1024 THR A CA 1
ATOM 7830 C C . THR A 1 1024 ? -22.594 10.656 -9.586 1 86.88 1024 THR A C 1
ATOM 7832 O O . THR A 1 1024 ? -22.219 11.664 -8.984 1 86.88 1024 THR A O 1
ATOM 7835 N N . ARG A 1 1025 ? -23.547 9.938 -9.203 1 91.5 1025 ARG A N 1
ATOM 7836 C CA . ARG A 1 1025 ? -24.281 10.242 -7.977 1 91.5 1025 ARG A CA 1
ATOM 7837 C C . ARG A 1 1025 ? -23.438 9.961 -6.742 1 91.5 1025 ARG A C 1
ATOM 7839 O O . ARG A 1 1025 ? -22.484 9.18 -6.797 1 91.5 1025 ARG A O 1
ATOM 7846 N N . LYS A 1 1026 ? -23.859 10.57 -5.668 1 94.06 1026 LYS A N 1
ATOM 7847 C CA . LYS A 1 1026 ? -23.234 10.359 -4.371 1 94.06 1026 LYS A CA 1
ATOM 7848 C C . LYS A 1 1026 ? -23.375 8.914 -3.912 1 94.06 1026 LYS A C 1
ATOM 7850 O O . LYS A 1 1026 ? -24.469 8.336 -4.012 1 94.06 1026 LYS A O 1
ATOM 7855 N N . LYS A 1 1027 ? -22.25 8.258 -3.512 1 95.81 1027 LYS A N 1
ATOM 7856 C CA . LYS A 1 1027 ? -22.266 6.926 -2.91 1 95.81 1027 LYS A CA 1
ATOM 7857 C C . LYS A 1 1027 ? -23.047 6.918 -1.605 1 95.81 1027 LYS A C 1
ATOM 7859 O O . LYS A 1 1027 ? -22.922 7.836 -0.791 1 95.81 1027 LYS A O 1
ATOM 7864 N N . ASP A 1 1028 ? -23.922 5.941 -1.428 1 97.31 1028 ASP A N 1
ATOM 7865 C CA . ASP A 1 1028 ? -24.688 5.82 -0.2 1 97.31 1028 ASP A CA 1
ATOM 7866 C C . ASP A 1 1028 ? -24.016 4.891 0.797 1 97.31 1028 ASP A C 1
ATOM 7868 O O . ASP A 1 1028 ? -24.359 3.713 0.903 1 97.31 1028 ASP A O 1
ATOM 7872 N N . LEU A 1 1029 ? -23.094 5.449 1.557 1 97.81 1029 LEU A N 1
ATOM 7873 C CA . LEU A 1 1029 ? -22.281 4.695 2.504 1 97.81 1029 LEU A CA 1
ATOM 7874 C C . LEU A 1 1029 ? -23.141 4.039 3.568 1 97.81 1029 LEU A C 1
ATOM 7876 O O . LEU A 1 1029 ? -22.875 2.906 3.982 1 97.81 1029 LEU A O 1
ATOM 7880 N N . GLY A 1 1030 ? -24.188 4.738 4.082 1 98.12 1030 GLY A N 1
ATOM 7881 C CA . GLY A 1 1030 ? -25.078 4.203 5.102 1 98.12 1030 GLY A CA 1
ATOM 7882 C C . GLY A 1 1030 ? -25.828 2.965 4.652 1 98.12 1030 GLY A C 1
ATOM 7883 O O . GLY A 1 1030 ? -25.906 1.981 5.395 1 98.12 1030 GLY A O 1
ATOM 7884 N N . MET A 1 1031 ? -26.375 2.984 3.406 1 96.69 1031 MET A N 1
ATOM 7885 C CA . MET A 1 1031 ? -27.125 1.847 2.865 1 96.69 1031 MET A CA 1
ATOM 7886 C C . MET A 1 1031 ? -26.219 0.622 2.74 1 96.69 1031 MET A C 1
ATOM 7888 O O . MET A 1 1031 ? -26.641 -0.499 3.025 1 96.69 1031 MET A O 1
ATOM 7892 N N . MET A 1 1032 ? -25.016 0.808 2.309 1 97.19 1032 MET A N 1
ATOM 7893 C CA . MET A 1 1032 ? -24.062 -0.292 2.17 1 97.19 1032 MET A CA 1
ATOM 7894 C C . MET A 1 1032 ? -23.75 -0.909 3.529 1 97.19 1032 MET A C 1
ATOM 7896 O O . MET A 1 1032 ? -23.719 -2.133 3.668 1 97.19 1032 MET A O 1
ATOM 7900 N N . ALA A 1 1033 ? -23.5 -0.078 4.551 1 97.88 1033 ALA A N 1
ATOM 7901 C CA . ALA A 1 1033 ? -23.203 -0.58 5.887 1 97.88 1033 ALA A CA 1
ATOM 7902 C C . ALA A 1 1033 ? -24.391 -1.316 6.48 1 97.88 1033 ALA A C 1
ATOM 7904 O O . ALA A 1 1033 ? -24.234 -2.312 7.188 1 97.88 1033 ALA A O 1
ATOM 7905 N N . MET A 1 1034 ? -25.656 -0.9 6.246 1 96.88 1034 MET A N 1
ATOM 7906 C CA . MET A 1 1034 ? -26.891 -1.494 6.777 1 96.88 1034 MET A CA 1
ATOM 7907 C C . MET A 1 1034 ? -27.094 -2.898 6.223 1 96.88 1034 MET A C 1
ATOM 7909 O O . MET A 1 1034 ? -27.781 -3.719 6.836 1 96.88 1034 MET A O 1
ATOM 7913 N N . SER A 1 1035 ? -26.469 -3.188 5.07 1 94.69 1035 SER A N 1
ATOM 7914 C CA . SER A 1 1035 ? -26.656 -4.48 4.418 1 94.69 1035 SER A CA 1
ATOM 7915 C C . SER A 1 1035 ? -26.141 -5.621 5.285 1 94.69 1035 SER A C 1
ATOM 7917 O O . SER A 1 1035 ? -26.531 -6.773 5.105 1 94.69 1035 SER A O 1
ATOM 7919 N N . TYR A 1 1036 ? -25.266 -5.406 6.246 1 95.5 1036 TYR A N 1
ATOM 7920 C CA . TYR A 1 1036 ? -24.766 -6.434 7.152 1 95.5 1036 TYR A CA 1
ATOM 7921 C C . TYR A 1 1036 ? -25.828 -6.816 8.172 1 95.5 1036 TYR A C 1
ATOM 7923 O O . TYR A 1 1036 ? -25.781 -7.91 8.75 1 95.5 1036 TYR A O 1
ATOM 7931 N N . GLY A 1 1037 ? -26.734 -5.918 8.492 1 94.56 1037 GLY A N 1
ATOM 7932 C CA . GLY A 1 1037 ? -27.859 -6.203 9.367 1 94.56 1037 GLY A CA 1
ATOM 7933 C C . GLY A 1 1037 ? -27.547 -6.004 10.836 1 94.56 1037 GLY A C 1
ATOM 7934 O O . GLY A 1 1037 ? -28.453 -5.926 11.664 1 94.56 1037 GLY A O 1
ATOM 7935 N N . TYR A 1 1038 ? -26.25 -5.887 11.219 1 95.81 1038 TYR A N 1
ATOM 7936 C CA . TYR A 1 1038 ? -25.906 -5.793 12.633 1 95.81 1038 TYR A CA 1
ATOM 7937 C C . TYR A 1 1038 ? -25.016 -4.582 12.891 1 95.81 1038 TYR A C 1
ATOM 7939 O O . TYR A 1 1038 ? -24.344 -4.512 13.922 1 95.81 1038 TYR A O 1
ATOM 7947 N N . VAL A 1 1039 ? -24.875 -3.645 11.938 1 98.06 1039 VAL A N 1
ATOM 7948 C CA . VAL A 1 1039 ? -24.156 -2.383 12.125 1 98.06 1039 VAL A CA 1
ATOM 7949 C C . VAL A 1 1039 ? -25.156 -1.274 12.461 1 98.06 1039 VAL A C 1
ATOM 7951 O O . VAL A 1 1039 ? -26.141 -1.072 11.734 1 98.06 1039 VAL A O 1
ATOM 7954 N N . TYR A 1 1040 ? -25 -0.586 13.594 1 98.69 1040 TYR A N 1
ATOM 7955 C CA . TYR A 1 1040 ? -25.766 0.625 13.836 1 98.69 1040 TYR A CA 1
ATOM 7956 C C . TYR A 1 1040 ? -25.359 1.735 12.875 1 98.69 1040 TYR A C 1
ATOM 7958 O O . TYR A 1 1040 ? -24.172 2.023 12.719 1 98.69 1040 TYR A O 1
ATOM 7966 N N . VAL A 1 1041 ? -26.328 2.342 12.141 1 98.81 1041 VAL A N 1
ATOM 7967 C CA . VAL A 1 1041 ? -26.016 3.393 11.172 1 98.81 1041 VAL A CA 1
ATOM 7968 C C . VAL A 1 1041 ? -26.891 4.609 11.438 1 98.81 1041 VAL A C 1
ATOM 7970 O O . VAL A 1 1041 ? -28.094 4.469 11.734 1 98.81 1041 VAL A O 1
ATOM 7973 N N . ALA A 1 1042 ? -26.297 5.793 11.414 1 98.88 1042 ALA A N 1
ATOM 7974 C CA . ALA A 1 1042 ? -27.078 7.023 11.5 1 98.88 1042 ALA A CA 1
ATOM 7975 C C . ALA A 1 1042 ? -26.516 8.094 10.57 1 98.88 1042 ALA A C 1
ATOM 7977 O O . ALA A 1 1042 ? -25.312 8.195 10.391 1 98.88 1042 ALA A O 1
ATOM 7978 N N . GLN A 1 1043 ? -27.375 8.773 9.922 1 98.75 1043 GLN A N 1
ATOM 7979 C CA . GLN A 1 1043 ? -27.062 10.016 9.227 1 98.75 1043 GLN A CA 1
ATOM 7980 C C . GLN A 1 1043 ? -27.641 11.227 9.961 1 98.75 1043 GLN A C 1
ATOM 7982 O O . GLN A 1 1043 ? -28.828 11.25 10.289 1 98.75 1043 GLN A O 1
ATOM 7987 N N . ILE A 1 1044 ? -26.75 12.211 10.25 1 98.88 1044 ILE A N 1
ATOM 7988 C CA . ILE A 1 1044 ? -27.203 13.297 11.117 1 98.88 1044 ILE A CA 1
ATOM 7989 C C . ILE A 1 1044 ? -26.797 14.641 10.508 1 98.88 1044 ILE A C 1
ATOM 7991 O O . ILE A 1 1044 ? -25.891 14.703 9.68 1 98.88 1044 ILE A O 1
ATOM 7995 N N . ALA A 1 1045 ? -27.484 15.672 10.844 1 98.75 1045 ALA A N 1
ATOM 7996 C CA . ALA A 1 1045 ? -27.203 17.078 10.586 1 98.75 1045 ALA A CA 1
ATOM 7997 C C . ALA A 1 1045 ? -27.531 17.938 11.805 1 98.75 1045 ALA A C 1
ATOM 7999 O O . ALA A 1 1045 ? -28.703 18.234 12.062 1 98.75 1045 ALA A O 1
ATOM 8000 N N . MET A 1 1046 ? -26.5 18.328 12.492 1 98.56 1046 MET A N 1
ATOM 8001 C CA . MET A 1 1046 ? -26.641 19 13.781 1 98.56 1046 MET A CA 1
ATOM 8002 C C . MET A 1 1046 ? -27.5 20.266 13.648 1 98.56 1046 MET A C 1
ATOM 8004 O O . MET A 1 1046 ? -28.359 20.516 14.492 1 98.56 1046 MET A O 1
ATOM 8008 N N . GLY A 1 1047 ? -27.25 21.078 12.602 1 98.06 1047 GLY A N 1
ATOM 8009 C CA . GLY A 1 1047 ? -28 22.297 12.406 1 98.06 1047 GLY A CA 1
ATOM 8010 C C . GLY A 1 1047 ? -29.484 22.062 12.172 1 98.06 1047 GLY A C 1
ATOM 8011 O O . GLY A 1 1047 ? -30.312 22.922 12.477 1 98.06 1047 GLY A O 1
ATOM 8012 N N . ALA A 1 1048 ? -29.828 20.906 11.625 1 98 1048 ALA A N 1
ATOM 8013 C CA . ALA A 1 1048 ? -31.219 20.594 11.289 1 98 1048 ALA A CA 1
ATOM 8014 C C . ALA A 1 1048 ? -31.969 20.062 12.516 1 98 1048 ALA A C 1
ATOM 8016 O O . ALA A 1 1048 ? -33.156 20.391 12.719 1 98 1048 ALA A O 1
ATOM 8017 N N . ASP A 1 1049 ? -31.328 19.219 13.273 1 98.31 1049 ASP A N 1
ATOM 8018 C CA . ASP A 1 1049 ? -31.969 18.594 14.43 1 98.31 1049 ASP A CA 1
ATOM 8019 C C . ASP A 1 1049 ? -30.938 18.234 15.5 1 98.31 1049 ASP A C 1
ATOM 8021 O O . ASP A 1 1049 ? -30.344 17.156 15.438 1 98.31 1049 ASP A O 1
ATOM 8025 N N . LYS A 1 1050 ? -30.859 19.031 16.516 1 98.38 1050 LYS A N 1
ATOM 8026 C CA . LYS A 1 1050 ? -29.875 18.844 17.578 1 98.38 1050 LYS A CA 1
ATOM 8027 C C . LYS A 1 1050 ? -30.219 17.656 18.453 1 98.38 1050 LYS A C 1
ATOM 8029 O O . LYS A 1 1050 ? -29.328 16.969 18.969 1 98.38 1050 LYS A O 1
ATOM 8034 N N . ASN A 1 1051 ? -31.469 17.391 18.703 1 97.75 1051 ASN A N 1
ATOM 8035 C CA . ASN A 1 1051 ? -31.906 16.25 19.5 1 97.75 1051 ASN A CA 1
ATOM 8036 C C . ASN A 1 1051 ? -31.641 14.922 18.797 1 97.75 1051 ASN A C 1
ATOM 8038 O O . ASN A 1 1051 ? -31.234 13.945 19.438 1 97.75 1051 ASN A O 1
ATOM 8042 N N . GLN A 1 1052 ? -31.922 14.891 17.5 1 98.31 1052 GLN A N 1
ATOM 8043 C CA . GLN A 1 1052 ? -31.609 13.695 16.719 1 98.31 1052 GLN A CA 1
ATOM 8044 C C . GLN A 1 1052 ? -30.125 13.406 16.734 1 98.31 1052 GLN A C 1
ATOM 8046 O O . GLN A 1 1052 ? -29.703 12.242 16.781 1 98.31 1052 GLN A O 1
ATOM 8051 N N . THR A 1 1053 ? -29.281 14.438 16.625 1 98.69 1053 THR A N 1
ATOM 8052 C CA . THR A 1 1053 ? -27.828 14.289 16.688 1 98.69 1053 THR A CA 1
ATOM 8053 C C . THR A 1 1053 ? -27.406 13.648 18 1 98.69 1053 THR A C 1
ATOM 8055 O O . THR A 1 1053 ? -26.641 12.688 18 1 98.69 1053 THR A O 1
ATOM 8058 N N . LEU A 1 1054 ? -27.953 14.156 19.094 1 98.25 1054 LEU A N 1
ATOM 8059 C CA . LEU A 1 1054 ? -27.625 13.648 20.422 1 98.25 1054 LEU A CA 1
ATOM 8060 C C . LEU A 1 1054 ? -28.078 12.195 20.578 1 98.25 1054 LEU A C 1
ATOM 8062 O O . LEU A 1 1054 ? -27.344 11.367 21.109 1 98.25 1054 LEU A O 1
ATOM 8066 N N . ARG A 1 1055 ? -29.234 11.914 20.141 1 98 1055 ARG A N 1
ATOM 8067 C CA . ARG A 1 1055 ? -29.797 10.57 20.25 1 98 1055 ARG A CA 1
ATOM 8068 C C . ARG A 1 1055 ? -28.969 9.57 19.453 1 98 1055 ARG A C 1
ATOM 8070 O O . ARG A 1 1055 ? -28.641 8.484 19.938 1 98 1055 ARG A O 1
ATOM 8077 N N . ALA A 1 1056 ? -28.656 9.922 18.203 1 98.69 1056 ALA A N 1
ATOM 8078 C CA . ALA A 1 1056 ? -27.859 9.047 17.344 1 98.69 1056 ALA A CA 1
ATOM 8079 C C . ALA A 1 1056 ? -26.516 8.719 17.969 1 98.69 1056 ALA A C 1
ATOM 8081 O O . ALA A 1 1056 ? -26.078 7.566 17.969 1 98.69 1056 ALA A O 1
ATOM 8082 N N . ILE A 1 1057 ? -25.844 9.703 18.516 1 98.75 1057 ILE A N 1
ATOM 8083 C CA . ILE A 1 1057 ? -24.516 9.523 19.109 1 98.75 1057 ILE A CA 1
ATOM 8084 C C . ILE A 1 1057 ? -24.641 8.664 20.359 1 98.75 1057 ILE A C 1
ATOM 8086 O O . ILE A 1 1057 ? -23.828 7.754 20.578 1 98.75 1057 ILE A O 1
ATOM 8090 N N . ALA A 1 1058 ? -25.641 8.93 21.188 1 98.25 1058 ALA A N 1
ATOM 8091 C CA . ALA A 1 1058 ? -25.859 8.164 22.406 1 98.25 1058 ALA A CA 1
ATOM 8092 C C . ALA A 1 1058 ? -26.172 6.703 22.078 1 98.25 1058 ALA A C 1
ATOM 8094 O O . ALA A 1 1058 ? -25.641 5.789 22.719 1 98.25 1058 ALA A O 1
ATOM 8095 N N . GLU A 1 1059 ? -27.078 6.465 21.078 1 98.19 1059 GLU A N 1
ATOM 8096 C CA . GLU A 1 1059 ? -27.453 5.113 20.688 1 98.19 1059 GLU A CA 1
ATOM 8097 C C . GLU A 1 1059 ? -26.25 4.352 20.125 1 98.19 1059 GLU A C 1
ATOM 8099 O O . GLU A 1 1059 ? -26.062 3.172 20.422 1 98.19 1059 GLU A O 1
ATOM 8104 N N . ALA A 1 1060 ? -25.484 5.035 19.297 1 98.56 1060 ALA A N 1
ATOM 8105 C CA . ALA A 1 1060 ? -24.312 4.406 18.688 1 98.56 1060 ALA A CA 1
ATOM 8106 C C . ALA A 1 1060 ? -23.344 3.912 19.766 1 98.56 1060 ALA A C 1
ATOM 8108 O O . ALA A 1 1060 ? -22.875 2.773 19.719 1 98.56 1060 ALA A O 1
ATOM 8109 N N . GLU A 1 1061 ? -23 4.758 20.75 1 98.19 1061 GLU A N 1
ATOM 8110 C CA . GLU A 1 1061 ? -22.047 4.406 21.797 1 98.19 1061 GLU A CA 1
ATOM 8111 C C . GLU A 1 1061 ? -22.609 3.303 22.688 1 98.19 1061 GLU A C 1
ATOM 8113 O O . GLU A 1 1061 ? -21.859 2.461 23.188 1 98.19 1061 GLU A O 1
ATOM 8118 N N . ALA A 1 1062 ? -23.906 3.287 22.891 1 97 1062 ALA A N 1
ATOM 8119 C CA . ALA A 1 1062 ? -24.531 2.305 23.766 1 97 1062 ALA A CA 1
ATOM 8120 C C . ALA A 1 1062 ? -24.656 0.949 23.078 1 97 1062 ALA A C 1
ATOM 8122 O O . ALA A 1 1062 ? -24.703 -0.09 23.734 1 97 1062 ALA A O 1
ATOM 8123 N N . TYR A 1 1063 ? -24.719 0.931 21.734 1 97.44 1063 TYR A N 1
ATOM 8124 C CA . TYR A 1 1063 ? -24.906 -0.297 20.969 1 97.44 1063 TYR A CA 1
ATOM 8125 C C . TYR A 1 1063 ? -23.688 -1.203 21.094 1 97.44 1063 TYR A C 1
ATOM 8127 O O . TYR A 1 1063 ? -22.562 -0.762 20.891 1 97.44 1063 TYR A O 1
ATOM 8135 N N . PRO A 1 1064 ? -23.859 -2.494 21.578 1 96 1064 PRO A N 1
ATOM 8136 C CA . PRO A 1 1064 ? -22.719 -3.42 21.703 1 96 1064 PRO A CA 1
ATOM 8137 C C . PRO A 1 1064 ? -22.297 -4.023 20.375 1 96 1064 PRO A C 1
ATOM 8139 O O . PRO A 1 1064 ? -22.375 -5.238 20.188 1 96 1064 PRO A O 1
ATOM 8142 N N . GLY A 1 1065 ? -21.828 -3.295 19.5 1 96.94 1065 GLY A N 1
ATOM 8143 C CA . GLY A 1 1065 ? -21.359 -3.639 18.156 1 96.94 1065 GLY A CA 1
ATOM 8144 C C . GLY A 1 1065 ? -20.844 -2.447 17.375 1 96.94 1065 GLY A C 1
ATOM 8145 O O . GLY A 1 1065 ? -20.703 -1.353 17.922 1 96.94 1065 GLY A O 1
ATOM 8146 N N . PRO A 1 1066 ? -20.5 -2.654 16.156 1 98.19 1066 PRO A N 1
ATOM 8147 C CA . PRO A 1 1066 ? -19.969 -1.548 15.359 1 98.19 1066 PRO A CA 1
ATOM 8148 C C . PRO A 1 1066 ? -21.031 -0.506 15.008 1 98.19 1066 PRO A C 1
ATOM 8150 O O . PRO A 1 1066 ? -22.172 -0.857 14.742 1 98.19 1066 PRO A O 1
ATOM 8153 N N . SER A 1 1067 ? -20.703 0.703 15.008 1 98.81 1067 SER A N 1
ATOM 8154 C CA . SER A 1 1067 ? -21.594 1.791 14.641 1 98.81 1067 SER A CA 1
ATOM 8155 C C . SER A 1 1067 ? -20.938 2.736 13.633 1 98.81 1067 SER A C 1
ATOM 8157 O O . SER A 1 1067 ? -19.719 2.896 13.633 1 98.81 1067 SER A O 1
ATOM 8159 N N . LEU A 1 1068 ? -21.688 3.293 12.719 1 98.88 1068 LEU A N 1
ATOM 8160 C CA . LEU A 1 1068 ? -21.281 4.281 11.727 1 98.88 1068 LEU A CA 1
ATOM 8161 C C . LEU A 1 1068 ? -22.203 5.5 11.766 1 98.88 1068 LEU A C 1
ATOM 8163 O O . LEU A 1 1068 ? -23.406 5.379 11.539 1 98.88 1068 LEU A O 1
ATOM 8167 N N . ILE A 1 1069 ? -21.703 6.637 12.141 1 98.94 1069 ILE A N 1
ATOM 8168 C CA . ILE A 1 1069 ? -22.422 7.898 12.086 1 98.94 1069 ILE A CA 1
ATOM 8169 C C . ILE A 1 1069 ? -21.875 8.758 10.953 1 98.94 1069 ILE A C 1
ATOM 8171 O O . ILE A 1 1069 ? -20.672 9.055 10.914 1 98.94 1069 ILE A O 1
ATOM 8175 N N . ILE A 1 1070 ? -22.688 9.117 10.016 1 98.88 1070 ILE A N 1
ATOM 8176 C CA . ILE A 1 1070 ? -22.328 10.023 8.93 1 98.88 1070 ILE A CA 1
ATOM 8177 C C . ILE A 1 1070 ? -22.891 11.414 9.219 1 98.88 1070 ILE A C 1
ATOM 8179 O O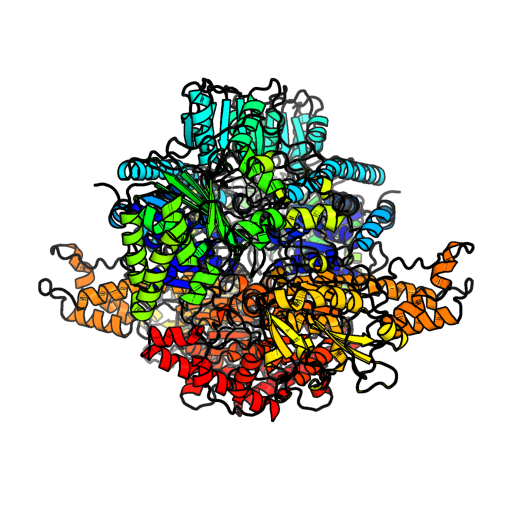 . ILE A 1 1070 ? -24.109 11.609 9.289 1 98.88 1070 ILE A O 1
ATOM 8183 N N . ALA A 1 1071 ? -22.047 12.414 9.406 1 98.88 1071 ALA A N 1
ATOM 8184 C CA . ALA A 1 1071 ? -22.453 13.742 9.859 1 98.88 1071 ALA A CA 1
ATOM 8185 C C . ALA A 1 1071 ? -22.234 14.789 8.766 1 98.88 1071 ALA A C 1
ATOM 8187 O O . ALA A 1 1071 ? -21.109 15.023 8.336 1 98.88 1071 ALA A O 1
ATOM 8188 N N . TYR A 1 1072 ? -23.297 15.43 8.312 1 98.62 1072 TYR A N 1
ATOM 8189 C CA . TYR A 1 1072 ? -23.188 16.516 7.352 1 98.62 1072 TYR A CA 1
ATOM 8190 C C . TYR A 1 1072 ? -22.359 17.672 7.922 1 98.62 1072 TYR A C 1
ATOM 8192 O O . TYR A 1 1072 ? -22.672 18.188 8.992 1 98.62 1072 TYR A O 1
ATOM 8200 N N . ALA A 1 1073 ? -21.281 18.062 7.266 1 98.19 1073 ALA A N 1
ATOM 8201 C CA . ALA A 1 1073 ? -20.406 19.109 7.77 1 98.19 1073 ALA A CA 1
ATOM 8202 C C . ALA A 1 1073 ? -20.203 20.203 6.723 1 98.19 1073 ALA A C 1
ATOM 8204 O O . ALA A 1 1073 ? -19.547 19.969 5.707 1 98.19 1073 ALA A O 1
ATOM 8205 N N . ALA A 1 1074 ? -20.703 21.375 6.988 1 96.38 1074 ALA A N 1
ATOM 8206 C CA . ALA A 1 1074 ? -20.453 22.516 6.109 1 96.38 1074 ALA A CA 1
ATOM 8207 C C . ALA A 1 1074 ? -18.969 22.891 6.094 1 96.38 1074 ALA A C 1
ATOM 8209 O O . ALA A 1 1074 ? -18.266 22.719 7.102 1 96.38 1074 ALA A O 1
ATOM 8210 N N . CYS A 1 1075 ? -18.547 23.359 4.988 1 94 1075 CYS A N 1
ATOM 8211 C CA . CYS A 1 1075 ? -17.125 23.609 4.75 1 94 1075 CYS A CA 1
ATOM 8212 C C . CYS A 1 1075 ? -16.922 24.859 3.914 1 94 1075 CYS A C 1
ATOM 8214 O O . CYS A 1 1075 ? -17.781 25.234 3.113 1 94 1075 CYS A O 1
ATOM 8216 N N . ILE A 1 1076 ? -15.758 25.5 4.125 1 91.06 1076 ILE A N 1
ATOM 8217 C CA . ILE A 1 1076 ? -15.43 26.688 3.34 1 91.06 1076 ILE A CA 1
ATOM 8218 C C . ILE A 1 1076 ? -15.391 26.328 1.855 1 91.06 1076 ILE A C 1
ATOM 8220 O O . ILE A 1 1076 ? -15.695 27.172 0.999 1 91.06 1076 ILE A O 1
ATOM 8224 N N . ASN A 1 1077 ? -15.07 25.094 1.507 1 91.31 1077 ASN A N 1
ATOM 8225 C CA . ASN A 1 1077 ? -14.977 24.641 0.124 1 91.31 1077 ASN A CA 1
ATOM 8226 C C . ASN A 1 1077 ? -16.344 24.625 -0.551 1 91.31 1077 ASN A C 1
ATOM 8228 O O . ASN A 1 1077 ? -16.438 24.547 -1.778 1 91.31 1077 ASN A O 1
ATOM 8232 N N . HIS A 1 1078 ? -17.453 24.656 0.217 1 93.81 1078 HIS A N 1
ATOM 8233 C CA . HIS A 1 1078 ? -18.781 24.734 -0.368 1 93.81 1078 HIS A CA 1
ATOM 8234 C C . HIS A 1 1078 ? -19.047 26.109 -0.958 1 93.81 1078 HIS A C 1
ATOM 8236 O O . HIS A 1 1078 ? -19.812 26.25 -1.92 1 93.81 1078 HIS A O 1
ATOM 8242 N N . GLY A 1 1079 ? -18.375 27.141 -0.377 1 92.31 1079 GLY A N 1
ATOM 8243 C CA . GLY A 1 1079 ? -18.609 28.516 -0.803 1 92.31 1079 GLY A CA 1
ATOM 8244 C C . GLY A 1 1079 ? -20 29 -0.467 1 92.31 1079 GLY A C 1
ATOM 8245 O O . GLY A 1 1079 ? -20.734 29.484 -1.341 1 92.31 1079 GLY A O 1
ATOM 8246 N N . LEU A 1 1080 ? -20.375 28.969 0.847 1 95.44 1080 LEU A N 1
ATOM 8247 C CA . LEU A 1 1080 ? -21.703 29.422 1.271 1 95.44 1080 LEU A CA 1
ATOM 8248 C C . LEU A 1 1080 ? -21.859 30.906 1.004 1 95.44 1080 LEU A C 1
ATOM 8250 O O . LEU A 1 1080 ? -21.141 31.734 1.571 1 95.44 1080 LEU A O 1
ATOM 8254 N N . ARG A 1 1081 ? -22.812 31.25 0.254 1 92.19 1081 ARG A N 1
ATOM 8255 C CA . ARG A 1 1081 ? -23.047 32.656 -0.061 1 92.19 1081 ARG A CA 1
ATOM 8256 C C . ARG A 1 1081 ? -23.453 33.438 1.186 1 92.19 1081 ARG A C 1
ATOM 8258 O O . ARG A 1 1081 ? -23.156 34.625 1.307 1 92.19 1081 ARG A O 1
ATOM 8265 N N . ILE A 1 1082 ? -24.094 32.781 2.072 1 93.31 1082 ILE A N 1
ATOM 8266 C CA . ILE A 1 1082 ? -24.562 33.438 3.291 1 93.31 1082 ILE A CA 1
ATOM 8267 C C . ILE A 1 1082 ? -23.422 33.469 4.312 1 93.31 1082 ILE A C 1
ATOM 8269 O O . ILE A 1 1082 ? -23.578 34.031 5.402 1 93.31 1082 ILE A O 1
ATOM 8273 N N . GLY A 1 1083 ? -22.266 32.844 3.998 1 92.69 1083 GLY A N 1
ATOM 8274 C CA . GLY A 1 1083 ? -21.094 32.875 4.855 1 92.69 1083 GLY A CA 1
ATOM 8275 C C . GLY A 1 1083 ? -21.016 31.719 5.828 1 92.69 1083 GLY A C 1
ATOM 8276 O O . GLY A 1 1083 ? -22.047 31.141 6.184 1 92.69 1083 GLY A O 1
ATOM 8277 N N . MET A 1 1084 ? -19.875 31.422 6.375 1 94.38 1084 MET A N 1
ATOM 8278 C CA . MET A 1 1084 ? -19.641 30.312 7.281 1 94.38 1084 MET A CA 1
ATOM 8279 C C . MET A 1 1084 ? -20.172 30.609 8.672 1 94.38 1084 MET A C 1
ATOM 8281 O O . MET A 1 1084 ? -20.297 29.719 9.508 1 94.38 1084 MET A O 1
ATOM 8285 N N . GLY A 1 1085 ? -20.484 31.875 8.945 1 95.31 1085 GLY A N 1
ATOM 8286 C CA . GLY A 1 1085 ? -21.172 32.25 10.18 1 95.31 1085 GLY A CA 1
ATOM 8287 C C . GLY A 1 1085 ? -22.578 31.703 10.258 1 95.31 1085 GLY A C 1
ATOM 8288 O O . GLY A 1 1085 ? -23.219 31.766 11.312 1 95.31 1085 GLY A O 1
ATOM 8289 N N . CYS A 1 1086 ? -23.047 31.078 9.195 1 97.12 1086 CYS A N 1
ATOM 8290 C CA . CYS A 1 1086 ? -24.375 30.484 9.109 1 97.12 1086 CYS A CA 1
ATOM 8291 C C . CYS A 1 1086 ? -24.297 29.016 8.711 1 97.12 1086 CYS A C 1
ATOM 8293 O O . CYS A 1 1086 ? -25.188 28.5 8.023 1 97.12 1086 CYS A O 1
ATOM 8295 N N . SER A 1 1087 ? -23.234 28.391 9.023 1 97.62 1087 SER A N 1
ATOM 8296 C CA . SER A 1 1087 ? -23.016 27 8.641 1 97.62 1087 SER A CA 1
ATOM 8297 C C . SER A 1 1087 ? -24.094 26.078 9.219 1 97.62 1087 SER A C 1
ATOM 8299 O O . SER A 1 1087 ? -24.516 25.125 8.57 1 97.62 1087 SER A O 1
ATOM 8301 N N . GLN A 1 1088 ? -24.609 26.328 10.422 1 98 1088 GLN A N 1
ATOM 8302 C CA . GLN A 1 1088 ? -25.656 25.531 11.039 1 98 1088 GLN A CA 1
ATOM 8303 C C . GLN A 1 1088 ? -26.984 25.734 10.328 1 98 1088 GLN A C 1
ATOM 8305 O O . GLN A 1 1088 ? -27.766 24.797 10.164 1 98 1088 GLN A O 1
ATOM 8310 N N . ARG A 1 1089 ? -27.266 26.938 9.969 1 97.06 1089 ARG A N 1
ATOM 8311 C CA . ARG A 1 1089 ? -28.453 27.219 9.18 1 97.06 1089 ARG A CA 1
ATOM 8312 C C . ARG A 1 1089 ? -28.406 26.516 7.832 1 97.06 1089 ARG A C 1
ATOM 8314 O O . ARG A 1 1089 ? -29.422 25.984 7.363 1 97.06 1089 ARG A O 1
ATOM 8321 N N . GLU A 1 1090 ? -27.234 26.547 7.23 1 97.06 1090 GLU A N 1
ATOM 8322 C CA . GLU A 1 1090 ? -27.078 25.844 5.961 1 97.06 1090 GLU A CA 1
ATOM 8323 C C . GLU A 1 1090 ? -27.359 24.359 6.117 1 97.06 1090 GLU A C 1
ATOM 8325 O O . GLU A 1 1090 ? -27.969 23.734 5.242 1 97.06 1090 GLU A O 1
ATOM 8330 N N . ALA A 1 1091 ? -26.891 23.734 7.188 1 98.06 1091 ALA A N 1
ATOM 8331 C CA . ALA A 1 1091 ? -27.172 22.328 7.461 1 98.06 1091 ALA A CA 1
ATOM 8332 C C . ALA A 1 1091 ? -28.672 22.078 7.578 1 98.06 1091 ALA A C 1
ATOM 8334 O O . ALA A 1 1091 ? -29.172 21.047 7.125 1 98.06 1091 ALA A O 1
ATOM 8335 N N . ARG A 1 1092 ? -29.391 22.969 8.242 1 97.5 1092 ARG A N 1
ATOM 8336 C CA . ARG A 1 1092 ? -30.844 22.875 8.336 1 97.5 1092 ARG A CA 1
ATOM 8337 C C . ARG A 1 1092 ? -31.484 22.938 6.957 1 97.5 1092 ARG A C 1
ATOM 8339 O O . ARG A 1 1092 ? -32.375 22.125 6.641 1 97.5 1092 ARG A O 1
ATOM 8346 N N . ARG A 1 1093 ? -31.031 23.859 6.168 1 97.5 1093 ARG A N 1
ATOM 8347 C CA . ARG A 1 1093 ? -31.578 24.031 4.824 1 97.5 1093 ARG A CA 1
ATOM 8348 C C . ARG A 1 1093 ? -31.344 22.781 3.977 1 97.5 1093 ARG A C 1
ATOM 8350 O O . ARG A 1 1093 ? -32.188 22.438 3.129 1 97.5 1093 ARG A O 1
ATOM 8357 N N . ALA A 1 1094 ? -30.188 22.141 4.18 1 98.12 1094 ALA A N 1
ATOM 8358 C CA . ALA A 1 1094 ? -29.875 20.906 3.436 1 98.12 1094 ALA A CA 1
ATOM 8359 C C . ALA A 1 1094 ? -30.953 19.859 3.658 1 98.12 1094 ALA A C 1
ATOM 8361 O O . ALA A 1 1094 ? -31.344 19.156 2.723 1 98.12 1094 ALA A O 1
ATOM 8362 N N . VAL A 1 1095 ? -31.375 19.656 4.883 1 98.25 1095 VAL A N 1
ATOM 8363 C CA . VAL A 1 1095 ? -32.406 18.672 5.219 1 98.25 1095 VAL A CA 1
ATOM 8364 C C . VAL A 1 1095 ? -33.75 19.141 4.73 1 98.25 1095 VAL A C 1
ATOM 8366 O O . VAL A 1 1095 ? -34.531 18.375 4.152 1 98.25 1095 VAL A O 1
ATOM 8369 N N . GLU A 1 1096 ? -34.062 20.469 4.898 1 97.75 1096 GLU A N 1
ATOM 8370 C CA . GLU A 1 1096 ? -35.375 21.031 4.527 1 97.75 1096 GLU A CA 1
ATOM 8371 C C . GLU A 1 1096 ? -35.562 21.016 3.016 1 97.75 1096 GLU A C 1
ATOM 8373 O O . GLU A 1 1096 ? -36.688 20.953 2.533 1 97.75 1096 GLU A O 1
ATOM 8378 N N . ALA A 1 1097 ? -34.469 21.047 2.289 1 97.75 1097 ALA A N 1
ATOM 8379 C CA . ALA A 1 1097 ? -34.531 21.047 0.831 1 97.75 1097 ALA A CA 1
ATOM 8380 C C . ALA A 1 1097 ? -34.594 19.609 0.295 1 97.75 1097 ALA A C 1
ATOM 8382 O O . ALA A 1 1097 ? -34.875 19.406 -0.884 1 97.75 1097 ALA A O 1
ATOM 8383 N N . GLY A 1 1098 ? -34.344 18.625 1.124 1 97.56 1098 GLY A N 1
ATOM 8384 C CA . GLY A 1 1098 ? -34.312 17.234 0.682 1 97.56 1098 GLY A CA 1
ATOM 8385 C C . GLY A 1 1098 ? -32.969 16.828 0.135 1 97.56 1098 GLY A C 1
ATOM 8386 O O . GLY A 1 1098 ? -32.812 15.719 -0.382 1 97.56 1098 GLY A O 1
ATOM 8387 N N . TYR A 1 1099 ? -31.984 17.719 0.228 1 97.56 1099 TYR A N 1
ATOM 8388 C CA . TYR A 1 1099 ? -30.625 17.453 -0.198 1 97.56 1099 TYR A CA 1
ATOM 8389 C C . TYR A 1 1099 ? -29.984 16.391 0.681 1 97.56 1099 TYR A C 1
ATOM 8391 O O . TYR A 1 1099 ? -29.172 15.578 0.201 1 97.56 1099 TYR A O 1
ATOM 8399 N N . TRP A 1 1100 ? -30.297 16.359 1.915 1 97.81 1100 TRP A N 1
ATOM 8400 C CA . TRP A 1 1100 ? -29.812 15.469 2.969 1 97.81 1100 TRP A CA 1
ATOM 8401 C C . TRP A 1 1100 ? -30.969 14.945 3.816 1 97.81 1100 TRP A C 1
ATOM 8403 O O . TRP A 1 1100 ? -31.953 15.664 4.047 1 97.81 1100 TRP A O 1
ATOM 8413 N N . ALA A 1 1101 ? -30.875 13.695 4.242 1 98.12 1101 ALA A N 1
ATOM 8414 C CA . ALA A 1 1101 ? -31.922 13.133 5.109 1 98.12 1101 ALA A CA 1
ATOM 8415 C C . ALA A 1 1101 ? -31.312 12.633 6.418 1 98.12 1101 ALA A C 1
ATOM 8417 O O . ALA A 1 1101 ? -30.219 12.062 6.43 1 98.12 1101 ALA A O 1
ATOM 8418 N N . ASN A 1 1102 ? -31.984 12.875 7.512 1 98.69 1102 ASN A N 1
ATOM 8419 C CA . ASN A 1 1102 ? -31.609 12.305 8.797 1 98.69 1102 ASN A CA 1
ATOM 8420 C C . ASN A 1 1102 ? -32.312 10.984 9.062 1 98.69 1102 ASN A C 1
ATOM 8422 O O . ASN A 1 1102 ? -33.531 10.875 8.859 1 98.69 1102 ASN A O 1
ATOM 8426 N N . TYR A 1 1103 ? -31.562 9.961 9.43 1 98.69 1103 TYR A N 1
ATOM 8427 C CA . TYR A 1 1103 ? -32.156 8.68 9.75 1 98.69 1103 TYR A CA 1
ATOM 8428 C C . TYR A 1 1103 ? -31.312 7.895 10.734 1 98.69 1103 TYR A C 1
ATOM 8430 O O . TYR A 1 1103 ? -30.156 8.258 10.992 1 98.69 1103 TYR A O 1
ATOM 8438 N N . ARG A 1 1104 ? -31.906 6.844 11.328 1 98.31 1104 ARG A N 1
ATOM 8439 C CA . ARG A 1 1104 ? -31.234 5.875 12.18 1 98.31 1104 ARG A CA 1
ATOM 8440 C C . ARG A 1 1104 ? -31.641 4.449 11.82 1 98.31 1104 ARG A C 1
ATOM 8442 O O . ARG A 1 1104 ? -32.812 4.191 11.5 1 98.31 1104 ARG A O 1
ATOM 8449 N N . TYR A 1 1105 ? -30.656 3.621 11.711 1 98.44 1105 TYR A N 1
ATOM 8450 C CA . TYR A 1 1105 ? -30.844 2.178 11.617 1 98.44 1105 TYR A CA 1
ATOM 8451 C C . TYR A 1 1105 ? -30.312 1.479 12.867 1 98.44 1105 TYR A C 1
ATOM 8453 O O . TYR A 1 1105 ? -29.125 1.522 13.156 1 98.44 1105 TYR A O 1
ATOM 8461 N N . HIS A 1 1106 ? -31.172 0.883 13.672 1 98.12 1106 HIS A N 1
ATOM 8462 C CA . HIS A 1 1106 ? -30.828 0.249 14.938 1 98.12 1106 HIS A CA 1
ATOM 8463 C C . HIS A 1 1106 ? -31.062 -1.257 14.883 1 98.12 1106 HIS A C 1
ATOM 8465 O O . HIS A 1 1106 ? -32.219 -1.71 14.961 1 98.12 1106 HIS A O 1
ATOM 8471 N N . PRO A 1 1107 ? -30 -2.107 14.875 1 96.56 1107 PRO A N 1
ATOM 8472 C CA . PRO A 1 1107 ? -30.141 -3.555 14.703 1 96.56 1107 PRO A CA 1
ATOM 8473 C C . PRO A 1 1107 ? -30.953 -4.207 15.82 1 96.56 1107 PRO A C 1
ATOM 8475 O O . PRO A 1 1107 ? -31.641 -5.211 15.586 1 96.56 1107 PRO A O 1
ATOM 8478 N N . GLU A 1 1108 ? -31 -3.684 17.031 1 96.25 1108 GLU A N 1
ATOM 8479 C CA . GLU A 1 1108 ? -31.688 -4.285 18.172 1 96.25 1108 GLU A CA 1
ATOM 8480 C C . GLU A 1 1108 ? -33.188 -4.176 18.016 1 96.25 1108 GLU A C 1
ATOM 8482 O O . GLU A 1 1108 ? -33.938 -4.949 18.609 1 96.25 1108 GLU A O 1
ATOM 8487 N N . LEU A 1 1109 ? -33.656 -3.186 17.25 1 96.06 1109 LEU A N 1
ATOM 8488 C CA . LEU A 1 1109 ? -35.094 -3.068 16.984 1 96.06 1109 LEU A CA 1
ATOM 8489 C C . LEU A 1 1109 ? -35.594 -4.254 16.172 1 96.06 1109 LEU A C 1
ATOM 8491 O O . LEU A 1 1109 ? -36.688 -4.734 16.375 1 96.06 1109 LEU A O 1
ATOM 8495 N N . LYS A 1 1110 ? -34.812 -4.707 15.219 1 91.44 1110 LYS A N 1
ATOM 8496 C CA . LYS A 1 1110 ? -35.156 -5.883 14.43 1 91.44 1110 LYS A CA 1
ATOM 8497 C C . LYS A 1 1110 ? -35.344 -7.105 15.328 1 91.44 1110 LYS A C 1
ATOM 8499 O O . LYS A 1 1110 ? -36.281 -7.895 15.125 1 91.44 1110 LYS A O 1
ATOM 8504 N N . GLU A 1 1111 ? -34.469 -7.277 16.234 1 88.81 1111 GLU A N 1
ATOM 8505 C CA . GLU A 1 1111 ? -34.531 -8.391 17.172 1 88.81 1111 GLU A CA 1
ATOM 8506 C C . GLU A 1 1111 ? -35.812 -8.336 17.984 1 88.81 1111 GLU A C 1
ATOM 8508 O O . GLU A 1 1111 ? -36.375 -9.375 18.359 1 88.81 1111 GLU A O 1
ATOM 8513 N N . ALA A 1 1112 ? -36.344 -7.121 18.234 1 92.69 1112 ALA A N 1
ATOM 8514 C CA . ALA A 1 1112 ? -37.562 -6.91 19 1 92.69 1112 ALA A CA 1
ATOM 8515 C C . ALA A 1 1112 ? -38.781 -7.008 18.109 1 92.69 1112 ALA A C 1
ATOM 8517 O O . ALA A 1 1112 ? -39.906 -6.789 18.578 1 92.69 1112 ALA A O 1
ATOM 8518 N N . GLY A 1 1113 ? -38.625 -7.246 16.828 1 91.38 1113 GLY A N 1
ATOM 8519 C CA . GLY A 1 1113 ? -39.719 -7.379 15.891 1 91.38 1113 GLY A CA 1
ATOM 8520 C C . GLY A 1 1113 ? -40.219 -6.047 15.359 1 91.38 1113 GLY A C 1
ATOM 8521 O O . GLY A 1 1113 ? -41.344 -5.957 14.836 1 91.38 1113 GLY A O 1
ATOM 8522 N N . LYS A 1 1114 ? -39.375 -5.035 15.562 1 95.25 1114 LYS A N 1
ATOM 8523 C CA . LYS A 1 1114 ? -39.719 -3.699 15.078 1 95.25 1114 LYS A CA 1
ATOM 8524 C C . LYS A 1 1114 ? -38.906 -3.34 13.844 1 95.25 1114 LYS A C 1
ATOM 8526 O O . LYS A 1 1114 ? -37.938 -4.023 13.516 1 95.25 1114 LYS A O 1
ATOM 8531 N N . ASN A 1 1115 ? -39.312 -2.314 13.125 1 96.19 1115 ASN A N 1
ATOM 8532 C CA . ASN A 1 1115 ? -38.531 -1.827 11.984 1 96.19 1115 ASN A CA 1
ATOM 8533 C C . ASN A 1 1115 ? -37.219 -1.211 12.422 1 96.19 1115 ASN A C 1
ATOM 8535 O O . ASN A 1 1115 ? -37.188 -0.229 13.164 1 96.19 1115 ASN A O 1
ATOM 8539 N N . PRO A 1 1116 ? -36.188 -1.762 12.031 1 96.88 1116 PRO A N 1
ATOM 8540 C CA . PRO A 1 1116 ? -34.906 -1.251 12.484 1 96.88 1116 PRO A CA 1
ATOM 8541 C C . PRO A 1 1116 ? -34.562 0.103 11.867 1 96.88 1116 PRO A C 1
ATOM 8543 O O . PRO A 1 1116 ? -33.625 0.769 12.32 1 96.88 1116 PRO A O 1
ATOM 8546 N N . PHE A 1 1117 ? -35.25 0.544 10.766 1 97.94 1117 PHE A N 1
ATOM 8547 C CA . PHE A 1 1117 ? -34.969 1.8 10.086 1 97.94 1117 PHE A CA 1
ATOM 8548 C C . PHE A 1 1117 ? -35.969 2.873 10.484 1 97.94 1117 PHE A C 1
ATOM 8550 O O . PHE A 1 1117 ? -37.188 2.678 10.359 1 97.94 1117 PHE A O 1
ATOM 8557 N N . ILE A 1 1118 ? -35.5 4.031 10.945 1 98.06 1118 ILE A N 1
ATOM 8558 C CA . ILE A 1 1118 ? -36.312 5.18 11.336 1 98.06 1118 ILE A CA 1
ATOM 8559 C C . ILE A 1 1118 ? -35.875 6.406 10.531 1 98.06 1118 ILE A C 1
ATOM 8561 O O . ILE A 1 1118 ? -34.75 6.832 10.594 1 98.06 1118 ILE A O 1
ATOM 8565 N N . LEU A 1 1119 ? -36.688 6.906 9.648 1 98.38 1119 LEU A N 1
ATOM 8566 C CA . LEU A 1 1119 ? -36.469 8.18 8.977 1 98.38 1119 LEU A CA 1
ATOM 8567 C C . LEU A 1 1119 ? -36.844 9.352 9.883 1 98.38 1119 LEU A C 1
ATOM 8569 O O . LEU A 1 1119 ? -38 9.57 10.18 1 98.38 1119 LEU A O 1
ATOM 8573 N N . ASP A 1 1120 ? -35.906 10.078 10.352 1 98 1120 ASP A N 1
ATOM 8574 C CA . ASP A 1 1120 ? -36.094 11.109 11.367 1 98 1120 ASP A CA 1
ATOM 8575 C C . ASP A 1 1120 ? -36.5 12.438 10.727 1 98 1120 ASP A C 1
ATOM 8577 O O . ASP A 1 1120 ? -37.188 13.258 11.352 1 98 1120 ASP A O 1
ATOM 8581 N N . SER A 1 1121 ? -36.062 12.695 9.484 1 97.19 1121 SER A N 1
ATOM 8582 C CA . SER A 1 1121 ? -36.344 13.969 8.836 1 97.19 1121 SER A CA 1
ATOM 8583 C C . SER A 1 1121 ? -37.75 13.984 8.25 1 97.19 1121 SER A C 1
ATOM 8585 O O . SER A 1 1121 ? -38.25 12.945 7.812 1 97.19 1121 SER A O 1
ATOM 8587 N N . GLU A 1 1122 ? -38.375 15.125 8.148 1 94.88 1122 GLU A N 1
ATOM 8588 C CA . GLU A 1 1122 ? -39.688 15.336 7.57 1 94.88 1122 GLU A CA 1
ATOM 8589 C C . GLU A 1 1122 ? -39.594 15.531 6.059 1 94.88 1122 GLU A C 1
ATOM 8591 O O . GLU A 1 1122 ? -38.531 15.531 5.484 1 94.88 1122 GLU A O 1
ATOM 8596 N N . GLU A 1 1123 ? -40.719 15.578 5.434 1 96.19 1123 GLU A N 1
ATOM 8597 C CA . GLU A 1 1123 ? -40.781 15.852 4 1 96.19 1123 GLU A CA 1
ATOM 8598 C C . GLU A 1 1123 ? -40.125 17.203 3.672 1 96.19 1123 GLU A C 1
ATOM 8600 O O . GLU A 1 1123 ? -40.344 18.172 4.398 1 96.19 1123 GLU A O 1
ATOM 8605 N N . PRO A 1 1124 ? -39.438 17.25 2.648 1 96.81 1124 PRO A N 1
ATOM 8606 C CA . PRO A 1 1124 ? -38.781 18.516 2.281 1 96.81 1124 PRO A CA 1
ATOM 8607 C C . PRO A 1 1124 ? -39.781 19.625 1.998 1 96.81 1124 PRO A C 1
ATOM 8609 O O . PRO A 1 1124 ? -40.844 19.375 1.393 1 96.81 1124 PRO A O 1
ATOM 8612 N N . GLU A 1 1125 ? -39.438 20.828 2.418 1 94.69 1125 GLU A N 1
ATOM 8613 C CA . GLU A 1 1125 ? -40.312 21.969 2.248 1 94.69 1125 GLU A CA 1
ATOM 8614 C C . GLU A 1 1125 ? -39.656 23.094 1.478 1 94.69 1125 GLU A C 1
ATOM 8616 O O . GLU A 1 1125 ? -40.312 23.969 0.938 1 94.69 1125 GLU A O 1
ATOM 8621 N N . GLU A 1 1126 ? -38.375 23.125 1.471 1 94.75 1126 GLU A N 1
ATOM 8622 C CA . GLU A 1 1126 ? -37.625 24.172 0.795 1 94.75 1126 GLU A CA 1
ATOM 8623 C C . GLU A 1 1126 ? -37.312 23.781 -0.647 1 94.75 1126 GLU A C 1
ATOM 8625 O O . GLU A 1 1126 ? -37.344 22.594 -1 1 94.75 1126 GLU A O 1
ATOM 8630 N N . ASP A 1 1127 ? -37.031 24.766 -1.434 1 96.06 1127 ASP A N 1
ATOM 8631 C CA . ASP A 1 1127 ? -36.719 24.547 -2.84 1 96.06 1127 ASP A CA 1
ATOM 8632 C C . ASP A 1 1127 ? -35.281 24 -2.994 1 96.06 1127 ASP A C 1
ATOM 8634 O O . ASP A 1 1127 ? -34.312 24.594 -2.512 1 96.06 1127 ASP A O 1
ATOM 8638 N N . PHE A 1 1128 ? -35.219 22.906 -3.676 1 97.06 1128 PHE A N 1
ATOM 8639 C CA . PHE A 1 1128 ? -33.969 22.203 -3.859 1 97.06 1128 PHE A CA 1
ATOM 8640 C C . PHE A 1 1128 ? -33 23.047 -4.703 1 97.06 1128 PHE A C 1
ATOM 8642 O O . PHE A 1 1128 ? -31.812 23.141 -4.391 1 97.06 1128 PHE A O 1
ATOM 8649 N N . GLN A 1 1129 ? -33.438 23.609 -5.754 1 95.81 1129 GLN A N 1
ATOM 8650 C CA . GLN A 1 1129 ? -32.625 24.406 -6.66 1 95.81 1129 GLN A CA 1
ATOM 8651 C C . GLN A 1 1129 ? -32.125 25.672 -5.973 1 95.81 1129 GLN A C 1
ATOM 8653 O O . GLN A 1 1129 ? -30.984 26.109 -6.238 1 95.81 1129 GLN A O 1
ATOM 8658 N N . ALA A 1 1130 ? -32.938 26.234 -5.172 1 95.81 1130 ALA A N 1
ATOM 8659 C CA . ALA A 1 1130 ? -32.5 27.391 -4.402 1 95.81 1130 ALA A CA 1
ATOM 8660 C C . ALA A 1 1130 ? -31.359 27.047 -3.453 1 95.81 1130 ALA A C 1
ATOM 8662 O O . ALA A 1 1130 ? -30.469 27.859 -3.219 1 95.81 1130 ALA A O 1
ATOM 8663 N N . PHE A 1 1131 ? -31.469 25.969 -2.873 1 96.75 1131 PHE A N 1
ATOM 8664 C CA . PHE A 1 1131 ? -30.391 25.5 -2.008 1 96.75 1131 PHE A CA 1
ATOM 8665 C C . PHE A 1 1131 ? -29.078 25.391 -2.783 1 96.75 1131 PHE A C 1
ATOM 8667 O O . PHE A 1 1131 ? -28.031 25.859 -2.316 1 96.75 1131 PHE A O 1
ATOM 8674 N N . LEU A 1 1132 ? -29.094 24.719 -3.982 1 96.12 1132 LEU A N 1
ATOM 8675 C CA . LEU A 1 1132 ? -27.906 24.578 -4.805 1 96.12 1132 LEU A CA 1
ATOM 8676 C C . LEU A 1 1132 ? -27.328 25.938 -5.172 1 96.12 1132 LEU A C 1
ATOM 8678 O O . LEU A 1 1132 ? -26.109 26.141 -5.125 1 96.12 1132 LEU A O 1
ATOM 8682 N N . ALA A 1 1133 ? -28.125 26.859 -5.484 1 93.88 1133 ALA A N 1
ATOM 8683 C CA . ALA A 1 1133 ? -27.703 28.188 -5.922 1 93.88 1133 ALA A CA 1
ATOM 8684 C C . ALA A 1 1133 ? -27.031 28.953 -4.785 1 93.88 1133 ALA A C 1
ATOM 8686 O O . ALA A 1 1133 ? -26.266 29.891 -5.027 1 93.88 1133 ALA A O 1
ATOM 8687 N N . GLY A 1 1134 ? -27.297 28.531 -3.58 1 95.12 1134 GLY A N 1
ATOM 8688 C CA . GLY A 1 1134 ? -26.734 29.188 -2.416 1 95.12 1134 GLY A CA 1
ATOM 8689 C C . GLY A 1 1134 ? -25.281 28.828 -2.162 1 95.12 1134 GLY A C 1
ATOM 8690 O O . GLY A 1 1134 ? -24.609 29.469 -1.341 1 95.12 1134 GLY A O 1
ATOM 8691 N N . GLU A 1 1135 ? -24.766 27.891 -2.846 1 94.69 1135 GLU A N 1
ATOM 8692 C CA . GLU A 1 1135 ? -23.375 27.453 -2.689 1 94.69 1135 GLU A CA 1
ATOM 8693 C C . GLU A 1 1135 ? -22.578 27.688 -3.969 1 94.69 1135 GLU A C 1
ATOM 8695 O O . GLU A 1 1135 ? -23.047 27.375 -5.066 1 94.69 1135 GLU A O 1
ATOM 8700 N N . VAL A 1 1136 ? -21.391 28.188 -3.859 1 90.88 1136 VAL A N 1
ATOM 8701 C CA . VAL A 1 1136 ? -20.547 28.547 -4.996 1 90.88 1136 VAL A CA 1
ATOM 8702 C C . VAL A 1 1136 ? -20.172 27.297 -5.781 1 90.88 1136 VAL A C 1
ATOM 8704 O O . VAL A 1 1136 ? -20.062 27.328 -7.008 1 90.88 1136 VAL A O 1
ATOM 8707 N N . ARG A 1 1137 ? -20 26.125 -5.16 1 91 1137 ARG A N 1
ATOM 8708 C CA . ARG A 1 1137 ? -19.594 24.891 -5.824 1 91 1137 ARG A CA 1
ATOM 8709 C C . ARG A 1 1137 ? -20.625 24.469 -6.859 1 91 1137 ARG A C 1
ATOM 8711 O O . ARG A 1 1137 ? -20.312 23.703 -7.773 1 91 1137 ARG A O 1
ATOM 8718 N N . TYR A 1 1138 ? -21.891 24.969 -6.82 1 92.19 1138 TYR A N 1
ATOM 8719 C CA . TYR A 1 1138 ? -22.922 24.703 -7.816 1 92.19 1138 TYR A CA 1
ATOM 8720 C C . TYR A 1 1138 ? -23.125 25.906 -8.734 1 92.19 1138 TYR A C 1
ATOM 8722 O O . TYR A 1 1138 ? -23.219 25.75 -9.953 1 92.19 1138 TYR A O 1
ATOM 8730 N N . SER A 1 1139 ? -23.172 27.094 -8.148 1 90 1139 SER A N 1
ATOM 8731 C CA . SER A 1 1139 ? -23.453 28.297 -8.922 1 90 1139 SER A CA 1
ATOM 8732 C C . SER A 1 1139 ? -22.359 28.578 -9.938 1 90 1139 SER A C 1
ATOM 8734 O O . SER A 1 1139 ? -22.625 29.156 -11 1 90 1139 SER A O 1
ATOM 8736 N N . SER A 1 1140 ? -21.156 28.203 -9.625 1 85.94 1140 SER A N 1
ATOM 8737 C CA . SER A 1 1140 ? -20.047 28.406 -10.555 1 85.94 1140 SER A CA 1
ATOM 8738 C C . SER A 1 1140 ? -20.25 27.594 -11.836 1 85.94 1140 SER A C 1
ATOM 8740 O O . SER A 1 1140 ? -19.875 28.047 -12.922 1 85.94 1140 SER A O 1
ATOM 8742 N N . LEU A 1 1141 ? -20.797 26.375 -11.703 1 84.88 1141 LEU A N 1
ATOM 8743 C CA . LEU A 1 1141 ? -21.094 25.562 -12.875 1 84.88 1141 LEU A CA 1
ATOM 8744 C C . LEU A 1 1141 ? -22.109 26.234 -13.781 1 84.88 1141 LEU A C 1
ATOM 8746 O O . LEU A 1 1141 ? -21.969 26.203 -15.008 1 84.88 1141 LEU A O 1
ATOM 8750 N N . LYS A 1 1142 ? -23.109 26.766 -13.172 1 86.06 1142 LYS A N 1
ATOM 8751 C CA . LYS A 1 1142 ? -24.141 27.469 -13.93 1 86.06 1142 LYS A CA 1
ATOM 8752 C C . LYS A 1 1142 ? -23.562 28.656 -14.695 1 86.06 1142 LYS A C 1
ATOM 8754 O O . LYS A 1 1142 ? -23.984 28.953 -15.812 1 86.06 1142 LYS A O 1
ATOM 8759 N N . LYS A 1 1143 ? -22.625 29.281 -14.109 1 82.19 1143 LYS A N 1
ATOM 8760 C CA . LYS A 1 1143 ? -21.984 30.422 -14.75 1 82.19 1143 LYS A CA 1
ATOM 8761 C C . LYS A 1 1143 ? -21.125 29.984 -15.922 1 82.19 1143 LYS A C 1
ATOM 8763 O O . LYS A 1 1143 ? -21.109 30.625 -16.969 1 82.19 1143 LYS A O 1
ATOM 8768 N N . LEU A 1 1144 ? -20.422 28.922 -15.805 1 77.75 1144 LEU A N 1
ATOM 8769 C CA . LEU A 1 1144 ? -19.484 28.453 -16.812 1 77.75 1144 LEU A CA 1
ATOM 8770 C C . LEU A 1 1144 ? -20.203 27.703 -17.922 1 77.75 1144 LEU A C 1
ATOM 8772 O O . LEU A 1 1144 ? -19.859 27.844 -19.094 1 77.75 1144 LEU A O 1
ATOM 8776 N N . TYR A 1 1145 ? -21.125 26.797 -17.484 1 81.88 1145 TYR A N 1
ATOM 8777 C CA . TYR A 1 1145 ? -21.844 25.938 -18.422 1 81.88 1145 TYR A CA 1
ATOM 8778 C C . TYR A 1 1145 ? -23.328 25.906 -18.109 1 81.88 1145 TYR A C 1
ATOM 8780 O O . TYR A 1 1145 ? -23.844 24.891 -17.625 1 81.88 1145 TYR A O 1
ATOM 8788 N N . PRO A 1 1146 ? -24.047 26.891 -18.438 1 86.25 1146 PRO A N 1
ATOM 8789 C CA . PRO A 1 1146 ? -25.422 27.031 -17.969 1 86.25 1146 PRO A CA 1
ATOM 8790 C C . PRO A 1 1146 ? -26.312 25.859 -18.359 1 86.25 1146 PRO A C 1
ATOM 8792 O O . PRO A 1 1146 ? -27.047 25.312 -17.531 1 86.25 1146 PRO A O 1
ATOM 8795 N N . GLU A 1 1147 ? -26.25 25.422 -19.641 1 85.56 1147 GLU A N 1
ATOM 8796 C CA . GLU A 1 1147 ? -27.125 24.328 -20.078 1 85.56 1147 GLU A CA 1
ATOM 8797 C C . GLU A 1 1147 ? -26.734 23.016 -19.422 1 85.56 1147 GLU A C 1
ATOM 8799 O O . GLU A 1 1147 ? -27.609 22.25 -18.969 1 85.56 1147 GLU A O 1
ATOM 8804 N N . PHE A 1 1148 ? -25.562 22.828 -19.391 1 86.19 1148 PHE A N 1
ATOM 8805 C CA . PHE A 1 1148 ? -25.047 21.609 -18.781 1 86.19 1148 PHE A CA 1
ATOM 8806 C C . PHE A 1 1148 ? -25.344 21.594 -17.281 1 86.19 1148 PHE A C 1
ATOM 8808 O O . PHE A 1 1148 ? -25.688 20.562 -16.719 1 86.19 1148 PHE A O 1
ATOM 8815 N N . ALA A 1 1149 ? -25.266 22.719 -16.734 1 89.31 1149 ALA A N 1
ATOM 8816 C CA . ALA A 1 1149 ? -25.547 22.859 -15.312 1 89.31 1149 ALA A CA 1
ATOM 8817 C C . ALA A 1 1149 ? -27 22.516 -14.992 1 89.31 1149 ALA A C 1
ATOM 8819 O O . ALA A 1 1149 ? -27.281 21.859 -13.992 1 89.31 1149 ALA A O 1
ATOM 8820 N N . GLU A 1 1150 ? -27.875 22.969 -15.797 1 91.25 1150 GLU A N 1
ATOM 8821 C CA . GLU A 1 1150 ? -29.281 22.719 -15.562 1 91.25 1150 GLU A CA 1
ATOM 8822 C C . GLU A 1 1150 ? -29.594 21.219 -15.594 1 91.25 1150 GLU A C 1
ATOM 8824 O O . GLU A 1 1150 ? -30.344 20.719 -14.758 1 91.25 1150 GLU A O 1
ATOM 8829 N N . PHE A 1 1151 ? -29.016 20.625 -16.531 1 92 1151 PHE A N 1
ATOM 8830 C CA . PHE A 1 1151 ? -29.219 19.188 -16.656 1 92 1151 PHE A CA 1
ATOM 8831 C C . PHE A 1 1151 ? -28.672 18.469 -15.43 1 92 1151 PHE A C 1
ATOM 8833 O O . PHE A 1 1151 ? -29.344 17.594 -14.859 1 92 1151 PHE A O 1
ATOM 8840 N N . LEU A 1 1152 ? -27.531 18.812 -15 1 92.44 1152 LEU A N 1
ATOM 8841 C CA . LEU A 1 1152 ? -26.891 18.125 -13.875 1 92.44 1152 LEU A CA 1
ATOM 8842 C C . LEU A 1 1152 ? -27.578 18.484 -12.562 1 92.44 1152 LEU A C 1
ATOM 8844 O O . LEU A 1 1152 ? -27.656 17.656 -11.648 1 92.44 1152 LEU A O 1
ATOM 8848 N N . PHE A 1 1153 ? -28.078 19.75 -12.43 1 94.69 1153 PHE A N 1
ATOM 8849 C CA . PHE A 1 1153 ? -28.828 20.141 -11.234 1 94.69 1153 PHE A CA 1
ATOM 8850 C C . PHE A 1 1153 ? -30.094 19.297 -11.086 1 94.69 1153 PHE A C 1
ATOM 8852 O O . PHE A 1 1153 ? -30.438 18.875 -9.977 1 94.69 1153 PHE A O 1
ATOM 8859 N N . LYS A 1 1154 ? -30.719 19.141 -12.203 1 94.38 1154 LYS A N 1
ATOM 8860 C CA . LYS A 1 1154 ? -31.906 18.281 -12.188 1 94.38 1154 LYS A CA 1
ATOM 8861 C C . LYS A 1 1154 ? -31.547 16.859 -11.805 1 94.38 1154 LYS A C 1
ATOM 8863 O O . LYS A 1 1154 ? -32.281 16.203 -11.039 1 94.38 1154 LYS A O 1
ATOM 8868 N N . LYS A 1 1155 ? -30.5 16.391 -12.359 1 94.19 1155 LYS A N 1
ATOM 8869 C CA . LYS A 1 1155 ? -30.031 15.055 -12.008 1 94.19 1155 LYS A CA 1
ATOM 8870 C C . LYS A 1 1155 ? -29.75 14.945 -10.508 1 94.19 1155 LYS A C 1
ATOM 8872 O O . LYS A 1 1155 ? -30.078 13.938 -9.883 1 94.19 1155 LYS A O 1
ATOM 8877 N N . THR A 1 1156 ? -29.078 15.938 -9.953 1 95 1156 THR A N 1
ATOM 8878 C CA . THR A 1 1156 ? -28.766 15.953 -8.531 1 95 1156 THR A CA 1
ATOM 8879 C C . THR A 1 1156 ? -30.031 15.898 -7.691 1 95 1156 THR A C 1
ATOM 8881 O O . THR A 1 1156 ? -30.094 15.18 -6.691 1 95 1156 THR A O 1
ATOM 8884 N N . GLU A 1 1157 ? -30.969 16.703 -8.078 1 96.25 1157 GLU A N 1
ATOM 8885 C CA . GLU A 1 1157 ? -32.25 16.734 -7.395 1 96.25 1157 GLU A CA 1
ATOM 8886 C C . GLU A 1 1157 ? -32.969 15.375 -7.496 1 96.25 1157 GLU A C 1
ATOM 8888 O O . GLU A 1 1157 ? -33.5 14.875 -6.508 1 96.25 1157 GLU A O 1
ATOM 8893 N N . ASP A 1 1158 ? -33 14.797 -8.688 1 94.81 1158 ASP A N 1
ATOM 8894 C CA . ASP A 1 1158 ? -33.625 13.5 -8.914 1 94.81 1158 ASP A CA 1
ATOM 8895 C C . ASP A 1 1158 ? -32.938 12.406 -8.102 1 94.81 1158 ASP A C 1
ATOM 8897 O O . ASP A 1 1158 ? -33.594 11.523 -7.547 1 94.81 1158 ASP A O 1
ATOM 8901 N N . ASP A 1 1159 ? -31.656 12.445 -8.117 1 94.56 1159 ASP A N 1
ATOM 8902 C CA . ASP A 1 1159 ? -30.891 11.477 -7.336 1 94.56 1159 ASP A CA 1
ATOM 8903 C C . ASP A 1 1159 ? -31.25 11.562 -5.852 1 94.56 1159 ASP A C 1
ATOM 8905 O O . ASP A 1 1159 ? -31.406 10.539 -5.184 1 94.56 1159 ASP A O 1
ATOM 8909 N N . ALA A 1 1160 ? -31.281 12.766 -5.316 1 95.94 1160 ALA A N 1
ATOM 8910 C CA . ALA A 1 1160 ? -31.625 12.984 -3.912 1 95.94 1160 ALA A CA 1
ATOM 8911 C C . ALA A 1 1160 ? -33.062 12.523 -3.615 1 95.94 1160 ALA A C 1
ATOM 8913 O O . ALA A 1 1160 ? -33.312 11.93 -2.564 1 95.94 1160 ALA A O 1
ATOM 8914 N N . ARG A 1 1161 ? -33.938 12.82 -4.496 1 95.31 1161 ARG A N 1
ATOM 8915 C CA . ARG A 1 1161 ? -35.344 12.414 -4.34 1 95.31 1161 ARG A CA 1
ATOM 8916 C C . ARG A 1 1161 ? -35.469 10.898 -4.336 1 95.31 1161 ARG A C 1
ATOM 8918 O O . ARG A 1 1161 ? -36.219 10.336 -3.525 1 95.31 1161 ARG A O 1
ATOM 8925 N N . GLU A 1 1162 ? -34.781 10.297 -5.277 1 93.88 1162 GLU A N 1
ATOM 8926 C CA . GLU A 1 1162 ? -34.812 8.836 -5.352 1 93.88 1162 GLU A CA 1
ATOM 8927 C C . GLU A 1 1162 ? -34.312 8.211 -4.059 1 93.88 1162 GLU A C 1
ATOM 8929 O O . GLU A 1 1162 ? -34.875 7.223 -3.574 1 93.88 1162 GLU A O 1
ATOM 8934 N N . ARG A 1 1163 ? -33.281 8.695 -3.543 1 94.88 1163 ARG A N 1
ATOM 8935 C CA . ARG A 1 1163 ? -32.719 8.211 -2.289 1 94.88 1163 ARG A CA 1
ATOM 8936 C C . ARG A 1 1163 ? -33.719 8.367 -1.144 1 94.88 1163 ARG A C 1
ATOM 8938 O O . ARG A 1 1163 ? -33.906 7.445 -0.348 1 94.88 1163 ARG A O 1
ATOM 8945 N N . LEU A 1 1164 ? -34.281 9.531 -1.065 1 96.25 1164 LEU A N 1
ATOM 8946 C CA . LEU A 1 1164 ? -35.281 9.805 -0.018 1 96.25 1164 LEU A CA 1
ATOM 8947 C C . LEU A 1 1164 ? -36.469 8.852 -0.127 1 96.25 1164 LEU A C 1
ATOM 8949 O O . LEU A 1 1164 ? -36.969 8.359 0.886 1 96.25 1164 LEU A O 1
ATOM 8953 N N . GLU A 1 1165 ? -36.938 8.625 -1.363 1 94.75 1165 GLU A N 1
ATOM 8954 C CA . GLU A 1 1165 ? -38.031 7.684 -1.574 1 94.75 1165 GLU A CA 1
ATOM 8955 C C . GLU A 1 1165 ? -37.656 6.277 -1.117 1 94.75 1165 GLU A C 1
ATOM 8957 O O . GLU A 1 1165 ? -38.469 5.555 -0.569 1 94.75 1165 GLU A O 1
ATOM 8962 N N . GLY A 1 1166 ? -36.469 5.945 -1.383 1 93.56 1166 GLY A N 1
ATOM 8963 C CA . GLY A 1 1166 ? -35.969 4.676 -0.875 1 93.56 1166 GLY A CA 1
ATOM 8964 C C . GLY A 1 1166 ? -36 4.586 0.64 1 93.56 1166 GLY A C 1
ATOM 8965 O O . GLY A 1 1166 ? -36.375 3.547 1.198 1 93.56 1166 GLY A O 1
ATOM 8966 N N . TYR A 1 1167 ? -35.625 5.621 1.304 1 96.62 1167 TYR A N 1
ATOM 8967 C CA . TYR A 1 1167 ? -35.656 5.668 2.762 1 96.62 1167 TYR A CA 1
ATOM 8968 C C . TYR A 1 1167 ? -37.062 5.57 3.287 1 96.62 1167 TYR A C 1
ATOM 8970 O O . TYR A 1 1167 ? -37.312 4.91 4.297 1 96.62 1167 TYR A O 1
ATOM 8978 N N . LYS A 1 1168 ? -37.906 6.258 2.619 1 96.25 1168 LYS A N 1
ATOM 8979 C CA . LYS A 1 1168 ? -39.312 6.195 3.014 1 96.25 1168 LYS A CA 1
ATOM 8980 C C . LYS A 1 1168 ? -39.844 4.77 2.934 1 96.25 1168 LYS A C 1
ATOM 8982 O O . LYS A 1 1168 ? -40.594 4.324 3.812 1 96.25 1168 LYS A O 1
ATOM 8987 N N . LYS A 1 1169 ? -39.469 4.086 1.873 1 93.12 1169 LYS A N 1
ATOM 8988 C CA . LYS A 1 1169 ? -39.906 2.697 1.716 1 93.12 1169 LYS A CA 1
ATOM 8989 C C . LYS A 1 1169 ? -39.344 1.827 2.844 1 93.12 1169 LYS A C 1
ATOM 8991 O O . LYS A 1 1169 ? -40.031 0.938 3.342 1 93.12 1169 LYS A O 1
ATOM 8996 N N . LEU A 1 1170 ? -38.094 2.037 3.223 1 94.06 1170 LEU A N 1
ATOM 8997 C CA . LEU A 1 1170 ? -37.5 1.293 4.32 1 94.06 1170 LEU A CA 1
ATOM 8998 C C . LEU A 1 1170 ? -38.219 1.576 5.633 1 94.06 1170 LEU A C 1
ATOM 9000 O O . LEU A 1 1170 ? -38.406 0.672 6.453 1 94.06 1170 LEU A O 1
ATOM 9004 N N . ALA A 1 1171 ? -38.562 2.803 5.824 1 94.69 1171 ALA A N 1
ATOM 9005 C CA . ALA A 1 1171 ? -39.219 3.221 7.055 1 94.69 1171 ALA A CA 1
ATOM 9006 C C . ALA A 1 1171 ? -40.625 2.621 7.152 1 94.69 1171 ALA A C 1
ATOM 9008 O O . ALA A 1 1171 ? -41.125 2.406 8.25 1 94.69 1171 ALA A O 1
ATOM 9009 N N . SER A 1 1172 ? -41.281 2.256 6.051 1 89.38 1172 SER A N 1
ATOM 9010 C CA . SER A 1 1172 ? -42.656 1.751 6.008 1 89.38 1172 SER A CA 1
ATOM 9011 C C . SER A 1 1172 ? -42.656 0.226 6.027 1 89.38 1172 SER A C 1
ATOM 9013 O O . SER A 1 1172 ? -43.719 -0.378 6.168 1 89.38 1172 SER A O 1
ATOM 9015 N N . SER A 1 1173 ? -41.531 -0.431 5.871 1 80.5 1173 SER A N 1
ATOM 9016 C CA . SER A 1 1173 ? -41.469 -1.888 5.801 1 80.5 1173 SER A CA 1
ATOM 9017 C C . SER A 1 1173 ? -41.594 -2.514 7.188 1 80.5 1173 SER A C 1
ATOM 9019 O O . SER A 1 1173 ? -41.094 -1.959 8.164 1 80.5 1173 SER A O 1
ATOM 9021 N N . MET B 1 1 ? 20.375 -30.953 31 1 38.62 1 MET B N 1
ATOM 9022 C CA . MET B 1 1 ? 19.406 -31.938 30.516 1 38.62 1 MET B CA 1
ATOM 9023 C C . MET B 1 1 ? 19.234 -31.828 29 1 38.62 1 MET B C 1
ATOM 9025 O O . MET B 1 1 ? 19.266 -30.734 28.453 1 38.62 1 MET B O 1
ATOM 9029 N N . PRO B 1 2 ? 19.516 -32.844 28.375 1 54.88 2 PRO B N 1
ATOM 9030 C CA . PRO B 1 2 ? 19.406 -32.75 26.922 1 54.88 2 PRO B CA 1
ATOM 9031 C C . PRO B 1 2 ? 18.125 -32.094 26.453 1 54.88 2 PRO B C 1
ATOM 9033 O O . PRO B 1 2 ? 17.047 -32.375 27 1 54.88 2 PRO B O 1
ATOM 9036 N N . GLY B 1 3 ? 18.172 -30.922 25.75 1 70.81 3 GLY B N 1
ATOM 9037 C CA . GLY B 1 3 ? 17.016 -30.156 25.312 1 70.81 3 GLY B CA 1
ATOM 9038 C C . GLY B 1 3 ? 15.984 -30.984 24.578 1 70.81 3 GLY B C 1
ATOM 9039 O O . GLY B 1 3 ? 16.281 -32.094 24.125 1 70.81 3 GLY B O 1
ATOM 9040 N N . LYS B 1 4 ? 14.758 -30.766 24.734 1 89.31 4 LYS B N 1
ATOM 9041 C CA . LYS B 1 4 ? 13.664 -31.422 24.016 1 89.31 4 LYS B CA 1
ATOM 9042 C C . LYS B 1 4 ? 13.828 -31.266 22.5 1 89.31 4 LYS B C 1
ATOM 9044 O O . LYS B 1 4 ? 13.945 -30.156 22 1 89.31 4 LYS B O 1
ATOM 9049 N N . MET B 1 5 ? 14.039 -32.438 21.781 1 93.75 5 MET B N 1
ATOM 9050 C CA . MET B 1 5 ? 14.188 -32.438 20.328 1 93.75 5 MET B CA 1
ATOM 9051 C C . MET B 1 5 ? 12.852 -32.688 19.641 1 93.75 5 MET B C 1
ATOM 9053 O O . MET B 1 5 ? 12.039 -33.5 20.109 1 93.75 5 MET B O 1
ATOM 9057 N N . LYS B 1 6 ? 12.539 -31.938 18.625 1 93.75 6 LYS B N 1
ATOM 9058 C CA . LYS B 1 6 ? 11.328 -32.125 17.828 1 93.75 6 LYS B CA 1
ATOM 9059 C C . LYS B 1 6 ? 11.602 -31.875 16.344 1 93.75 6 LYS B C 1
ATOM 9061 O O . LYS B 1 6 ? 12.461 -31.062 15.992 1 93.75 6 LYS B O 1
ATOM 9066 N N . THR B 1 7 ? 10.898 -32.594 15.523 1 95.06 7 THR B N 1
ATOM 9067 C CA . THR B 1 7 ? 10.977 -32.375 14.086 1 95.06 7 THR B CA 1
ATOM 9068 C C . THR B 1 7 ? 9.93 -31.359 13.633 1 95.06 7 THR B C 1
ATOM 9070 O O . THR B 1 7 ? 8.734 -31.562 13.844 1 95.06 7 THR B O 1
ATOM 9073 N N . MET B 1 8 ? 10.336 -30.266 13.008 1 96.31 8 MET B N 1
ATOM 9074 C CA . MET B 1 8 ? 9.422 -29.234 12.531 1 96.31 8 MET B CA 1
ATOM 9075 C C . MET B 1 8 ? 10.078 -28.375 11.461 1 96.31 8 MET B C 1
ATOM 9077 O O . MET B 1 8 ? 11.289 -28.469 11.234 1 96.31 8 MET B O 1
ATOM 9081 N N . ASP B 1 9 ? 9.367 -27.594 10.758 1 97.12 9 ASP B N 1
ATOM 9082 C CA . ASP B 1 9 ? 9.93 -26.672 9.758 1 97.12 9 ASP B CA 1
ATOM 9083 C C . ASP B 1 9 ? 10.109 -25.281 10.344 1 97.12 9 ASP B C 1
ATOM 9085 O O . ASP B 1 9 ? 9.812 -25.047 11.516 1 97.12 9 ASP B O 1
ATOM 9089 N N . GLY B 1 10 ? 10.703 -24.328 9.578 1 98.44 10 GLY B N 1
ATOM 9090 C CA . GLY B 1 10 ? 11.023 -23 10.047 1 98.44 10 GLY B CA 1
ATOM 9091 C C . GLY B 1 10 ? 9.797 -22.172 10.414 1 98.44 10 GLY B C 1
ATOM 9092 O O . GLY B 1 10 ? 9.836 -21.375 11.352 1 98.44 10 GLY B O 1
ATOM 9093 N N . ASN B 1 11 ? 8.68 -22.281 9.672 1 98.56 11 ASN B N 1
ATOM 9094 C CA . ASN B 1 11 ? 7.441 -21.578 9.992 1 98.56 11 ASN B CA 1
ATOM 9095 C C . ASN B 1 11 ? 6.922 -21.969 11.375 1 98.56 11 ASN B C 1
ATOM 9097 O O . ASN B 1 11 ? 6.52 -21.094 12.156 1 98.56 11 ASN B O 1
ATOM 9101 N N . THR B 1 12 ? 6.926 -23.234 11.656 1 98.12 12 THR B N 1
ATOM 9102 C CA . THR B 1 12 ? 6.434 -23.719 12.945 1 98.12 12 THR B CA 1
ATOM 9103 C C . THR B 1 12 ? 7.32 -23.203 14.078 1 98.12 12 THR B C 1
ATOM 9105 O O . THR B 1 12 ? 6.824 -22.828 15.141 1 98.12 12 THR B O 1
ATOM 9108 N N . ALA B 1 13 ? 8.625 -23.234 13.859 1 98.69 13 ALA B N 1
ATOM 9109 C CA . ALA B 1 13 ? 9.562 -22.75 14.867 1 98.69 13 ALA B CA 1
ATOM 9110 C C . ALA B 1 13 ? 9.312 -21.281 15.18 1 98.69 13 ALA B C 1
ATOM 9112 O O . ALA B 1 13 ? 9.297 -20.875 16.344 1 98.69 13 ALA B O 1
ATOM 9113 N N . ALA B 1 14 ? 9.188 -20.438 14.148 1 98.81 14 ALA B N 1
ATOM 9114 C CA . ALA B 1 14 ? 8.922 -19 14.328 1 98.81 14 ALA B CA 1
ATOM 9115 C C . ALA B 1 14 ? 7.613 -18.781 15.078 1 98.81 14 ALA B C 1
ATOM 9117 O O . ALA B 1 14 ? 7.535 -17.922 15.961 1 98.81 14 ALA B O 1
ATOM 9118 N N . ALA B 1 15 ? 6.543 -19.516 14.656 1 98.62 15 ALA B N 1
ATOM 9119 C CA . ALA B 1 15 ? 5.242 -19.406 15.312 1 98.62 15 ALA B CA 1
ATOM 9120 C C . ALA B 1 15 ? 5.336 -19.75 16.797 1 98.62 15 ALA B C 1
ATOM 9122 O O . ALA B 1 15 ? 4.746 -19.078 17.641 1 98.62 15 ALA B O 1
ATOM 9123 N N . TYR B 1 16 ? 6.094 -20.812 17.078 1 98.38 16 TYR B N 1
ATOM 9124 C CA . TYR B 1 16 ? 6.234 -21.312 18.453 1 98.38 16 TYR B CA 1
ATOM 9125 C C . TYR B 1 16 ? 6.836 -20.234 19.359 1 98.38 16 TYR B C 1
ATOM 9127 O O . TYR B 1 16 ? 6.32 -19.969 20.438 1 98.38 16 TYR B O 1
ATOM 9135 N N . VAL B 1 17 ? 7.898 -19.656 18.922 1 98.69 17 VAL B N 1
ATOM 9136 C CA . VAL B 1 17 ? 8.586 -18.672 19.75 1 98.69 17 VAL B CA 1
ATOM 9137 C C . VAL B 1 17 ? 7.758 -17.391 19.828 1 98.69 17 VAL B C 1
ATOM 9139 O O . VAL B 1 17 ? 7.629 -16.781 20.891 1 98.69 17 VAL B O 1
ATOM 9142 N N . SER B 1 18 ? 7.223 -16.938 18.734 1 98.62 18 SER B N 1
ATOM 9143 C CA . SER B 1 18 ? 6.445 -15.695 18.719 1 98.62 18 SER B CA 1
ATOM 9144 C C . SER B 1 18 ? 5.238 -15.797 19.641 1 98.62 18 SER B C 1
ATOM 9146 O O . SER B 1 18 ? 4.859 -14.812 20.281 1 98.62 18 SER B O 1
ATOM 9148 N N . TYR B 1 19 ? 4.562 -16.984 19.672 1 98.44 19 TYR B N 1
ATOM 9149 C CA . TYR B 1 19 ? 3.387 -17.203 20.5 1 98.44 19 TYR B CA 1
ATOM 9150 C C . TYR B 1 19 ? 3.674 -16.828 21.953 1 98.44 19 TYR B C 1
ATOM 9152 O O . TYR B 1 19 ? 2.824 -16.234 22.625 1 98.44 19 TYR B O 1
ATOM 9160 N N . ALA B 1 20 ? 4.859 -17.109 22.422 1 98.31 20 ALA B N 1
ATOM 9161 C CA . ALA B 1 20 ? 5.254 -16.875 23.812 1 98.31 20 ALA B CA 1
ATOM 9162 C C . ALA B 1 20 ? 5.207 -15.398 24.172 1 98.31 20 ALA B C 1
ATOM 9164 O O . ALA B 1 20 ? 4.883 -15.031 25.297 1 98.31 20 ALA B O 1
ATOM 9165 N N . PHE B 1 21 ? 5.512 -14.492 23.203 1 98.44 21 PHE B N 1
ATOM 9166 C CA . PHE B 1 21 ? 5.742 -13.086 23.5 1 98.44 21 PHE B CA 1
ATOM 9167 C C . PHE B 1 21 ? 4.582 -12.227 23 1 98.44 21 PHE B C 1
ATOM 9169 O O . PHE B 1 21 ? 4.66 -11 23.016 1 98.44 21 PHE B O 1
ATOM 9176 N N . THR B 1 22 ? 3.428 -12.75 22.547 1 98.12 22 THR B N 1
ATOM 9177 C CA . THR B 1 22 ? 2.406 -12.008 21.812 1 98.12 22 THR B CA 1
ATOM 9178 C C . THR B 1 22 ? 1.096 -11.984 22.594 1 98.12 22 THR B C 1
ATOM 9180 O O . THR B 1 22 ? 0.64 -13.023 23.094 1 98.12 22 THR B O 1
ATOM 9183 N N . ASP B 1 23 ? 0.495 -10.734 22.719 1 97.44 23 ASP B N 1
ATOM 9184 C CA . ASP B 1 23 ? -0.862 -10.586 23.234 1 97.44 23 ASP B CA 1
ATOM 9185 C C . ASP B 1 23 ? -1.891 -10.672 22.109 1 97.44 23 ASP B C 1
ATOM 9187 O O . ASP B 1 23 ? -2.912 -11.344 22.234 1 97.44 23 ASP B O 1
ATOM 9191 N N . VAL B 1 24 ? -1.618 -9.906 21.047 1 97.56 24 VAL B N 1
ATOM 9192 C CA . VAL B 1 24 ? -2.523 -9.766 19.922 1 97.56 24 VAL B CA 1
ATOM 9193 C C . VAL B 1 24 ? -1.762 -9.992 18.609 1 97.56 24 VAL B C 1
ATOM 9195 O O . VAL B 1 24 ? -0.63 -9.531 18.453 1 97.56 24 VAL B O 1
ATOM 9198 N N . THR B 1 25 ? -2.32 -10.805 17.75 1 97.62 25 THR B N 1
ATOM 9199 C CA . THR B 1 25 ? -1.785 -10.891 16.391 1 97.62 25 THR B CA 1
ATOM 9200 C C . THR B 1 25 ? -2.869 -10.586 15.367 1 97.62 25 THR B C 1
ATOM 9202 O O . THR B 1 25 ? -4.027 -10.961 15.547 1 97.62 25 THR B O 1
ATOM 9205 N N . ALA B 1 26 ? -2.605 -9.703 14.391 1 97.5 26 ALA B N 1
ATOM 9206 C CA . ALA B 1 26 ? -3.42 -9.453 13.203 1 97.5 26 ALA B CA 1
ATOM 9207 C C . ALA B 1 26 ? -2.725 -9.961 11.945 1 97.5 26 ALA B C 1
ATOM 9209 O O . ALA B 1 26 ? -1.537 -9.703 11.734 1 97.5 26 ALA B O 1
ATOM 9210 N N . ILE B 1 27 ? -3.43 -10.75 11.148 1 96.06 27 ILE B N 1
ATOM 9211 C CA . ILE B 1 27 ? -2.734 -11.484 10.094 1 96.06 27 ILE B CA 1
ATOM 9212 C C . ILE B 1 27 ? -3.529 -11.391 8.789 1 96.06 27 ILE B C 1
ATOM 9214 O O . ILE B 1 27 ? -4.707 -11.031 8.797 1 96.06 27 ILE B O 1
ATOM 9218 N N . TYR B 1 28 ? -2.955 -11.617 7.648 1 95.81 28 TYR B N 1
ATOM 9219 C CA . TYR B 1 28 ? -3.496 -11.898 6.324 1 95.81 28 TYR B CA 1
ATOM 9220 C C . TYR B 1 28 ? -2.666 -12.961 5.617 1 95.81 28 TYR B C 1
ATOM 9222 O O . TYR B 1 28 ? -1.436 -12.891 5.598 1 95.81 28 TYR B O 1
ATOM 9230 N N . PRO B 1 29 ? -3.277 -13.938 5.039 1 93 29 PRO B N 1
ATOM 9231 C CA . PRO B 1 29 ? -2.523 -15.07 4.5 1 93 29 PRO B CA 1
ATOM 9232 C C . PRO B 1 29 ? -1.726 -14.711 3.25 1 93 29 PRO B C 1
ATOM 9234 O O . PRO B 1 29 ? -2.209 -13.961 2.4 1 93 29 PRO B O 1
ATOM 9237 N N . ILE B 1 30 ? -0.554 -15.273 3.123 1 94.88 30 ILE B N 1
ATOM 9238 C CA . ILE B 1 30 ? 0.283 -15.195 1.931 1 94.88 30 ILE B CA 1
ATOM 9239 C C . ILE B 1 30 ? 1.329 -16.312 1.963 1 94.88 30 ILE B C 1
ATOM 9241 O O . ILE B 1 30 ? 2 -16.516 2.979 1 94.88 30 ILE B O 1
ATOM 9245 N N . THR B 1 31 ? 1.436 -17.031 0.904 1 92.62 31 THR B N 1
ATOM 9246 C CA . THR B 1 31 ? 2.475 -18.047 0.762 1 92.62 31 THR B CA 1
ATOM 9247 C C . THR B 1 31 ? 3.855 -17.406 0.694 1 92.62 31 THR B C 1
ATOM 9249 O O . THR B 1 31 ? 4.059 -16.438 -0.046 1 92.62 31 THR B O 1
ATOM 9252 N N . PRO B 1 32 ? 4.855 -17.828 1.487 1 95.25 32 PRO B N 1
ATOM 9253 C CA . PRO B 1 32 ? 4.84 -19.062 2.262 1 95.25 32 PRO B CA 1
ATOM 9254 C C . PRO B 1 32 ? 4.668 -18.828 3.76 1 95.25 32 PRO B C 1
ATOM 9256 O O . PRO B 1 32 ? 4.926 -19.719 4.566 1 95.25 32 PRO B O 1
ATOM 9259 N N . SER B 1 33 ? 4.27 -17.656 4.215 1 97.19 33 SER B N 1
ATOM 9260 C CA . SER B 1 33 ? 4.238 -17.328 5.637 1 97.19 33 SER B CA 1
ATOM 9261 C C . SER B 1 33 ? 2.973 -17.859 6.297 1 97.19 33 SER B C 1
ATOM 9263 O O . SER B 1 33 ? 2.891 -17.922 7.527 1 97.19 33 SER B O 1
ATOM 9265 N N . THR B 1 34 ? 1.956 -18.266 5.57 1 94.25 34 THR B N 1
ATOM 9266 C CA . THR B 1 34 ? 0.617 -18.609 6.039 1 94.25 34 THR B CA 1
ATOM 9267 C C . THR B 1 34 ? 0.68 -19.656 7.145 1 94.25 34 THR B C 1
ATOM 9269 O O . THR B 1 34 ? -0.058 -19.578 8.133 1 94.25 34 THR B O 1
ATOM 9272 N N . PRO B 1 35 ? 1.581 -20.656 7.078 1 94.88 35 PRO B N 1
ATOM 9273 C CA . PRO B 1 35 ? 1.616 -21.703 8.102 1 94.88 35 PRO B CA 1
ATOM 9274 C C . PRO B 1 35 ? 1.952 -21.156 9.492 1 94.88 35 PRO B C 1
ATOM 9276 O O . PRO B 1 35 ? 1.534 -21.734 10.5 1 94.88 35 PRO B O 1
ATOM 9279 N N . MET B 1 36 ? 2.689 -20.031 9.602 1 97.75 36 MET B N 1
ATOM 9280 C CA . MET B 1 36 ? 2.969 -19.438 10.906 1 97.75 36 MET B CA 1
ATOM 9281 C C . MET B 1 36 ? 1.675 -19.062 11.617 1 97.75 36 MET B C 1
ATOM 9283 O O . MET B 1 36 ? 1.45 -19.469 12.758 1 97.75 36 MET B O 1
ATOM 9287 N N . ALA B 1 37 ? 0.825 -18.375 10.945 1 95.25 37 ALA B N 1
ATOM 9288 C CA . ALA B 1 37 ? -0.443 -17.922 11.516 1 95.25 37 ALA B CA 1
ATOM 9289 C C . ALA B 1 37 ? -1.354 -19.109 11.828 1 95.25 37 ALA B C 1
ATOM 9291 O O . ALA B 1 37 ? -2.102 -19.078 12.805 1 95.25 37 ALA B O 1
ATOM 9292 N N . GLU B 1 38 ? -1.334 -20.109 10.961 1 91.88 38 GLU B N 1
ATOM 9293 C CA . GLU B 1 38 ? -2.152 -21.312 11.172 1 91.88 38 GLU B CA 1
ATOM 9294 C C . GLU B 1 38 ? -1.771 -22.016 12.461 1 91.88 38 GLU B C 1
ATOM 9296 O O . GLU B 1 38 ? -2.643 -22.438 13.227 1 91.88 38 GLU B O 1
ATOM 9301 N N . SER B 1 39 ? -0.439 -22.156 12.688 1 95.19 39 SER B N 1
ATOM 9302 C CA . SER B 1 39 ? 0.033 -22.766 13.93 1 95.19 39 SER B CA 1
ATOM 9303 C C . SER B 1 39 ? -0.417 -21.969 15.148 1 95.19 39 SER B C 1
ATOM 9305 O O . SER B 1 39 ? -0.874 -22.547 16.141 1 95.19 39 SER B O 1
ATOM 9307 N N . VAL B 1 40 ? -0.306 -20.656 15.094 1 96.12 40 VAL B N 1
ATOM 9308 C CA . VAL B 1 40 ? -0.693 -19.797 16.203 1 96.12 40 VAL B CA 1
ATOM 9309 C C . VAL B 1 40 ? -2.188 -19.938 16.469 1 96.12 40 VAL B C 1
ATOM 9311 O O . VAL B 1 40 ? -2.611 -20.016 17.625 1 96.12 40 VAL B O 1
ATOM 9314 N N . ASP B 1 41 ? -2.963 -19.984 15.438 1 91.19 41 ASP B N 1
ATOM 9315 C CA . ASP B 1 41 ? -4.406 -20.156 15.57 1 91.19 41 ASP B CA 1
ATOM 9316 C C . ASP B 1 41 ? -4.754 -21.484 16.219 1 91.19 41 ASP B C 1
ATOM 9318 O O . ASP B 1 41 ? -5.637 -21.562 17.078 1 91.19 41 ASP B O 1
ATOM 9322 N N . GLU B 1 42 ? -4.117 -22.531 15.75 1 89.5 42 GLU B N 1
ATOM 9323 C CA . GLU B 1 42 ? -4.34 -23.859 16.297 1 89.5 42 GLU B CA 1
ATOM 9324 C C . GLU B 1 42 ? -4.02 -23.906 17.797 1 89.5 42 GLU B C 1
ATOM 9326 O O . GLU B 1 42 ? -4.789 -24.453 18.578 1 89.5 42 GLU B O 1
ATOM 9331 N N . TRP B 1 43 ? -2.896 -23.359 18.188 1 94.5 43 TRP B N 1
ATOM 9332 C CA . TRP B 1 43 ? -2.475 -23.375 19.578 1 94.5 43 TRP B CA 1
ATOM 9333 C C . TRP B 1 43 ? -3.402 -22.516 20.438 1 94.5 43 TRP B C 1
ATOM 9335 O O . TRP B 1 43 ? -3.703 -22.875 21.578 1 94.5 43 TRP B O 1
ATOM 9345 N N . ALA B 1 44 ? -3.824 -21.359 19.938 1 92.75 44 ALA B N 1
ATOM 9346 C CA . ALA B 1 44 ? -4.793 -20.547 20.672 1 92.75 44 ALA B CA 1
ATOM 9347 C C . ALA B 1 44 ? -6.094 -21.312 20.891 1 92.75 44 ALA B C 1
ATOM 9349 O O . ALA B 1 44 ? -6.676 -21.25 21.984 1 92.75 44 ALA B O 1
ATOM 9350 N N . ALA B 1 45 ? -6.578 -22.016 19.875 1 83.94 45 ALA B N 1
ATOM 9351 C CA . ALA B 1 45 ? -7.801 -22.812 19.969 1 83.94 45 ALA B CA 1
ATOM 9352 C C . ALA B 1 45 ? -7.648 -23.938 20.984 1 83.94 45 ALA B C 1
ATOM 9354 O O . ALA B 1 45 ? -8.609 -24.297 21.656 1 83.94 45 ALA B O 1
ATOM 9355 N N . GLN B 1 46 ? -6.391 -24.438 21.141 1 88.06 46 GLN B N 1
ATOM 9356 C CA . GLN B 1 46 ? -6.098 -25.516 22.078 1 88.06 46 GLN B CA 1
ATOM 9357 C C . GLN B 1 46 ? -5.926 -24.984 23.484 1 88.06 46 GLN B C 1
ATOM 9359 O O . GLN B 1 46 ? -5.758 -25.766 24.438 1 88.06 46 GLN B O 1
ATOM 9364 N N . GLY B 1 47 ? -5.93 -23.656 23.609 1 91.31 47 GLY B N 1
ATOM 9365 C CA . GLY B 1 47 ? -5.848 -23.047 24.938 1 91.31 47 GLY B CA 1
ATOM 9366 C C . GLY B 1 47 ? -4.418 -22.859 25.406 1 91.31 47 GLY B C 1
ATOM 9367 O O . GLY B 1 47 ? -4.184 -22.594 26.594 1 91.31 47 GLY B O 1
ATOM 9368 N N . LYS B 1 48 ? -3.484 -23.016 24.438 1 95.5 48 LYS B N 1
ATOM 9369 C CA . LYS B 1 48 ? -2.094 -22.781 24.828 1 95.5 48 LYS B CA 1
ATOM 9370 C C . LYS B 1 48 ? -1.898 -21.359 25.344 1 95.5 48 LYS B C 1
ATOM 9372 O O . LYS B 1 48 ? -2.447 -20.406 24.797 1 95.5 48 LYS B O 1
ATOM 9377 N N . LYS B 1 49 ? -1.088 -21.203 26.391 1 96.5 49 LYS B N 1
ATOM 9378 C CA . LYS B 1 49 ? -0.901 -19.906 27.031 1 96.5 49 LYS B CA 1
ATOM 9379 C C . LYS B 1 49 ? 0.431 -19.281 26.625 1 96.5 49 LYS B C 1
ATOM 9381 O O . LYS B 1 49 ? 1.418 -19.984 26.406 1 96.5 49 LYS B O 1
ATOM 9386 N N . ASN B 1 50 ? 0.481 -17.969 26.469 1 97 50 ASN B N 1
ATOM 9387 C CA . ASN B 1 50 ? 1.717 -17.219 26.266 1 97 50 ASN B CA 1
ATOM 9388 C C . ASN B 1 50 ? 2.428 -16.953 27.578 1 97 50 ASN B C 1
ATOM 9390 O O . ASN B 1 50 ? 2.049 -17.5 28.625 1 97 50 ASN B O 1
ATOM 9394 N N . LEU B 1 51 ? 3.5 -16.156 27.578 1 96.75 51 LEU B N 1
ATOM 9395 C CA . LEU B 1 51 ? 4.297 -15.898 28.781 1 96.75 51 LEU B CA 1
ATOM 9396 C C . LEU B 1 51 ? 3.52 -15.055 29.781 1 96.75 51 LEU B C 1
ATOM 9398 O O . LEU B 1 51 ? 3.92 -14.93 30.938 1 96.75 51 LEU B O 1
ATOM 9402 N N . PHE B 1 52 ? 2.379 -14.516 29.375 1 92.75 52 PHE B N 1
ATOM 9403 C CA . PHE B 1 52 ? 1.586 -13.633 30.219 1 92.75 52 PHE B CA 1
ATOM 9404 C C . PHE B 1 52 ? 0.351 -14.359 30.75 1 92.75 52 PHE B C 1
ATOM 9406 O O . PHE B 1 52 ? -0.535 -13.742 31.328 1 92.75 52 PHE B O 1
ATOM 9413 N N . GLY B 1 53 ? 0.297 -15.664 30.453 1 91.75 53 GLY B N 1
ATOM 9414 C CA . GLY B 1 53 ? -0.757 -16.516 30.984 1 91.75 53 GLY B CA 1
ATOM 9415 C C . GLY B 1 53 ? -2.061 -16.406 30.219 1 91.75 53 GLY B C 1
ATOM 9416 O O . GLY B 1 53 ? -3.127 -16.734 30.75 1 91.75 53 GLY B O 1
ATOM 9417 N N . GLN B 1 54 ? -2.018 -15.969 29.031 1 93.06 54 GLN B N 1
ATOM 9418 C CA . GLN B 1 54 ? -3.213 -15.773 28.219 1 93.06 54 GLN B CA 1
ATOM 9419 C C . GLN B 1 54 ? -3.074 -16.469 26.875 1 93.06 54 GLN B C 1
ATOM 9421 O O . GLN B 1 54 ? -1.964 -16.781 26.438 1 93.06 54 GLN B O 1
ATOM 9426 N N . THR B 1 55 ? -4.207 -16.797 26.266 1 95.19 55 THR B N 1
ATOM 9427 C CA . THR B 1 55 ? -4.18 -17.203 24.859 1 95.19 55 THR B CA 1
ATOM 9428 C C . THR B 1 55 ? -3.982 -16 23.953 1 95.19 55 THR B C 1
ATOM 9430 O O . THR B 1 55 ? -4.461 -14.906 24.25 1 95.19 55 THR B O 1
ATOM 9433 N N . VAL B 1 56 ? -3.258 -16.172 22.922 1 95.69 56 VAL B N 1
ATOM 9434 C CA . VAL B 1 56 ? -3.027 -15.094 21.953 1 95.69 56 VAL B CA 1
ATOM 9435 C C . VAL B 1 56 ? -4.332 -14.75 21.25 1 95.69 56 VAL B C 1
ATOM 9437 O O . VAL B 1 56 ? -5.078 -15.648 20.844 1 95.69 56 VAL B O 1
ATOM 9440 N N . LYS B 1 57 ? -4.699 -13.484 21.203 1 94.88 57 LYS B N 1
ATOM 9441 C CA . LYS B 1 57 ? -5.852 -13.016 20.438 1 94.88 57 LYS B CA 1
ATOM 9442 C C . LYS B 1 57 ? -5.492 -12.852 18.953 1 94.88 57 LYS B C 1
ATOM 9444 O O . LYS B 1 57 ? -4.566 -12.109 18.625 1 94.88 57 LYS B O 1
ATOM 9449 N N . ILE B 1 58 ? -6.195 -13.555 18.109 1 93.69 58 ILE B N 1
ATOM 9450 C CA . ILE B 1 58 ? -5.863 -13.555 16.688 1 93.69 58 ILE B CA 1
ATOM 9451 C C . ILE B 1 58 ? -7.004 -12.914 15.906 1 93.69 58 ILE B C 1
ATOM 9453 O O . ILE B 1 58 ? -8.18 -13.188 16.156 1 93.69 58 ILE B O 1
ATOM 9457 N N . MET B 1 59 ? -6.672 -11.953 14.977 1 94.06 59 MET B N 1
ATOM 9458 C CA . MET B 1 59 ? -7.645 -11.336 14.078 1 94.06 59 MET B CA 1
ATOM 9459 C C . MET B 1 59 ? -7.176 -11.414 12.633 1 94.06 59 MET B C 1
ATOM 9461 O O . MET B 1 59 ? -6.09 -10.938 12.305 1 94.06 59 MET B O 1
ATOM 9465 N N . GLU B 1 60 ? -7.902 -12.102 11.75 1 93.62 60 GLU B N 1
ATOM 9466 C CA . GLU B 1 60 ? -7.645 -12.055 10.312 1 93.62 60 GLU B CA 1
ATOM 9467 C C . GLU B 1 60 ? -8.18 -10.766 9.703 1 93.62 60 GLU B C 1
ATOM 9469 O O . GLU B 1 60 ? -9.352 -10.422 9.883 1 93.62 60 GLU B O 1
ATOM 9474 N N . MET B 1 61 ? -7.371 -10 8.961 1 96.56 61 MET B N 1
ATOM 9475 C CA . MET B 1 61 ? -7.758 -8.727 8.359 1 96.56 61 MET B CA 1
ATOM 9476 C C . MET B 1 61 ? -8.023 -8.891 6.863 1 96.56 61 MET B C 1
ATOM 9478 O O . MET B 1 61 ? -7.945 -10 6.336 1 96.56 61 MET B O 1
ATOM 9482 N N . GLN B 1 62 ? -8.414 -7.805 6.156 1 96.31 62 GLN B N 1
ATOM 9483 C CA . GLN B 1 62 ? -8.805 -7.887 4.75 1 96.31 62 GLN B CA 1
ATOM 9484 C C . GLN B 1 62 ? -7.59 -7.742 3.838 1 96.31 62 GLN B C 1
ATOM 9486 O O . GLN B 1 62 ? -7.68 -7.988 2.633 1 96.31 62 GLN B O 1
ATOM 9491 N N . SER B 1 63 ? -6.422 -7.41 4.359 1 97.12 63 SER B N 1
ATOM 9492 C CA . SER B 1 63 ? -5.176 -7.223 3.623 1 97.12 63 SER B CA 1
ATOM 9493 C C . SER B 1 63 ? -3.98 -7.148 4.566 1 97.12 63 SER B C 1
ATOM 9495 O O . SER B 1 63 ? -4.148 -7.004 5.781 1 97.12 63 SER B O 1
ATOM 9497 N N . GLU B 1 64 ? -2.803 -7.25 4.059 1 97.06 64 GLU B N 1
ATOM 9498 C CA . GLU B 1 64 ? -1.592 -7.078 4.855 1 97.06 64 GLU B CA 1
ATOM 9499 C C . GLU B 1 64 ? -1.452 -5.637 5.34 1 97.06 64 GLU B C 1
ATOM 9501 O O . GLU B 1 64 ? -0.948 -5.391 6.438 1 97.06 64 GLU B O 1
ATOM 9506 N N . SER B 1 65 ? -1.845 -4.598 4.508 1 97.44 65 SER B N 1
ATOM 9507 C CA . SER B 1 65 ? -1.88 -3.219 4.984 1 97.44 65 SER B CA 1
ATOM 9508 C C . SER B 1 65 ? -2.785 -3.078 6.203 1 97.44 65 SER B C 1
ATOM 9510 O O . SER B 1 65 ? -2.455 -2.359 7.152 1 97.44 65 SER B O 1
ATOM 9512 N N . GLY B 1 66 ? -3.986 -3.707 6.172 1 97.94 66 GLY B N 1
ATOM 9513 C CA . GLY B 1 66 ? -4.895 -3.697 7.309 1 97.94 66 GLY B CA 1
ATOM 9514 C C . GLY B 1 66 ? -4.312 -4.363 8.539 1 97.94 66 GLY B C 1
ATOM 9515 O O . GLY B 1 66 ? -4.508 -3.889 9.664 1 97.94 66 GLY B O 1
ATOM 9516 N N . ALA B 1 67 ? -3.588 -5.488 8.32 1 98.19 67 ALA B N 1
ATOM 9517 C CA . ALA B 1 67 ? -2.93 -6.172 9.438 1 98.19 67 ALA B CA 1
ATOM 9518 C C . ALA B 1 67 ? -1.909 -5.262 10.109 1 98.19 67 ALA B C 1
ATOM 9520 O O . ALA B 1 67 ? -1.821 -5.223 11.344 1 98.19 67 ALA B O 1
ATOM 9521 N N . ALA B 1 68 ? -1.123 -4.535 9.297 1 98.56 68 ALA B N 1
ATOM 9522 C CA . ALA B 1 68 ? -0.123 -3.617 9.836 1 98.56 68 ALA B CA 1
ATOM 9523 C C . ALA B 1 68 ? -0.781 -2.494 10.633 1 98.56 68 ALA B C 1
ATOM 9525 O O . ALA B 1 68 ? -0.284 -2.098 11.688 1 98.56 68 ALA B O 1
ATOM 9526 N N . GLY B 1 69 ? -1.892 -1.917 10.109 1 98.5 69 GLY B N 1
ATOM 9527 C CA . GLY B 1 69 ? -2.629 -0.902 10.844 1 98.5 69 GLY B CA 1
ATOM 9528 C C . GLY B 1 69 ? -3.158 -1.396 12.172 1 98.5 69 GLY B C 1
ATOM 9529 O O . GLY B 1 69 ? -3.096 -0.681 13.18 1 98.5 69 GLY B O 1
ATOM 9530 N N . ALA B 1 70 ? -3.668 -2.602 12.211 1 98.56 70 ALA B N 1
ATOM 9531 C CA . ALA B 1 70 ? -4.242 -3.18 13.422 1 98.56 70 ALA B CA 1
ATOM 9532 C C . ALA B 1 70 ? -3.162 -3.438 14.469 1 98.56 70 ALA B C 1
ATOM 9534 O O . ALA B 1 70 ? -3.361 -3.168 15.656 1 98.56 70 ALA B O 1
ATOM 9535 N N . ILE B 1 71 ? -1.971 -3.969 14.062 1 98.5 71 ILE B N 1
ATOM 9536 C CA . ILE B 1 71 ? -0.909 -4.223 15.031 1 98.5 71 ILE B CA 1
ATOM 9537 C C . ILE B 1 71 ? -0.38 -2.896 15.578 1 98.5 71 ILE B C 1
ATOM 9539 O O . ILE B 1 71 ? -0.039 -2.795 16.75 1 98.5 71 ILE B O 1
ATOM 9543 N N . HIS B 1 72 ? -0.283 -1.857 14.664 1 98.75 72 HIS B N 1
ATOM 9544 C CA . HIS B 1 72 ? 0.102 -0.524 15.117 1 98.75 72 HIS B CA 1
ATOM 9545 C C . HIS B 1 72 ? -0.832 -0.021 16.219 1 98.75 72 HIS B C 1
ATOM 9547 O O . HIS B 1 72 ? -0.374 0.477 17.25 1 98.75 72 HIS B O 1
ATOM 9553 N N . GLY B 1 73 ? -2.213 -0.167 16.047 1 98.69 73 GLY B N 1
ATOM 9554 C CA . GLY B 1 73 ? -3.189 0.234 17.047 1 98.69 73 GLY B CA 1
ATOM 9555 C C . GLY B 1 73 ? -3.061 -0.535 18.344 1 98.69 73 GLY B C 1
ATOM 9556 O O . GLY B 1 73 ? -3.15 0.048 19.422 1 98.69 73 GLY B O 1
ATOM 9557 N N . ALA B 1 74 ? -2.838 -1.862 18.25 1 98.62 74 ALA B N 1
ATOM 9558 C CA . ALA B 1 74 ? -2.691 -2.703 19.438 1 98.62 74 ALA B CA 1
ATOM 9559 C C . ALA B 1 74 ? -1.484 -2.271 20.266 1 98.62 74 ALA B C 1
ATOM 9561 O O . ALA B 1 74 ? -1.559 -2.211 21.5 1 98.62 74 ALA B O 1
ATOM 9562 N N . LEU B 1 75 ? -0.368 -1.981 19.562 1 98.62 75 LEU B N 1
ATOM 9563 C CA . LEU B 1 75 ? 0.838 -1.521 20.25 1 98.62 75 LEU B CA 1
ATOM 9564 C C . LEU B 1 75 ? 0.584 -0.204 20.969 1 98.62 75 LEU B C 1
ATOM 9566 O O . LEU B 1 75 ? 1.018 -0.025 22.109 1 98.62 75 LEU B O 1
ATOM 9570 N N . GLN B 1 76 ? -0.134 0.742 20.344 1 98.06 76 GLN B N 1
ATOM 9571 C CA . GLN B 1 76 ? -0.449 2.029 20.953 1 98.06 76 GLN B CA 1
ATOM 9572 C C . GLN B 1 76 ? -1.277 1.85 22.234 1 98.06 76 GLN B C 1
ATOM 9574 O O . GLN B 1 76 ? -1.208 2.674 23.141 1 98.06 76 GLN B O 1
ATOM 9579 N N . ALA B 1 77 ? -2.051 0.714 22.281 1 96.69 77 ALA B N 1
ATOM 9580 C CA . ALA B 1 77 ? -2.934 0.441 23.406 1 96.69 77 ALA B CA 1
ATOM 9581 C C . ALA B 1 77 ? -2.209 -0.352 24.484 1 96.69 77 ALA B C 1
ATOM 9583 O O . ALA B 1 77 ? -2.797 -0.689 25.516 1 96.69 77 ALA B O 1
ATOM 9584 N N . GLY B 1 78 ? -0.946 -0.704 24.297 1 96.25 78 GLY B N 1
ATOM 9585 C CA . GLY B 1 78 ? -0.14 -1.335 25.328 1 96.25 78 GLY B CA 1
ATOM 9586 C C . GLY B 1 78 ? -0.099 -2.848 25.219 1 96.25 78 GLY B C 1
ATOM 9587 O O . GLY B 1 78 ? 0.324 -3.533 26.141 1 96.25 78 GLY B O 1
ATOM 9588 N N . ALA B 1 79 ? -0.529 -3.449 24.094 1 97.5 79 ALA B N 1
ATOM 9589 C CA . ALA B 1 79 ? -0.47 -4.891 23.875 1 97.5 79 ALA B CA 1
ATOM 9590 C C . ALA B 1 79 ? 0.689 -5.25 22.938 1 97.5 79 ALA B C 1
ATOM 9592 O O . ALA B 1 79 ? 0.892 -4.605 21.906 1 97.5 79 ALA B O 1
ATOM 9593 N N . LEU B 1 80 ? 1.493 -6.246 23.359 1 98.44 80 LEU B N 1
ATOM 9594 C CA . LEU B 1 80 ? 2.543 -6.742 22.484 1 98.44 80 LEU B CA 1
ATOM 9595 C C . LEU B 1 80 ? 1.946 -7.441 21.266 1 98.44 80 LEU B C 1
ATOM 9597 O O . LEU B 1 80 ? 1.117 -8.344 21.406 1 98.44 80 LEU B O 1
ATOM 9601 N N . ALA B 1 81 ? 2.289 -6.914 20.109 1 98.25 81 ALA B N 1
ATOM 9602 C CA . ALA B 1 81 ? 1.635 -7.387 18.891 1 98.25 81 ALA B CA 1
ATOM 9603 C C . ALA B 1 81 ? 2.662 -7.852 17.859 1 98.25 81 ALA B C 1
ATOM 9605 O O . ALA B 1 81 ? 3.738 -7.266 17.734 1 98.25 81 ALA B O 1
ATOM 9606 N N . THR B 1 82 ? 2.354 -8.906 17.125 1 98.06 82 THR B N 1
ATOM 9607 C CA . THR B 1 82 ? 3.174 -9.523 16.094 1 98.06 82 THR B CA 1
ATOM 9608 C C . THR B 1 82 ? 2.338 -9.836 14.852 1 98.06 82 THR B C 1
ATOM 9610 O O . THR B 1 82 ? 1.11 -9.922 14.938 1 98.06 82 THR B O 1
ATOM 9613 N N . THR B 1 83 ? 2.982 -9.938 13.688 1 98.31 83 THR B N 1
ATOM 9614 C CA . THR B 1 83 ? 2.328 -10.383 12.469 1 98.31 83 THR B CA 1
ATOM 9615 C C . THR B 1 83 ? 3.275 -11.234 11.625 1 98.31 83 THR B C 1
ATOM 9617 O O . THR B 1 83 ? 4.457 -11.367 11.953 1 98.31 83 THR B O 1
ATOM 9620 N N . TYR B 1 84 ? 2.754 -11.969 10.641 1 98.38 84 TYR B N 1
ATOM 9621 C CA . TYR B 1 84 ? 3.463 -12.867 9.734 1 98.38 84 TYR B CA 1
ATOM 9622 C C . TYR B 1 84 ? 3.182 -12.516 8.281 1 98.38 84 TYR B C 1
ATOM 9624 O O . TYR B 1 84 ? 2.031 -12.281 7.902 1 98.38 84 TYR B O 1
ATOM 9632 N N . THR B 1 85 ? 4.219 -12.414 7.461 1 98.25 85 THR B N 1
ATOM 9633 C CA . THR B 1 85 ? 3.979 -11.984 6.086 1 98.25 85 THR B CA 1
ATOM 9634 C C . THR B 1 85 ? 5.152 -12.375 5.191 1 98.25 85 THR B C 1
ATOM 9636 O O . THR B 1 85 ? 6.008 -13.164 5.586 1 98.25 85 THR B O 1
ATOM 9639 N N . ALA B 1 86 ? 5.102 -11.992 3.891 1 98.25 86 ALA B N 1
ATOM 9640 C CA . ALA B 1 86 ? 6.133 -12.188 2.875 1 98.25 86 ALA B CA 1
ATOM 9641 C C . ALA B 1 86 ? 5.875 -11.32 1.648 1 98.25 86 ALA B C 1
ATOM 9643 O O . ALA B 1 86 ? 4.746 -10.867 1.428 1 98.25 86 ALA B O 1
ATOM 9644 N N . SER B 1 87 ? 6.934 -11.023 0.876 1 98.12 87 SER B N 1
ATOM 9645 C CA . SER B 1 87 ? 6.863 -10.531 -0.495 1 98.12 87 SER B CA 1
ATOM 9646 C C . SER B 1 87 ? 5.949 -9.312 -0.599 1 98.12 87 SER B C 1
ATOM 9648 O O . SER B 1 87 ? 6.059 -8.375 0.195 1 98.12 87 SER B O 1
ATOM 9650 N N . GLN B 1 88 ? 4.984 -9.328 -1.543 1 97.56 88 GLN B N 1
ATOM 9651 C CA . GLN B 1 88 ? 4.066 -8.227 -1.805 1 97.56 88 GLN B CA 1
ATOM 9652 C C . GLN B 1 88 ? 3.352 -7.789 -0.529 1 97.56 88 GLN B C 1
ATOM 9654 O O . GLN B 1 88 ? 3.059 -6.605 -0.347 1 97.56 88 GLN B O 1
ATOM 9659 N N . GLY B 1 89 ? 3.049 -8.805 0.294 1 97.88 89 GLY B N 1
ATOM 9660 C CA . GLY B 1 89 ? 2.412 -8.469 1.558 1 97.88 89 GLY B CA 1
ATOM 9661 C C . GLY B 1 89 ? 3.258 -7.559 2.43 1 97.88 89 GLY B C 1
ATOM 9662 O O . GLY B 1 89 ? 2.742 -6.625 3.047 1 97.88 89 GLY B O 1
ATOM 9663 N N . LEU B 1 90 ? 4.566 -7.84 2.529 1 98.56 90 LEU B N 1
ATOM 9664 C CA . LEU B 1 90 ? 5.488 -7.008 3.295 1 98.56 90 LEU B CA 1
ATOM 9665 C C . LEU B 1 90 ? 5.559 -5.602 2.717 1 98.56 90 LEU B C 1
ATOM 9667 O O . LEU B 1 90 ? 5.617 -4.621 3.463 1 98.56 90 LEU B O 1
ATOM 9671 N N . LEU B 1 91 ? 5.598 -5.473 1.34 1 98.5 91 LEU B N 1
ATOM 9672 C CA . LEU B 1 91 ? 5.609 -4.164 0.694 1 98.5 91 LEU B CA 1
ATOM 9673 C C . LEU B 1 91 ? 4.418 -3.326 1.141 1 98.5 91 LEU B C 1
ATOM 9675 O O . LEU B 1 91 ? 4.547 -2.115 1.342 1 98.5 91 LEU B O 1
ATOM 9679 N N . LEU B 1 92 ? 3.223 -3.941 1.277 1 98.12 92 LEU B N 1
ATOM 9680 C CA . LEU B 1 92 ? 2 -3.229 1.635 1 98.12 92 LEU B CA 1
ATOM 9681 C C . LEU B 1 92 ? 2.064 -2.729 3.074 1 98.12 92 LEU B C 1
ATOM 9683 O O . LEU B 1 92 ? 1.291 -1.853 3.467 1 98.12 92 LEU B O 1
ATOM 9687 N N . MET B 1 93 ? 2.988 -3.234 3.945 1 98.5 93 MET B N 1
ATOM 9688 C CA . MET B 1 93 ? 3.096 -2.857 5.352 1 98.5 93 MET B CA 1
ATOM 9689 C C . MET B 1 93 ? 4.07 -1.697 5.531 1 98.5 93 MET B C 1
ATOM 9691 O O . MET B 1 93 ? 4.141 -1.102 6.609 1 98.5 93 MET B O 1
ATOM 9695 N N . THR B 1 94 ? 4.789 -1.225 4.473 1 98.44 94 THR B N 1
ATOM 9696 C CA . THR B 1 94 ? 5.918 -0.299 4.539 1 98.44 94 THR B CA 1
ATOM 9697 C C . THR B 1 94 ? 5.5 1.01 5.203 1 98.44 94 THR B C 1
ATOM 9699 O O . THR B 1 94 ? 6.191 1.504 6.098 1 98.44 94 THR B O 1
ATOM 9702 N N . PRO B 1 95 ? 4.344 1.666 4.844 1 98 95 PRO B N 1
ATOM 9703 C CA . PRO B 1 95 ? 4.012 2.939 5.484 1 98 95 PRO B CA 1
ATOM 9704 C C . PRO B 1 95 ? 3.871 2.818 7 1 98 95 PRO B C 1
ATOM 9706 O O . PRO B 1 95 ? 4.348 3.684 7.742 1 98 95 PRO B O 1
ATOM 9709 N N . ASN B 1 96 ? 3.236 1.742 7.492 1 98.56 96 ASN B N 1
ATOM 9710 C CA . ASN B 1 96 ? 3.045 1.54 8.922 1 98.56 96 ASN B CA 1
ATOM 9711 C C . ASN B 1 96 ? 4.367 1.267 9.633 1 98.56 96 ASN B C 1
ATOM 9713 O O . ASN B 1 96 ? 4.547 1.647 10.789 1 98.56 96 ASN B O 1
ATOM 9717 N N . MET B 1 97 ? 5.309 0.593 8.945 1 98.69 97 MET B N 1
ATOM 9718 C CA . MET B 1 97 ? 6.605 0.294 9.547 1 98.69 97 MET B CA 1
ATOM 9719 C C . MET B 1 97 ? 7.348 1.577 9.906 1 98.69 97 MET B C 1
ATOM 9721 O O . MET B 1 97 ? 8.016 1.646 10.938 1 98.69 97 MET B O 1
ATOM 9725 N N . TYR B 1 98 ? 7.27 2.65 9.031 1 98.62 98 TYR B N 1
ATOM 9726 C CA . TYR B 1 98 ? 7.844 3.951 9.359 1 98.62 98 TYR B CA 1
ATOM 9727 C C . TYR B 1 98 ? 7.25 4.504 10.648 1 98.62 98 TYR B C 1
ATOM 9729 O O . TYR B 1 98 ? 7.969 5.059 11.484 1 98.62 98 TYR B O 1
ATOM 9737 N N . LYS B 1 99 ? 5.898 4.391 10.836 1 98.56 99 LYS B N 1
ATOM 9738 C CA . LYS B 1 99 ? 5.199 4.91 12.008 1 98.56 99 LYS B CA 1
ATOM 9739 C C . LYS B 1 99 ? 5.578 4.133 13.266 1 98.56 99 LYS B C 1
ATOM 9741 O O . LYS B 1 99 ? 5.887 4.727 14.305 1 98.56 99 LYS B O 1
ATOM 9746 N N . ILE B 1 100 ? 5.578 2.789 13.18 1 98.81 100 ILE B N 1
ATOM 9747 C CA . ILE B 1 100 ? 5.859 1.924 14.32 1 98.81 100 ILE B CA 1
ATOM 9748 C C . ILE B 1 100 ? 7.289 2.156 14.805 1 98.81 100 ILE B C 1
ATOM 9750 O O . ILE B 1 100 ? 7.535 2.273 16 1 98.81 100 ILE B O 1
ATOM 9754 N N . ALA B 1 101 ? 8.211 2.246 13.828 1 98.75 101 ALA B N 1
ATOM 9755 C CA . ALA B 1 101 ? 9.602 2.52 14.172 1 98.75 101 ALA B CA 1
ATOM 9756 C C . ALA B 1 101 ? 9.766 3.934 14.719 1 98.75 101 ALA B C 1
ATOM 9758 O O . ALA B 1 101 ? 10.469 4.148 15.711 1 98.75 101 ALA B O 1
ATOM 9759 N N . GLY B 1 102 ? 9.133 4.941 14.086 1 98.44 102 GLY B N 1
ATOM 9760 C CA . GLY B 1 102 ? 9.234 6.328 14.508 1 98.44 102 GLY B CA 1
ATOM 9761 C C . GLY B 1 102 ? 8.688 6.562 15.906 1 98.44 102 GLY B C 1
ATOM 9762 O O . GLY B 1 102 ? 9.172 7.445 16.625 1 98.44 102 GLY B O 1
ATOM 9763 N N . GLU B 1 103 ? 7.664 5.816 16.328 1 98.56 103 GLU B N 1
ATOM 9764 C CA . GLU B 1 103 ? 7.027 5.977 17.625 1 98.56 103 GLU B CA 1
ATOM 9765 C C . GLU B 1 103 ? 7.652 5.051 18.672 1 98.56 103 GLU B C 1
ATOM 9767 O O . GLU B 1 103 ? 7.184 4.977 19.812 1 98.56 103 GLU B O 1
ATOM 9772 N N . LEU B 1 104 ? 8.742 4.312 18.281 1 98.56 104 LEU B N 1
ATOM 9773 C CA . LEU B 1 104 ? 9.547 3.475 19.172 1 98.56 104 LEU B CA 1
ATOM 9774 C C . LEU B 1 104 ? 8.695 2.398 19.828 1 98.56 104 LEU B C 1
ATOM 9776 O O . LEU B 1 104 ? 8.711 2.248 21.047 1 98.56 104 LEU B O 1
ATOM 9780 N N . LEU B 1 105 ? 7.891 1.631 18.984 1 98.69 105 LEU B N 1
ATOM 9781 C CA . LEU B 1 105 ? 7.004 0.576 19.469 1 98.69 105 LEU B CA 1
ATOM 9782 C C . LEU B 1 105 ? 7.609 -0.8 19.203 1 98.69 105 LEU B C 1
ATOM 9784 O O . LEU B 1 105 ? 8.195 -1.037 18.156 1 98.69 105 LEU B O 1
ATOM 9788 N N . PRO B 1 106 ? 7.57 -1.704 20.141 1 98.56 106 PRO B N 1
ATOM 9789 C CA . PRO B 1 106 ? 8.289 -2.979 20.078 1 98.56 106 PRO B CA 1
ATOM 9790 C C . PRO B 1 106 ? 7.539 -4.043 19.281 1 98.56 106 PRO B C 1
ATOM 9792 O O . PRO B 1 106 ? 7.266 -5.129 19.797 1 98.56 106 PRO B O 1
ATOM 9795 N N . ALA B 1 107 ? 7.328 -3.916 18.047 1 98.38 107 ALA B N 1
ATOM 9796 C CA . ALA B 1 107 ? 6.727 -4.91 17.156 1 98.38 107 ALA B CA 1
ATOM 9797 C C . ALA B 1 107 ? 7.789 -5.844 16.578 1 98.38 107 ALA B C 1
ATOM 9799 O O . ALA B 1 107 ? 8.945 -5.449 16.422 1 98.38 107 ALA B O 1
ATOM 9800 N N . VAL B 1 108 ? 7.426 -7.113 16.359 1 98.81 108 VAL B N 1
ATOM 9801 C CA . VAL B 1 108 ? 8.273 -8.023 15.594 1 98.81 108 VAL B CA 1
ATOM 9802 C C . VAL B 1 108 ? 7.5 -8.555 14.391 1 98.81 108 VAL B C 1
ATOM 9804 O O . VAL B 1 108 ? 6.453 -9.188 14.539 1 98.81 108 VAL B O 1
ATOM 9807 N N . PHE B 1 109 ? 7.949 -8.281 13.211 1 98.81 109 PHE B N 1
ATOM 9808 C CA . PHE B 1 109 ? 7.441 -8.836 11.961 1 98.81 109 PHE B CA 1
ATOM 9809 C C . PHE B 1 109 ? 8.195 -10.102 11.578 1 98.81 109 PHE B C 1
ATOM 9811 O O . PHE B 1 109 ? 9.391 -10.047 11.273 1 98.81 109 PHE B O 1
ATOM 9818 N N . HIS B 1 110 ? 7.539 -11.25 11.648 1 98.88 110 HIS B N 1
ATOM 9819 C CA . HIS B 1 110 ? 8.172 -12.469 11.156 1 98.88 110 HIS B CA 1
ATOM 9820 C C . HIS B 1 110 ? 7.953 -12.625 9.656 1 98.88 110 HIS B C 1
ATOM 9822 O O . HIS B 1 110 ? 6.812 -12.695 9.188 1 98.88 110 HIS B O 1
ATOM 9828 N N . VAL B 1 111 ? 9.047 -12.711 8.914 1 98.81 111 VAL B N 1
ATOM 9829 C CA . VAL B 1 111 ? 8.984 -12.672 7.457 1 98.81 111 VAL B CA 1
ATOM 9830 C C . VAL B 1 111 ? 9.656 -13.914 6.875 1 98.81 111 VAL B C 1
ATOM 9832 O O . VAL B 1 111 ? 10.836 -14.172 7.133 1 98.81 111 VAL B O 1
ATOM 9835 N N . SER B 1 112 ? 8.883 -14.789 6.203 1 98.62 112 SER B N 1
ATOM 9836 C CA . SER B 1 112 ? 9.5 -15.75 5.297 1 98.62 112 SER B CA 1
ATOM 9837 C C . SER B 1 112 ? 9.852 -15.109 3.961 1 98.62 112 SER B C 1
ATOM 9839 O O . SER B 1 112 ? 9.023 -15.055 3.053 1 98.62 112 SER B O 1
ATOM 9841 N N . ALA B 1 113 ? 11.07 -14.727 3.852 1 98.75 113 ALA B N 1
ATOM 9842 C CA . ALA B 1 113 ? 11.516 -13.859 2.764 1 98.75 113 ALA B CA 1
ATOM 9843 C C . ALA B 1 113 ? 11.258 -14.508 1.406 1 98.75 113 ALA B C 1
ATOM 9845 O O . ALA B 1 113 ? 11.586 -15.672 1.196 1 98.75 113 ALA B O 1
ATOM 9846 N N . ARG B 1 114 ? 10.672 -13.781 0.469 1 98.31 114 ARG B N 1
ATOM 9847 C CA . ARG B 1 114 ? 10.203 -14.289 -0.817 1 98.31 114 ARG B CA 1
ATOM 9848 C C . ARG B 1 114 ? 10.539 -13.32 -1.943 1 98.31 114 ARG B C 1
ATOM 9850 O O . ARG B 1 114 ? 10.719 -12.117 -1.704 1 98.31 114 ARG B O 1
ATOM 9857 N N . ALA B 1 115 ? 10.656 -13.852 -3.145 1 98.38 115 ALA B N 1
ATOM 9858 C CA . ALA B 1 115 ? 10.836 -13.039 -4.344 1 98.38 115 ALA B CA 1
ATOM 9859 C C . ALA B 1 115 ? 9.672 -12.062 -4.523 1 98.38 115 ALA B C 1
ATOM 9861 O O . ALA B 1 115 ? 8.625 -12.219 -3.9 1 98.38 115 ALA B O 1
ATOM 9862 N N . LEU B 1 116 ? 9.883 -11 -5.297 1 98.25 116 LEU B N 1
ATOM 9863 C CA . LEU B 1 116 ? 8.867 -10.008 -5.613 1 98.25 116 LEU B CA 1
ATOM 9864 C C . LEU B 1 116 ? 8.359 -10.188 -7.039 1 98.25 116 LEU B C 1
ATOM 9866 O O . LEU B 1 116 ? 9.102 -10.633 -7.918 1 98.25 116 LEU B O 1
ATOM 9870 N N . ALA B 1 117 ? 7.074 -9.828 -7.234 1 97.75 117 ALA B N 1
ATOM 9871 C CA . ALA B 1 117 ? 6.52 -9.82 -8.586 1 97.75 117 ALA B CA 1
ATOM 9872 C C . ALA B 1 117 ? 7.07 -8.664 -9.406 1 97.75 117 ALA B C 1
ATOM 9874 O O . ALA B 1 117 ? 6.973 -7.504 -9 1 97.75 117 ALA B O 1
ATOM 9875 N N . THR B 1 118 ? 7.75 -8.969 -10.492 1 97.31 118 THR B N 1
ATOM 9876 C CA . THR B 1 118 ? 8.227 -8 -11.477 1 97.31 118 THR B CA 1
ATOM 9877 C C . THR B 1 118 ? 7.562 -8.242 -12.828 1 97.31 118 THR B C 1
ATOM 9879 O O . THR B 1 118 ? 6.371 -7.98 -13 1 97.31 118 THR B O 1
ATOM 9882 N N . ASN B 1 119 ? 8.289 -8.875 -13.789 1 97.19 119 ASN B N 1
ATOM 9883 C CA . ASN B 1 119 ? 7.613 -9.25 -15.023 1 97.19 119 ASN B CA 1
ATOM 9884 C C . ASN B 1 119 ? 6.832 -10.547 -14.875 1 97.19 119 ASN B C 1
ATOM 9886 O O . ASN B 1 119 ? 6.074 -10.938 -15.766 1 97.19 119 ASN B O 1
ATOM 9890 N N . SER B 1 120 ? 7.051 -11.227 -13.727 1 97.62 120 SER B N 1
ATOM 9891 C CA . SER B 1 120 ? 6.355 -12.461 -13.391 1 97.62 120 SER B CA 1
ATOM 9892 C C . SER B 1 120 ? 6.199 -12.617 -11.883 1 97.62 120 SER B C 1
ATOM 9894 O O . SER B 1 120 ? 6.875 -11.93 -11.109 1 97.62 120 SER B O 1
ATOM 9896 N N . LEU B 1 121 ? 5.328 -13.469 -11.469 1 96.88 121 LEU B N 1
ATOM 9897 C CA . LEU B 1 121 ? 5.164 -13.859 -10.07 1 96.88 121 LEU B CA 1
ATOM 9898 C C . LEU B 1 121 ? 6.082 -15.031 -9.727 1 96.88 121 LEU B C 1
ATOM 9900 O O . LEU B 1 121 ? 6.293 -15.922 -10.547 1 96.88 121 LEU B O 1
ATOM 9904 N N . ASN B 1 122 ? 6.672 -15.039 -8.539 1 97.56 122 ASN B N 1
ATOM 9905 C CA . ASN B 1 122 ? 7.406 -16.156 -7.953 1 97.56 122 ASN B CA 1
ATOM 9906 C C . ASN B 1 122 ? 7.137 -16.266 -6.457 1 97.56 122 ASN B C 1
ATOM 9908 O O . ASN B 1 122 ? 7.262 -15.297 -5.719 1 97.56 122 ASN B O 1
ATOM 9912 N N . ILE B 1 123 ? 6.738 -17.422 -5.996 1 95.69 123 ILE B N 1
ATOM 9913 C CA . ILE B 1 123 ? 6.332 -17.547 -4.598 1 95.69 123 ILE B CA 1
ATOM 9914 C C . ILE B 1 123 ? 7.492 -18.094 -3.773 1 95.69 123 ILE B C 1
ATOM 9916 O O . ILE B 1 123 ? 7.371 -18.281 -2.561 1 95.69 123 ILE B O 1
ATOM 9920 N N . PHE B 1 124 ? 8.688 -18.375 -4.391 1 96.94 124 PHE B N 1
ATOM 9921 C CA . PHE B 1 124 ? 9.82 -18.969 -3.703 1 96.94 124 PHE B CA 1
ATOM 9922 C C . PHE B 1 124 ? 10.742 -17.906 -3.137 1 96.94 124 PHE B C 1
ATOM 9924 O O . PHE B 1 124 ? 10.508 -16.703 -3.326 1 96.94 124 PHE B O 1
ATOM 9931 N N . GLY B 1 125 ? 11.805 -18.406 -2.514 1 96.94 125 GLY B N 1
ATOM 9932 C CA . GLY B 1 125 ? 12.492 -17.516 -1.584 1 96.94 125 GLY B CA 1
ATOM 9933 C C . GLY B 1 125 ? 13.641 -16.766 -2.223 1 96.94 125 GLY B C 1
ATOM 9934 O O . GLY B 1 125 ? 14.352 -17.297 -3.07 1 96.94 125 GLY B O 1
ATOM 9935 N N . ASP B 1 126 ? 13.805 -15.453 -1.901 1 98.12 126 ASP B N 1
ATOM 9936 C CA . ASP B 1 126 ? 14.977 -14.578 -1.927 1 98.12 126 ASP B CA 1
ATOM 9937 C C . ASP B 1 126 ? 14.805 -13.414 -0.959 1 98.12 126 ASP B C 1
ATOM 9939 O O . ASP B 1 126 ? 13.992 -13.477 -0.036 1 98.12 126 ASP B O 1
ATOM 9943 N N . HIS B 1 127 ? 15.695 -12.422 -1.031 1 98.62 127 HIS B N 1
ATOM 9944 C CA . HIS B 1 127 ? 15.648 -11.375 -0.013 1 98.62 127 HIS B CA 1
ATOM 9945 C C . HIS B 1 127 ? 15.188 -10.055 -0.605 1 98.62 127 HIS B C 1
ATOM 9947 O O . HIS B 1 127 ? 15.391 -8.992 -0.004 1 98.62 127 HIS B O 1
ATOM 9953 N N . GLN B 1 128 ? 14.625 -10.055 -1.813 1 98.44 128 GLN B N 1
ATOM 9954 C CA . GLN B 1 128 ? 14.219 -8.805 -2.445 1 98.44 128 GLN B CA 1
ATOM 9955 C C . GLN B 1 128 ? 13.203 -8.062 -1.585 1 98.44 128 GLN B C 1
ATOM 9957 O O . GLN B 1 128 ? 13.266 -6.836 -1.464 1 98.44 128 GLN B O 1
ATOM 9962 N N . ASP B 1 129 ? 12.25 -8.766 -0.979 1 98.44 129 ASP B N 1
ATOM 9963 C CA . ASP B 1 129 ? 11.227 -8.133 -0.153 1 98.44 129 ASP B CA 1
ATOM 9964 C C . ASP B 1 129 ? 11.836 -7.562 1.128 1 98.44 129 ASP B C 1
ATOM 9966 O O . ASP B 1 129 ? 11.555 -6.418 1.496 1 98.44 129 ASP B O 1
ATOM 9970 N N . SER B 1 130 ? 12.727 -8.297 1.806 1 98.38 130 SER B N 1
ATOM 9971 C CA . SER B 1 130 ? 13.336 -7.84 3.049 1 98.38 130 SER B CA 1
ATOM 9972 C C . SER B 1 130 ? 14.203 -6.605 2.816 1 98.38 130 SER B C 1
ATOM 9974 O O . SER B 1 130 ? 14.141 -5.645 3.584 1 98.38 130 SER B O 1
ATOM 9976 N N . TYR B 1 131 ? 15.023 -6.598 1.706 1 98.38 131 TYR B N 1
ATOM 9977 C CA . TYR B 1 131 ? 15.859 -5.449 1.389 1 98.38 131 TYR B CA 1
ATOM 9978 C C . TYR B 1 131 ? 15.008 -4.238 1.029 1 98.38 131 TYR B C 1
ATOM 9980 O O . TYR B 1 131 ? 15.414 -3.094 1.257 1 98.38 131 TYR B O 1
ATOM 9988 N N . ALA B 1 132 ? 13.812 -4.465 0.513 1 98.19 132 ALA B N 1
ATOM 9989 C CA . ALA B 1 132 ? 12.945 -3.393 0.029 1 98.19 132 ALA B CA 1
ATOM 9990 C C . ALA B 1 132 ? 12.391 -2.572 1.189 1 98.19 132 ALA B C 1
ATOM 9992 O O . ALA B 1 132 ? 11.875 -1.473 0.986 1 98.19 132 ALA B O 1
ATOM 9993 N N . VAL B 1 133 ? 12.539 -3.014 2.457 1 98.31 133 VAL B N 1
ATOM 9994 C CA . VAL B 1 133 ? 11.977 -2.273 3.584 1 98.31 133 VAL B CA 1
ATOM 9995 C C . VAL B 1 133 ? 13.094 -1.891 4.555 1 98.31 133 VAL B C 1
ATOM 9997 O O . VAL B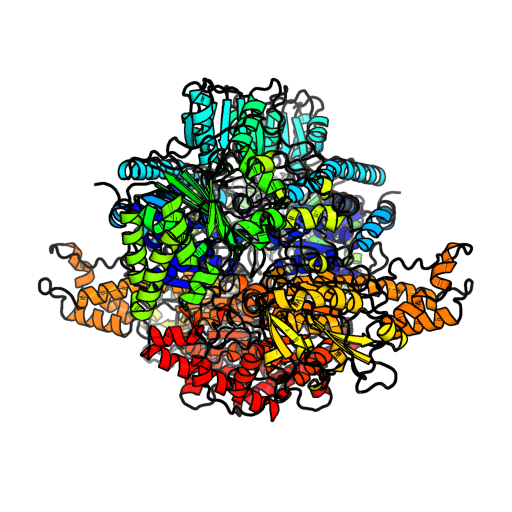 1 133 ? 12.82 -1.489 5.691 1 98.31 133 VAL B O 1
ATOM 10000 N N . ARG B 1 134 ? 14.359 -1.929 4.141 1 98.25 134 ARG B N 1
ATOM 10001 C CA . ARG B 1 134 ? 15.516 -1.733 5.012 1 98.25 134 ARG B CA 1
ATOM 10002 C C . ARG B 1 134 ? 15.609 -0.286 5.484 1 98.25 134 ARG B C 1
ATOM 10004 O O . ARG B 1 134 ? 16.312 0.015 6.445 1 98.25 134 ARG B O 1
ATOM 10011 N N . HIS B 1 135 ? 14.883 0.652 4.824 1 97.62 135 HIS B N 1
ATOM 10012 C CA . HIS B 1 135 ? 14.969 2.082 5.094 1 97.62 135 HIS B CA 1
ATOM 10013 C C . HIS B 1 135 ? 13.93 2.516 6.121 1 97.62 135 HIS B C 1
ATOM 10015 O O . HIS B 1 135 ? 13.859 3.693 6.48 1 97.62 135 HIS B O 1
ATOM 10021 N N . THR B 1 136 ? 13.109 1.673 6.73 1 98.25 136 THR B N 1
ATOM 10022 C CA . THR B 1 136 ? 11.922 2.035 7.496 1 98.25 136 THR B CA 1
ATOM 10023 C C . THR B 1 136 ? 12.289 2.381 8.938 1 98.25 136 THR B C 1
ATOM 10025 O O . THR B 1 136 ? 11.508 3.008 9.648 1 98.25 136 THR B O 1
ATOM 10028 N N . GLY B 1 137 ? 13.453 1.943 9.383 1 98.31 137 GLY B N 1
ATOM 10029 C CA . GLY B 1 137 ? 13.859 2.139 10.766 1 98.31 137 GLY B CA 1
ATOM 10030 C C . GLY B 1 137 ? 13.695 0.895 11.617 1 98.31 137 GLY B C 1
ATOM 10031 O O . GLY B 1 137 ? 14.141 0.857 12.766 1 98.31 137 GLY B O 1
ATOM 10032 N N . CYS B 1 138 ? 13.172 -0.209 11.078 1 98.75 138 CYS B N 1
ATOM 10033 C CA . CYS B 1 138 ? 13.102 -1.479 11.789 1 98.75 138 CYS B CA 1
ATOM 10034 C C . CYS B 1 138 ? 14.477 -2.146 11.836 1 98.75 138 CYS B C 1
ATOM 10036 O O . CYS B 1 138 ? 15.227 -2.098 10.859 1 98.75 138 CYS B O 1
ATOM 10038 N N . ALA B 1 139 ? 14.758 -2.693 12.992 1 98.81 139 ALA B N 1
ATOM 10039 C CA . ALA B 1 139 ? 15.93 -3.564 13.023 1 98.81 139 ALA B CA 1
ATOM 10040 C C . ALA B 1 139 ? 15.695 -4.824 12.195 1 98.81 139 ALA B C 1
ATOM 10042 O O . ALA B 1 139 ? 14.555 -5.258 12.016 1 98.81 139 ALA B O 1
ATOM 10043 N N . MET B 1 140 ? 16.812 -5.418 11.672 1 98.81 140 MET B N 1
ATOM 10044 C CA . MET B 1 140 ? 16.672 -6.574 10.797 1 98.81 140 MET B CA 1
ATOM 10045 C C . MET B 1 140 ? 17.562 -7.719 11.25 1 98.81 140 MET B C 1
ATOM 10047 O O . MET B 1 140 ? 18.797 -7.574 11.297 1 98.81 140 MET B O 1
ATOM 10051 N N . LEU B 1 141 ? 16.953 -8.797 11.586 1 98.81 141 LEU B N 1
ATOM 10052 C CA . LEU B 1 141 ? 17.656 -9.992 12.055 1 98.81 141 LEU B CA 1
ATOM 10053 C C . LEU B 1 141 ? 17.438 -11.156 11.094 1 98.81 141 LEU B C 1
ATOM 10055 O O . LEU B 1 141 ? 16.297 -11.57 10.859 1 98.81 141 LEU B O 1
ATOM 10059 N N . ALA B 1 142 ? 18.562 -11.758 10.516 1 98.69 142 ALA B N 1
ATOM 10060 C CA . ALA B 1 142 ? 18.516 -12.836 9.531 1 98.69 142 ALA B CA 1
ATOM 10061 C C . ALA B 1 142 ? 18.844 -14.18 10.18 1 98.69 142 ALA B C 1
ATOM 10063 O O . ALA B 1 142 ? 19.734 -14.266 11.023 1 98.69 142 ALA B O 1
ATOM 10064 N N . GLU B 1 143 ? 18.141 -15.203 9.789 1 98.69 143 GLU B N 1
ATOM 10065 C CA . GLU B 1 143 ? 18.312 -16.547 10.359 1 98.69 143 GLU B CA 1
ATOM 10066 C C . GLU B 1 143 ? 18.562 -17.578 9.266 1 98.69 143 GLU B C 1
ATOM 10068 O O . GLU B 1 143 ? 17.859 -17.609 8.258 1 98.69 143 GLU B O 1
ATOM 10073 N N . SER B 1 144 ? 19.5 -18.547 9.453 1 98.25 144 SER B N 1
ATOM 10074 C CA . SER B 1 144 ? 20.047 -19.328 8.352 1 98.25 144 SER B CA 1
ATOM 10075 C C . SER B 1 144 ? 19.5 -20.766 8.367 1 98.25 144 SER B C 1
ATOM 10077 O O . SER B 1 144 ? 19.703 -21.516 7.414 1 98.25 144 SER B O 1
ATOM 10079 N N . SER B 1 145 ? 18.891 -21.25 9.461 1 98.06 145 SER B N 1
ATOM 10080 C CA . SER B 1 145 ? 18.391 -22.609 9.609 1 98.06 145 SER B CA 1
ATOM 10081 C C . SER B 1 145 ? 17.172 -22.656 10.508 1 98.06 145 SER B C 1
ATOM 10083 O O . SER B 1 145 ? 16.844 -21.672 11.18 1 98.06 145 SER B O 1
ATOM 10085 N N . VAL B 1 146 ? 16.484 -23.812 10.523 1 98.25 146 VAL B N 1
ATOM 10086 C CA . VAL B 1 146 ? 15.305 -23.969 11.359 1 98.25 146 VAL B CA 1
ATOM 10087 C C . VAL B 1 146 ? 15.68 -23.797 12.828 1 98.25 146 VAL B C 1
ATOM 10089 O O . VAL B 1 146 ? 14.945 -23.156 13.586 1 98.25 146 VAL B O 1
ATOM 10092 N N . GLN B 1 147 ? 16.797 -24.375 13.234 1 98 147 GLN B N 1
ATOM 10093 C CA . GLN B 1 147 ? 17.281 -24.219 14.609 1 98 147 GLN B CA 1
ATOM 10094 C C . GLN B 1 147 ? 17.516 -22.734 14.938 1 98 147 GLN B C 1
ATOM 10096 O O . GLN B 1 147 ? 17.172 -22.281 16.031 1 98 147 GLN B O 1
ATOM 10101 N N . GLN B 1 148 ? 18.172 -22 14.031 1 98.5 148 GLN B N 1
ATOM 10102 C CA . GLN B 1 148 ? 18.406 -20.578 14.258 1 98.5 148 GLN B CA 1
ATOM 10103 C C . GLN B 1 148 ? 17.094 -19.812 14.375 1 98.5 148 GLN B C 1
ATOM 10105 O O . GLN B 1 148 ? 17.016 -18.844 15.125 1 98.5 148 GLN B O 1
ATOM 10110 N N . VAL B 1 149 ? 16.062 -20.172 13.578 1 98.75 149 VAL B N 1
ATOM 10111 C CA . VAL B 1 149 ? 14.766 -19.516 13.688 1 98.75 149 VAL B CA 1
ATOM 10112 C C . VAL B 1 149 ? 14.234 -19.656 15.117 1 98.75 149 VAL B C 1
ATOM 10114 O O . VAL B 1 149 ? 13.773 -18.688 15.711 1 98.75 149 VAL B O 1
ATOM 10117 N N . MET B 1 150 ? 14.305 -20.906 15.68 1 98.44 150 MET B N 1
ATOM 10118 C CA . MET B 1 150 ? 13.883 -21.156 17.047 1 98.44 150 MET B CA 1
ATOM 10119 C C . MET B 1 150 ? 14.664 -20.297 18.031 1 98.44 150 MET B C 1
ATOM 10121 O O . MET B 1 150 ? 14.078 -19.641 18.891 1 98.44 150 MET B O 1
ATOM 10125 N N . ASP B 1 151 ? 15.977 -20.188 17.875 1 98.56 151 ASP B N 1
ATOM 10126 C CA . ASP B 1 151 ? 16.844 -19.531 18.844 1 98.56 151 ASP B CA 1
ATOM 10127 C C . ASP B 1 151 ? 16.781 -18.016 18.703 1 98.56 151 ASP B C 1
ATOM 10129 O O . ASP B 1 151 ? 16.594 -17.297 19.688 1 98.56 151 ASP B O 1
ATOM 10133 N N . LEU B 1 152 ? 16.891 -17.5 17.5 1 98.81 152 LEU B N 1
ATOM 10134 C CA . LEU B 1 152 ? 17.109 -16.078 17.281 1 98.81 152 LEU B CA 1
ATOM 10135 C C . LEU B 1 152 ? 15.789 -15.312 17.219 1 98.81 152 LEU B C 1
ATOM 10137 O O . LEU B 1 152 ? 15.758 -14.094 17.422 1 98.81 152 LEU B O 1
ATOM 10141 N N . ALA B 1 153 ? 14.672 -15.945 16.922 1 98.81 153 ALA B N 1
ATOM 10142 C CA . ALA B 1 153 ? 13.375 -15.281 17.047 1 98.81 153 ALA B CA 1
ATOM 10143 C C . ALA B 1 153 ? 13.156 -14.773 18.469 1 98.81 153 ALA B C 1
ATOM 10145 O O . ALA B 1 153 ? 12.562 -13.719 18.688 1 98.81 153 ALA B O 1
ATOM 10146 N N . ALA B 1 154 ? 13.625 -15.523 19.422 1 98.81 154 ALA B N 1
ATOM 10147 C CA . ALA B 1 154 ? 13.539 -15.102 20.828 1 98.81 154 ALA B CA 1
ATOM 10148 C C . ALA B 1 154 ? 14.336 -13.82 21.047 1 98.81 154 ALA B C 1
ATOM 10150 O O . ALA B 1 154 ? 13.875 -12.922 21.766 1 98.81 154 ALA B O 1
ATOM 10151 N N . VAL B 1 155 ? 15.516 -13.758 20.438 1 98.88 155 VAL B N 1
ATOM 10152 C CA . VAL B 1 155 ? 16.375 -12.578 20.562 1 98.88 155 VAL B CA 1
ATOM 10153 C C . VAL B 1 155 ? 15.641 -11.352 20.016 1 98.88 155 VAL B C 1
ATOM 10155 O O . VAL B 1 155 ? 15.695 -10.273 20.609 1 98.88 155 VAL B O 1
ATOM 10158 N N . ALA B 1 156 ? 14.984 -11.484 18.875 1 98.88 156 ALA B N 1
ATOM 10159 C CA . ALA B 1 156 ? 14.25 -10.383 18.25 1 98.88 156 ALA B CA 1
ATOM 10160 C C . ALA B 1 156 ? 13.18 -9.836 19.188 1 98.88 156 ALA B C 1
ATOM 10162 O O . ALA B 1 156 ? 13.07 -8.625 19.375 1 98.88 156 ALA B O 1
ATOM 10163 N N . HIS B 1 157 ? 12.344 -10.719 19.781 1 98.88 157 HIS B N 1
ATOM 10164 C CA . HIS B 1 157 ? 11.258 -10.305 20.672 1 98.88 157 HIS B CA 1
ATOM 10165 C C . HIS B 1 157 ? 11.789 -9.648 21.938 1 98.88 157 HIS B C 1
ATOM 10167 O O . HIS B 1 157 ? 11.305 -8.586 22.344 1 98.88 157 HIS B O 1
ATOM 10173 N N . LEU B 1 158 ? 12.789 -10.297 22.594 1 98.88 158 LEU B N 1
ATOM 10174 C CA . LEU B 1 158 ? 13.359 -9.797 23.844 1 98.88 158 LEU B CA 1
ATOM 10175 C C . LEU B 1 158 ? 13.984 -8.422 23.656 1 98.88 158 LEU B C 1
ATOM 10177 O O . LEU B 1 158 ? 13.789 -7.52 24.469 1 98.88 158 LEU B O 1
ATOM 10181 N N . THR B 1 159 ? 14.711 -8.25 22.547 1 98.88 159 THR B N 1
ATOM 10182 C CA . THR B 1 159 ? 15.406 -6.988 22.281 1 98.88 159 THR B CA 1
ATOM 10183 C C . THR B 1 159 ? 14.414 -5.902 21.875 1 98.88 159 THR B C 1
ATOM 10185 O O . THR B 1 159 ? 14.594 -4.73 22.219 1 98.88 159 THR B O 1
ATOM 10188 N N . ALA B 1 160 ? 13.406 -6.23 21.062 1 98.88 160 ALA B N 1
ATOM 10189 C CA . ALA B 1 160 ? 12.391 -5.246 20.688 1 98.88 160 ALA B CA 1
ATOM 10190 C C . ALA B 1 160 ? 11.742 -4.629 21.922 1 98.88 160 ALA B C 1
ATOM 10192 O O . ALA B 1 160 ? 11.531 -3.416 21.984 1 98.88 160 ALA B O 1
ATOM 10193 N N . ILE B 1 161 ? 11.391 -5.492 22.906 1 98.75 161 ILE B N 1
ATOM 10194 C CA . ILE B 1 161 ? 10.727 -5.047 24.125 1 98.75 161 ILE B CA 1
ATOM 10195 C C . ILE B 1 161 ? 11.656 -4.145 24.922 1 98.75 161 ILE B C 1
ATOM 10197 O O . ILE B 1 161 ? 11.281 -3.037 25.312 1 98.75 161 ILE B O 1
ATOM 10201 N N . LYS B 1 162 ? 12.898 -4.531 25.094 1 98.56 162 LYS B N 1
ATOM 10202 C CA . LYS B 1 162 ? 13.852 -3.779 25.906 1 98.56 162 LYS B CA 1
ATOM 10203 C C . LYS B 1 162 ? 14.32 -2.521 25.188 1 98.56 162 LYS B C 1
ATOM 10205 O O . LYS B 1 162 ? 14.453 -1.458 25.797 1 98.56 162 LYS B O 1
ATOM 10210 N N . GLY B 1 163 ? 14.594 -2.656 23.922 1 98.44 163 GLY B N 1
ATOM 10211 C CA . GLY B 1 163 ? 15.211 -1.592 23.156 1 98.44 163 GLY B CA 1
ATOM 10212 C C . GLY B 1 163 ? 14.211 -0.654 22.516 1 98.44 163 GLY B C 1
ATOM 10213 O O . GLY B 1 163 ? 14.578 0.41 22.016 1 98.44 163 GLY B O 1
ATOM 10214 N N . ARG B 1 164 ? 12.922 -0.931 22.469 1 98.44 164 ARG B N 1
ATOM 10215 C CA . ARG B 1 164 ? 11.812 -0.131 21.953 1 98.44 164 ARG B CA 1
ATOM 10216 C C . ARG B 1 164 ? 11.938 0.071 20.438 1 98.44 164 ARG B C 1
ATOM 10218 O O . ARG B 1 164 ? 11.469 1.077 19.906 1 98.44 164 ARG B O 1
ATOM 10225 N N . ILE B 1 165 ? 12.68 -0.754 19.703 1 98.75 165 ILE B N 1
ATOM 10226 C CA . ILE B 1 165 ? 12.812 -0.725 18.25 1 98.75 165 ILE B CA 1
ATOM 10227 C C . ILE B 1 165 ? 12.156 -1.967 17.641 1 98.75 165 ILE B C 1
ATOM 10229 O O . ILE B 1 165 ? 12.43 -3.09 18.078 1 98.75 165 ILE B O 1
ATOM 10233 N N . PRO B 1 166 ? 11.18 -1.805 16.703 1 98.81 166 PRO B N 1
ATOM 10234 C CA . PRO B 1 166 ? 10.602 -2.99 16.078 1 98.81 166 PRO B CA 1
ATOM 10235 C C . PRO B 1 166 ? 11.617 -3.773 15.25 1 98.81 166 PRO B C 1
ATOM 10237 O O . PRO B 1 166 ? 12.641 -3.219 14.836 1 98.81 166 PRO B O 1
ATOM 10240 N N . PHE B 1 167 ? 11.32 -5.078 15.023 1 98.88 167 PHE B N 1
ATOM 10241 C CA . PHE B 1 167 ? 12.219 -5.957 14.289 1 98.88 167 PHE B CA 1
ATOM 10242 C C . PHE B 1 167 ? 11.531 -6.543 13.062 1 98.88 167 PHE B C 1
ATOM 10244 O O . PHE B 1 167 ? 10.344 -6.879 13.117 1 98.88 167 PHE B O 1
ATOM 10251 N N . ILE B 1 168 ? 12.242 -6.645 11.992 1 98.75 168 ILE B N 1
ATOM 10252 C CA . ILE B 1 168 ? 11.992 -7.602 10.922 1 98.75 168 ILE B CA 1
ATOM 10253 C C . ILE B 1 168 ? 12.844 -8.844 11.133 1 98.75 168 ILE B C 1
ATOM 10255 O O . ILE B 1 168 ? 14.062 -8.805 10.945 1 98.75 168 ILE B O 1
ATOM 10259 N N . ASN B 1 169 ? 12.227 -9.828 11.578 1 98.81 169 ASN B N 1
ATOM 10260 C CA . ASN B 1 169 ? 12.867 -11.125 11.75 1 98.81 169 ASN B CA 1
ATOM 10261 C C . ASN B 1 169 ? 12.625 -12.039 10.555 1 98.81 169 ASN B C 1
ATOM 10263 O O . ASN B 1 169 ? 11.508 -12.523 10.352 1 98.81 169 ASN B O 1
ATOM 10267 N N . PHE B 1 170 ? 13.719 -12.32 9.734 1 98.81 170 PHE B N 1
ATOM 10268 C CA . PHE B 1 170 ? 13.398 -12.969 8.469 1 98.81 170 PHE B CA 1
ATOM 10269 C C . PHE B 1 170 ? 14.32 -14.164 8.219 1 98.81 170 PHE B C 1
ATOM 10271 O O . PHE B 1 170 ? 15.414 -14.234 8.781 1 98.81 170 PHE B O 1
ATOM 10278 N N . PHE B 1 171 ? 13.883 -15.102 7.484 1 98.81 171 PHE B N 1
ATOM 10279 C CA . PHE B 1 171 ? 14.562 -16.297 7.008 1 98.81 171 PHE B CA 1
ATOM 10280 C C . PHE B 1 171 ? 14.055 -16.688 5.625 1 98.81 171 PHE B C 1
ATOM 10282 O O . PHE B 1 171 ? 13.078 -16.125 5.133 1 98.81 171 PHE B O 1
ATOM 10289 N N . ASP B 1 172 ? 14.672 -17.688 4.953 1 98.44 172 ASP B N 1
ATOM 10290 C CA . ASP B 1 172 ? 14.445 -17.938 3.533 1 98.44 172 ASP B CA 1
ATOM 10291 C C . ASP B 1 172 ? 13.125 -18.672 3.311 1 98.44 172 ASP B C 1
ATOM 10293 O O . ASP B 1 172 ? 12.953 -19.797 3.793 1 98.44 172 ASP B O 1
ATOM 10297 N N . GLY B 1 173 ? 12.219 -18.047 2.488 1 97.94 173 GLY B N 1
ATOM 10298 C CA . GLY B 1 173 ? 10.945 -18.656 2.131 1 97.94 173 GLY B CA 1
ATOM 10299 C C . GLY B 1 173 ? 11.102 -19.875 1.247 1 97.94 173 GLY B C 1
ATOM 10300 O O . GLY B 1 173 ? 11.93 -19.891 0.334 1 97.94 173 GLY B O 1
ATOM 10301 N N . PHE B 1 174 ? 10.352 -20.922 1.522 1 95.81 174 PHE B N 1
ATOM 10302 C CA . PHE B 1 174 ? 10.305 -22.203 0.839 1 95.81 174 PHE B CA 1
ATOM 10303 C C . PHE B 1 174 ? 11.656 -22.906 0.906 1 95.81 174 PHE B C 1
ATOM 10305 O O . PHE B 1 174 ? 11.891 -23.891 0.191 1 95.81 174 PHE B O 1
ATOM 10312 N N . ARG B 1 175 ? 12.547 -22.406 1.632 1 96.56 175 ARG B N 1
ATOM 10313 C CA . ARG B 1 175 ? 13.766 -23.109 2.023 1 96.56 175 ARG B CA 1
ATOM 10314 C C . ARG B 1 175 ? 13.797 -23.344 3.529 1 96.56 175 ARG B C 1
ATOM 10316 O O . ARG B 1 175 ? 13.133 -24.25 4.035 1 96.56 175 ARG B O 1
ATOM 10323 N N . THR B 1 176 ? 14.203 -22.312 4.305 1 98.06 176 THR B N 1
ATOM 10324 C CA . THR B 1 176 ? 14.172 -22.453 5.758 1 98.06 176 THR B CA 1
ATOM 10325 C C . THR B 1 176 ? 12.734 -22.594 6.254 1 98.06 176 THR B C 1
ATOM 10327 O O . THR B 1 176 ? 12.461 -23.375 7.156 1 98.06 176 THR B O 1
ATOM 10330 N N . SER B 1 177 ? 11.828 -21.938 5.68 1 98.06 177 SER B N 1
ATOM 10331 C CA . SER B 1 177 ? 10.445 -21.891 6.141 1 98.06 177 SER B CA 1
ATOM 10332 C C . SER B 1 177 ? 9.773 -23.25 6.008 1 98.06 177 SER B C 1
ATOM 10334 O O . SER B 1 177 ? 8.898 -23.594 6.809 1 98.06 177 SER B O 1
ATOM 10336 N N . HIS B 1 178 ? 10.18 -24.047 4.934 1 96.38 178 HIS B N 1
ATOM 10337 C CA . HIS B 1 178 ? 9.484 -25.297 4.637 1 96.38 178 HIS B CA 1
ATOM 10338 C C . HIS B 1 178 ? 10.422 -26.5 4.727 1 96.38 178 HIS B C 1
ATOM 10340 O O . HIS B 1 178 ? 10.062 -27.609 4.32 1 96.38 178 HIS B O 1
ATOM 10346 N N . GLU B 1 179 ? 11.578 -26.266 5.191 1 96.5 179 GLU B N 1
ATOM 10347 C CA . GLU B 1 179 ? 12.484 -27.375 5.477 1 96.5 179 GLU B CA 1
ATOM 10348 C C . GLU B 1 179 ? 12.203 -27.969 6.852 1 96.5 179 GLU B C 1
ATOM 10350 O O . GLU B 1 179 ? 12.156 -27.25 7.852 1 96.5 179 GLU B O 1
ATOM 10355 N N . ILE B 1 180 ? 11.961 -29.25 6.844 1 96.56 180 ILE B N 1
ATOM 10356 C CA . ILE B 1 180 ? 11.75 -29.953 8.109 1 96.56 180 ILE B CA 1
ATOM 10357 C C . ILE B 1 180 ? 13.094 -30.438 8.656 1 96.56 180 ILE B C 1
ATOM 10359 O O . ILE B 1 180 ? 13.867 -31.078 7.934 1 96.56 180 ILE B O 1
ATOM 10363 N N . GLN B 1 181 ? 13.391 -30.094 9.875 1 96.75 181 GLN B N 1
ATOM 10364 C CA . GLN B 1 181 ? 14.602 -30.531 10.562 1 96.75 181 GLN B CA 1
ATOM 10365 C C . GLN B 1 181 ? 14.297 -30.953 11.992 1 96.75 181 GLN B C 1
ATOM 10367 O O . GLN B 1 181 ? 13.328 -30.469 12.594 1 96.75 181 GLN B O 1
ATOM 10372 N N . LYS B 1 182 ? 15.023 -31.922 12.453 1 95.88 182 LYS B N 1
ATOM 10373 C CA . LYS B 1 182 ? 15.023 -32.188 13.891 1 95.88 182 LYS B CA 1
ATOM 10374 C C . LYS B 1 182 ? 15.828 -31.109 14.641 1 95.88 182 LYS B C 1
ATOM 10376 O O . LYS B 1 182 ? 17.016 -30.906 14.352 1 95.88 182 LYS B O 1
ATOM 10381 N N . ILE B 1 183 ? 15.164 -30.375 15.523 1 96.44 183 ILE B N 1
ATOM 10382 C CA . ILE B 1 183 ? 15.844 -29.297 16.219 1 96.44 183 ILE B CA 1
ATOM 10383 C C . ILE B 1 183 ? 15.562 -29.375 17.719 1 96.44 183 ILE B C 1
ATOM 10385 O O . ILE B 1 183 ? 14.664 -30.094 18.141 1 96.44 183 ILE B O 1
ATOM 10389 N N . GLU B 1 184 ? 16.391 -28.672 18.469 1 96.12 184 GLU B N 1
ATOM 10390 C CA . GLU B 1 184 ? 16.141 -28.469 19.891 1 96.12 184 GLU B CA 1
ATOM 10391 C C . GLU B 1 184 ? 15.164 -27.328 20.141 1 96.12 184 GLU B C 1
ATOM 10393 O O . GLU B 1 184 ? 15.328 -26.234 19.578 1 96.12 184 GLU B O 1
ATOM 10398 N N . VAL B 1 185 ? 14.109 -27.547 20.969 1 96.88 185 VAL B N 1
ATOM 10399 C CA . VAL B 1 185 ? 13.055 -26.562 21.203 1 96.88 185 VAL B CA 1
ATOM 10400 C C . VAL B 1 185 ? 13.32 -25.812 22.5 1 96.88 185 VAL B C 1
ATOM 10402 O O . VAL B 1 185 ? 13.695 -26.422 23.516 1 96.88 185 VAL B O 1
ATOM 10405 N N . LEU B 1 186 ? 13.18 -24.469 22.516 1 97.5 186 LEU B N 1
ATOM 10406 C CA . LEU B 1 186 ? 13.328 -23.672 23.719 1 97.5 186 LEU B CA 1
ATOM 10407 C C . LEU B 1 186 ? 12.094 -23.797 24.609 1 97.5 186 LEU B C 1
ATOM 10409 O O . LEU B 1 186 ? 10.961 -23.75 24.109 1 97.5 186 LEU B O 1
ATOM 10413 N N . ASP B 1 187 ? 12.328 -23.875 25.922 1 96.5 187 ASP B N 1
ATOM 10414 C CA . ASP B 1 187 ? 11.227 -23.969 26.875 1 96.5 187 ASP B CA 1
ATOM 10415 C C . ASP B 1 187 ? 10.688 -22.594 27.219 1 96.5 187 ASP B C 1
ATOM 10417 O O . ASP B 1 187 ? 11.453 -21.641 27.391 1 96.5 187 ASP B O 1
ATOM 10421 N N . TYR B 1 188 ? 9.344 -22.484 27.422 1 97.06 188 TYR B N 1
ATOM 10422 C CA . TYR B 1 188 ? 8.711 -21.203 27.75 1 97.06 188 TYR B CA 1
ATOM 10423 C C . TYR B 1 188 ? 9.18 -20.703 29.109 1 97.06 188 TYR B C 1
ATOM 10425 O O . TYR B 1 188 ? 9.281 -19.484 29.328 1 97.06 188 TYR B O 1
ATOM 10433 N N . GLU B 1 189 ? 9.492 -21.562 29.984 1 96.5 189 GLU B N 1
ATOM 10434 C CA . GLU B 1 189 ? 10 -21.172 31.297 1 96.5 189 GLU B CA 1
ATOM 10435 C C . GLU B 1 189 ? 11.344 -20.469 31.172 1 96.5 189 GLU B C 1
ATOM 10437 O O . GLU B 1 189 ? 11.594 -19.469 31.859 1 96.5 189 GLU B O 1
ATOM 10442 N N . ASP B 1 190 ? 12.18 -21 30.312 1 97.12 190 ASP B N 1
ATOM 10443 C CA . ASP B 1 190 ? 13.469 -20.359 30.062 1 97.12 190 ASP B CA 1
ATOM 10444 C C . ASP B 1 190 ? 13.289 -18.984 29.438 1 97.12 190 ASP B C 1
ATOM 10446 O O . ASP B 1 190 ? 13.992 -18.031 29.781 1 97.12 190 ASP B O 1
ATOM 10450 N N . LEU B 1 191 ? 12.391 -18.875 28.469 1 98.06 191 LEU B N 1
ATOM 10451 C CA . LEU B 1 191 ? 12.117 -17.609 27.812 1 98.06 191 LEU B CA 1
ATOM 10452 C C . LEU B 1 191 ? 11.578 -16.578 28.812 1 98.06 191 LEU B C 1
ATOM 10454 O O . LEU B 1 191 ? 11.906 -15.398 28.734 1 98.06 191 LEU B O 1
ATOM 10458 N N . ALA B 1 192 ? 10.727 -17.031 29.75 1 97.75 192 ALA B N 1
ATOM 10459 C CA . ALA B 1 192 ? 10.164 -16.156 30.781 1 97.75 192 ALA B CA 1
ATOM 10460 C C . ALA B 1 192 ? 11.266 -15.547 31.641 1 97.75 192 ALA B C 1
ATOM 10462 O O . ALA B 1 192 ? 11.18 -14.383 32.062 1 97.75 192 ALA B O 1
ATOM 10463 N N . HIS B 1 193 ? 12.297 -16.344 31.906 1 97.12 193 HIS B N 1
ATOM 10464 C CA . HIS B 1 193 ? 13.406 -15.883 32.719 1 97.12 193 HIS B CA 1
ATOM 10465 C C . HIS B 1 193 ? 14.234 -14.82 32 1 97.12 193 HIS B C 1
ATOM 10467 O O . HIS B 1 193 ? 14.859 -13.977 32.656 1 97.12 193 HIS B O 1
ATOM 10473 N N . LEU B 1 194 ? 14.203 -14.828 30.719 1 98.19 194 LEU B N 1
ATOM 10474 C CA . LEU B 1 194 ? 14.984 -13.883 29.922 1 98.19 194 LEU B CA 1
ATOM 10475 C C . LEU B 1 194 ? 14.211 -12.586 29.688 1 98.19 194 LEU B C 1
ATOM 10477 O O . LEU B 1 194 ? 14.797 -11.562 29.328 1 98.19 194 LEU B O 1
ATOM 10481 N N . LEU B 1 195 ? 12.914 -12.539 29.906 1 98.25 195 LEU B N 1
ATOM 10482 C CA . LEU B 1 195 ? 12.047 -11.406 29.594 1 98.25 195 LEU B CA 1
ATOM 10483 C C . LEU B 1 195 ? 12.266 -10.273 30.594 1 98.25 195 LEU B C 1
ATOM 10485 O O . LEU B 1 195 ? 12.211 -10.492 31.812 1 98.25 195 LEU B O 1
ATOM 10489 N N . ASP B 1 196 ? 12.602 -9.07 30.125 1 98 196 ASP B N 1
ATOM 10490 C CA . ASP B 1 196 ? 12.688 -7.883 30.953 1 98 196 ASP B CA 1
ATOM 10491 C C . ASP B 1 196 ? 11.297 -7.383 31.344 1 98 196 ASP B C 1
ATOM 10493 O O . ASP B 1 196 ? 10.711 -6.555 30.656 1 98 196 ASP B O 1
ATOM 10497 N N . ARG B 1 197 ? 10.828 -7.758 32.438 1 96.19 197 ARG B N 1
ATOM 10498 C CA . ARG B 1 197 ? 9.477 -7.461 32.906 1 96.19 197 ARG B CA 1
ATOM 10499 C C . ARG B 1 197 ? 9.305 -5.969 33.156 1 96.19 197 ARG B C 1
ATOM 10501 O O . ARG B 1 197 ? 8.211 -5.418 32.969 1 96.19 197 ARG B O 1
ATOM 10508 N N . ASP B 1 198 ? 10.391 -5.273 33.594 1 96.56 198 ASP B N 1
ATOM 10509 C CA . ASP B 1 198 ? 10.328 -3.826 33.781 1 96.56 198 ASP B CA 1
ATOM 10510 C C . ASP B 1 198 ? 10.102 -3.104 32.438 1 96.56 198 ASP B C 1
ATOM 10512 O O . ASP B 1 198 ? 9.375 -2.111 32.406 1 96.56 198 ASP B O 1
ATOM 10516 N N . ALA B 1 199 ? 10.766 -3.613 31.438 1 97.81 199 ALA B N 1
ATOM 10517 C CA . ALA B 1 199 ? 10.57 -3.035 30.109 1 97.81 199 ALA B CA 1
ATOM 10518 C C . ALA B 1 199 ? 9.133 -3.232 29.625 1 97.81 199 ALA B C 1
ATOM 10520 O O . ALA B 1 199 ? 8.562 -2.35 28.984 1 97.81 199 ALA B O 1
ATOM 10521 N N . VAL B 1 200 ? 8.547 -4.398 29.891 1 96.56 200 VAL B N 1
ATOM 10522 C CA . VAL B 1 200 ? 7.156 -4.66 29.547 1 96.56 200 VAL B CA 1
ATOM 10523 C C . VAL B 1 200 ? 6.246 -3.684 30.281 1 96.56 200 VAL B C 1
ATOM 10525 O O . VAL B 1 200 ? 5.324 -3.115 29.688 1 96.56 200 VAL B O 1
ATOM 10528 N N . ALA B 1 201 ? 6.516 -3.475 31.578 1 94.56 201 ALA B N 1
ATOM 10529 C CA . ALA B 1 201 ? 5.711 -2.568 32.406 1 94.56 201 ALA B CA 1
ATOM 10530 C C . ALA B 1 201 ? 5.801 -1.136 31.875 1 94.56 201 ALA B C 1
ATOM 10532 O O . ALA B 1 201 ? 4.797 -0.424 31.828 1 94.56 201 ALA B O 1
ATOM 10533 N N . ARG B 1 202 ? 7.031 -0.761 31.5 1 95.69 202 ARG B N 1
ATOM 10534 C CA . ARG B 1 202 ? 7.223 0.581 30.953 1 95.69 202 ARG B CA 1
ATOM 10535 C C . ARG B 1 202 ? 6.457 0.762 29.656 1 95.69 202 ARG B C 1
ATOM 10537 O O . ARG B 1 202 ? 5.848 1.809 29.422 1 95.69 202 ARG B O 1
ATOM 10544 N N . PHE B 1 203 ? 6.559 -0.216 28.828 1 96.12 203 PHE B N 1
ATOM 10545 C CA . PHE B 1 203 ? 5.82 -0.195 27.562 1 96.12 203 PHE B CA 1
ATOM 10546 C C . PHE B 1 203 ? 4.328 -0.016 27.812 1 96.12 203 PHE B C 1
ATOM 10548 O O . PHE B 1 203 ? 3.684 0.828 27.188 1 96.12 203 PHE B O 1
ATOM 10555 N N . ARG B 1 204 ? 3.781 -0.758 28.719 1 94.06 204 ARG B N 1
ATOM 10556 C CA . ARG B 1 204 ? 2.35 -0.729 29 1 94.06 204 ARG B CA 1
ATOM 10557 C C . ARG B 1 204 ? 1.951 0.572 29.688 1 94.06 204 ARG B C 1
ATOM 10559 O O . ARG B 1 204 ? 0.862 1.099 29.453 1 94.06 204 ARG B O 1
ATOM 10566 N N . GLN B 1 205 ? 2.807 1.146 30.5 1 92.88 205 GLN B N 1
ATOM 10567 C CA . GLN B 1 205 ? 2.551 2.412 31.188 1 92.88 205 GLN B CA 1
ATOM 10568 C C . GLN B 1 205 ? 2.504 3.568 30.188 1 92.88 205 GLN B C 1
ATOM 10570 O O . GLN B 1 205 ? 1.768 4.535 30.391 1 92.88 205 GLN B O 1
ATOM 10575 N N . ASN B 1 206 ? 3.279 3.436 29.125 1 94.62 206 ASN B N 1
ATOM 10576 C CA . ASN B 1 206 ? 3.354 4.488 28.125 1 94.62 206 ASN B CA 1
ATOM 10577 C C . ASN B 1 206 ? 2.238 4.355 27.078 1 94.62 206 ASN B C 1
ATOM 10579 O O . ASN B 1 206 ? 2.158 5.152 26.141 1 94.62 206 ASN B O 1
ATOM 10583 N N . ALA B 1 207 ? 1.337 3.436 27.266 1 95.62 207 ALA B N 1
ATOM 10584 C CA . ALA B 1 207 ? 0.25 3.213 26.312 1 95.62 207 ALA B CA 1
ATOM 10585 C C . ALA B 1 207 ? -0.718 4.391 26.297 1 95.62 207 ALA B C 1
ATOM 10587 O O . ALA B 1 207 ? -0.819 5.133 27.281 1 95.62 207 ALA B O 1
ATOM 10588 N N . LEU B 1 208 ? -1.405 4.629 25.156 1 96.25 208 LEU B N 1
ATOM 10589 C CA . LEU B 1 208 ? -2.496 5.598 25.109 1 96.25 208 LEU B CA 1
ATOM 10590 C C . LEU B 1 208 ? -3.627 5.199 26.047 1 96.25 208 LEU B C 1
ATOM 10592 O O . LEU B 1 208 ? -4.094 4.062 26.016 1 96.25 208 LEU B O 1
ATOM 10596 N N . HIS B 1 209 ? -3.996 6.125 26.875 1 94.69 209 HIS B N 1
ATOM 10597 C CA . HIS B 1 209 ? -5.07 5.84 27.828 1 94.69 209 HIS B CA 1
ATOM 10598 C C . HIS B 1 209 ? -5.766 7.121 28.266 1 94.69 209 HIS B C 1
ATOM 10600 O O . HIS B 1 209 ? -5.113 8.141 28.5 1 94.69 209 HIS B O 1
ATOM 10606 N N . PRO B 1 210 ? -7.07 7.102 28.453 1 95.62 210 PRO B N 1
ATOM 10607 C CA . PRO B 1 210 ? -7.836 8.305 28.781 1 95.62 210 PRO B CA 1
ATOM 10608 C C . PRO B 1 210 ? -7.594 8.781 30.203 1 95.62 210 PRO B C 1
ATOM 10610 O O . PRO B 1 210 ? -7.922 9.922 30.547 1 95.62 210 PRO B O 1
ATOM 10613 N N . ASP B 1 211 ? -7.031 7.926 31.141 1 94.81 211 ASP B N 1
ATOM 10614 C CA . ASP B 1 211 ? -6.773 8.336 32.5 1 94.81 211 ASP B CA 1
ATOM 10615 C C . ASP B 1 211 ? -5.496 9.164 32.625 1 94.81 211 ASP B C 1
ATOM 10617 O O . ASP B 1 211 ? -5.266 9.844 33.625 1 94.81 211 ASP B O 1
ATOM 10621 N N . HIS B 1 212 ? -4.633 9.102 31.688 1 94.56 212 HIS B N 1
ATOM 10622 C CA . HIS B 1 212 ? -3.471 9.961 31.484 1 94.56 212 HIS B CA 1
ATOM 10623 C C . HIS B 1 212 ? -3.252 10.258 30 1 94.56 212 HIS B C 1
ATOM 10625 O O . HIS B 1 212 ? -2.236 9.859 29.438 1 94.56 212 HIS B O 1
ATOM 10631 N N . PRO B 1 213 ? -4.207 11.008 29.484 1 96.69 213 PRO B N 1
ATOM 10632 C CA . PRO B 1 213 ? -4.281 11.141 28.031 1 96.69 213 PRO B CA 1
ATOM 10633 C C . PRO B 1 213 ? -3.104 11.914 27.438 1 96.69 213 PRO B C 1
ATOM 10635 O O . PRO B 1 213 ? -2.664 12.906 28.016 1 96.69 213 PRO B O 1
ATOM 10638 N N . VAL B 1 214 ? -2.506 11.445 26.344 1 97.44 214 VAL B N 1
ATOM 10639 C CA . VAL B 1 214 ? -1.502 12.125 25.531 1 97.44 214 VAL B CA 1
ATOM 10640 C C . VAL B 1 214 ? -1.902 12.07 24.062 1 97.44 214 VAL B C 1
ATOM 10642 O O . VAL B 1 214 ? -2.887 11.414 23.703 1 97.44 214 VAL B O 1
ATOM 10645 N N . VAL B 1 215 ? -1.187 12.852 23.297 1 97.62 215 VAL B N 1
ATOM 10646 C CA . VAL B 1 215 ? -1.431 12.922 21.859 1 97.62 215 VAL B CA 1
ATOM 10647 C C . VAL B 1 215 ? -0.198 12.438 21.094 1 97.62 215 VAL B C 1
ATOM 10649 O O . VAL B 1 215 ? 0.933 12.766 21.453 1 97.62 215 VAL B O 1
ATOM 10652 N N . ARG B 1 216 ? -0.37 11.547 20.047 1 98.06 216 ARG B N 1
ATOM 10653 C CA . ARG B 1 216 ? 0.734 11.047 19.234 1 98.06 216 ARG B CA 1
ATOM 10654 C C . ARG B 1 216 ? 0.4 11.133 17.75 1 98.06 216 ARG B C 1
ATOM 10656 O O . ARG B 1 216 ? -0.748 10.922 17.359 1 98.06 216 ARG B O 1
ATOM 10663 N N . GLY B 1 217 ? 1.398 11.336 16.938 1 97.31 217 GLY B N 1
ATOM 10664 C CA . GLY B 1 217 ? 1.219 11.445 15.5 1 97.31 217 GLY B CA 1
ATOM 10665 C C . GLY B 1 217 ? 0.778 12.828 15.055 1 97.31 217 GLY B C 1
ATOM 10666 O O . GLY B 1 217 ? -0.059 12.961 14.164 1 97.31 217 GLY B O 1
ATOM 10667 N N . THR B 1 218 ? 1.318 13.883 15.633 1 97.5 218 THR B N 1
ATOM 10668 C CA . THR B 1 218 ? 0.952 15.258 15.328 1 97.5 218 THR B CA 1
ATOM 10669 C C . THR B 1 218 ? 1.442 15.656 13.938 1 97.5 218 THR B C 1
ATOM 10671 O O . THR B 1 218 ? 2.227 14.93 13.32 1 97.5 218 THR B O 1
ATOM 10674 N N . ALA B 1 219 ? 0.926 16.703 13.414 1 96.19 219 ALA B N 1
ATOM 10675 C CA . ALA B 1 219 ? 1.487 17.344 12.219 1 96.19 219 ALA B CA 1
ATOM 10676 C C . ALA B 1 219 ? 2.568 18.359 12.602 1 96.19 219 ALA B C 1
ATOM 10678 O O . ALA B 1 219 ? 2.32 19.281 13.375 1 96.19 219 ALA B O 1
ATOM 10679 N N . GLN B 1 220 ? 3.758 18.141 12.094 1 96.5 220 GLN B N 1
ATOM 10680 C CA . GLN B 1 220 ? 4.871 19.031 12.43 1 96.5 220 GLN B CA 1
ATOM 10681 C C . GLN B 1 220 ? 5.359 19.781 11.195 1 96.5 220 GLN B C 1
ATOM 10683 O O . GLN B 1 220 ? 5.309 19.266 10.078 1 96.5 220 GLN B O 1
ATOM 10688 N N . ASN B 1 221 ? 5.836 20.953 11.383 1 95.62 221 ASN B N 1
ATOM 10689 C CA . ASN B 1 221 ? 6.398 21.797 10.336 1 95.62 221 ASN B CA 1
ATOM 10690 C C . ASN B 1 221 ? 7.918 21.688 10.281 1 95.62 221 ASN B C 1
ATOM 10692 O O . ASN B 1 221 ? 8.516 20.953 11.062 1 95.62 221 ASN B O 1
ATOM 10696 N N . PRO B 1 222 ? 8.523 22.406 9.383 1 96.06 222 PRO B N 1
ATOM 10697 C CA . PRO B 1 222 ? 9.969 22.297 9.195 1 96.06 222 PRO B CA 1
ATOM 10698 C C . PRO B 1 222 ? 10.766 22.656 10.445 1 96.06 222 PRO B C 1
ATOM 10700 O O . PRO B 1 222 ? 11.898 22.203 10.617 1 96.06 222 PRO B O 1
ATOM 10703 N N . ASP B 1 223 ? 10.188 23.406 11.336 1 95.62 223 ASP B N 1
ATOM 10704 C CA . ASP B 1 223 ? 10.93 23.969 12.453 1 95.62 223 ASP B CA 1
ATOM 10705 C C . ASP B 1 223 ? 11.383 22.891 13.43 1 95.62 223 ASP B C 1
ATOM 10707 O O . ASP B 1 223 ? 12.445 23.016 14.047 1 95.62 223 ASP B O 1
ATOM 10711 N N . ILE B 1 224 ? 10.625 21.719 13.531 1 97.19 224 ILE B N 1
ATOM 10712 C CA . ILE B 1 224 ? 11.055 20.812 14.586 1 97.19 224 ILE B CA 1
ATOM 10713 C C . ILE B 1 224 ? 11.164 19.391 14.031 1 97.19 224 ILE B C 1
ATOM 10715 O O . ILE B 1 224 ? 11.734 18.5 14.672 1 97.19 224 ILE B O 1
ATOM 10719 N N . TYR B 1 225 ? 10.664 19.078 12.844 1 97.75 225 TYR B N 1
ATOM 10720 C CA . TYR B 1 225 ? 10.625 17.719 12.305 1 97.75 225 TYR B CA 1
ATOM 10721 C C . TYR B 1 225 ? 12.016 17.094 12.281 1 97.75 225 TYR B C 1
ATOM 10723 O O . TYR B 1 225 ? 12.195 15.953 12.695 1 97.75 225 TYR B O 1
ATOM 10731 N N . PHE B 1 226 ? 13.047 17.781 11.781 1 98.25 226 PHE B N 1
ATOM 10732 C CA . PHE B 1 226 ? 14.414 17.297 11.656 1 98.25 226 PHE B CA 1
ATOM 10733 C C . PHE B 1 226 ? 14.992 16.953 13.023 1 98.25 226 PHE B C 1
ATOM 10735 O O . PHE B 1 226 ? 15.609 15.891 13.188 1 98.25 226 PHE B O 1
ATOM 10742 N N . GLN B 1 227 ? 14.797 17.812 14.031 1 97.75 227 GLN B N 1
ATOM 10743 C CA . GLN B 1 227 ? 15.25 17.578 15.398 1 97.75 227 GLN B CA 1
ATOM 10744 C C . GLN B 1 227 ? 14.617 16.312 15.977 1 97.75 227 GLN B C 1
ATOM 10746 O O . GLN B 1 227 ? 15.305 15.516 16.625 1 97.75 227 GLN B O 1
ATOM 10751 N N . GLU B 1 228 ? 13.344 16.188 15.703 1 96.19 228 GLU B N 1
ATOM 10752 C CA . GLU B 1 228 ? 12.633 15.016 16.219 1 96.19 228 GLU B CA 1
ATOM 10753 C C . GLU B 1 228 ? 13.148 13.727 15.578 1 96.19 228 GLU B C 1
ATOM 10755 O O . GLU B 1 228 ? 13.219 12.688 16.234 1 96.19 228 GLU B O 1
ATOM 10760 N N . ARG B 1 229 ? 13.453 13.766 14.289 1 96.94 229 ARG B N 1
ATOM 10761 C CA . ARG B 1 229 ? 14.008 12.602 13.609 1 96.94 229 ARG B CA 1
ATOM 10762 C C . ARG B 1 229 ? 15.336 12.188 14.219 1 96.94 229 ARG B C 1
ATOM 10764 O O . ARG B 1 229 ? 15.617 11 14.375 1 96.94 229 ARG B O 1
ATOM 10771 N N . GLU B 1 230 ? 16.172 13.164 14.594 1 97.75 230 GLU B N 1
ATOM 10772 C CA . GLU B 1 230 ? 17.5 12.898 15.133 1 97.75 230 GLU B CA 1
ATOM 10773 C C . GLU B 1 230 ? 17.422 12.484 16.609 1 97.75 230 GLU B C 1
ATOM 10775 O O . GLU B 1 230 ? 18.312 11.797 17.109 1 97.75 230 GLU B O 1
ATOM 10780 N N . ALA B 1 231 ? 16.328 12.875 17.297 1 97.44 231 ALA B N 1
ATOM 10781 C CA . ALA B 1 231 ? 16.156 12.578 18.703 1 97.44 231 ALA B CA 1
ATOM 10782 C C . ALA B 1 231 ? 16.156 11.07 18.953 1 97.44 231 ALA B C 1
ATOM 10784 O O . ALA B 1 231 ? 16.5 10.602 20.031 1 97.44 231 ALA B O 1
ATOM 10785 N N . SER B 1 232 ? 15.852 10.281 17.984 1 97 232 SER B N 1
ATOM 10786 C CA . SER B 1 232 ? 15.727 8.836 18.141 1 97 232 SER B CA 1
ATOM 10787 C C . SER B 1 232 ? 17.078 8.148 17.984 1 97 232 SER B C 1
ATOM 10789 O O . SER B 1 232 ? 17.188 6.941 18.203 1 97 232 SER B O 1
ATOM 10791 N N . ASN B 1 233 ? 18.172 8.812 17.672 1 97.75 233 ASN B N 1
ATOM 10792 C CA . ASN B 1 233 ? 19.484 8.227 17.359 1 97.75 233 ASN B CA 1
ATOM 10793 C C . ASN B 1 233 ? 19.984 7.352 18.5 1 97.75 233 ASN B C 1
ATOM 10795 O O . ASN B 1 233 ? 20.562 6.281 18.25 1 97.75 233 ASN B O 1
ATOM 10799 N N . LYS B 1 234 ? 19.812 7.801 19.766 1 97.44 234 LYS B N 1
ATOM 10800 C CA . LYS B 1 234 ? 20.375 7.109 20.906 1 97.44 234 LYS B CA 1
ATOM 10801 C C . LYS B 1 234 ? 19.812 5.699 21.047 1 97.44 234 LYS B C 1
ATOM 10803 O O . LYS B 1 234 ? 20.5 4.789 21.516 1 97.44 234 LYS B O 1
ATOM 10808 N N . PHE B 1 235 ? 18.562 5.434 20.641 1 98.38 235 PHE B N 1
ATOM 10809 C CA . PHE B 1 235 ? 17.953 4.109 20.688 1 98.38 235 PHE B CA 1
ATOM 10810 C C . PHE B 1 235 ? 18.609 3.162 19.703 1 98.38 235 PHE B C 1
ATOM 10812 O O . PHE B 1 235 ? 18.859 1.997 20.016 1 98.38 235 PHE B O 1
ATOM 10819 N N . TYR B 1 236 ? 18.953 3.59 18.484 1 98.25 236 TYR B N 1
ATOM 10820 C CA . TYR B 1 236 ? 19.594 2.777 17.453 1 98.25 236 TYR B CA 1
ATOM 10821 C C . TYR B 1 236 ? 21.062 2.52 17.797 1 98.25 236 TYR B C 1
ATOM 10823 O O . TYR B 1 236 ? 21.594 1.446 17.5 1 98.25 236 TYR B O 1
ATOM 10831 N N . MET B 1 237 ? 21.719 3.5 18.391 1 97.69 237 MET B N 1
ATOM 10832 C CA . MET B 1 237 ? 23.109 3.357 18.797 1 97.69 237 MET B CA 1
ATOM 10833 C C . MET B 1 237 ? 23.25 2.322 19.906 1 97.69 237 MET B C 1
ATOM 10835 O O . MET B 1 237 ? 24.25 1.603 19.969 1 97.69 237 MET B O 1
ATOM 10839 N N . ALA B 1 238 ? 22.234 2.15 20.734 1 98.12 238 ALA B N 1
ATOM 10840 C CA . ALA B 1 238 ? 22.297 1.252 21.875 1 98.12 238 ALA B CA 1
ATOM 10841 C C . ALA B 1 238 ? 21.906 -0.17 21.484 1 98.12 238 ALA B C 1
ATOM 10843 O O . ALA B 1 238 ? 22.297 -1.135 22.141 1 98.12 238 ALA B O 1
ATOM 10844 N N . LEU B 1 239 ? 21.188 -0.379 20.422 1 98.56 239 LEU B N 1
ATOM 10845 C CA . LEU B 1 239 ? 20.484 -1.611 20.109 1 98.56 239 LEU B CA 1
ATOM 10846 C C . LEU B 1 239 ? 21.453 -2.748 19.828 1 98.56 239 LEU B C 1
ATOM 10848 O O . LEU B 1 239 ? 21.234 -3.885 20.25 1 98.56 239 LEU B O 1
ATOM 10852 N N . PRO B 1 240 ? 22.594 -2.572 19.062 1 98.69 240 PRO B N 1
ATOM 10853 C CA . PRO B 1 240 ? 23.5 -3.689 18.766 1 98.69 240 PRO B CA 1
ATOM 10854 C C . PRO B 1 240 ? 24.031 -4.383 20.016 1 98.69 240 PRO B C 1
ATOM 10856 O O . PRO B 1 240 ? 24.062 -5.617 20.078 1 98.69 240 PRO B O 1
ATOM 10859 N N . GLU B 1 241 ? 24.375 -3.619 21.016 1 98.44 241 GLU B N 1
ATOM 10860 C CA . GLU B 1 241 ? 24.859 -4.215 22.266 1 98.44 241 GLU B CA 1
ATOM 10861 C C . GLU B 1 241 ? 23.766 -5.016 22.953 1 98.44 241 GLU B C 1
ATOM 10863 O O . GLU B 1 241 ? 24.047 -6.008 23.625 1 98.44 241 GLU B O 1
ATOM 10868 N N . MET B 1 242 ? 22.547 -4.535 22.938 1 98.56 242 MET B N 1
ATOM 10869 C CA . MET B 1 242 ? 21.422 -5.262 23.516 1 98.56 242 MET B CA 1
ATOM 10870 C C . MET B 1 242 ? 21.203 -6.59 22.812 1 98.56 242 MET B C 1
ATOM 10872 O O . MET B 1 242 ? 20.953 -7.613 23.453 1 98.56 242 MET B O 1
ATOM 10876 N N . VAL B 1 243 ? 21.25 -6.578 21.422 1 98.81 243 VAL B N 1
ATOM 10877 C CA . VAL B 1 243 ? 21.109 -7.805 20.641 1 98.81 243 VAL B CA 1
ATOM 10878 C C . VAL B 1 243 ? 22.219 -8.781 21 1 98.81 243 VAL B C 1
ATOM 10880 O O . VAL B 1 243 ? 21.953 -9.969 21.219 1 98.81 243 VAL B O 1
ATOM 10883 N N . GLU B 1 244 ? 23.484 -8.312 21.031 1 98.5 244 GLU B N 1
ATOM 10884 C CA . GLU B 1 244 ? 24.625 -9.141 21.406 1 98.5 244 GLU B CA 1
ATOM 10885 C C . GLU B 1 244 ? 24.438 -9.766 22.781 1 98.5 244 GLU B C 1
ATOM 10887 O O . GLU B 1 244 ? 24.781 -10.938 22.984 1 98.5 244 GLU B O 1
ATOM 10892 N N . SER B 1 245 ? 23.938 -9.008 23.719 1 98.62 245 SER B N 1
ATOM 10893 C CA . SER B 1 245 ? 23.719 -9.477 25.078 1 98.62 245 SER B CA 1
ATOM 10894 C C . SER B 1 245 ? 22.688 -10.609 25.109 1 98.62 245 SER B C 1
ATOM 10896 O O . SER B 1 245 ? 22.906 -11.617 25.781 1 98.62 245 SER B O 1
ATOM 10898 N N . TYR B 1 246 ? 21.562 -10.484 24.469 1 98.81 246 TYR B N 1
ATOM 10899 C CA . TYR B 1 246 ? 20.562 -11.539 24.438 1 98.81 246 TYR B CA 1
ATOM 10900 C C . TYR B 1 246 ? 21.062 -12.758 23.672 1 98.81 246 TYR B C 1
ATOM 10902 O O . TYR B 1 246 ? 20.719 -13.898 24 1 98.81 246 TYR B O 1
ATOM 10910 N N . MET B 1 247 ? 21.859 -12.562 22.578 1 98.81 247 MET B N 1
ATOM 10911 C CA . MET B 1 247 ? 22.5 -13.688 21.891 1 98.81 247 MET B CA 1
ATOM 10912 C C . MET B 1 247 ? 23.391 -14.469 22.844 1 98.81 247 MET B C 1
ATOM 10914 O O . MET B 1 247 ? 23.422 -15.695 22.828 1 98.81 247 MET B O 1
ATOM 10918 N N . ALA B 1 248 ? 24.125 -13.773 23.703 1 98.62 248 ALA B N 1
ATOM 10919 C CA . ALA B 1 248 ? 24.969 -14.422 24.703 1 98.62 248 ALA B CA 1
ATOM 10920 C C . ALA B 1 248 ? 24.141 -15.25 25.672 1 98.62 248 ALA B C 1
ATOM 10922 O O . ALA B 1 248 ? 24.531 -16.344 26.062 1 98.62 248 ALA B O 1
ATOM 10923 N N . LYS B 1 249 ? 23 -14.742 26.109 1 98.56 249 LYS B N 1
ATOM 10924 C CA . LYS B 1 249 ? 22.125 -15.461 27.016 1 98.56 249 LYS B CA 1
ATOM 10925 C C . LYS B 1 249 ? 21.578 -16.734 26.359 1 98.56 249 LYS B C 1
ATOM 10927 O O . LYS B 1 249 ? 21.484 -17.781 27 1 98.56 249 LYS B O 1
ATOM 10932 N N . ILE B 1 250 ? 21.172 -16.609 25.109 1 98.38 250 ILE B N 1
ATOM 10933 C CA . ILE B 1 250 ? 20.688 -17.781 24.375 1 98.38 250 ILE B CA 1
ATOM 10934 C C . ILE B 1 250 ? 21.828 -18.781 24.219 1 98.38 250 ILE B C 1
ATOM 10936 O O . ILE B 1 250 ? 21.609 -20 24.328 1 98.38 250 ILE B O 1
ATOM 10940 N N . SER B 1 251 ? 23.031 -18.297 23.922 1 98.19 251 SER B N 1
ATOM 10941 C CA . SER B 1 251 ? 24.203 -19.172 23.828 1 98.19 251 SER B CA 1
ATOM 10942 C C . SER B 1 251 ? 24.453 -19.906 25.125 1 98.19 251 SER B C 1
ATOM 10944 O O . SER B 1 251 ? 24.766 -21.094 25.125 1 98.19 251 SER B O 1
ATOM 10946 N N . ALA B 1 252 ? 24.297 -19.266 26.188 1 97.5 252 ALA B N 1
ATOM 10947 C CA . ALA B 1 252 ? 24.484 -19.875 27.5 1 97.5 252 ALA B CA 1
ATOM 10948 C C . ALA B 1 252 ? 23.438 -20.938 27.766 1 97.5 252 ALA B C 1
ATOM 10950 O O . ALA B 1 252 ? 23.719 -21.984 28.375 1 97.5 252 ALA B O 1
ATOM 10951 N N . LEU B 1 253 ? 22.25 -20.688 27.344 1 96.38 253 LEU B N 1
ATOM 10952 C CA . LEU B 1 253 ? 21.125 -21.578 27.562 1 96.38 253 LEU B CA 1
ATOM 10953 C C . LEU B 1 253 ? 21.234 -22.828 26.688 1 96.38 253 LEU B C 1
ATOM 10955 O O . LEU B 1 253 ? 20.875 -23.922 27.109 1 96.38 253 LEU B O 1
ATOM 10959 N N . THR B 1 254 ? 21.734 -22.703 25.469 1 96.19 254 THR B N 1
ATOM 10960 C CA . THR B 1 254 ? 21.609 -23.766 24.469 1 96.19 254 THR B CA 1
ATOM 10961 C C . THR B 1 254 ? 22.953 -24.406 24.203 1 96.19 254 THR B C 1
ATOM 10963 O O . THR B 1 254 ? 23.031 -25.531 23.703 1 96.19 254 THR B O 1
ATOM 10966 N N . GLY B 1 255 ? 24.031 -23.703 24.453 1 96.06 255 GLY B N 1
ATOM 10967 C CA . GLY B 1 255 ? 25.375 -24.156 24.094 1 96.06 255 GLY B CA 1
ATOM 10968 C C . GLY B 1 255 ? 25.781 -23.781 22.688 1 96.06 255 GLY B C 1
ATOM 10969 O O . GLY B 1 255 ? 26.938 -23.969 22.297 1 96.06 255 GLY B O 1
ATOM 10970 N N . ARG B 1 256 ? 24.875 -23.234 21.844 1 96.5 256 ARG B N 1
ATOM 10971 C CA . ARG B 1 256 ? 25.188 -22.781 20.5 1 96.5 256 ARG B CA 1
ATOM 10972 C C . ARG B 1 256 ? 25.641 -21.312 20.516 1 96.5 256 ARG B C 1
ATOM 10974 O O . ARG B 1 256 ? 24.938 -20.453 21.047 1 96.5 256 ARG B O 1
ATOM 10981 N N . GLU B 1 257 ? 26.719 -20.969 19.891 1 96.88 257 GLU B N 1
ATOM 10982 C CA . GLU B 1 257 ? 27.312 -19.641 19.984 1 96.88 257 GLU B CA 1
ATOM 10983 C C . GLU B 1 257 ? 26.75 -18.703 18.906 1 96.88 257 GLU B C 1
ATOM 10985 O O . GLU B 1 257 ? 26.812 -19.016 17.719 1 96.88 257 GLU B O 1
ATOM 10990 N N . TYR B 1 258 ? 26.219 -17.578 19.344 1 98.31 258 TYR B N 1
ATOM 10991 C CA . TYR B 1 258 ? 25.672 -16.578 18.453 1 98.31 258 TYR B CA 1
ATOM 10992 C C . TYR B 1 258 ? 26.312 -15.211 18.688 1 98.31 258 TYR B C 1
ATOM 10994 O O . TYR B 1 258 ? 26.609 -14.852 19.828 1 98.31 258 TYR B O 1
ATOM 11002 N N . HIS B 1 259 ? 26.625 -14.438 17.688 1 98.5 259 HIS B N 1
ATOM 11003 C CA . HIS B 1 259 ? 27.031 -13.039 17.641 1 98.5 259 HIS B CA 1
ATOM 11004 C C . HIS B 1 259 ? 26.344 -12.289 16.516 1 98.5 259 HIS B C 1
ATOM 11006 O O . HIS B 1 259 ? 25.688 -12.906 15.664 1 98.5 259 HIS B O 1
ATOM 11012 N N . LEU B 1 260 ? 26.438 -10.898 16.562 1 98.62 260 LEU B N 1
ATOM 11013 C CA . LEU B 1 260 ? 25.875 -10.133 15.445 1 98.62 260 LEU B CA 1
ATOM 11014 C C . LEU B 1 260 ? 26.422 -10.633 14.109 1 98.62 260 LEU B C 1
ATOM 11016 O O . LEU B 1 260 ? 25.703 -10.633 13.109 1 98.62 260 LEU B O 1
ATOM 11020 N N . PHE B 1 261 ? 27.641 -10.977 14.109 1 98.62 261 PHE B N 1
ATOM 11021 C CA . PHE B 1 261 ? 28.375 -11.594 13.008 1 98.62 261 PHE B CA 1
ATOM 11022 C C . PHE B 1 261 ? 29.125 -12.836 13.492 1 98.62 261 PHE B C 1
ATOM 11024 O O . PHE B 1 261 ? 29.891 -12.773 14.453 1 98.62 261 PHE B O 1
ATOM 11031 N N . ASN B 1 262 ? 28.859 -14 12.859 1 98.44 262 ASN B N 1
ATOM 11032 C CA . ASN B 1 262 ? 29.562 -15.219 13.203 1 98.44 262 ASN B CA 1
ATOM 11033 C C . ASN B 1 262 ? 30.578 -15.609 12.133 1 98.44 262 ASN B C 1
ATOM 11035 O O . ASN B 1 262 ? 30.219 -15.766 10.961 1 98.44 262 ASN B O 1
ATOM 11039 N N . TYR B 1 263 ? 31.812 -15.805 12.523 1 98.5 263 TYR B N 1
ATOM 11040 C CA . TYR B 1 263 ? 32.812 -16.328 11.617 1 98.5 263 TYR B CA 1
ATOM 11041 C C . TYR B 1 263 ? 32.938 -17.844 11.75 1 98.5 263 TYR B C 1
ATOM 11043 O O . TYR B 1 263 ? 32.844 -18.375 12.852 1 98.5 263 TYR B O 1
ATOM 11051 N N . TYR B 1 264 ? 33.094 -18.547 10.68 1 98.5 264 TYR B N 1
ATOM 11052 C CA . TYR B 1 264 ? 33.406 -19.984 10.625 1 98.5 264 TYR B CA 1
ATOM 11053 C C . TYR B 1 264 ? 34.438 -20.281 9.555 1 98.5 264 TYR B C 1
ATOM 11055 O O . TYR B 1 264 ? 34.312 -19.844 8.414 1 98.5 264 TYR B O 1
ATOM 11063 N N . GLY B 1 265 ? 35.438 -21.016 9.836 1 98.5 265 GLY B N 1
ATOM 11064 C CA . GLY B 1 265 ? 36.469 -21.422 8.875 1 98.5 265 GLY B CA 1
ATOM 11065 C C . GLY B 1 265 ? 37.875 -21.391 9.453 1 98.5 265 GLY B C 1
ATOM 11066 O O . GLY B 1 265 ? 38.062 -21.469 10.672 1 98.5 265 GLY B O 1
ATOM 11067 N N . ALA B 1 266 ? 38.906 -21.312 8.586 1 98.62 266 ALA B N 1
ATOM 11068 C CA . ALA B 1 266 ? 40.312 -21.328 9.008 1 98.62 266 ALA B CA 1
ATOM 11069 C C . ALA B 1 266 ? 40.656 -20.047 9.781 1 98.62 266 ALA B C 1
ATOM 11071 O O . ALA B 1 266 ? 40.25 -18.953 9.383 1 98.62 266 ALA B O 1
ATOM 11072 N N . PRO B 1 267 ? 41.344 -20.188 10.891 1 97.62 267 PRO B N 1
ATOM 11073 C CA . PRO B 1 267 ? 41.719 -18.984 11.641 1 97.62 267 PRO B CA 1
ATOM 11074 C C . PRO B 1 267 ? 42.656 -18.062 10.852 1 97.62 267 PRO B C 1
ATOM 11076 O O . PRO B 1 267 ? 42.75 -16.875 11.148 1 97.62 267 PRO B O 1
ATOM 11079 N N . ASP B 1 268 ? 43.344 -18.609 9.914 1 98.06 268 ASP B N 1
ATOM 11080 C CA . ASP B 1 268 ? 44.219 -17.828 9.055 1 98.06 268 ASP B CA 1
ATOM 11081 C C . ASP B 1 268 ? 43.719 -17.812 7.617 1 98.06 268 ASP B C 1
ATOM 11083 O O . ASP B 1 268 ? 44.5 -17.922 6.668 1 98.06 268 ASP B O 1
ATOM 11087 N N . ALA B 1 269 ? 42.469 -17.766 7.48 1 98.62 269 ALA B N 1
ATOM 11088 C CA . ALA B 1 269 ? 41.844 -17.75 6.156 1 98.62 269 ALA B CA 1
ATOM 11089 C C . ALA B 1 269 ? 42.375 -16.578 5.324 1 98.62 269 ALA B C 1
ATOM 11091 O O . ALA B 1 269 ? 42.562 -15.469 5.832 1 98.62 269 ALA B O 1
ATOM 11092 N N . GLY B 1 270 ? 42.688 -16.828 4.078 1 98.31 270 GLY B N 1
ATOM 11093 C CA . GLY B 1 270 ? 43.062 -15.789 3.121 1 98.31 270 GLY B CA 1
ATOM 11094 C C . GLY B 1 270 ? 41.875 -15.289 2.305 1 98.31 270 GLY B C 1
ATOM 11095 O O . GLY B 1 270 ? 41.844 -14.141 1.868 1 98.31 270 GLY B O 1
ATOM 11096 N N . ARG B 1 271 ? 40.938 -16.125 2.006 1 98.62 271 ARG B N 1
ATOM 11097 C CA . ARG B 1 271 ? 39.719 -15.828 1.249 1 98.62 271 ARG B CA 1
ATOM 11098 C C . ARG B 1 271 ? 38.469 -16.062 2.096 1 98.62 271 ARG B C 1
ATOM 11100 O O . ARG B 1 271 ? 38.406 -17.031 2.854 1 98.62 271 ARG B O 1
ATOM 11107 N N . MET B 1 272 ? 37.469 -15.164 2.002 1 98.75 272 MET B N 1
ATOM 11108 C CA . MET B 1 272 ? 36.281 -15.25 2.838 1 98.75 272 MET B CA 1
ATOM 11109 C C . MET B 1 272 ? 35.062 -14.828 2.064 1 98.75 272 MET B C 1
ATOM 11111 O O . MET B 1 272 ? 35.125 -13.961 1.188 1 98.75 272 MET B O 1
ATOM 11115 N N . ILE B 1 273 ? 33.906 -15.453 2.32 1 98.88 273 ILE B N 1
ATOM 11116 C CA . ILE B 1 273 ? 32.625 -15.047 1.814 1 98.88 273 ILE B CA 1
ATOM 11117 C C . ILE B 1 273 ? 31.797 -14.406 2.939 1 98.88 273 ILE B C 1
ATOM 11119 O O . ILE B 1 273 ? 31.828 -14.875 4.078 1 98.88 273 ILE B O 1
ATOM 11123 N N . ILE B 1 274 ? 31.125 -13.258 2.725 1 98.88 274 ILE B N 1
ATOM 11124 C CA . ILE B 1 274 ? 30.156 -12.648 3.625 1 98.88 274 ILE B CA 1
ATOM 11125 C C . ILE B 1 274 ? 28.75 -12.805 3.051 1 98.88 274 ILE B C 1
ATOM 11127 O O . ILE B 1 274 ? 28.5 -12.469 1.889 1 98.88 274 ILE B O 1
ATOM 11131 N N . ALA B 1 275 ? 27.812 -13.344 3.805 1 98.75 275 ALA B N 1
ATOM 11132 C CA . ALA B 1 275 ? 26.469 -13.57 3.305 1 98.75 275 ALA B CA 1
ATOM 11133 C C . ALA B 1 275 ? 25.453 -13.641 4.453 1 98.75 275 ALA B C 1
ATOM 11135 O O . ALA B 1 275 ? 25.844 -13.602 5.625 1 98.75 275 ALA B O 1
ATOM 11136 N N . MET B 1 276 ? 24.109 -13.664 4.082 1 97.56 276 MET B N 1
ATOM 11137 C CA . MET B 1 276 ? 22.984 -13.844 4.996 1 97.56 276 MET B CA 1
ATOM 11138 C C . MET B 1 276 ? 22.062 -14.953 4.5 1 97.56 276 MET B C 1
ATOM 11140 O O . MET B 1 276 ? 21.891 -15.133 3.293 1 97.56 276 MET B O 1
ATOM 11144 N N . GLY B 1 277 ? 21.438 -15.672 5.473 1 97.94 277 GLY B N 1
ATOM 11145 C CA . GLY B 1 277 ? 20.391 -16.625 5.105 1 97.94 277 GLY B CA 1
ATOM 11146 C C . GLY B 1 277 ? 20.891 -18.047 4.984 1 97.94 277 GLY B C 1
ATOM 11147 O O . GLY B 1 277 ? 22.016 -18.344 5.391 1 97.94 277 GLY B O 1
ATOM 11148 N N . SER B 1 278 ? 20.172 -18.906 4.426 1 98.25 278 SER B N 1
ATOM 11149 C CA . SER B 1 278 ? 20.391 -20.344 4.426 1 98.25 278 SER B CA 1
ATOM 11150 C C . SER B 1 278 ? 21.672 -20.703 3.666 1 98.25 278 SER B C 1
ATOM 11152 O O . SER B 1 278 ? 22.281 -21.734 3.922 1 98.25 278 SER B O 1
ATOM 11154 N N . VAL B 1 279 ? 22.109 -19.844 2.725 1 98.5 279 VAL B N 1
ATOM 11155 C CA . VAL B 1 279 ? 23.312 -20.125 1.936 1 98.5 279 VAL B CA 1
ATOM 11156 C C . VAL B 1 279 ? 24.516 -20.25 2.859 1 98.5 279 VAL B C 1
ATOM 11158 O O . VAL B 1 279 ? 25.5 -20.922 2.52 1 98.5 279 VAL B O 1
ATOM 11161 N N . CYS B 1 280 ? 24.484 -19.594 4.027 1 98.62 280 CYS B N 1
ATOM 11162 C CA . CYS B 1 280 ? 25.578 -19.641 4.977 1 98.62 280 CYS B CA 1
ATOM 11163 C C . CYS B 1 280 ? 25.828 -21.078 5.441 1 98.62 280 CYS B C 1
ATOM 11165 O O . CYS B 1 280 ? 26.969 -21.453 5.711 1 98.62 280 CYS B O 1
ATOM 11167 N N . GLU B 1 281 ? 24.75 -21.922 5.578 1 97.81 281 GLU B N 1
ATOM 11168 C CA . GLU B 1 281 ? 24.906 -23.344 5.898 1 97.81 281 GLU B CA 1
ATOM 11169 C C . GLU B 1 281 ? 25.609 -24.078 4.777 1 97.81 281 GLU B C 1
ATOM 11171 O O . GLU B 1 281 ? 26.516 -24.875 5.031 1 97.81 281 GLU B O 1
ATOM 11176 N N . THR B 1 282 ? 25.25 -23.828 3.531 1 97.56 282 THR B N 1
ATOM 11177 C CA . THR B 1 282 ? 25.891 -24.438 2.367 1 97.56 282 THR B CA 1
ATOM 11178 C C . THR B 1 282 ? 27.359 -24.047 2.297 1 97.56 282 THR B C 1
ATOM 11180 O O . THR B 1 282 ? 28.219 -24.891 1.982 1 97.56 282 THR B O 1
ATOM 11183 N N . ILE B 1 283 ? 27.672 -22.766 2.568 1 98.62 283 ILE B N 1
ATOM 11184 C CA . ILE B 1 283 ? 29.047 -22.266 2.535 1 98.62 283 ILE B CA 1
ATOM 11185 C C . ILE B 1 283 ? 29.875 -22.969 3.623 1 98.62 283 ILE B C 1
ATOM 11187 O O . ILE B 1 283 ? 31.016 -23.344 3.395 1 98.62 283 ILE B O 1
ATOM 11191 N N . GLN B 1 284 ? 29.312 -23.094 4.848 1 97.88 284 GLN B N 1
ATOM 11192 C CA . GLN B 1 284 ? 30.016 -23.75 5.938 1 97.88 284 GLN B CA 1
ATOM 11193 C C . GLN B 1 284 ? 30.391 -25.188 5.57 1 97.88 284 GLN B C 1
ATOM 11195 O O . GLN B 1 284 ? 31.5 -25.625 5.824 1 97.88 284 GLN B O 1
ATOM 11200 N N . GLU B 1 285 ? 29.406 -25.906 4.984 1 96.19 285 GLU B N 1
ATOM 11201 C CA . GLU B 1 285 ? 29.656 -27.266 4.523 1 96.19 285 GLU B CA 1
ATOM 11202 C C . GLU B 1 285 ? 30.797 -27.312 3.506 1 96.19 285 GLU B C 1
ATOM 11204 O O . GLU B 1 285 ? 31.672 -28.172 3.57 1 96.19 285 GLU B O 1
ATOM 11209 N N . THR B 1 286 ? 30.812 -26.391 2.604 1 97.06 286 THR B N 1
ATOM 11210 C CA . THR B 1 286 ? 31.828 -26.312 1.562 1 97.06 286 THR B CA 1
ATOM 11211 C C . THR B 1 286 ? 33.188 -25.922 2.156 1 97.06 286 THR B C 1
ATOM 11213 O O . THR B 1 286 ? 34.219 -26.422 1.719 1 97.06 286 THR B O 1
ATOM 11216 N N . VAL B 1 287 ? 33.188 -24.953 3.105 1 98.19 287 VAL B N 1
ATOM 11217 C CA . VAL B 1 287 ? 34.375 -24.531 3.809 1 98.19 287 VAL B CA 1
ATOM 11218 C C . VAL B 1 287 ? 35.031 -25.719 4.492 1 98.19 287 VAL B C 1
ATOM 11220 O O . VAL B 1 287 ? 36.25 -25.891 4.434 1 98.19 287 VAL B O 1
ATOM 11223 N N . ASP B 1 288 ? 34.25 -26.625 5.191 1 96.75 288 ASP B N 1
ATOM 11224 C CA . ASP B 1 288 ? 34.75 -27.828 5.812 1 96.75 288 ASP B CA 1
ATOM 11225 C C . ASP B 1 288 ? 35.469 -28.719 4.785 1 96.75 288 ASP B C 1
ATOM 11227 O O . ASP B 1 288 ? 36.562 -29.219 5.035 1 96.75 288 ASP B O 1
ATOM 11231 N N . TYR B 1 289 ? 34.812 -28.938 3.666 1 95.44 289 TYR B N 1
ATOM 11232 C CA . TYR B 1 289 ? 35.344 -29.766 2.592 1 95.44 289 TYR B CA 1
ATOM 11233 C C . TYR B 1 289 ? 36.688 -29.219 2.092 1 95.44 289 TYR B C 1
ATOM 11235 O O . TYR B 1 289 ? 37.656 -29.953 1.957 1 95.44 289 TYR B O 1
ATOM 11243 N N . LEU B 1 290 ? 36.781 -27.906 1.798 1 97.12 290 LEU B N 1
ATOM 11244 C CA . LEU B 1 290 ? 37.938 -27.266 1.229 1 97.12 290 LEU B CA 1
ATOM 11245 C C . LEU B 1 290 ? 39.094 -27.203 2.246 1 97.12 290 LEU B C 1
ATOM 11247 O O . LEU B 1 290 ? 40.25 -27.453 1.907 1 97.12 290 LEU B O 1
ATOM 11251 N N . ASN B 1 291 ? 38.812 -26.812 3.469 1 97.88 291 ASN B N 1
ATOM 11252 C CA . ASN B 1 291 ? 39.844 -26.719 4.492 1 97.88 291 ASN B CA 1
ATOM 11253 C C . ASN B 1 291 ? 40.438 -28.094 4.816 1 97.88 291 ASN B C 1
ATOM 11255 O O . ASN B 1 291 ? 41.625 -28.203 5.137 1 97.88 291 ASN B O 1
ATOM 11259 N N . ALA B 1 292 ? 39.594 -29.188 4.816 1 95.81 292 ALA B N 1
ATOM 11260 C CA . ALA B 1 292 ? 40.094 -30.547 4.988 1 95.81 292 ALA B CA 1
ATOM 11261 C C . ALA B 1 292 ? 41.094 -30.906 3.898 1 95.81 292 ALA B C 1
ATOM 11263 O O . ALA B 1 292 ? 41.906 -31.812 4.078 1 95.81 292 ALA B O 1
ATOM 11264 N N . ARG B 1 293 ? 41.125 -30.188 2.869 1 94.44 293 ARG B N 1
ATOM 11265 C CA . ARG B 1 293 ? 42.031 -30.438 1.746 1 94.44 293 ARG B CA 1
ATOM 11266 C C . ARG B 1 293 ? 43.125 -29.359 1.671 1 94.44 293 ARG B C 1
ATOM 11268 O O . ARG B 1 293 ? 43.75 -29.203 0.634 1 94.44 293 ARG B O 1
ATOM 11275 N N . GLY B 1 294 ? 43.219 -28.5 2.646 1 95.31 294 GLY B N 1
ATOM 11276 C CA . GLY B 1 294 ? 44.344 -27.594 2.824 1 95.31 294 GLY B CA 1
ATOM 11277 C C . GLY B 1 294 ? 44.062 -26.188 2.354 1 95.31 294 GLY B C 1
ATOM 11278 O O . GLY B 1 294 ? 44.938 -25.328 2.404 1 95.31 294 GLY B O 1
ATOM 11279 N N . GLU B 1 295 ? 42.906 -25.984 1.986 1 95.5 295 GLU B N 1
ATOM 11280 C CA . GLU B 1 295 ? 42.562 -24.625 1.589 1 95.5 295 GLU B CA 1
ATOM 11281 C C . GLU B 1 295 ? 42.344 -23.734 2.809 1 95.5 295 GLU B C 1
ATOM 11283 O O . GLU B 1 295 ? 42 -24.234 3.885 1 95.5 295 GLU B O 1
ATOM 11288 N N . LYS B 1 296 ? 42.594 -22.453 2.912 1 97.88 296 LYS B N 1
ATOM 11289 C CA . LYS B 1 296 ? 42.438 -21.469 3.979 1 97.88 296 LYS B CA 1
ATOM 11290 C C . LYS B 1 296 ? 41.312 -20.5 3.662 1 97.88 296 LYS B C 1
ATOM 11292 O O . LYS B 1 296 ? 41.562 -19.328 3.342 1 97.88 296 LYS B O 1
ATOM 11297 N N . VAL B 1 297 ? 40.062 -21.031 3.83 1 98.75 297 VAL B N 1
ATOM 11298 C CA . VAL B 1 297 ? 38.906 -20.234 3.461 1 98.75 297 VAL B CA 1
ATOM 11299 C C . VAL B 1 297 ? 37.938 -20.141 4.645 1 98.75 297 VAL B C 1
ATOM 11301 O O . VAL B 1 297 ? 38.094 -20.891 5.617 1 98.75 297 VAL B O 1
ATOM 11304 N N . GLY B 1 298 ? 37.031 -19.125 4.637 1 98.75 298 GLY B N 1
ATOM 11305 C CA . GLY B 1 298 ? 36.062 -18.969 5.695 1 98.75 298 GLY B CA 1
ATOM 11306 C C . GLY B 1 298 ? 34.781 -18.25 5.234 1 98.75 298 GLY B C 1
ATOM 11307 O O . GLY B 1 298 ? 34.688 -17.875 4.066 1 98.75 298 GLY B O 1
ATOM 11308 N N . VAL B 1 299 ? 33.812 -18.172 6.156 1 98.88 299 VAL B N 1
ATOM 11309 C CA . VAL B 1 299 ? 32.562 -17.453 5.918 1 98.88 299 VAL B CA 1
ATOM 11310 C C . VAL B 1 299 ? 32.188 -16.609 7.137 1 98.88 299 VAL B C 1
ATOM 11312 O O . VAL B 1 299 ? 32.406 -17.016 8.273 1 98.88 299 VAL B O 1
ATOM 11315 N N . LEU B 1 300 ? 31.781 -15.344 6.902 1 98.81 300 LEU B N 1
ATOM 11316 C CA . LEU B 1 300 ? 31.172 -14.492 7.918 1 98.81 300 LEU B CA 1
ATOM 11317 C C . LEU B 1 300 ? 29.672 -14.406 7.73 1 98.81 300 LEU B C 1
ATOM 11319 O O . LEU B 1 300 ? 29.188 -13.828 6.746 1 98.81 300 LEU B O 1
ATOM 11323 N N . THR B 1 301 ? 28.906 -14.984 8.664 1 98.75 301 THR B N 1
ATOM 11324 C CA . THR B 1 301 ? 27.453 -14.961 8.641 1 98.75 301 THR B CA 1
ATOM 11325 C C . THR B 1 301 ? 26.922 -13.695 9.289 1 98.75 301 THR B C 1
ATOM 11327 O O . THR B 1 301 ? 27.219 -13.406 10.453 1 98.75 301 THR B O 1
ATOM 11330 N N . VAL B 1 302 ? 26.125 -12.906 8.539 1 98.69 302 VAL B N 1
ATOM 11331 C CA . VAL B 1 302 ? 25.484 -11.711 9.078 1 98.69 302 VAL B CA 1
ATOM 11332 C C . VAL B 1 302 ? 24.141 -12.07 9.719 1 98.69 302 VAL B C 1
ATOM 11334 O O . VAL B 1 302 ? 23.25 -12.586 9.039 1 98.69 302 VAL B O 1
ATOM 11337 N N . HIS B 1 303 ? 23.984 -11.859 10.984 1 98.75 303 HIS B N 1
ATOM 11338 C CA . HIS B 1 303 ? 22.703 -12.07 11.656 1 98.75 303 HIS B CA 1
ATOM 11339 C C . HIS B 1 303 ? 21.953 -10.75 11.812 1 98.75 303 HIS B C 1
ATOM 11341 O O . HIS B 1 303 ? 20.797 -10.641 11.391 1 98.75 303 HIS B O 1
ATOM 11347 N N . LEU B 1 304 ? 22.547 -9.758 12.453 1 98.81 304 LEU B N 1
ATOM 11348 C CA . LEU B 1 304 ? 21.953 -8.43 12.531 1 98.81 304 LEU B CA 1
ATOM 11349 C C . LEU B 1 304 ? 22.375 -7.57 11.344 1 98.81 304 LEU B C 1
ATOM 11351 O O . LEU B 1 304 ? 23.516 -7.09 11.305 1 98.81 304 LEU B O 1
ATOM 11355 N N . TYR B 1 305 ? 21.578 -7.266 10.406 1 98.5 305 TYR B N 1
ATOM 11356 C CA . TYR B 1 305 ? 21.875 -6.453 9.234 1 98.5 305 TYR B CA 1
ATOM 11357 C C . TYR B 1 305 ? 21.656 -4.973 9.523 1 98.5 305 TYR B C 1
ATOM 11359 O O . TYR B 1 305 ? 22.422 -4.125 9.047 1 98.5 305 TYR B O 1
ATOM 11367 N N . ARG B 1 306 ? 20.562 -4.613 10.195 1 98.69 306 ARG B N 1
ATOM 11368 C CA . ARG B 1 306 ? 20.281 -3.271 10.695 1 98.69 306 ARG B CA 1
ATOM 11369 C C . ARG B 1 306 ? 19.906 -3.305 12.172 1 98.69 306 ARG B C 1
ATOM 11371 O O . ARG B 1 306 ? 19.109 -4.137 12.602 1 98.69 306 ARG B O 1
ATOM 11378 N N . PRO B 1 307 ? 20.547 -2.475 13.008 1 98.25 307 PRO B N 1
ATOM 11379 C CA . PRO B 1 307 ? 21.625 -1.527 12.688 1 98.25 307 PRO B CA 1
ATOM 11380 C C . PRO B 1 307 ? 22.938 -2.219 12.367 1 98.25 307 PRO B C 1
ATOM 11382 O O . PRO B 1 307 ? 23.281 -3.23 12.984 1 98.25 307 PRO B O 1
ATOM 11385 N N . PHE B 1 308 ? 23.656 -1.755 11.398 1 98 308 PHE B N 1
ATOM 11386 C CA . PHE B 1 308 ? 24.953 -2.291 11.023 1 98 308 PHE B CA 1
ATOM 11387 C C . PHE B 1 308 ? 26.047 -1.771 11.945 1 98 308 PHE B C 1
ATOM 11389 O O . PHE B 1 308 ? 26.375 -0.584 11.922 1 98 308 PHE B O 1
ATOM 11396 N N . SER B 1 309 ? 26.656 -2.621 12.812 1 97.62 309 SER B N 1
ATOM 11397 C CA . SER B 1 309 ? 27.641 -2.219 13.82 1 97.62 309 SER B CA 1
ATOM 11398 C C . SER B 1 309 ? 29.062 -2.492 13.344 1 97.62 309 SER B C 1
ATOM 11400 O O . SER B 1 309 ? 29.469 -3.648 13.234 1 97.62 309 SER B O 1
ATOM 11402 N N . LEU B 1 310 ? 29.828 -1.488 13.117 1 96.19 310 LEU B N 1
ATOM 11403 C CA . LEU B 1 310 ? 31.188 -1.615 12.609 1 96.19 310 LEU B CA 1
ATOM 11404 C C . LEU B 1 310 ? 32.094 -2.273 13.648 1 96.19 310 LEU B C 1
ATOM 11406 O O . LEU B 1 310 ? 32.938 -3.109 13.305 1 96.19 310 LEU B O 1
ATOM 11410 N N . LYS B 1 311 ? 31.844 -1.894 14.898 1 95.62 311 LYS B N 1
ATOM 11411 C CA . LYS B 1 311 ? 32.625 -2.457 15.992 1 95.62 311 LYS B CA 1
ATOM 11412 C C . LYS B 1 311 ? 32.531 -3.98 16.016 1 95.62 311 LYS B C 1
ATOM 11414 O O . LYS B 1 311 ? 33.531 -4.676 16.078 1 95.62 311 LYS B O 1
ATOM 11419 N N . HIS B 1 312 ? 31.406 -4.496 15.914 1 97.44 312 HIS B N 1
ATOM 11420 C CA . HIS B 1 312 ? 31.172 -5.934 15.977 1 97.44 312 HIS B CA 1
ATOM 11421 C C . HIS B 1 312 ? 31.547 -6.609 14.664 1 97.44 312 HIS B C 1
ATOM 11423 O O . HIS B 1 312 ? 31.984 -7.77 14.664 1 97.44 312 HIS B O 1
ATOM 11429 N N . PHE B 1 313 ? 31.469 -5.934 13.562 1 97.25 313 PHE B N 1
ATOM 11430 C CA . PHE B 1 313 ? 31.766 -6.453 12.234 1 97.25 313 PHE B CA 1
ATOM 11431 C C . PHE B 1 313 ? 33.25 -6.828 12.109 1 97.25 313 PHE B C 1
ATOM 11433 O O . PHE B 1 313 ? 33.562 -7.934 11.672 1 97.25 313 PHE B O 1
ATOM 11440 N N . PHE B 1 314 ? 34.156 -6.023 12.531 1 97 314 PHE B N 1
ATOM 11441 C CA . PHE B 1 314 ? 35.594 -6.219 12.359 1 97 314 PHE B CA 1
ATOM 11442 C C . PHE B 1 314 ? 36.125 -7.195 13.398 1 97 314 PHE B C 1
ATOM 11444 O O . PHE B 1 314 ? 37.188 -7.809 13.188 1 97 314 PHE B O 1
ATOM 11451 N N . LYS B 1 315 ? 35.375 -7.398 14.422 1 96.19 315 LYS B N 1
ATOM 11452 C CA . LYS B 1 315 ? 35.844 -8.148 15.578 1 96.19 315 LYS B CA 1
ATOM 11453 C C . LYS B 1 315 ? 36.188 -9.586 15.203 1 96.19 315 LYS B C 1
ATOM 11455 O O . LYS B 1 315 ? 37.156 -10.164 15.719 1 96.19 315 LYS B O 1
ATOM 11460 N N . TYR B 1 316 ? 35.438 -10.18 14.258 1 92.94 316 TYR B N 1
ATOM 11461 C CA . TYR B 1 316 ? 35.562 -11.617 14.078 1 92.94 316 TYR B CA 1
ATOM 11462 C C . TYR B 1 316 ? 36.219 -11.953 12.75 1 92.94 316 TYR B C 1
ATOM 11464 O O . TYR B 1 316 ? 36.469 -13.125 12.453 1 92.94 316 TYR B O 1
ATOM 11472 N N . ILE B 1 317 ? 36.594 -11.039 11.969 1 97.5 317 ILE B N 1
ATOM 11473 C CA . ILE B 1 317 ? 37.25 -11.273 10.688 1 97.5 317 ILE B CA 1
ATOM 11474 C C . ILE B 1 317 ? 38.75 -11.523 10.914 1 97.5 317 ILE B C 1
ATOM 11476 O O . ILE B 1 317 ? 39.438 -10.68 11.492 1 97.5 317 ILE B O 1
ATOM 11480 N N . PRO B 1 318 ? 39.281 -12.656 10.414 1 97.75 318 PRO B N 1
ATOM 11481 C CA . PRO B 1 318 ? 40.719 -12.875 10.539 1 97.75 318 PRO B CA 1
ATOM 11482 C C . PRO B 1 318 ? 41.562 -11.812 9.82 1 97.75 318 PRO B C 1
ATOM 11484 O O . PRO B 1 318 ? 41.219 -11.43 8.695 1 97.75 318 PRO B O 1
ATOM 11487 N N . LYS B 1 319 ? 42.625 -11.414 10.391 1 96.5 319 LYS B N 1
ATOM 11488 C CA . LYS B 1 319 ? 43.438 -10.352 9.844 1 96.5 319 LYS B CA 1
ATOM 11489 C C . LYS B 1 319 ? 44.156 -10.805 8.57 1 96.5 319 LYS B C 1
ATOM 11491 O O . LYS B 1 319 ? 44.625 -9.977 7.781 1 96.5 319 LYS B O 1
ATOM 11496 N N . SER B 1 320 ? 44.25 -12.117 8.375 1 97.81 320 SER B N 1
ATOM 11497 C CA . SER B 1 320 ? 44.938 -12.695 7.215 1 97.81 320 SER B CA 1
ATOM 11498 C C . SER B 1 320 ? 44.094 -12.562 5.957 1 97.81 320 SER B C 1
ATOM 11500 O O . SER B 1 320 ? 44.562 -12.766 4.848 1 97.81 320 SER B O 1
ATOM 11502 N N . VAL B 1 321 ? 42.844 -12.188 6.102 1 98.31 321 VAL B N 1
ATOM 11503 C CA . VAL B 1 321 ? 41.938 -12.117 4.961 1 98.31 321 VAL B CA 1
ATOM 11504 C C . VAL B 1 321 ? 42.375 -11.016 4.008 1 98.31 321 VAL B C 1
ATOM 11506 O O . VAL B 1 321 ? 42.562 -9.867 4.418 1 98.31 321 VAL B O 1
ATOM 11509 N N . SER B 1 322 ? 42.5 -11.352 2.76 1 97.69 322 SER B N 1
ATOM 11510 C CA . SER B 1 322 ? 42.938 -10.383 1.75 1 97.69 322 SER B CA 1
ATOM 11511 C C . SER B 1 322 ? 41.906 -10.266 0.632 1 97.69 322 SER B C 1
ATOM 11513 O O . SER B 1 322 ? 41.875 -9.273 -0.102 1 97.69 322 SER B O 1
ATOM 11515 N N . ASN B 1 323 ? 41.125 -11.312 0.356 1 98.31 323 ASN B N 1
ATOM 11516 C CA . ASN B 1 323 ? 40.094 -11.328 -0.675 1 98.31 323 ASN B CA 1
ATOM 11517 C C . ASN B 1 323 ? 38.719 -11.695 -0.096 1 98.31 323 ASN B C 1
ATOM 11519 O O . ASN B 1 323 ? 38.594 -12.695 0.608 1 98.31 323 ASN B O 1
ATOM 11523 N N . ILE B 1 324 ? 37.688 -10.891 -0.401 1 98.62 324 ILE B N 1
ATOM 11524 C CA . ILE B 1 324 ? 36.344 -11.078 0.16 1 98.62 324 ILE B CA 1
ATOM 11525 C C . ILE B 1 324 ? 35.312 -11.086 -0.962 1 98.62 324 ILE B C 1
ATOM 11527 O O . ILE B 1 324 ? 35.344 -10.219 -1.844 1 98.62 324 ILE B O 1
ATOM 11531 N N . ALA B 1 325 ? 34.406 -12.062 -1.036 1 98.81 325 ALA B N 1
ATOM 11532 C CA . ALA B 1 325 ? 33.219 -12.039 -1.861 1 98.81 325 ALA B CA 1
ATOM 11533 C C . ALA B 1 325 ? 31.969 -11.789 -1.012 1 98.81 325 ALA B C 1
ATOM 11535 O O . ALA B 1 325 ? 31.766 -12.438 0.016 1 98.81 325 ALA B O 1
ATOM 11536 N N . VAL B 1 326 ? 31.172 -10.773 -1.32 1 98.81 326 VAL B N 1
ATOM 11537 C CA . VAL B 1 326 ? 29.906 -10.484 -0.638 1 98.81 326 VAL B CA 1
ATOM 11538 C C . VAL B 1 326 ? 28.734 -10.977 -1.481 1 98.81 326 VAL B C 1
ATOM 11540 O O . VAL B 1 326 ? 28.594 -10.57 -2.639 1 98.81 326 VAL B O 1
ATOM 11543 N N . LEU B 1 327 ? 27.906 -11.875 -0.956 1 98.75 327 LEU B N 1
ATOM 11544 C CA . LEU B 1 327 ? 26.781 -12.461 -1.686 1 98.75 327 LEU B CA 1
ATOM 11545 C C . LEU B 1 327 ? 25.469 -11.789 -1.284 1 98.75 327 LEU B C 1
ATOM 11547 O O . LEU B 1 327 ? 25.156 -11.711 -0.096 1 98.75 327 LEU B O 1
ATOM 11551 N N . ASP B 1 328 ? 24.75 -11.297 -2.232 1 98.56 328 ASP B N 1
ATOM 11552 C CA . ASP B 1 328 ? 23.422 -10.719 -2.037 1 98.56 328 ASP B CA 1
ATOM 11553 C C . ASP B 1 328 ? 22.359 -11.539 -2.756 1 98.56 328 ASP B C 1
ATOM 11555 O O . ASP B 1 328 ? 22.438 -11.742 -3.971 1 98.56 328 ASP B O 1
ATOM 11559 N N . ARG B 1 329 ? 21.391 -12.031 -2.033 1 98.38 329 ARG B N 1
ATOM 11560 C CA . ARG B 1 329 ? 20.266 -12.758 -2.629 1 98.38 329 ARG B CA 1
ATOM 11561 C C . ARG B 1 329 ? 19.172 -11.805 -3.08 1 98.38 329 ARG B C 1
ATOM 11563 O O . ARG B 1 329 ? 18 -11.977 -2.709 1 98.38 329 ARG B O 1
ATOM 11570 N N . THR B 1 330 ? 19.453 -10.758 -3.711 1 98.31 330 THR B N 1
ATOM 11571 C CA . THR B 1 330 ? 18.562 -9.711 -4.199 1 98.31 330 THR B CA 1
ATOM 11572 C C . THR B 1 330 ? 19.141 -9.062 -5.461 1 98.31 330 THR B C 1
ATOM 11574 O O . THR B 1 330 ? 20.312 -9.258 -5.789 1 98.31 330 THR B O 1
ATOM 11577 N N . LYS B 1 331 ? 18.297 -8.398 -6.164 1 97.94 331 LYS B N 1
ATOM 11578 C CA . LYS B 1 331 ? 18.688 -7.57 -7.305 1 97.94 331 LYS B CA 1
ATOM 11579 C C . LYS B 1 331 ? 17.984 -6.219 -7.273 1 97.94 331 LYS B C 1
ATOM 11581 O O . LYS B 1 331 ? 16.766 -6.148 -7.113 1 97.94 331 LYS B O 1
ATOM 11586 N N . GLU B 1 332 ? 18.703 -5.145 -7.316 1 97.19 332 GLU B N 1
ATOM 11587 C CA . GLU B 1 332 ? 18.188 -3.791 -7.504 1 97.19 332 GLU B CA 1
ATOM 11588 C C . GLU B 1 332 ? 18.656 -3.207 -8.836 1 97.19 332 GLU B C 1
ATOM 11590 O O . GLU B 1 332 ? 19.703 -2.564 -8.906 1 97.19 332 GLU B O 1
ATOM 11595 N N . PRO B 1 333 ? 17.828 -3.322 -9.875 1 96.62 333 PRO B N 1
ATOM 11596 C CA . PRO B 1 333 ? 18.266 -2.906 -11.211 1 96.62 333 PRO B CA 1
ATOM 11597 C C . PRO B 1 333 ? 18.672 -1.436 -11.266 1 96.62 333 PRO B C 1
ATOM 11599 O O . PRO B 1 333 ? 18 -0.581 -10.68 1 96.62 333 PRO B O 1
ATOM 11602 N N . GLY B 1 334 ? 19.75 -1.135 -11.891 1 94.5 334 GLY B N 1
ATOM 11603 C CA . GLY B 1 334 ? 20.203 0.235 -12.062 1 94.5 334 GLY B CA 1
ATOM 11604 C C . GLY B 1 334 ? 21.125 0.698 -10.953 1 94.5 334 GLY B C 1
ATOM 11605 O O . GLY B 1 334 ? 21.828 1.699 -11.094 1 94.5 334 GLY B O 1
ATOM 11606 N N . SER B 1 335 ? 21.156 -0.025 -9.812 1 95.69 335 SER B N 1
ATOM 11607 C CA . SER B 1 335 ? 22.062 0.345 -8.719 1 95.69 335 SER B CA 1
ATOM 11608 C C . SER B 1 335 ? 23.516 0.06 -9.078 1 95.69 335 SER B C 1
ATOM 11610 O O . SER B 1 335 ? 23.797 -0.756 -9.961 1 95.69 335 SER B O 1
ATOM 11612 N N . LEU B 1 336 ? 24.391 0.75 -8.398 1 93.62 336 LEU B N 1
ATOM 11613 C CA . LEU B 1 336 ? 25.797 0.467 -8.586 1 93.62 336 LEU B CA 1
ATOM 11614 C C . LEU B 1 336 ? 26.141 -0.954 -8.141 1 93.62 336 LEU B C 1
ATOM 11616 O O . LEU B 1 336 ? 26.938 -1.636 -8.773 1 93.62 336 LEU B O 1
ATOM 11620 N N . ALA B 1 337 ? 25.562 -1.328 -7.051 1 95.44 337 ALA B N 1
ATOM 11621 C CA . ALA B 1 337 ? 25.719 -2.672 -6.496 1 95.44 337 ALA B CA 1
ATOM 11622 C C . ALA B 1 337 ? 24.625 -2.98 -5.484 1 95.44 337 ALA B C 1
ATOM 11624 O O . ALA B 1 337 ? 23.828 -2.105 -5.129 1 95.44 337 ALA B O 1
ATOM 11625 N N . GLU B 1 338 ? 24.594 -4.262 -5.082 1 97.62 338 GLU B N 1
ATOM 11626 C CA . GLU B 1 338 ? 23.562 -4.695 -4.141 1 97.62 338 GLU B CA 1
ATOM 11627 C C . GLU B 1 338 ? 23.859 -4.188 -2.73 1 97.62 338 GLU B C 1
ATOM 11629 O O . GLU B 1 338 ? 24.984 -3.781 -2.436 1 97.62 338 GLU B O 1
ATOM 11634 N N . PRO B 1 339 ? 22.922 -4.113 -1.82 1 97.81 339 PRO B N 1
ATOM 11635 C CA . PRO B 1 339 ? 22.969 -3.359 -0.566 1 97.81 339 PRO B CA 1
ATOM 11636 C C . PRO B 1 339 ? 24.062 -3.861 0.38 1 97.81 339 PRO B C 1
ATOM 11638 O O . PRO B 1 339 ? 24.844 -3.064 0.911 1 97.81 339 PRO B O 1
ATOM 11641 N N . LEU B 1 340 ? 24.094 -5.191 0.668 1 98.56 340 LEU B N 1
ATOM 11642 C CA . LEU B 1 340 ? 25.094 -5.688 1.603 1 98.56 340 LEU B CA 1
ATOM 11643 C C . LEU B 1 340 ? 26.516 -5.402 1.087 1 98.56 340 LEU B C 1
ATOM 11645 O O . LEU B 1 340 ? 27.406 -5.062 1.865 1 98.56 340 LEU B O 1
ATOM 11649 N N . TYR B 1 341 ? 26.75 -5.605 -0.198 1 98.19 341 TYR B N 1
ATOM 11650 C CA . TYR B 1 341 ? 28.016 -5.297 -0.856 1 98.19 341 TYR B CA 1
ATOM 11651 C C . TYR B 1 341 ? 28.438 -3.854 -0.601 1 98.19 341 TYR B C 1
ATOM 11653 O O . TYR B 1 341 ? 29.578 -3.58 -0.262 1 98.19 341 TYR B O 1
ATOM 11661 N N . LEU B 1 342 ? 27.469 -2.85 -0.75 1 98 342 LEU B N 1
ATOM 11662 C CA . LEU B 1 342 ? 27.734 -1.433 -0.532 1 98 342 LEU B CA 1
ATOM 11663 C C . LEU B 1 342 ? 28.109 -1.168 0.921 1 98 342 LEU B C 1
ATOM 11665 O O . LEU B 1 342 ? 29.031 -0.385 1.197 1 98 342 LEU B O 1
ATOM 11669 N N . ASP B 1 343 ? 27.438 -1.793 1.835 1 97.94 343 ASP B N 1
ATOM 11670 C CA . ASP B 1 343 ? 27.734 -1.625 3.254 1 97.94 343 ASP B CA 1
ATOM 11671 C C . ASP B 1 343 ? 29.141 -2.117 3.586 1 97.94 343 ASP B C 1
ATOM 11673 O O . ASP B 1 343 ? 29.859 -1.468 4.34 1 97.94 343 ASP B O 1
ATOM 11677 N N . VAL B 1 344 ? 29.453 -3.307 3.059 1 98 344 VAL B N 1
ATOM 11678 C CA . VAL B 1 344 ? 30.75 -3.918 3.361 1 98 344 VAL B CA 1
ATOM 11679 C C . VAL B 1 344 ? 31.875 -3.059 2.795 1 98 344 VAL B C 1
ATOM 11681 O O . VAL B 1 344 ? 32.875 -2.811 3.473 1 98 344 VAL B O 1
ATOM 11684 N N . LYS B 1 345 ? 31.781 -2.602 1.571 1 97.25 345 LYS B N 1
ATOM 11685 C CA . LYS B 1 345 ? 32.781 -1.713 1.003 1 97.25 345 LYS B CA 1
ATOM 11686 C C . LYS B 1 345 ? 32.938 -0.443 1.836 1 97.25 345 LYS B C 1
ATOM 11688 O O . LYS B 1 345 ? 34.062 0.035 2.059 1 97.25 345 LYS B O 1
ATOM 11693 N N . SER B 1 346 ? 31.812 0.134 2.186 1 96.75 346 SER B N 1
ATOM 11694 C CA . SER B 1 346 ? 31.828 1.348 2.996 1 96.75 346 SER B CA 1
ATOM 11695 C C . SER B 1 346 ? 32.531 1.11 4.328 1 96.75 346 SER B C 1
ATOM 11697 O O . SER B 1 346 ? 33.25 1.983 4.824 1 96.75 346 SER B O 1
ATOM 11699 N N . ALA B 1 347 ? 32.281 -0.063 4.926 1 96.38 347 ALA B N 1
ATOM 11700 C CA . ALA B 1 347 ? 32.875 -0.405 6.211 1 96.38 347 ALA B CA 1
ATOM 11701 C C . ALA B 1 347 ? 34.406 -0.379 6.121 1 96.38 347 ALA B C 1
ATOM 11703 O O . ALA B 1 347 ? 35.062 0.038 7.062 1 96.38 347 ALA B O 1
ATOM 11704 N N . PHE B 1 348 ? 35 -0.787 4.977 1 96.31 348 PHE B N 1
ATOM 11705 C CA . PHE B 1 348 ? 36.438 -0.932 4.836 1 96.31 348 PHE B CA 1
ATOM 11706 C C . PHE B 1 348 ? 37.062 0.339 4.266 1 96.31 348 PHE B C 1
ATOM 11708 O O . PHE B 1 348 ? 38.281 0.501 4.281 1 96.31 348 PHE B O 1
ATOM 11715 N N . TYR B 1 349 ? 36.281 1.312 3.729 1 95 349 TYR B N 1
ATOM 11716 C CA . TYR B 1 349 ? 36.812 2.445 2.977 1 95 349 TYR B CA 1
ATOM 11717 C C . TYR B 1 349 ? 37.75 3.275 3.836 1 95 349 TYR B C 1
ATOM 11719 O O . TYR B 1 349 ? 38.844 3.646 3.389 1 95 349 TYR B O 1
ATOM 11727 N N . ASN B 1 350 ? 37.344 3.598 5.027 1 87.75 350 ASN B N 1
ATOM 11728 C CA . ASN B 1 350 ? 38.156 4.461 5.863 1 87.75 350 ASN B CA 1
ATOM 11729 C C . ASN B 1 350 ? 39.094 3.65 6.754 1 87.75 350 ASN B C 1
ATOM 11731 O O . ASN B 1 350 ? 39.75 4.203 7.641 1 87.75 350 ASN B O 1
ATOM 11735 N N . SER B 1 351 ? 39.219 2.342 6.5 1 89 351 SER B N 1
ATOM 11736 C CA . SER B 1 351 ? 40.094 1.461 7.266 1 89 351 SER B CA 1
ATOM 11737 C C . SER B 1 351 ? 41.469 1.379 6.637 1 89 351 SER B C 1
ATOM 11739 O O . SER B 1 351 ? 41.625 1.59 5.434 1 89 351 SER B O 1
ATOM 11741 N N . ASP B 1 352 ? 42.5 1.031 7.516 1 89.88 352 ASP B N 1
ATOM 11742 C CA . ASP B 1 352 ? 43.844 0.793 7.027 1 89.88 352 ASP B CA 1
ATOM 11743 C C . ASP B 1 352 ? 43.969 -0.572 6.348 1 89.88 352 ASP B C 1
ATOM 11745 O O . ASP B 1 352 ? 44.906 -0.828 5.598 1 89.88 352 ASP B O 1
ATOM 11749 N N . TRP B 1 353 ? 43 -1.422 6.676 1 92.25 353 TRP B N 1
ATOM 11750 C CA . TRP B 1 353 ? 42.875 -2.738 6.059 1 92.25 353 TRP B CA 1
ATOM 11751 C C . TRP B 1 353 ? 42.031 -2.668 4.785 1 92.25 353 TRP B C 1
ATOM 11753 O O . TRP B 1 353 ? 40.844 -2.404 4.84 1 92.25 353 TRP B O 1
ATOM 11763 N N . ARG B 1 354 ? 42.688 -2.955 3.592 1 92.31 354 ARG B N 1
ATOM 11764 C CA . ARG B 1 354 ? 41.969 -2.771 2.328 1 92.31 354 ARG B CA 1
ATOM 11765 C C . ARG B 1 354 ? 42 -4.051 1.497 1 92.31 354 ARG B C 1
ATOM 11767 O O . ARG B 1 354 ? 42.688 -4.121 0.477 1 92.31 354 ARG B O 1
ATOM 11774 N N . PRO B 1 355 ? 41.188 -4.996 1.821 1 96.38 355 PRO B N 1
ATOM 11775 C CA . PRO B 1 355 ? 41.094 -6.203 0.998 1 96.38 355 PRO B CA 1
ATOM 11776 C C . PRO B 1 355 ? 40.469 -5.941 -0.366 1 96.38 355 PRO B C 1
ATOM 11778 O O . PRO B 1 355 ? 39.812 -4.918 -0.559 1 96.38 355 PRO B O 1
ATOM 11781 N N . VAL B 1 356 ? 40.781 -6.898 -1.313 1 97 356 VAL B N 1
ATOM 11782 C CA . VAL B 1 356 ? 39.969 -6.938 -2.543 1 97 356 VAL B CA 1
ATOM 11783 C C . VAL B 1 356 ? 38.562 -7.402 -2.234 1 97 356 VAL B C 1
ATOM 11785 O O . VAL B 1 356 ? 38.375 -8.438 -1.589 1 97 356 VAL B O 1
ATOM 11788 N N . ILE B 1 357 ? 37.562 -6.629 -2.549 1 97.94 357 ILE B N 1
ATOM 11789 C CA . ILE B 1 357 ? 36.156 -6.973 -2.262 1 97.94 357 ILE B CA 1
ATOM 11790 C C . ILE B 1 357 ? 35.375 -7.027 -3.564 1 97.94 357 ILE B C 1
ATOM 11792 O O . ILE B 1 357 ? 35.344 -6.051 -4.316 1 97.94 357 ILE B O 1
ATOM 11796 N N . VAL B 1 358 ? 34.781 -8.164 -3.91 1 98 358 VAL B N 1
ATOM 11797 C CA . VAL B 1 358 ? 33.875 -8.312 -5.062 1 98 358 VAL B CA 1
ATOM 11798 C C . VAL B 1 358 ? 32.5 -8.781 -4.602 1 98 358 VAL B C 1
ATOM 11800 O O . VAL B 1 358 ? 32.344 -9.289 -3.49 1 98 358 VAL B O 1
ATOM 11803 N N . GLY B 1 359 ? 31.5 -8.484 -5.367 1 97.5 359 GLY B N 1
ATOM 11804 C CA . GLY B 1 359 ? 30.125 -8.836 -5.031 1 97.5 359 GLY B CA 1
ATOM 11805 C C . GLY B 1 359 ? 29.469 -9.742 -6.055 1 97.5 359 GLY B C 1
ATOM 11806 O O . GLY B 1 359 ? 29.875 -9.773 -7.215 1 97.5 359 GLY B O 1
ATOM 11807 N N . GLY B 1 360 ? 28.484 -10.523 -5.641 1 97.94 360 GLY B N 1
ATOM 11808 C CA . GLY B 1 360 ? 27.75 -11.398 -6.547 1 97.94 360 GLY B CA 1
ATOM 11809 C C . GLY B 1 360 ? 26.312 -11.609 -6.141 1 97.94 360 GLY B C 1
ATOM 11810 O O . GLY B 1 360 ? 25.969 -11.469 -4.965 1 97.94 360 GLY B O 1
ATOM 11811 N N . ARG B 1 361 ? 25.391 -11.914 -7.094 1 98.25 361 ARG B N 1
ATOM 11812 C CA . ARG B 1 361 ? 23.984 -12.266 -6.898 1 98.25 361 ARG B CA 1
ATOM 11813 C C . ARG B 1 361 ? 23.781 -13.766 -7.07 1 98.25 361 ARG B C 1
ATOM 11815 O O . ARG B 1 361 ? 24.438 -14.406 -7.895 1 98.25 361 ARG B O 1
ATOM 11822 N N . TYR B 1 362 ? 22.828 -14.297 -6.309 1 97.81 362 TYR B N 1
ATOM 11823 C CA . TYR B 1 362 ? 22.609 -15.734 -6.359 1 97.81 362 TYR B CA 1
ATOM 11824 C C . TYR B 1 362 ? 21.188 -16.078 -5.961 1 97.81 362 TYR B C 1
ATOM 11826 O O . TYR B 1 362 ? 20.5 -15.289 -5.309 1 97.81 362 TYR B O 1
ATOM 11834 N N . ALA B 1 363 ? 20.641 -17.203 -6.41 1 97.81 363 ALA B N 1
ATOM 11835 C CA . ALA B 1 363 ? 19.5 -17.969 -5.898 1 97.81 363 ALA B CA 1
ATOM 11836 C C . ALA B 1 363 ? 18.25 -17.109 -5.832 1 97.81 363 ALA B C 1
ATOM 11838 O O . ALA B 1 363 ? 17.469 -17.203 -4.883 1 97.81 363 ALA B O 1
ATOM 11839 N N . LEU B 1 364 ? 18.047 -16.219 -6.812 1 98.19 364 LEU B N 1
ATOM 11840 C CA . LEU B 1 364 ? 16.797 -15.469 -6.836 1 98.19 364 LEU B CA 1
ATOM 11841 C C . LEU B 1 364 ? 15.625 -16.391 -7.141 1 98.19 364 LEU B C 1
ATOM 11843 O O . LEU B 1 364 ? 15.742 -17.297 -7.961 1 98.19 364 LEU B O 1
ATOM 11847 N N . GLY B 1 365 ? 14.539 -16.188 -6.473 1 97.5 365 GLY B N 1
ATOM 11848 C CA . GLY B 1 365 ? 13.312 -16.938 -6.699 1 97.5 365 GLY B CA 1
ATOM 11849 C C . GLY B 1 365 ? 13.445 -18.406 -6.363 1 97.5 365 GLY B C 1
ATOM 11850 O O . GLY B 1 365 ? 12.891 -19.266 -7.059 1 97.5 365 GLY B O 1
ATOM 11851 N N . GLY B 1 366 ? 14.234 -18.766 -5.434 1 96.69 366 GLY B N 1
ATOM 11852 C CA . GLY B 1 366 ? 14.367 -20.125 -4.957 1 96.69 366 GLY B CA 1
ATOM 11853 C C . GLY B 1 366 ? 15.336 -20.953 -5.773 1 96.69 366 GLY B C 1
ATOM 11854 O O . GLY B 1 366 ? 15.422 -22.172 -5.605 1 96.69 366 GLY B O 1
ATOM 11855 N N . LYS B 1 367 ? 16.125 -20.312 -6.762 1 97.31 367 LYS B N 1
ATOM 11856 C CA . LYS B 1 367 ? 17.141 -21.047 -7.508 1 97.31 367 LYS B CA 1
ATOM 11857 C C . LYS B 1 367 ? 18.078 -21.781 -6.566 1 97.31 367 LYS B C 1
ATOM 11859 O O . LYS B 1 367 ? 18.5 -21.234 -5.547 1 97.31 367 LYS B O 1
ATOM 11864 N N . ASP B 1 368 ? 18.391 -22.969 -6.922 1 95.31 368 ASP B N 1
ATOM 11865 C CA . ASP B 1 368 ? 19.188 -23.797 -6.039 1 95.31 368 ASP B CA 1
ATOM 11866 C C . ASP B 1 368 ? 20.656 -23.375 -6.047 1 95.31 368 ASP B C 1
ATOM 11868 O O . ASP B 1 368 ? 21.156 -22.891 -7.066 1 95.31 368 ASP B O 1
ATOM 11872 N N . ILE B 1 369 ? 21.328 -23.453 -4.961 1 96.19 369 ILE B N 1
ATOM 11873 C CA . ILE B 1 369 ? 22.75 -23.172 -4.805 1 96.19 369 ILE B CA 1
ATOM 11874 C C . ILE B 1 369 ? 23.453 -24.375 -4.16 1 96.19 369 ILE B C 1
ATOM 11876 O O . ILE B 1 369 ? 23.172 -24.703 -3.004 1 96.19 369 ILE B O 1
ATOM 11880 N N . LEU B 1 370 ? 24.344 -24.969 -4.875 1 94.75 370 LEU B N 1
ATOM 11881 C CA . LEU B 1 370 ? 25.031 -26.188 -4.477 1 94.75 370 LEU B CA 1
ATOM 11882 C C . LEU B 1 370 ? 26.453 -25.875 -4.004 1 94.75 370 LEU B C 1
ATOM 11884 O O . LEU B 1 370 ? 26.984 -24.797 -4.301 1 94.75 370 LEU B O 1
ATOM 11888 N N . PRO B 1 371 ? 27.078 -26.781 -3.236 1 95.94 371 PRO B N 1
ATOM 11889 C CA . PRO B 1 371 ? 28.484 -26.609 -2.848 1 95.94 371 PRO B CA 1
ATOM 11890 C C . PRO B 1 371 ? 29.391 -26.344 -4.043 1 95.94 371 PRO B C 1
ATOM 11892 O O . PRO B 1 371 ? 30.359 -25.594 -3.928 1 95.94 371 PRO B O 1
ATOM 11895 N N . SER B 1 372 ? 29.078 -26.953 -5.191 1 95.31 372 SER B N 1
ATOM 11896 C CA . SER B 1 372 ? 29.891 -26.719 -6.391 1 95.31 372 SER B CA 1
ATOM 11897 C C . SER B 1 372 ? 29.859 -25.25 -6.793 1 95.31 372 SER B C 1
ATOM 11899 O O . SER B 1 372 ? 30.844 -24.719 -7.301 1 95.31 372 SER B O 1
ATOM 11901 N N . HIS B 1 373 ? 28.719 -24.578 -6.672 1 96.5 373 HIS B N 1
ATOM 11902 C CA . HIS B 1 373 ? 28.609 -23.141 -6.934 1 96.5 373 HIS B CA 1
ATOM 11903 C C . HIS B 1 373 ? 29.469 -22.344 -5.969 1 96.5 373 HIS B C 1
ATOM 11905 O O . HIS B 1 373 ? 30.062 -21.328 -6.352 1 96.5 373 HIS B O 1
ATOM 11911 N N . ILE B 1 374 ? 29.5 -22.734 -4.66 1 97.94 374 ILE B N 1
ATOM 11912 C CA . ILE B 1 374 ? 30.328 -22.078 -3.652 1 97.94 374 ILE B CA 1
ATOM 11913 C C . ILE B 1 374 ? 31.797 -22.203 -4.016 1 97.94 374 ILE B C 1
ATOM 11915 O O . ILE B 1 374 ? 32.562 -21.25 -3.861 1 97.94 374 ILE B O 1
ATOM 11919 N N . ILE B 1 375 ? 32.219 -23.359 -4.441 1 97.31 375 ILE B N 1
ATOM 11920 C CA . ILE B 1 375 ? 33.594 -23.578 -4.859 1 97.31 375 ILE B CA 1
ATOM 11921 C C . ILE B 1 375 ? 33.938 -22.625 -5.996 1 97.31 375 ILE B C 1
ATOM 11923 O O . ILE B 1 375 ? 35.031 -22.062 -6.027 1 97.31 375 ILE B O 1
ATOM 11927 N N . SER B 1 376 ? 33 -22.438 -6.93 1 97.38 376 SER B N 1
ATOM 11928 C CA . SER B 1 376 ? 33.219 -21.5 -8.023 1 97.38 376 SER B CA 1
ATOM 11929 C C . SER B 1 376 ? 33.5 -20.094 -7.496 1 97.38 376 SER B C 1
ATOM 11931 O O . SER B 1 376 ? 34.312 -19.375 -8.086 1 97.38 376 SER B O 1
ATOM 11933 N N . ILE B 1 377 ? 32.906 -19.656 -6.434 1 98.44 377 ILE B N 1
ATOM 11934 C CA . ILE B 1 377 ? 33.094 -18.344 -5.836 1 98.44 377 ILE B CA 1
ATOM 11935 C C . ILE B 1 377 ? 34.5 -18.25 -5.234 1 98.44 377 ILE B C 1
ATOM 11937 O O . ILE B 1 377 ? 35.219 -17.266 -5.426 1 98.44 377 ILE B O 1
ATOM 11941 N N . PHE B 1 378 ? 34.938 -19.266 -4.465 1 98.12 378 PHE B N 1
ATOM 11942 C CA . PHE B 1 378 ? 36.281 -19.281 -3.889 1 98.12 378 PHE B CA 1
ATOM 11943 C C . PHE B 1 378 ? 37.344 -19.312 -4.984 1 98.12 378 PHE B C 1
ATOM 11945 O O . PHE B 1 378 ? 38.406 -18.719 -4.844 1 98.12 378 PHE B O 1
ATOM 11952 N N . ASP B 1 379 ? 37.062 -20.094 -6.109 1 97.19 379 ASP B N 1
ATOM 11953 C CA . ASP B 1 379 ? 37.969 -20.109 -7.25 1 97.19 379 ASP B CA 1
ATOM 11954 C C . ASP B 1 379 ? 38.094 -18.703 -7.863 1 97.19 379 ASP B C 1
ATOM 11956 O O . ASP B 1 379 ? 39.188 -18.281 -8.234 1 97.19 379 ASP B O 1
ATOM 11960 N N . ASN B 1 380 ? 36.969 -18.016 -8.008 1 98.06 380 ASN B N 1
ATOM 11961 C CA . ASN B 1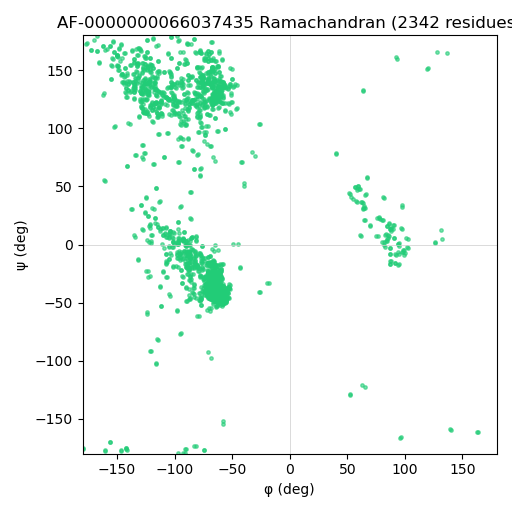 380 ? 37 -16.625 -8.477 1 98.06 380 ASN B CA 1
ATOM 11962 C C . ASN B 1 380 ? 37.844 -15.734 -7.582 1 98.06 380 ASN B C 1
ATOM 11964 O O . ASN B 1 380 ? 38.625 -14.906 -8.078 1 98.06 380 ASN B O 1
ATOM 11968 N N . LEU B 1 381 ? 37.75 -15.875 -6.246 1 98.19 381 LEU B N 1
ATOM 11969 C CA . LEU B 1 381 ? 38.5 -15.078 -5.285 1 98.19 381 LEU B CA 1
ATOM 11970 C C . LEU B 1 381 ? 40 -15.359 -5.395 1 98.19 381 LEU B C 1
ATOM 11972 O O . LEU B 1 381 ? 40.844 -14.516 -5.031 1 98.19 381 LEU B O 1
ATOM 11976 N N . ALA B 1 382 ? 40.375 -16.5 -5.879 1 96.88 382 ALA B N 1
ATOM 11977 C CA . ALA B 1 382 ? 41.781 -16.906 -5.996 1 96.88 382 ALA B CA 1
ATOM 11978 C C . ALA B 1 382 ? 42.406 -16.328 -7.266 1 96.88 382 ALA B C 1
ATOM 11980 O O . ALA B 1 382 ? 43.625 -16.281 -7.395 1 96.88 382 ALA B O 1
ATOM 11981 N N . ALA B 1 383 ? 41.625 -15.922 -8.133 1 96.62 383 ALA B N 1
ATOM 11982 C CA . ALA B 1 383 ? 42.125 -15.375 -9.391 1 96.62 383 ALA B CA 1
ATOM 11983 C C . ALA B 1 383 ? 42.875 -14.07 -9.164 1 96.62 383 ALA B C 1
ATOM 11985 O O . ALA B 1 383 ? 42.656 -13.383 -8.164 1 96.62 383 ALA B O 1
ATOM 11986 N N . GLU B 1 384 ? 43.75 -13.664 -10.109 1 95 384 GLU B N 1
ATOM 11987 C CA . GLU B 1 384 ? 44.5 -12.422 -10.023 1 95 384 GLU B CA 1
ATOM 11988 C C . GLU B 1 384 ? 43.594 -11.211 -10.055 1 95 384 GLU B C 1
ATOM 11990 O O . GLU B 1 384 ? 43.812 -10.227 -9.344 1 95 384 GLU B O 1
ATOM 11995 N N . ARG B 1 385 ? 42.562 -11.297 -10.867 1 93 385 ARG B N 1
ATOM 11996 C CA . ARG B 1 385 ? 41.531 -10.273 -10.945 1 93 385 ARG B CA 1
ATOM 11997 C C . ARG B 1 385 ? 40.156 -10.891 -10.805 1 93 385 ARG B C 1
ATOM 11999 O O . ARG B 1 385 ? 39.438 -11.062 -11.797 1 93 385 ARG B O 1
ATOM 12006 N N . PRO B 1 386 ? 39.719 -11.062 -9.578 1 97.25 386 PRO B N 1
ATOM 12007 C CA . PRO B 1 386 ? 38.406 -11.672 -9.383 1 97.25 386 PRO B CA 1
ATOM 12008 C C . PRO B 1 386 ? 37.281 -10.891 -10.07 1 97.25 386 PRO B C 1
ATOM 12010 O O . PRO B 1 386 ? 37.281 -9.656 -10.047 1 97.25 386 PRO B O 1
ATOM 12013 N N . ARG B 1 387 ? 36.375 -11.594 -10.672 1 96.81 387 ARG B N 1
ATOM 12014 C CA . ARG B 1 387 ? 35.219 -10.969 -11.32 1 96.81 387 ARG B CA 1
ATOM 12015 C C . ARG B 1 387 ? 34.281 -10.344 -10.289 1 96.81 387 ARG B C 1
ATOM 12017 O O . ARG B 1 387 ? 33.906 -10.992 -9.312 1 96.81 387 ARG B O 1
ATOM 12024 N N . ASP B 1 388 ? 34 -9.047 -10.516 1 96.94 388 ASP B N 1
ATOM 12025 C CA . ASP B 1 388 ? 33.031 -8.336 -9.68 1 96.94 388 ASP B CA 1
ATOM 12026 C C . ASP B 1 388 ? 31.656 -8.312 -10.328 1 96.94 388 ASP B C 1
ATOM 12028 O O . ASP B 1 388 ? 31.531 -8.5 -11.539 1 96.94 388 ASP B O 1
ATOM 12032 N N . GLY B 1 389 ? 30.562 -8.141 -9.5 1 96.81 389 GLY B N 1
ATOM 12033 C CA . GLY B 1 389 ? 29.203 -8.133 -10.016 1 96.81 389 GLY B CA 1
ATOM 12034 C C . GLY B 1 389 ? 28.781 -9.453 -10.633 1 96.81 389 GLY B C 1
ATOM 12035 O O . GLY B 1 389 ? 28 -9.484 -11.578 1 96.81 389 GLY B O 1
ATOM 12036 N N . PHE B 1 390 ? 29.281 -10.57 -10.188 1 98.31 390 PHE B N 1
ATOM 12037 C CA . PHE B 1 390 ? 29.078 -11.875 -10.812 1 98.31 390 PHE B CA 1
ATOM 12038 C C . PHE B 1 390 ? 27.734 -12.469 -10.398 1 98.31 390 PHE B C 1
ATOM 12040 O O . PHE B 1 390 ? 27.078 -11.945 -9.5 1 98.31 390 PHE B O 1
ATOM 12047 N N . THR B 1 391 ? 27.25 -13.516 -11.109 1 98.12 391 THR B N 1
ATOM 12048 C CA . THR B 1 391 ? 26.109 -14.344 -10.742 1 98.12 391 THR B CA 1
ATOM 12049 C C . THR B 1 391 ? 26.516 -15.805 -10.617 1 98.12 391 THR B C 1
ATOM 12051 O O . THR B 1 391 ? 27.5 -16.234 -11.219 1 98.12 391 THR B O 1
ATOM 12054 N N . VAL B 1 392 ? 25.844 -16.547 -9.789 1 97 392 VAL B N 1
ATOM 12055 C CA . VAL B 1 392 ? 26.094 -17.984 -9.633 1 97 392 VAL B CA 1
ATOM 12056 C C . VAL B 1 392 ? 24.766 -18.75 -9.68 1 97 392 VAL B C 1
ATOM 12058 O O . VAL B 1 392 ? 23.75 -18.266 -9.18 1 97 392 VAL B O 1
ATOM 12061 N N . GLY B 1 393 ? 24.766 -19.922 -10.273 1 95.5 393 GLY B N 1
ATOM 12062 C CA . GLY B 1 393 ? 23.594 -20.781 -10.32 1 95.5 393 GLY B CA 1
ATOM 12063 C C . GLY B 1 393 ? 22.828 -20.672 -11.633 1 95.5 393 GLY B C 1
ATOM 12064 O O . GLY B 1 393 ? 21.859 -21.406 -11.852 1 95.5 393 GLY B O 1
ATOM 12065 N N . ILE B 1 394 ? 23.219 -19.766 -12.555 1 97.31 394 ILE B N 1
ATOM 12066 C CA . ILE B 1 394 ? 22.625 -19.641 -13.875 1 97.31 394 ILE B CA 1
ATOM 12067 C C . ILE B 1 394 ? 23.719 -19.531 -14.938 1 97.31 394 ILE B C 1
ATOM 12069 O O . ILE B 1 394 ? 24.891 -19.422 -14.602 1 97.31 394 ILE B O 1
ATOM 12073 N N . ASN B 1 395 ? 23.328 -19.656 -16.219 1 97.62 395 ASN B N 1
ATOM 12074 C CA . ASN B 1 395 ? 24.203 -19.359 -17.344 1 97.62 395 ASN B CA 1
ATOM 12075 C C . ASN B 1 395 ? 23.828 -18.047 -18.031 1 97.62 395 ASN B C 1
ATOM 12077 O O . ASN B 1 395 ? 23 -18.031 -18.938 1 97.62 395 ASN B O 1
ATOM 12081 N N . ASP B 1 396 ? 24.531 -17.016 -17.625 1 98.12 396 ASP B N 1
ATOM 12082 C CA . ASP B 1 396 ? 24.281 -15.703 -18.234 1 98.12 396 ASP B CA 1
ATOM 12083 C C . ASP B 1 396 ? 25.141 -15.5 -19.484 1 98.12 396 ASP B C 1
ATOM 12085 O O . ASP B 1 396 ? 26.234 -14.922 -19.406 1 98.12 396 ASP B O 1
ATOM 12089 N N . ASP B 1 397 ? 24.672 -15.828 -20.625 1 98.06 397 ASP B N 1
ATOM 12090 C CA . ASP B 1 397 ? 25.359 -15.688 -21.906 1 98.06 397 ASP B CA 1
ATOM 12091 C C . ASP B 1 397 ? 24.938 -14.406 -22.625 1 98.06 397 ASP B C 1
ATOM 12093 O O . ASP B 1 397 ? 25.016 -14.32 -23.844 1 98.06 397 ASP B O 1
ATOM 12097 N N . VAL B 1 398 ? 24.391 -13.469 -21.906 1 97.44 398 VAL B N 1
ATOM 12098 C CA . VAL B 1 398 ? 23.984 -12.188 -22.453 1 97.44 398 VAL B CA 1
ATOM 12099 C C . VAL B 1 398 ? 24.875 -11.078 -21.891 1 97.44 398 VAL B C 1
ATOM 12101 O O . VAL B 1 398 ? 25.516 -10.352 -22.656 1 97.44 398 VAL B O 1
ATOM 12104 N N . THR B 1 399 ? 24.984 -11.023 -20.547 1 97 399 THR B N 1
ATOM 12105 C CA . THR B 1 399 ? 25.828 -9.992 -19.922 1 97 399 THR B CA 1
ATOM 12106 C C . THR B 1 399 ? 27.109 -10.609 -19.359 1 97 399 THR B C 1
ATOM 12108 O O . THR B 1 399 ? 27.984 -9.891 -18.891 1 97 399 THR B O 1
ATOM 12111 N N . PHE B 1 400 ? 27.188 -11.883 -19.359 1 97.25 400 PHE B N 1
ATOM 12112 C CA . PHE B 1 400 ? 28.391 -12.648 -19.078 1 97.25 400 PHE B CA 1
ATOM 12113 C C . PHE B 1 400 ? 28.844 -12.445 -17.641 1 97.25 400 PHE B C 1
ATOM 12115 O O . PHE B 1 400 ? 30.031 -12.242 -17.375 1 97.25 400 PHE B O 1
ATOM 12122 N N . THR B 1 401 ? 27.875 -12.461 -16.703 1 97.44 401 THR B N 1
ATOM 12123 C CA . THR B 1 401 ? 28.203 -12.242 -15.297 1 97.44 401 THR B CA 1
ATOM 12124 C C . THR B 1 401 ? 28.328 -13.57 -14.547 1 97.44 401 THR B C 1
ATOM 12126 O O . THR B 1 401 ? 28.797 -13.609 -13.414 1 97.44 401 THR B O 1
ATOM 12129 N N . SER B 1 402 ? 27.969 -14.75 -15.148 1 98.19 402 SER B N 1
ATOM 12130 C CA . SER B 1 402 ? 27.906 -16.016 -14.43 1 98.19 402 SER B CA 1
ATOM 12131 C C . SER B 1 402 ? 29.297 -16.625 -14.258 1 98.19 402 SER B C 1
ATOM 12133 O O . SER B 1 402 ? 30.141 -16.531 -15.156 1 98.19 402 SER B O 1
ATOM 12135 N N . LEU B 1 403 ? 29.547 -17.172 -13.07 1 97.94 403 LEU B N 1
ATOM 12136 C CA . LEU B 1 403 ? 30.781 -17.906 -12.828 1 97.94 403 LEU B CA 1
ATOM 12137 C C . LEU B 1 403 ? 30.672 -19.328 -13.359 1 97.94 403 LEU B C 1
ATOM 12139 O O . LEU B 1 403 ? 29.609 -19.953 -13.266 1 97.94 403 LEU B O 1
ATOM 12143 N N . PRO B 1 404 ? 31.688 -19.828 -13.898 1 94.12 404 PRO B N 1
ATOM 12144 C CA . PRO B 1 404 ? 31.656 -21.219 -14.375 1 94.12 404 PRO B CA 1
ATOM 12145 C C . PRO B 1 404 ? 31.578 -22.234 -13.234 1 94.12 404 PRO B C 1
ATOM 12147 O O . PRO B 1 404 ? 32.156 -22.016 -12.172 1 94.12 404 PRO B O 1
ATOM 12150 N N . LEU B 1 405 ? 30.859 -23.328 -13.5 1 90.88 405 LEU B N 1
ATOM 12151 C CA . LEU B 1 405 ? 30.766 -24.391 -12.508 1 90.88 405 LEU B CA 1
ATOM 12152 C C . LEU B 1 405 ? 32.062 -25.172 -12.43 1 90.88 405 LEU B C 1
ATOM 12154 O O . LEU B 1 405 ? 32.719 -25.438 -13.445 1 90.88 405 LEU B O 1
ATOM 12158 N N . SER B 1 406 ? 32.406 -25.438 -11.234 1 83.94 406 SER B N 1
ATOM 12159 C CA . SER B 1 406 ? 33.594 -26.25 -11.047 1 83.94 406 SER B CA 1
ATOM 12160 C C . SER B 1 406 ? 33.406 -27.656 -11.609 1 83.94 406 SER B C 1
ATOM 12162 O O . SER B 1 406 ? 32.312 -28.219 -11.516 1 83.94 406 SER B O 1
ATOM 12164 N N . ASP B 1 407 ? 34.438 -28.219 -12.242 1 76.5 407 ASP B N 1
ATOM 12165 C CA . ASP B 1 407 ? 34.406 -29.547 -12.844 1 76.5 407 ASP B CA 1
ATOM 12166 C C . ASP B 1 407 ? 34.625 -30.625 -11.781 1 76.5 407 ASP B C 1
ATOM 12168 O O . ASP B 1 407 ? 34.562 -31.812 -12.086 1 76.5 407 ASP B O 1
ATOM 12172 N N . ARG B 1 408 ? 34.719 -30.312 -10.625 1 77.69 408 ARG B N 1
ATOM 12173 C CA . ARG B 1 408 ? 34.969 -31.266 -9.555 1 77.69 408 ARG B CA 1
ATOM 12174 C C . ARG B 1 408 ? 33.719 -32.062 -9.219 1 77.69 408 ARG B C 1
ATOM 12176 O O . ARG B 1 408 ? 32.625 -31.484 -9.117 1 77.69 408 ARG B O 1
ATOM 12183 N N . ASP B 1 409 ? 33.719 -33.312 -9.328 1 80.62 409 ASP B N 1
ATOM 12184 C CA . ASP B 1 409 ? 32.656 -34.156 -8.773 1 80.62 409 ASP B CA 1
ATOM 12185 C C . ASP B 1 409 ? 32.75 -34.219 -7.25 1 80.62 409 ASP B C 1
ATOM 12187 O O . ASP B 1 409 ? 33.625 -34.906 -6.723 1 80.62 409 ASP B O 1
ATOM 12191 N N . ILE B 1 410 ? 31.875 -33.438 -6.566 1 86.62 410 ILE B N 1
ATOM 12192 C CA . ILE B 1 410 ? 32.094 -33.312 -5.133 1 86.62 410 ILE B CA 1
ATOM 12193 C C . ILE B 1 410 ? 30.875 -33.781 -4.363 1 86.62 410 ILE B C 1
ATOM 12195 O O . ILE B 1 410 ? 29.75 -33.688 -4.859 1 86.62 410 ILE B O 1
ATOM 12199 N N . ASP B 1 411 ? 31.047 -34.438 -3.324 1 87.19 411 ASP B N 1
ATOM 12200 C CA . ASP B 1 411 ? 30.062 -34.75 -2.289 1 87.19 411 ASP B CA 1
ATOM 12201 C C . ASP B 1 411 ? 30.5 -34.188 -0.936 1 87.19 411 ASP B C 1
ATOM 12203 O O . ASP B 1 411 ? 31.406 -34.719 -0.293 1 87.19 411 ASP B O 1
ATOM 12207 N N . THR B 1 412 ? 29.828 -33.156 -0.565 1 88.06 412 THR B N 1
ATOM 12208 C CA . THR B 1 412 ? 30.266 -32.438 0.63 1 88.06 412 THR B CA 1
ATOM 12209 C C . THR B 1 412 ? 29.469 -32.875 1.85 1 88.06 412 THR B C 1
ATOM 12211 O O . THR B 1 412 ? 29.703 -32.406 2.963 1 88.06 412 THR B O 1
ATOM 12214 N N . SER B 1 413 ? 28.562 -33.844 1.626 1 85.56 413 SER B N 1
ATOM 12215 C CA . SER B 1 413 ? 27.766 -34.281 2.754 1 85.56 413 SER B CA 1
ATOM 12216 C C . SER B 1 413 ? 28.609 -35 3.795 1 85.56 413 SER B C 1
ATOM 12218 O O . SER B 1 413 ? 29.641 -35.594 3.459 1 85.56 413 SER B O 1
ATOM 12220 N N . SER B 1 414 ? 28.141 -34.875 5.016 1 85.69 414 SER B N 1
ATOM 12221 C CA . SER B 1 414 ? 28.875 -35.531 6.094 1 85.69 414 SER B CA 1
ATOM 12222 C C . SER B 1 414 ? 28.875 -37.031 5.918 1 85.69 414 SER B C 1
ATOM 12224 O O . SER B 1 414 ? 27.922 -37.594 5.375 1 85.69 414 SER B O 1
ATOM 12226 N N . SER B 1 415 ? 29.906 -37.625 6.465 1 84.94 415 SER B N 1
ATOM 12227 C CA . SER B 1 415 ? 30 -39.062 6.402 1 84.94 415 SER B CA 1
ATOM 12228 C C . SER B 1 415 ? 28.844 -39.719 7.145 1 84.94 415 SER B C 1
ATOM 12230 O O . SER B 1 415 ? 28.469 -39.312 8.242 1 84.94 415 SER B O 1
ATOM 12232 N N . GLY B 1 416 ? 28.25 -40.656 6.523 1 87.44 416 GLY B N 1
ATOM 12233 C CA . GLY B 1 416 ? 27.156 -41.375 7.164 1 87.44 416 GLY B CA 1
ATOM 12234 C C . GLY B 1 416 ? 25.797 -40.812 6.828 1 87.44 416 GLY B C 1
ATOM 12235 O O . GLY B 1 416 ? 24.766 -41.375 7.23 1 87.44 416 GLY B O 1
ATOM 12236 N N . THR B 1 417 ? 25.734 -39.812 6.043 1 93.5 417 THR B N 1
ATOM 12237 C CA . THR B 1 417 ? 24.453 -39.25 5.645 1 93.5 417 THR B CA 1
ATOM 12238 C C . THR B 1 417 ? 23.859 -40 4.457 1 93.5 417 THR B C 1
ATOM 12240 O O . THR B 1 417 ? 24.562 -40.25 3.471 1 93.5 417 THR B O 1
ATOM 12243 N N . THR B 1 418 ? 22.625 -40.5 4.602 1 95.5 418 THR B N 1
ATOM 12244 C CA . THR B 1 418 ? 21.906 -41.156 3.514 1 95.5 418 THR B CA 1
ATOM 12245 C C . THR B 1 418 ? 20.938 -40.188 2.855 1 95.5 418 THR B C 1
ATOM 12247 O O . THR B 1 418 ? 20.109 -39.562 3.535 1 95.5 418 THR B O 1
ATOM 12250 N N . ALA B 1 419 ? 21.062 -40 1.585 1 96.62 419 ALA B N 1
ATOM 12251 C CA . ALA B 1 419 ? 20.203 -39.094 0.822 1 96.62 419 ALA B CA 1
ATOM 12252 C C . ALA B 1 419 ? 19.203 -39.875 -0.012 1 96.62 419 ALA B C 1
ATOM 12254 O O . ALA B 1 419 ? 19.578 -40.781 -0.771 1 96.62 419 ALA B O 1
ATOM 12255 N N . CYS B 1 420 ? 17.906 -39.625 0.138 1 97.19 420 CYS B N 1
ATOM 12256 C CA . CYS B 1 420 ? 16.844 -40.312 -0.554 1 97.19 420 CYS B CA 1
ATOM 12257 C C . CYS B 1 420 ? 15.961 -39.344 -1.326 1 97.19 420 CYS B C 1
ATOM 12259 O O . CYS B 1 420 ? 15.555 -38.312 -0.794 1 97.19 420 CYS B O 1
ATOM 12261 N N . LYS B 1 421 ? 15.68 -39.625 -2.533 1 97.25 421 LYS B N 1
ATOM 12262 C CA . LYS B 1 421 ? 14.82 -38.812 -3.385 1 97.25 421 LYS B CA 1
ATOM 12263 C C . LYS B 1 421 ? 13.602 -39.594 -3.861 1 97.25 421 LYS B C 1
ATOM 12265 O O . LYS B 1 421 ? 13.719 -40.781 -4.203 1 97.25 421 LYS B O 1
ATOM 12270 N N . PHE B 1 422 ? 12.406 -39.031 -3.844 1 96.81 422 PHE B N 1
ATOM 12271 C CA . PHE B 1 422 ? 11.164 -39.719 -4.227 1 96.81 422 PHE B CA 1
ATOM 12272 C C . PHE B 1 422 ? 10.43 -38.906 -5.297 1 96.81 422 PHE B C 1
ATOM 12274 O O . PHE B 1 422 ? 10.164 -37.719 -5.121 1 96.81 422 PHE B O 1
ATOM 12281 N N . TRP B 1 423 ? 10.125 -39.5 -6.414 1 95.25 423 TRP B N 1
ATOM 12282 C CA . TRP B 1 423 ? 9.281 -38.906 -7.453 1 95.25 423 TRP B CA 1
ATOM 12283 C C . TRP B 1 423 ? 7.836 -39.375 -7.301 1 95.25 423 TRP B C 1
ATOM 12285 O O . TRP B 1 423 ? 7.566 -40.562 -7.195 1 95.25 423 TRP B O 1
ATOM 12295 N N . GLY B 1 424 ? 6.957 -38.469 -7.168 1 91.62 424 GLY B N 1
ATOM 12296 C CA . GLY B 1 424 ? 5.543 -38.781 -7.039 1 91.62 424 GLY B CA 1
ATOM 12297 C C . GLY B 1 424 ? 4.641 -37.812 -7.773 1 91.62 424 GLY B C 1
ATOM 12298 O O . GLY B 1 424 ? 5.117 -36.938 -8.508 1 91.62 424 GLY B O 1
ATOM 12299 N N . LEU B 1 425 ? 3.312 -38 -7.652 1 86.5 425 LEU B N 1
ATOM 12300 C CA . LEU B 1 425 ? 2.254 -37.188 -8.242 1 86.5 425 LEU B CA 1
ATOM 12301 C C . LEU B 1 425 ? 1.399 -36.531 -7.156 1 86.5 425 LEU B C 1
ATOM 12303 O O . LEU B 1 425 ? 1.111 -37.156 -6.133 1 86.5 425 LEU B O 1
ATOM 12307 N N . GLY B 1 426 ? 1.053 -35.219 -7.488 1 81.5 426 GLY B N 1
ATOM 12308 C CA . GLY B 1 426 ? 0.166 -34.562 -6.547 1 81.5 426 GLY B CA 1
ATOM 12309 C C . GLY B 1 426 ? -1.092 -35.344 -6.25 1 81.5 426 GLY B C 1
ATOM 12310 O O . GLY B 1 426 ? -1.832 -35.719 -7.164 1 81.5 426 GLY B O 1
ATOM 12311 N N . SER B 1 427 ? -1.338 -35.688 -4.977 1 73.06 427 SER B N 1
ATOM 12312 C CA . SER B 1 427 ? -2.537 -36.344 -4.473 1 73.06 427 SER B CA 1
ATOM 12313 C C . SER B 1 427 ? -2.387 -37.875 -4.508 1 73.06 427 SER B C 1
ATOM 12315 O O . SER B 1 427 ? -3.354 -38.594 -4.277 1 73.06 427 SER B O 1
ATOM 12317 N N . ASP B 1 428 ? -1.153 -38.375 -4.879 1 77.44 428 ASP B N 1
ATOM 12318 C CA . ASP B 1 428 ? -0.964 -39.812 -4.875 1 77.44 428 ASP B CA 1
ATOM 12319 C C . ASP B 1 428 ? -0.511 -40.312 -3.5 1 77.44 428 ASP B C 1
ATOM 12321 O O . ASP B 1 428 ? -0.307 -41.5 -3.297 1 77.44 428 ASP B O 1
ATOM 12325 N N . GLY B 1 429 ? -0.243 -39.344 -2.617 1 80.38 429 GLY B N 1
ATOM 12326 C CA . GLY B 1 429 ? 0.079 -39.688 -1.241 1 80.38 429 GLY B CA 1
ATOM 12327 C C . GLY B 1 429 ? 1.57 -39.781 -0.987 1 80.38 429 GLY B C 1
ATOM 12328 O O . GLY B 1 429 ? 2.002 -39.906 0.161 1 80.38 429 GLY B O 1
ATOM 12329 N N . THR B 1 430 ? 2.41 -39.719 -2.002 1 88.31 430 THR B N 1
ATOM 12330 C CA . THR B 1 430 ? 3.855 -39.844 -1.855 1 88.31 430 THR B CA 1
ATOM 12331 C C . THR B 1 430 ? 4.391 -38.781 -0.877 1 88.31 430 THR B C 1
ATOM 12333 O O . THR B 1 430 ? 5.184 -39.125 0.012 1 88.31 430 THR B O 1
ATOM 12336 N N . VAL B 1 431 ? 4.016 -37.594 -1.021 1 90.06 431 VAL B N 1
ATOM 12337 C CA . VAL B 1 431 ? 4.48 -36.531 -0.148 1 90.06 431 VAL B CA 1
ATOM 12338 C C . VAL B 1 431 ? 4.039 -36.781 1.287 1 90.06 431 VAL B C 1
ATOM 12340 O O . VAL B 1 431 ? 4.832 -36.656 2.223 1 90.06 431 VAL B O 1
ATOM 12343 N N . GLY B 1 432 ? 2.752 -37.125 1.486 1 87.31 432 GLY B N 1
ATOM 12344 C CA . GLY B 1 432 ? 2.248 -37.438 2.814 1 87.31 432 GLY B CA 1
ATOM 12345 C C . GLY B 1 432 ? 3.012 -38.562 3.488 1 87.31 432 GLY B C 1
ATOM 12346 O O . GLY B 1 432 ? 3.312 -38.469 4.684 1 87.31 432 GLY B O 1
ATOM 12347 N N . ALA B 1 433 ? 3.332 -39.562 2.748 1 89.25 433 ALA B N 1
ATOM 12348 C CA . ALA B 1 433 ? 4.082 -40.688 3.258 1 89.25 433 ALA B CA 1
ATOM 12349 C C . ALA B 1 433 ? 5.488 -40.281 3.686 1 89.25 433 ALA B C 1
ATOM 12351 O O . ALA B 1 433 ? 6 -40.75 4.699 1 89.25 433 ALA B O 1
ATOM 12352 N N . ASN B 1 434 ? 6.098 -39.5 2.854 1 93.12 434 ASN B N 1
ATOM 12353 C CA . ASN B 1 434 ? 7.453 -39.062 3.162 1 93.12 434 ASN B CA 1
ATOM 12354 C C . ASN B 1 434 ? 7.473 -38.125 4.363 1 93.12 434 ASN B C 1
ATOM 12356 O O . ASN B 1 434 ? 8.438 -38.094 5.133 1 93.12 434 ASN B O 1
ATOM 12360 N N . LYS B 1 435 ? 6.445 -37.25 4.484 1 91.19 435 LYS B N 1
ATOM 12361 C CA . LYS B 1 435 ? 6.328 -36.406 5.672 1 91.19 435 LYS B CA 1
ATOM 12362 C C . LYS B 1 435 ? 6.191 -37.281 6.934 1 91.19 435 LYS B C 1
ATOM 12364 O O . LYS B 1 435 ? 6.758 -36.938 7.977 1 91.19 435 LYS B O 1
ATOM 12369 N N . SER B 1 436 ? 5.48 -38.312 6.887 1 88.56 436 SER B N 1
ATOM 12370 C CA . SER B 1 436 ? 5.355 -39.25 7.992 1 88.56 436 SER B CA 1
ATOM 12371 C C . SER B 1 436 ? 6.684 -39.938 8.289 1 88.56 436 SER B C 1
ATOM 12373 O O . SER B 1 436 ? 7.074 -40.062 9.453 1 88.56 436 SER B O 1
ATOM 12375 N N . ALA B 1 437 ? 7.352 -40.375 7.285 1 90.81 437 ALA B N 1
ATOM 12376 C CA . ALA B 1 437 ? 8.625 -41.062 7.438 1 90.81 437 ALA B CA 1
ATOM 12377 C C . ALA B 1 437 ? 9.648 -40.188 8.156 1 90.81 437 ALA B C 1
ATOM 12379 O O . ALA B 1 437 ? 10.367 -40.656 9.039 1 90.81 437 ALA B O 1
ATOM 12380 N N . ILE B 1 438 ? 9.781 -38.969 7.691 1 93.12 438 ILE B N 1
ATOM 12381 C CA . ILE B 1 438 ? 10.773 -38.094 8.289 1 93.12 438 ILE B CA 1
ATOM 12382 C C . ILE B 1 438 ? 10.422 -37.844 9.758 1 93.12 438 ILE B C 1
ATOM 12384 O O . ILE B 1 438 ? 11.305 -37.625 10.586 1 93.12 438 ILE B O 1
ATOM 12388 N N . LYS B 1 439 ? 9.141 -37.688 10.055 1 90.38 439 LYS B N 1
ATOM 12389 C CA . LYS B 1 439 ? 8.719 -37.5 11.438 1 90.38 439 LYS B CA 1
ATOM 12390 C C . LYS B 1 439 ? 9.016 -38.719 12.297 1 90.38 439 LYS B C 1
ATOM 12392 O O . LYS B 1 439 ? 9.461 -38.594 13.445 1 90.38 439 LYS B O 1
ATOM 12397 N N . ILE B 1 440 ? 8.781 -39.844 11.781 1 89.75 440 ILE B N 1
ATOM 12398 C CA . ILE B 1 440 ? 9.016 -41.094 12.5 1 89.75 440 ILE B CA 1
ATOM 12399 C C . ILE B 1 440 ? 10.508 -41.25 12.797 1 89.75 440 ILE B C 1
ATOM 12401 O O . ILE B 1 440 ? 10.891 -41.469 13.945 1 89.75 440 ILE B O 1
ATOM 12405 N N . ILE B 1 441 ? 11.312 -41.156 11.805 1 91.75 441 ILE B N 1
ATOM 12406 C CA . ILE B 1 441 ? 12.75 -41.344 11.977 1 91.75 441 ILE B CA 1
ATOM 12407 C C . ILE B 1 441 ? 13.328 -40.25 12.836 1 91.75 441 ILE B C 1
ATOM 12409 O O . ILE B 1 441 ? 14.148 -40.5 13.727 1 91.75 441 ILE B O 1
ATOM 12413 N N . GLY B 1 442 ? 12.93 -39.031 12.586 1 91.81 442 GLY B N 1
ATOM 12414 C CA . GLY B 1 442 ? 13.43 -37.875 13.336 1 91.81 442 GLY B CA 1
ATOM 12415 C C . GLY B 1 442 ? 13.039 -37.906 14.797 1 91.81 442 GLY B C 1
ATOM 12416 O O . GLY B 1 442 ? 13.867 -37.656 15.672 1 91.81 442 GLY B O 1
ATOM 12417 N N . ASP B 1 443 ? 11.812 -38.219 15.109 1 91.44 443 ASP B N 1
ATOM 12418 C CA . ASP B 1 443 ? 11.297 -38.094 16.469 1 91.44 443 ASP B CA 1
ATOM 12419 C C . ASP B 1 443 ? 11.609 -39.375 17.281 1 91.44 443 ASP B C 1
ATOM 12421 O O . ASP B 1 443 ? 11.781 -39.281 18.5 1 91.44 443 ASP B O 1
ATOM 12425 N N . LYS B 1 444 ? 11.734 -40.469 16.672 1 91.25 444 LYS B N 1
ATOM 12426 C CA . LYS B 1 444 ? 11.812 -41.719 17.422 1 91.25 444 LYS B CA 1
ATOM 12427 C C . LYS B 1 444 ? 13.242 -42.25 17.469 1 91.25 444 LYS B C 1
ATOM 12429 O O . LYS B 1 444 ? 13.531 -43.219 18.188 1 91.25 444 LYS B O 1
ATOM 12434 N N . THR B 1 445 ? 14.094 -41.688 16.797 1 92.75 445 THR B N 1
ATOM 12435 C CA . THR B 1 445 ? 15.492 -42.125 16.812 1 92.75 445 THR B CA 1
ATOM 12436 C C . THR B 1 445 ? 16.406 -40.969 17.188 1 92.75 445 THR B C 1
ATOM 12438 O O . THR B 1 445 ? 15.961 -39.844 17.359 1 92.75 445 THR B O 1
ATOM 12441 N N . ASP B 1 446 ? 17.688 -41.312 17.297 1 91.62 446 ASP B N 1
ATOM 12442 C CA . ASP B 1 446 ? 18.672 -40.281 17.625 1 91.62 446 ASP B CA 1
ATOM 12443 C C . ASP B 1 446 ? 19.281 -39.688 16.359 1 91.62 446 ASP B C 1
ATOM 12445 O O . ASP B 1 446 ? 20.188 -38.844 16.438 1 91.62 446 ASP B O 1
ATOM 12449 N N . MET B 1 447 ? 18.797 -40.062 15.258 1 93.62 447 MET B N 1
ATOM 12450 C CA . MET B 1 447 ? 19.328 -39.562 13.992 1 93.62 447 MET B CA 1
ATOM 12451 C C . MET B 1 447 ? 18.828 -38.156 13.703 1 93.62 447 MET B C 1
ATOM 12453 O O . MET B 1 447 ? 17.719 -37.781 14.102 1 93.62 447 MET B O 1
ATOM 12457 N N . TYR B 1 448 ? 19.75 -37.375 13.094 1 94.56 448 TYR B N 1
ATOM 12458 C CA . TYR B 1 448 ? 19.297 -36.125 12.5 1 94.56 448 TYR B CA 1
ATOM 12459 C C . TYR B 1 448 ? 18.562 -36.375 11.188 1 94.56 448 TYR B C 1
ATOM 12461 O O . TYR B 1 448 ? 18.859 -37.344 10.469 1 94.56 448 TYR B O 1
ATOM 12469 N N . ALA B 1 449 ? 17.547 -35.562 10.961 1 95.94 449 ALA B N 1
ATOM 12470 C CA . ALA B 1 449 ? 16.719 -35.719 9.758 1 95.94 449 ALA B CA 1
ATOM 12471 C C . ALA B 1 449 ? 16.5 -34.344 9.102 1 95.94 449 ALA B C 1
ATOM 12473 O O . ALA B 1 449 ? 16.328 -33.344 9.797 1 95.94 449 ALA B O 1
ATOM 12474 N N . GLN B 1 450 ? 16.547 -34.25 7.812 1 96.75 450 GLN B N 1
ATOM 12475 C CA . GLN B 1 450 ? 16.25 -33.094 6.996 1 96.75 450 GLN B CA 1
ATOM 12476 C C . GLN B 1 450 ? 15.391 -33.469 5.793 1 96.75 450 GLN B C 1
ATOM 12478 O O . GLN B 1 450 ? 15.633 -34.469 5.133 1 96.75 450 GLN B O 1
ATOM 12483 N N . ALA B 1 451 ? 14.297 -32.719 5.559 1 97.5 451 ALA B N 1
ATOM 12484 C CA . ALA B 1 451 ? 13.438 -33.031 4.418 1 97.5 451 ALA B CA 1
ATOM 12485 C C . ALA B 1 451 ? 12.961 -31.75 3.736 1 97.5 451 ALA B C 1
ATOM 12487 O O . ALA B 1 451 ? 12.711 -30.734 4.402 1 97.5 451 ALA B O 1
ATOM 12488 N N . TYR B 1 452 ? 12.914 -31.75 2.488 1 96.31 452 TYR B N 1
ATOM 12489 C CA . TYR B 1 452 ? 12.359 -30.688 1.655 1 96.31 452 TYR B CA 1
ATOM 12490 C C . TYR B 1 452 ? 11.5 -31.266 0.538 1 96.31 452 TYR B C 1
ATOM 12492 O O . TYR B 1 452 ? 11.844 -32.281 -0.053 1 96.31 452 TYR B O 1
ATOM 12500 N N . PHE B 1 453 ? 10.359 -30.656 0.199 1 94.25 453 PHE B N 1
ATOM 12501 C CA . PHE B 1 453 ? 9.414 -31.141 -0.803 1 94.25 453 PHE B CA 1
ATOM 12502 C C . PHE B 1 453 ? 9.266 -30.125 -1.932 1 94.25 453 PHE B C 1
ATOM 12504 O O . PHE B 1 453 ? 8.859 -28.984 -1.697 1 94.25 453 PHE B O 1
ATOM 12511 N N . ALA B 1 454 ? 9.578 -30.438 -3.09 1 92.31 454 ALA B N 1
ATOM 12512 C CA . ALA B 1 454 ? 9.461 -29.609 -4.277 1 92.31 454 ALA B CA 1
ATOM 12513 C C . ALA B 1 454 ? 8.219 -29.969 -5.086 1 92.31 454 ALA B C 1
ATOM 12515 O O . ALA B 1 454 ? 7.887 -31.141 -5.227 1 92.31 454 ALA B O 1
ATOM 12516 N N . TYR B 1 455 ? 7.516 -28.938 -5.574 1 85.56 455 TYR B N 1
ATOM 12517 C CA . TYR B 1 455 ? 6.277 -29.094 -6.324 1 85.56 455 TYR B CA 1
ATOM 12518 C C . TYR B 1 455 ? 6.348 -28.359 -7.656 1 85.56 455 TYR B C 1
ATOM 12520 O O . TYR B 1 455 ? 7.047 -27.344 -7.777 1 85.56 455 TYR B O 1
ATOM 12528 N N . ASP B 1 456 ? 5.652 -28.875 -8.594 1 82.25 456 ASP B N 1
ATOM 12529 C CA . ASP B 1 456 ? 5.449 -28.047 -9.781 1 82.25 456 ASP B CA 1
ATOM 12530 C C . ASP B 1 456 ? 4.289 -27.078 -9.578 1 82.25 456 ASP B C 1
ATOM 12532 O O . ASP B 1 456 ? 3.684 -27.031 -8.508 1 82.25 456 ASP B O 1
ATOM 12536 N N . SER B 1 457 ? 3.992 -26.203 -10.5 1 78.25 457 SER B N 1
ATOM 12537 C CA . SER B 1 457 ? 3.074 -25.094 -10.32 1 78.25 457 SER B CA 1
ATOM 12538 C C . SER B 1 457 ? 1.635 -25.5 -10.609 1 78.25 457 SER B C 1
ATOM 12540 O O . SER B 1 457 ? 0.712 -24.688 -10.469 1 78.25 457 SER B O 1
ATOM 12542 N N . LYS B 1 458 ? 1.336 -26.812 -10.938 1 75.62 458 LYS B N 1
ATOM 12543 C CA . LYS B 1 458 ? -0.038 -27.234 -11.188 1 75.62 458 LYS B CA 1
ATOM 12544 C C . LYS B 1 458 ? -0.805 -27.422 -9.883 1 75.62 458 LYS B C 1
ATOM 12546 O O . LYS B 1 458 ? -0.241 -27.875 -8.883 1 75.62 458 LYS B O 1
ATOM 12551 N N . LYS B 1 459 ? -2.035 -26.922 -9.852 1 71.56 459 LYS B N 1
ATOM 12552 C CA . LYS B 1 459 ? -2.859 -27.016 -8.648 1 71.56 459 LYS B CA 1
ATOM 12553 C C . LYS B 1 459 ? -3.08 -28.453 -8.234 1 71.56 459 LYS B C 1
ATOM 12555 O O . LYS B 1 459 ? -3.227 -28.75 -7.047 1 71.56 459 LYS B O 1
ATOM 12560 N N . SER B 1 460 ? -3.252 -29.359 -9.234 1 71.38 460 SER B N 1
ATOM 12561 C CA . SER B 1 460 ? -3.395 -30.781 -8.961 1 71.38 460 SER B CA 1
ATOM 12562 C C . SER B 1 460 ? -2.773 -31.625 -10.07 1 71.38 460 SER B C 1
ATOM 12564 O O . SER B 1 460 ? -2.715 -31.188 -11.219 1 71.38 460 SER B O 1
ATOM 12566 N N . GLY B 1 461 ? -2.252 -32.719 -9.617 1 73.81 461 GLY B N 1
ATOM 12567 C CA . GLY B 1 461 ? -1.745 -33.688 -10.594 1 73.81 461 GLY B CA 1
ATOM 12568 C C . GLY B 1 461 ? -0.389 -33.281 -11.156 1 73.81 461 GLY B C 1
ATOM 12569 O O . GLY B 1 461 ? -0.064 -33.625 -12.297 1 73.81 461 GLY B O 1
ATOM 12570 N N . GLY B 1 462 ? 0.265 -32.5 -10.383 1 82.88 462 GLY B N 1
ATOM 12571 C CA . GLY B 1 462 ? 1.613 -32.156 -10.805 1 82.88 462 GLY B CA 1
ATOM 12572 C C . GLY B 1 462 ? 2.676 -33.031 -10.203 1 82.88 462 GLY B C 1
ATOM 12573 O O . GLY B 1 462 ? 2.393 -33.844 -9.305 1 82.88 462 GLY B O 1
ATOM 12574 N N . VAL B 1 463 ? 3.869 -32.938 -10.781 1 89.88 463 VAL B N 1
ATOM 12575 C CA . VAL B 1 463 ? 4.988 -33.75 -10.32 1 89.88 463 VAL B CA 1
ATOM 12576 C C . VAL B 1 463 ? 5.441 -33.281 -8.945 1 89.88 463 VAL B C 1
ATOM 12578 O O . VAL B 1 463 ? 5.441 -32.062 -8.664 1 89.88 463 VAL B O 1
ATOM 12581 N N . THR B 1 464 ? 5.727 -34.125 -8.086 1 92.25 464 THR B N 1
ATOM 12582 C CA . THR B 1 464 ? 6.293 -33.812 -6.77 1 92.25 464 THR B CA 1
ATOM 12583 C C . THR B 1 464 ? 7.633 -34.531 -6.586 1 92.25 464 THR B C 1
ATOM 12585 O O . THR B 1 464 ? 7.848 -35.625 -7.125 1 92.25 464 THR B O 1
ATOM 12588 N N . MET B 1 465 ? 8.547 -33.875 -5.949 1 94.88 465 MET B N 1
ATOM 12589 C CA . MET B 1 465 ? 9.828 -34.469 -5.578 1 94.88 465 MET B CA 1
ATOM 12590 C C . MET B 1 465 ? 10.117 -34.281 -4.098 1 94.88 465 MET B C 1
ATOM 12592 O O . MET B 1 465 ? 10.148 -33.125 -3.619 1 94.88 465 MET B O 1
ATOM 12596 N N . SER B 1 466 ? 10.297 -35.344 -3.377 1 96.5 466 SER B N 1
ATOM 12597 C CA . SER B 1 466 ? 10.664 -35.312 -1.966 1 96.5 466 SER B CA 1
ATOM 12598 C C . SER B 1 466 ? 12.156 -35.562 -1.776 1 96.5 466 SER B C 1
ATOM 12600 O O . SER B 1 466 ? 12.695 -36.531 -2.307 1 96.5 466 SER B O 1
ATOM 12602 N N . HIS B 1 467 ? 12.836 -34.688 -1.081 1 97.19 467 HIS B N 1
ATOM 12603 C CA . HIS B 1 467 ? 14.25 -34.812 -0.745 1 97.19 467 HIS B CA 1
ATOM 12604 C C . HIS B 1 467 ? 14.438 -35.062 0.748 1 97.19 467 HIS B C 1
ATOM 12606 O O . HIS B 1 467 ? 14.188 -34.156 1.565 1 97.19 467 HIS B O 1
ATOM 12612 N N . LEU B 1 468 ? 14.891 -36.219 1.113 1 97.19 468 LEU B N 1
ATOM 12613 C CA . LEU B 1 468 ? 15.086 -36.562 2.518 1 97.19 468 LEU B CA 1
ATOM 12614 C C . LEU B 1 468 ? 16.531 -36.969 2.787 1 97.19 468 LEU B C 1
ATOM 12616 O O . LEU B 1 468 ? 17.156 -37.656 1.983 1 97.19 468 LEU B O 1
ATOM 12620 N N . ARG B 1 469 ? 17.094 -36.5 3.867 1 97.12 469 ARG B N 1
ATOM 12621 C CA . ARG B 1 469 ? 18.422 -36.875 4.355 1 97.12 469 ARG B CA 1
ATOM 12622 C C . ARG B 1 469 ? 18.344 -37.344 5.809 1 97.12 469 ARG B C 1
ATOM 12624 O O . ARG B 1 469 ? 17.594 -36.781 6.609 1 97.12 469 ARG B O 1
ATOM 12631 N N . PHE B 1 470 ? 19.125 -38.375 6.145 1 96.31 470 PHE B N 1
ATOM 12632 C CA . PHE B 1 470 ? 19.234 -38.906 7.5 1 96.31 470 PHE B CA 1
ATOM 12633 C C . PHE B 1 470 ? 20.703 -39.156 7.859 1 96.31 470 PHE B C 1
ATOM 12635 O O . PHE B 1 470 ? 21.484 -39.594 7.016 1 96.31 470 PHE B O 1
ATOM 12642 N N . GLY B 1 471 ? 21.062 -38.812 9.055 1 94.56 471 GLY B N 1
ATOM 12643 C CA . GLY B 1 471 ? 22.422 -39.094 9.516 1 94.56 471 GLY B CA 1
ATOM 12644 C C . GLY B 1 471 ? 22.594 -38.906 11.008 1 94.56 471 GLY B C 1
ATOM 12645 O O . GLY B 1 471 ? 21.672 -38.469 11.695 1 94.56 471 GLY B O 1
ATOM 12646 N N . HIS B 1 472 ? 23.828 -39.156 11.508 1 92.81 472 HIS B N 1
ATOM 12647 C CA . HIS B 1 472 ? 24.109 -39.094 12.938 1 92.81 472 HIS B CA 1
ATOM 12648 C C . HIS B 1 472 ? 24.734 -37.75 13.305 1 92.81 472 HIS B C 1
ATOM 12650 O O . HIS B 1 472 ? 24.906 -37.438 14.484 1 92.81 472 HIS B O 1
ATOM 12656 N N . ASN B 1 473 ? 25.016 -37 12.336 1 91.19 473 ASN B N 1
ATOM 12657 C CA . ASN B 1 473 ? 25.5 -35.625 12.523 1 91.19 473 ASN B CA 1
ATOM 12658 C C . ASN B 1 473 ? 24.516 -34.594 11.992 1 91.19 473 ASN B C 1
ATOM 12660 O O . ASN B 1 473 ? 23.672 -34.906 11.148 1 91.19 473 ASN B O 1
ATOM 12664 N N . PRO B 1 474 ? 24.672 -33.312 12.562 1 90.12 474 PRO B N 1
ATOM 12665 C CA . PRO B 1 474 ? 23.766 -32.281 12.047 1 90.12 474 PRO B CA 1
ATOM 12666 C C . PRO B 1 474 ? 23.875 -32.094 10.539 1 90.12 474 PRO B C 1
ATOM 12668 O O . PRO B 1 474 ? 24.984 -32.156 9.984 1 90.12 474 PRO B O 1
ATOM 12671 N N . ILE B 1 475 ? 22.828 -32 9.906 1 93.88 475 ILE B N 1
ATOM 12672 C CA . ILE B 1 475 ? 22.766 -31.891 8.453 1 93.88 475 ILE B CA 1
ATOM 12673 C C . ILE B 1 475 ? 22.609 -30.422 8.062 1 93.88 475 ILE B C 1
ATOM 12675 O O . ILE B 1 475 ? 21.625 -29.781 8.438 1 93.88 475 ILE B O 1
ATOM 12679 N N . ARG B 1 476 ? 23.531 -29.812 7.32 1 91.88 476 ARG B N 1
ATOM 12680 C CA . ARG B 1 476 ? 23.562 -28.406 6.895 1 91.88 476 ARG B CA 1
ATOM 12681 C C . ARG B 1 476 ? 23.469 -28.297 5.375 1 91.88 476 ARG B C 1
ATOM 12683 O O . ARG B 1 476 ? 24.266 -27.594 4.754 1 91.88 476 ARG B O 1
ATOM 12690 N N . SER B 1 477 ? 22.484 -29.016 4.836 1 95 477 SER B N 1
ATOM 12691 C CA . SER B 1 477 ? 22.422 -29.094 3.379 1 95 477 SER B CA 1
ATOM 12692 C C . SER B 1 477 ? 21.125 -28.484 2.844 1 95 477 SER B C 1
ATOM 12694 O O . SER B 1 477 ? 20.312 -29.203 2.256 1 95 477 SER B O 1
ATOM 12696 N N . PRO B 1 478 ? 20.938 -27.094 2.945 1 95 478 PRO B N 1
ATOM 12697 C CA . PRO B 1 478 ? 19.703 -26.484 2.445 1 95 478 PRO B CA 1
ATOM 12698 C C . PRO B 1 478 ? 19.688 -26.328 0.926 1 95 478 PRO B C 1
ATOM 12700 O O . PRO B 1 478 ? 19.547 -25.219 0.416 1 95 478 PRO B O 1
ATOM 12703 N N . TYR B 1 479 ? 19.797 -27.359 0.19 1 95.44 479 TYR B N 1
ATOM 12704 C CA . TYR B 1 479 ? 19.75 -27.469 -1.263 1 95.44 479 TYR B CA 1
ATOM 12705 C C . TYR B 1 479 ? 19.203 -28.828 -1.682 1 95.44 479 TYR B C 1
ATOM 12707 O O . TYR B 1 479 ? 19.141 -29.75 -0.869 1 95.44 479 TYR B O 1
ATOM 12715 N N . LEU B 1 480 ? 18.781 -28.969 -2.883 1 95.25 480 LEU B N 1
ATOM 12716 C CA . LEU B 1 480 ? 18.203 -30.219 -3.381 1 95.25 480 LEU B CA 1
ATOM 12717 C C . LEU B 1 480 ? 19.25 -31.312 -3.451 1 95.25 480 LEU B C 1
ATOM 12719 O O . LEU B 1 480 ? 20.438 -31.031 -3.607 1 95.25 480 LEU B O 1
ATOM 12723 N N . ILE B 1 481 ? 18.844 -32.562 -3.318 1 95.38 481 ILE B N 1
ATOM 12724 C CA . ILE B 1 481 ? 19.75 -33.719 -3.41 1 95.38 481 ILE B CA 1
ATOM 12725 C C . ILE B 1 481 ? 20.266 -33.844 -4.84 1 95.38 481 ILE B C 1
ATOM 12727 O O . ILE B 1 481 ? 19.484 -33.938 -5.785 1 95.38 481 ILE B O 1
ATOM 12731 N N . ASP B 1 482 ? 21.594 -33.75 -4.906 1 90.38 482 ASP B N 1
ATOM 12732 C CA . ASP B 1 482 ? 22.234 -33.875 -6.211 1 90.38 482 ASP B CA 1
ATOM 12733 C C . ASP B 1 482 ? 22.969 -35.219 -6.316 1 90.38 482 ASP B C 1
ATOM 12735 O O . ASP B 1 482 ? 23.297 -35.656 -7.414 1 90.38 482 ASP B O 1
ATOM 12739 N N . LYS B 1 483 ? 23.203 -35.844 -5.23 1 93.38 483 LYS B N 1
ATOM 12740 C CA . LYS B 1 483 ? 23.766 -37.188 -5.117 1 93.38 483 LYS B CA 1
ATOM 12741 C C . LYS B 1 483 ? 22.922 -38.031 -4.18 1 93.38 483 LYS B C 1
ATOM 12743 O O . LYS B 1 483 ? 23 -37.906 -2.959 1 93.38 483 LYS B O 1
ATOM 12748 N N . ALA B 1 484 ? 22.25 -38.969 -4.762 1 96.38 484 ALA B N 1
ATOM 12749 C CA . ALA B 1 484 ? 21.297 -39.75 -3.984 1 96.38 484 ALA B CA 1
ATOM 12750 C C . ALA B 1 484 ? 21.797 -41.188 -3.773 1 96.38 484 ALA B C 1
ATOM 12752 O O . ALA B 1 484 ? 22.469 -41.75 -4.637 1 96.38 484 ALA B O 1
ATOM 12753 N N . ASP B 1 485 ? 21.438 -41.781 -2.652 1 96.88 485 ASP B N 1
ATOM 12754 C CA . ASP B 1 485 ? 21.688 -43.188 -2.359 1 96.88 485 ASP B CA 1
ATOM 12755 C C . ASP B 1 485 ? 20.484 -44.031 -2.762 1 96.88 485 ASP B C 1
ATOM 12757 O O . ASP B 1 485 ? 20.625 -45.25 -3.027 1 96.88 485 ASP B O 1
ATOM 12761 N N . PHE B 1 486 ? 19.406 -43.438 -2.75 1 97.62 486 PHE B N 1
ATOM 12762 C CA . PHE B 1 486 ? 18.141 -44.125 -3.01 1 97.62 486 PHE B CA 1
ATOM 12763 C C . PHE B 1 486 ? 17.203 -43.219 -3.801 1 97.62 486 PHE B C 1
ATOM 12765 O O . PHE B 1 486 ? 17.047 -42.031 -3.479 1 97.62 486 PHE B O 1
ATOM 12772 N N . ILE B 1 487 ? 16.594 -43.719 -4.898 1 98.06 487 ILE B N 1
ATOM 12773 C CA . ILE B 1 487 ? 15.555 -43 -5.652 1 98.06 487 ILE B CA 1
ATOM 12774 C C . ILE B 1 487 ? 14.344 -43.906 -5.84 1 98.06 487 ILE B C 1
ATOM 12776 O O . ILE B 1 487 ? 14.492 -45.094 -6.148 1 98.06 487 ILE B O 1
ATOM 12780 N N . SER B 1 488 ? 13.227 -43.438 -5.543 1 97.12 488 SER B N 1
ATOM 12781 C CA . SER B 1 488 ? 11.977 -44.156 -5.789 1 97.12 488 SER B CA 1
ATOM 12782 C C . SER B 1 488 ? 11.07 -43.375 -6.734 1 97.12 488 SER B C 1
ATOM 12784 O O . SER B 1 488 ? 11.086 -42.125 -6.738 1 97.12 488 SER B O 1
ATOM 12786 N N . CYS B 1 489 ? 10.328 -44.031 -7.594 1 96.25 489 CYS B N 1
ATOM 12787 C CA . CYS B 1 489 ? 9.352 -43.438 -8.492 1 96.25 489 CYS B CA 1
ATOM 12788 C C . CYS B 1 489 ? 8.008 -44.125 -8.383 1 96.25 489 CYS B C 1
ATOM 12790 O O . CYS B 1 489 ? 7.914 -45.344 -8.617 1 96.25 489 CYS B O 1
ATOM 12792 N N . SER B 1 490 ? 7 -43.375 -8.125 1 92.5 490 SER B N 1
ATOM 12793 C CA . SER B 1 490 ? 5.695 -43.969 -7.871 1 92.5 490 SER B CA 1
ATOM 12794 C C . SER B 1 490 ? 4.891 -44.094 -9.164 1 92.5 490 SER B C 1
ATOM 12796 O O . SER B 1 490 ? 3.896 -44.844 -9.203 1 92.5 490 SER B O 1
ATOM 12798 N N . GLN B 1 491 ? 5.285 -43.438 -10.258 1 87.12 491 GLN B N 1
ATOM 12799 C CA . GLN B 1 491 ? 4.547 -43.438 -11.516 1 87.12 491 GLN B CA 1
ATOM 12800 C C . GLN B 1 491 ? 5.375 -44.062 -12.641 1 87.12 491 GLN B C 1
ATOM 12802 O O . GLN B 1 491 ? 6.395 -43.5 -13.047 1 87.12 491 GLN B O 1
ATOM 12807 N N . GLN B 1 492 ? 4.863 -45.094 -13.234 1 87.31 492 GLN B N 1
ATOM 12808 C CA . GLN B 1 492 ? 5.645 -45.781 -14.258 1 87.31 492 GLN B CA 1
ATOM 12809 C C . GLN B 1 492 ? 5.785 -44.906 -15.508 1 87.31 492 GLN B C 1
ATOM 12811 O O . GLN B 1 492 ? 6.789 -45 -16.219 1 87.31 492 GLN B O 1
ATOM 12816 N N . SER B 1 493 ? 4.77 -44 -15.758 1 83.81 493 SER B N 1
ATOM 12817 C CA . SER B 1 493 ? 4.812 -43.156 -16.953 1 83.81 493 SER B CA 1
ATOM 12818 C C . SER B 1 493 ? 5.98 -42.188 -16.891 1 83.81 493 SER B C 1
ATOM 12820 O O . SER B 1 493 ? 6.391 -41.656 -17.922 1 83.81 493 SER B O 1
ATOM 12822 N N . TYR B 1 494 ? 6.555 -41.938 -15.727 1 91.69 494 TYR B N 1
ATOM 12823 C CA . TYR B 1 494 ? 7.609 -40.938 -15.539 1 91.69 494 TYR B CA 1
ATOM 12824 C C . TYR B 1 494 ? 8.914 -41.406 -16.188 1 91.69 494 TYR B C 1
ATOM 12826 O O . TYR B 1 494 ? 9.812 -40.594 -16.422 1 91.69 494 TYR B O 1
ATOM 12834 N N . VAL B 1 495 ? 9.047 -42.688 -16.516 1 92.5 495 VAL B N 1
ATOM 12835 C CA . VAL B 1 495 ? 10.289 -43.219 -17.062 1 92.5 495 VAL B CA 1
ATOM 12836 C C . VAL B 1 495 ? 10.547 -42.594 -18.438 1 92.5 495 VAL B C 1
ATOM 12838 O O . VAL B 1 495 ? 11.695 -42.469 -18.859 1 92.5 495 VAL B O 1
ATOM 12841 N N . ASN B 1 496 ? 9.445 -42.156 -19.109 1 88 496 ASN B N 1
ATOM 12842 C CA . ASN B 1 496 ? 9.57 -41.594 -20.453 1 88 496 ASN B CA 1
ATOM 12843 C C . ASN B 1 496 ? 9.508 -40.062 -20.422 1 88 496 ASN B C 1
ATOM 12845 O O . ASN B 1 496 ? 9.688 -39.406 -21.453 1 88 496 ASN B O 1
ATOM 12849 N N . LYS B 1 497 ? 9.32 -39.5 -19.312 1 88.75 497 LYS B N 1
ATOM 12850 C CA . LYS B 1 497 ? 9.078 -38.062 -19.25 1 88.75 497 LYS B CA 1
ATOM 12851 C C . LYS B 1 497 ? 10.227 -37.344 -18.562 1 88.75 497 LYS B C 1
ATOM 12853 O O . LYS B 1 497 ? 10.531 -36.188 -18.891 1 88.75 497 LYS B O 1
ATOM 12858 N N . TYR B 1 498 ? 10.805 -38 -17.562 1 93.06 498 TYR B N 1
ATOM 12859 C CA . TYR B 1 498 ? 11.797 -37.344 -16.719 1 93.06 498 TYR B CA 1
ATOM 12860 C C . TYR B 1 498 ? 13.094 -38.125 -16.672 1 93.06 498 TYR B C 1
ATOM 12862 O O . TYR B 1 498 ? 13.086 -39.344 -16.922 1 93.06 498 TYR B O 1
ATOM 12870 N N . HIS B 1 499 ? 14.203 -37.438 -16.391 1 92.19 499 HIS B N 1
ATOM 12871 C CA . HIS B 1 499 ? 15.453 -38.094 -16.078 1 92.19 499 HIS B CA 1
ATOM 12872 C C . HIS B 1 499 ? 15.484 -38.562 -14.617 1 92.19 499 HIS B C 1
ATOM 12874 O O . HIS B 1 499 ? 16.234 -38 -13.812 1 92.19 499 HIS B O 1
ATOM 12880 N N . LEU B 1 500 ? 14.875 -39.562 -14.32 1 95.31 500 LEU B N 1
ATOM 12881 C CA . LEU B 1 500 ? 14.586 -40 -12.961 1 95.31 500 LEU B CA 1
ATOM 12882 C C . LEU B 1 500 ? 15.867 -40.344 -12.211 1 95.31 500 LEU B C 1
ATOM 12884 O O . LEU B 1 500 ? 15.961 -40.156 -11 1 95.31 500 LEU B O 1
ATOM 12888 N N . LEU B 1 501 ? 16.859 -40.906 -12.906 1 96 501 LEU B N 1
ATOM 12889 C CA . LEU B 1 501 ? 18.016 -41.5 -12.234 1 96 501 LEU B CA 1
ATOM 12890 C C . LEU B 1 501 ? 19.141 -40.469 -12.125 1 96 501 LEU B C 1
ATOM 12892 O O . LEU B 1 501 ? 20.219 -40.75 -11.602 1 96 501 LEU B O 1
ATOM 12896 N N . ALA B 1 502 ? 18.859 -39.281 -12.547 1 92.12 502 ALA B N 1
ATOM 12897 C CA . ALA B 1 502 ? 19.875 -38.219 -12.453 1 92.12 502 ALA B CA 1
ATOM 12898 C C . ALA B 1 502 ? 20.344 -38.062 -11.016 1 92.12 502 ALA B C 1
ATOM 12900 O O . ALA B 1 502 ? 19.547 -37.844 -10.109 1 92.12 502 ALA B O 1
ATOM 12901 N N . GLY B 1 503 ? 21.703 -38.219 -10.742 1 91.62 503 GLY B N 1
ATOM 12902 C CA . GLY B 1 503 ? 22.297 -37.969 -9.438 1 91.62 503 GLY B CA 1
ATOM 12903 C C . GLY B 1 503 ? 22.344 -39.219 -8.57 1 91.62 503 GLY B C 1
ATOM 12904 O O . GLY B 1 503 ? 22.891 -39.219 -7.469 1 91.62 503 GLY B O 1
ATOM 12905 N N . LEU B 1 504 ? 21.688 -40.344 -9.023 1 96.62 504 LEU B N 1
ATOM 12906 C CA . LEU B 1 504 ? 21.797 -41.594 -8.273 1 96.62 504 LEU B CA 1
ATOM 12907 C C . LEU B 1 504 ? 23.234 -42.094 -8.281 1 96.62 504 LEU B C 1
ATOM 12909 O O . LEU B 1 504 ? 23.828 -42.281 -9.352 1 96.62 504 LEU B O 1
ATOM 12913 N N . LYS B 1 505 ? 23.781 -42.375 -7.09 1 95.06 505 LYS B N 1
ATOM 12914 C CA . LYS B 1 505 ? 25.172 -42.844 -6.953 1 95.06 505 LYS B CA 1
ATOM 12915 C C . LYS B 1 505 ? 25.359 -44.219 -7.523 1 95.06 505 LYS B C 1
ATOM 12917 O O . LYS B 1 505 ? 24.422 -45.031 -7.527 1 95.06 505 LYS B O 1
ATOM 12922 N N . PRO B 1 506 ? 26.656 -44.5 -8.086 1 95.31 506 PRO B N 1
ATOM 12923 C CA . PRO B 1 506 ? 26.922 -45.875 -8.445 1 95.31 506 PRO B CA 1
ATOM 12924 C C . PRO B 1 506 ? 26.672 -46.844 -7.293 1 95.31 506 PRO B C 1
ATOM 12926 O O . PRO B 1 506 ? 27.078 -46.562 -6.156 1 95.31 506 PRO B O 1
ATOM 12929 N N . GLY B 1 507 ? 26.016 -47.875 -7.625 1 96 507 GLY B N 1
ATOM 12930 C CA . GLY B 1 507 ? 25.672 -48.844 -6.59 1 96 507 GLY B CA 1
ATOM 12931 C C . GLY B 1 507 ? 24.438 -48.438 -5.809 1 96 507 GLY B C 1
ATOM 12932 O O . GLY B 1 507 ? 23.969 -49.219 -4.953 1 96 507 GLY B O 1
ATOM 12933 N N . GLY B 1 508 ? 23.844 -47.312 -6.117 1 96.94 508 GLY B N 1
ATOM 12934 C CA . GLY B 1 508 ? 22.641 -46.844 -5.438 1 96.94 508 GLY B CA 1
ATOM 12935 C C . GLY B 1 508 ? 21.438 -47.719 -5.734 1 96.94 508 GLY B C 1
ATOM 12936 O O . GLY B 1 508 ? 21.5 -48.625 -6.574 1 96.94 508 GLY B O 1
ATOM 12937 N N . THR B 1 509 ? 20.312 -47.438 -5.066 1 98.12 509 THR B N 1
ATOM 12938 C CA . THR B 1 509 ? 19.094 -48.25 -5.191 1 98.12 509 THR B CA 1
ATOM 12939 C C . THR B 1 509 ? 18.016 -47.469 -5.926 1 98.12 509 THR B C 1
ATOM 12941 O O . THR B 1 509 ? 17.797 -46.281 -5.641 1 98.12 509 THR B O 1
ATOM 12944 N N . PHE B 1 510 ? 17.406 -48.094 -6.918 1 98.25 510 PHE B N 1
ATOM 12945 C CA . PHE B 1 510 ? 16.266 -47.5 -7.645 1 98.25 510 PHE B CA 1
ATOM 12946 C C . PHE B 1 510 ? 15.031 -48.406 -7.5 1 98.25 510 PHE B C 1
ATOM 12948 O O . PHE B 1 510 ? 15.078 -49.594 -7.785 1 98.25 510 PHE B O 1
ATOM 12955 N N . LEU B 1 511 ? 13.938 -47.844 -6.977 1 97.69 511 LEU B N 1
ATOM 12956 C CA . LEU B 1 511 ? 12.664 -48.531 -6.84 1 97.69 511 LEU B CA 1
ATOM 12957 C C . LEU B 1 511 ? 11.617 -47.938 -7.781 1 97.69 511 LEU B C 1
ATOM 12959 O O . LEU B 1 511 ? 11.328 -46.75 -7.719 1 97.69 511 LEU B O 1
ATOM 12963 N N . LEU B 1 512 ? 11.07 -48.719 -8.656 1 96.88 512 LEU B N 1
ATOM 12964 C CA . LEU B 1 512 ? 10.047 -48.312 -9.594 1 96.88 512 LEU B CA 1
ATOM 12965 C C . LEU B 1 512 ? 8.719 -49 -9.32 1 96.88 512 LEU B C 1
ATOM 12967 O O . LEU B 1 512 ? 8.656 -50.219 -9.305 1 96.88 512 LEU B O 1
ATOM 12971 N N . ASN B 1 513 ? 7.746 -48.219 -9.016 1 94.69 513 ASN B N 1
ATOM 12972 C CA . ASN B 1 513 ? 6.395 -48.781 -8.969 1 94.69 513 ASN B CA 1
ATOM 12973 C C . ASN B 1 513 ? 5.809 -48.938 -10.375 1 94.69 513 ASN B C 1
ATOM 12975 O O . ASN B 1 513 ? 5.664 -47.969 -11.102 1 94.69 513 ASN B O 1
ATOM 12979 N N . CYS B 1 514 ? 5.543 -50.125 -10.812 1 90.06 514 CYS B N 1
ATOM 12980 C CA . CYS B 1 514 ? 4.98 -50.375 -12.133 1 90.06 514 CYS B CA 1
ATOM 12981 C C . CYS B 1 514 ? 4.188 -51.688 -12.164 1 90.06 514 CYS B C 1
ATOM 12983 O O . CYS B 1 514 ? 4.355 -52.531 -11.297 1 90.06 514 CYS B O 1
ATOM 12985 N N . SER B 1 515 ? 3.336 -51.781 -13.125 1 88.19 515 SER B N 1
ATOM 12986 C CA . SER B 1 515 ? 2.545 -53 -13.32 1 88.19 515 SER B CA 1
ATOM 12987 C C . SER B 1 515 ? 3.258 -53.969 -14.25 1 88.19 515 SER B C 1
ATOM 12989 O O . SER B 1 515 ? 2.748 -55.062 -14.516 1 88.19 515 SER B O 1
ATOM 12991 N N . TRP B 1 516 ? 4.391 -53.625 -14.719 1 90.38 516 TRP B N 1
ATOM 12992 C CA . TRP B 1 516 ? 5.137 -54.469 -15.664 1 90.38 516 TRP B CA 1
ATOM 12993 C C . TRP B 1 516 ? 5.793 -55.625 -14.945 1 90.38 516 TRP B C 1
ATOM 12995 O O . TRP B 1 516 ? 6.238 -55.5 -13.805 1 90.38 516 TRP B O 1
ATOM 13005 N N . ASP B 1 517 ? 5.824 -56.688 -15.68 1 89.44 517 ASP B N 1
ATOM 13006 C CA . ASP B 1 517 ? 6.59 -57.812 -15.148 1 89.44 517 ASP B CA 1
ATOM 13007 C C . ASP B 1 517 ? 8.047 -57.75 -15.586 1 89.44 517 ASP B C 1
ATOM 13009 O O . ASP B 1 517 ? 8.422 -56.875 -16.391 1 89.44 517 ASP B O 1
ATOM 13013 N N . VAL B 1 518 ? 8.859 -58.594 -15.07 1 93.06 518 VAL B N 1
ATOM 13014 C CA . VAL B 1 518 ? 10.297 -58.594 -15.297 1 93.06 518 VAL B CA 1
ATOM 13015 C C . VAL B 1 518 ? 10.594 -58.688 -16.797 1 93.06 518 VAL B C 1
ATOM 13017 O O . VAL B 1 518 ? 11.5 -58.031 -17.297 1 93.06 518 VAL B O 1
ATOM 13020 N N . ALA B 1 519 ? 9.82 -59.469 -17.453 1 91.94 519 ALA B N 1
ATOM 13021 C CA . ALA B 1 519 ? 10.047 -59.719 -18.875 1 91.94 519 ALA B CA 1
ATOM 13022 C C . ALA B 1 519 ? 9.719 -58.5 -19.703 1 91.94 519 ALA B C 1
ATOM 13024 O O . ALA B 1 519 ? 10.305 -58.281 -20.766 1 91.94 519 ALA B O 1
ATOM 13025 N N . GLU B 1 520 ? 8.891 -57.688 -19.188 1 93.19 520 GLU B N 1
ATOM 13026 C CA . GLU B 1 520 ? 8.414 -56.531 -19.938 1 93.19 520 GLU B CA 1
ATOM 13027 C C . GLU B 1 520 ? 9.359 -55.344 -19.781 1 93.19 520 GLU B C 1
ATOM 13029 O O . GLU B 1 520 ? 9.289 -54.375 -20.547 1 93.19 520 GLU B O 1
ATOM 13034 N N . LEU B 1 521 ? 10.195 -55.344 -18.906 1 94.12 521 LEU B N 1
ATOM 13035 C CA . LEU B 1 521 ? 11.047 -54.219 -18.562 1 94.12 521 LEU B CA 1
ATOM 13036 C C . LEU B 1 521 ? 11.992 -53.875 -19.719 1 94.12 521 LEU B C 1
ATOM 13038 O O . LEU B 1 521 ? 12.281 -52.688 -19.969 1 94.12 521 LEU B O 1
ATOM 13042 N N . ASP B 1 522 ? 12.414 -54.938 -20.406 1 92.06 522 ASP B N 1
ATOM 13043 C CA . ASP B 1 522 ? 13.344 -54.719 -21.5 1 92.06 522 ASP B CA 1
ATOM 13044 C C . ASP B 1 522 ? 12.703 -53.875 -22.609 1 92.06 522 ASP B C 1
ATOM 13046 O O . ASP B 1 522 ? 13.383 -53.094 -23.266 1 92.06 522 ASP B O 1
ATOM 13050 N N . GLU B 1 523 ? 11.484 -54.031 -22.719 1 90.5 523 GLU B N 1
ATOM 13051 C CA . GLU B 1 523 ? 10.766 -53.344 -23.766 1 90.5 523 GLU B CA 1
ATOM 13052 C C . GLU B 1 523 ? 10.273 -51.969 -23.281 1 90.5 523 GLU B C 1
ATOM 13054 O O . GLU B 1 523 ? 10.273 -51 -24.031 1 90.5 523 GLU B O 1
ATOM 13059 N N . LYS B 1 524 ? 9.875 -51.906 -22.109 1 91.06 524 LYS B N 1
ATOM 13060 C CA . LYS B 1 524 ? 9.141 -50.75 -21.609 1 91.06 524 LYS B CA 1
ATOM 13061 C C . LYS B 1 524 ? 10.094 -49.656 -21.125 1 91.06 524 LYS B C 1
ATOM 13063 O O . LYS B 1 524 ? 9.789 -48.469 -21.234 1 91.06 524 LYS B O 1
ATOM 13068 N N . LEU B 1 525 ? 11.195 -49.938 -20.625 1 94.38 525 LEU B N 1
ATOM 13069 C CA . LEU B 1 525 ? 12.125 -48.938 -20.109 1 94.38 525 LEU B CA 1
ATOM 13070 C C . LEU B 1 525 ? 12.883 -48.25 -21.234 1 94.38 525 LEU B C 1
ATOM 13072 O O . LEU B 1 525 ? 13.266 -48.906 -22.219 1 94.38 525 LEU B O 1
ATOM 13076 N N . PRO B 1 526 ? 13.086 -47 -21.141 1 93.25 526 PRO B N 1
ATOM 13077 C CA . PRO B 1 526 ? 13.898 -46.281 -22.141 1 93.25 526 PRO B CA 1
ATOM 13078 C C . PRO B 1 526 ? 15.344 -46.781 -22.172 1 93.25 526 PRO B C 1
ATOM 13080 O O . PRO B 1 526 ? 15.898 -47.125 -21.125 1 93.25 526 PRO B O 1
ATOM 13083 N N . VAL B 1 527 ? 15.969 -46.625 -23.297 1 93.56 527 VAL B N 1
ATOM 13084 C CA . VAL B 1 527 ? 17.328 -47.094 -23.516 1 93.56 527 VAL B CA 1
ATOM 13085 C C . VAL B 1 527 ? 18.281 -46.344 -22.578 1 93.56 527 VAL B C 1
ATOM 13087 O O . VAL B 1 527 ? 19.172 -46.969 -21.969 1 93.56 527 VAL B O 1
ATOM 13090 N N . ALA B 1 528 ? 18.094 -45.094 -22.469 1 93.12 528 ALA B N 1
ATOM 13091 C CA . ALA B 1 528 ? 18.969 -44.281 -21.641 1 93.12 528 ALA B CA 1
ATOM 13092 C C . ALA B 1 528 ? 18.922 -44.75 -20.188 1 93.12 528 ALA B C 1
ATOM 13094 O O . ALA B 1 528 ? 19.938 -44.75 -19.484 1 93.12 528 ALA B O 1
ATOM 13095 N N . MET B 1 529 ? 17.781 -45.094 -19.656 1 95.62 529 MET B N 1
ATOM 13096 C CA . MET B 1 529 ? 17.609 -45.562 -18.281 1 95.62 529 MET B CA 1
ATOM 13097 C C . MET B 1 529 ? 18.297 -46.906 -18.094 1 95.62 529 MET B C 1
ATOM 13099 O O . MET B 1 529 ? 19 -47.125 -17.094 1 95.62 529 MET B O 1
ATOM 13103 N N . LYS B 1 530 ? 18.094 -47.812 -19.047 1 95.75 530 LYS B N 1
ATOM 13104 C CA . LYS B 1 530 ? 18.734 -49.125 -18.984 1 95.75 530 LYS B CA 1
ATOM 13105 C C . LYS B 1 530 ? 20.25 -49.031 -18.969 1 95.75 530 LYS B C 1
ATOM 13107 O O . LYS B 1 530 ? 20.922 -49.656 -18.156 1 95.75 530 LYS B O 1
ATOM 13112 N N . ARG B 1 531 ? 20.672 -48.188 -19.812 1 95.88 531 ARG B N 1
ATOM 13113 C CA . ARG B 1 531 ? 22.125 -47.969 -19.875 1 95.88 531 ARG B CA 1
ATOM 13114 C C . ARG B 1 531 ? 22.656 -47.438 -18.547 1 95.88 531 ARG B C 1
ATOM 13116 O O . ARG B 1 531 ? 23.703 -47.906 -18.078 1 95.88 531 ARG B O 1
ATOM 13123 N N . TYR B 1 532 ? 22.047 -46.5 -17.969 1 95.94 532 TYR B N 1
ATOM 13124 C CA . TYR B 1 532 ? 22.484 -45.938 -16.688 1 95.94 532 TYR B CA 1
ATOM 13125 C C . TYR B 1 532 ? 22.484 -47 -15.594 1 95.94 532 TYR B C 1
ATOM 13127 O O . TYR B 1 532 ? 23.406 -47.062 -14.789 1 95.94 532 TYR B O 1
ATOM 13135 N N . ILE B 1 533 ? 21.422 -47.812 -15.516 1 97.5 533 ILE B N 1
ATOM 13136 C CA . ILE B 1 533 ? 21.266 -48.875 -14.5 1 97.5 533 ILE B CA 1
ATOM 13137 C C . ILE B 1 533 ? 22.422 -49.844 -14.609 1 97.5 533 ILE B C 1
ATOM 13139 O O . ILE B 1 533 ? 23.047 -50.188 -13.602 1 97.5 533 ILE B O 1
ATOM 13143 N N . ALA B 1 534 ? 22.703 -50.312 -15.781 1 96.69 534 ALA B N 1
ATOM 13144 C CA . ALA B 1 534 ? 23.734 -51.312 -16 1 96.69 534 ALA B CA 1
ATOM 13145 C C . ALA B 1 534 ? 25.125 -50.719 -15.812 1 96.69 534 ALA B C 1
ATOM 13147 O O . ALA B 1 534 ? 25.984 -51.344 -15.18 1 96.69 534 ALA B O 1
ATOM 13148 N N . ALA B 1 535 ? 25.328 -49.562 -16.312 1 95.81 535 ALA B N 1
ATOM 13149 C CA . ALA B 1 535 ? 26.641 -48.906 -16.297 1 95.81 535 ALA B CA 1
ATOM 13150 C C . ALA B 1 535 ? 27.047 -48.531 -14.867 1 95.81 535 ALA B C 1
ATOM 13152 O O . ALA B 1 535 ? 28.234 -48.531 -14.539 1 95.81 535 ALA B O 1
ATOM 13153 N N . ASN B 1 536 ? 26.172 -48.281 -13.992 1 96.62 536 ASN B N 1
ATOM 13154 C CA . ASN B 1 536 ? 26.469 -47.781 -12.656 1 96.62 536 ASN B CA 1
ATOM 13155 C C . ASN B 1 536 ? 26.141 -48.812 -11.594 1 96.62 536 ASN B C 1
ATOM 13157 O O . ASN B 1 536 ? 26.094 -48.5 -10.398 1 96.62 536 ASN B O 1
ATOM 13161 N N . ASP B 1 537 ? 25.859 -50.094 -12 1 96.12 537 ASP B N 1
ATOM 13162 C CA . ASP B 1 537 ? 25.578 -51.219 -11.102 1 96.12 537 ASP B CA 1
ATOM 13163 C C . ASP B 1 537 ? 24.484 -50.844 -10.109 1 96.12 537 ASP B C 1
ATOM 13165 O O . ASP B 1 537 ? 24.641 -51.031 -8.906 1 96.12 537 ASP B O 1
ATOM 13169 N N . ILE B 1 538 ? 23.453 -50.219 -10.617 1 97.62 538 ILE B N 1
ATOM 13170 C CA . ILE B 1 538 ? 22.328 -49.812 -9.797 1 97.62 538 ILE B CA 1
ATOM 13171 C C . ILE B 1 538 ? 21.562 -51.031 -9.281 1 97.62 538 ILE B C 1
ATOM 13173 O O . ILE B 1 538 ? 21.375 -52 -10.023 1 97.62 538 ILE B O 1
ATOM 13177 N N . GLN B 1 539 ? 21.203 -51.031 -7.988 1 97.75 539 GLN B N 1
ATOM 13178 C CA . GLN B 1 539 ? 20.266 -52.031 -7.457 1 97.75 539 GLN B CA 1
ATOM 13179 C C . GLN B 1 539 ? 18.828 -51.688 -7.84 1 97.75 539 GLN B C 1
ATOM 13181 O O . GLN B 1 539 ? 18.203 -50.844 -7.211 1 97.75 539 GLN B O 1
ATOM 13186 N N . PHE B 1 540 ? 18.344 -52.438 -8.812 1 98 540 PHE B N 1
ATOM 13187 C CA . PHE B 1 540 ? 17.062 -52.094 -9.414 1 98 540 PHE B CA 1
ATOM 13188 C C . PHE B 1 540 ? 15.953 -53 -8.867 1 98 540 PHE B C 1
ATOM 13190 O O . PHE B 1 540 ? 16.078 -54.219 -8.883 1 98 540 PHE B O 1
ATOM 13197 N N . TYR B 1 541 ? 14.945 -52.375 -8.312 1 97.75 541 TYR B N 1
ATOM 13198 C CA . TYR B 1 541 ? 13.789 -53.094 -7.773 1 97.75 541 TYR B CA 1
ATOM 13199 C C . TYR B 1 541 ? 12.5 -52.594 -8.414 1 97.75 541 TYR B C 1
ATOM 13201 O O . TYR B 1 541 ? 12.391 -51.438 -8.781 1 97.75 541 TYR B O 1
ATOM 13209 N N . ILE B 1 542 ? 11.516 -53.438 -8.531 1 97 542 ILE B N 1
ATOM 13210 C CA . ILE B 1 542 ? 10.18 -53.031 -8.953 1 97 542 ILE B CA 1
ATOM 13211 C C . ILE B 1 542 ? 9.148 -53.531 -7.953 1 97 542 ILE B C 1
ATOM 13213 O O . ILE B 1 542 ? 9.414 -54.469 -7.184 1 97 542 ILE B O 1
ATOM 13217 N N . VAL B 1 543 ? 8.102 -52.844 -7.879 1 95.56 543 VAL B N 1
ATOM 13218 C CA . VAL B 1 543 ? 6.957 -53.25 -7.07 1 95.56 543 VAL B CA 1
ATOM 13219 C C . VAL B 1 543 ? 5.66 -52.844 -7.766 1 95.56 543 VAL B C 1
ATOM 13221 O O . VAL B 1 543 ? 5.594 -51.781 -8.391 1 95.56 543 VAL B O 1
ATOM 13224 N N . ASN B 1 544 ? 4.695 -53.688 -7.75 1 93.06 544 ASN B N 1
ATOM 13225 C CA . ASN B 1 544 ? 3.367 -53.344 -8.242 1 93.06 544 ASN B CA 1
ATOM 13226 C C . ASN B 1 544 ? 2.436 -52.906 -7.109 1 93.06 544 ASN B C 1
ATOM 13228 O O . ASN B 1 544 ? 1.479 -53.625 -6.797 1 93.06 544 ASN B O 1
ATOM 13232 N N . ALA B 1 545 ? 2.727 -51.781 -6.617 1 92.19 545 ALA B N 1
ATOM 13233 C CA . ALA B 1 545 ? 2.018 -51.281 -5.438 1 92.19 545 ALA B CA 1
ATOM 13234 C C . ALA B 1 545 ? 0.542 -51.062 -5.746 1 92.19 545 ALA B C 1
ATOM 13236 O O . ALA B 1 545 ? -0.32 -51.25 -4.887 1 92.19 545 ALA B O 1
ATOM 13237 N N . VAL B 1 546 ? 0.251 -50.562 -6.926 1 84.75 546 VAL B N 1
ATOM 13238 C CA . VAL B 1 546 ? -1.127 -50.312 -7.328 1 84.75 546 VAL B CA 1
ATOM 13239 C C . VAL B 1 546 ? -1.921 -51.625 -7.324 1 84.75 546 VAL B C 1
ATOM 13241 O O . VAL B 1 546 ? -3.043 -51.656 -6.812 1 84.75 546 VAL B O 1
ATOM 13244 N N . GLY B 1 547 ? -1.428 -52.625 -7.938 1 84.44 547 GLY B N 1
ATOM 13245 C CA . GLY B 1 547 ? -2.074 -53.906 -7.941 1 84.44 547 GLY B CA 1
ATOM 13246 C C . GLY B 1 547 ? -2.307 -54.469 -6.551 1 84.44 547 GLY B C 1
ATOM 13247 O O . GLY B 1 547 ? -3.359 -55.062 -6.277 1 84.44 547 GLY B O 1
ATOM 13248 N N . ILE B 1 548 ? -1.32 -54.344 -5.727 1 90.31 548 ILE B N 1
ATOM 13249 C CA . ILE B 1 548 ? -1.418 -54.812 -4.348 1 90.31 548 ILE B CA 1
ATOM 13250 C C . ILE B 1 548 ? -2.514 -54.062 -3.617 1 90.31 548 ILE B C 1
ATOM 13252 O O . ILE B 1 548 ? -3.309 -54.656 -2.881 1 90.31 548 ILE B O 1
ATOM 13256 N N . ALA B 1 549 ? -2.457 -52.75 -3.742 1 88 549 ALA B N 1
ATOM 13257 C CA . ALA B 1 549 ? -3.467 -51.906 -3.102 1 88 549 ALA B CA 1
ATOM 13258 C C . ALA B 1 549 ? -4.871 -52.312 -3.523 1 88 549 ALA B C 1
ATOM 13260 O O . ALA B 1 549 ? -5.793 -52.344 -2.701 1 88 549 ALA B O 1
ATOM 13261 N N . GLN B 1 550 ? -5.004 -52.562 -4.77 1 80.5 550 GLN B N 1
ATOM 13262 C CA . GLN B 1 550 ? -6.297 -53 -5.293 1 80.5 550 GLN B CA 1
ATOM 13263 C C . GLN B 1 550 ? -6.719 -54.312 -4.676 1 80.5 550 GLN B C 1
ATOM 13265 O O . GLN B 1 550 ? -7.883 -54.5 -4.301 1 80.5 550 GLN B O 1
ATOM 13270 N N . LYS B 1 551 ? -5.902 -55.188 -4.586 1 85.5 551 LYS B N 1
ATOM 13271 C CA . LYS B 1 551 ? -6.172 -56.5 -4.004 1 85.5 551 LYS B CA 1
ATOM 13272 C C . LYS B 1 551 ? -6.562 -56.406 -2.535 1 85.5 551 LYS B C 1
ATOM 13274 O O . LYS B 1 551 ? -7.379 -57.188 -2.041 1 85.5 551 LYS B O 1
ATOM 13279 N N . LEU B 1 552 ? -5.969 -55.469 -1.892 1 87.56 552 LEU B N 1
ATOM 13280 C CA . LEU B 1 552 ? -6.219 -55.281 -0.466 1 87.56 552 LEU B CA 1
ATOM 13281 C C . LEU B 1 552 ? -7.461 -54.406 -0.235 1 87.56 552 LEU B C 1
ATOM 13283 O O . LEU B 1 552 ? -7.887 -54.219 0.907 1 87.56 552 LEU B O 1
ATOM 13287 N N . GLY B 1 553 ? -8.008 -53.781 -1.263 1 76.62 553 GLY B N 1
ATOM 13288 C CA . GLY B 1 553 ? -9.203 -52.969 -1.144 1 76.62 553 GLY B CA 1
ATOM 13289 C C . GLY B 1 553 ? -8.906 -51.5 -0.816 1 76.62 553 GLY B C 1
ATOM 13290 O O . GLY B 1 553 ? -9.773 -50.781 -0.324 1 76.62 553 GLY B O 1
ATOM 13291 N N . LEU B 1 554 ? -7.695 -51.125 -1.02 1 79.94 554 LEU B N 1
ATOM 13292 C CA . LEU B 1 554 ? -7.297 -49.75 -0.714 1 79.94 554 LEU B CA 1
ATOM 13293 C C . LEU B 1 554 ? -7.496 -48.844 -1.923 1 79.94 554 LEU B C 1
ATOM 13295 O O . LEU B 1 554 ? -7.242 -47.656 -1.85 1 79.94 554 LEU B O 1
ATOM 13299 N N . GLY B 1 555 ? -8.023 -49.469 -2.906 1 68.25 555 GLY B N 1
ATOM 13300 C CA . GLY B 1 555 ? -8.289 -48.688 -4.098 1 68.25 555 GLY B CA 1
ATOM 13301 C C . GLY B 1 555 ? -7.023 -48.125 -4.738 1 68.25 555 GLY B C 1
ATOM 13302 O O . GLY B 1 555 ? -6.113 -48.875 -5.082 1 68.25 555 GLY B O 1
ATOM 13303 N N . GLY B 1 556 ? -6.922 -46.812 -4.867 1 69.12 556 GLY B N 1
ATOM 13304 C CA . GLY B 1 556 ? -5.785 -46.156 -5.484 1 69.12 556 GLY B CA 1
ATOM 13305 C C . GLY B 1 556 ? -4.758 -45.656 -4.477 1 69.12 556 GLY B C 1
ATOM 13306 O O . GLY B 1 556 ? -3.748 -45.062 -4.852 1 69.12 556 GLY B O 1
ATOM 13307 N N . ARG B 1 557 ? -4.77 -46.031 -3.195 1 74.06 557 ARG B N 1
ATOM 13308 C CA . ARG B 1 557 ? -3.861 -45.562 -2.143 1 74.06 557 ARG B CA 1
ATOM 13309 C C . ARG B 1 557 ? -2.727 -46.562 -1.943 1 74.06 557 ARG B C 1
ATOM 13311 O O . ARG B 1 557 ? -2.834 -47.5 -1.126 1 74.06 557 ARG B O 1
ATOM 13318 N N . PHE B 1 558 ? -1.765 -46.406 -2.562 1 86.44 558 PHE B N 1
ATOM 13319 C CA . PHE B 1 558 ? -0.66 -47.344 -2.521 1 86.44 558 PHE B CA 1
ATOM 13320 C C . PHE B 1 558 ? 0.518 -46.781 -1.741 1 86.44 558 PHE B C 1
ATOM 13322 O O . PHE B 1 558 ? 1.601 -47.375 -1.722 1 86.44 558 PHE B O 1
ATOM 13329 N N . ASN B 1 559 ? 0.337 -45.625 -1.115 1 87.62 559 ASN B N 1
ATOM 13330 C CA . ASN B 1 559 ? 1.424 -44.875 -0.473 1 87.62 559 ASN B CA 1
ATOM 13331 C C . ASN B 1 559 ? 2.043 -45.688 0.668 1 87.62 559 ASN B C 1
ATOM 13333 O O . ASN B 1 559 ? 3.256 -45.625 0.877 1 87.62 559 ASN B O 1
ATOM 13337 N N . MET B 1 560 ? 1.236 -46.406 1.392 1 88.62 560 MET B N 1
ATOM 13338 C CA . MET B 1 560 ? 1.746 -47.188 2.512 1 88.62 560 MET B CA 1
ATOM 13339 C C . MET B 1 560 ? 2.629 -48.312 2.02 1 88.62 560 MET B C 1
ATOM 13341 O O . MET B 1 560 ? 3.604 -48.688 2.68 1 88.62 560 MET B O 1
ATOM 13345 N N . ILE B 1 561 ? 2.297 -48.938 0.914 1 91.5 561 ILE B N 1
ATOM 13346 C CA . ILE B 1 561 ? 3.082 -50 0.315 1 91.5 561 ILE B CA 1
ATOM 13347 C C . ILE B 1 561 ? 4.449 -49.469 -0.106 1 91.5 561 ILE B C 1
ATOM 13349 O O . ILE B 1 561 ? 5.477 -50.094 0.165 1 91.5 561 ILE B O 1
ATOM 13353 N N . MET B 1 562 ? 4.414 -48.344 -0.75 1 93.19 562 MET B N 1
ATOM 13354 C CA . MET B 1 562 ? 5.66 -47.719 -1.188 1 93.19 562 MET B CA 1
ATOM 13355 C C . MET B 1 562 ? 6.523 -47.312 0.007 1 93.19 562 MET B C 1
ATOM 13357 O O . MET B 1 562 ? 7.75 -47.438 -0.047 1 93.19 562 MET B O 1
ATOM 13361 N N . GLN B 1 563 ? 5.926 -46.781 1.055 1 92.06 563 GLN B N 1
ATOM 13362 C CA . GLN B 1 563 ? 6.66 -46.375 2.252 1 92.06 563 GLN B CA 1
ATOM 13363 C C . GLN B 1 563 ? 7.34 -47.594 2.902 1 92.06 563 GLN B C 1
ATOM 13365 O O . GLN B 1 563 ? 8.484 -47.469 3.355 1 92.06 563 GLN B O 1
ATOM 13370 N N . SER B 1 564 ? 6.648 -48.688 3.004 1 93.06 564 SER B N 1
ATOM 13371 C CA . SER B 1 564 ? 7.223 -49.875 3.586 1 93.06 564 SER B CA 1
ATOM 13372 C C . SER B 1 564 ? 8.383 -50.406 2.744 1 93.06 564 SER B C 1
ATOM 13374 O O . SER B 1 564 ? 9.391 -50.875 3.285 1 93.06 564 SER B O 1
ATOM 13376 N N . ALA B 1 565 ? 8.203 -50.406 1.463 1 94.06 565 ALA B N 1
ATOM 13377 C CA . ALA B 1 565 ? 9.297 -50.812 0.573 1 94.06 565 ALA B CA 1
ATOM 13378 C C . ALA B 1 565 ? 10.523 -49.906 0.792 1 94.06 565 ALA B C 1
ATOM 13380 O O . ALA B 1 565 ? 11.656 -50.406 0.75 1 94.06 565 ALA B O 1
ATOM 13381 N N . PHE B 1 566 ? 10.398 -48.625 0.939 1 92.56 566 PHE B N 1
ATOM 13382 C CA . PHE B 1 566 ? 11.477 -47.688 1.225 1 92.56 566 PHE B CA 1
ATOM 13383 C C . PHE B 1 566 ? 12.227 -48.094 2.484 1 92.56 566 PHE B C 1
ATOM 13385 O O . PHE B 1 566 ? 13.461 -48.125 2.488 1 92.56 566 PHE B O 1
ATOM 13392 N N . PHE B 1 567 ? 11.477 -48.375 3.574 1 92.25 567 PHE B N 1
ATOM 13393 C CA . PHE B 1 567 ? 12.117 -48.719 4.832 1 92.25 567 PHE B CA 1
ATOM 13394 C C . PHE B 1 567 ? 12.945 -50 4.676 1 92.25 567 PHE B C 1
ATOM 13396 O O . PHE B 1 567 ? 14 -50.125 5.289 1 92.25 567 PHE B O 1
ATOM 13403 N N . LYS B 1 568 ? 12.484 -50.875 3.9 1 93.62 568 LYS B N 1
ATOM 13404 C CA . LYS B 1 568 ? 13.195 -52.125 3.66 1 93.62 568 LYS B CA 1
ATOM 13405 C C . LYS B 1 568 ? 14.469 -51.875 2.852 1 93.62 568 LYS B C 1
ATOM 13407 O O . LYS B 1 568 ? 15.531 -52.406 3.189 1 93.62 568 LYS B O 1
ATOM 13412 N N . LEU B 1 569 ? 14.359 -51.125 1.852 1 94.81 569 LEU B N 1
ATOM 13413 C CA . LEU B 1 569 ? 15.422 -51 0.858 1 94.81 569 LEU B CA 1
ATOM 13414 C C . LEU B 1 569 ? 16.453 -49.969 1.267 1 94.81 569 LEU B C 1
ATOM 13416 O O . LEU B 1 569 ? 17.641 -50.125 0.999 1 94.81 569 LEU B O 1
ATOM 13420 N N . ALA B 1 570 ? 16.031 -48.844 1.819 1 90.5 570 ALA B N 1
ATOM 13421 C CA . ALA B 1 570 ? 16.938 -47.781 2.174 1 90.5 570 ALA B CA 1
ATOM 13422 C C . ALA B 1 570 ? 17.75 -48.125 3.42 1 90.5 570 ALA B C 1
ATOM 13424 O O . ALA B 1 570 ? 18.844 -47.594 3.621 1 90.5 570 ALA B O 1
ATOM 13425 N N . ASP B 1 571 ? 17.172 -48.906 4.27 1 89.81 571 ASP B N 1
ATOM 13426 C CA . ASP B 1 571 ? 17.875 -49.438 5.43 1 89.81 571 ASP B CA 1
ATOM 13427 C C . ASP B 1 571 ? 18.422 -48.344 6.316 1 89.81 571 ASP B C 1
ATOM 13429 O O . ASP B 1 571 ? 19.609 -48.312 6.648 1 89.81 571 ASP B O 1
ATOM 13433 N N . ILE B 1 572 ? 17.672 -47.406 6.609 1 92.81 572 ILE B N 1
ATOM 13434 C CA . ILE B 1 572 ? 18.047 -46.281 7.457 1 92.81 572 ILE B CA 1
ATOM 13435 C C . ILE B 1 572 ? 18.031 -46.688 8.922 1 92.81 572 ILE B C 1
ATOM 13437 O O . ILE B 1 572 ? 18.922 -46.344 9.688 1 92.81 572 ILE B O 1
ATOM 13441 N N . ILE B 1 573 ? 17 -47.375 9.336 1 91.62 573 ILE B N 1
ATOM 13442 C CA . ILE B 1 573 ? 16.875 -48 10.641 1 91.62 573 ILE B CA 1
ATOM 13443 C C . ILE B 1 573 ? 16.531 -49.5 10.469 1 91.62 573 ILE B C 1
ATOM 13445 O O . ILE B 1 573 ? 16.078 -49.906 9.398 1 91.62 573 ILE B O 1
ATOM 13449 N N . PRO B 1 574 ? 16.766 -50.188 11.523 1 92.75 574 PRO B N 1
ATOM 13450 C CA . PRO B 1 574 ? 16.422 -51.594 11.383 1 92.75 574 PRO B CA 1
ATOM 13451 C C . PRO B 1 574 ? 14.969 -51.844 10.984 1 92.75 574 PRO B C 1
ATOM 13453 O O . PRO B 1 574 ? 14.07 -51.156 11.508 1 92.75 574 PRO B O 1
ATOM 13456 N N . LEU B 1 575 ? 14.789 -52.75 10.078 1 93.31 575 LEU B N 1
ATOM 13457 C CA . LEU B 1 575 ? 13.477 -53 9.484 1 93.31 575 LEU B CA 1
ATOM 13458 C C . LEU B 1 575 ? 12.438 -53.312 10.555 1 93.31 575 LEU B C 1
ATOM 13460 O O . LEU B 1 575 ? 11.297 -52.875 10.469 1 93.31 575 LEU B O 1
ATOM 13464 N N . THR B 1 576 ? 12.844 -54.125 11.523 1 92.94 576 THR B N 1
ATOM 13465 C CA . THR B 1 576 ? 11.922 -54.5 12.578 1 92.94 576 THR B CA 1
ATOM 13466 C C . THR B 1 576 ? 11.422 -53.25 13.336 1 92.94 576 THR B C 1
ATOM 13468 O O . THR B 1 576 ? 10.227 -53.156 13.625 1 92.94 576 THR B O 1
ATOM 13471 N N . ARG B 1 577 ? 12.273 -52.375 13.602 1 92.81 577 ARG B N 1
ATOM 13472 C CA . ARG B 1 577 ? 11.906 -51.125 14.289 1 92.81 577 ARG B CA 1
ATOM 13473 C C . ARG B 1 577 ? 11.062 -50.25 13.391 1 92.81 577 ARG B C 1
ATOM 13475 O O . ARG B 1 577 ? 10.133 -49.562 13.859 1 92.81 577 ARG B O 1
ATOM 13482 N N . ALA B 1 578 ? 11.477 -50.156 12.156 1 92.06 578 ALA B N 1
ATOM 13483 C CA . ALA B 1 578 ? 10.727 -49.344 11.195 1 92.06 578 ALA B CA 1
ATOM 13484 C C . ALA B 1 578 ? 9.273 -49.812 11.109 1 92.06 578 ALA B C 1
ATOM 13486 O O . ALA B 1 578 ? 8.359 -49 11.078 1 92.06 578 ALA B O 1
ATOM 13487 N N . VAL B 1 579 ? 9.07 -51.062 11.07 1 91.62 579 VAL B N 1
ATOM 13488 C CA . VAL B 1 579 ? 7.738 -51.656 10.969 1 91.62 579 VAL B CA 1
ATOM 13489 C C . VAL B 1 579 ? 6.941 -51.344 12.234 1 91.62 579 VAL B C 1
ATOM 13491 O O . VAL B 1 579 ? 5.75 -51 12.164 1 91.62 579 VAL B O 1
ATOM 13494 N N . GLU B 1 580 ? 7.574 -51.469 13.312 1 92.44 580 GLU B N 1
ATOM 13495 C CA . GLU B 1 580 ? 6.938 -51.125 14.586 1 92.44 580 GLU B CA 1
ATOM 13496 C C . GLU B 1 580 ? 6.469 -49.688 14.609 1 92.44 580 GLU B C 1
ATOM 13498 O O . GLU B 1 580 ? 5.328 -49.406 14.977 1 92.44 580 GLU B O 1
ATOM 13503 N N . TYR B 1 581 ? 7.383 -48.812 14.266 1 92.5 581 TYR B N 1
ATOM 13504 C CA . TYR B 1 581 ? 7.047 -47.406 14.273 1 92.5 581 TYR B CA 1
ATOM 13505 C C . TYR B 1 581 ? 5.938 -47.094 13.281 1 92.5 581 TYR B C 1
ATOM 13507 O O . TYR B 1 581 ? 5.074 -46.25 13.539 1 92.5 581 TYR B O 1
ATOM 13515 N N . LEU B 1 582 ? 5.938 -47.625 12.102 1 90.44 582 LEU B N 1
ATOM 13516 C CA . LEU B 1 582 ? 4.914 -47.438 11.086 1 90.44 582 LEU B CA 1
ATOM 13517 C C . LEU B 1 582 ? 3.545 -47.875 11.594 1 90.44 582 LEU B C 1
ATOM 13519 O O . LEU B 1 582 ? 2.553 -47.188 11.414 1 90.44 582 LEU B O 1
ATOM 13523 N N . LYS B 1 583 ? 3.518 -49 12.156 1 90.75 583 LYS B N 1
ATOM 13524 C CA . LYS B 1 583 ? 2.252 -49.531 12.656 1 90.75 583 LYS B CA 1
ATOM 13525 C C . LYS B 1 583 ? 1.72 -48.688 13.812 1 90.75 583 LYS B C 1
ATOM 13527 O O . LYS B 1 583 ? 0.508 -48.531 13.961 1 90.75 583 LYS B O 1
ATOM 13532 N N . GLN B 1 584 ? 2.557 -48.156 14.609 1 90.19 584 GLN B N 1
ATOM 13533 C CA . GLN B 1 584 ? 2.15 -47.219 15.656 1 90.19 584 GLN B CA 1
ATOM 13534 C C . GLN B 1 584 ? 1.566 -45.938 15.062 1 90.19 584 GLN B C 1
ATOM 13536 O O . GLN B 1 584 ? 0.565 -45.438 15.562 1 90.19 584 GLN B O 1
ATOM 13541 N N . SER B 1 585 ? 2.279 -45.5 14.125 1 87.19 585 SER B N 1
ATOM 13542 C CA . SER B 1 585 ? 1.812 -44.281 13.453 1 87.19 585 SER B CA 1
ATOM 13543 C C . SER B 1 585 ? 0.444 -44.5 12.82 1 87.19 585 SER B C 1
ATOM 13545 O O . SER B 1 585 ? -0.389 -43.594 12.805 1 87.19 585 SER B O 1
ATOM 13547 N N . ILE B 1 586 ? 0.188 -45.625 12.227 1 86.5 586 ILE B N 1
ATOM 13548 C CA . ILE B 1 586 ? -1.088 -45.969 11.609 1 86.5 586 ILE B CA 1
ATOM 13549 C C . ILE B 1 586 ? -2.182 -46 12.68 1 86.5 586 ILE B C 1
ATOM 13551 O O . ILE B 1 586 ? -3.283 -45.5 12.461 1 86.5 586 ILE B O 1
ATOM 13555 N N . GLU B 1 587 ? -1.824 -46.531 13.75 1 86.62 587 GLU B N 1
ATOM 13556 C CA . GLU B 1 587 ? -2.777 -46.562 14.859 1 86.62 587 GLU B CA 1
ATOM 13557 C C . GLU B 1 587 ? -3.137 -45.156 15.336 1 86.62 587 GLU B C 1
ATOM 13559 O O . GLU B 1 587 ? -4.293 -44.906 15.664 1 86.62 587 GLU B O 1
ATOM 13564 N N . HIS B 1 588 ? -2.203 -44.344 15.406 1 81.94 588 HIS B N 1
ATOM 13565 C CA . HIS B 1 588 ? -2.412 -42.969 15.859 1 81.94 588 HIS B CA 1
ATOM 13566 C C . HIS B 1 588 ? -3.221 -42.188 14.836 1 81.94 588 HIS B C 1
ATOM 13568 O O . HIS B 1 588 ? -4.094 -41.406 15.211 1 81.94 588 HIS B O 1
ATOM 13574 N N . ALA B 1 589 ? -2.893 -42.312 13.602 1 74.5 589 ALA B N 1
ATOM 13575 C CA . ALA B 1 589 ? -3.5 -41.531 12.539 1 74.5 589 ALA B CA 1
ATOM 13576 C C . ALA B 1 589 ? -4.902 -42.031 12.211 1 74.5 589 ALA B C 1
ATOM 13578 O O . ALA B 1 589 ? -5.789 -41.25 11.883 1 74.5 589 ALA B O 1
ATOM 13579 N N . TYR B 1 590 ? -5.129 -43.344 12.242 1 72.94 590 TYR B N 1
ATOM 13580 C CA . TYR B 1 590 ? -6.363 -43.906 11.695 1 72.94 590 TYR B CA 1
ATOM 13581 C C . TYR B 1 590 ? -7.133 -44.656 12.766 1 72.94 590 TYR B C 1
ATOM 13583 O O . TYR B 1 590 ? -8.203 -45.219 12.492 1 72.94 590 TYR B O 1
ATOM 13591 N N . GLY B 1 591 ? -6.621 -44.656 13.953 1 72.44 591 GLY B N 1
ATOM 13592 C CA . GLY B 1 591 ? -7.281 -45.375 15.023 1 72.44 591 GLY B CA 1
ATOM 13593 C C . GLY B 1 591 ? -8.734 -44.969 15.211 1 72.44 591 GLY B C 1
ATOM 13594 O O . GLY B 1 591 ? -9.602 -45.844 15.414 1 72.44 591 GLY B O 1
ATOM 13595 N N . ASN B 1 592 ? -8.969 -43.688 15.039 1 69.19 592 ASN B N 1
ATOM 13596 C CA . ASN B 1 592 ? -10.32 -43.188 15.242 1 69.19 592 ASN B CA 1
ATOM 13597 C C . ASN B 1 592 ? -11.234 -43.5 14.07 1 69.19 592 ASN B C 1
ATOM 13599 O O . ASN B 1 592 ? -12.453 -43.406 14.18 1 69.19 592 ASN B O 1
ATOM 13603 N N . LYS B 1 593 ? -10.625 -43.938 12.977 1 66.19 593 LYS B N 1
ATOM 13604 C CA . LYS B 1 593 ? -11.422 -44.219 11.789 1 66.19 593 LYS B CA 1
ATOM 13605 C C . LYS B 1 593 ? -11.891 -45.688 11.789 1 66.19 593 LYS B C 1
ATOM 13607 O O . LYS B 1 593 ? -12.688 -46.062 10.938 1 66.19 593 LYS B O 1
ATOM 13612 N N . GLY B 1 594 ? -11.469 -46.531 12.711 1 78.75 594 GLY B N 1
ATOM 13613 C CA . GLY B 1 594 ? -11.945 -47.906 12.828 1 78.75 594 GLY B CA 1
ATOM 13614 C C . GLY B 1 594 ? -10.844 -48.938 12.664 1 78.75 594 GLY B C 1
ATOM 13615 O O . GLY B 1 594 ? -9.883 -48.719 11.93 1 78.75 594 GLY B O 1
ATOM 13616 N N . GLN B 1 595 ? -11.023 -50 13.266 1 83.06 595 GLN B N 1
ATOM 13617 C CA . GLN B 1 595 ? -10.023 -51.062 13.297 1 83.06 595 GLN B CA 1
ATOM 13618 C C . GLN B 1 595 ? -9.805 -51.656 11.906 1 83.06 595 GLN B C 1
ATOM 13620 O O . GLN B 1 595 ? -8.695 -52.062 11.57 1 83.06 595 GLN B O 1
ATOM 13625 N N . LYS B 1 596 ? -10.805 -51.656 11.172 1 83.94 596 LYS B N 1
ATOM 13626 C CA . LYS B 1 596 ? -10.695 -52.188 9.82 1 83.94 596 LYS B CA 1
ATOM 13627 C C . LYS B 1 596 ? -9.703 -51.406 8.977 1 83.94 596 LYS B C 1
ATOM 13629 O O . LYS B 1 596 ? -8.906 -51.969 8.234 1 83.94 596 LYS B O 1
ATOM 13634 N N . ILE B 1 597 ? -9.773 -50.156 9.117 1 82.25 597 ILE B N 1
ATOM 13635 C CA . ILE B 1 597 ? -8.883 -49.281 8.375 1 82.25 597 ILE B CA 1
ATOM 13636 C C . ILE B 1 597 ? -7.445 -49.469 8.875 1 82.25 597 ILE B C 1
ATOM 13638 O O . ILE B 1 597 ? -6.504 -49.469 8.078 1 82.25 597 ILE B O 1
ATOM 13642 N N . VAL B 1 598 ? -7.285 -49.625 10.102 1 88.31 598 VAL B N 1
ATOM 13643 C CA . VAL B 1 598 ? -5.969 -49.844 10.688 1 88.31 598 VAL B CA 1
ATOM 13644 C C . VAL B 1 598 ? -5.395 -51.188 10.18 1 88.31 598 VAL B C 1
ATOM 13646 O O . VAL B 1 598 ? -4.227 -51.25 9.781 1 88.31 598 VAL B O 1
ATOM 13649 N N . ASP B 1 599 ? -6.199 -52.219 10.148 1 89.25 599 ASP B N 1
ATOM 13650 C CA . ASP B 1 599 ? -5.75 -53.531 9.711 1 89.25 599 ASP B CA 1
ATOM 13651 C C . ASP B 1 599 ? -5.371 -53.531 8.227 1 89.25 599 ASP B C 1
ATOM 13653 O O . ASP B 1 599 ? -4.398 -54.188 7.824 1 89.25 599 ASP B O 1
ATOM 13657 N N . MET B 1 600 ? -6.156 -52.938 7.496 1 88.12 600 MET B N 1
ATOM 13658 C CA . MET B 1 600 ? -5.867 -52.844 6.07 1 88.12 600 MET B CA 1
ATOM 13659 C C . MET B 1 600 ? -4.52 -52.156 5.836 1 88.12 600 MET B C 1
ATOM 13661 O O . MET B 1 600 ? -3.738 -52.594 4.988 1 88.12 600 MET B O 1
ATOM 13665 N N . ASN B 1 601 ? -4.23 -51.125 6.59 1 88.75 601 ASN B N 1
ATOM 13666 C CA . ASN B 1 601 ? -2.961 -50.438 6.457 1 88.75 601 ASN B CA 1
ATOM 13667 C C . ASN B 1 601 ? -1.797 -51.281 6.969 1 88.75 601 ASN B C 1
ATOM 13669 O O . ASN B 1 601 ? -0.701 -51.25 6.406 1 88.75 601 ASN B O 1
ATOM 13673 N N . ASN B 1 602 ? -2.066 -52 8.023 1 91.5 602 ASN B N 1
ATOM 13674 C CA . ASN B 1 602 ? -1.044 -52.906 8.523 1 91.5 602 ASN B CA 1
ATOM 13675 C C . ASN B 1 602 ? -0.71 -54 7.508 1 91.5 602 ASN B C 1
ATOM 13677 O O . ASN B 1 602 ? 0.453 -54.375 7.352 1 91.5 602 ASN B O 1
ATOM 13681 N N . LEU B 1 603 ? -1.702 -54.531 6.891 1 91.62 603 LEU B N 1
ATOM 13682 C CA . LEU B 1 603 ? -1.492 -55.531 5.848 1 91.62 603 LEU B CA 1
ATOM 13683 C C . LEU B 1 603 ? -0.744 -54.906 4.664 1 91.62 603 LEU B C 1
ATOM 13685 O O . LEU B 1 603 ? 0.047 -55.594 4.008 1 91.62 603 LEU B O 1
ATOM 13689 N N . ALA B 1 604 ? -1.057 -53.75 4.336 1 91.56 604 ALA B N 1
ATOM 13690 C CA . ALA B 1 604 ? -0.347 -53.031 3.27 1 91.56 604 ALA B CA 1
ATOM 13691 C C . ALA B 1 604 ? 1.143 -52.938 3.584 1 91.56 604 ALA B C 1
ATOM 13693 O O . ALA B 1 604 ? 1.983 -53.062 2.691 1 91.56 604 ALA B O 1
ATOM 13694 N N . VAL B 1 605 ? 1.422 -52.625 4.812 1 91.62 605 VAL B N 1
ATOM 13695 C CA . VAL B 1 605 ? 2.811 -52.531 5.25 1 91.62 605 VAL B CA 1
ATOM 13696 C C . VAL B 1 605 ? 3.516 -53.875 5.023 1 91.62 605 VAL B C 1
ATOM 13698 O O . VAL B 1 605 ? 4.598 -53.906 4.438 1 91.62 605 VAL B O 1
ATOM 13701 N N . ASP B 1 606 ? 2.922 -54.938 5.422 1 92.44 606 ASP B N 1
ATOM 13702 C CA . ASP B 1 606 ? 3.51 -56.25 5.285 1 92.44 606 ASP B CA 1
ATOM 13703 C C . ASP B 1 606 ? 3.666 -56.625 3.816 1 92.44 606 ASP B C 1
ATOM 13705 O O . ASP B 1 606 ? 4.688 -57.188 3.422 1 92.44 606 ASP B O 1
ATOM 13709 N N . SER B 1 607 ? 2.742 -56.344 3.082 1 91.81 607 SER B N 1
ATOM 13710 C CA . SER B 1 607 ? 2.777 -56.656 1.656 1 91.81 607 SER B CA 1
ATOM 13711 C C . SER B 1 607 ? 3.855 -55.875 0.939 1 91.81 607 SER B C 1
ATOM 13713 O O . SER B 1 607 ? 4.484 -56.375 0.001 1 91.81 607 SER B O 1
ATOM 13715 N N . GLY B 1 608 ? 3.967 -54.688 1.348 1 90.5 608 GLY B N 1
ATOM 13716 C CA . GLY B 1 608 ? 4.988 -53.844 0.743 1 90.5 608 GLY B CA 1
ATOM 13717 C C . GLY B 1 608 ? 6.395 -54.375 0.954 1 90.5 608 GLY B C 1
ATOM 13718 O O . GLY B 1 608 ? 7.25 -54.25 0.073 1 90.5 608 GLY B O 1
ATOM 13719 N N . ILE B 1 609 ? 6.629 -54.938 2.029 1 91.25 609 ILE B N 1
ATOM 13720 C CA . ILE B 1 609 ? 7.934 -55.5 2.363 1 91.25 609 ILE B CA 1
ATOM 13721 C C . ILE B 1 609 ? 8.172 -56.781 1.545 1 91.25 609 ILE B C 1
ATOM 13723 O O . ILE B 1 609 ? 9.281 -57 1.038 1 91.25 609 ILE B O 1
ATOM 13727 N N . GLU B 1 610 ? 7.168 -57.469 1.318 1 91.38 610 GLU B N 1
ATOM 13728 C CA . GLU B 1 610 ? 7.309 -58.781 0.713 1 91.38 610 GLU B CA 1
ATOM 13729 C C . GLU B 1 610 ? 7.262 -58.719 -0.81 1 91.38 610 GLU B C 1
ATOM 13731 O O . GLU B 1 610 ? 7.773 -59.594 -1.5 1 91.38 610 GLU B O 1
ATOM 13736 N N . SER B 1 611 ? 6.781 -57.75 -1.305 1 92.12 611 SER B N 1
ATOM 13737 C CA . SER B 1 611 ? 6.414 -57.75 -2.717 1 92.12 611 SER B CA 1
ATOM 13738 C C . SER B 1 611 ? 7.5 -57.094 -3.566 1 92.12 611 SER B C 1
ATOM 13740 O O . SER B 1 611 ? 7.379 -57.031 -4.793 1 92.12 611 SER B O 1
ATOM 13742 N N . VAL B 1 612 ? 8.547 -56.688 -3.006 1 95.44 612 VAL B N 1
ATOM 13743 C CA . VAL B 1 612 ? 9.625 -56.062 -3.762 1 95.44 612 VAL B CA 1
ATOM 13744 C C . VAL B 1 612 ? 10.406 -57.125 -4.527 1 95.44 612 VAL B C 1
ATOM 13746 O O . VAL B 1 612 ? 10.742 -58.188 -3.973 1 95.44 612 VAL B O 1
ATOM 13749 N N . VAL B 1 613 ? 10.617 -56.812 -5.805 1 96.31 613 VAL B N 1
ATOM 13750 C CA . VAL B 1 613 ? 11.328 -57.781 -6.656 1 96.31 613 VAL B CA 1
ATOM 13751 C C . VAL B 1 613 ? 12.648 -57.156 -7.121 1 96.31 613 VAL B C 1
ATOM 13753 O O . VAL B 1 613 ? 12.664 -56.094 -7.734 1 96.31 613 VAL B O 1
ATOM 13756 N N . LYS B 1 614 ? 13.633 -57.781 -6.828 1 96.69 614 LYS B N 1
ATOM 13757 C CA . LYS B 1 614 ? 14.938 -57.344 -7.32 1 96.69 614 LYS B CA 1
ATOM 13758 C C . LYS B 1 614 ? 15.156 -57.781 -8.766 1 96.69 614 LYS B C 1
ATOM 13760 O O . LYS B 1 614 ? 14.883 -58.938 -9.117 1 96.69 614 LYS B O 1
ATOM 13765 N N . ILE B 1 615 ? 15.625 -56.969 -9.523 1 97.19 615 ILE B N 1
ATOM 13766 C CA . ILE B 1 615 ? 15.82 -57.25 -10.945 1 97.19 615 ILE B CA 1
ATOM 13767 C C . ILE B 1 615 ? 17.281 -57.594 -11.203 1 97.19 615 ILE B C 1
ATOM 13769 O O . ILE B 1 615 ? 18.188 -56.906 -10.758 1 97.19 615 ILE B O 1
ATOM 13773 N N . SER B 1 616 ? 17.453 -58.75 -11.891 1 95.62 616 SER B N 1
ATOM 13774 C CA . SER B 1 616 ? 18.781 -59.062 -12.398 1 95.62 616 SER B CA 1
ATOM 13775 C C . SER B 1 616 ? 19.078 -58.25 -13.664 1 95.62 616 SER B C 1
ATOM 13777 O O . SER B 1 616 ? 18.5 -58.5 -14.719 1 95.62 616 SER B O 1
ATOM 13779 N N . VAL B 1 617 ? 19.953 -57.344 -13.586 1 96 617 VAL B N 1
ATOM 13780 C CA . VAL B 1 617 ? 20.219 -56.406 -14.664 1 96 617 VAL B CA 1
ATOM 13781 C C . VAL B 1 617 ? 21.078 -57.062 -15.734 1 96 617 VAL B C 1
ATOM 13783 O O . VAL B 1 617 ? 22.203 -57.469 -15.469 1 96 617 VAL B O 1
ATOM 13786 N N . PRO B 1 618 ? 20.531 -57.125 -16.875 1 93.38 618 PRO B N 1
ATOM 13787 C CA . PRO B 1 618 ? 21.328 -57.688 -17.953 1 93.38 618 PRO B CA 1
ATOM 13788 C C . PRO B 1 618 ? 22.547 -56.844 -18.297 1 93.38 618 PRO B C 1
ATOM 13790 O O . PRO B 1 618 ? 22.438 -55.625 -18.422 1 93.38 618 PRO B O 1
ATOM 13793 N N . GLN B 1 619 ? 23.578 -57.469 -18.562 1 92.5 619 GLN B N 1
ATOM 13794 C CA . GLN B 1 619 ? 24.812 -56.75 -18.922 1 92.5 619 GLN B CA 1
ATOM 13795 C C . GLN B 1 619 ? 24.672 -56.125 -20.297 1 92.5 619 GLN B C 1
ATOM 13797 O O . GLN B 1 619 ? 25.328 -55.094 -20.578 1 92.5 619 GLN B O 1
ATOM 13802 N N . ALA B 1 620 ? 23.859 -56.594 -21.078 1 92.88 620 ALA B N 1
ATOM 13803 C CA . ALA B 1 620 ? 23.641 -56.094 -22.422 1 92.88 620 ALA B CA 1
ATOM 13804 C C . ALA B 1 620 ? 23.062 -54.688 -22.406 1 92.88 620 ALA B C 1
ATOM 13806 O O . ALA B 1 620 ? 23.203 -53.938 -23.375 1 92.88 620 ALA B O 1
ATOM 13807 N N . TRP B 1 621 ? 22.484 -54.312 -21.297 1 94.12 621 TRP B N 1
ATOM 13808 C CA . TRP B 1 621 ? 21.875 -53 -21.172 1 94.12 621 TRP B CA 1
ATOM 13809 C C . TRP B 1 621 ? 22.938 -51.906 -21.266 1 94.12 621 TRP B C 1
ATOM 13811 O O . TRP B 1 621 ? 22.641 -50.781 -21.672 1 94.12 621 TRP B O 1
ATOM 13821 N N . LYS B 1 622 ? 24.109 -52.125 -21 1 92.88 622 LYS B N 1
ATOM 13822 C CA . LYS B 1 622 ? 25.219 -51.188 -20.969 1 92.88 622 LYS B CA 1
ATOM 13823 C C . LYS B 1 622 ? 25.5 -50.625 -22.359 1 92.88 622 LYS B C 1
ATOM 13825 O O . LYS B 1 622 ? 25.969 -49.469 -22.5 1 92.88 622 LYS B O 1
ATOM 13830 N N . HIS B 1 623 ? 25.141 -51.344 -23.375 1 90.44 623 HIS B N 1
ATOM 13831 C CA . HIS B 1 623 ? 25.609 -50.969 -24.703 1 90.44 623 HIS B CA 1
ATOM 13832 C C . HIS B 1 623 ? 24.438 -50.719 -25.656 1 90.44 623 HIS B C 1
ATOM 13834 O O . HIS B 1 623 ? 24.609 -50.656 -26.875 1 90.44 623 HIS B O 1
ATOM 13840 N N . LEU B 1 624 ? 23.359 -50.562 -25.094 1 90.44 624 LEU B N 1
ATOM 13841 C CA . LEU B 1 624 ? 22.203 -50.281 -25.938 1 90.44 624 LEU B CA 1
ATOM 13842 C C . LEU B 1 624 ? 22.312 -48.938 -26.609 1 90.44 624 LEU B C 1
ATOM 13844 O O . LEU B 1 624 ? 22.812 -47.969 -26 1 90.44 624 LEU B O 1
ATOM 13848 N N . GLU B 1 625 ? 21.922 -48.812 -27.875 1 84.62 625 GLU B N 1
ATOM 13849 C CA . GLU B 1 625 ? 21.953 -47.562 -28.625 1 84.62 625 GLU B CA 1
ATOM 13850 C C . GLU B 1 625 ? 20.578 -46.906 -28.625 1 84.62 625 GLU B C 1
ATOM 13852 O O . GLU B 1 625 ? 19.547 -47.562 -28.672 1 84.62 625 GLU B O 1
ATOM 13857 N N . ASP B 1 626 ? 20.625 -45.5 -28.469 1 78 626 ASP B N 1
ATOM 13858 C CA . ASP B 1 626 ? 19.391 -44.719 -28.422 1 78 626 ASP B CA 1
ATOM 13859 C C . ASP B 1 626 ? 18.641 -44.812 -29.75 1 78 626 ASP B C 1
ATOM 13861 O O . ASP B 1 626 ? 19.266 -44.844 -30.812 1 78 626 ASP B O 1
ATOM 13865 N N . LYS B 1 627 ? 17.359 -45.062 -29.719 1 68.75 627 LYS B N 1
ATOM 13866 C CA . LYS B 1 627 ? 16.531 -44.969 -30.922 1 68.75 627 LYS B CA 1
ATOM 13867 C C . LYS B 1 627 ? 16.281 -43.531 -31.312 1 68.75 627 LYS B C 1
ATOM 13869 O O . LYS B 1 627 ? 15.906 -42.719 -30.453 1 68.75 627 LYS B O 1
ATOM 13874 N N . VAL B 1 628 ? 16.719 -43.125 -32.438 1 62.03 628 VAL B N 1
ATOM 13875 C CA . VAL B 1 628 ? 16.531 -41.75 -32.938 1 62.03 628 VAL B CA 1
ATOM 13876 C C . VAL B 1 628 ? 15.078 -41.531 -33.344 1 62.03 628 VAL B C 1
ATOM 13878 O O . VAL B 1 628 ? 14.562 -42.281 -34.188 1 62.03 628 VAL B O 1
ATOM 13881 N N . VAL B 1 629 ? 14.305 -40.969 -32.469 1 61.62 629 VAL B N 1
ATOM 13882 C CA . VAL B 1 629 ? 12.953 -40.625 -32.906 1 61.62 629 VAL B CA 1
ATOM 13883 C C . VAL B 1 629 ? 12.992 -39.312 -33.688 1 61.62 629 VAL B C 1
ATOM 13885 O O . VAL B 1 629 ? 13.711 -38.375 -33.344 1 61.62 629 VAL B O 1
ATOM 13888 N N . SER B 1 630 ? 12.32 -39.281 -34.969 1 61.16 630 SER B N 1
ATOM 13889 C CA . SER B 1 630 ? 12.258 -38.094 -35.844 1 61.16 630 SER B CA 1
ATOM 13890 C C . SER B 1 630 ? 11.539 -36.938 -35.156 1 61.16 630 SER B C 1
ATOM 13892 O O . SER B 1 630 ? 10.445 -37.125 -34.625 1 61.16 630 SER B O 1
ATOM 13894 N N . PRO B 1 631 ? 12.281 -35.75 -35.062 1 62.88 631 PRO B N 1
ATOM 13895 C CA . PRO B 1 631 ? 11.703 -34.625 -34.312 1 62.88 631 PRO B CA 1
ATOM 13896 C C . PRO B 1 631 ? 10.5 -34 -35.031 1 62.88 631 PRO B C 1
ATOM 13898 O O . PRO B 1 631 ? 10.508 -33.844 -36.25 1 62.88 631 PRO B O 1
ATOM 13901 N N . LYS B 1 632 ? 9.195 -34.062 -34.594 1 73.94 632 LYS B N 1
ATOM 13902 C CA . LYS B 1 632 ? 8.062 -33.281 -35.062 1 73.94 632 LYS B CA 1
ATOM 13903 C C . LYS B 1 632 ? 8.398 -31.781 -35.094 1 73.94 632 LYS B C 1
ATOM 13905 O O . LYS B 1 632 ? 9.18 -31.312 -34.25 1 73.94 632 LYS B O 1
ATOM 13910 N N . LYS B 1 633 ? 8.008 -31.109 -36.188 1 86.31 633 LYS B N 1
ATOM 13911 C CA . LYS B 1 633 ? 8.18 -29.672 -36.281 1 86.31 633 LYS B CA 1
ATOM 13912 C C . LYS B 1 633 ? 7.344 -28.953 -35.25 1 86.31 633 LYS B C 1
ATOM 13914 O O . LYS B 1 633 ? 6.113 -29.047 -35.25 1 86.31 633 LYS B O 1
ATOM 13919 N N . LEU B 1 634 ? 7.98 -28.391 -34.25 1 93.44 634 LEU B N 1
ATOM 13920 C CA . LEU B 1 634 ? 7.34 -27.641 -33.156 1 93.44 634 LEU B CA 1
ATOM 13921 C C . LEU B 1 634 ? 7.77 -26.188 -33.188 1 93.44 634 LEU B C 1
ATOM 13923 O O . LEU B 1 634 ? 8.875 -25.859 -33.625 1 93.44 634 LEU B O 1
ATOM 13927 N N . PRO B 1 635 ? 6.879 -25.219 -32.875 1 94 635 PRO B N 1
ATOM 13928 C CA . PRO B 1 635 ? 7.312 -23.828 -32.688 1 94 635 PRO B CA 1
ATOM 13929 C C . PRO B 1 635 ? 8.492 -23.703 -31.734 1 94 635 PRO B C 1
ATOM 13931 O O . PRO B 1 635 ? 8.641 -24.516 -30.797 1 94 635 PRO B O 1
ATOM 13934 N N . ALA B 1 636 ? 9.297 -22.656 -31.969 1 95.38 636 ALA B N 1
ATOM 13935 C CA . ALA B 1 636 ? 10.547 -22.469 -31.234 1 95.38 636 ALA B CA 1
ATOM 13936 C C . ALA B 1 636 ? 10.297 -22.438 -29.719 1 95.38 636 ALA B C 1
ATOM 13938 O O . ALA B 1 636 ? 11.047 -23.031 -28.953 1 95.38 636 ALA B O 1
ATOM 13939 N N . PHE B 1 637 ? 9.297 -21.703 -29.281 1 96.62 637 PHE B N 1
ATOM 13940 C CA . PHE B 1 637 ? 8.992 -21.609 -27.859 1 96.62 637 PHE B CA 1
ATOM 13941 C C . PHE B 1 637 ? 8.688 -22.984 -27.266 1 96.62 637 PHE B C 1
ATOM 13943 O O . PHE B 1 637 ? 9.078 -23.281 -26.141 1 96.62 637 PHE B O 1
ATOM 13950 N N . ILE B 1 638 ? 7.953 -23.859 -27.984 1 97.19 638 ILE B N 1
ATOM 13951 C CA . ILE B 1 638 ? 7.59 -25.188 -27.516 1 97.19 638 ILE B CA 1
ATOM 13952 C C . ILE B 1 638 ? 8.836 -26.062 -27.406 1 97.19 638 ILE B C 1
ATOM 13954 O O . ILE B 1 638 ? 9.086 -26.672 -26.375 1 97.19 638 ILE B O 1
ATOM 13958 N N . LYS B 1 639 ? 9.641 -26.016 -28.391 1 95.94 639 LYS B N 1
ATOM 13959 C CA . LYS B 1 639 ? 10.812 -26.875 -28.484 1 95.94 639 LYS B CA 1
ATOM 13960 C C . LYS B 1 639 ? 11.875 -26.453 -27.484 1 95.94 639 LYS B C 1
ATOM 13962 O O . LYS B 1 639 ? 12.477 -27.312 -26.812 1 95.94 639 LYS B O 1
ATOM 13967 N N . ASP B 1 640 ? 12.062 -25.219 -27.328 1 96.25 640 ASP B N 1
ATOM 13968 C CA . ASP B 1 640 ? 13.258 -24.719 -26.641 1 96.25 640 ASP B CA 1
ATOM 13969 C C . ASP B 1 640 ? 12.938 -24.312 -25.203 1 96.25 640 ASP B C 1
ATOM 13971 O O . ASP B 1 640 ? 13.836 -24.203 -24.375 1 96.25 640 ASP B O 1
ATOM 13975 N N . ILE B 1 641 ? 11.719 -24.062 -24.812 1 96.56 641 ILE B N 1
ATOM 13976 C CA . ILE B 1 641 ? 11.375 -23.578 -23.484 1 96.56 641 ILE B CA 1
ATOM 13977 C C . ILE B 1 641 ? 10.375 -24.516 -22.828 1 96.56 641 ILE B C 1
ATOM 13979 O O . ILE B 1 641 ? 10.672 -25.125 -21.797 1 96.56 641 ILE B O 1
ATOM 13983 N N . LEU B 1 642 ? 9.188 -24.766 -23.438 1 96.62 642 LEU B N 1
ATOM 13984 C CA . LEU B 1 642 ? 8.125 -25.547 -22.812 1 96.62 642 LEU B CA 1
ATOM 13985 C C . LEU B 1 642 ? 8.602 -26.953 -22.516 1 96.62 642 LEU B C 1
ATOM 13987 O O . LEU B 1 642 ? 8.43 -27.438 -21.391 1 96.62 642 LEU B O 1
ATOM 13991 N N . ILE B 1 643 ? 9.164 -27.672 -23.5 1 94.81 643 ILE B N 1
ATOM 13992 C CA . ILE B 1 643 ? 9.516 -29.094 -23.359 1 94.81 643 ILE B CA 1
ATOM 13993 C C . ILE B 1 643 ? 10.609 -29.234 -22.297 1 94.81 643 ILE B C 1
ATOM 13995 O O . ILE B 1 643 ? 10.477 -30.031 -21.359 1 94.81 643 ILE B O 1
ATOM 13999 N N . PRO B 1 644 ? 11.711 -28.406 -22.375 1 95.25 644 PRO B N 1
ATOM 14000 C CA . PRO B 1 644 ? 12.727 -28.547 -21.312 1 95.25 644 PRO B CA 1
ATOM 14001 C C . PRO B 1 644 ? 12.172 -28.25 -19.922 1 95.25 644 PRO B C 1
ATOM 14003 O O . PRO B 1 644 ? 12.516 -28.938 -18.969 1 95.25 644 PRO B O 1
ATOM 14006 N N . MET B 1 645 ? 11.375 -27.266 -19.734 1 95.56 645 MET B N 1
ATOM 14007 C CA . MET B 1 645 ? 10.797 -26.922 -18.438 1 95.56 645 MET B CA 1
ATOM 14008 C C . MET B 1 645 ? 9.906 -28.047 -17.922 1 95.56 645 MET B C 1
ATOM 14010 O O . MET B 1 645 ? 9.961 -28.406 -16.75 1 95.56 645 MET B O 1
ATOM 14014 N N . ASN B 1 646 ? 9.07 -28.609 -18.812 1 92.75 646 ASN B N 1
ATOM 14015 C CA . ASN B 1 646 ? 8.172 -29.703 -18.422 1 92.75 646 ASN B CA 1
ATOM 14016 C C . ASN B 1 646 ? 8.953 -30.953 -18.047 1 92.75 646 ASN B C 1
ATOM 14018 O O . ASN B 1 646 ? 8.461 -31.797 -17.281 1 92.75 646 ASN B O 1
ATOM 14022 N N . ARG B 1 647 ? 10.164 -31.109 -18.625 1 91.94 647 ARG B N 1
ATOM 14023 C CA . ARG B 1 647 ? 11.039 -32.219 -18.266 1 91.94 647 ARG B CA 1
ATOM 14024 C C . ARG B 1 647 ? 11.812 -31.922 -16.984 1 91.94 647 ARG B C 1
ATOM 14026 O O . ARG B 1 647 ? 12.719 -32.656 -16.609 1 91.94 647 ARG B O 1
ATOM 14033 N N . GLN B 1 648 ? 11.492 -30.781 -16.281 1 92 648 GLN B N 1
ATOM 14034 C CA . GLN B 1 648 ? 12.148 -30.312 -15.062 1 92 648 GLN B CA 1
ATOM 14035 C C . GLN B 1 648 ? 13.609 -29.969 -15.328 1 92 648 GLN B C 1
ATOM 14037 O O . GLN B 1 648 ? 14.477 -30.25 -14.492 1 92 648 GLN B O 1
ATOM 14042 N N . GLU B 1 649 ? 13.914 -29.422 -16.547 1 93.69 649 GLU B N 1
ATOM 14043 C CA . GLU B 1 649 ? 15.266 -29.031 -16.938 1 93.69 649 GLU B CA 1
ATOM 14044 C C . GLU B 1 649 ? 15.352 -27.516 -17.188 1 93.69 649 GLU B C 1
ATOM 14046 O O . GLU B 1 649 ? 16.266 -27.047 -17.844 1 93.69 649 GLU B O 1
ATOM 14051 N N . GLY B 1 650 ? 14.383 -26.781 -16.672 1 94.25 650 GLY B N 1
ATOM 14052 C CA . GLY B 1 650 ? 14.383 -25.344 -16.844 1 94.25 650 GLY B CA 1
ATOM 14053 C C . GLY B 1 650 ? 15.617 -24.672 -16.281 1 94.25 650 GLY B C 1
ATOM 14054 O O . GLY B 1 650 ? 16.047 -23.625 -16.781 1 94.25 650 GLY B O 1
ATOM 14055 N N . ASP B 1 651 ? 16.234 -25.234 -15.266 1 94.12 651 ASP B N 1
ATOM 14056 C CA . ASP B 1 651 ? 17.406 -24.688 -14.594 1 94.12 651 ASP B CA 1
ATOM 14057 C C . ASP B 1 651 ? 18.578 -24.547 -15.562 1 94.12 651 ASP B C 1
ATOM 14059 O O . ASP B 1 651 ? 19.453 -23.688 -15.375 1 94.12 651 ASP B O 1
ATOM 14063 N N . SER B 1 652 ? 18.578 -25.312 -16.578 1 93.62 652 SER B N 1
ATOM 14064 C CA . SER B 1 652 ? 19.703 -25.359 -17.5 1 93.62 652 SER B CA 1
ATOM 14065 C C . SER B 1 652 ? 19.531 -24.359 -18.641 1 93.62 652 SER B C 1
ATOM 14067 O O . SER B 1 652 ? 20.438 -24.156 -19.438 1 93.62 652 SER B O 1
ATOM 14069 N N . LEU B 1 653 ? 18.344 -23.75 -18.75 1 97.44 653 LEU B N 1
ATOM 14070 C CA . LEU B 1 653 ? 18.125 -22.781 -19.812 1 97.44 653 LEU B CA 1
ATOM 14071 C C . LEU B 1 653 ? 19 -21.547 -19.625 1 97.44 653 LEU B C 1
ATOM 14073 O O . LEU B 1 653 ? 19.109 -21.016 -18.531 1 97.44 653 LEU B O 1
ATOM 14077 N N . PRO B 1 654 ? 19.703 -21.078 -20.688 1 98 654 PRO B N 1
ATOM 14078 C CA . PRO B 1 654 ? 20.547 -19.875 -20.578 1 98 654 PRO B CA 1
ATOM 14079 C C . PRO B 1 654 ? 19.719 -18.594 -20.594 1 98 654 PRO B C 1
ATOM 14081 O O . PRO B 1 654 ? 18.562 -18.594 -21 1 98 654 PRO B O 1
ATOM 14084 N N . VAL B 1 655 ? 20.297 -17.453 -20.188 1 98.12 655 VAL B N 1
ATOM 14085 C CA . VAL B 1 655 ? 19.609 -16.156 -20.125 1 98.12 655 VAL B CA 1
ATOM 14086 C C . VAL B 1 655 ? 19.172 -15.727 -21.516 1 98.12 655 VAL B C 1
ATOM 14088 O O . VAL B 1 655 ? 18.109 -15.133 -21.688 1 98.12 655 VAL B O 1
ATOM 14091 N N . SER B 1 656 ? 19.891 -16.094 -22.594 1 98.06 656 SER B N 1
ATOM 14092 C CA . SER B 1 656 ? 19.656 -15.656 -23.969 1 98.06 656 SER B CA 1
ATOM 14093 C C . SER B 1 656 ? 18.359 -16.219 -24.5 1 98.06 656 SER B C 1
ATOM 14095 O O . SER B 1 656 ? 17.781 -15.672 -25.453 1 98.06 656 SER B O 1
ATOM 14097 N N . ILE B 1 657 ? 17.891 -17.359 -23.938 1 97.44 657 ILE B N 1
ATOM 14098 C CA . ILE B 1 657 ? 16.672 -18 -24.406 1 97.44 657 ILE B CA 1
ATOM 14099 C C . ILE B 1 657 ? 15.492 -17.047 -24.266 1 97.44 657 ILE B C 1
ATOM 14101 O O . ILE B 1 657 ? 14.469 -17.188 -24.938 1 97.44 657 ILE B O 1
ATOM 14105 N N . PHE B 1 658 ? 15.625 -15.977 -23.453 1 97.06 658 PHE B N 1
ATOM 14106 C CA . PHE B 1 658 ? 14.539 -15.047 -23.172 1 97.06 658 PHE B CA 1
ATOM 14107 C C . PHE B 1 658 ? 14.727 -13.742 -23.938 1 97.06 658 PHE B C 1
ATOM 14109 O O . PHE B 1 658 ? 14.047 -12.75 -23.672 1 97.06 658 PHE B O 1
ATOM 14116 N N . ASP B 1 659 ? 15.68 -13.656 -24.859 1 96.44 659 ASP B N 1
ATOM 14117 C CA . ASP B 1 659 ? 15.836 -12.484 -25.719 1 96.44 659 ASP B CA 1
ATOM 14118 C C . ASP B 1 659 ? 14.578 -12.227 -26.531 1 96.44 659 ASP B C 1
ATOM 14120 O O . ASP B 1 659 ? 14.023 -13.141 -27.141 1 96.44 659 ASP B O 1
ATOM 14124 N N . GLY B 1 660 ? 14.117 -11.031 -26.453 1 95.44 660 GLY B N 1
ATOM 14125 C CA . GLY B 1 660 ? 12.906 -10.648 -27.172 1 95.44 660 GLY B CA 1
ATOM 14126 C C . GLY B 1 660 ? 11.656 -10.75 -26.312 1 95.44 660 GLY B C 1
ATOM 14127 O O . GLY B 1 660 ? 10.617 -10.195 -26.656 1 95.44 660 GLY B O 1
ATOM 14128 N N . ILE B 1 661 ? 11.766 -11.477 -25.203 1 97 661 ILE B N 1
ATOM 14129 C CA . ILE B 1 661 ? 10.617 -11.586 -24.297 1 97 661 ILE B CA 1
ATOM 14130 C C . ILE B 1 661 ? 11.055 -11.266 -22.875 1 97 661 ILE B C 1
ATOM 14132 O O . ILE B 1 661 ? 10.609 -11.906 -21.906 1 97 661 ILE B O 1
ATOM 14136 N N . GLU B 1 662 ? 12.055 -10.305 -22.75 1 97.31 662 GLU B N 1
ATOM 14137 C CA . GLU B 1 662 ? 12.602 -9.914 -21.453 1 97.31 662 GLU B CA 1
ATOM 14138 C C . GLU B 1 662 ? 11.516 -9.344 -20.547 1 97.31 662 GLU B C 1
ATOM 14140 O O . GLU B 1 662 ? 11.664 -9.32 -19.312 1 97.31 662 GLU B O 1
ATOM 14145 N N . ASP B 1 663 ? 10.383 -8.875 -21.125 1 97.12 663 ASP B N 1
ATOM 14146 C CA . ASP B 1 663 ? 9.305 -8.227 -20.391 1 97.12 663 ASP B CA 1
ATOM 14147 C C . ASP B 1 663 ? 8.336 -9.258 -19.812 1 97.12 663 ASP B C 1
ATOM 14149 O O . ASP B 1 663 ? 7.293 -8.898 -19.266 1 97.12 663 ASP B O 1
ATOM 14153 N N . GLY B 1 664 ? 8.609 -10.57 -19.891 1 96.94 664 GLY B N 1
ATOM 14154 C CA . GLY B 1 664 ? 7.812 -11.625 -19.297 1 96.94 664 GLY B CA 1
ATOM 14155 C C . GLY B 1 664 ? 6.699 -12.117 -20.203 1 96.94 664 GLY B C 1
ATOM 14156 O O . GLY B 1 664 ? 5.82 -12.867 -19.766 1 96.94 664 GLY B O 1
ATOM 14157 N N . THR B 1 665 ? 6.73 -11.773 -21.547 1 97.94 665 THR B N 1
ATOM 14158 C CA . THR B 1 665 ? 5.695 -12.148 -22.5 1 97.94 665 THR B CA 1
ATOM 14159 C C . THR B 1 665 ? 5.812 -13.625 -22.875 1 97.94 665 THR B C 1
ATOM 14161 O O . THR B 1 665 ? 6.906 -14.109 -23.156 1 97.94 665 THR B O 1
ATOM 14164 N N . PHE B 1 666 ? 4.703 -14.336 -22.812 1 97.88 666 PHE B N 1
ATOM 14165 C CA . PHE B 1 666 ? 4.602 -15.711 -23.281 1 97.88 666 PHE B CA 1
ATOM 14166 C C . PHE B 1 666 ? 3.537 -15.828 -24.359 1 97.88 666 PHE B C 1
ATOM 14168 O O . PHE B 1 666 ? 2.549 -15.094 -24.359 1 97.88 666 PHE B O 1
ATOM 14175 N N . PRO B 1 667 ? 3.752 -16.734 -25.266 1 97.62 667 PRO B N 1
ATOM 14176 C CA . PRO B 1 667 ? 2.727 -16.953 -26.297 1 97.62 667 PRO B CA 1
ATOM 14177 C C . PRO B 1 667 ? 1.502 -17.688 -25.766 1 97.62 667 PRO B C 1
ATOM 14179 O O . PRO B 1 667 ? 1.597 -18.406 -24.766 1 97.62 667 PRO B O 1
ATOM 14182 N N . SER B 1 668 ? 0.387 -17.562 -26.438 1 97.06 668 SER B N 1
ATOM 14183 C CA . SER B 1 668 ? -0.852 -18.25 -26.094 1 97.06 668 SER B CA 1
ATOM 14184 C C . SER B 1 668 ? -0.847 -19.688 -26.609 1 97.06 668 SER B C 1
ATOM 14186 O O . SER B 1 668 ? -0.119 -20.016 -27.547 1 97.06 668 SER B O 1
ATOM 14188 N N . GLY B 1 669 ? -1.561 -20.516 -25.953 1 97.56 669 GLY B N 1
ATOM 14189 C CA . GLY B 1 669 ? -1.926 -21.828 -26.5 1 97.56 669 GLY B CA 1
ATOM 14190 C C . GLY B 1 669 ? -0.88 -22.891 -26.234 1 97.56 669 GLY B C 1
ATOM 14191 O O . GLY B 1 669 ? -0.907 -23.953 -26.859 1 97.56 669 GLY B O 1
ATOM 14192 N N . THR B 1 670 ? 0.01 -22.703 -25.297 1 97.31 670 THR B N 1
ATOM 14193 C CA . THR B 1 670 ? 1.117 -23.641 -25.125 1 97.31 670 THR B CA 1
ATOM 14194 C C . THR B 1 670 ? 0.67 -24.875 -24.359 1 97.31 670 THR B C 1
ATOM 14196 O O . THR B 1 670 ? 1.299 -25.938 -24.438 1 97.31 670 THR B O 1
ATOM 14199 N N . SER B 1 671 ? -0.426 -24.828 -23.609 1 96.25 671 SER B N 1
ATOM 14200 C CA . SER B 1 671 ? -0.909 -25.969 -22.844 1 96.25 671 SER B CA 1
ATOM 14201 C C . SER B 1 671 ? -1.312 -27.125 -23.75 1 96.25 671 SER B C 1
ATOM 14203 O O . SER B 1 671 ? -1.272 -28.281 -23.344 1 96.25 671 SER B O 1
ATOM 14205 N N . ALA B 1 672 ? -1.656 -26.828 -25.016 1 96.5 672 ALA B N 1
ATOM 14206 C CA . ALA B 1 672 ? -2.088 -27.844 -25.969 1 96.5 672 ALA B CA 1
ATOM 14207 C C . ALA B 1 672 ? -0.967 -28.828 -26.266 1 96.5 672 ALA B C 1
ATOM 14209 O O . ALA B 1 672 ? -1.225 -29.969 -26.688 1 96.5 672 ALA B O 1
ATOM 14210 N N . TYR B 1 673 ? 0.25 -28.484 -25.969 1 95.12 673 TYR B N 1
ATOM 14211 C CA . TYR B 1 673 ? 1.402 -29.297 -26.312 1 95.12 673 TYR B CA 1
ATOM 14212 C C . TYR B 1 673 ? 1.833 -30.172 -25.141 1 95.12 673 TYR B C 1
ATOM 14214 O O . TYR B 1 673 ? 2.619 -31.109 -25.312 1 95.12 673 TYR B O 1
ATOM 14222 N N . GLU B 1 674 ? 1.355 -29.984 -23.938 1 90.81 674 GLU B N 1
ATOM 14223 C CA . GLU B 1 674 ? 1.82 -30.703 -22.75 1 90.81 674 GLU B CA 1
ATOM 14224 C C . GLU B 1 674 ? 1.349 -32.156 -22.766 1 90.81 674 GLU B C 1
ATOM 14226 O O . GLU B 1 674 ? 2.104 -33.062 -22.406 1 90.81 674 GLU B O 1
ATOM 14231 N N . LYS B 1 675 ? 0.115 -32.375 -23.188 1 91 675 LYS B N 1
ATOM 14232 C CA . LYS B 1 675 ? -0.469 -33.719 -23.219 1 91 675 LYS B CA 1
ATOM 14233 C C . LYS B 1 675 ? -0.075 -34.531 -21.969 1 91 675 LYS B C 1
ATOM 14235 O O . LYS B 1 675 ? 0.688 -35.469 -22.062 1 91 675 LYS B O 1
ATOM 14240 N N . ARG B 1 676 ? -0.643 -34.344 -20.812 1 83.69 676 ARG B N 1
ATOM 14241 C CA . ARG B 1 676 ? -0.211 -34.812 -19.484 1 83.69 676 ARG B CA 1
ATOM 14242 C C . ARG B 1 676 ? -0.664 -36.25 -19.25 1 83.69 676 ARG B C 1
ATOM 14244 O O . ARG B 1 676 ? 0.044 -37.031 -18.594 1 83.69 676 ARG B O 1
ATOM 14251 N N . GLY B 1 677 ? -1.876 -36.562 -19.797 1 84.81 677 GLY B N 1
ATOM 14252 C CA . GLY B 1 677 ? -2.404 -37.906 -19.578 1 84.81 677 GLY B CA 1
ATOM 14253 C C . GLY B 1 677 ? -2.543 -38.281 -18.109 1 84.81 677 GLY B C 1
ATOM 14254 O O . GLY B 1 677 ? -2.104 -39.344 -17.688 1 84.81 677 GLY B O 1
ATOM 14255 N N . VAL B 1 678 ? -3.154 -37.438 -17.297 1 80.38 678 VAL B N 1
ATOM 14256 C CA . VAL B 1 678 ? -3.125 -37.594 -15.844 1 80.38 678 VAL B CA 1
ATOM 14257 C C . VAL B 1 678 ? -4.383 -38.344 -15.375 1 80.38 678 VAL B C 1
ATOM 14259 O O . VAL B 1 678 ? -4.449 -38.812 -14.242 1 80.38 678 VAL B O 1
ATOM 14262 N N . ALA B 1 679 ? -5.434 -38.469 -16.312 1 86.19 679 ALA B N 1
ATOM 14263 C CA . ALA B 1 679 ? -6.699 -39.094 -15.914 1 86.19 679 ALA B CA 1
ATOM 14264 C C . ALA B 1 679 ? -6.539 -40.594 -15.719 1 86.19 679 ALA B C 1
ATOM 14266 O O . ALA B 1 679 ? -5.824 -41.25 -16.484 1 86.19 679 ALA B O 1
ATOM 14267 N N . ILE B 1 680 ? -7.164 -41.062 -14.742 1 78.31 680 ILE B N 1
ATOM 14268 C CA . ILE B 1 680 ? -7.254 -42.5 -14.578 1 78.31 680 ILE B CA 1
ATOM 14269 C C . ILE B 1 680 ? -8.289 -43.062 -15.547 1 78.31 680 ILE B C 1
ATOM 14271 O O . ILE B 1 680 ? -8.016 -44.062 -16.25 1 78.31 680 ILE B O 1
ATOM 14275 N N . ASN B 1 681 ? -9.461 -42.469 -15.5 1 88.12 681 ASN B N 1
ATOM 14276 C CA . ASN B 1 681 ? -10.555 -42.781 -16.422 1 88.12 681 ASN B CA 1
ATOM 14277 C C . ASN B 1 681 ? -10.938 -41.594 -17.281 1 88.12 681 ASN B C 1
ATOM 14279 O O . ASN B 1 681 ? -10.875 -40.438 -16.828 1 88.12 681 ASN B O 1
ATOM 14283 N N . VAL B 1 682 ? -11.266 -41.875 -18.5 1 95.19 682 VAL B N 1
ATOM 14284 C CA . VAL B 1 682 ? -11.719 -40.844 -19.422 1 95.19 682 VAL B CA 1
ATOM 14285 C C . VAL B 1 682 ? -13.102 -41.188 -19.969 1 95.19 682 VAL B C 1
ATOM 14287 O O . VAL B 1 682 ? -13.484 -42.375 -19.969 1 95.19 682 VAL B O 1
ATOM 14290 N N . PRO B 1 683 ? -13.93 -40.281 -20.375 1 97.12 683 PRO B N 1
ATOM 14291 C CA . PRO B 1 683 ? -15.266 -40.562 -20.891 1 97.12 683 PRO B CA 1
ATOM 14292 C C . PRO B 1 683 ? -15.242 -41.219 -22.281 1 97.12 683 PRO B C 1
ATOM 14294 O O . PRO B 1 683 ? -14.414 -40.812 -23.125 1 97.12 683 PRO B O 1
ATOM 14297 N N . VAL B 1 684 ? -16.062 -42.094 -22.5 1 96.94 684 VAL B N 1
ATOM 14298 C CA . VAL B 1 684 ? -16.266 -42.75 -23.797 1 96.94 684 VAL B CA 1
ATOM 14299 C C . VAL B 1 684 ? -17.656 -42.438 -24.312 1 96.94 684 VAL B C 1
ATOM 14301 O O . VAL B 1 684 ? -18.656 -42.625 -23.594 1 96.94 684 VAL B O 1
ATOM 14304 N N . TRP B 1 685 ? -17.781 -41.969 -25.562 1 97.06 685 TRP B N 1
ATOM 14305 C CA . TRP B 1 685 ? -19.016 -41.5 -26.188 1 97.06 685 TRP B CA 1
ATOM 14306 C C . TRP B 1 685 ? -19.828 -42.688 -26.703 1 97.06 685 TRP B C 1
ATOM 14308 O O . TRP B 1 685 ? -19.328 -43.5 -27.484 1 97.06 685 TRP B O 1
ATOM 14318 N N . GLN B 1 686 ? -21 -42.781 -26.141 1 95.12 686 GLN B N 1
ATOM 14319 C CA . GLN B 1 686 ? -21.969 -43.719 -26.672 1 95.12 686 GLN B CA 1
ATOM 14320 C C . GLN B 1 686 ? -22.859 -43.062 -27.719 1 95.12 686 GLN B C 1
ATOM 14322 O O . GLN B 1 686 ? -23.891 -42.469 -27.391 1 95.12 686 GLN B O 1
ATOM 14327 N N . THR B 1 687 ? -22.641 -43.344 -29 1 93.69 687 THR B N 1
ATOM 14328 C CA . THR B 1 687 ? -23.203 -42.594 -30.125 1 93.69 687 THR B CA 1
ATOM 14329 C C . THR B 1 687 ? -24.719 -42.781 -30.203 1 93.69 687 THR B C 1
ATOM 14331 O O . THR B 1 687 ? -25.453 -41.844 -30.469 1 93.69 687 THR B O 1
ATOM 14334 N N . ASP B 1 688 ? -25.25 -43.906 -29.875 1 92.25 688 ASP B N 1
ATOM 14335 C CA . ASP B 1 688 ? -26.656 -44.25 -30.062 1 92.25 688 ASP B CA 1
ATOM 14336 C C . ASP B 1 688 ? -27.531 -43.562 -29 1 92.25 688 ASP B C 1
ATOM 14338 O O . ASP B 1 688 ? -28.703 -43.281 -29.25 1 92.25 688 ASP B O 1
ATOM 14342 N N . LYS B 1 689 ? -26.906 -43.188 -27.875 1 95.19 689 LYS B N 1
ATOM 14343 C CA . LYS B 1 689 ? -27.656 -42.625 -26.766 1 95.19 689 LYS B CA 1
ATOM 14344 C C . LYS B 1 689 ? -27.609 -41.094 -26.781 1 95.19 689 LYS B C 1
ATOM 14346 O O . LYS B 1 689 ? -28.484 -40.438 -26.203 1 95.19 689 LYS B O 1
ATOM 14351 N N . CYS B 1 690 ? -26.75 -40.562 -27.406 1 96.56 690 CYS B N 1
ATOM 14352 C CA . CYS B 1 690 ? -26.469 -39.156 -27.344 1 96.56 690 CYS B CA 1
ATOM 14353 C C . CYS B 1 690 ? -27.547 -38.344 -28.047 1 96.56 690 CYS B C 1
ATOM 14355 O O . CYS B 1 690 ? -27.891 -38.625 -29.188 1 96.56 690 CYS B O 1
ATOM 14357 N N . THR B 1 691 ? -28.062 -37.25 -27.422 1 95.81 691 THR B N 1
ATOM 14358 C CA . THR B 1 691 ? -29.094 -36.375 -27.984 1 95.81 691 THR B CA 1
ATOM 14359 C C . THR B 1 691 ? -28.469 -35.094 -28.547 1 95.81 691 THR B C 1
ATOM 14361 O O . THR B 1 691 ? -29.172 -34.219 -29.016 1 95.81 691 THR B O 1
ATOM 14364 N N . GLN B 1 692 ? -27.203 -34.969 -28.5 1 96.31 692 GLN B N 1
ATOM 14365 C CA . GLN B 1 692 ? -26.453 -33.844 -29.031 1 96.31 692 GLN B CA 1
ATOM 14366 C C . GLN B 1 692 ? -26.828 -32.531 -28.328 1 96.31 692 GLN B C 1
ATOM 14368 O O . GLN B 1 692 ? -26.969 -31.484 -28.969 1 96.31 692 GLN B O 1
ATOM 14373 N N . CYS B 1 693 ? -27.094 -32.594 -26.984 1 96.19 693 CYS B N 1
ATOM 14374 C CA . CYS B 1 693 ? -27.484 -31.391 -26.234 1 96.19 693 CYS B CA 1
ATOM 14375 C C . CYS B 1 693 ? -26.266 -30.547 -25.875 1 96.19 693 CYS B C 1
ATOM 14377 O O . CYS B 1 693 ? -26.406 -29.391 -25.5 1 96.19 693 CYS B O 1
ATOM 14379 N N . ASN B 1 694 ? -25.031 -31.078 -25.891 1 97.69 694 ASN B N 1
ATOM 14380 C CA . ASN B 1 694 ? -23.734 -30.453 -25.703 1 97.69 694 ASN B CA 1
ATOM 14381 C C . ASN B 1 694 ? -23.547 -30 -24.266 1 97.69 694 ASN B C 1
ATOM 14383 O O . ASN B 1 694 ? -22.641 -29.203 -23.969 1 97.69 694 ASN B O 1
ATOM 14387 N N . GLN B 1 695 ? -24.281 -30.406 -23.219 1 97.75 695 GLN B N 1
ATOM 14388 C CA . GLN B 1 695 ? -24.125 -30.031 -21.812 1 97.75 695 GLN B CA 1
ATOM 14389 C C . GLN B 1 695 ? -22.812 -30.547 -21.25 1 97.75 695 GLN B C 1
ATOM 14391 O O . GLN B 1 695 ? -22.219 -29.891 -20.375 1 97.75 695 GLN B O 1
ATOM 14396 N N . CYS B 1 696 ? -22.422 -31.75 -21.75 1 97.94 696 CYS B N 1
ATOM 14397 C CA . CYS B 1 696 ? -21.172 -32.312 -21.297 1 97.94 696 CYS B CA 1
ATOM 14398 C C . CYS B 1 696 ? -20 -31.422 -21.641 1 97.94 696 CYS B C 1
ATOM 14400 O O . CYS B 1 696 ? -19.109 -31.188 -20.812 1 97.94 696 CYS B O 1
ATOM 14402 N N . ALA B 1 697 ? -20.016 -30.844 -22.844 1 98.31 697 ALA B N 1
ATOM 14403 C CA . ALA B 1 697 ? -18.969 -29.891 -23.25 1 98.31 697 ALA B CA 1
ATOM 14404 C C . ALA B 1 697 ? -19.125 -28.562 -22.531 1 98.31 697 ALA B C 1
ATOM 14406 O O . ALA B 1 697 ? -18.141 -27.922 -22.203 1 98.31 697 ALA B O 1
ATOM 14407 N N . PHE B 1 698 ? -20.328 -28.125 -22.25 1 98.38 698 PHE B N 1
ATOM 14408 C CA . PHE B 1 698 ? -20.656 -26.844 -21.656 1 98.38 698 PHE B CA 1
ATOM 14409 C C . PHE B 1 698 ? -20 -26.688 -20.281 1 98.38 698 PHE B C 1
ATOM 14411 O O . PHE B 1 698 ? -19.484 -25.625 -19.938 1 98.38 698 PHE B O 1
ATOM 14418 N N . ILE B 1 699 ? -19.938 -27.812 -19.516 1 98.25 699 ILE B N 1
ATOM 14419 C CA . ILE B 1 699 ? -19.547 -27.719 -18.125 1 98.25 699 ILE B CA 1
ATOM 14420 C C . ILE B 1 699 ? -18.109 -28.234 -17.953 1 98.25 699 ILE B C 1
ATOM 14422 O O . ILE B 1 699 ? -17.562 -28.219 -16.844 1 98.25 699 ILE B O 1
ATOM 14426 N N . CYS B 1 700 ? -17.406 -28.719 -18.984 1 98 700 CYS B N 1
ATOM 14427 C CA . CYS B 1 700 ? -16.094 -29.312 -18.859 1 98 700 CYS B CA 1
ATOM 14428 C C . CYS B 1 700 ? -15.062 -28.281 -18.406 1 98 700 CYS B C 1
ATOM 14430 O O . CYS B 1 700 ? -14.844 -27.281 -19.094 1 98 700 CYS B O 1
ATOM 14432 N N . PRO B 1 701 ? -14.391 -28.5 -17.328 1 96.75 701 PRO B N 1
ATOM 14433 C CA . PRO B 1 701 ? -13.453 -27.484 -16.844 1 96.75 701 PRO B CA 1
ATOM 14434 C C . PRO B 1 701 ? -12.211 -27.359 -17.719 1 96.75 701 PRO B C 1
ATOM 14436 O O . PRO B 1 701 ? -11.469 -26.375 -17.625 1 96.75 701 PRO B O 1
ATOM 14439 N N . HIS B 1 702 ? -11.906 -28.328 -18.625 1 97.06 702 HIS B N 1
ATOM 14440 C CA . HIS B 1 702 ? -10.625 -28.375 -19.328 1 97.06 702 HIS B CA 1
ATOM 14441 C C . HIS B 1 702 ? -10.812 -28.344 -20.844 1 97.06 702 HIS B C 1
ATOM 14443 O O . HIS B 1 702 ? -9.844 -28.453 -21.594 1 97.06 702 HIS B O 1
ATOM 14449 N N . ALA B 1 703 ? -12.039 -28.234 -21.297 1 98.19 703 ALA B N 1
ATOM 14450 C CA . ALA B 1 703 ? -12.344 -28.25 -22.719 1 98.19 703 ALA B CA 1
ATOM 14451 C C . ALA B 1 703 ? -11.773 -29.5 -23.391 1 98.19 703 ALA B C 1
ATOM 14453 O O . ALA B 1 703 ? -11.234 -29.438 -24.5 1 98.19 703 ALA B O 1
ATOM 14454 N N . ALA B 1 704 ? -11.859 -30.625 -22.703 1 98 704 ALA B N 1
ATOM 14455 C CA . ALA B 1 704 ? -11.289 -31.875 -23.188 1 98 704 ALA B CA 1
ATOM 14456 C C . ALA B 1 704 ? -12.336 -32.719 -23.906 1 98 704 ALA B C 1
ATOM 14458 O O . ALA B 1 704 ? -12.016 -33.781 -24.469 1 98 704 ALA B O 1
ATOM 14459 N N . ILE B 1 705 ? -13.57 -32.375 -23.891 1 98 705 ILE B N 1
ATOM 14460 C CA . ILE B 1 705 ? -14.68 -32.969 -24.625 1 98 705 ILE B CA 1
ATOM 14461 C C . ILE B 1 705 ? -15.383 -31.891 -25.453 1 98 705 ILE B C 1
ATOM 14463 O O . ILE B 1 705 ? -15.766 -30.844 -24.938 1 98 705 ILE B O 1
ATOM 14467 N N . ARG B 1 706 ? -15.523 -32.125 -26.812 1 97.5 706 ARG B N 1
ATOM 14468 C CA . ARG B 1 706 ? -15.984 -31.078 -27.719 1 97.5 706 ARG B CA 1
ATOM 14469 C C . ARG B 1 706 ? -16.891 -31.656 -28.797 1 97.5 706 ARG B C 1
ATOM 14471 O O . ARG B 1 706 ? -16.578 -32.688 -29.391 1 97.5 706 ARG B O 1
ATOM 14478 N N . PRO B 1 707 ? -18.016 -30.969 -29.031 1 97.19 707 PRO B N 1
ATOM 14479 C CA . PRO B 1 707 ? -18.781 -31.312 -30.219 1 97.19 707 PRO B CA 1
ATOM 14480 C C . PRO B 1 707 ? -18.156 -30.766 -31.5 1 97.19 707 PRO B C 1
ATOM 14482 O O . PRO B 1 707 ? -17.703 -29.625 -31.547 1 97.19 707 PRO B O 1
ATOM 14485 N N . VAL B 1 708 ? -18.078 -31.562 -32.531 1 96.06 708 VAL B N 1
ATOM 14486 C CA . VAL B 1 708 ? -17.531 -31.109 -33.812 1 96.06 708 VAL B CA 1
ATOM 14487 C C . VAL B 1 708 ? -18.5 -31.438 -34.938 1 96.06 708 VAL B C 1
ATOM 14489 O O . VAL B 1 708 ? -19.203 -32.438 -34.906 1 96.06 708 VAL B O 1
ATOM 14492 N N . LEU B 1 709 ? -18.594 -30.516 -35.781 1 95.75 709 LEU B N 1
ATOM 14493 C CA . LEU B 1 709 ? -19.375 -30.688 -37.031 1 95.75 709 LEU B CA 1
ATOM 14494 C C . LEU B 1 709 ? -18.469 -31.125 -38.188 1 95.75 709 LEU B C 1
ATOM 14496 O O . LEU B 1 709 ? -17.344 -30.625 -38.312 1 95.75 709 LEU B O 1
ATOM 14500 N N . ILE B 1 710 ? -18.953 -32.062 -38.938 1 96 710 ILE B N 1
ATOM 14501 C CA . ILE B 1 710 ? -18.141 -32.719 -39.969 1 96 710 ILE B CA 1
ATOM 14502 C C . ILE B 1 710 ? -18.891 -32.719 -41.312 1 96 710 ILE B C 1
ATOM 14504 O O . ILE B 1 710 ? -20.094 -33 -41.344 1 96 710 ILE B O 1
ATOM 14508 N N . SER B 1 711 ? -18.188 -32.375 -42.375 1 95.06 711 SER B N 1
ATOM 14509 C CA . SER B 1 711 ? -18.766 -32.5 -43.688 1 95.06 711 SER B CA 1
ATOM 14510 C C . SER B 1 711 ? -18.75 -33.938 -44.188 1 95.06 711 SER B C 1
ATOM 14512 O O . SER B 1 711 ? -18.047 -34.781 -43.594 1 95.06 711 SER B O 1
ATOM 14514 N N . GLU B 1 712 ? -19.516 -34.219 -45.25 1 93.75 712 GLU B N 1
ATOM 14515 C CA . GLU B 1 712 ? -19.531 -35.562 -45.812 1 93.75 712 GLU B CA 1
ATOM 14516 C C . GLU B 1 712 ? -18.141 -35.969 -46.312 1 93.75 712 GLU B C 1
ATOM 14518 O O . GLU B 1 712 ? -17.719 -37.094 -46.125 1 93.75 712 GLU B O 1
ATOM 14523 N N . GLU B 1 713 ? -17.484 -35.031 -46.906 1 95.38 713 GLU B N 1
ATOM 14524 C CA . GLU B 1 713 ? -16.141 -35.312 -47.406 1 95.38 713 GLU B CA 1
ATOM 14525 C C . GLU B 1 713 ? -15.18 -35.594 -46.25 1 95.38 713 GLU B C 1
ATOM 14527 O O . GLU B 1 713 ? -14.375 -36.531 -46.344 1 95.38 713 GLU B O 1
ATOM 14532 N N . GLU B 1 714 ? -15.297 -34.844 -45.188 1 96.62 714 GLU B N 1
ATOM 14533 C CA . GLU B 1 714 ? -14.438 -35.031 -44 1 96.62 714 GLU B CA 1
ATOM 14534 C C . GLU B 1 714 ? -14.742 -36.375 -43.312 1 96.62 714 GLU B C 1
ATOM 14536 O O . GLU B 1 714 ? -13.844 -37 -42.781 1 96.62 714 GLU B O 1
ATOM 14541 N N . ARG B 1 715 ? -15.961 -36.812 -43.25 1 95.38 715 ARG B N 1
ATOM 14542 C CA . ARG B 1 715 ? -16.359 -38.062 -42.656 1 95.38 715 ARG B CA 1
ATOM 14543 C C . ARG B 1 715 ? -15.766 -39.25 -43.406 1 95.38 715 ARG B C 1
ATOM 14545 O O . ARG B 1 715 ? -15.312 -40.219 -42.812 1 95.38 715 ARG B O 1
ATOM 14552 N N . GLN B 1 716 ? -15.727 -39.156 -44.719 1 94.12 716 GLN B N 1
ATOM 14553 C CA . GLN B 1 716 ? -15.211 -40.219 -45.562 1 94.12 716 GLN B CA 1
ATOM 14554 C C . GLN B 1 716 ? -13.695 -40.344 -45.438 1 94.12 716 GLN B C 1
ATOM 14556 O O . GLN B 1 716 ? -13.141 -41.469 -45.531 1 94.12 716 GLN B O 1
ATOM 14561 N N . ASN B 1 717 ? -13.086 -39.25 -45.156 1 95.31 717 ASN B N 1
ATOM 14562 C CA . ASN B 1 717 ? -11.633 -39.25 -45.062 1 95.31 717 ASN B CA 1
ATOM 14563 C C . ASN B 1 717 ? -11.18 -39.5 -43.625 1 95.31 717 ASN B C 1
ATOM 14565 O O . ASN B 1 717 ? -9.977 -39.531 -43.344 1 95.31 717 ASN B O 1
ATOM 14569 N N . ALA B 1 718 ? -12.164 -39.75 -42.781 1 96 718 ALA B N 1
ATOM 14570 C CA . ALA B 1 718 ? -11.836 -39.906 -41.375 1 96 718 ALA B CA 1
ATOM 14571 C C . ALA B 1 718 ? -11.125 -41.25 -41.125 1 96 718 ALA B C 1
ATOM 14573 O O . ALA B 1 718 ? -11.359 -42.219 -41.844 1 96 718 ALA B O 1
ATOM 14574 N N . PRO B 1 719 ? -10.219 -41.281 -40.156 1 95.94 719 PRO B N 1
ATOM 14575 C CA . PRO B 1 719 ? -9.57 -42.562 -39.812 1 95.94 719 PRO B CA 1
ATOM 14576 C C . PRO B 1 719 ? -10.555 -43.625 -39.312 1 95.94 719 PRO B C 1
ATOM 14578 O O . PRO B 1 719 ? -11.688 -43.281 -38.938 1 95.94 719 PRO B O 1
ATOM 14581 N N . ALA B 1 720 ? -10.031 -44.844 -39.281 1 92.94 720 ALA B N 1
ATOM 14582 C CA . ALA B 1 720 ? -10.867 -45.938 -38.812 1 92.94 720 ALA B CA 1
ATOM 14583 C C . ALA B 1 720 ? -11.289 -45.719 -37.375 1 92.94 720 ALA B C 1
ATOM 14585 O O . ALA B 1 720 ? -10.477 -45.281 -36.531 1 92.94 720 ALA B O 1
ATOM 14586 N N . GLY B 1 721 ? -12.508 -45.875 -37.125 1 91.69 721 GLY B N 1
ATOM 14587 C CA . GLY B 1 721 ? -13.008 -45.75 -35.781 1 91.69 721 GLY B CA 1
ATOM 14588 C C . GLY B 1 721 ? -13.656 -44.406 -35.5 1 91.69 721 GLY B C 1
ATOM 14589 O O . GLY B 1 721 ? -14.258 -44.219 -34.438 1 91.69 721 GLY B O 1
ATOM 14590 N N . PHE B 1 722 ? -13.523 -43.5 -36.469 1 95.62 722 PHE B N 1
ATOM 14591 C CA . PHE B 1 722 ? -14.125 -42.156 -36.312 1 95.62 722 PHE B CA 1
ATOM 14592 C C . PHE B 1 722 ? -15.633 -42.25 -36.5 1 95.62 722 PHE B C 1
ATOM 14594 O O . PHE B 1 722 ? -16.156 -42.031 -37.594 1 95.62 722 PHE B O 1
ATOM 14601 N N . SER B 1 723 ? -16.375 -42.5 -35.406 1 93.38 723 SER B N 1
ATOM 14602 C CA . SER B 1 723 ? -17.844 -42.594 -35.438 1 93.38 723 SER B CA 1
ATOM 14603 C C . SER B 1 723 ? -18.469 -41.219 -35.5 1 93.38 723 SER B C 1
ATOM 14605 O O . SER B 1 723 ? -17.969 -40.25 -34.906 1 93.38 723 SER B O 1
ATOM 14607 N N . ALA B 1 724 ? -19.547 -41.031 -36.188 1 95.5 724 ALA B N 1
ATOM 14608 C CA . ALA B 1 724 ? -20.312 -39.781 -36.344 1 95.5 724 ALA B CA 1
ATOM 14609 C C . ALA B 1 724 ? -21.797 -40.094 -36.562 1 95.5 724 ALA B C 1
ATOM 14611 O O . ALA B 1 724 ? -22.156 -41.188 -37 1 95.5 724 ALA B O 1
ATOM 14612 N N . LYS B 1 725 ? -22.609 -39.25 -36.25 1 94.44 725 LYS B N 1
ATOM 14613 C CA . LYS B 1 725 ? -24.031 -39.344 -36.531 1 94.44 725 LYS B CA 1
ATOM 14614 C C . LYS B 1 725 ? -24.531 -38.062 -37.188 1 94.44 725 LYS B C 1
ATOM 14616 O O . LYS B 1 725 ? -23.828 -37.031 -37.188 1 94.44 725 LYS B O 1
ATOM 14621 N N . ARG B 1 726 ? -25.703 -38.094 -37.719 1 94.75 726 ARG B N 1
ATOM 14622 C CA . ARG B 1 726 ? -26.25 -36.906 -38.375 1 94.75 726 ARG B CA 1
ATOM 14623 C C . ARG B 1 726 ? -26.469 -35.781 -37.344 1 94.75 726 ARG B C 1
ATOM 14625 O O . ARG B 1 726 ? -26.984 -36.031 -36.25 1 94.75 726 ARG B O 1
ATOM 14632 N N . ALA B 1 727 ? -26.031 -34.594 -37.75 1 95 727 ALA B N 1
ATOM 14633 C CA . ALA B 1 727 ? -26.156 -33.438 -36.844 1 95 727 ALA B CA 1
ATOM 14634 C C . ALA B 1 727 ? -27.609 -33.031 -36.719 1 95 727 ALA B C 1
ATOM 14636 O O . ALA B 1 727 ? -28.359 -33 -37.688 1 95 727 ALA B O 1
ATOM 14637 N N . SER B 1 728 ? -28.031 -32.812 -35.531 1 91.12 728 SER B N 1
ATOM 14638 C CA . SER B 1 728 ? -29.375 -32.281 -35.281 1 91.12 728 SER B CA 1
ATOM 14639 C C . SER B 1 728 ? -29.422 -30.781 -35.438 1 91.12 728 SER B C 1
ATOM 14641 O O . SER B 1 728 ? -28.578 -30.062 -34.906 1 91.12 728 SER B O 1
ATOM 14643 N N . GLY B 1 729 ? -30.328 -30.203 -36.188 1 82.56 729 GLY B N 1
ATOM 14644 C CA . GLY B 1 729 ? -30.5 -28.766 -36.344 1 82.56 729 GLY B CA 1
ATOM 14645 C C . GLY B 1 729 ? -29.859 -28.234 -37.594 1 82.56 729 GLY B C 1
ATOM 14646 O O . GLY B 1 729 ? -29.922 -27.031 -37.875 1 82.56 729 GLY B O 1
ATOM 14647 N N . THR B 1 730 ? -29.094 -29.109 -38.344 1 84.25 730 THR B N 1
ATOM 14648 C CA . THR B 1 730 ? -28.531 -28.719 -39.625 1 84.25 730 THR B CA 1
ATOM 14649 C C . THR B 1 730 ? -28.531 -29.875 -40.594 1 84.25 730 THR B C 1
ATOM 14651 O O . THR B 1 730 ? -28.344 -31.031 -40.188 1 84.25 730 THR B O 1
ATOM 14654 N N . GLU B 1 731 ? -28.828 -29.75 -41.875 1 79.75 731 GLU B N 1
ATOM 14655 C CA . GLU B 1 731 ? -29.016 -30.828 -42.844 1 79.75 731 GLU B CA 1
ATOM 14656 C C . GLU B 1 731 ? -27.688 -31.219 -43.5 1 79.75 731 GLU B C 1
ATOM 14658 O O . GLU B 1 731 ? -27.531 -32.344 -43.969 1 79.75 731 GLU B O 1
ATOM 14663 N N . ASP B 1 732 ? -26.781 -30.469 -43.375 1 84.75 732 ASP B N 1
ATOM 14664 C CA . ASP B 1 732 ? -25.625 -30.734 -44.219 1 84.75 732 ASP B CA 1
ATOM 14665 C C . ASP B 1 732 ? -24.375 -31 -43.375 1 84.75 732 ASP B C 1
ATOM 14667 O O . ASP B 1 732 ? -23.266 -30.672 -43.781 1 84.75 732 ASP B O 1
ATOM 14671 N N . ALA B 1 733 ? -24.656 -31.594 -42.188 1 92.81 733 ALA B N 1
ATOM 14672 C CA . ALA B 1 733 ? -23.453 -31.812 -41.375 1 92.81 733 ALA B CA 1
ATOM 14673 C C . ALA B 1 733 ? -23.594 -33.062 -40.5 1 92.81 733 ALA B C 1
ATOM 14675 O O . ALA B 1 733 ? -24.703 -33.5 -40.25 1 92.81 733 ALA B O 1
ATOM 14676 N N . TRP B 1 734 ? -22.547 -33.688 -40.219 1 95.5 734 TRP B N 1
ATOM 14677 C CA . TRP B 1 734 ? -22.438 -34.781 -39.25 1 95.5 734 TRP B CA 1
ATOM 14678 C C . TRP B 1 734 ? -21.922 -34.25 -37.906 1 95.5 734 TRP B C 1
ATOM 14680 O O . TRP B 1 734 ? -21.312 -33.188 -37.844 1 95.5 734 TRP B O 1
ATOM 14690 N N . TYR B 1 735 ? -22.344 -34.969 -36.875 1 96.31 735 TYR B N 1
ATOM 14691 C CA . TYR B 1 735 ? -22 -34.594 -35.5 1 96.31 735 TYR B CA 1
ATOM 14692 C C . TYR B 1 735 ? -21.156 -35.656 -34.844 1 96.31 735 TYR B C 1
ATOM 14694 O O . TYR B 1 735 ? -21.422 -36.844 -35 1 96.31 735 TYR B O 1
ATOM 14702 N N . ARG B 1 736 ? -20.062 -35.312 -34.156 1 96.69 736 ARG B N 1
ATOM 14703 C CA . ARG B 1 736 ? -19.297 -36.156 -33.25 1 96.69 736 ARG B CA 1
ATOM 14704 C C . ARG B 1 736 ? -18.938 -35.469 -31.953 1 96.69 736 ARG B C 1
ATOM 14706 O O . ARG B 1 736 ? -18.625 -34.281 -31.969 1 96.69 736 ARG B O 1
ATOM 14713 N N . LEU B 1 737 ? -19.078 -36.156 -30.906 1 97.31 737 LEU B N 1
ATOM 14714 C CA . LEU B 1 737 ? -18.531 -35.688 -29.625 1 97.31 737 LEU B CA 1
ATOM 14715 C C . LEU B 1 737 ? -17.094 -36.219 -29.438 1 97.31 737 LEU B C 1
ATOM 14717 O O . LEU B 1 737 ? -16.906 -37.375 -29.047 1 97.31 737 LEU B O 1
ATOM 14721 N N . ALA B 1 738 ? -16.109 -35.375 -29.656 1 97.25 738 ALA B N 1
ATOM 14722 C CA . ALA B 1 738 ? -14.695 -35.75 -29.578 1 97.25 738 ALA B CA 1
ATOM 14723 C C . ALA B 1 738 ? -14.164 -35.625 -28.156 1 97.25 738 ALA B C 1
ATOM 14725 O O . ALA B 1 738 ? -14.492 -34.656 -27.453 1 97.25 738 ALA B O 1
ATOM 14726 N N . VAL B 1 739 ? -13.398 -36.562 -27.703 1 97.38 739 VAL B N 1
ATOM 14727 C CA . VAL B 1 739 ? -12.812 -36.562 -26.375 1 97.38 739 VAL B CA 1
ATOM 14728 C C . VAL B 1 739 ? -11.289 -36.656 -26.469 1 97.38 739 VAL B C 1
ATOM 14730 O O . VAL B 1 739 ? -10.75 -37.469 -27.234 1 97.38 739 VAL B O 1
ATOM 14733 N N . SER B 1 740 ? -10.586 -35.812 -25.766 1 97.38 740 SER B N 1
ATOM 14734 C CA . SER B 1 740 ? -9.133 -35.844 -25.656 1 97.38 740 SER B CA 1
ATOM 14735 C C . SER B 1 740 ? -8.688 -36.656 -24.438 1 97.38 740 SER B C 1
ATOM 14737 O O . SER B 1 740 ? -8.734 -36.156 -23.312 1 97.38 740 SER B O 1
ATOM 14739 N N . PRO B 1 741 ? -8.188 -37.812 -24.609 1 95.31 741 PRO B N 1
ATOM 14740 C CA . PRO B 1 741 ? -7.797 -38.625 -23.453 1 95.31 741 PRO B CA 1
ATOM 14741 C C . PRO B 1 741 ? -6.613 -38.031 -22.703 1 95.31 741 PRO B C 1
ATOM 14743 O O . PRO B 1 741 ? -6.539 -38.156 -21.469 1 95.31 741 PRO B O 1
ATOM 14746 N N . LEU B 1 742 ? -5.676 -37.375 -23.406 1 94.19 742 LEU B N 1
ATOM 14747 C CA . LEU B 1 742 ? -4.434 -36.906 -22.781 1 94.19 742 LEU B CA 1
ATOM 14748 C C . LEU B 1 742 ? -4.625 -35.594 -22.078 1 94.19 742 LEU B C 1
ATOM 14750 O O . LEU B 1 742 ? -3.803 -35.188 -21.234 1 94.19 742 LEU B O 1
ATOM 14754 N N . ASP B 1 743 ? -5.73 -34.844 -22.391 1 95.44 743 ASP B N 1
ATOM 14755 C CA . ASP B 1 743 ? -5.98 -33.562 -21.766 1 95.44 743 ASP B CA 1
ATOM 14756 C C . ASP B 1 743 ? -7.086 -33.656 -20.719 1 95.44 743 ASP B C 1
ATOM 14758 O O . ASP B 1 743 ? -7.273 -32.719 -19.922 1 95.44 743 ASP B O 1
ATOM 14762 N N . CYS B 1 744 ? -7.793 -34.75 -20.703 1 95.12 744 CYS B N 1
ATOM 14763 C CA . CYS B 1 744 ? -8.844 -35 -19.719 1 95.12 744 CYS B CA 1
ATOM 14764 C C . CYS B 1 744 ? -8.25 -35.219 -18.328 1 95.12 744 CYS B C 1
ATOM 14766 O O . CYS B 1 744 ? -7.215 -35.875 -18.188 1 95.12 744 CYS B O 1
ATOM 14768 N N . SER B 1 745 ? -8.914 -34.625 -17.328 1 90.88 745 SER B N 1
ATOM 14769 C CA . SER B 1 745 ? -8.43 -34.781 -15.961 1 90.88 745 SER B CA 1
ATOM 14770 C C . SER B 1 745 ? -9.164 -35.938 -15.258 1 90.88 745 SER B C 1
ATOM 14772 O O . SER B 1 745 ? -8.836 -36.281 -14.117 1 90.88 745 SER B O 1
ATOM 14774 N N . GLY B 1 746 ? -10.195 -36.438 -15.969 1 91.81 746 GLY B N 1
ATOM 14775 C CA . GLY B 1 746 ? -10.898 -37.594 -15.461 1 91.81 746 GLY B CA 1
ATOM 14776 C C . GLY B 1 746 ? -11.859 -37.281 -14.336 1 91.81 746 GLY B C 1
ATOM 14777 O O . GLY B 1 746 ? -12.219 -38.156 -13.547 1 91.81 746 GLY B O 1
ATOM 14778 N N . CYS B 1 747 ? -12.336 -36.094 -14.195 1 92.81 747 CYS B N 1
ATOM 14779 C CA . CYS B 1 747 ? -13.141 -35.688 -13.047 1 92.81 747 CYS B CA 1
ATOM 14780 C C . CYS B 1 747 ? -14.516 -36.344 -13.086 1 92.81 747 CYS B C 1
ATOM 14782 O O . CYS B 1 747 ? -15.141 -36.531 -12.047 1 92.81 747 CYS B O 1
ATOM 14784 N N . GLY B 1 748 ? -15.047 -36.531 -14.328 1 95.69 748 GLY B N 1
ATOM 14785 C CA . GLY B 1 748 ? -16.297 -37.25 -14.445 1 95.69 748 GLY B CA 1
ATOM 14786 C C . GLY B 1 748 ? -17.516 -36.375 -14.484 1 95.69 748 GLY B C 1
ATOM 14787 O O . GLY B 1 748 ? -18.641 -36.844 -14.656 1 95.69 748 GLY B O 1
ATOM 14788 N N . ASN B 1 749 ? -17.484 -35.031 -14.43 1 97.56 749 ASN B N 1
ATOM 14789 C CA . ASN B 1 749 ? -18.609 -34.125 -14.461 1 97.56 749 ASN B CA 1
ATOM 14790 C C . ASN B 1 749 ? -19.453 -34.312 -15.719 1 97.56 749 ASN B C 1
ATOM 14792 O O . ASN B 1 749 ? -20.672 -34.188 -15.688 1 97.56 749 ASN B O 1
ATOM 14796 N N . CYS B 1 750 ? -18.797 -34.562 -16.844 1 97.75 750 CYS B N 1
ATOM 14797 C CA . CYS B 1 750 ? -19.484 -34.719 -18.125 1 97.75 750 CYS B CA 1
ATOM 14798 C C . CYS B 1 750 ? -20.438 -35.906 -18.094 1 97.75 750 CYS B C 1
ATOM 14800 O O . CYS B 1 750 ? -21.562 -35.812 -18.562 1 97.75 750 CYS B O 1
ATOM 14802 N N . ALA B 1 751 ? -19.984 -37 -17.562 1 97.19 751 ALA B N 1
ATOM 14803 C CA . ALA B 1 751 ? -20.828 -38.188 -17.438 1 97.19 751 ALA B CA 1
ATOM 14804 C C . ALA B 1 751 ? -21.953 -37.938 -16.438 1 97.19 751 ALA B C 1
ATOM 14806 O O . ALA B 1 751 ? -23.094 -38.375 -16.656 1 97.19 751 ALA B O 1
ATOM 14807 N N . ASP B 1 752 ? -21.641 -37.281 -15.367 1 96.88 752 ASP B N 1
ATOM 14808 C CA . ASP B 1 752 ? -22.609 -37.062 -14.305 1 96.88 752 ASP B CA 1
ATOM 14809 C C . ASP B 1 752 ? -23.75 -36.156 -14.781 1 96.88 752 ASP B C 1
ATOM 14811 O O . ASP B 1 752 ? -24.922 -36.406 -14.453 1 96.88 752 ASP B O 1
ATOM 14815 N N . VAL B 1 753 ? -23.484 -35.125 -15.594 1 96.94 753 VAL B N 1
ATOM 14816 C CA . VAL B 1 753 ? -24.453 -34.094 -15.953 1 96.94 753 VAL B CA 1
ATOM 14817 C C . VAL B 1 753 ? -25.328 -34.594 -17.109 1 96.94 753 VAL B C 1
ATOM 14819 O O . VAL B 1 753 ? -26.406 -34.031 -17.359 1 96.94 753 VAL B O 1
ATOM 14822 N N . CYS B 1 754 ? -24.875 -35.625 -17.875 1 97.12 754 CYS B N 1
ATOM 14823 C CA . CYS B 1 754 ? -25.609 -36.125 -19.031 1 97.12 754 CYS B CA 1
ATOM 14824 C C . CYS B 1 754 ? -27.062 -36.406 -18.656 1 97.12 754 CYS B C 1
ATOM 14826 O O . CYS B 1 754 ? -27.328 -37.188 -17.75 1 97.12 754 CYS B O 1
ATOM 14828 N N . PRO B 1 755 ? -28.016 -35.812 -19.312 1 94.81 755 PRO B N 1
ATOM 14829 C CA . PRO B 1 755 ? -29.422 -35.906 -18.922 1 94.81 755 PRO B CA 1
ATOM 14830 C C . PRO B 1 755 ? -30.078 -37.188 -19.453 1 94.81 755 PRO B C 1
ATOM 14832 O O . PRO B 1 755 ? -31.188 -37.531 -19.031 1 94.81 755 PRO B O 1
ATOM 14835 N N . VAL B 1 756 ? -29.422 -37.906 -20.344 1 94.75 756 VAL B N 1
ATOM 14836 C CA . VAL B 1 756 ? -30.016 -39.062 -20.984 1 94.75 756 VAL B CA 1
ATOM 14837 C C . VAL B 1 756 ? -30.062 -40.25 -20.016 1 94.75 756 VAL B C 1
ATOM 14839 O O . VAL B 1 756 ? -29.109 -40.469 -19.25 1 94.75 756 VAL B O 1
ATOM 14842 N N . LYS B 1 757 ? -31.234 -40.969 -20.109 1 90.62 757 LYS B N 1
ATOM 14843 C CA . LYS B 1 757 ? -31.328 -42.188 -19.312 1 90.62 757 LYS B CA 1
ATOM 14844 C C . LYS B 1 757 ? -30.281 -43.219 -19.734 1 90.62 757 LYS B C 1
ATOM 14846 O O . LYS B 1 757 ? -30.125 -43.5 -20.922 1 90.62 757 LYS B O 1
ATOM 14851 N N . GLY B 1 758 ? -29.5 -43.719 -18.922 1 90.75 758 GLY B N 1
ATOM 14852 C CA . GLY B 1 758 ? -28.422 -44.625 -19.219 1 90.75 758 GLY B CA 1
ATOM 14853 C C . GLY B 1 758 ? -27.125 -43.938 -19.578 1 90.75 758 GLY B C 1
ATOM 14854 O O . GLY B 1 758 ? -26.094 -44.562 -19.781 1 90.75 758 GLY B O 1
ATOM 14855 N N . LYS B 1 759 ? -27.109 -42.625 -19.641 1 93.75 759 LYS B N 1
ATOM 14856 C CA . LYS B 1 759 ? -25.938 -41.781 -19.859 1 93.75 759 LYS B CA 1
ATOM 14857 C C . LYS B 1 759 ? -25.312 -42.031 -21.234 1 93.75 759 LYS B C 1
ATOM 14859 O O . LYS B 1 759 ? -25.125 -43.188 -21.625 1 93.75 759 LYS B O 1
ATOM 14864 N N . ALA B 1 760 ? -25.031 -41.094 -21.938 1 96.69 760 ALA B N 1
ATOM 14865 C CA . ALA B 1 760 ? -24.391 -41.188 -23.234 1 96.69 760 ALA B CA 1
ATOM 14866 C C . ALA B 1 760 ? -22.875 -41.219 -23.109 1 96.69 760 ALA B C 1
ATOM 14868 O O . ALA B 1 760 ? -22.156 -41.312 -24.109 1 96.69 760 ALA B O 1
ATOM 14869 N N . LEU B 1 761 ? -22.375 -41.031 -21.906 1 97.38 761 LEU B N 1
ATOM 14870 C CA . LEU B 1 761 ? -20.938 -41.062 -21.609 1 97.38 761 LEU B CA 1
ATOM 14871 C C . LEU B 1 761 ? -20.656 -42.062 -20.484 1 97.38 761 LEU B C 1
ATOM 14873 O O . LEU B 1 761 ? -21.391 -42.125 -19.5 1 97.38 761 LEU B O 1
ATOM 14877 N N . SER B 1 762 ? -19.688 -42.875 -20.609 1 96 762 SER B N 1
ATOM 14878 C CA . SER B 1 762 ? -19.188 -43.812 -19.578 1 96 762 SER B CA 1
ATOM 14879 C C . SER B 1 762 ? -17.703 -43.625 -19.344 1 96 762 SER B C 1
ATOM 14881 O O . SER B 1 762 ? -16.922 -43.469 -20.297 1 96 762 SER B O 1
ATOM 14883 N N . MET B 1 763 ? -17.281 -43.562 -18.125 1 94.56 763 MET B N 1
ATOM 14884 C CA . MET B 1 763 ? -15.867 -43.406 -17.812 1 94.56 763 MET B CA 1
ATOM 14885 C C . MET B 1 763 ? -15.117 -44.719 -17.922 1 94.56 763 MET B C 1
ATOM 14887 O O . MET B 1 763 ? -15.523 -45.719 -17.328 1 94.56 763 MET B O 1
ATOM 14891 N N . GLN B 1 764 ? -14.039 -44.75 -18.656 1 94.19 764 GLN B N 1
ATOM 14892 C CA . GLN B 1 764 ? -13.227 -45.938 -18.859 1 94.19 764 GLN B CA 1
ATOM 14893 C C . GLN B 1 764 ? -11.742 -45.625 -18.656 1 94.19 764 GLN B C 1
ATOM 14895 O O . GLN B 1 764 ? -11.32 -44.469 -18.766 1 94.19 764 GLN B O 1
ATOM 14900 N N . PRO B 1 765 ? -10.922 -46.625 -18.312 1 88.75 765 PRO B N 1
ATOM 14901 C CA . PRO B 1 765 ? -9.492 -46.406 -18.125 1 88.75 765 PRO B CA 1
ATOM 14902 C C . PRO B 1 765 ? -8.828 -45.781 -19.344 1 88.75 765 PRO B C 1
ATOM 14904 O O . PRO B 1 765 ? -9.109 -46.156 -20.469 1 88.75 765 PRO B O 1
ATOM 14907 N N . LEU B 1 766 ? -8.023 -44.812 -19.141 1 88.69 766 LEU B N 1
ATOM 14908 C CA . LEU B 1 766 ? -7.375 -44.062 -20.203 1 88.69 766 LEU B CA 1
ATOM 14909 C C . LEU B 1 766 ? -6.637 -45 -21.156 1 88.69 766 LEU B C 1
ATOM 14911 O O . LEU B 1 766 ? -6.699 -44.844 -22.375 1 88.69 766 LEU B O 1
ATOM 14915 N N . GLU B 1 767 ? -5.918 -46.062 -20.625 1 83.69 767 GLU B N 1
ATOM 14916 C CA . GLU B 1 767 ? -5.121 -46.969 -21.438 1 83.69 767 GLU B CA 1
ATOM 14917 C C . GLU B 1 767 ? -5.973 -47.656 -22.5 1 83.69 767 GLU B C 1
ATOM 14919 O O . GLU B 1 767 ? -5.504 -47.906 -23.609 1 83.69 767 GLU B O 1
ATOM 14924 N N . SER B 1 768 ? -7.246 -47.906 -22.109 1 91.12 768 SER B N 1
ATOM 14925 C CA . SER B 1 768 ? -8.156 -48.594 -23.016 1 91.12 768 SER B CA 1
ATOM 14926 C C . SER B 1 768 ? -8.648 -47.656 -24.109 1 91.12 768 SER B C 1
ATOM 14928 O O . SER B 1 768 ? -9.234 -48.094 -25.094 1 91.12 768 SER B O 1
ATOM 14930 N N . GLN B 1 769 ? -8.398 -46.406 -23.984 1 93.31 769 GLN B N 1
ATOM 14931 C CA . GLN B 1 769 ? -8.945 -45.406 -24.906 1 93.31 769 GLN B CA 1
ATOM 14932 C C . GLN B 1 769 ? -7.832 -44.688 -25.656 1 93.31 769 GLN B C 1
ATOM 14934 O O . GLN B 1 769 ? -8.031 -43.594 -26.188 1 93.31 769 GLN B O 1
ATOM 14939 N N . GLU B 1 770 ? -6.637 -45.188 -25.828 1 91.94 770 GLU B N 1
ATOM 14940 C CA . GLU B 1 770 ? -5.492 -44.594 -26.484 1 91.94 770 GLU B CA 1
ATOM 14941 C C . GLU B 1 770 ? -5.773 -44.375 -27.969 1 91.94 770 GLU B C 1
ATOM 14943 O O . GLU B 1 770 ? -5.207 -43.469 -28.594 1 91.94 770 GLU B O 1
ATOM 14948 N N . HIS B 1 771 ? -6.645 -45.219 -28.562 1 93.62 771 HIS B N 1
ATOM 14949 C CA . HIS B 1 771 ? -6.992 -45.094 -29.969 1 93.62 771 HIS B CA 1
ATOM 14950 C C . HIS B 1 771 ? -7.699 -43.75 -30.234 1 93.62 771 HIS B C 1
ATOM 14952 O O . HIS B 1 771 ? -7.695 -43.25 -31.359 1 93.62 771 HIS B O 1
ATOM 14958 N N . GLU B 1 772 ? -8.32 -43.188 -29.188 1 95.38 772 GLU B N 1
ATOM 14959 C CA . GLU B 1 772 ? -9.023 -41.906 -29.312 1 95.38 772 GLU B CA 1
ATOM 14960 C C . GLU B 1 772 ? -8.047 -40.75 -29.531 1 95.38 772 GLU B C 1
ATOM 14962 O O . GLU B 1 772 ? -8.445 -39.688 -29.969 1 95.38 772 GLU B O 1
ATOM 14967 N N . ILE B 1 773 ? -6.742 -40.938 -29.266 1 95.88 773 ILE B N 1
ATOM 14968 C CA . ILE B 1 773 ? -5.742 -39.875 -29.406 1 95.88 773 ILE B CA 1
ATOM 14969 C C . ILE B 1 773 ? -5.668 -39.406 -30.859 1 95.88 773 ILE B C 1
ATOM 14971 O O . ILE B 1 773 ? -5.738 -38.219 -31.141 1 95.88 773 ILE B O 1
ATOM 14975 N N . GLU B 1 774 ? -5.586 -40.375 -31.766 1 95.31 774 GLU B N 1
ATOM 14976 C CA . GLU B 1 774 ? -5.52 -40.062 -33.188 1 95.31 774 GLU B CA 1
ATOM 14977 C C . GLU B 1 774 ? -6.832 -39.438 -33.688 1 95.31 774 GLU B C 1
ATOM 14979 O O . GLU B 1 774 ? -6.832 -38.562 -34.531 1 95.31 774 GLU B O 1
ATOM 14984 N N . LEU B 1 775 ? -7.957 -39.969 -33.25 1 96.5 775 LEU B N 1
ATOM 14985 C CA . LEU B 1 775 ? -9.266 -39.469 -33.625 1 96.5 775 LEU B CA 1
ATOM 14986 C C . LEU B 1 775 ? -9.453 -38 -33.188 1 96.5 775 LEU B C 1
ATOM 14988 O O . LEU B 1 775 ? -10.062 -37.219 -33.875 1 96.5 775 LEU B O 1
ATOM 14992 N N . TRP B 1 776 ? -8.977 -37.656 -31.953 1 96.75 776 TRP B N 1
ATOM 14993 C CA . TRP B 1 776 ? -9 -36.312 -31.438 1 96.75 776 TRP B CA 1
ATOM 14994 C C . TRP B 1 776 ? -8.188 -35.375 -32.344 1 96.75 776 TRP B C 1
ATOM 14996 O O . TRP B 1 776 ? -8.633 -34.25 -32.656 1 96.75 776 TRP B O 1
ATOM 15006 N N . GLU B 1 777 ? -7.012 -35.75 -32.719 1 95.56 777 GLU B N 1
ATOM 15007 C CA . GLU B 1 777 ? -6.168 -34.938 -33.594 1 95.56 777 GLU B CA 1
ATOM 15008 C C . GLU B 1 777 ? -6.859 -34.656 -34.938 1 95.56 777 GLU B C 1
ATOM 15010 O O . GLU B 1 777 ? -6.746 -33.562 -35.469 1 95.56 777 GLU B O 1
ATOM 15015 N N . TYR B 1 778 ? -7.543 -35.688 -35.469 1 96.38 778 TYR B N 1
ATOM 15016 C CA . TYR B 1 778 ? -8.289 -35.5 -36.719 1 96.38 778 TYR B CA 1
ATOM 15017 C C . TYR B 1 778 ? -9.422 -34.5 -36.5 1 96.38 778 TYR B C 1
ATOM 15019 O O . TYR B 1 778 ? -9.641 -33.625 -37.344 1 96.38 778 TYR B O 1
ATOM 15027 N N . ALA B 1 779 ? -10.117 -34.688 -35.438 1 96.44 779 ALA B N 1
ATOM 15028 C CA . ALA B 1 779 ? -11.211 -33.75 -35.125 1 96.44 779 ALA B CA 1
ATOM 15029 C C . ALA B 1 779 ? -10.719 -32.312 -35.094 1 96.44 779 ALA B C 1
ATOM 15031 O O . ALA B 1 779 ? -11.422 -31.406 -35.531 1 96.44 779 ALA B O 1
ATOM 15032 N N . LEU B 1 780 ? -9.555 -32.062 -34.531 1 94.75 780 LEU B N 1
ATOM 15033 C CA . LEU B 1 780 ? -8.992 -30.719 -34.406 1 94.75 780 LEU B CA 1
ATOM 15034 C C . LEU B 1 780 ? -8.539 -30.188 -35.781 1 94.75 780 LEU B C 1
ATOM 15036 O O . LEU B 1 780 ? -8.43 -28.984 -35.969 1 94.75 780 LEU B O 1
ATOM 15040 N N . SER B 1 781 ? -8.281 -31.062 -36.719 1 94.31 781 SER B N 1
ATOM 15041 C CA . SER B 1 781 ? -7.758 -30.656 -38.031 1 94.31 781 SER B CA 1
ATOM 15042 C C . SER B 1 781 ? -8.883 -30.312 -39 1 94.31 781 SER B C 1
ATOM 15044 O O . SER B 1 781 ? -8.625 -29.844 -40.094 1 94.31 781 SER B O 1
ATOM 15046 N N . LEU B 1 782 ? -10.109 -30.531 -38.625 1 95.5 782 LEU B N 1
ATOM 15047 C CA . LEU B 1 782 ? -11.258 -30.25 -39.469 1 95.5 782 LEU B CA 1
ATOM 15048 C C . LEU B 1 782 ? -11.328 -28.766 -39.812 1 95.5 782 LEU B C 1
ATOM 15050 O O . LEU B 1 782 ? -10.898 -27.922 -39.031 1 95.5 782 LEU B O 1
ATOM 15054 N N . THR B 1 783 ? -11.828 -28.469 -40.969 1 94.5 783 THR B N 1
ATOM 15055 C CA . THR B 1 783 ? -12.008 -27.078 -41.375 1 94.5 783 THR B CA 1
ATOM 15056 C C . THR B 1 783 ? -13.055 -26.391 -40.5 1 94.5 783 THR B C 1
ATOM 15058 O O . THR B 1 783 ? -14.055 -27 -40.125 1 94.5 783 THR B O 1
ATOM 15061 N N . PRO B 1 784 ? -12.805 -25.141 -40.219 1 92.62 784 PRO B N 1
ATOM 15062 C CA . PRO B 1 784 ? -13.797 -24.406 -39.438 1 92.62 784 PRO B CA 1
ATOM 15063 C C . PRO B 1 784 ? -15.164 -24.344 -40.125 1 92.62 784 PRO B C 1
ATOM 15065 O O . PRO B 1 784 ? -15.234 -24.172 -41.344 1 92.62 784 PRO B O 1
ATOM 15068 N N . LYS B 1 785 ? -16.188 -24.547 -39.375 1 92.31 785 LYS B N 1
ATOM 15069 C CA . LYS B 1 785 ? -17.562 -24.453 -39.844 1 92.31 785 LYS B CA 1
ATOM 15070 C C . LYS B 1 785 ? -18.297 -23.281 -39.188 1 92.31 785 LYS B C 1
ATOM 15072 O O . LYS B 1 785 ? -17.984 -22.906 -38.062 1 92.31 785 LYS B O 1
ATOM 15077 N N . ALA B 1 786 ? -19.203 -22.688 -39.906 1 91 786 ALA B N 1
ATOM 15078 C CA . ALA B 1 786 ? -20.094 -21.703 -39.281 1 91 786 ALA B CA 1
ATOM 15079 C C . ALA B 1 786 ? -21 -22.344 -38.25 1 91 786 ALA B C 1
ATOM 15081 O O . ALA B 1 786 ? -21.469 -23.469 -38.438 1 91 786 ALA B O 1
ATOM 15082 N N . ASN B 1 787 ? -21.188 -21.703 -37.156 1 93.5 787 ASN B N 1
ATOM 15083 C CA . ASN B 1 787 ? -22.109 -22.156 -36.125 1 93.5 787 ASN B CA 1
ATOM 15084 C C . ASN B 1 787 ? -23.547 -22.203 -36.625 1 93.5 787 ASN B C 1
ATOM 15086 O O . ASN B 1 787 ? -24.094 -21.172 -37.031 1 93.5 787 ASN B O 1
ATOM 15090 N N . PRO B 1 788 ? -24.125 -23.297 -36.656 1 92.5 788 PRO B N 1
ATOM 15091 C CA . PRO B 1 788 ? -25.484 -23.406 -37.188 1 92.5 788 PRO B CA 1
ATOM 15092 C C . PRO B 1 788 ? -26.547 -22.938 -36.219 1 92.5 788 PRO B C 1
ATOM 15094 O O . PRO B 1 788 ? -27.734 -22.859 -36.562 1 92.5 788 PRO B O 1
ATOM 15097 N N . GLN B 1 789 ? -26.188 -22.656 -35.031 1 93.06 789 GLN B N 1
ATOM 15098 C CA . GLN B 1 789 ? -27.109 -22.25 -33.969 1 93.06 789 GLN B CA 1
ATOM 15099 C C . GLN B 1 789 ? -26.703 -20.906 -33.375 1 93.06 789 GLN B C 1
ATOM 15101 O O . GLN B 1 789 ? -25.609 -20.406 -33.656 1 93.06 789 GLN B O 1
ATOM 15106 N N . ASN B 1 790 ? -27.672 -20.312 -32.594 1 94.94 790 ASN B N 1
ATOM 15107 C CA . ASN B 1 790 ? -27.359 -19.125 -31.797 1 94.94 790 ASN B CA 1
ATOM 15108 C C . ASN B 1 790 ? -26.328 -19.422 -30.719 1 94.94 790 ASN B C 1
ATOM 15110 O O . ASN B 1 790 ? -26.5 -20.344 -29.922 1 94.94 790 ASN B O 1
ATOM 15114 N N . LYS B 1 791 ? -25.266 -18.703 -30.75 1 95.12 791 LYS B N 1
ATOM 15115 C CA . LYS B 1 791 ? -24.172 -18.984 -29.812 1 95.12 791 LYS B CA 1
ATOM 15116 C C . LYS B 1 791 ? -24.594 -18.688 -28.375 1 95.12 791 LYS B C 1
ATOM 15118 O O . LYS B 1 791 ? -23.922 -19.109 -27.438 1 95.12 791 LYS B O 1
ATOM 15123 N N . PHE B 1 792 ? -25.75 -17.969 -28.125 1 96.69 792 PHE B N 1
ATOM 15124 C CA . PHE B 1 792 ? -26.219 -17.641 -26.781 1 96.69 792 PHE B CA 1
ATOM 15125 C C . PHE B 1 792 ? -27.234 -18.656 -26.297 1 96.69 792 PHE B C 1
ATOM 15127 O O . PHE B 1 792 ? -28.203 -18.312 -25.625 1 96.69 792 PHE B O 1
ATOM 15134 N N . THR B 1 793 ? -27.078 -19.922 -26.719 1 96.88 793 THR B N 1
ATOM 15135 C CA . THR B 1 793 ? -27.781 -21.078 -26.188 1 96.88 793 THR B CA 1
ATOM 15136 C C . THR B 1 793 ? -26.781 -22.109 -25.656 1 96.88 793 THR B C 1
ATOM 15138 O O . THR B 1 793 ? -25.594 -22.062 -26 1 96.88 793 THR B O 1
ATOM 15141 N N . VAL B 1 794 ? -27.234 -22.969 -24.828 1 97.5 794 VAL B N 1
ATOM 15142 C CA . VAL B 1 794 ? -26.359 -23.984 -24.25 1 97.5 794 VAL B CA 1
ATOM 15143 C C . VAL B 1 794 ? -25.766 -24.844 -25.359 1 97.5 794 VAL B C 1
ATOM 15145 O O . VAL B 1 794 ? -24.547 -25.047 -25.406 1 97.5 794 VAL B O 1
ATOM 15148 N N . LYS B 1 795 ? -26.531 -25.328 -26.281 1 96.31 795 LYS B N 1
ATOM 15149 C CA . LYS B 1 795 ? -26.078 -26.156 -27.391 1 96.31 795 LYS B CA 1
ATOM 15150 C C . LYS B 1 795 ? -25.188 -25.359 -28.344 1 96.31 795 LYS B C 1
ATOM 15152 O O . LYS B 1 795 ? -24.078 -25.781 -28.688 1 96.31 795 LYS B O 1
ATOM 15157 N N . GLY B 1 796 ? -25.672 -24.203 -28.766 1 96.44 796 GLY B N 1
ATOM 15158 C CA . GLY B 1 796 ? -25.016 -23.391 -29.781 1 96.44 796 GLY B CA 1
ATOM 15159 C C . GLY B 1 796 ? -23.656 -22.859 -29.328 1 96.44 796 GLY B C 1
ATOM 15160 O O . GLY B 1 796 ? -22.734 -22.75 -30.125 1 96.44 796 GLY B O 1
ATOM 15161 N N . SER B 1 797 ? -23.547 -22.484 -28.078 1 97.88 797 SER B N 1
ATOM 15162 C CA . SER B 1 797 ? -22.312 -21.906 -27.547 1 97.88 797 SER B CA 1
ATOM 15163 C C . SER B 1 797 ? -21.156 -22.891 -27.672 1 97.88 797 SER B C 1
ATOM 15165 O O . SER B 1 797 ? -20 -22.469 -27.812 1 97.88 797 SER B O 1
ATOM 15167 N N . GLN B 1 798 ? -21.438 -24.188 -27.703 1 97.75 798 GLN B N 1
ATOM 15168 C CA . GLN B 1 798 ? -20.406 -25.203 -27.641 1 97.75 798 GLN B CA 1
ATOM 15169 C C . GLN B 1 798 ? -19.844 -25.516 -29.031 1 97.75 798 GLN B C 1
ATOM 15171 O O . GLN B 1 798 ? -18.812 -26.172 -29.156 1 97.75 798 GLN B O 1
ATOM 15176 N N . PHE B 1 799 ? -20.469 -24.969 -30.078 1 96.25 799 PHE B N 1
ATOM 15177 C CA . PHE B 1 799 ? -19.906 -25.078 -31.422 1 96.25 799 PHE B CA 1
ATOM 15178 C C . PHE B 1 799 ? -18.828 -24.031 -31.641 1 96.25 799 PHE B C 1
ATOM 15180 O O . PHE B 1 799 ? -18.062 -24.109 -32.594 1 96.25 799 PHE B O 1
ATOM 15187 N N . GLU B 1 800 ? -18.859 -23.016 -30.734 1 96.75 800 GLU B N 1
ATOM 15188 C CA . GLU B 1 800 ? -17.75 -22.078 -30.75 1 96.75 800 GLU B CA 1
ATOM 15189 C C . GLU B 1 800 ? -16.484 -22.703 -30.156 1 96.75 800 GLU B C 1
ATOM 15191 O O . GLU B 1 800 ? -16.562 -23.422 -29.156 1 96.75 800 GLU B O 1
ATOM 15196 N N . GLN B 1 801 ? -15.359 -22.531 -30.781 1 96.88 801 GLN B N 1
ATOM 15197 C CA . GLN B 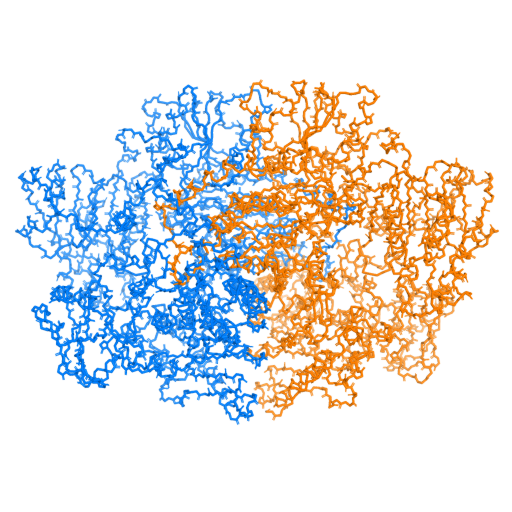1 801 ? -14.102 -23.047 -30.266 1 96.88 801 GLN B CA 1
ATOM 15198 C C . GLN B 1 801 ? -13.805 -22.516 -28.875 1 96.88 801 GLN B C 1
ATOM 15200 O O . GLN B 1 801 ? -13.891 -21.312 -28.625 1 96.88 801 GLN B O 1
ATOM 15205 N N . PRO B 1 802 ? -13.547 -23.406 -27.875 1 97.88 802 PRO B N 1
ATOM 15206 C CA . PRO B 1 802 ? -13.031 -22.875 -26.609 1 97.88 802 PRO B CA 1
ATOM 15207 C C . PRO B 1 802 ? -11.711 -22.141 -26.766 1 97.88 802 PRO B C 1
ATOM 15209 O O . PRO B 1 802 ? -10.789 -22.641 -27.406 1 97.88 802 PRO B O 1
ATOM 15212 N N . LEU B 1 803 ? -11.602 -20.938 -26.25 1 98.62 803 LEU B N 1
ATOM 15213 C CA . LEU B 1 803 ? -10.359 -20.188 -26.297 1 98.62 803 LEU B CA 1
ATOM 15214 C C . LEU B 1 803 ? -9.664 -20.188 -24.938 1 98.62 803 LEU B C 1
ATOM 15216 O O . LEU B 1 803 ? -8.773 -19.375 -24.688 1 98.62 803 LEU B O 1
ATOM 15220 N N . LEU B 1 804 ? -10.102 -21 -24.016 1 98.5 804 LEU B N 1
ATOM 15221 C CA . LEU B 1 804 ? -9.445 -21.516 -22.812 1 98.5 804 LEU B CA 1
ATOM 15222 C C . LEU B 1 804 ? -9.477 -23.047 -22.797 1 98.5 804 LEU B C 1
ATOM 15224 O O . LEU B 1 804 ? -10.555 -23.641 -22.688 1 98.5 804 LEU B O 1
ATOM 15228 N N . GLU B 1 805 ? -8.289 -23.656 -22.922 1 97.94 805 GLU B N 1
ATOM 15229 C CA . GLU B 1 805 ? -8.273 -25.125 -23.047 1 97.94 805 GLU B CA 1
ATOM 15230 C C . GLU B 1 805 ? -7.105 -25.734 -22.281 1 97.94 805 GLU B C 1
ATOM 15232 O O . GLU B 1 805 ? -6.02 -25.141 -22.234 1 97.94 805 GLU B O 1
ATOM 15237 N N . PHE B 1 806 ? -7.348 -26.844 -21.656 1 96.25 806 PHE B N 1
ATOM 15238 C CA . PHE B 1 806 ? -6.34 -27.641 -20.984 1 96.25 806 PHE B CA 1
ATOM 15239 C C . PHE B 1 806 ? -5.656 -26.844 -19.875 1 96.25 806 PHE B C 1
ATOM 15241 O O . PHE B 1 806 ? -4.426 -26.781 -19.828 1 96.25 806 PHE B O 1
ATOM 15248 N N . SER B 1 807 ? -6.473 -26.203 -19.062 1 94.81 807 SER B N 1
ATOM 15249 C CA . SER B 1 807 ? -5.965 -25.375 -17.969 1 94.81 807 SER B CA 1
ATOM 15250 C C . SER B 1 807 ? -5.301 -26.219 -16.891 1 94.81 807 SER B C 1
ATOM 15252 O O . SER B 1 807 ? -5.48 -27.438 -16.844 1 94.81 807 SER B O 1
ATOM 15254 N N . GLY B 1 808 ? -4.539 -25.562 -16 1 91.38 808 GLY B N 1
ATOM 15255 C CA . GLY B 1 808 ? -3.889 -26.234 -14.891 1 91.38 808 GLY B CA 1
ATOM 15256 C C . GLY B 1 808 ? -4.777 -26.359 -13.672 1 91.38 808 GLY B C 1
ATOM 15257 O O . GLY B 1 808 ? -4.289 -26.594 -12.562 1 91.38 808 GLY B O 1
ATOM 15258 N N . ALA B 1 809 ? -6.129 -26.297 -13.836 1 94.31 809 ALA B N 1
ATOM 15259 C CA . ALA B 1 809 ? -7.07 -26.328 -12.719 1 94.31 809 ALA B CA 1
ATOM 15260 C C . ALA B 1 809 ? -7.258 -27.734 -12.188 1 94.31 809 ALA B C 1
ATOM 15262 O O . ALA B 1 809 ? -6.891 -28.719 -12.852 1 94.31 809 ALA B O 1
ATOM 15263 N N . CYS B 1 810 ? -7.844 -27.906 -11.031 1 91.94 810 CYS B N 1
ATOM 15264 C CA . CYS B 1 810 ? -8.188 -29.188 -10.43 1 91.94 810 CYS B CA 1
ATOM 15265 C C . CYS B 1 810 ? -9.25 -29.906 -11.258 1 91.94 810 CYS B C 1
ATOM 15267 O O . CYS B 1 810 ? -10.039 -29.266 -11.953 1 91.94 810 CYS B O 1
ATOM 15269 N N . GLY B 1 811 ? -9.203 -31.266 -11.188 1 92.06 811 GLY B N 1
ATOM 15270 C CA . GLY B 1 811 ? -10.32 -32 -11.75 1 92.06 811 GLY B CA 1
ATOM 15271 C C . GLY B 1 811 ? -11.656 -31.656 -11.117 1 92.06 811 GLY B C 1
ATOM 15272 O O . GLY B 1 811 ? -11.789 -31.688 -9.891 1 92.06 811 GLY B O 1
ATOM 15273 N N . GLY B 1 812 ? -12.594 -31.203 -11.914 1 95.44 812 GLY B N 1
ATOM 15274 C CA . GLY B 1 812 ? -13.906 -30.844 -11.414 1 95.44 812 GLY B CA 1
ATOM 15275 C C . GLY B 1 812 ? -13.984 -29.406 -10.945 1 95.44 812 GLY B C 1
ATOM 15276 O O . GLY B 1 812 ? -14.961 -29 -10.305 1 95.44 812 GLY B O 1
ATOM 15277 N N . CYS B 1 813 ? -13.008 -28.578 -11.266 1 95.94 813 CYS B N 1
ATOM 15278 C CA . CYS B 1 813 ? -12.953 -27.172 -10.859 1 95.94 813 CYS B CA 1
ATOM 15279 C C . CYS B 1 813 ? -14.242 -26.453 -11.227 1 95.94 813 CYS B C 1
ATOM 15281 O O . CYS B 1 813 ? -14.75 -26.609 -12.336 1 95.94 813 CYS B O 1
ATOM 15283 N N . GLY B 1 814 ? -14.727 -25.641 -10.289 1 97.62 814 GLY B N 1
ATOM 15284 C CA . GLY B 1 814 ? -15.945 -24.906 -10.539 1 97.62 814 GLY B CA 1
ATOM 15285 C C . GLY B 1 814 ? -15.703 -23.547 -11.188 1 97.62 814 GLY B C 1
ATOM 15286 O O . GLY B 1 814 ? -16.641 -22.922 -11.688 1 97.62 814 GLY B O 1
ATOM 15287 N N . GLU B 1 815 ? -14.484 -23.062 -11.312 1 98 815 GLU B N 1
ATOM 15288 C CA . GLU B 1 815 ? -14.164 -21.734 -11.828 1 98 815 GLU B CA 1
ATOM 15289 C C . GLU B 1 815 ? -14.031 -21.75 -13.352 1 98 815 GLU B C 1
ATOM 15291 O O . GLU B 1 815 ? -14.625 -20.938 -14.047 1 98 815 GLU B O 1
ATOM 15296 N N . THR B 1 816 ? -13.297 -22.719 -13.938 1 98 816 THR B N 1
ATOM 15297 C CA . THR B 1 816 ? -12.82 -22.672 -15.312 1 98 816 THR B CA 1
ATOM 15298 C C . THR B 1 816 ? -13.977 -22.828 -16.297 1 98 816 THR B C 1
ATOM 15300 O O . THR B 1 816 ? -13.93 -22.297 -17.406 1 98 816 THR B O 1
ATOM 15303 N N . PRO B 1 817 ? -15.094 -23.578 -15.938 1 98.56 817 PRO B N 1
ATOM 15304 C CA . PRO B 1 817 ? -16.203 -23.625 -16.891 1 98.56 817 PRO B CA 1
ATOM 15305 C C . PRO B 1 817 ? -16.75 -22.234 -17.219 1 98.56 817 PRO B C 1
ATOM 15307 O O . PRO B 1 817 ? -17.141 -21.984 -18.375 1 98.56 817 PRO B O 1
ATOM 15310 N N . TYR B 1 818 ? -16.828 -21.359 -16.188 1 98.81 818 TYR B N 1
ATOM 15311 C CA . TYR B 1 818 ? -17.297 -20 -16.422 1 98.81 818 TYR B CA 1
ATOM 15312 C C . TYR B 1 818 ? -16.359 -19.266 -17.375 1 98.81 818 TYR B C 1
ATOM 15314 O O . TYR B 1 818 ? -16.797 -18.625 -18.328 1 98.81 818 TYR B O 1
ATOM 15322 N N . ALA B 1 819 ? -15.039 -19.328 -17.078 1 98.69 819 ALA B N 1
ATOM 15323 C CA . ALA B 1 819 ? -14.039 -18.641 -17.891 1 98.69 819 ALA B CA 1
ATOM 15324 C C . ALA B 1 819 ? -14.055 -19.156 -19.328 1 98.69 819 ALA B C 1
ATOM 15326 O O . ALA B 1 819 ? -13.938 -18.391 -20.281 1 98.69 819 ALA B O 1
ATOM 15327 N N . LYS B 1 820 ? -14.125 -20.5 -19.469 1 98.56 820 LYS B N 1
ATOM 15328 C CA . LYS B 1 820 ? -14.195 -21.125 -20.797 1 98.56 820 LYS B CA 1
ATOM 15329 C C . LYS B 1 820 ? -15.391 -20.594 -21.578 1 98.56 820 LYS B C 1
ATOM 15331 O O . LYS B 1 820 ? -15.258 -20.234 -22.75 1 98.56 820 LYS B O 1
ATOM 15336 N N . LEU B 1 821 ? -16.531 -20.547 -20.953 1 98.69 821 LEU B N 1
ATOM 15337 C CA . LEU B 1 821 ? -17.75 -20.094 -21.609 1 98.69 821 LEU B CA 1
ATOM 15338 C C . LEU B 1 821 ? -17.609 -18.656 -22.094 1 98.69 821 LEU B C 1
ATOM 15340 O O . LEU B 1 821 ? -17.969 -18.328 -23.234 1 98.69 821 LEU B O 1
ATOM 15344 N N . VAL B 1 822 ? -17.141 -17.75 -21.203 1 98.69 822 VAL B N 1
ATOM 15345 C CA . VAL B 1 822 ? -17 -16.344 -21.547 1 98.69 822 VAL B CA 1
ATOM 15346 C C . VAL B 1 822 ? -16.062 -16.188 -22.734 1 98.69 822 VAL B C 1
ATOM 15348 O O . VAL B 1 822 ? -16.312 -15.367 -23.625 1 98.69 822 VAL B O 1
ATOM 15351 N N . THR B 1 823 ? -14.938 -16.953 -22.781 1 98.38 823 THR B N 1
ATOM 15352 C CA . THR B 1 823 ? -13.969 -16.844 -23.859 1 98.38 823 THR B CA 1
ATOM 15353 C C . THR B 1 823 ? -14.555 -17.391 -25.156 1 98.38 823 THR B C 1
ATOM 15355 O O . THR B 1 823 ? -14.18 -16.953 -26.25 1 98.38 823 THR B O 1
ATOM 15358 N N . GLN B 1 824 ? -15.445 -18.375 -25.094 1 97.75 824 GLN B N 1
ATOM 15359 C CA . GLN B 1 824 ? -16.125 -18.875 -26.281 1 97.75 824 GLN B CA 1
ATOM 15360 C C . GLN B 1 824 ? -17.047 -17.828 -26.875 1 97.75 824 GLN B C 1
ATOM 15362 O O . GLN B 1 824 ? -17.203 -17.75 -28.094 1 97.75 824 GLN B O 1
ATOM 15367 N N . LEU B 1 825 ? -17.625 -17.047 -26 1 97.94 825 LEU B N 1
ATOM 15368 C CA . LEU B 1 825 ? -18.625 -16.078 -26.453 1 97.94 825 LEU B CA 1
ATOM 15369 C C . LEU B 1 825 ? -17.953 -14.812 -26.953 1 97.94 825 LEU B C 1
ATOM 15371 O O . LEU B 1 825 ? -18.422 -14.203 -27.922 1 97.94 825 LEU B O 1
ATOM 15375 N N . PHE B 1 826 ? -16.828 -14.352 -26.297 1 97.81 826 PHE B N 1
ATOM 15376 C CA . PHE B 1 826 ? -16.328 -13.023 -26.594 1 97.81 826 PHE B CA 1
ATOM 15377 C C . PHE B 1 826 ? -14.812 -13.047 -26.766 1 97.81 826 PHE B C 1
ATOM 15379 O O . PHE B 1 826 ? -14.188 -12 -26.984 1 97.81 826 PHE B O 1
ATOM 15386 N N . GLY B 1 827 ? -14.18 -14.188 -26.797 1 97.88 827 GLY B N 1
ATOM 15387 C CA . GLY B 1 827 ? -12.734 -14.32 -26.672 1 97.88 827 GLY B CA 1
ATOM 15388 C C . GLY B 1 827 ? -11.969 -13.758 -27.844 1 97.88 827 GLY B C 1
ATOM 15389 O O . GLY B 1 827 ? -10.82 -13.336 -27.703 1 97.88 827 GLY B O 1
ATOM 15390 N N . ASP B 1 828 ? -12.539 -13.648 -29.078 1 96.56 828 ASP B N 1
ATOM 15391 C CA . ASP B 1 828 ? -11.844 -13.211 -30.281 1 96.56 828 ASP B CA 1
ATOM 15392 C C . ASP B 1 828 ? -11.5 -11.727 -30.203 1 96.56 828 ASP B C 1
ATOM 15394 O O . ASP B 1 828 ? -10.664 -11.242 -30.969 1 96.56 828 ASP B O 1
ATOM 15398 N N . ARG B 1 829 ? -12.117 -10.984 -29.25 1 97.12 829 ARG B N 1
ATOM 15399 C CA . ARG B 1 829 ? -11.852 -9.562 -29.078 1 97.12 829 ARG B CA 1
ATOM 15400 C C . ARG B 1 829 ? -11.734 -9.203 -27.594 1 97.12 829 ARG B C 1
ATOM 15402 O O . ARG B 1 829 ? -12.094 -8.102 -27.188 1 97.12 829 ARG B O 1
ATOM 15409 N N . MET B 1 830 ? -11.281 -10.125 -26.828 1 98.06 830 MET B N 1
ATOM 15410 C CA . MET B 1 830 ? -11.359 -10.008 -25.375 1 98.06 830 MET B CA 1
ATOM 15411 C C . MET B 1 830 ? -10 -9.625 -24.781 1 98.06 830 MET B C 1
ATOM 15413 O O . MET B 1 830 ? -8.969 -10.141 -25.219 1 98.06 830 MET B O 1
ATOM 15417 N N . MET B 1 831 ? -9.938 -8.656 -23.812 1 98.25 831 MET B N 1
ATOM 15418 C CA . MET B 1 831 ? -8.797 -8.359 -22.938 1 98.25 831 MET B CA 1
ATOM 15419 C C . MET B 1 831 ? -9.109 -8.727 -21.5 1 98.25 831 MET B C 1
ATOM 15421 O O . MET B 1 831 ? -10.156 -8.344 -20.969 1 98.25 831 MET B O 1
ATOM 15425 N N . ILE B 1 832 ? -8.211 -9.453 -20.859 1 98.75 832 ILE B N 1
ATOM 15426 C CA . ILE B 1 832 ? -8.492 -9.953 -19.516 1 98.75 832 ILE B CA 1
ATOM 15427 C C . ILE B 1 832 ? -7.465 -9.398 -18.531 1 98.75 832 ILE B C 1
ATOM 15429 O O . ILE B 1 832 ? -6.258 -9.602 -18.703 1 98.75 832 ILE B O 1
ATOM 15433 N N . ALA B 1 833 ? -7.84 -8.586 -17.547 1 98.75 833 ALA B N 1
ATOM 15434 C CA . ALA B 1 833 ? -7.094 -8.352 -16.312 1 98.75 833 ALA B CA 1
ATOM 15435 C C . ALA B 1 833 ? -7.422 -9.414 -15.258 1 98.75 833 ALA B C 1
ATOM 15437 O O . ALA B 1 833 ? -8.594 -9.648 -14.953 1 98.75 833 ALA B O 1
ATOM 15438 N N . ASN B 1 834 ? -6.449 -10.102 -14.742 1 98.75 834 ASN B N 1
ATOM 15439 C CA . ASN B 1 834 ? -6.699 -11.227 -13.852 1 98.75 834 ASN B CA 1
ATOM 15440 C C . ASN B 1 834 ? -6.004 -11.031 -12.5 1 98.75 834 ASN B C 1
ATOM 15442 O O . ASN B 1 834 ? -4.812 -10.727 -12.453 1 98.75 834 ASN B O 1
ATOM 15446 N N . ALA B 1 835 ? -6.75 -11.18 -11.383 1 98.31 835 ALA B N 1
ATOM 15447 C CA . ALA B 1 835 ? -6.184 -11.086 -10.039 1 98.31 835 ALA B CA 1
ATOM 15448 C C . ALA B 1 835 ? -5.266 -12.266 -9.742 1 98.31 835 ALA B C 1
ATOM 15450 O O . ALA B 1 835 ? -5.496 -13.375 -10.234 1 98.31 835 ALA B O 1
ATOM 15451 N N . THR B 1 836 ? -4.25 -12.078 -8.93 1 96.69 836 THR B N 1
ATOM 15452 C CA . THR B 1 836 ? -3.482 -13.203 -8.414 1 96.69 836 THR B CA 1
ATOM 15453 C C . THR B 1 836 ? -4.371 -14.141 -7.598 1 96.69 836 THR B C 1
ATOM 15455 O O . THR B 1 836 ? -5.113 -13.688 -6.723 1 96.69 836 THR B O 1
ATOM 15458 N N . GLY B 1 837 ? -4.41 -15.367 -7.848 1 95.12 837 GLY B N 1
ATOM 15459 C CA . GLY B 1 837 ? -5.219 -16.391 -7.219 1 95.12 837 GLY B CA 1
ATOM 15460 C C . GLY B 1 837 ? -5.301 -17.672 -8.039 1 95.12 837 GLY B C 1
ATOM 15461 O O . GLY B 1 837 ? -4.473 -17.906 -8.922 1 95.12 837 GLY B O 1
ATOM 15462 N N . CYS B 1 838 ? -6.258 -18.5 -7.773 1 95.69 838 CYS B N 1
ATOM 15463 C CA . CYS B 1 838 ? -6.402 -19.734 -8.516 1 95.69 838 CYS B CA 1
ATOM 15464 C C . CYS B 1 838 ? -6.512 -19.469 -10.016 1 95.69 838 CYS B C 1
ATOM 15466 O O . CYS B 1 838 ? -5.922 -20.188 -10.82 1 95.69 838 CYS B O 1
ATOM 15468 N N . SER B 1 839 ? -7.25 -18.422 -10.328 1 97.38 839 SER B N 1
ATOM 15469 C CA . SER B 1 839 ? -7.508 -18.156 -11.742 1 97.38 839 SER B CA 1
ATOM 15470 C C . SER B 1 839 ? -6.227 -17.766 -12.469 1 97.38 839 SER B C 1
ATOM 15472 O O . SER B 1 839 ? -6.039 -18.109 -13.641 1 97.38 839 SER B O 1
ATOM 15474 N N . SER B 1 840 ? -5.324 -17.047 -11.828 1 96.88 840 SER B N 1
ATOM 15475 C CA . SER B 1 840 ? -4.062 -16.703 -12.484 1 96.88 840 SER B CA 1
ATOM 15476 C C . SER B 1 840 ? -3.137 -17.922 -12.547 1 96.88 840 SER B C 1
ATOM 15478 O O . SER B 1 840 ? -2.32 -18.031 -13.469 1 96.88 840 SER B O 1
ATOM 15480 N N . ILE B 1 841 ? -3.275 -18.844 -11.594 1 95.56 841 ILE B N 1
ATOM 15481 C CA . ILE B 1 841 ? -2.402 -20.016 -11.547 1 95.56 841 ILE B CA 1
ATOM 15482 C C . ILE B 1 841 ? -2.836 -21.031 -12.602 1 95.56 841 ILE B C 1
ATOM 15484 O O . ILE B 1 841 ? -2.012 -21.5 -13.391 1 95.56 841 ILE B O 1
ATOM 15488 N N . TRP B 1 842 ? -4.156 -21.297 -12.672 1 95.75 842 TRP B N 1
ATOM 15489 C CA . TRP B 1 842 ? -4.559 -22.25 -13.703 1 95.75 842 TRP B CA 1
ATOM 15490 C C . TRP B 1 842 ? -4.559 -21.594 -15.078 1 95.75 842 TRP B C 1
ATOM 15492 O O . TRP B 1 842 ? -4.578 -22.281 -16.094 1 95.75 842 TRP B O 1
ATOM 15502 N N . GLY B 1 843 ? -4.531 -20.234 -15.086 1 96.31 843 GLY B N 1
ATOM 15503 C CA . GLY B 1 843 ? -4.645 -19.5 -16.344 1 96.31 843 GLY B CA 1
ATOM 15504 C C . GLY B 1 843 ? -3.299 -19.141 -16.953 1 96.31 843 GLY B C 1
ATOM 15505 O O . GLY B 1 843 ? -3.201 -18.875 -18.141 1 96.31 843 GLY B O 1
ATOM 15506 N N . ALA B 1 844 ? -2.217 -19.109 -16.062 1 96.88 844 ALA B N 1
ATOM 15507 C CA . ALA B 1 844 ? -0.966 -18.609 -16.641 1 96.88 844 ALA B CA 1
ATOM 15508 C C . ALA B 1 844 ? 0.229 -19.031 -15.789 1 96.88 844 ALA B C 1
ATOM 15510 O O . ALA B 1 844 ? 1.066 -18.203 -15.422 1 96.88 844 ALA B O 1
ATOM 15511 N N . SER B 1 845 ? 0.428 -20.297 -15.523 1 95.38 845 SER B N 1
ATOM 15512 C CA . SER B 1 845 ? 1.644 -20.812 -14.906 1 95.38 845 SER B CA 1
ATOM 15513 C C . SER B 1 845 ? 2.672 -21.203 -15.961 1 95.38 845 SER B C 1
ATOM 15515 O O . SER B 1 845 ? 2.426 -22.094 -16.781 1 95.38 845 SER B O 1
ATOM 15517 N N . ALA B 1 846 ? 3.764 -20.578 -15.953 1 95.25 846 ALA B N 1
ATOM 15518 C CA . ALA B 1 846 ? 4.805 -20.859 -16.938 1 95.25 846 ALA B CA 1
ATOM 15519 C C . ALA B 1 846 ? 5.297 -22.297 -16.812 1 95.25 846 ALA B C 1
ATOM 15521 O O . ALA B 1 846 ? 5.52 -22.797 -15.711 1 95.25 846 ALA B O 1
ATOM 15522 N N . PRO B 1 847 ? 5.445 -22.922 -17.922 1 95.31 847 PRO B N 1
ATOM 15523 C CA . PRO B 1 847 ? 5.344 -22.391 -19.281 1 95.31 847 PRO B CA 1
ATOM 15524 C C . PRO B 1 847 ? 4.008 -22.719 -19.938 1 95.31 847 PRO B C 1
ATOM 15526 O O . PRO B 1 847 ? 3.834 -22.484 -21.141 1 95.31 847 PRO B O 1
ATOM 15529 N N . SER B 1 848 ? 3.066 -23.203 -19.266 1 94.06 848 SER B N 1
ATOM 15530 C CA . SER B 1 848 ? 1.811 -23.688 -19.828 1 94.06 848 SER B CA 1
ATOM 15531 C C . SER B 1 848 ? 0.74 -22.609 -19.828 1 94.06 848 SER B C 1
ATOM 15533 O O . SER B 1 848 ? 0.295 -22.156 -18.766 1 94.06 848 SER B O 1
ATOM 15535 N N . ILE B 1 849 ? 0.275 -22.172 -21.031 1 97.56 849 ILE B N 1
ATOM 15536 C CA . ILE B 1 849 ? -0.725 -21.109 -21.156 1 97.56 849 ILE B CA 1
ATOM 15537 C C . ILE B 1 849 ? -1.986 -21.672 -21.812 1 97.56 849 ILE B C 1
ATOM 15539 O O . ILE B 1 849 ? -1.965 -22.078 -22.969 1 97.56 849 ILE B O 1
ATOM 15543 N N . PRO B 1 850 ? -3.084 -21.672 -21.094 1 97.88 850 PRO B N 1
ATOM 15544 C CA . PRO B 1 850 ? -4.289 -22.328 -21.609 1 97.88 850 PRO B CA 1
ATOM 15545 C C . PRO B 1 850 ? -5.109 -21.406 -22.516 1 97.88 850 PRO B C 1
ATOM 15547 O O . PRO B 1 850 ? -5.965 -21.875 -23.266 1 97.88 850 PRO B O 1
ATOM 15550 N N . TYR B 1 851 ? -5.016 -20.062 -22.375 1 98.62 851 TYR B N 1
ATOM 15551 C CA . TYR B 1 851 ? -5.66 -19.172 -23.328 1 98.62 851 TYR B CA 1
ATOM 15552 C C . TYR B 1 851 ? -5.078 -19.359 -24.734 1 98.62 851 TYR B C 1
ATOM 15554 O O . TYR B 1 851 ? -3.865 -19.516 -24.891 1 98.62 851 TYR B O 1
ATOM 15562 N N . THR B 1 852 ? -5.91 -19.375 -25.75 1 98.31 852 THR B N 1
ATOM 15563 C CA . THR B 1 852 ? -5.438 -19.703 -27.094 1 98.31 852 THR B CA 1
ATOM 15564 C C . THR B 1 852 ? -6.148 -18.844 -28.141 1 98.31 852 THR B C 1
ATOM 15566 O O . THR B 1 852 ? -6.848 -17.891 -27.797 1 98.31 852 THR B O 1
ATOM 15569 N N . THR B 1 853 ? -5.879 -19.125 -29.484 1 97.88 853 THR B N 1
ATOM 15570 C CA . THR B 1 853 ? -6.418 -18.312 -30.562 1 97.88 853 THR B CA 1
ATOM 15571 C C . THR B 1 853 ? -7.324 -19.141 -31.469 1 97.88 853 THR B C 1
ATOM 15573 O O . THR B 1 853 ? -7.242 -20.375 -31.469 1 97.88 853 THR B O 1
ATOM 15576 N N . ASN B 1 854 ? -8.266 -18.531 -32.094 1 96.81 854 ASN B N 1
ATOM 15577 C CA . ASN B 1 854 ? -9.039 -19.188 -33.156 1 96.81 854 ASN B CA 1
ATOM 15578 C C . ASN B 1 854 ? -8.227 -19.312 -34.438 1 96.81 854 ASN B C 1
ATOM 15580 O O . ASN B 1 854 ? -7.031 -19.031 -34.469 1 96.81 854 ASN B O 1
ATOM 15584 N N . HIS B 1 855 ? -8.844 -19.844 -35.531 1 94.75 855 HIS B N 1
ATOM 15585 C CA . HIS B 1 855 ? -8.156 -20.156 -36.781 1 94.75 855 HIS B CA 1
ATOM 15586 C C . HIS B 1 855 ? -7.652 -18.875 -37.438 1 94.75 855 HIS B C 1
ATOM 15588 O O . HIS B 1 855 ? -6.793 -18.938 -38.344 1 94.75 855 HIS B O 1
ATOM 15594 N N . LYS B 1 856 ? -8.18 -17.641 -36.969 1 94.06 856 LYS B N 1
ATOM 15595 C CA . LYS B 1 856 ? -7.742 -16.375 -37.531 1 94.06 856 LYS B CA 1
ATOM 15596 C C . LYS B 1 856 ? -6.633 -15.75 -36.656 1 94.06 856 LYS B C 1
ATOM 15598 O O . LYS B 1 856 ? -6.219 -14.617 -36.906 1 94.06 856 LYS B O 1
ATOM 15603 N N . GLY B 1 857 ? -6.199 -16.391 -35.656 1 95.38 857 GLY B N 1
ATOM 15604 C CA . GLY B 1 857 ? -5.148 -15.898 -34.781 1 95.38 857 GLY B CA 1
ATOM 15605 C C . GLY B 1 857 ? -5.66 -14.945 -33.719 1 95.38 857 GLY B C 1
ATOM 15606 O O . GLY B 1 857 ? -4.867 -14.297 -33.031 1 95.38 857 GLY B O 1
ATOM 15607 N N . GLN B 1 858 ? -6.992 -14.805 -33.594 1 96.31 858 GLN B N 1
ATOM 15608 C CA . GLN B 1 858 ? -7.613 -13.922 -32.625 1 96.31 858 GLN B CA 1
ATOM 15609 C C . GLN B 1 858 ? -7.941 -14.672 -31.328 1 96.31 858 GLN B C 1
ATOM 15611 O O . GLN B 1 858 ? -8.289 -15.852 -31.359 1 96.31 858 GLN B O 1
ATOM 15616 N N . GLY B 1 859 ? -7.789 -14.062 -30.156 1 98.06 859 GLY B N 1
ATOM 15617 C CA . GLY B 1 859 ? -8.102 -14.688 -28.875 1 98.06 859 GLY B CA 1
ATOM 15618 C C . GLY B 1 859 ? -7.922 -13.742 -27.703 1 98.06 859 GLY B C 1
ATOM 15619 O O . GLY B 1 859 ? -7.484 -12.602 -27.859 1 98.06 859 GLY B O 1
ATOM 15620 N N . PRO B 1 860 ? -8.305 -14.18 -26.531 1 98.38 860 PRO B N 1
ATOM 15621 C CA . PRO B 1 860 ? -8.125 -13.336 -25.359 1 98.38 860 PRO B CA 1
ATOM 15622 C C . PRO B 1 860 ? -6.656 -13.008 -25.078 1 98.38 860 PRO B C 1
ATOM 15624 O O . PRO B 1 860 ? -5.801 -13.898 -25.125 1 98.38 860 PRO B O 1
ATOM 15627 N N . THR B 1 861 ? -6.367 -11.727 -24.938 1 98.12 861 THR B N 1
ATOM 15628 C CA . THR B 1 861 ? -5.098 -11.352 -24.328 1 98.12 861 THR B CA 1
ATOM 15629 C C . THR B 1 861 ? -5.23 -11.297 -22.812 1 98.12 861 THR B C 1
ATOM 15631 O O . THR B 1 861 ? -6.301 -10.977 -22.281 1 98.12 861 THR B O 1
ATOM 15634 N N . TRP B 1 862 ? -4.176 -11.695 -22.125 1 98.44 862 TRP B N 1
ATOM 15635 C CA . TRP B 1 862 ? -4.266 -11.898 -20.688 1 98.44 862 TRP B CA 1
ATOM 15636 C C . TRP B 1 862 ? -3.068 -11.281 -19.984 1 98.44 862 TRP B C 1
ATOM 15638 O O . TRP B 1 862 ? -1.935 -11.383 -20.453 1 98.44 862 TRP B O 1
ATOM 15648 N N . ALA B 1 863 ? -3.334 -10.562 -18.844 1 98.56 863 ALA B N 1
ATOM 15649 C CA . ALA B 1 863 ? -2.238 -10.039 -18.031 1 98.56 863 ALA B CA 1
ATOM 15650 C C . ALA B 1 863 ? -2.604 -10.047 -16.547 1 98.56 863 ALA B C 1
ATOM 15652 O O . ALA B 1 863 ? -3.777 -9.914 -16.203 1 98.56 863 ALA B O 1
ATOM 15653 N N . ASN B 1 864 ? -1.62 -10.273 -15.711 1 98.31 864 ASN B N 1
ATOM 15654 C CA . ASN B 1 864 ? -1.709 -10.141 -14.266 1 98.31 864 ASN B CA 1
ATOM 15655 C C . ASN B 1 864 ? -0.797 -9.031 -13.742 1 98.31 864 ASN B C 1
ATOM 15657 O O . ASN B 1 864 ? 0.378 -8.969 -14.109 1 98.31 864 ASN B O 1
ATOM 15661 N N . SER B 1 865 ? -1.377 -8.086 -12.93 1 98.06 865 SER B N 1
ATOM 15662 C CA . SER B 1 865 ? -0.58 -7.09 -12.219 1 98.06 865 SER B CA 1
ATOM 15663 C C . SER B 1 865 ? -0.253 -7.547 -10.805 1 98.06 865 SER B C 1
ATOM 15665 O O . SER B 1 865 ? 0.868 -7.98 -10.523 1 98.06 865 SER B O 1
ATOM 15667 N N . LEU B 1 866 ? -1.19 -7.48 -9.914 1 97.62 866 LEU B N 1
ATOM 15668 C CA . LEU B 1 866 ? -1.066 -7.855 -8.508 1 97.62 866 LEU B CA 1
ATOM 15669 C C . LEU B 1 866 ? -2.381 -8.422 -7.98 1 97.62 866 LEU B C 1
ATOM 15671 O O . LEU B 1 866 ? -3.33 -8.617 -8.742 1 97.62 866 LEU B O 1
ATOM 15675 N N . PHE B 1 867 ? -2.416 -8.742 -6.684 1 96.19 867 PHE B N 1
ATOM 15676 C CA . PHE B 1 867 ? -3.615 -9.266 -6.035 1 96.19 867 PHE B CA 1
ATOM 15677 C C . PHE B 1 867 ? -4.598 -8.141 -5.73 1 96.19 867 PHE B C 1
ATOM 15679 O O . PHE B 1 867 ? -5.785 -8.25 -6.039 1 96.19 867 PHE B O 1
ATOM 15686 N N . GLU B 1 868 ? -4.18 -7.035 -5.27 1 97.25 868 GLU B N 1
ATOM 15687 C CA . GLU B 1 868 ? -5.02 -6.016 -4.645 1 97.25 868 GLU B CA 1
ATOM 15688 C C . GLU B 1 868 ? -5.551 -5.027 -5.68 1 97.25 868 GLU B C 1
ATOM 15690 O O . GLU B 1 868 ? -6.562 -4.363 -5.449 1 97.25 868 GLU B O 1
ATOM 15695 N N . ASP B 1 869 ? -4.949 -4.902 -6.91 1 97.94 869 ASP B N 1
ATOM 15696 C CA . ASP B 1 869 ? -5.234 -3.775 -7.789 1 97.94 869 ASP B CA 1
ATOM 15697 C C . ASP B 1 869 ? -5.934 -4.238 -9.062 1 97.94 869 ASP B C 1
ATOM 15699 O O . ASP B 1 869 ? -5.945 -3.52 -10.062 1 97.94 869 ASP B O 1
ATOM 15703 N N . ASN B 1 870 ? -6.457 -5.441 -9.102 1 98.62 870 ASN B N 1
ATOM 15704 C CA . ASN B 1 870 ? -6.957 -6.07 -10.32 1 98.62 870 ASN B CA 1
ATOM 15705 C C . ASN B 1 870 ? -8.023 -5.211 -11 1 98.62 870 ASN B C 1
ATOM 15707 O O . ASN B 1 870 ? -8.008 -5.055 -12.219 1 98.62 870 ASN B O 1
ATOM 15711 N N . ALA B 1 871 ? -9.023 -4.676 -10.258 1 98.75 871 ALA B N 1
ATOM 15712 C CA . ALA B 1 871 ? -10.078 -3.848 -10.844 1 98.75 871 ALA B CA 1
ATOM 15713 C C . ALA B 1 871 ? -9.492 -2.578 -11.461 1 98.75 871 ALA B C 1
ATOM 15715 O O . ALA B 1 871 ? -9.875 -2.186 -12.57 1 98.75 871 ALA B O 1
ATOM 15716 N N . GLU B 1 872 ? -8.602 -1.864 -10.773 1 98.69 872 GLU B N 1
ATOM 15717 C CA . GLU B 1 872 ? -7.957 -0.641 -11.242 1 98.69 872 GLU B CA 1
ATOM 15718 C C . GLU B 1 872 ? -7.102 -0.908 -12.477 1 98.69 872 GLU B C 1
ATOM 15720 O O . GLU B 1 872 ? -7.082 -0.103 -13.414 1 98.69 872 GLU B O 1
ATOM 15725 N N . PHE B 1 873 ? -6.352 -2.064 -12.453 1 98.69 873 PHE B N 1
ATOM 15726 C CA . PHE B 1 873 ? -5.539 -2.502 -13.586 1 98.69 873 PHE B CA 1
ATOM 15727 C C . PHE B 1 873 ? -6.395 -2.691 -14.828 1 98.69 873 PHE B C 1
ATOM 15729 O O . PHE B 1 873 ? -6.043 -2.215 -15.914 1 98.69 873 PHE B O 1
ATOM 15736 N N . GLY B 1 874 ? -7.582 -3.371 -14.727 1 98.81 874 GLY B N 1
ATOM 15737 C CA . GLY B 1 874 ? -8.516 -3.553 -15.82 1 98.81 874 GLY B CA 1
ATOM 15738 C C . GLY B 1 874 ? -9.109 -2.25 -16.328 1 98.81 874 GLY B C 1
ATOM 15739 O O . GLY B 1 874 ? -9.258 -2.057 -17.531 1 98.81 874 GLY B O 1
ATOM 15740 N N . LEU B 1 875 ? -9.5 -1.341 -15.398 1 98.69 875 LEU B N 1
ATOM 15741 C CA . LEU B 1 875 ? -9.977 -0.018 -15.789 1 98.69 875 LEU B CA 1
ATOM 15742 C C . LEU B 1 875 ? -8.922 0.726 -16.594 1 98.69 875 LEU B C 1
ATOM 15744 O O . LEU B 1 875 ? -9.242 1.401 -17.578 1 98.69 875 LEU B O 1
ATOM 15748 N N . GLY B 1 876 ? -7.637 0.611 -16.141 1 98.44 876 GLY B N 1
ATOM 15749 C CA . GLY B 1 876 ? -6.543 1.23 -16.875 1 98.44 876 GLY B CA 1
ATOM 15750 C C . GLY B 1 876 ? -6.43 0.749 -18.312 1 98.44 876 GLY B C 1
ATOM 15751 O O . GLY B 1 876 ? -6.176 1.542 -19.219 1 98.44 876 GLY B O 1
ATOM 15752 N N . MET B 1 877 ? -6.582 -0.583 -18.531 1 98.31 877 MET B N 1
ATOM 15753 C CA . MET B 1 877 ? -6.559 -1.132 -19.875 1 98.31 877 MET B CA 1
ATOM 15754 C C . MET B 1 877 ? -7.633 -0.485 -20.75 1 98.31 877 MET B C 1
ATOM 15756 O O . MET B 1 877 ? -7.367 -0.094 -21.891 1 98.31 877 MET B O 1
ATOM 15760 N N . LEU B 1 878 ? -8.875 -0.366 -20.188 1 98.19 878 LEU B N 1
ATOM 15761 C CA . LEU B 1 878 ? -9.969 0.258 -20.922 1 98.19 878 LEU B CA 1
ATOM 15762 C C . LEU B 1 878 ? -9.641 1.71 -21.266 1 98.19 878 LEU B C 1
ATOM 15764 O O . LEU B 1 878 ? -9.859 2.158 -22.391 1 98.19 878 LEU B O 1
ATOM 15768 N N . LEU B 1 879 ? -9.133 2.496 -20.266 1 97.31 879 LEU B N 1
ATOM 15769 C CA . LEU B 1 879 ? -8.797 3.898 -20.484 1 97.31 879 LEU B CA 1
ATOM 15770 C C . LEU B 1 879 ? -7.758 4.047 -21.594 1 97.31 879 LEU B C 1
ATOM 15772 O O . LEU B 1 879 ? -7.832 4.973 -22.406 1 97.31 879 LEU B O 1
ATOM 15776 N N . GLY B 1 880 ? -6.723 3.115 -21.547 1 96.88 880 GLY B N 1
ATOM 15777 C CA . GLY B 1 880 ? -5.707 3.131 -22.594 1 96.88 880 GLY B CA 1
ATOM 15778 C C . GLY B 1 880 ? -6.273 2.893 -23.984 1 96.88 880 GLY B C 1
ATOM 15779 O O . GLY B 1 880 ? -5.953 3.621 -24.922 1 96.88 880 GLY B O 1
ATOM 15780 N N . VAL B 1 881 ? -7.156 1.873 -24.141 1 96.31 881 VAL B N 1
ATOM 15781 C CA . VAL B 1 881 ? -7.777 1.549 -25.422 1 96.31 881 VAL B CA 1
ATOM 15782 C C . VAL B 1 881 ? -8.656 2.711 -25.875 1 96.31 881 VAL B C 1
ATOM 15784 O O . VAL B 1 881 ? -8.648 3.078 -27.062 1 96.31 881 VAL B O 1
ATOM 15787 N N . ASP B 1 882 ? -9.43 3.338 -24.953 1 95.69 882 ASP B N 1
ATOM 15788 C CA . ASP B 1 882 ? -10.305 4.465 -25.266 1 95.69 882 ASP B CA 1
ATOM 15789 C C . ASP B 1 882 ? -9.5 5.645 -25.812 1 95.69 882 ASP B C 1
ATOM 15791 O O . ASP B 1 882 ? -9.93 6.309 -26.75 1 95.69 882 ASP B O 1
ATOM 15795 N N . ALA B 1 883 ? -8.375 5.902 -25.188 1 94.19 883 ALA B N 1
ATOM 15796 C CA . ALA B 1 883 ? -7.547 7.016 -25.641 1 94.19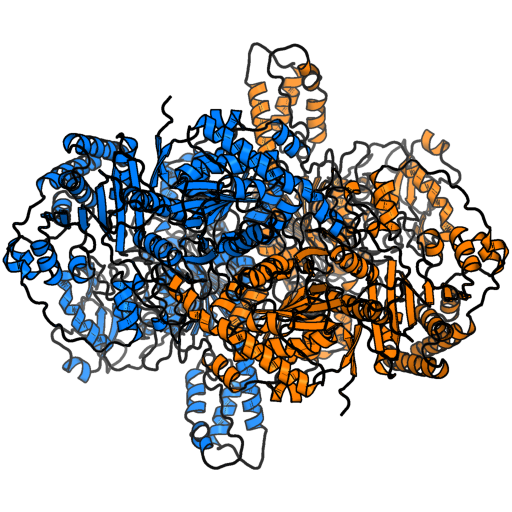 883 ALA B CA 1
ATOM 15797 C C . ALA B 1 883 ? -7.082 6.809 -27.078 1 94.19 883 ALA B C 1
ATOM 15799 O O . ALA B 1 883 ? -7.098 7.746 -27.875 1 94.19 883 ALA B O 1
ATOM 15800 N N . ILE B 1 884 ? -6.66 5.602 -27.422 1 92.12 884 ILE B N 1
ATOM 15801 C CA . ILE B 1 884 ? -6.18 5.289 -28.766 1 92.12 884 ILE B CA 1
ATOM 15802 C C . ILE B 1 884 ? -7.348 5.32 -29.75 1 92.12 884 ILE B C 1
ATOM 15804 O O . ILE B 1 884 ? -7.223 5.863 -30.844 1 92.12 884 ILE B O 1
ATOM 15808 N N . ARG B 1 885 ? -8.477 4.773 -29.375 1 93.19 885 ARG B N 1
ATOM 15809 C CA . ARG B 1 885 ? -9.648 4.746 -30.25 1 93.19 885 ARG B CA 1
ATOM 15810 C C . ARG B 1 885 ? -10.203 6.148 -30.469 1 93.19 885 ARG B C 1
ATOM 15812 O O . ARG B 1 885 ? -10.711 6.461 -31.547 1 93.19 885 ARG B O 1
ATOM 15819 N N . ASP B 1 886 ? -10.141 7.012 -29.484 1 91.94 886 ASP B N 1
ATOM 15820 C CA . ASP B 1 886 ? -10.531 8.406 -29.641 1 91.94 886 ASP B CA 1
ATOM 15821 C C . ASP B 1 886 ? -9.648 9.109 -30.672 1 91.94 886 ASP B C 1
ATOM 15823 O O . ASP B 1 886 ? -10.133 9.914 -31.469 1 91.94 886 ASP B O 1
ATOM 15827 N N . THR B 1 887 ? -8.367 8.789 -30.594 1 89.38 887 THR B N 1
ATOM 15828 C CA . THR B 1 887 ? -7.445 9.312 -31.594 1 89.38 887 THR B CA 1
ATOM 15829 C C . THR B 1 887 ? -7.836 8.836 -33 1 89.38 887 THR B C 1
ATOM 15831 O O . THR B 1 887 ? -7.844 9.617 -33.938 1 89.38 887 THR B O 1
ATOM 15834 N N . LEU B 1 888 ? -8.164 7.559 -33.094 1 89.44 888 LEU B N 1
ATOM 15835 C CA . LEU B 1 888 ? -8.594 6.977 -34.375 1 89.44 888 LEU B CA 1
ATOM 15836 C C . LEU B 1 888 ? -9.883 7.641 -34.844 1 89.44 888 LEU B C 1
ATOM 15838 O O . LEU B 1 888 ? -10.016 7.941 -36.031 1 89.44 888 LEU B O 1
ATOM 15842 N N . ALA B 1 889 ? -10.781 7.867 -34 1 92 889 ALA B N 1
ATOM 15843 C CA . ALA B 1 889 ? -12.047 8.508 -34.344 1 92 889 ALA B CA 1
ATOM 15844 C C . ALA B 1 889 ? -11.812 9.922 -34.875 1 92 889 ALA B C 1
ATOM 15846 O O . ALA B 1 889 ? -12.477 10.359 -35.812 1 92 889 ALA B O 1
ATOM 15847 N N . THR B 1 890 ? -10.914 10.594 -34.25 1 89.25 890 THR B N 1
ATOM 15848 C CA . THR B 1 890 ? -10.562 11.945 -34.688 1 89.25 890 THR B CA 1
ATOM 15849 C C . THR B 1 890 ? -9.961 11.922 -36.094 1 89.25 890 THR B C 1
ATOM 15851 O O . THR B 1 890 ? -10.281 12.773 -36.906 1 89.25 890 THR B O 1
ATOM 15854 N N . GLN B 1 891 ? -9.133 10.945 -36.344 1 85.75 891 GLN B N 1
ATOM 15855 C CA . GLN B 1 891 ? -8.508 10.797 -37.656 1 85.75 891 GLN B CA 1
ATOM 15856 C C . GLN B 1 891 ? -9.539 10.438 -38.719 1 85.75 891 GLN B C 1
ATOM 15858 O O . GLN B 1 891 ? -9.492 10.953 -39.844 1 85.75 891 GLN B O 1
ATOM 15863 N N . VAL B 1 892 ? -10.422 9.547 -38.375 1 88.56 892 VAL B N 1
ATOM 15864 C CA . VAL B 1 892 ? -11.477 9.125 -39.281 1 88.56 892 VAL B CA 1
ATOM 15865 C C . VAL B 1 892 ? -12.391 10.305 -39.594 1 88.56 892 VAL B C 1
ATOM 15867 O O . VAL B 1 892 ? -12.766 10.516 -40.75 1 88.56 892 VAL B O 1
ATOM 15870 N N . LYS B 1 893 ? -12.719 11.055 -38.562 1 90.56 893 LYS B N 1
ATOM 15871 C CA . LYS B 1 893 ? -13.555 12.242 -38.781 1 90.56 893 LYS B CA 1
ATOM 15872 C C . LYS B 1 893 ? -12.859 13.258 -39.688 1 90.56 893 LYS B C 1
ATOM 15874 O O . LYS B 1 893 ? -13.492 13.859 -40.531 1 90.56 893 LYS B O 1
ATOM 15879 N N . ALA B 1 894 ? -11.602 13.422 -39.438 1 86.69 894 ALA B N 1
ATOM 15880 C CA . ALA B 1 894 ? -10.828 14.344 -40.281 1 86.69 894 ALA B CA 1
ATOM 15881 C C . ALA B 1 894 ? -10.789 13.867 -41.719 1 86.69 894 ALA B C 1
ATOM 15883 O O . ALA B 1 894 ? -10.828 14.688 -42.656 1 86.69 894 ALA B O 1
ATOM 15884 N N . ALA B 1 895 ? -10.617 12.555 -41.875 1 84.69 895 ALA B N 1
ATOM 15885 C CA . ALA B 1 895 ? -10.594 11.977 -43.219 1 84.69 895 ALA B CA 1
ATOM 15886 C C . ALA B 1 895 ? -11.938 12.164 -43.938 1 84.69 895 ALA B C 1
ATOM 15888 O O . ALA B 1 895 ? -11.984 12.406 -45.125 1 84.69 895 ALA B O 1
ATOM 15889 N N . LEU B 1 896 ? -12.977 12.094 -43.156 1 87.94 896 LEU B N 1
ATOM 15890 C CA . LEU B 1 896 ? -14.32 12.227 -43.719 1 87.94 896 LEU B CA 1
ATOM 15891 C C . LEU B 1 896 ? -14.641 13.688 -44.031 1 87.94 896 LEU B C 1
ATOM 15893 O O . LEU B 1 896 ? -15.336 13.984 -45 1 87.94 896 LEU B O 1
ATOM 15897 N N . ASP B 1 897 ? -14.312 14.688 -43 1 82.69 897 ASP B N 1
ATOM 15898 C CA . ASP B 1 897 ? -14.586 16.109 -43.188 1 82.69 897 ASP B CA 1
ATOM 15899 C C . ASP B 1 897 ? -13.734 16.703 -44.312 1 82.69 897 ASP B C 1
ATOM 15901 O O . ASP B 1 897 ? -14.094 17.734 -44.906 1 82.69 897 ASP B O 1
ATOM 15905 N N . ASN B 1 898 ? -12.484 16.297 -44.062 1 57.12 898 ASN B N 1
ATOM 15906 C CA . ASN B 1 898 ? -11.555 16.953 -44.969 1 57.12 898 ASN B CA 1
ATOM 15907 C C . ASN B 1 898 ? -11.898 16.672 -46.438 1 57.12 898 ASN B C 1
ATOM 15909 O O . ASN B 1 898 ? -12.594 15.695 -46.719 1 57.12 898 ASN B O 1
ATOM 15913 N N . ALA B 1 899 ? -10.695 16.703 -47.469 1 44.84 899 ALA B N 1
ATOM 15914 C CA . ALA B 1 899 ? -10.117 17.656 -48.406 1 44.84 899 ALA B CA 1
ATOM 15915 C C . ALA B 1 899 ? -10.594 17.375 -49.812 1 44.84 899 ALA B C 1
ATOM 15917 O O . ALA B 1 899 ? -10.633 16.234 -50.25 1 44.84 899 ALA B O 1
ATOM 15918 N N . PRO B 1 900 ? -11.211 18.234 -50.375 1 45.16 900 PRO B N 1
ATOM 15919 C CA . PRO B 1 900 ? -11.617 18.281 -51.781 1 45.16 900 PRO B CA 1
ATOM 15920 C C . PRO B 1 900 ? -10.688 17.469 -52.688 1 45.16 900 PRO B C 1
ATOM 15922 O O . PRO B 1 900 ? -11.102 17.031 -53.75 1 45.16 900 PRO B O 1
ATOM 15925 N N . ASP B 1 901 ? -9.305 17.516 -52.469 1 45.41 901 ASP B N 1
ATOM 15926 C CA . ASP B 1 901 ? -8.375 17.172 -53.531 1 45.41 901 ASP B CA 1
ATOM 15927 C C . ASP B 1 901 ? -8.086 15.672 -53.531 1 45.41 901 ASP B C 1
ATOM 15929 O O . ASP B 1 901 ? -7.41 15.164 -54.438 1 45.41 901 ASP B O 1
ATOM 15933 N N . VAL B 1 902 ? -8.367 14.922 -52.406 1 48.5 902 VAL B N 1
ATOM 15934 C CA . VAL B 1 902 ? -8.164 13.484 -52.562 1 48.5 902 VAL B CA 1
ATOM 15935 C C . VAL B 1 902 ? -9.43 12.742 -52.125 1 48.5 902 VAL B C 1
ATOM 15937 O O . VAL B 1 902 ? -9.562 12.352 -50.969 1 48.5 902 VAL B O 1
ATOM 15940 N N . PRO B 1 903 ? -10.375 12.805 -52.875 1 54.5 903 PRO B N 1
ATOM 15941 C CA . PRO B 1 903 ? -11.695 12.234 -52.594 1 54.5 903 PRO B CA 1
ATOM 15942 C C . PRO B 1 903 ? -11.617 10.766 -52.156 1 54.5 903 PRO B C 1
ATOM 15944 O O . PRO B 1 903 ? -10.891 9.984 -52.781 1 54.5 903 PRO B O 1
ATOM 15947 N N . LEU B 1 904 ? -11.961 10.336 -50.812 1 71.62 904 LEU B N 1
ATOM 15948 C CA . LEU B 1 904 ? -12.125 8.945 -50.406 1 71.62 904 LEU B CA 1
ATOM 15949 C C . LEU B 1 904 ? -13.078 8.211 -51.344 1 71.62 904 LEU B C 1
ATOM 15951 O O . LEU B 1 904 ? -14.047 8.789 -51.844 1 71.62 904 LEU B O 1
ATOM 15955 N N . ASP B 1 905 ? -12.602 7.059 -51.781 1 76.62 905 ASP B N 1
ATOM 15956 C CA . ASP B 1 905 ? -13.516 6.188 -52.531 1 76.62 905 ASP B CA 1
ATOM 15957 C C . ASP B 1 905 ? -14.852 6.062 -51.781 1 76.62 905 ASP B C 1
ATOM 15959 O O . ASP B 1 905 ? -14.891 6.113 -50.562 1 76.62 905 ASP B O 1
ATOM 15963 N N . ALA B 1 906 ? -15.914 6.109 -52.531 1 80.94 906 ALA B N 1
ATOM 15964 C CA . ALA B 1 906 ? -17.266 6.09 -51.969 1 80.94 906 ALA B CA 1
ATOM 15965 C C . ALA B 1 906 ? -17.469 4.914 -51.031 1 80.94 906 ALA B C 1
ATOM 15967 O O . ALA B 1 906 ? -18.141 5.035 -50 1 80.94 906 ALA B O 1
ATOM 15968 N N . GLU B 1 907 ? -16.875 3.82 -51.375 1 84.88 907 GLU B N 1
ATOM 15969 C CA . GLU B 1 907 ? -17.016 2.629 -50.531 1 84.88 907 GLU B CA 1
ATOM 15970 C C . GLU B 1 907 ? -16.266 2.799 -49.219 1 84.88 907 GLU B C 1
ATOM 15972 O O . GLU B 1 907 ? -16.781 2.428 -48.156 1 84.88 907 GLU B O 1
ATOM 15977 N N . LEU B 1 908 ? -15.133 3.336 -49.312 1 85.69 908 LEU B N 1
ATOM 15978 C CA . LEU B 1 908 ? -14.344 3.57 -48.125 1 85.69 908 LEU B CA 1
ATOM 15979 C C . LEU B 1 908 ? -15.016 4.605 -47.219 1 85.69 908 LEU B C 1
ATOM 15981 O O . LEU B 1 908 ? -15.023 4.465 -46 1 85.69 908 LEU B O 1
ATOM 15985 N N . SER B 1 909 ? -15.547 5.613 -47.781 1 88.75 909 SER B N 1
ATOM 15986 C CA . SER B 1 909 ? -16.25 6.648 -47.031 1 88.75 909 SER B CA 1
ATOM 15987 C C . SER B 1 909 ? -17.438 6.07 -46.281 1 88.75 909 SER B C 1
ATOM 15989 O O . SER B 1 909 ? -17.688 6.441 -45.125 1 88.75 909 SER B O 1
ATOM 15991 N N . ALA B 1 910 ? -18.109 5.168 -46.969 1 91.19 910 ALA B N 1
ATOM 15992 C CA . ALA B 1 910 ? -19.266 4.539 -46.344 1 91.19 910 ALA B CA 1
ATOM 15993 C C . ALA B 1 910 ? -18.828 3.654 -45.188 1 91.19 910 ALA B C 1
ATOM 15995 O O . ALA B 1 910 ? -19.484 3.621 -44.125 1 91.19 910 ALA B O 1
ATOM 15996 N N . CYS B 1 911 ? -17.766 2.934 -45.375 1 91.62 911 CYS B N 1
ATOM 15997 C CA . CYS B 1 911 ? -17.266 2.047 -44.344 1 91.62 911 CYS B CA 1
ATOM 15998 C C . CYS B 1 911 ? -16.781 2.842 -43.125 1 91.62 911 CYS B C 1
ATOM 16000 O O . CYS B 1 911 ? -17.047 2.465 -42 1 91.62 911 CYS B O 1
ATOM 16002 N N . LEU B 1 912 ? -16.078 3.922 -43.344 1 91.62 912 LEU B N 1
ATOM 16003 C CA . LEU B 1 912 ? -15.562 4.75 -42.281 1 91.62 912 LEU B CA 1
ATOM 16004 C C . LEU B 1 912 ? -16.688 5.438 -41.531 1 91.62 912 LEU B C 1
ATOM 16006 O O . LEU B 1 912 ? -16.625 5.586 -40.281 1 91.62 912 LEU B O 1
ATOM 16010 N N . SER B 1 913 ? -17.719 5.879 -42.188 1 93.88 913 SER B N 1
ATOM 16011 C CA . SER B 1 913 ? -18.875 6.508 -41.562 1 93.88 913 SER B CA 1
ATOM 16012 C C . SER B 1 913 ? -19.625 5.52 -40.656 1 93.88 913 SER B C 1
ATOM 16014 O O . SER B 1 913 ? -20.062 5.875 -39.562 1 93.88 913 SER B O 1
ATOM 16016 N N . ASP B 1 914 ? -19.781 4.359 -41.219 1 94.44 914 ASP B N 1
ATOM 16017 C CA . ASP B 1 914 ? -20.422 3.311 -40.469 1 94.44 914 ASP B CA 1
ATOM 16018 C C . ASP B 1 914 ? -19.625 2.979 -39.188 1 94.44 914 ASP B C 1
ATOM 16020 O O . ASP B 1 914 ? -20.203 2.799 -38.125 1 94.44 914 ASP B O 1
ATOM 16024 N N . TRP B 1 915 ? -18.328 2.893 -39.344 1 94.12 915 TRP B N 1
ATOM 16025 C CA . TRP B 1 915 ? -17.484 2.607 -38.188 1 94.12 915 TRP B CA 1
ATOM 16026 C C . TRP B 1 915 ? -17.594 3.707 -37.125 1 94.12 915 TRP B C 1
ATOM 16028 O O . TRP B 1 915 ? -17.75 3.422 -35.938 1 94.12 915 TRP B O 1
ATOM 16038 N N . LEU B 1 916 ? -17.547 4.949 -37.531 1 94.44 916 LEU B N 1
ATOM 16039 C CA . LEU B 1 916 ? -17.594 6.086 -36.625 1 94.44 916 LEU B CA 1
ATOM 16040 C C . LEU B 1 916 ? -18.922 6.113 -35.875 1 94.44 916 LEU B C 1
ATOM 16042 O O . LEU B 1 916 ? -18.953 6.395 -34.656 1 94.44 916 LEU B O 1
ATOM 16046 N N . ALA B 1 917 ? -19.984 5.762 -36.5 1 95.12 917 ALA B N 1
ATOM 16047 C CA . ALA B 1 917 ? -21.328 5.816 -35.906 1 95.12 917 ALA B CA 1
ATOM 16048 C C . ALA B 1 917 ? -21.531 4.68 -34.906 1 95.12 917 ALA B C 1
ATOM 16050 O O . ALA B 1 917 ? -22.25 4.832 -33.906 1 95.12 917 ALA B O 1
ATOM 16051 N N . ASN B 1 918 ? -20.859 3.523 -35.125 1 95.44 918 ASN B N 1
ATOM 16052 C CA . ASN B 1 918 ? -21.094 2.328 -34.312 1 95.44 918 ASN B CA 1
ATOM 16053 C C . ASN B 1 918 ? -19.828 1.827 -33.656 1 95.44 918 ASN B C 1
ATOM 16055 O O . ASN B 1 918 ? -19.703 0.637 -33.375 1 95.44 918 ASN B O 1
ATOM 16059 N N . LYS B 1 919 ? -18.891 2.703 -33.469 1 93.69 919 LYS B N 1
ATOM 16060 C CA . LYS B 1 919 ? -17.562 2.303 -33.031 1 93.69 919 LYS B CA 1
ATOM 16061 C C . LYS B 1 919 ? -17.625 1.628 -31.656 1 93.69 919 LYS B C 1
ATOM 16063 O O . LYS B 1 919 ? -16.797 0.777 -31.328 1 93.69 919 LYS B O 1
ATOM 16068 N N . ASP B 1 920 ? -18.672 1.946 -30.797 1 93.81 920 ASP B N 1
ATOM 16069 C CA . ASP B 1 920 ? -18.719 1.447 -29.438 1 93.81 920 ASP B CA 1
ATOM 16070 C C . ASP B 1 920 ? -19.703 0.281 -29.312 1 93.81 920 ASP B C 1
ATOM 16072 O O . ASP B 1 920 ? -19.922 -0.237 -28.219 1 93.81 920 ASP B O 1
ATOM 16076 N N . GLN B 1 921 ? -20.25 -0.192 -30.406 1 93.56 921 GLN B N 1
ATOM 16077 C CA . GLN B 1 921 ? -21.172 -1.335 -30.406 1 93.56 921 GLN B CA 1
ATOM 16078 C C . GLN B 1 921 ? -20.406 -2.643 -30.609 1 93.56 921 GLN B C 1
ATOM 16080 O O . GLN B 1 921 ? -19.672 -2.801 -31.594 1 93.56 921 GLN B O 1
ATOM 16085 N N . GLY B 1 922 ? -20.578 -3.568 -29.688 1 92.5 922 GLY B N 1
ATOM 16086 C CA . GLY B 1 922 ? -19.891 -4.844 -29.75 1 92.5 922 GLY B CA 1
ATOM 16087 C C . GLY B 1 922 ? -20.406 -5.75 -30.859 1 92.5 922 GLY B C 1
ATOM 16088 O O . GLY B 1 922 ? -19.625 -6.414 -31.547 1 92.5 922 GLY B O 1
ATOM 16089 N N . GLU B 1 923 ? -21.672 -5.789 -30.969 1 90.69 923 GLU B N 1
ATOM 16090 C CA . GLU B 1 923 ? -22.281 -6.613 -32 1 90.69 923 GLU B CA 1
ATOM 16091 C C . GLU B 1 923 ? -21.891 -6.125 -33.406 1 90.69 923 GLU B C 1
ATOM 16093 O O . GLU B 1 923 ? -22 -4.93 -33.688 1 90.69 923 GLU B O 1
ATOM 16098 N N . GLY B 1 924 ? -21.406 -6.965 -34.188 1 92.19 924 GLY B N 1
ATOM 16099 C CA . GLY B 1 924 ? -21.047 -6.629 -35.562 1 92.19 924 GLY B CA 1
ATOM 16100 C C . GLY B 1 924 ? -19.719 -5.926 -35.688 1 92.19 924 GLY B C 1
ATOM 16101 O O . GLY B 1 924 ? -19.281 -5.578 -36.781 1 92.19 924 GLY B O 1
ATOM 16102 N N . THR B 1 925 ? -19.047 -5.75 -34.594 1 94.94 925 THR B N 1
ATOM 16103 C CA . THR B 1 925 ? -17.828 -4.949 -34.562 1 94.94 925 THR B CA 1
ATOM 16104 C C . THR B 1 925 ? -16.75 -5.582 -35.438 1 94.94 925 THR B C 1
ATOM 16106 O O . THR B 1 925 ? -15.992 -4.879 -36.125 1 94.94 925 THR B O 1
ATOM 16109 N N . ARG B 1 926 ? -16.547 -6.941 -35.5 1 92.81 926 ARG B N 1
ATOM 16110 C CA . ARG B 1 926 ? -15.555 -7.621 -36.312 1 92.81 926 ARG B CA 1
ATOM 16111 C C . ARG B 1 926 ? -15.812 -7.387 -37.781 1 92.81 926 ARG B C 1
ATOM 16113 O O . ARG B 1 926 ? -14.875 -7.129 -38.562 1 92.81 926 ARG B O 1
ATOM 16120 N N . GLU B 1 927 ? -17.031 -7.477 -38.188 1 91.56 927 GLU B N 1
ATOM 16121 C CA . GLU B 1 927 ? -17.406 -7.238 -39.562 1 91.56 927 GLU B CA 1
ATOM 16122 C C . GLU B 1 927 ? -17.109 -5.801 -39.969 1 91.56 927 GLU B C 1
ATOM 16124 O O . GLU B 1 927 ? -16.594 -5.551 -41.062 1 91.56 927 GLU B O 1
ATOM 16129 N N . ARG B 1 928 ? -17.438 -4.883 -39.125 1 93.56 928 ARG B N 1
ATOM 16130 C CA . ARG B 1 928 ? -17.172 -3.473 -39.406 1 93.56 928 ARG B CA 1
ATOM 16131 C C . ARG B 1 928 ? -15.68 -3.207 -39.531 1 93.56 928 ARG B C 1
ATOM 16133 O O . ARG B 1 928 ? -15.258 -2.451 -40.406 1 93.56 928 ARG B O 1
ATOM 16140 N N . ALA B 1 929 ? -14.891 -3.824 -38.688 1 91.94 929 ALA B N 1
ATOM 16141 C CA . ALA B 1 929 ? -13.438 -3.658 -38.719 1 91.94 929 ALA B CA 1
ATOM 16142 C C . ALA B 1 929 ? -12.852 -4.246 -40 1 91.94 929 ALA B C 1
ATOM 16144 O O . ALA B 1 929 ? -11.945 -3.66 -40.594 1 91.94 929 ALA B O 1
ATOM 16145 N N . GLU B 1 930 ? -13.359 -5.453 -40.406 1 89.12 930 GLU B N 1
ATOM 16146 C CA . GLU B 1 930 ? -12.867 -6.125 -41.594 1 89.12 930 GLU B CA 1
ATOM 16147 C C . GLU B 1 930 ? -13.211 -5.332 -42.844 1 89.12 930 GLU B C 1
ATOM 16149 O O . GLU B 1 930 ? -12.406 -5.258 -43.781 1 89.12 930 GLU B O 1
ATOM 16154 N N . LYS B 1 931 ? -14.344 -4.75 -42.906 1 88.69 931 LYS B N 1
ATOM 16155 C CA . LYS B 1 931 ? -14.758 -3.939 -44.031 1 88.69 931 LYS B CA 1
ATOM 16156 C C . LYS B 1 931 ? -13.836 -2.738 -44.219 1 88.69 931 LYS B C 1
ATOM 16158 O O . LYS B 1 931 ? -13.484 -2.387 -45.344 1 88.69 931 LYS B O 1
ATOM 16163 N N . VAL B 1 932 ? -13.586 -2.133 -43.156 1 86.56 932 VAL B N 1
ATOM 16164 C CA . VAL B 1 932 ? -12.688 -0.986 -43.219 1 86.56 932 VAL B CA 1
ATOM 16165 C C . VAL B 1 932 ? -11.297 -1.444 -43.656 1 86.56 932 VAL B C 1
ATOM 16167 O O . VAL B 1 932 ? -10.633 -0.771 -44.438 1 86.56 932 VAL B O 1
ATOM 16170 N N . GLY B 1 933 ? -10.883 -2.635 -43.125 1 77.56 933 GLY B N 1
ATOM 16171 C CA . GLY B 1 933 ? -9.562 -3.162 -43.406 1 77.56 933 GLY B CA 1
ATOM 16172 C C . GLY B 1 933 ? -9.414 -3.609 -44.875 1 77.56 933 GLY B C 1
ATOM 16173 O O . GLY B 1 933 ? -8.328 -3.553 -45.438 1 77.56 933 GLY B O 1
ATOM 16174 N N . ASP B 1 934 ? -10.414 -4.258 -45.469 1 70.12 934 ASP B N 1
ATOM 16175 C CA . ASP B 1 934 ? -10.398 -4.809 -46.812 1 70.12 934 ASP B CA 1
ATOM 16176 C C . ASP B 1 934 ? -10.461 -3.693 -47.875 1 70.12 934 ASP B C 1
ATOM 16178 O O . ASP B 1 934 ? -10.125 -3.908 -49.031 1 70.12 934 ASP B O 1
ATOM 16182 N N . THR B 1 935 ? -11.156 -2.711 -47.531 1 56.84 935 THR B N 1
ATOM 16183 C CA . THR B 1 935 ? -11.273 -1.662 -48.562 1 56.84 935 THR B CA 1
ATOM 16184 C C . THR B 1 935 ? -9.898 -1.177 -49 1 56.84 935 THR B C 1
ATOM 16186 O O . THR B 1 935 ? -8.984 -1.039 -48.156 1 56.84 935 THR B O 1
ATOM 16189 N N . SER B 1 936 ? -9.445 -1.729 -50.188 1 47.41 936 SER B N 1
ATOM 16190 C CA . SER B 1 936 ? -8.242 -1.401 -50.938 1 47.41 936 SER B CA 1
ATOM 16191 C C . SER B 1 936 ? -7.695 -0.034 -50.562 1 47.41 936 SER B C 1
ATOM 16193 O O . SER B 1 936 ? -6.523 0.264 -50.812 1 47.41 936 SER B O 1
ATOM 16195 N N . GLY B 1 937 ? -8.477 0.833 -50.25 1 42.22 937 GLY B N 1
ATOM 16196 C CA . GLY B 1 937 ? -8.039 2.201 -50.031 1 42.22 937 GLY B CA 1
ATOM 16197 C C . GLY B 1 937 ? -7.145 2.352 -48.812 1 42.22 937 GLY B C 1
ATOM 16198 O O . GLY B 1 937 ? -6.52 3.396 -48.625 1 42.22 937 GLY B O 1
ATOM 16199 N N . PHE B 1 938 ? -7.324 1.416 -47.781 1 45.16 938 PHE B N 1
ATOM 16200 C CA . PHE B 1 938 ? -6.426 1.431 -46.625 1 45.16 938 PHE B CA 1
ATOM 16201 C C . PHE B 1 938 ? -5.066 0.846 -47 1 45.16 938 PHE B C 1
ATOM 16203 O O . PHE B 1 938 ? -4.035 1.292 -46.5 1 45.16 938 PHE B O 1
ATOM 16210 N N . ALA B 1 939 ? -4.957 -0.283 -47.844 1 39.16 939 ALA B N 1
ATOM 16211 C CA . ALA B 1 939 ? -3.719 -0.88 -48.344 1 39.16 939 ALA B CA 1
ATOM 16212 C C . ALA B 1 939 ? -3.029 0.037 -49.344 1 39.16 939 ALA B C 1
ATOM 16214 O O . ALA B 1 939 ? -1.8 0.132 -49.375 1 39.16 939 ALA B O 1
ATOM 16215 N N . ASN B 1 940 ? -3.77 0.38 -50.406 1 35.91 940 ASN B N 1
ATOM 16216 C CA . ASN B 1 940 ? -3.129 0.999 -51.562 1 35.91 940 ASN B CA 1
ATOM 16217 C C . ASN B 1 940 ? -2.648 2.412 -51.25 1 35.91 940 ASN B C 1
ATOM 16219 O O . ASN B 1 940 ? -2.283 3.164 -52.156 1 35.91 940 ASN B O 1
ATOM 16223 N N . ALA B 1 941 ? -3.092 2.99 -50.281 1 33.97 941 ALA B N 1
ATOM 16224 C CA . ALA B 1 941 ? -2.588 4.352 -50.125 1 33.97 941 ALA B CA 1
ATOM 16225 C C . ALA B 1 941 ? -1.086 4.352 -49.844 1 33.97 941 ALA B C 1
ATOM 16227 O O . ALA B 1 941 ? -0.519 5.379 -49.469 1 33.97 941 ALA B O 1
ATOM 16228 N N . ARG B 1 942 ? -0.396 3.236 -49.75 1 33.38 942 ARG B N 1
ATOM 16229 C CA . ARG B 1 942 ? 1.059 3.271 -49.625 1 33.38 942 ARG B CA 1
ATOM 16230 C C . ARG B 1 942 ? 1.688 3.949 -50.844 1 33.38 942 ARG B C 1
ATOM 16232 O O . ARG B 1 942 ? 2.838 4.391 -50.781 1 33.38 942 ARG B O 1
ATOM 16239 N N . GLU B 1 943 ? 1.314 3.617 -52.156 1 32.75 943 GLU B N 1
ATOM 16240 C CA . GLU B 1 943 ? 2.201 4.004 -53.25 1 32.75 943 GLU B CA 1
ATOM 16241 C C . GLU B 1 943 ? 2.188 5.516 -53.469 1 32.75 943 GLU B C 1
ATOM 16243 O O . GLU B 1 943 ? 3.242 6.141 -53.594 1 32.75 943 GLU B O 1
ATOM 16248 N N . LYS B 1 944 ? 1.237 6.125 -54.469 1 31 944 LYS B N 1
ATOM 16249 C CA . LYS B 1 944 ? 1.454 7.355 -55.219 1 31 944 LYS B CA 1
ATOM 16250 C C . LYS B 1 944 ? 1.124 8.578 -54.375 1 31 944 LYS B C 1
ATOM 16252 O O . LYS B 1 944 ? 1.507 9.703 -54.719 1 31 944 LYS B O 1
ATOM 16257 N N . SER B 1 945 ? -0.073 8.742 -53.938 1 28.95 945 SER B N 1
ATOM 16258 C CA . SER B 1 945 ? -0.498 10.117 -53.688 1 28.95 945 SER B CA 1
ATOM 16259 C C . SER B 1 945 ? 0.069 10.633 -52.375 1 28.95 945 SER B C 1
ATOM 16261 O O . SER B 1 945 ? 0.269 9.859 -51.438 1 28.95 945 SER B O 1
ATOM 16263 N N . ARG B 1 946 ? 0.689 11.773 -52.531 1 34.56 946 ARG B N 1
ATOM 16264 C CA . ARG B 1 946 ? 1.228 12.672 -51.5 1 34.56 946 ARG B CA 1
ATOM 16265 C C . ARG B 1 946 ? 0.256 12.82 -50.344 1 34.56 946 ARG B C 1
ATOM 16267 O O . ARG B 1 946 ? 0.406 13.719 -49.5 1 34.56 946 ARG B O 1
ATOM 16274 N N . THR B 1 947 ? -0.986 12.5 -50.625 1 30.92 947 THR B N 1
ATOM 16275 C CA . THR B 1 947 ? -1.809 12.781 -49.469 1 30.92 947 THR B CA 1
ATOM 16276 C C . THR B 1 947 ? -1.44 11.859 -48.312 1 30.92 947 THR B C 1
ATOM 16278 O O . THR B 1 947 ? -1.169 10.672 -48.5 1 30.92 947 THR B O 1
ATOM 16281 N N . PRO B 1 948 ? -1.114 12.336 -47.125 1 33.78 948 PRO B N 1
ATOM 16282 C CA . PRO B 1 948 ? -0.827 11.523 -45.938 1 33.78 948 PRO B CA 1
ATOM 16283 C C . PRO B 1 948 ? -1.791 10.352 -45.781 1 33.78 948 PRO B C 1
ATOM 16285 O O . PRO B 1 948 ? -3.008 10.555 -45.719 1 33.78 948 PRO B O 1
ATOM 16288 N N . THR B 1 949 ? -1.759 9.367 -46.531 1 35.41 949 THR B N 1
ATOM 16289 C CA . THR B 1 949 ? -2.404 8.086 -46.312 1 35.41 949 THR B CA 1
ATOM 16290 C C . THR B 1 949 ? -2.6 7.848 -44.812 1 35.41 949 THR B C 1
ATOM 16292 O O . THR B 1 949 ? -1.7 8.117 -44 1 35.41 949 THR B O 1
ATOM 16295 N N . VAL B 1 950 ? -3.82 8.016 -44.375 1 39.56 950 VAL B N 1
ATOM 16296 C CA . VAL B 1 950 ? -4.125 7.605 -43 1 39.56 950 VAL B CA 1
ATOM 16297 C C . VAL B 1 950 ? -3.414 6.293 -42.688 1 39.56 950 VAL B C 1
ATOM 16299 O O . VAL B 1 950 ? -3.775 5.238 -43.219 1 39.56 950 VAL B O 1
ATOM 16302 N N . SER B 1 951 ? -2.236 6.062 -42.875 1 47.28 951 SER B N 1
ATOM 16303 C CA . SER B 1 951 ? -1.539 4.961 -42.219 1 47.28 951 SER B CA 1
ATOM 16304 C C . SER B 1 951 ? -2.145 4.648 -40.844 1 47.28 951 SER B C 1
ATOM 16306 O O . SER B 1 951 ? -2.184 5.512 -39.969 1 47.28 951 SER B O 1
ATOM 16308 N N . MET B 1 952 ? -3.301 3.975 -40.969 1 52.69 952 MET B N 1
ATOM 16309 C CA . MET B 1 952 ? -3.939 3.789 -39.656 1 52.69 952 MET B CA 1
ATOM 16310 C C . MET B 1 952 ? -3.086 2.908 -38.75 1 52.69 952 MET B C 1
ATOM 16312 O O . MET B 1 952 ? -3.264 1.688 -38.719 1 52.69 952 MET B O 1
ATOM 16316 N N . PRO B 1 953 ? -2.064 3.391 -38.312 1 58.84 953 PRO B N 1
ATOM 16317 C CA . PRO B 1 953 ? -1.229 2.652 -37.344 1 58.84 953 PRO B CA 1
ATOM 16318 C C . PRO B 1 953 ? -2.037 2.002 -36.25 1 58.84 953 PRO B C 1
ATOM 16320 O O . PRO B 1 953 ? -1.502 1.198 -35.469 1 58.84 953 PRO B O 1
ATOM 16323 N N . HIS B 1 954 ? -3.34 2.195 -36.344 1 71.56 954 HIS B N 1
ATOM 16324 C CA . HIS B 1 954 ? -4.121 1.657 -35.25 1 71.56 954 HIS B CA 1
ATOM 16325 C C . HIS B 1 954 ? -5.211 0.718 -35.75 1 71.56 954 HIS B C 1
ATOM 16327 O O . HIS B 1 954 ? -6.32 0.706 -35.219 1 71.56 954 HIS B O 1
ATOM 16333 N N . ARG B 1 955 ? -4.871 -0.097 -36.75 1 78.88 955 ARG B N 1
ATOM 16334 C CA . ARG B 1 955 ? -5.844 -1.012 -37.344 1 78.88 955 ARG B CA 1
ATOM 16335 C C . ARG B 1 955 ? -6.383 -1.982 -36.281 1 78.88 955 ARG B C 1
ATOM 16337 O O . ARG B 1 955 ? -7.555 -2.361 -36.344 1 78.88 955 ARG B O 1
ATOM 16344 N N . ASP B 1 956 ? -5.562 -2.303 -35.344 1 86.06 956 ASP B N 1
ATOM 16345 C CA . ASP B 1 956 ? -5.918 -3.275 -34.344 1 86.06 956 ASP B CA 1
ATOM 16346 C C . ASP B 1 956 ? -7.047 -2.75 -33.438 1 86.06 956 ASP B C 1
ATOM 16348 O O . ASP B 1 956 ? -7.785 -3.531 -32.844 1 86.06 956 ASP B O 1
ATOM 16352 N N . TYR B 1 957 ? -7.277 -1.411 -33.5 1 90.19 957 TYR B N 1
ATOM 16353 C CA . TYR B 1 957 ? -8.203 -0.812 -32.562 1 90.19 957 TYR B CA 1
ATOM 16354 C C . TYR B 1 957 ? -9.539 -0.497 -33.219 1 90.19 957 TYR B C 1
ATOM 16356 O O . TYR B 1 957 ? -10.391 0.171 -32.625 1 90.19 957 TYR B O 1
ATOM 16364 N N . LEU B 1 958 ? -9.758 -1.015 -34.438 1 92.31 958 LEU B N 1
ATOM 16365 C CA . LEU B 1 958 ? -11.023 -0.798 -35.125 1 92.31 958 LEU B CA 1
ATOM 16366 C C . LEU B 1 958 ? -12.148 -1.58 -34.469 1 92.31 958 LEU B C 1
ATOM 16368 O O . LEU B 1 958 ? -13.273 -1.083 -34.344 1 92.31 958 LEU B O 1
ATOM 16372 N N . ALA B 1 959 ? -11.812 -2.834 -34.062 1 93.94 959 ALA B N 1
ATOM 16373 C CA . ALA B 1 959 ? -12.828 -3.635 -33.375 1 93.94 959 ALA B CA 1
ATOM 16374 C C . ALA B 1 959 ? -13.016 -3.18 -31.922 1 93.94 959 ALA B C 1
ATOM 16376 O O . ALA B 1 959 ? -12.039 -2.84 -31.25 1 93.94 959 ALA B O 1
ATOM 16377 N N . ASN B 1 960 ? -14.281 -3.121 -31.5 1 94.88 960 ASN B N 1
ATOM 16378 C CA . ASN B 1 960 ? -14.57 -2.811 -30.109 1 94.88 960 ASN B CA 1
ATOM 16379 C C . ASN B 1 960 ? -14.203 -3.969 -29.188 1 94.88 960 ASN B C 1
ATOM 16381 O O . ASN B 1 960 ? -14.797 -5.047 -29.266 1 94.88 960 ASN B O 1
ATOM 16385 N N . GLY B 1 961 ? -13.227 -3.779 -28.375 1 94.94 961 GLY B N 1
ATOM 16386 C CA . GLY B 1 961 ? -12.773 -4.824 -27.469 1 94.94 961 GLY B CA 1
ATOM 16387 C C . GLY B 1 961 ? -13.75 -5.109 -26.344 1 94.94 961 GLY B C 1
ATOM 16388 O O . GLY B 1 961 ? -14.539 -4.242 -25.969 1 94.94 961 GLY B O 1
ATOM 16389 N N . SER B 1 962 ? -13.812 -6.352 -25.875 1 97.69 962 SER B N 1
ATOM 16390 C CA . SER B 1 962 ? -14.531 -6.77 -24.672 1 97.69 962 SER B CA 1
ATOM 16391 C C . SER B 1 962 ? -13.609 -6.844 -23.469 1 97.69 962 SER B C 1
ATOM 16393 O O . SER B 1 962 ? -12.68 -7.652 -23.438 1 97.69 962 SER B O 1
ATOM 16395 N N . HIS B 1 963 ? -13.82 -5.969 -22.484 1 98.06 963 HIS B N 1
ATOM 16396 C CA . HIS B 1 963 ? -12.906 -5.836 -21.344 1 98.06 963 HIS B CA 1
ATOM 16397 C C . HIS B 1 963 ? -13.422 -6.598 -20.125 1 98.06 963 HIS B C 1
ATOM 16399 O O . HIS B 1 963 ? -14.508 -6.301 -19.625 1 98.06 963 HIS B O 1
ATOM 16405 N N . TRP B 1 964 ? -12.664 -7.547 -19.641 1 98.81 964 TRP B N 1
ATOM 16406 C CA . TRP B 1 964 ? -13.078 -8.406 -18.531 1 98.81 964 TRP B CA 1
ATOM 16407 C C . TRP B 1 964 ? -12.055 -8.383 -17.406 1 98.81 964 TRP B C 1
ATOM 16409 O O . TRP B 1 964 ? -10.852 -8.344 -17.656 1 98.81 964 TRP B O 1
ATOM 16419 N N . ILE B 1 965 ? -12.5 -8.336 -16.188 1 98.88 965 ILE B N 1
ATOM 16420 C CA . ILE B 1 965 ? -11.719 -8.422 -14.961 1 98.88 965 ILE B CA 1
ATOM 16421 C C . ILE B 1 965 ? -12.078 -9.695 -14.211 1 98.88 965 ILE B C 1
ATOM 16423 O O . ILE B 1 965 ? -13.203 -9.852 -13.727 1 98.88 965 ILE B O 1
ATOM 16427 N N . PHE B 1 966 ? -11.117 -10.68 -14.141 1 98.88 966 PHE B N 1
ATO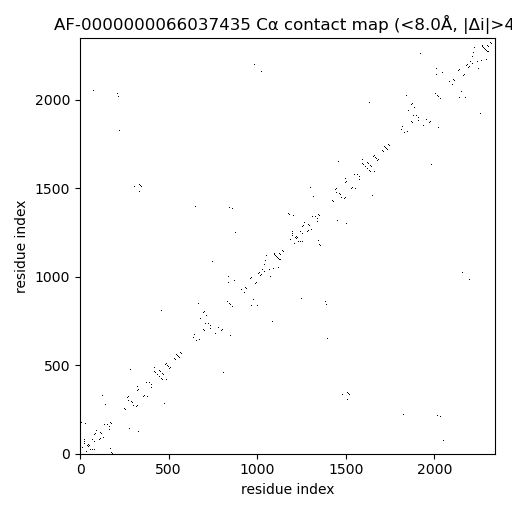M 16428 C CA . PHE B 1 966 ? -11.328 -11.977 -13.5 1 98.88 966 PHE B CA 1
ATOM 16429 C C . PHE B 1 966 ? -10.68 -12.016 -12.125 1 98.88 966 PHE B C 1
ATOM 16431 O O . PHE B 1 966 ? -9.57 -11.5 -11.938 1 98.88 966 PHE B O 1
ATOM 16438 N N . GLY B 1 967 ? -11.367 -12.602 -11.109 1 98.31 967 GLY B N 1
ATOM 16439 C CA . GLY B 1 967 ? -10.766 -12.812 -9.805 1 98.31 967 GLY B CA 1
ATOM 16440 C C . GLY B 1 967 ? -11.633 -13.625 -8.867 1 98.31 967 GLY B C 1
ATOM 16441 O O . GLY B 1 967 ? -12.789 -13.914 -9.18 1 98.31 967 GLY B O 1
ATOM 16442 N N . GLY B 1 968 ? -11.109 -14.102 -7.754 1 98 968 GLY B N 1
ATOM 16443 C CA . GLY B 1 968 ? -11.828 -14.891 -6.766 1 98 968 GLY B CA 1
ATOM 16444 C C . GLY B 1 968 ? -12.477 -14.047 -5.684 1 98 968 GLY B C 1
ATOM 16445 O O . GLY B 1 968 ? -12.438 -12.82 -5.738 1 98 968 GLY B O 1
ATOM 16446 N N . ASP B 1 969 ? -13.086 -14.711 -4.676 1 96.44 969 ASP B N 1
ATOM 16447 C CA . ASP B 1 969 ? -13.773 -14.055 -3.572 1 96.44 969 ASP B CA 1
ATOM 16448 C C . ASP B 1 969 ? -12.797 -13.242 -2.719 1 96.44 969 ASP B C 1
ATOM 16450 O O . ASP B 1 969 ? -13.102 -12.117 -2.318 1 96.44 969 ASP B O 1
ATOM 16454 N N . GLY B 1 970 ? -11.578 -13.836 -2.408 1 95.25 970 GLY B N 1
ATOM 16455 C CA . GLY B 1 970 ? -10.609 -13.109 -1.602 1 95.25 970 GLY B CA 1
ATOM 16456 C C . GLY B 1 970 ? -10.25 -11.75 -2.176 1 95.25 970 GLY B C 1
ATOM 16457 O O . GLY B 1 970 ? -10.07 -10.789 -1.432 1 95.25 970 GLY B O 1
ATOM 16458 N N . TRP B 1 971 ? -10.109 -11.688 -3.488 1 97.75 971 TRP B N 1
ATOM 16459 C CA . TRP B 1 971 ? -9.844 -10.414 -4.156 1 97.75 971 TRP B CA 1
ATOM 16460 C C . TRP B 1 971 ? -11.047 -9.492 -4.078 1 97.75 971 TRP B C 1
ATOM 16462 O O . TRP B 1 971 ? -10.945 -8.359 -3.604 1 97.75 971 TRP B O 1
ATOM 16472 N N . ALA B 1 972 ? -12.195 -9.883 -4.492 1 98.56 972 ALA B N 1
ATOM 16473 C CA . ALA B 1 972 ? -13.359 -9.031 -4.734 1 98.56 972 ALA B CA 1
ATOM 16474 C C . ALA B 1 972 ? -13.977 -8.57 -3.418 1 98.56 972 ALA B C 1
ATOM 16476 O O . ALA B 1 972 ? -14.445 -7.434 -3.309 1 98.56 972 ALA B O 1
ATOM 16477 N N . TYR B 1 973 ? -14.031 -9.484 -2.379 1 97.88 973 TYR B N 1
ATOM 16478 C CA . TYR B 1 973 ? -14.75 -9.188 -1.14 1 97.88 973 TYR B CA 1
ATOM 16479 C C . TYR B 1 973 ? -13.828 -8.508 -0.133 1 97.88 973 TYR B C 1
ATOM 16481 O O . TYR B 1 973 ? -14.297 -7.805 0.767 1 97.88 973 TYR B O 1
ATOM 16489 N N . ASP B 1 974 ? -12.5 -8.75 -0.271 1 97.25 974 ASP B N 1
ATOM 16490 C CA . ASP B 1 974 ? -11.586 -8.352 0.796 1 97.25 974 ASP B CA 1
ATOM 16491 C C . ASP B 1 974 ? -10.539 -7.371 0.279 1 97.25 974 ASP B C 1
ATOM 16493 O O . ASP B 1 974 ? -10.805 -6.176 0.142 1 97.25 974 ASP B O 1
ATOM 16497 N N . ILE B 1 975 ? -9.375 -7.812 -0.186 1 97.06 975 ILE B N 1
ATOM 16498 C CA . ILE B 1 975 ? -8.188 -6.98 -0.376 1 97.06 975 ILE B CA 1
ATOM 16499 C C . ILE B 1 975 ? -8.43 -5.996 -1.519 1 97.06 975 ILE B C 1
ATOM 16501 O O . ILE B 1 975 ? -7.918 -4.875 -1.494 1 97.06 975 ILE B O 1
ATOM 16505 N N . GLY B 1 976 ? -9.172 -6.426 -2.584 1 97.94 976 GLY B N 1
ATOM 16506 C CA . GLY B 1 976 ? -9.391 -5.574 -3.744 1 97.94 976 GLY B CA 1
ATOM 16507 C C . GLY B 1 976 ? -10.719 -4.832 -3.699 1 97.94 976 GLY B C 1
ATOM 16508 O O . GLY B 1 976 ? -11.062 -4.121 -4.645 1 97.94 976 GLY B O 1
ATOM 16509 N N . PHE B 1 977 ? -11.57 -4.887 -2.559 1 98.06 977 PHE B N 1
ATOM 16510 C CA . PHE B 1 977 ? -12.938 -4.402 -2.516 1 98.06 977 PHE B CA 1
ATOM 16511 C C . PHE B 1 977 ? -12.992 -2.896 -2.756 1 98.06 977 PHE B C 1
ATOM 16513 O O . PHE B 1 977 ? -13.867 -2.406 -3.475 1 98.06 977 PHE B O 1
ATOM 16520 N N . GLY B 1 978 ? -12.102 -2.148 -2.084 1 97.56 978 GLY B N 1
ATOM 16521 C CA . GLY B 1 978 ? -12.086 -0.708 -2.279 1 97.56 978 GLY B CA 1
ATOM 16522 C C . GLY B 1 978 ? -11.922 -0.304 -3.732 1 97.56 978 GLY B C 1
ATOM 16523 O O . GLY B 1 978 ? -12.602 0.605 -4.211 1 97.56 978 GLY B O 1
ATOM 16524 N N . GLY B 1 979 ? -10.938 -0.896 -4.48 1 97.94 979 GLY B N 1
ATOM 16525 C CA . GLY B 1 979 ? -10.719 -0.638 -5.895 1 97.94 979 GLY B CA 1
ATOM 16526 C C . GLY B 1 979 ? -11.875 -1.093 -6.766 1 97.94 979 GLY B C 1
ATOM 16527 O O . GLY B 1 979 ? -12.25 -0.405 -7.719 1 97.94 979 GLY B O 1
ATOM 16528 N N . LEU B 1 980 ? -12.43 -2.316 -6.438 1 98.56 980 LEU B N 1
ATOM 16529 C CA . LEU B 1 980 ? -13.578 -2.82 -7.172 1 98.56 980 LEU B CA 1
ATOM 16530 C C . LEU B 1 980 ? -14.758 -1.86 -7.059 1 98.56 980 LEU B C 1
ATOM 16532 O O . LEU B 1 980 ? -15.406 -1.548 -8.055 1 98.56 980 LEU B O 1
ATOM 16536 N N . ASP B 1 981 ? -15.031 -1.395 -5.824 1 98.19 981 ASP B N 1
ATOM 16537 C CA . ASP B 1 981 ? -16.094 -0.431 -5.586 1 98.19 981 ASP B CA 1
ATOM 16538 C C . ASP B 1 981 ? -15.906 0.825 -6.434 1 98.19 981 ASP B C 1
ATOM 16540 O O . ASP B 1 981 ? -16.859 1.34 -7.016 1 98.19 981 ASP B O 1
ATOM 16544 N N . HIS B 1 982 ? -14.711 1.346 -6.504 1 97.5 982 HIS B N 1
ATOM 16545 C CA . HIS B 1 982 ? -14.422 2.562 -7.258 1 97.5 982 HIS B CA 1
ATOM 16546 C C . HIS B 1 982 ? -14.648 2.355 -8.75 1 97.5 982 HIS B C 1
ATOM 16548 O O . HIS B 1 982 ? -15.219 3.221 -9.422 1 97.5 982 HIS B O 1
ATOM 16554 N N . VAL B 1 983 ? -14.164 1.266 -9.297 1 98.31 983 VAL B N 1
ATOM 16555 C CA . VAL B 1 983 ? -14.281 0.973 -10.727 1 98.31 983 VAL B CA 1
ATOM 16556 C C . VAL B 1 983 ? -15.75 0.818 -11.102 1 98.31 983 VAL B C 1
ATOM 16558 O O . VAL B 1 983 ? -16.203 1.345 -12.125 1 98.31 983 VAL B O 1
ATOM 16561 N N . LEU B 1 984 ? -16.547 0.105 -10.281 1 98.31 984 LEU B N 1
ATOM 16562 C CA . LEU B 1 984 ? -17.969 -0.017 -10.531 1 98.31 984 LEU B CA 1
ATOM 16563 C C . LEU B 1 984 ? -18.656 1.344 -10.453 1 98.31 984 LEU B C 1
ATOM 16565 O O . LEU B 1 984 ? -19.547 1.647 -11.25 1 98.31 984 LEU B O 1
ATOM 16569 N N . ALA B 1 985 ? -18.266 2.189 -9.508 1 97.06 985 ALA B N 1
ATOM 16570 C CA . ALA B 1 985 ? -18.844 3.514 -9.305 1 97.06 985 ALA B CA 1
ATOM 16571 C C . ALA B 1 985 ? -18.516 4.441 -10.469 1 97.06 985 ALA B C 1
ATOM 16573 O O . ALA B 1 985 ? -19.234 5.418 -10.711 1 97.06 985 ALA B O 1
ATOM 16574 N N . SER B 1 986 ? -17.438 4.184 -11.25 1 95.12 986 SER B N 1
ATOM 16575 C CA . SER B 1 986 ? -16.938 5.074 -12.289 1 95.12 986 SER B CA 1
ATOM 16576 C C . SER B 1 986 ? -17.906 5.16 -13.461 1 95.12 986 SER B C 1
ATOM 16578 O O . SER B 1 986 ? -17.844 6.109 -14.25 1 95.12 986 SER B O 1
ATOM 16580 N N . GLY B 1 987 ? -18.719 4.066 -13.617 1 95.44 987 GLY B N 1
ATOM 16581 C CA . GLY B 1 987 ? -19.656 4.031 -14.734 1 95.44 987 GLY B CA 1
ATOM 16582 C C . GLY B 1 987 ? -19.031 3.551 -16.031 1 95.44 987 GLY B C 1
ATOM 16583 O O . GLY B 1 987 ? -19.703 3.432 -17.047 1 95.44 987 GLY B O 1
ATOM 16584 N N . LYS B 1 988 ? -17.734 3.16 -15.992 1 96.62 988 LYS B N 1
ATOM 16585 C CA . LYS B 1 988 ? -17.047 2.736 -17.203 1 96.62 988 LYS B CA 1
ATOM 16586 C C . LYS B 1 988 ? -17.453 1.325 -17.609 1 96.62 988 LYS B C 1
ATOM 16588 O O . LYS B 1 988 ? -17.844 0.52 -16.766 1 96.62 988 LYS B O 1
ATOM 16593 N N . ASP B 1 989 ? -17.375 1.074 -18.859 1 97.5 989 ASP B N 1
ATOM 16594 C CA . ASP B 1 989 ? -17.906 -0.156 -19.438 1 97.5 989 ASP B CA 1
ATOM 16595 C C . ASP B 1 989 ? -16.906 -1.299 -19.312 1 97.5 989 ASP B C 1
ATOM 16597 O O . ASP B 1 989 ? -16.203 -1.631 -20.266 1 97.5 989 ASP B O 1
ATOM 16601 N N . VAL B 1 990 ? -16.797 -1.952 -18.172 1 98.31 990 VAL B N 1
ATOM 16602 C CA . VAL B 1 990 ? -15.992 -3.133 -17.875 1 98.31 990 VAL B CA 1
ATOM 16603 C C . VAL B 1 990 ? -16.891 -4.25 -17.344 1 98.31 990 VAL B C 1
ATOM 16605 O O . VAL B 1 990 ? -17.969 -3.988 -16.812 1 98.31 990 VAL B O 1
ATOM 16608 N N . ASN B 1 991 ? -16.5 -5.461 -17.531 1 98.81 991 ASN B N 1
ATOM 16609 C CA . ASN B 1 991 ? -17.188 -6.633 -16.984 1 98.81 991 ASN B CA 1
ATOM 16610 C C . ASN B 1 991 ? -16.359 -7.332 -15.922 1 98.81 991 ASN B C 1
ATOM 16612 O O . ASN B 1 991 ? -15.195 -7.691 -16.172 1 98.81 991 ASN B O 1
ATOM 16616 N N . VAL B 1 992 ? -16.922 -7.469 -14.742 1 98.88 992 VAL B N 1
ATOM 16617 C CA . VAL B 1 992 ? -16.234 -8.141 -13.648 1 98.88 992 VAL B CA 1
ATOM 16618 C C . VAL B 1 992 ? -16.828 -9.531 -13.43 1 98.88 992 VAL B C 1
ATOM 16620 O O . VAL B 1 992 ? -18.047 -9.672 -13.32 1 98.88 992 VAL B O 1
ATOM 16623 N N . LEU B 1 993 ? -16.047 -10.531 -13.461 1 98.88 993 LEU B N 1
ATOM 16624 C CA . LEU B 1 993 ? -16.469 -11.898 -13.156 1 98.88 993 LEU B CA 1
ATOM 16625 C C . LEU B 1 993 ? -15.766 -12.406 -11.898 1 98.88 993 LEU B C 1
ATOM 16627 O O . LEU B 1 993 ? -14.547 -12.609 -11.891 1 98.88 993 LEU B O 1
ATOM 16631 N N . VAL B 1 994 ? -16.5 -12.641 -10.797 1 98.81 994 VAL B N 1
ATOM 16632 C CA . VAL B 1 994 ? -15.977 -13.125 -9.523 1 98.81 994 VAL B CA 1
ATOM 16633 C C . VAL B 1 994 ? -16.234 -14.625 -9.398 1 98.81 994 VAL B C 1
ATOM 16635 O O . VAL B 1 994 ? -17.391 -15.062 -9.391 1 98.81 994 VAL B O 1
ATOM 16638 N N . PHE B 1 995 ? -15.164 -15.422 -9.414 1 98.69 995 PHE B N 1
ATOM 16639 C CA . PHE B 1 995 ? -15.289 -16.828 -9.055 1 98.69 995 PHE B CA 1
ATOM 16640 C C . PHE B 1 995 ? -15.414 -17 -7.551 1 98.69 995 PHE B C 1
ATOM 16642 O O . PHE B 1 995 ? -14.414 -17.031 -6.836 1 98.69 995 PHE B O 1
ATOM 16649 N N . ASP B 1 996 ? -16.609 -17.219 -7.047 1 98.44 996 ASP B N 1
ATOM 16650 C CA . ASP B 1 996 ? -16.844 -17.219 -5.605 1 98.44 996 ASP B CA 1
ATOM 16651 C C . ASP B 1 996 ? -16.781 -18.641 -5.043 1 98.44 996 ASP B C 1
ATOM 16653 O O . ASP B 1 996 ? -17.797 -19.328 -4.965 1 98.44 996 ASP B O 1
ATOM 16657 N N . THR B 1 997 ? -15.648 -19.016 -4.613 1 96.94 997 THR B N 1
ATOM 16658 C CA . THR B 1 997 ? -15.484 -20.297 -3.949 1 96.94 997 THR B CA 1
ATOM 16659 C C . THR B 1 997 ? -15.781 -20.172 -2.457 1 96.94 997 THR B C 1
ATOM 16661 O O . THR B 1 997 ? -15.852 -21.188 -1.749 1 96.94 997 THR B O 1
ATOM 16664 N N . GLU B 1 998 ? -15.906 -18.984 -1.949 1 96.06 998 GLU B N 1
ATOM 16665 C CA . GLU B 1 998 ? -16.266 -18.656 -0.574 1 96.06 998 GLU B CA 1
ATOM 16666 C C . GLU B 1 998 ? -15.102 -18.891 0.377 1 96.06 998 GLU B C 1
ATOM 16668 O O . GLU B 1 998 ? -15.258 -18.797 1.597 1 96.06 998 GLU B O 1
ATOM 16673 N N . VAL B 1 999 ? -13.891 -19.203 -0.111 1 94.12 999 VAL B N 1
ATOM 16674 C CA . VAL B 1 999 ? -12.688 -19.328 0.7 1 94.12 999 VAL B CA 1
ATOM 16675 C C . VAL B 1 999 ? -11.477 -18.859 -0.102 1 94.12 999 VAL B C 1
ATOM 16677 O O . VAL B 1 999 ? -11.539 -18.766 -1.33 1 94.12 999 VAL B O 1
ATOM 16680 N N . TYR B 1 1000 ? -10.367 -18.516 0.582 1 92.25 1000 TYR B N 1
ATOM 16681 C CA . TYR B 1 1000 ? -9.102 -18.281 -0.103 1 92.25 1000 TYR B CA 1
ATOM 16682 C C . TYR B 1 1000 ? -8.539 -19.578 -0.658 1 92.25 1000 TYR B C 1
ATOM 16684 O O . TYR B 1 1000 ? -7.598 -20.156 -0.095 1 92.25 1000 TYR B O 1
ATOM 16692 N N . SER B 1 1001 ? -8.953 -19.953 -1.779 1 90.81 1001 SER B N 1
ATOM 16693 C CA . SER B 1 1001 ? -8.703 -21.297 -2.314 1 90.81 1001 SER B CA 1
ATOM 16694 C C . SER B 1 1001 ? -7.23 -21.469 -2.682 1 90.81 1001 SER B C 1
ATOM 16696 O O . SER B 1 1001 ? -6.672 -22.562 -2.506 1 90.81 1001 SER B O 1
ATOM 16698 N N . ASN B 1 1002 ? -6.598 -20.422 -3.158 1 88.38 1002 ASN B N 1
ATOM 16699 C CA . ASN B 1 1002 ? -5.215 -20.531 -3.617 1 88.38 1002 ASN B CA 1
ATOM 16700 C C . ASN B 1 1002 ? -4.254 -20.734 -2.453 1 88.38 1002 ASN B C 1
ATOM 16702 O O . ASN B 1 1002 ? -3.229 -21.406 -2.6 1 88.38 1002 ASN B O 1
ATOM 16706 N N . THR B 1 1003 ? -4.582 -20.188 -1.318 1 85.62 1003 THR B N 1
ATOM 16707 C CA . THR B 1 1003 ? -3.646 -20.203 -0.199 1 85.62 1003 THR B CA 1
ATOM 16708 C C . THR B 1 1003 ? -4.008 -21.281 0.805 1 85.62 1003 THR B C 1
ATOM 16710 O O . THR B 1 1003 ? -3.406 -21.375 1.877 1 85.62 1003 THR B O 1
ATOM 16713 N N . GLY B 1 1004 ? -4.961 -22.031 0.608 1 81 1004 GLY B N 1
ATOM 16714 C CA . GLY B 1 1004 ? -5.191 -23.172 1.478 1 81 1004 GLY B CA 1
ATOM 16715 C C . GLY B 1 1004 ? -6.59 -23.203 2.064 1 81 1004 GLY B C 1
ATOM 16716 O O . GLY B 1 1004 ? -6.914 -24.094 2.855 1 81 1004 GLY B O 1
ATOM 16717 N N . GLY B 1 1005 ? -7.453 -22.234 1.708 1 89.44 1005 GLY B N 1
ATOM 16718 C CA . GLY B 1 1005 ? -8.852 -22.297 2.086 1 89.44 1005 GLY B CA 1
ATOM 16719 C C . GLY B 1 1005 ? -9.18 -21.484 3.324 1 89.44 1005 GLY B C 1
ATOM 16720 O O . GLY B 1 1005 ? -9.992 -21.891 4.152 1 89.44 1005 GLY B O 1
ATOM 16721 N N . GLN B 1 1006 ? -8.5 -20.375 3.545 1 89.88 1006 GLN B N 1
ATOM 16722 C CA . GLN B 1 1006 ? -8.812 -19.469 4.645 1 89.88 1006 GLN B CA 1
ATOM 16723 C C . GLN B 1 1006 ? -10.125 -18.734 4.402 1 89.88 1006 GLN B C 1
ATOM 16725 O O . GLN B 1 1006 ? -10.633 -18.719 3.279 1 89.88 1006 GLN B O 1
ATOM 16730 N N . SER B 1 1007 ? -10.633 -18.125 5.395 1 91.56 1007 SER B N 1
ATOM 16731 C CA . SER B 1 1007 ? -11.93 -17.469 5.32 1 91.56 1007 SER B CA 1
ATOM 16732 C C . SER B 1 1007 ? -11.844 -16.156 4.559 1 91.56 1007 SER B C 1
ATOM 16734 O O . SER B 1 1007 ? -10.828 -15.453 4.629 1 91.56 1007 SER B O 1
ATOM 16736 N N . SER B 1 1008 ? -12.82 -15.82 3.783 1 93.75 1008 SER B N 1
ATOM 16737 C CA . SER B 1 1008 ? -13.062 -14.5 3.207 1 93.75 1008 SER B CA 1
ATOM 16738 C C . SER B 1 1008 ? -14.398 -13.938 3.676 1 93.75 1008 SER B C 1
ATOM 16740 O O . SER B 1 1008 ? -15.141 -14.602 4.406 1 93.75 1008 SER B O 1
ATOM 16742 N N . LYS B 1 1009 ? -14.758 -12.742 3.311 1 95.62 1009 LYS B N 1
ATOM 16743 C CA . LYS B 1 1009 ? -16.031 -12.172 3.709 1 95.62 1009 LYS B CA 1
ATOM 16744 C C . LYS B 1 1009 ? -17.188 -12.773 2.895 1 95.62 1009 LYS B C 1
ATOM 16746 O O . LYS B 1 1009 ? -18.359 -12.484 3.156 1 95.62 1009 LYS B O 1
ATOM 16751 N N . SER B 1 1010 ? -16.812 -13.68 1.961 1 96.06 1010 SER B N 1
ATOM 16752 C CA . SER B 1 1010 ? -17.828 -14.461 1.262 1 96.06 1010 SER B CA 1
ATOM 16753 C C . SER B 1 1010 ? -18.125 -15.766 1.995 1 96.06 1010 SER B C 1
ATOM 16755 O O . SER B 1 1010 ? -19.141 -16.422 1.729 1 96.06 1010 SER B O 1
ATOM 16757 N N . THR B 1 1011 ? -17.266 -16.219 2.908 1 94.75 1011 THR B N 1
ATOM 16758 C CA . THR B 1 1011 ? -17.453 -17.453 3.668 1 94.75 1011 THR B CA 1
ATOM 16759 C C . THR B 1 1011 ? -18.688 -17.344 4.566 1 94.75 1011 THR B C 1
ATOM 16761 O O . THR B 1 1011 ? -18.828 -16.391 5.332 1 94.75 1011 THR B O 1
ATOM 16764 N N . PRO B 1 1012 ? -19.609 -18.25 4.488 1 93.56 1012 PRO B N 1
ATOM 16765 C CA . PRO B 1 1012 ? -20.781 -18.203 5.375 1 93.56 1012 PRO B CA 1
ATOM 16766 C C . PRO B 1 1012 ? -20.438 -18.594 6.812 1 93.56 1012 PRO B C 1
ATOM 16768 O O . PRO B 1 1012 ? -19.422 -19.25 7.059 1 93.56 1012 PRO B O 1
ATOM 16771 N N . ALA B 1 1013 ? -21.297 -18.281 7.672 1 91.25 1013 ALA B N 1
ATOM 16772 C CA . ALA B 1 1013 ? -21.141 -18.703 9.062 1 91.25 1013 ALA B CA 1
ATOM 16773 C C . ALA B 1 1013 ? -21.078 -20.219 9.18 1 91.25 1013 ALA B C 1
ATOM 16775 O O . ALA B 1 1013 ? -21.688 -20.938 8.391 1 91.25 1013 ALA B O 1
ATOM 16776 N N . ALA B 1 1014 ? -20.312 -20.75 10.078 1 89.5 1014 ALA B N 1
ATOM 16777 C CA . ALA B 1 1014 ? -20.219 -22.156 10.453 1 89.5 1014 ALA B CA 1
ATOM 16778 C C . ALA B 1 1014 ? -19.219 -22.891 9.57 1 89.5 1014 ALA B C 1
ATOM 16780 O O . ALA B 1 1014 ? -18.797 -24 9.891 1 89.5 1014 ALA B O 1
ATOM 16781 N N . ALA B 1 1015 ? -18.844 -22.328 8.422 1 88.69 1015 ALA B N 1
ATOM 16782 C CA . ALA B 1 1015 ? -17.859 -22.984 7.566 1 88.69 1015 ALA B CA 1
ATOM 16783 C C . ALA B 1 1015 ? -16.469 -22.953 8.211 1 88.69 1015 ALA B C 1
ATOM 16785 O O . ALA B 1 1015 ? -16 -21.906 8.656 1 88.69 1015 ALA B O 1
ATOM 16786 N N . ILE B 1 1016 ? -15.906 -24.109 8.352 1 77.56 1016 ILE B N 1
ATOM 16787 C CA . ILE B 1 1016 ? -14.547 -24.188 8.883 1 77.56 1016 ILE B CA 1
ATOM 16788 C C . ILE B 1 1016 ? -13.547 -23.859 7.777 1 77.56 1016 ILE B C 1
ATOM 16790 O O . ILE B 1 1016 ? -13.594 -24.453 6.691 1 77.56 1016 ILE B O 1
ATOM 16794 N N . ALA B 1 1017 ? -12.859 -22.797 7.914 1 69.19 1017 ALA B N 1
ATOM 16795 C CA . ALA B 1 1017 ? -11.719 -22.422 7.082 1 69.19 1017 ALA B CA 1
ATOM 16796 C C . ALA B 1 1017 ? -10.43 -22.375 7.902 1 69.19 1017 ALA B C 1
ATOM 16798 O O . ALA B 1 1017 ? -10.461 -22.547 9.125 1 69.19 1017 ALA B O 1
ATOM 16799 N N . GLN B 1 1018 ? -9.305 -22.234 7.195 1 65.06 1018 GLN B N 1
ATOM 16800 C CA . GLN B 1 1018 ? -8.039 -22.156 7.918 1 65.06 1018 GLN B CA 1
ATOM 16801 C C . GLN B 1 1018 ? -8 -20.922 8.828 1 65.06 1018 GLN B C 1
ATOM 16803 O O . GLN B 1 1018 ? -8.172 -19.797 8.367 1 65.06 1018 GLN B O 1
ATOM 16808 N N . PHE B 1 1019 ? -8.25 -20.734 10.211 1 54.22 1019 PHE B N 1
ATOM 16809 C CA . PHE B 1 1019 ? -8.156 -19.734 11.273 1 54.22 1019 PHE B CA 1
ATOM 16810 C C . PHE B 1 1019 ? -9.461 -19.672 12.062 1 54.22 1019 PHE B C 1
ATOM 16812 O O . PHE B 1 1019 ? -9.812 -18.609 12.594 1 54.22 1019 PHE B O 1
ATOM 16819 N N . ALA B 1 1020 ? -10.352 -20.516 11.766 1 62.09 1020 ALA B N 1
ATOM 16820 C CA . ALA B 1 1020 ? -11.484 -20.562 12.688 1 62.09 1020 ALA B CA 1
ATOM 16821 C C . ALA B 1 1020 ? -12.805 -20.656 11.93 1 62.09 1020 ALA B C 1
ATOM 16823 O O . ALA B 1 1020 ? -12.852 -20.438 10.719 1 62.09 1020 ALA B O 1
ATOM 16824 N N . CYS B 1 1021 ? -13.641 -21 12.742 1 71.38 1021 CYS B N 1
ATOM 16825 C CA . CYS B 1 1021 ? -15.023 -21.047 12.281 1 71.38 1021 CYS B CA 1
ATOM 16826 C C . CYS B 1 1021 ? -15.602 -19.656 12.125 1 71.38 1021 CYS B C 1
ATOM 16828 O O . CYS B 1 1021 ? -15.492 -18.828 13.031 1 71.38 1021 CYS B O 1
ATOM 16830 N N . LYS B 1 1022 ? -16.062 -19.344 10.914 1 80.81 1022 LYS B N 1
ATOM 16831 C CA . LYS B 1 1022 ? -16.656 -18.047 10.625 1 80.81 1022 LYS B CA 1
ATOM 16832 C C . LYS B 1 1022 ? -17.938 -17.828 11.438 1 80.81 1022 LYS B C 1
ATOM 16834 O O . LYS B 1 1022 ? -18.828 -18.672 11.43 1 80.81 1022 LYS B O 1
ATOM 16839 N N . LYS B 1 1023 ? -17.984 -16.641 12.055 1 83 1023 LYS B N 1
ATOM 16840 C CA . LYS B 1 1023 ? -19.156 -16.375 12.906 1 83 1023 LYS B CA 1
ATOM 16841 C C . LYS B 1 1023 ? -20.094 -15.367 12.25 1 83 1023 LYS B C 1
ATOM 16843 O O . LYS B 1 1023 ? -21.312 -15.422 12.461 1 83 1023 LYS B O 1
ATOM 16848 N N . THR B 1 1024 ? -19.531 -14.547 11.453 1 86.81 1024 THR B N 1
ATOM 16849 C CA . THR B 1 1024 ? -20.328 -13.5 10.844 1 86.81 1024 THR B CA 1
ATOM 16850 C C . THR B 1 1024 ? -20.938 -13.977 9.523 1 86.81 1024 THR B C 1
ATOM 16852 O O . THR B 1 1024 ? -20.453 -14.938 8.922 1 86.81 1024 THR B O 1
ATOM 16855 N N . ARG B 1 1025 ? -21.984 -13.383 9.141 1 91.5 1025 ARG B N 1
ATOM 16856 C CA . ARG B 1 1025 ? -22.688 -13.781 7.926 1 91.5 1025 ARG B CA 1
ATOM 16857 C C . ARG B 1 1025 ? -21.875 -13.391 6.688 1 91.5 1025 ARG B C 1
ATOM 16859 O O . ARG B 1 1025 ? -21.031 -12.5 6.742 1 91.5 1025 ARG B O 1
ATOM 16866 N N . LYS B 1 1026 ? -22.234 -14.055 5.617 1 94.06 1026 LYS B N 1
ATOM 16867 C CA . LYS B 1 1026 ? -21.641 -13.766 4.312 1 94.06 1026 LYS B CA 1
ATOM 16868 C C . LYS B 1 1026 ? -21.969 -12.352 3.857 1 94.06 1026 LYS B C 1
ATOM 16870 O O . LYS B 1 1026 ? -23.125 -11.914 3.965 1 94.06 1026 LYS B O 1
ATOM 16875 N N . LYS B 1 1027 ? -20.938 -11.555 3.441 1 95.88 1027 LYS B N 1
ATOM 16876 C CA . LYS B 1 1027 ? -21.125 -10.234 2.836 1 95.88 1027 LYS B CA 1
ATOM 16877 C C . LYS B 1 1027 ? -21.922 -10.344 1.537 1 95.88 1027 LYS B C 1
ATOM 16879 O O . LYS B 1 1027 ? -21.672 -11.234 0.723 1 95.88 1027 LYS B O 1
ATOM 16884 N N . ASP B 1 1028 ? -22.906 -9.477 1.365 1 97.31 1028 ASP B N 1
ATOM 16885 C CA . ASP B 1 1028 ? -23.703 -9.461 0.141 1 97.31 1028 ASP B CA 1
ATOM 16886 C C . ASP B 1 1028 ? -23.141 -8.445 -0.86 1 97.31 1028 ASP B C 1
ATOM 16888 O O . ASP B 1 1028 ? -23.656 -7.328 -0.965 1 97.31 1028 ASP B O 1
ATOM 16892 N N . LEU B 1 1029 ? -22.172 -8.883 -1.621 1 97.81 1029 LEU B N 1
ATOM 16893 C CA . LEU B 1 1029 ? -21.469 -8.031 -2.57 1 97.81 1029 LEU B CA 1
ATOM 16894 C C . LEU B 1 1029 ? -22.422 -7.492 -3.633 1 97.81 1029 LEU B C 1
ATOM 16896 O O . LEU B 1 1029 ? -22.297 -6.336 -4.047 1 97.81 1029 LEU B O 1
ATOM 16900 N N . GLY B 1 1030 ? -23.359 -8.32 -4.141 1 98.12 1030 GLY B N 1
ATOM 16901 C CA . GLY B 1 1030 ? -24.312 -7.91 -5.16 1 98.12 1030 GLY B CA 1
ATOM 16902 C C . GLY B 1 1030 ? -25.203 -6.777 -4.707 1 98.12 1030 GLY B C 1
ATOM 16903 O O . GLY B 1 1030 ? -25.422 -5.816 -5.449 1 98.12 1030 GLY B O 1
ATOM 16904 N N . MET B 1 1031 ? -25.75 -6.867 -3.463 1 96.69 1031 MET B N 1
ATOM 16905 C CA . MET B 1 1031 ? -26.625 -5.836 -2.918 1 96.69 1031 MET B CA 1
ATOM 16906 C C . MET B 1 1031 ? -25.891 -4.504 -2.795 1 96.69 1031 MET B C 1
ATOM 16908 O O . MET B 1 1031 ? -26.469 -3.449 -3.076 1 96.69 1031 MET B O 1
ATOM 16912 N N . MET B 1 1032 ? -24.672 -4.531 -2.365 1 97.19 1032 MET B N 1
ATOM 16913 C CA . MET B 1 1032 ? -23.875 -3.318 -2.232 1 97.19 1032 MET B CA 1
ATOM 16914 C C . MET B 1 1032 ? -23.656 -2.664 -3.59 1 97.19 1032 MET B C 1
ATOM 16916 O O . MET B 1 1032 ? -23.781 -1.447 -3.729 1 97.19 1032 MET B O 1
ATOM 16920 N N . ALA B 1 1033 ? -23.297 -3.457 -4.609 1 97.88 1033 ALA B N 1
ATOM 16921 C CA . ALA B 1 1033 ? -23.078 -2.922 -5.949 1 97.88 1033 ALA B CA 1
ATOM 16922 C C . ALA B 1 1033 ? -24.359 -2.348 -6.531 1 97.88 1033 ALA B C 1
ATOM 16924 O O . ALA B 1 1033 ? -24.344 -1.336 -7.238 1 97.88 1033 ALA B O 1
ATOM 16925 N N . MET B 1 1034 ? -25.562 -2.928 -6.293 1 96.88 1034 MET B N 1
ATOM 16926 C CA . MET B 1 1034 ? -26.859 -2.5 -6.816 1 96.88 1034 MET B CA 1
ATOM 16927 C C . MET B 1 1034 ? -27.25 -1.136 -6.254 1 96.88 1034 MET B C 1
ATOM 16929 O O . MET B 1 1034 ? -28.031 -0.41 -6.867 1 96.88 1034 MET B O 1
ATOM 16933 N N . SER B 1 1035 ? -26.672 -0.772 -5.117 1 94.75 1035 SER B N 1
ATOM 16934 C CA . SER B 1 1035 ? -27.016 0.482 -4.461 1 94.75 1035 SER B CA 1
ATOM 16935 C C . SER B 1 1035 ? -26.656 1.683 -5.328 1 94.75 1035 SER B C 1
ATOM 16937 O O . SER B 1 1035 ? -27.188 2.775 -5.145 1 94.75 1035 SER B O 1
ATOM 16939 N N . TYR B 1 1036 ? -25.766 1.582 -6.289 1 95.5 1036 TYR B N 1
ATOM 16940 C CA . TYR B 1 1036 ? -25.406 2.666 -7.199 1 95.5 1036 TYR B CA 1
ATOM 16941 C C . TYR B 1 1036 ? -26.516 2.91 -8.211 1 95.5 1036 TYR B C 1
ATOM 16943 O O . TYR B 1 1036 ? -26.609 4 -8.781 1 95.5 1036 TYR B O 1
ATOM 16951 N N . GLY B 1 1037 ? -27.297 1.906 -8.531 1 94.62 1037 GLY B N 1
ATOM 16952 C CA . GLY B 1 1037 ? -28.453 2.043 -9.398 1 94.62 1037 GLY B CA 1
ATOM 16953 C C . GLY B 1 1037 ? -28.125 1.89 -10.867 1 94.62 1037 GLY B C 1
ATOM 16954 O O . GLY B 1 1037 ? -29.016 1.69 -11.695 1 94.62 1037 GLY B O 1
ATOM 16955 N N . TYR B 1 1038 ? -26.828 1.942 -11.258 1 95.88 1038 TYR B N 1
ATOM 16956 C CA . TYR B 1 1038 ? -26.484 1.895 -12.672 1 95.88 1038 TYR B CA 1
ATOM 16957 C C . TYR B 1 1038 ? -25.438 0.812 -12.945 1 95.88 1038 TYR B C 1
ATOM 16959 O O . TYR B 1 1038 ? -24.766 0.835 -13.969 1 95.88 1038 TYR B O 1
ATOM 16967 N N . VAL B 1 1039 ? -25.172 -0.108 -11.992 1 98.06 1039 VAL B N 1
ATOM 16968 C CA . VAL B 1 1039 ? -24.312 -1.267 -12.18 1 98.06 1039 VAL B CA 1
ATOM 16969 C C . VAL B 1 1039 ? -25.156 -2.496 -12.516 1 98.06 1039 VAL B C 1
ATOM 16971 O O . VAL B 1 1039 ? -26.094 -2.822 -11.789 1 98.06 1039 VAL B O 1
ATOM 16974 N N . TYR B 1 1040 ? -24.906 -3.152 -13.656 1 98.69 1040 TYR B N 1
ATOM 16975 C CA . TYR B 1 1040 ? -25.516 -4.457 -13.891 1 98.69 1040 TYR B CA 1
ATOM 16976 C C . TYR B 1 1040 ? -24.953 -5.504 -12.93 1 98.69 1040 TYR B C 1
ATOM 16978 O O . TYR B 1 1040 ? -23.734 -5.629 -12.773 1 98.69 1040 TYR B O 1
ATOM 16986 N N . VAL B 1 1041 ? -25.828 -6.234 -12.188 1 98.81 1041 VAL B N 1
ATOM 16987 C CA . VAL B 1 1041 ? -25.375 -7.234 -11.227 1 98.81 1041 VAL B CA 1
ATOM 16988 C C . VAL B 1 1041 ? -26.094 -8.555 -11.484 1 98.81 1041 VAL B C 1
ATOM 16990 O O . VAL B 1 1041 ? -27.297 -8.578 -11.766 1 98.81 1041 VAL B O 1
ATOM 16993 N N . ALA B 1 1042 ? -25.344 -9.648 -11.469 1 98.88 1042 ALA B N 1
ATOM 16994 C CA . ALA B 1 1042 ? -25.969 -10.969 -11.555 1 98.88 1042 ALA B CA 1
ATOM 16995 C C . ALA B 1 1042 ? -25.266 -11.961 -10.625 1 98.88 1042 ALA B C 1
ATOM 16997 O O . ALA B 1 1042 ? -24.047 -11.906 -10.453 1 98.88 1042 ALA B O 1
ATOM 16998 N N . GLN B 1 1043 ? -26.031 -12.75 -9.961 1 98.75 1043 GLN B N 1
ATOM 16999 C CA . GLN B 1 1043 ? -25.547 -13.945 -9.266 1 98.75 1043 GLN B CA 1
ATOM 17000 C C . GLN B 1 1043 ? -25.969 -15.211 -10 1 98.75 1043 GLN B C 1
ATOM 17002 O O . GLN B 1 1043 ? -27.141 -15.391 -10.328 1 98.75 1043 GLN B O 1
ATOM 17007 N N . ILE B 1 1044 ? -24.953 -16.062 -10.297 1 98.88 1044 ILE B N 1
ATOM 17008 C CA . ILE B 1 1044 ? -25.25 -17.203 -11.156 1 98.88 1044 ILE B CA 1
ATOM 17009 C C . ILE B 1 1044 ? -24.688 -18.484 -10.555 1 98.88 1044 ILE B C 1
ATOM 17011 O O . ILE B 1 1044 ? -23.766 -18.422 -9.727 1 98.88 1044 ILE B O 1
ATOM 17015 N N . ALA B 1 1045 ? -25.219 -19.594 -10.891 1 98.75 1045 ALA B N 1
ATOM 17016 C CA . ALA B 1 1045 ? -24.75 -20.953 -10.633 1 98.75 1045 ALA B CA 1
ATOM 17017 C C . ALA B 1 1045 ? -24.984 -21.844 -11.852 1 98.75 1045 ALA B C 1
ATOM 17019 O O . ALA B 1 1045 ? -26.109 -22.297 -12.094 1 98.75 1045 ALA B O 1
ATOM 17020 N N . MET B 1 1046 ? -23.906 -22.109 -12.539 1 98.5 1046 MET B N 1
ATOM 17021 C CA . MET B 1 1046 ? -23.969 -22.797 -13.828 1 98.5 1046 MET B CA 1
ATOM 17022 C C . MET B 1 1046 ? -24.656 -24.141 -13.688 1 98.5 1046 MET B C 1
ATOM 17024 O O . MET B 1 1046 ? -25.469 -24.516 -14.531 1 98.5 1046 MET B O 1
ATOM 17028 N N . GLY B 1 1047 ? -24.297 -24.922 -12.648 1 98.06 1047 GLY B N 1
ATOM 17029 C CA . GLY B 1 1047 ? -24.875 -26.234 -12.445 1 98.06 1047 GLY B CA 1
ATOM 17030 C C . GLY B 1 1047 ? -26.375 -26.203 -12.203 1 98.06 1047 GLY B C 1
ATOM 17031 O O . GLY B 1 1047 ? -27.078 -27.156 -12.5 1 98.06 1047 GLY B O 1
ATOM 17032 N N . ALA B 1 1048 ? -26.875 -25.094 -11.656 1 98 1048 ALA B N 1
ATOM 17033 C CA . ALA B 1 1048 ? -28.281 -24.953 -11.32 1 98 1048 ALA B CA 1
ATOM 17034 C C . ALA B 1 1048 ? -29.109 -24.531 -12.539 1 98 1048 ALA B C 1
ATOM 17036 O O . ALA B 1 1048 ? -30.219 -25.016 -12.734 1 98 1048 ALA B O 1
ATOM 17037 N N . ASP B 1 1049 ? -28.578 -23.609 -13.305 1 98.31 1049 ASP B N 1
ATOM 17038 C CA . ASP B 1 1049 ? -29.297 -23.078 -14.453 1 98.31 1049 ASP B CA 1
ATOM 17039 C C . ASP B 1 1049 ? -28.344 -22.578 -15.531 1 98.31 1049 ASP B C 1
ATOM 17041 O O . ASP B 1 1049 ? -27.875 -21.438 -15.477 1 98.31 1049 ASP B O 1
ATOM 17045 N N . LYS B 1 1050 ? -28.156 -23.375 -16.547 1 98.38 1050 LYS B N 1
ATOM 17046 C CA . LYS B 1 1050 ? -27.203 -23.062 -17.609 1 98.38 1050 LYS B CA 1
ATOM 17047 C C . LYS B 1 1050 ? -27.719 -21.922 -18.484 1 98.38 1050 LYS B C 1
ATOM 17049 O O . LYS B 1 1050 ? -26.922 -21.141 -19.016 1 98.38 1050 LYS B O 1
ATOM 17054 N N . ASN B 1 1051 ? -29 -21.828 -18.734 1 97.81 1051 ASN B N 1
ATOM 17055 C CA . ASN B 1 1051 ? -29.578 -20.75 -19.531 1 97.81 1051 ASN B CA 1
ATOM 17056 C C . ASN B 1 1051 ? -29.469 -19.406 -18.828 1 97.81 1051 ASN B C 1
ATOM 17058 O O . ASN B 1 1051 ? -29.203 -18.391 -19.469 1 97.81 1051 ASN B O 1
ATOM 17062 N N . GLN B 1 1052 ? -29.766 -19.406 -17.516 1 98.31 1052 GLN B N 1
ATOM 17063 C CA . GLN B 1 1052 ? -29.609 -18.188 -16.75 1 98.31 1052 GLN B CA 1
ATOM 17064 C C . GLN B 1 1052 ? -28.156 -17.688 -16.766 1 98.31 1052 GLN B C 1
ATOM 17066 O O . GLN B 1 1052 ? -27.906 -16.484 -16.812 1 98.31 1052 GLN B O 1
ATOM 17071 N N . THR B 1 1053 ? -27.203 -18.609 -16.656 1 98.69 1053 THR B N 1
ATOM 17072 C CA . THR B 1 1053 ? -25.781 -18.281 -16.734 1 98.69 1053 THR B CA 1
ATOM 17073 C C . THR B 1 1053 ? -25.453 -17.578 -18.047 1 98.69 1053 THR B C 1
ATOM 17075 O O . THR B 1 1053 ? -24.812 -16.531 -18.047 1 98.69 1053 THR B O 1
ATOM 17078 N N . LEU B 1 1054 ? -25.938 -18.172 -19.141 1 98.25 1054 LEU B N 1
ATOM 17079 C CA . LEU B 1 1054 ? -25.672 -17.609 -20.469 1 98.25 1054 LEU B CA 1
ATOM 17080 C C . LEU B 1 1054 ? -26.328 -16.234 -20.609 1 98.25 1054 LEU B C 1
ATOM 17082 O O . LEU B 1 1054 ? -25.703 -15.312 -21.156 1 98.25 1054 LEU B O 1
ATOM 17086 N N . ARG B 1 1055 ? -27.5 -16.109 -20.172 1 98 1055 ARG B N 1
ATOM 17087 C CA . ARG B 1 1055 ? -28.234 -14.852 -20.281 1 98 1055 ARG B CA 1
ATOM 17088 C C . ARG B 1 1055 ? -27.531 -13.75 -19.484 1 98 1055 ARG B C 1
ATOM 17090 O O . ARG B 1 1055 ? -27.375 -12.633 -19.969 1 98 1055 ARG B O 1
ATOM 17097 N N . ALA B 1 1056 ? -27.172 -14.047 -18.25 1 98.69 1056 ALA B N 1
ATOM 17098 C CA . ALA B 1 1056 ? -26.5 -13.078 -17.391 1 98.69 1056 ALA B CA 1
ATOM 17099 C C . ALA B 1 1056 ? -25.203 -12.578 -18.031 1 98.69 1056 ALA B C 1
ATOM 17101 O O . ALA B 1 1056 ? -24.922 -11.375 -18.016 1 98.69 1056 ALA B O 1
ATOM 17102 N N . ILE B 1 1057 ? -24.422 -13.469 -18.562 1 98.75 1057 ILE B N 1
ATOM 17103 C CA . ILE B 1 1057 ? -23.141 -13.125 -19.172 1 98.75 1057 ILE B CA 1
ATOM 17104 C C . ILE B 1 1057 ? -23.375 -12.281 -20.422 1 98.75 1057 ILE B C 1
ATOM 17106 O O . ILE B 1 1057 ? -22.688 -11.281 -20.641 1 98.75 1057 ILE B O 1
ATOM 17110 N N . ALA B 1 1058 ? -24.328 -12.68 -21.234 1 98.25 1058 ALA B N 1
ATOM 17111 C CA . ALA B 1 1058 ? -24.656 -11.945 -22.453 1 98.25 1058 ALA B CA 1
ATOM 17112 C C . ALA B 1 1058 ? -25.156 -10.547 -22.141 1 98.25 1058 ALA B C 1
ATOM 17114 O O . ALA B 1 1058 ? -24.766 -9.57 -22.781 1 98.25 1058 ALA B O 1
ATOM 17115 N N . GLU B 1 1059 ? -26.078 -10.43 -21.125 1 98.19 1059 GLU B N 1
ATOM 17116 C CA . GLU B 1 1059 ? -26.625 -9.133 -20.719 1 98.19 1059 GLU B CA 1
ATOM 17117 C C . GLU B 1 1059 ? -25.531 -8.227 -20.172 1 98.19 1059 GLU B C 1
ATOM 17119 O O . GLU B 1 1059 ? -25.516 -7.027 -20.469 1 98.19 1059 GLU B O 1
ATOM 17124 N N . ALA B 1 1060 ? -24.688 -8.797 -19.344 1 98.56 1060 ALA B N 1
ATOM 17125 C CA . ALA B 1 1060 ? -23.594 -8.016 -18.75 1 98.56 1060 ALA B CA 1
ATOM 17126 C C . ALA B 1 1060 ? -22.719 -7.406 -19.844 1 98.56 1060 ALA B C 1
ATOM 17128 O O . ALA B 1 1060 ? -22.391 -6.215 -19.781 1 98.56 1060 ALA B O 1
ATOM 17129 N N . GLU B 1 1061 ? -22.266 -8.195 -20.812 1 98.25 1061 GLU B N 1
ATOM 17130 C CA . GLU B 1 1061 ? -21.391 -7.73 -21.875 1 98.25 1061 GLU B CA 1
ATOM 17131 C C . GLU B 1 1061 ? -22.078 -6.711 -22.766 1 98.25 1061 GLU B C 1
ATOM 17133 O O . GLU B 1 1061 ? -21.453 -5.777 -23.266 1 98.25 1061 GLU B O 1
ATOM 17138 N N . ALA B 1 1062 ? -23.375 -6.859 -22.953 1 97.06 1062 ALA B N 1
ATOM 17139 C CA . ALA B 1 1062 ? -24.141 -5.969 -23.828 1 97.06 1062 ALA B CA 1
ATOM 17140 C C . ALA B 1 1062 ? -24.422 -4.641 -23.141 1 97.06 1062 ALA B C 1
ATOM 17142 O O . ALA B 1 1062 ? -24.609 -3.617 -23.797 1 97.06 1062 ALA B O 1
ATOM 17143 N N . TYR B 1 1063 ? -24.484 -4.629 -21.797 1 97.44 1063 TYR B N 1
ATOM 17144 C CA . TYR B 1 1063 ? -24.812 -3.436 -21.031 1 97.44 1063 TYR B CA 1
ATOM 17145 C C . TYR B 1 1063 ? -23.734 -2.377 -21.156 1 97.44 1063 TYR B C 1
ATOM 17147 O O . TYR B 1 1063 ? -22.547 -2.664 -20.969 1 97.44 1063 TYR B O 1
ATOM 17155 N N . PRO B 1 1064 ? -24.078 -1.115 -21.625 1 96.06 1064 PRO B N 1
ATOM 17156 C CA . PRO B 1 1064 ? -23.078 -0.05 -21.766 1 96.06 1064 PRO B CA 1
ATOM 17157 C C . PRO B 1 1064 ? -22.719 0.605 -20.438 1 96.06 1064 PRO B C 1
ATOM 17159 O O . PRO B 1 1064 ? -22.969 1.799 -20.25 1 96.06 1064 PRO B O 1
ATOM 17162 N N . GLY B 1 1065 ? -22.141 -0.054 -19.547 1 96.94 1065 GLY B N 1
ATOM 17163 C CA . GLY B 1 1065 ? -21.734 0.346 -18.219 1 96.94 1065 GLY B CA 1
ATOM 17164 C C . GLY B 1 1065 ? -21.047 -0.767 -17.453 1 96.94 1065 GLY B C 1
ATOM 17165 O O . GLY B 1 1065 ? -20.766 -1.834 -18 1 96.94 1065 GLY B O 1
ATOM 17166 N N . PRO B 1 1066 ? -20.734 -0.521 -16.234 1 98.19 1066 PRO B N 1
ATOM 17167 C CA . PRO B 1 1066 ? -20.047 -1.548 -15.445 1 98.19 1066 PRO B CA 1
ATOM 17168 C C . PRO B 1 1066 ? -20.953 -2.719 -15.078 1 98.19 1066 PRO B C 1
ATOM 17170 O O . PRO B 1 1066 ? -22.141 -2.521 -14.805 1 98.19 1066 PRO B O 1
ATOM 17173 N N . SER B 1 1067 ? -20.469 -3.869 -15.086 1 98.81 1067 SER B N 1
ATOM 17174 C CA . SER B 1 1067 ? -21.219 -5.066 -14.711 1 98.81 1067 SER B CA 1
ATOM 17175 C C . SER B 1 1067 ? -20.438 -5.914 -13.711 1 98.81 1067 SER B C 1
ATOM 17177 O O . SER B 1 1067 ? -19.203 -5.914 -13.711 1 98.81 1067 SER B O 1
ATOM 17179 N N . LEU B 1 1068 ? -21.109 -6.566 -12.797 1 98.88 1068 LEU B N 1
ATOM 17180 C CA . LEU B 1 1068 ? -20.578 -7.496 -11.805 1 98.88 1068 LEU B CA 1
ATOM 17181 C C . LEU B 1 1068 ? -21.328 -8.82 -11.836 1 98.88 1068 LEU B C 1
ATOM 17183 O O . LEU B 1 1068 ? -22.531 -8.859 -11.609 1 98.88 1068 LEU B O 1
ATOM 17187 N N . ILE B 1 1069 ? -20.672 -9.883 -12.211 1 98.94 1069 ILE B N 1
ATOM 17188 C CA . ILE B 1 1069 ? -21.234 -11.227 -12.156 1 98.94 1069 ILE B CA 1
ATOM 17189 C C . ILE B 1 1069 ? -20.562 -12.008 -11.023 1 98.94 1069 ILE B C 1
ATOM 17191 O O . ILE B 1 1069 ? -19.344 -12.141 -10.992 1 98.94 1069 ILE B O 1
ATOM 17195 N N . ILE B 1 1070 ? -21.328 -12.469 -10.086 1 98.88 1070 ILE B N 1
ATOM 17196 C CA . ILE B 1 1070 ? -20.859 -13.32 -9 1 98.88 1070 ILE B CA 1
ATOM 17197 C C . ILE B 1 1070 ? -21.219 -14.781 -9.289 1 98.88 1070 ILE B C 1
ATOM 17199 O O . ILE B 1 1070 ? -22.406 -15.125 -9.352 1 98.88 1070 ILE B O 1
ATOM 17203 N N . ALA B 1 1071 ? -20.266 -15.656 -9.469 1 98.88 1071 ALA B N 1
ATOM 17204 C CA . ALA B 1 1071 ? -20.484 -17.031 -9.93 1 98.88 1071 ALA B CA 1
ATOM 17205 C C . ALA B 1 1071 ? -20.125 -18.031 -8.836 1 98.88 1071 ALA B C 1
ATOM 17207 O O . ALA B 1 1071 ? -18.969 -18.109 -8.414 1 98.88 1071 ALA B O 1
ATOM 17208 N N . TYR B 1 1072 ? -21.109 -18.812 -8.375 1 98.62 1072 TYR B N 1
ATOM 17209 C CA . TYR B 1 1072 ? -20.828 -19.875 -7.41 1 98.62 1072 TYR B CA 1
ATOM 17210 C C . TYR B 1 1072 ? -19.859 -20.906 -7.984 1 98.62 1072 TYR B C 1
ATOM 17212 O O . TYR B 1 1072 ? -20.109 -21.469 -9.055 1 98.62 1072 TYR B O 1
ATOM 17220 N N . ALA B 1 1073 ? -18.75 -21.141 -7.336 1 98.19 1073 ALA B N 1
ATOM 17221 C CA . ALA B 1 1073 ? -17.75 -22.078 -7.844 1 98.19 1073 ALA B CA 1
ATOM 17222 C C . ALA B 1 1073 ? -17.391 -23.125 -6.797 1 98.19 1073 ALA B C 1
ATOM 17224 O O . ALA B 1 1073 ? -16.781 -22.812 -5.777 1 98.19 1073 ALA B O 1
ATOM 17225 N N . ALA B 1 1074 ? -17.719 -24.359 -7.062 1 96.44 1074 ALA B N 1
ATOM 17226 C CA . ALA B 1 1074 ? -17.312 -25.453 -6.188 1 96.44 1074 ALA B CA 1
ATOM 17227 C C . ALA B 1 1074 ? -15.805 -25.625 -6.176 1 96.44 1074 ALA B C 1
ATOM 17229 O O . ALA B 1 1074 ? -15.133 -25.375 -7.184 1 96.44 1074 ALA B O 1
ATOM 17230 N N . CYS B 1 1075 ? -15.328 -26.031 -5.078 1 94.06 1075 CYS B N 1
ATOM 17231 C CA . CYS B 1 1075 ? -13.891 -26.094 -4.844 1 94.06 1075 CYS B CA 1
ATOM 17232 C C . CYS B 1 1075 ? -13.516 -27.312 -4.008 1 94.06 1075 CYS B C 1
ATOM 17234 O O . CYS B 1 1075 ? -14.32 -27.781 -3.203 1 94.06 1075 CYS B O 1
ATOM 17236 N N . ILE B 1 1076 ? -12.281 -27.797 -4.219 1 91.25 1076 ILE B N 1
ATOM 17237 C CA . ILE B 1 1076 ? -11.805 -28.938 -3.436 1 91.25 1076 ILE B CA 1
ATOM 17238 C C . ILE B 1 1076 ? -11.805 -28.578 -1.953 1 91.25 1076 ILE B C 1
ATOM 17240 O O . ILE B 1 1076 ? -12 -29.438 -1.097 1 91.25 1076 ILE B O 1
ATOM 17244 N N . ASN B 1 1077 ? -11.641 -27.312 -1.604 1 91.44 1077 ASN B N 1
ATOM 17245 C CA . ASN B 1 1077 ? -11.602 -26.844 -0.222 1 91.44 1077 ASN B CA 1
ATOM 17246 C C . ASN B 1 1077 ? -12.953 -27 0.458 1 91.44 1077 ASN B C 1
ATOM 17248 O O . ASN B 1 1077 ? -13.047 -26.938 1.686 1 91.44 1077 ASN B O 1
ATOM 17252 N N . HIS B 1 1078 ? -14.055 -27.172 -0.302 1 93.88 1078 HIS B N 1
ATOM 17253 C CA . HIS B 1 1078 ? -15.367 -27.422 0.288 1 93.88 1078 HIS B CA 1
ATOM 17254 C C . HIS B 1 1078 ? -15.445 -28.828 0.879 1 93.88 1078 HIS B C 1
ATOM 17256 O O . HIS B 1 1078 ? -16.172 -29.062 1.846 1 93.88 1078 HIS B O 1
ATOM 17262 N N . GLY B 1 1079 ? -14.641 -29.766 0.292 1 92.44 1079 GLY B N 1
ATOM 17263 C CA . GLY B 1 1079 ? -14.703 -31.156 0.723 1 92.44 1079 GLY B CA 1
ATOM 17264 C C . GLY B 1 1079 ? -16.016 -31.828 0.396 1 92.44 1079 GLY B C 1
ATOM 17265 O O . GLY B 1 1079 ? -16.656 -32.406 1.276 1 92.44 1079 GLY B O 1
ATOM 17266 N N . LEU B 1 1080 ? -16.391 -31.844 -0.913 1 95.44 1080 LEU B N 1
ATOM 17267 C CA . LEU B 1 1080 ? -17.641 -32.469 -1.326 1 95.44 1080 LEU B CA 1
ATOM 17268 C C . LEU B 1 1080 ? -17.609 -33.969 -1.056 1 95.44 1080 LEU B C 1
ATOM 17270 O O . LEU B 1 1080 ? -16.797 -34.688 -1.626 1 95.44 1080 LEU B O 1
ATOM 17274 N N . ARG B 1 1081 ? -18.5 -34.438 -0.303 1 92.25 1081 ARG B N 1
ATOM 17275 C CA . ARG B 1 1081 ? -18.547 -35.844 0.015 1 92.25 1081 ARG B CA 1
ATOM 17276 C C . ARG B 1 1081 ? -18.859 -36.688 -1.229 1 92.25 1081 ARG B C 1
ATOM 17278 O O . ARG B 1 1081 ? -18.391 -37.812 -1.351 1 92.25 1081 ARG B O 1
ATOM 17285 N N . ILE B 1 1082 ? -19.578 -36.125 -2.117 1 93.25 1082 ILE B N 1
ATOM 17286 C CA . ILE B 1 1082 ? -19.953 -36.812 -3.336 1 93.25 1082 ILE B CA 1
ATOM 17287 C C . ILE B 1 1082 ? -18.828 -36.719 -4.363 1 93.25 1082 ILE B C 1
ATOM 17289 O O . ILE B 1 1082 ? -18.906 -37.312 -5.445 1 93.25 1082 ILE B O 1
ATOM 17293 N N . GLY B 1 1083 ? -17.75 -35.938 -4.055 1 92.81 1083 GLY B N 1
ATOM 17294 C CA . GLY B 1 1083 ? -16.594 -35.844 -4.918 1 92.81 1083 GLY B CA 1
ATOM 17295 C C . GLY B 1 1083 ? -16.672 -34.688 -5.891 1 92.81 1083 GLY B C 1
ATOM 17296 O O . GLY B 1 1083 ? -17.781 -34.219 -6.242 1 92.81 1083 GLY B O 1
ATOM 17297 N N . MET B 1 1084 ? -15.594 -34.219 -6.441 1 94.44 1084 MET B N 1
ATOM 17298 C CA . MET B 1 1084 ? -15.508 -33.094 -7.352 1 94.44 1084 MET B CA 1
ATOM 17299 C C . MET B 1 1084 ? -16.016 -33.469 -8.742 1 94.44 1084 MET B C 1
ATOM 17301 O O . MET B 1 1084 ? -16.266 -32.594 -9.57 1 94.44 1084 MET B O 1
ATOM 17305 N N . GLY B 1 1085 ? -16.172 -34.75 -9.008 1 95.38 1085 GLY B N 1
ATOM 17306 C CA . GLY B 1 1085 ? -16.797 -35.188 -10.234 1 95.38 1085 GLY B CA 1
ATOM 17307 C C . GLY B 1 1085 ? -18.281 -34.844 -10.312 1 95.38 1085 GLY B C 1
ATOM 17308 O O . GLY B 1 1085 ? -18.906 -35 -11.359 1 95.38 1085 GLY B O 1
ATOM 17309 N N . CYS B 1 1086 ? -18.812 -34.281 -9.25 1 97.19 1086 CYS B N 1
ATOM 17310 C CA . CYS B 1 1086 ? -20.203 -33.875 -9.164 1 97.19 1086 CYS B CA 1
ATOM 17311 C C . CYS B 1 1086 ? -20.312 -32.406 -8.766 1 97.19 1086 CYS B C 1
ATOM 17313 O O . CYS B 1 1086 ? -21.266 -32.031 -8.078 1 97.19 1086 CYS B O 1
ATOM 17315 N N . SER B 1 1087 ? -19.344 -31.641 -9.086 1 97.69 1087 SER B N 1
ATOM 17316 C CA . SER B 1 1087 ? -19.312 -30.234 -8.703 1 97.69 1087 SER B CA 1
ATOM 17317 C C . SER B 1 1087 ? -20.5 -29.484 -9.273 1 97.69 1087 SER B C 1
ATOM 17319 O O . SER B 1 1087 ? -21.047 -28.578 -8.625 1 97.69 1087 SER B O 1
ATOM 17321 N N . GLN B 1 1088 ? -20.969 -29.797 -10.477 1 98 1088 GLN B N 1
ATOM 17322 C CA . GLN B 1 1088 ? -22.125 -29.141 -11.094 1 98 1088 GLN B CA 1
ATOM 17323 C C . GLN B 1 1088 ? -23.422 -29.516 -10.375 1 98 1088 GLN B C 1
ATOM 17325 O O . GLN B 1 1088 ? -24.297 -28.672 -10.203 1 98 1088 GLN B O 1
ATOM 17330 N N . ARG B 1 1089 ? -23.516 -30.734 -10.016 1 97.12 1089 ARG B N 1
ATOM 17331 C CA . ARG B 1 1089 ? -24.672 -31.172 -9.219 1 97.12 1089 ARG B CA 1
ATOM 17332 C C . ARG B 1 1089 ? -24.703 -30.453 -7.871 1 97.12 1089 ARG B C 1
ATOM 17334 O O . ARG B 1 1089 ? -25.766 -30.062 -7.398 1 97.12 1089 ARG B O 1
ATOM 17341 N N . GLU B 1 1090 ? -23.531 -30.344 -7.277 1 97.06 1090 GLU B N 1
ATOM 17342 C CA . GLU B 1 1090 ? -23.453 -29.609 -6.012 1 97.06 1090 GLU B CA 1
ATOM 17343 C C . GLU B 1 1090 ? -23.938 -28.172 -6.164 1 97.06 1090 GLU B C 1
ATOM 17345 O O . GLU B 1 1090 ? -24.625 -27.641 -5.285 1 97.06 1090 GLU B O 1
ATOM 17350 N N . ALA B 1 1091 ? -23.562 -27.516 -7.234 1 98.06 1091 ALA B N 1
ATOM 17351 C CA . ALA B 1 1091 ? -24.016 -26.156 -7.504 1 98.06 1091 ALA B CA 1
ATOM 17352 C C . ALA B 1 1091 ? -25.547 -26.094 -7.617 1 98.06 1091 ALA B C 1
ATOM 17354 O O . ALA B 1 1091 ? -26.172 -25.141 -7.16 1 98.06 1091 ALA B O 1
ATOM 17355 N N . ARG B 1 1092 ? -26.141 -27.078 -8.273 1 97.56 1092 ARG B N 1
ATOM 17356 C CA . ARG B 1 1092 ? -27.594 -27.172 -8.359 1 97.56 1092 ARG B CA 1
ATOM 17357 C C . ARG B 1 1092 ? -28.219 -27.312 -6.977 1 97.56 1092 ARG B C 1
ATOM 17359 O O . ARG B 1 1092 ? -29.188 -26.625 -6.66 1 97.56 1092 ARG B O 1
ATOM 17366 N N . ARG B 1 1093 ? -27.641 -28.172 -6.191 1 97.5 1093 ARG B N 1
ATOM 17367 C CA . ARG B 1 1093 ? -28.156 -28.406 -4.844 1 97.5 1093 ARG B CA 1
ATOM 17368 C C . ARG B 1 1093 ? -28.078 -27.141 -3.998 1 97.5 1093 ARG B C 1
ATOM 17370 O O . ARG B 1 1093 ? -28.938 -26.906 -3.146 1 97.5 1093 ARG B O 1
ATOM 17377 N N . ALA B 1 1094 ? -27.016 -26.344 -4.211 1 98.12 1094 ALA B N 1
ATOM 17378 C CA . ALA B 1 1094 ? -26.875 -25.094 -3.473 1 98.12 1094 ALA B CA 1
ATOM 17379 C C . ALA B 1 1094 ? -28.078 -24.188 -3.689 1 98.12 1094 ALA B C 1
ATOM 17381 O O . ALA B 1 1094 ? -28.547 -23.547 -2.752 1 98.12 1094 ALA B O 1
ATOM 17382 N N . VAL B 1 1095 ? -28.516 -24.047 -4.914 1 98.31 1095 VAL B N 1
ATOM 17383 C CA . VAL B 1 1095 ? -29.656 -23.203 -5.246 1 98.31 1095 VAL B CA 1
ATOM 17384 C C . VAL B 1 1095 ? -30.953 -23.859 -4.75 1 98.31 1095 VAL B C 1
ATOM 17386 O O . VAL B 1 1095 ? -31.812 -23.188 -4.164 1 98.31 1095 VAL B O 1
ATOM 17389 N N . GLU B 1 1096 ? -31.094 -25.219 -4.914 1 97.81 1096 GLU B N 1
ATOM 17390 C CA . GLU B 1 1096 ? -32.281 -25.938 -4.543 1 97.81 1096 GLU B CA 1
ATOM 17391 C C . GLU B 1 1096 ? -32.5 -25.953 -3.027 1 97.81 1096 GLU B C 1
ATOM 17393 O O . GLU B 1 1096 ? -33.625 -26.031 -2.541 1 97.81 1096 GLU B O 1
ATOM 17398 N N . ALA B 1 1097 ? -31.391 -25.844 -2.303 1 97.81 1097 ALA B N 1
ATOM 17399 C CA . ALA B 1 1097 ? -31.453 -25.844 -0.843 1 97.81 1097 ALA B CA 1
ATOM 17400 C C . ALA B 1 1097 ? -31.703 -24.438 -0.303 1 97.81 1097 ALA B C 1
ATOM 17402 O O . ALA B 1 1097 ? -32 -24.266 0.878 1 97.81 1097 ALA B O 1
ATOM 17403 N N . GLY B 1 1098 ? -31.609 -23.422 -1.138 1 97.62 1098 GLY B N 1
ATOM 17404 C CA . GLY B 1 1098 ? -31.75 -22.031 -0.693 1 97.62 1098 GLY B CA 1
ATOM 17405 C C . GLY B 1 1098 ? -30.453 -21.453 -0.156 1 97.62 1098 GLY B C 1
ATOM 17406 O O . GLY B 1 1098 ? -30.438 -20.328 0.364 1 97.62 1098 GLY B O 1
ATOM 17407 N N . TYR B 1 1099 ? -29.375 -22.219 -0.254 1 97.62 1099 TYR B N 1
ATOM 17408 C CA . TYR B 1 1099 ? -28.047 -21.766 0.162 1 97.62 1099 TYR B CA 1
ATOM 17409 C C . TYR B 1 1099 ? -27.562 -20.625 -0.72 1 97.62 1099 TYR B C 1
ATOM 17411 O O . TYR B 1 1099 ? -26.875 -19.719 -0.245 1 97.62 1099 TYR B O 1
ATOM 17419 N N . TRP B 1 1100 ? -27.875 -20.641 -1.948 1 97.88 1100 TRP B N 1
ATOM 17420 C CA . TRP B 1 1100 ? -27.531 -19.688 -3.004 1 97.88 1100 TRP B CA 1
ATOM 17421 C C . TRP B 1 1100 ? -28.734 -19.328 -3.848 1 97.88 1100 TRP B C 1
ATOM 17423 O O . TRP B 1 1100 ? -29.625 -20.172 -4.07 1 97.88 1100 TRP B O 1
ATOM 17433 N N . ALA B 1 1101 ? -28.828 -18.078 -4.281 1 98.19 1101 ALA B N 1
ATOM 17434 C CA . ALA B 1 1101 ? -29.922 -17.656 -5.145 1 98.19 1101 ALA B CA 1
ATOM 17435 C C . ALA B 1 1101 ? -29.406 -17.078 -6.457 1 98.19 1101 ALA B C 1
ATOM 17437 O O . ALA B 1 1101 ? -28.391 -16.375 -6.473 1 98.19 1101 ALA B O 1
ATOM 17438 N N . ASN B 1 1102 ? -30.047 -17.406 -7.547 1 98.69 1102 ASN B N 1
ATOM 17439 C CA . ASN B 1 1102 ? -29.75 -16.797 -8.836 1 98.69 1102 ASN B CA 1
ATOM 17440 C C . ASN B 1 1102 ? -30.625 -15.578 -9.094 1 98.69 1102 ASN B C 1
ATOM 17442 O O . ASN B 1 1102 ? -31.844 -15.625 -8.891 1 98.69 1102 ASN B O 1
ATOM 17446 N N . TYR B 1 1103 ? -30.016 -14.477 -9.461 1 98.69 1103 TYR B N 1
ATOM 17447 C CA . TYR B 1 1103 ? -30.781 -13.281 -9.773 1 98.69 1103 TYR B CA 1
ATOM 17448 C C . TYR B 1 1103 ? -30.047 -12.391 -10.766 1 98.69 1103 TYR B C 1
ATOM 17450 O O . TYR B 1 1103 ? -28.859 -12.602 -11.023 1 98.69 1103 TYR B O 1
ATOM 17458 N N . ARG B 1 1104 ? -30.781 -11.422 -11.352 1 98.31 1104 ARG B N 1
ATOM 17459 C CA . ARG B 1 1104 ? -30.234 -10.375 -12.211 1 98.31 1104 ARG B CA 1
ATOM 17460 C C . ARG B 1 1104 ? -30.828 -9.016 -11.844 1 98.31 1104 ARG B C 1
ATOM 17462 O O . ARG B 1 1104 ? -32 -8.914 -11.508 1 98.31 1104 ARG B O 1
ATOM 17469 N N . TYR B 1 1105 ? -29.969 -8.062 -11.742 1 98.5 1105 TYR B N 1
ATOM 17470 C CA . TYR B 1 1105 ? -30.328 -6.656 -11.648 1 98.5 1105 TYR B CA 1
ATOM 17471 C C . TYR B 1 1105 ? -29.906 -5.895 -12.906 1 98.5 1105 TYR B C 1
ATOM 17473 O O . TYR B 1 1105 ? -28.719 -5.781 -13.195 1 98.5 1105 TYR B O 1
ATOM 17481 N N . HIS B 1 1106 ? -30.828 -5.41 -13.703 1 98.12 1106 HIS B N 1
ATOM 17482 C CA . HIS B 1 1106 ? -30.578 -4.738 -14.969 1 98.12 1106 HIS B CA 1
ATOM 17483 C C . HIS B 1 1106 ? -31.016 -3.277 -14.914 1 98.12 1106 HIS B C 1
ATOM 17485 O O . HIS B 1 1106 ? -32.219 -2.977 -14.992 1 98.12 1106 HIS B O 1
ATOM 17491 N N . PRO B 1 1107 ? -30.078 -2.299 -14.906 1 96.56 1107 PRO B N 1
ATOM 17492 C CA . PRO B 1 1107 ? -30.406 -0.882 -14.734 1 96.56 1107 PRO B CA 1
ATOM 17493 C C . PRO B 1 1107 ? -31.297 -0.339 -15.844 1 96.56 1107 PRO B C 1
ATOM 17495 O O . PRO B 1 1107 ? -32.094 0.569 -15.609 1 96.56 1107 PRO B O 1
ATOM 17498 N N . GLU B 1 1108 ? -31.266 -0.862 -17.047 1 96.31 1108 GLU B N 1
ATOM 17499 C CA . GLU B 1 1108 ? -32.031 -0.357 -18.188 1 96.31 1108 GLU B CA 1
ATOM 17500 C C . GLU B 1 1108 ? -33.531 -0.659 -18.016 1 96.31 1108 GLU B C 1
ATOM 17502 O O . GLU B 1 1108 ? -34.375 0.013 -18.609 1 96.31 1108 GLU B O 1
ATOM 17507 N N . LEU B 1 1109 ? -33.844 -1.7 -17.266 1 96.12 1109 LEU B N 1
ATOM 17508 C CA . LEU B 1 1109 ? -35.25 -2.002 -16.984 1 96.12 1109 LEU B CA 1
ATOM 17509 C C . LEU B 1 1109 ? -35.906 -0.891 -16.156 1 96.12 1109 LEU B C 1
ATOM 17511 O O . LEU B 1 1109 ? -37.062 -0.56 -16.375 1 96.12 1109 LEU B O 1
ATOM 17515 N N . LYS B 1 1110 ? -35.188 -0.344 -15.227 1 91.56 1110 LYS B N 1
ATOM 17516 C CA . LYS B 1 1110 ? -35.688 0.777 -14.438 1 91.56 1110 LYS B CA 1
ATOM 17517 C C . LYS B 1 1110 ? -36.031 1.967 -15.328 1 91.56 1110 LYS B C 1
ATOM 17519 O O . LYS B 1 1110 ? -37.031 2.631 -15.117 1 91.56 1110 LYS B O 1
ATOM 17524 N N . GLU B 1 1111 ? -35.156 2.256 -16.234 1 88.75 1111 GLU B N 1
ATOM 17525 C CA . GLU B 1 1111 ? -35.375 3.352 -17.172 1 88.75 1111 GLU B CA 1
ATOM 17526 C C . GLU B 1 1111 ? -36.656 3.133 -17.984 1 88.75 1111 GLU B C 1
ATOM 17528 O O . GLU B 1 1111 ? -37.344 4.094 -18.344 1 88.75 1111 GLU B O 1
ATOM 17533 N N . ALA B 1 1112 ? -37.031 1.861 -18.219 1 92.75 1112 ALA B N 1
ATOM 17534 C CA . ALA B 1 1112 ? -38.188 1.496 -18.984 1 92.75 1112 ALA B CA 1
ATOM 17535 C C . ALA B 1 1112 ? -39.438 1.431 -18.094 1 92.75 1112 ALA B C 1
ATOM 17537 O O . ALA B 1 1112 ? -40.531 1.074 -18.547 1 92.75 1112 ALA B O 1
ATOM 17538 N N . GLY B 1 1113 ? -39.281 1.691 -16.812 1 91.5 1113 GLY B N 1
ATOM 17539 C CA . GLY B 1 1113 ? -40.406 1.678 -15.867 1 91.5 1113 GLY B CA 1
ATOM 17540 C C . GLY B 1 1113 ? -40.719 0.291 -15.336 1 91.5 1113 GLY B C 1
ATOM 17541 O O . GLY B 1 1113 ? -41.812 0.056 -14.805 1 91.5 1113 GLY B O 1
ATOM 17542 N N . LYS B 1 1114 ? -39.75 -0.609 -15.539 1 95.25 1114 LYS B N 1
ATOM 17543 C CA . LYS B 1 1114 ? -39.906 -1.979 -15.062 1 95.25 1114 LYS B CA 1
ATOM 17544 C C . LYS B 1 1114 ? -39.031 -2.234 -13.828 1 95.25 1114 LYS B C 1
ATOM 17546 O O . LYS B 1 1114 ? -38.156 -1.434 -13.508 1 95.25 1114 LYS B O 1
ATOM 17551 N N . ASN B 1 1115 ? -39.312 -3.299 -13.109 1 96.19 1115 ASN B N 1
ATOM 17552 C CA . ASN B 1 1115 ? -38.469 -3.686 -11.969 1 96.19 1115 ASN B CA 1
ATOM 17553 C C . ASN B 1 1115 ? -37.094 -4.125 -12.414 1 96.19 1115 ASN B C 1
ATOM 17555 O O . ASN B 1 1115 ? -36.938 -5.094 -13.164 1 96.19 1115 ASN B O 1
ATOM 17559 N N . PRO B 1 1116 ? -36.156 -3.453 -12.031 1 96.88 1116 PRO B N 1
ATOM 17560 C CA . PRO B 1 1116 ? -34.812 -3.793 -12.484 1 96.88 1116 PRO B CA 1
ATOM 17561 C C . PRO B 1 1116 ? -34.281 -5.09 -11.875 1 96.88 1116 PRO B C 1
ATOM 17563 O O . PRO B 1 1116 ? -33.281 -5.633 -12.328 1 96.88 1116 PRO B O 1
ATOM 17566 N N . PHE B 1 1117 ? -34.906 -5.617 -10.766 1 97.94 1117 PHE B N 1
ATOM 17567 C CA . PHE B 1 1117 ? -34.469 -6.824 -10.086 1 97.94 1117 PHE B CA 1
ATOM 17568 C C . PHE B 1 1117 ? -35.312 -8.023 -10.484 1 97.94 1117 PHE B C 1
ATOM 17570 O O . PHE B 1 1117 ? -36.531 -7.988 -10.352 1 97.94 1117 PHE B O 1
ATOM 17577 N N . ILE B 1 1118 ? -34.688 -9.102 -10.953 1 98.06 1118 ILE B N 1
ATOM 17578 C CA . ILE B 1 1118 ? -35.344 -10.344 -11.344 1 98.06 1118 ILE B CA 1
ATOM 17579 C C . ILE B 1 1118 ? -34.781 -11.508 -10.539 1 98.06 1118 ILE B C 1
ATOM 17581 O O . ILE B 1 1118 ? -33.562 -11.781 -10.609 1 98.06 1118 ILE B O 1
ATOM 17585 N N . LEU B 1 1119 ? -35.5 -12.117 -9.648 1 98.38 1119 LEU B N 1
ATOM 17586 C CA . LEU B 1 1119 ? -35.094 -13.352 -8.977 1 98.38 1119 LEU B CA 1
ATOM 17587 C C . LEU B 1 1119 ? -35.312 -14.555 -9.883 1 98.38 1119 LEU B C 1
ATOM 17589 O O . LEU B 1 1119 ? -36.438 -14.93 -10.18 1 98.38 1119 LEU B O 1
ATOM 17593 N N . ASP B 1 1120 ? -34.312 -15.156 -10.359 1 98 1120 ASP B N 1
ATOM 17594 C CA . ASP B 1 1120 ? -34.375 -16.203 -11.375 1 98 1120 ASP B CA 1
ATOM 17595 C C . ASP B 1 1120 ? -34.594 -17.578 -10.734 1 98 1120 ASP B C 1
ATOM 17597 O O . ASP B 1 1120 ? -35.125 -18.484 -11.359 1 98 1120 ASP B O 1
ATOM 17601 N N . SER B 1 1121 ? -34.094 -17.781 -9.492 1 97.25 1121 SER B N 1
ATOM 17602 C CA . SER B 1 1121 ? -34.219 -19.078 -8.844 1 97.25 1121 SER B CA 1
ATOM 17603 C C . SER B 1 1121 ? -35.625 -19.281 -8.258 1 97.25 1121 SER B C 1
ATOM 17605 O O . SER B 1 1121 ? -36.25 -18.312 -7.824 1 97.25 1121 SER B O 1
ATOM 17607 N N . GLU B 1 1122 ? -36.062 -20.484 -8.141 1 94.94 1122 GLU B N 1
ATOM 17608 C CA . GLU B 1 1122 ? -37.344 -20.859 -7.562 1 94.94 1122 GLU B CA 1
ATOM 17609 C C . GLU B 1 1122 ? -37.219 -21.047 -6.047 1 94.94 1122 GLU B C 1
ATOM 17611 O O . GLU B 1 1122 ? -36.156 -20.891 -5.477 1 94.94 1122 GLU B O 1
ATOM 17616 N N . GLU B 1 1123 ? -38.344 -21.234 -5.414 1 96.19 1123 GLU B N 1
ATOM 17617 C CA . GLU B 1 1123 ? -38.344 -21.516 -3.98 1 96.19 1123 GLU B CA 1
ATOM 17618 C C . GLU B 1 1123 ? -37.531 -22.766 -3.652 1 96.19 1123 GLU B C 1
ATOM 17620 O O . GLU B 1 1123 ? -37.594 -23.75 -4.375 1 96.19 1123 GLU B O 1
ATOM 17625 N N . PRO B 1 1124 ? -36.812 -22.719 -2.625 1 96.81 1124 PRO B N 1
ATOM 17626 C CA . PRO B 1 1124 ? -36.031 -23.891 -2.26 1 96.81 1124 PRO B CA 1
ATOM 17627 C C . PRO B 1 1124 ? -36.875 -25.125 -1.973 1 96.81 1124 PRO B C 1
ATOM 17629 O O . PRO B 1 1124 ? -37.938 -25.016 -1.36 1 96.81 1124 PRO B O 1
ATOM 17632 N N . GLU B 1 1125 ? -36.344 -26.25 -2.402 1 94.62 1125 GLU B N 1
ATOM 17633 C CA . GLU B 1 1125 ? -37.094 -27.5 -2.23 1 94.62 1125 GLU B CA 1
ATOM 17634 C C . GLU B 1 1125 ? -36.25 -28.531 -1.465 1 94.62 1125 GLU B C 1
ATOM 17636 O O . GLU B 1 1125 ? -36.812 -29.5 -0.919 1 94.62 1125 GLU B O 1
ATOM 17641 N N . GLU B 1 1126 ? -35 -28.406 -1.468 1 94.69 1126 GLU B N 1
ATOM 17642 C CA . GLU B 1 1126 ? -34.094 -29.344 -0.795 1 94.69 1126 GLU B CA 1
ATOM 17643 C C . GLU B 1 1126 ? -33.844 -28.906 0.646 1 94.69 1126 GLU B C 1
ATOM 17645 O O . GLU B 1 1126 ? -34.031 -27.734 0.997 1 94.69 1126 GLU B O 1
ATOM 17650 N N . ASP B 1 1127 ? -33.438 -29.859 1.438 1 96.06 1127 ASP B N 1
ATOM 17651 C CA . ASP B 1 1127 ? -33.125 -29.609 2.842 1 96.06 1127 ASP B CA 1
ATOM 17652 C C . ASP B 1 1127 ? -31.797 -28.875 2.99 1 96.06 1127 ASP B C 1
ATOM 17654 O O . ASP B 1 1127 ? -30.766 -29.344 2.506 1 96.06 1127 ASP B O 1
ATOM 17658 N N . PHE B 1 1128 ? -31.875 -27.781 3.662 1 97.12 1128 PHE B N 1
ATOM 17659 C CA . PHE B 1 1128 ? -30.719 -26.938 3.838 1 97.12 1128 PHE B CA 1
ATOM 17660 C C . PHE B 1 1128 ? -29.656 -27.641 4.68 1 97.12 1128 PHE B C 1
ATOM 17662 O O . PHE B 1 1128 ? -28.469 -27.578 4.363 1 97.12 1128 PHE B O 1
ATOM 17669 N N . GLN B 1 1129 ? -30.031 -28.25 5.73 1 95.88 1129 GLN B N 1
ATOM 17670 C CA . GLN B 1 1129 ? -29.109 -28.938 6.633 1 95.88 1129 GLN B CA 1
ATOM 17671 C C . GLN B 1 1129 ? -28.422 -30.125 5.945 1 95.88 1129 GLN B C 1
ATOM 17673 O O . GLN B 1 1129 ? -27.266 -30.422 6.207 1 95.88 1129 GLN B O 1
ATOM 17678 N N . ALA B 1 1130 ? -29.156 -30.781 5.145 1 95.88 1130 ALA B N 1
ATOM 17679 C CA . ALA B 1 1130 ? -28.578 -31.891 4.371 1 95.88 1130 ALA B CA 1
ATOM 17680 C C . ALA B 1 1130 ? -27.5 -31.391 3.42 1 95.88 1130 ALA B C 1
ATOM 17682 O O . ALA B 1 1130 ? -26.5 -32.062 3.18 1 95.88 1130 ALA B O 1
ATOM 17683 N N . PHE B 1 1131 ? -27.75 -30.312 2.848 1 96.81 1131 PHE B N 1
ATOM 17684 C CA . PHE B 1 1131 ? -26.75 -29.719 1.979 1 96.81 1131 PHE B CA 1
ATOM 17685 C C . PHE B 1 1131 ? -25.469 -29.438 2.75 1 96.81 1131 PHE B C 1
ATOM 17687 O O . PHE B 1 1131 ? -24.375 -29.75 2.281 1 96.81 1131 PHE B O 1
ATOM 17694 N N . LEU B 1 1132 ? -25.562 -28.766 3.947 1 96.12 1132 LEU B N 1
ATOM 17695 C CA . LEU B 1 1132 ? -24.391 -28.469 4.762 1 96.12 1132 LEU B CA 1
ATOM 17696 C C . LEU B 1 1132 ? -23.641 -29.75 5.129 1 96.12 1132 LEU B C 1
ATOM 17698 O O . LEU B 1 1132 ? -22.406 -29.781 5.082 1 96.12 1132 LEU B O 1
ATOM 17702 N N . ALA B 1 1133 ? -24.328 -30.766 5.441 1 93.94 1133 ALA B N 1
ATOM 17703 C CA . ALA B 1 1133 ? -23.734 -32.031 5.875 1 93.94 1133 ALA B CA 1
ATOM 17704 C C . ALA B 1 1133 ? -22.953 -32.688 4.738 1 93.94 1133 ALA B C 1
ATOM 17706 O O . ALA B 1 1133 ? -22.078 -33.531 4.977 1 93.94 1133 ALA B O 1
ATOM 17707 N N . GLY B 1 1134 ? -23.281 -32.312 3.533 1 95.19 1134 GLY B N 1
ATOM 17708 C CA . GLY B 1 1134 ? -22.641 -32.906 2.367 1 95.19 1134 GLY B CA 1
ATOM 17709 C C . GLY B 1 1134 ? -21.266 -32.344 2.105 1 95.19 1134 GLY B C 1
ATOM 17710 O O . GLY B 1 1134 ? -20.516 -32.875 1.279 1 95.19 1134 GLY B O 1
ATOM 17711 N N . GLU B 1 1135 ? -20.859 -31.359 2.791 1 94.75 1135 GLU B N 1
ATOM 17712 C CA . GLU B 1 1135 ? -19.547 -30.734 2.627 1 94.75 1135 GLU B CA 1
ATOM 17713 C C . GLU B 1 1135 ? -18.719 -30.859 3.902 1 94.75 1135 GLU B C 1
ATOM 17715 O O . GLU B 1 1135 ? -19.219 -30.594 5 1 94.75 1135 GLU B O 1
ATOM 17720 N N . VAL B 1 1136 ? -17.469 -31.203 3.789 1 90.88 1136 VAL B N 1
ATOM 17721 C CA . VAL B 1 1136 ? -16.594 -31.453 4.922 1 90.88 1136 VAL B CA 1
ATOM 17722 C C . VAL B 1 1136 ? -16.375 -30.156 5.703 1 90.88 1136 VAL B C 1
ATOM 17724 O O . VAL B 1 1136 ? -16.25 -30.172 6.93 1 90.88 1136 VAL B O 1
ATOM 17727 N N . ARG B 1 1137 ? -16.359 -28.984 5.078 1 91.06 1137 ARG B N 1
ATOM 17728 C CA . ARG B 1 1137 ? -16.109 -27.703 5.738 1 91.06 1137 ARG B CA 1
ATOM 17729 C C . ARG B 1 1137 ? -17.188 -27.406 6.777 1 91.06 1137 ARG B C 1
ATOM 17731 O O . ARG B 1 1137 ? -16.984 -26.609 7.695 1 91.06 1137 ARG B O 1
ATOM 17738 N N . TYR B 1 1138 ? -18.391 -28.078 6.746 1 92.19 1138 TYR B N 1
ATOM 17739 C CA . TYR B 1 1138 ? -19.438 -27.953 7.746 1 92.19 1138 TYR B CA 1
ATOM 17740 C C . TYR B 1 1138 ? -19.484 -29.172 8.664 1 92.19 1138 TYR B C 1
ATOM 17742 O O . TYR B 1 1138 ? -19.578 -29.031 9.883 1 92.19 1138 TYR B O 1
ATOM 17750 N N . SER B 1 1139 ? -19.359 -30.344 8.078 1 90 1139 SER B N 1
ATOM 17751 C CA . SER B 1 1139 ? -19.484 -31.578 8.852 1 90 1139 SER B CA 1
ATOM 17752 C C . SER B 1 1139 ? -18.359 -31.719 9.859 1 90 1139 SER B C 1
ATOM 17754 O O . SER B 1 1139 ? -18.531 -32.312 10.914 1 90 1139 SER B O 1
ATOM 17756 N N . SER B 1 1140 ? -17.203 -31.188 9.555 1 85.94 1140 SER B N 1
ATOM 17757 C CA . SER B 1 1140 ? -16.062 -31.234 10.477 1 85.94 1140 SER B CA 1
ATOM 17758 C C . SER B 1 1140 ? -16.375 -30.469 11.758 1 85.94 1140 SER B C 1
ATOM 17760 O O . SER B 1 1140 ? -15.938 -30.859 12.844 1 85.94 1140 SER B O 1
ATOM 17762 N N . LEU B 1 1141 ? -17.094 -29.328 11.625 1 84.94 1141 LEU B N 1
ATOM 17763 C CA . LEU B 1 1141 ? -17.469 -28.547 12.797 1 84.94 1141 LEU B CA 1
ATOM 17764 C C . LEU B 1 1141 ? -18.391 -29.359 13.711 1 84.94 1141 LEU B C 1
ATOM 17766 O O . LEU B 1 1141 ? -18.25 -29.312 14.938 1 84.94 1141 LEU B O 1
ATOM 17770 N N . LYS B 1 1142 ? -19.297 -30.016 13.117 1 86.19 1142 LYS B N 1
ATOM 17771 C CA . LYS B 1 1142 ? -20.234 -30.844 13.875 1 86.19 1142 LYS B CA 1
ATOM 17772 C C . LYS B 1 1142 ? -19.484 -31.938 14.641 1 86.19 1142 LYS B C 1
ATOM 17774 O O . LYS B 1 1142 ? -19.859 -32.281 15.758 1 86.19 1142 LYS B O 1
ATOM 17779 N N . LYS B 1 1143 ? -18.5 -32.438 14.055 1 82 1143 LYS B N 1
ATOM 17780 C CA . LYS B 1 1143 ? -17.703 -33.5 14.688 1 82 1143 LYS B CA 1
ATOM 17781 C C . LYS B 1 1143 ? -16.891 -32.938 15.859 1 82 1143 LYS B C 1
ATOM 17783 O O . LYS B 1 1143 ? -16.797 -33.594 16.906 1 82 1143 LYS B O 1
ATOM 17788 N N . LEU B 1 1144 ? -16.359 -31.812 15.734 1 77.56 1144 LEU B N 1
ATOM 17789 C CA . LEU B 1 1144 ? -15.469 -31.219 16.734 1 77.56 1144 LEU B CA 1
ATOM 17790 C C . LEU B 1 1144 ? -16.281 -30.547 17.844 1 77.56 1144 LEU B C 1
ATOM 17792 O O . LEU B 1 1144 ? -15.914 -30.656 19.031 1 77.56 1144 LEU B O 1
ATOM 17796 N N . TYR B 1 1145 ? -17.312 -29.781 17.406 1 81.88 1145 TYR B N 1
ATOM 17797 C CA . TYR B 1 1145 ? -18.125 -29.016 18.359 1 81.88 1145 TYR B CA 1
ATOM 17798 C C . TYR B 1 1145 ? -19.609 -29.188 18.047 1 81.88 1145 TYR B C 1
ATOM 17800 O O . TYR B 1 1145 ? -20.266 -28.25 17.578 1 81.88 1145 TYR B O 1
ATOM 17808 N N . PRO B 1 1146 ? -20.203 -30.25 18.375 1 86.25 1146 PRO B N 1
ATOM 17809 C CA . PRO B 1 1146 ? -21.547 -30.594 17.922 1 86.25 1146 PRO B CA 1
ATOM 17810 C C . PRO B 1 1146 ? -22.578 -29.547 18.328 1 86.25 1146 PRO B C 1
ATOM 17812 O O . PRO B 1 1146 ? -23.375 -29.094 17.484 1 86.25 1146 PRO B O 1
ATOM 17815 N N . GLU B 1 1147 ? -22.578 -29.094 19.594 1 85.5 1147 GLU B N 1
ATOM 17816 C CA . GLU B 1 1147 ? -23.578 -28.141 20.031 1 85.5 1147 GLU B CA 1
ATOM 17817 C C . GLU B 1 1147 ? -23.375 -26.781 19.391 1 85.5 1147 GLU B C 1
ATOM 17819 O O . GLU B 1 1147 ? -24.344 -26.156 18.938 1 85.5 1147 GLU B O 1
ATOM 17824 N N . PHE B 1 1148 ? -22.234 -26.438 19.359 1 86.12 1148 PHE B N 1
ATOM 17825 C CA . PHE B 1 1148 ? -21.891 -25.172 18.734 1 86.12 1148 PHE B CA 1
ATOM 17826 C C . PHE B 1 1148 ? -22.188 -25.188 17.234 1 86.12 1148 PHE B C 1
ATOM 17828 O O . PHE B 1 1148 ? -22.672 -24.203 16.688 1 86.12 1148 PHE B O 1
ATOM 17835 N N . ALA B 1 1149 ? -21.969 -26.281 16.688 1 89.38 1149 ALA B N 1
ATOM 17836 C CA . ALA B 1 1149 ? -22.234 -26.469 15.266 1 89.38 1149 ALA B CA 1
ATOM 17837 C C . ALA B 1 1149 ? -23.719 -26.312 14.953 1 89.38 1149 ALA B C 1
ATOM 17839 O O . ALA B 1 1149 ? -24.078 -25.688 13.953 1 89.38 1149 ALA B O 1
ATOM 17840 N N . GLU B 1 1150 ? -24.531 -26.891 15.758 1 91.31 1150 GLU B N 1
ATOM 17841 C CA . GLU B 1 1150 ? -25.969 -26.812 15.523 1 91.31 1150 GLU B CA 1
ATOM 17842 C C . GLU B 1 1150 ? -26.469 -25.375 15.555 1 91.31 1150 GLU B C 1
ATOM 17844 O O . GLU B 1 1150 ? -27.281 -24.969 14.727 1 91.31 1150 GLU B O 1
ATOM 17849 N N . PHE B 1 1151 ? -25.969 -24.703 16.484 1 92.06 1151 PHE B N 1
ATOM 17850 C CA . PHE B 1 1151 ? -26.344 -23.297 16.609 1 92.06 1151 PHE B CA 1
ATOM 17851 C C . PHE B 1 1151 ? -25.906 -22.516 15.383 1 92.06 1151 PHE B C 1
ATOM 17853 O O . PHE B 1 1151 ? -26.688 -21.75 14.82 1 92.06 1151 PHE B O 1
ATOM 17860 N N . LEU B 1 1152 ? -24.75 -22.719 14.953 1 92.5 1152 LEU B N 1
ATOM 17861 C CA . LEU B 1 1152 ? -24.203 -21.953 13.828 1 92.5 1152 LEU B CA 1
ATOM 17862 C C . LEU B 1 1152 ? -24.844 -22.406 12.516 1 92.5 1152 LEU B C 1
ATOM 17864 O O . LEU B 1 1152 ? -25.016 -21.594 11.602 1 92.5 1152 LEU B O 1
ATOM 17868 N N . PHE B 1 1153 ? -25.172 -23.703 12.383 1 94.75 1153 PHE B N 1
ATOM 17869 C CA . PHE B 1 1153 ? -25.859 -24.188 11.195 1 94.75 1153 PHE B CA 1
ATOM 17870 C C . PHE B 1 1153 ? -27.234 -23.516 11.047 1 94.75 1153 PHE B C 1
ATOM 17872 O O . PHE B 1 1153 ? -27.625 -23.141 9.945 1 94.75 1153 PHE B O 1
ATOM 17879 N N . LYS B 1 1154 ? -27.875 -23.453 12.164 1 94.44 1154 LYS B N 1
ATOM 17880 C CA . LYS B 1 1154 ? -29.156 -22.766 12.156 1 94.44 1154 LYS B CA 1
ATOM 17881 C C . LYS B 1 1154 ? -29 -21.297 11.773 1 94.44 1154 LYS B C 1
ATOM 17883 O O . LYS B 1 1154 ? -29.797 -20.75 11.008 1 94.44 1154 LYS B O 1
ATOM 17888 N N . LYS B 1 1155 ? -28.016 -20.703 12.32 1 94.25 1155 LYS B N 1
ATOM 17889 C CA . LYS B 1 1155 ? -27.719 -19.312 11.969 1 94.25 1155 LYS B CA 1
ATOM 17890 C C . LYS B 1 1155 ? -27.469 -19.172 10.469 1 94.25 1155 LYS B C 1
ATOM 17892 O O . LYS B 1 1155 ? -27.922 -18.203 9.852 1 94.25 1155 LYS B O 1
ATOM 17897 N N . THR B 1 1156 ? -26.672 -20.062 9.914 1 95.12 1156 THR B N 1
ATOM 17898 C CA . THR B 1 1156 ? -26.359 -20.047 8.492 1 95.12 1156 THR B CA 1
ATOM 17899 C C . THR B 1 1156 ? -27.641 -20.156 7.66 1 95.12 1156 THR B C 1
ATOM 17901 O O . THR B 1 1156 ? -27.797 -19.453 6.66 1 95.12 1156 THR B O 1
ATOM 17904 N N . GLU B 1 1157 ? -28.469 -21.062 8.047 1 96.31 1157 GLU B N 1
ATOM 17905 C CA . GLU B 1 1157 ? -29.734 -21.266 7.371 1 96.31 1157 GLU B CA 1
ATOM 17906 C C . GLU B 1 1157 ? -30.609 -20.016 7.48 1 96.31 1157 GLU B C 1
ATOM 17908 O O . GLU B 1 1157 ? -31.219 -19.578 6.496 1 96.31 1157 GLU B O 1
ATOM 17913 N N . ASP B 1 1158 ? -30.703 -19.438 8.672 1 94.94 1158 ASP B N 1
ATOM 17914 C CA . ASP B 1 1158 ? -31.5 -18.234 8.898 1 94.94 1158 ASP B CA 1
ATOM 17915 C C . ASP B 1 1158 ? -30.969 -17.062 8.086 1 94.94 1158 ASP B C 1
ATOM 17917 O O . ASP B 1 1158 ? -31.75 -16.266 7.535 1 94.94 1158 ASP B O 1
ATOM 17921 N N . ASP B 1 1159 ? -29.688 -16.938 8.086 1 94.69 1159 ASP B N 1
ATOM 17922 C CA . ASP B 1 1159 ? -29.062 -15.867 7.301 1 94.69 1159 ASP B CA 1
ATOM 17923 C C . ASP B 1 1159 ? -29.406 -16 5.82 1 94.69 1159 ASP B C 1
ATOM 17925 O O . ASP B 1 1159 ? -29.703 -15.008 5.156 1 94.69 1159 ASP B O 1
ATOM 17929 N N . ALA B 1 1160 ? -29.297 -17.203 5.289 1 96 1160 ALA B N 1
ATOM 17930 C CA . ALA B 1 1160 ? -29.609 -17.469 3.889 1 96 1160 ALA B CA 1
ATOM 17931 C C . ALA B 1 1160 ? -31.094 -17.188 3.602 1 96 1160 ALA B C 1
ATOM 17933 O O . ALA B 1 1160 ? -31.422 -16.625 2.553 1 96 1160 ALA B O 1
ATOM 17934 N N . ARG B 1 1161 ? -31.938 -17.609 4.48 1 95.38 1161 ARG B N 1
ATOM 17935 C CA . ARG B 1 1161 ? -33.375 -17.375 4.336 1 95.38 1161 ARG B CA 1
ATOM 17936 C C . ARG B 1 1161 ? -33.688 -15.891 4.332 1 95.38 1161 ARG B C 1
ATOM 17938 O O . ARG B 1 1161 ? -34.5 -15.43 3.527 1 95.38 1161 ARG B O 1
ATOM 17945 N N . GLU B 1 1162 ? -33.094 -15.203 5.27 1 93.94 1162 GLU B N 1
ATOM 17946 C CA . GLU B 1 1162 ? -33.312 -13.766 5.344 1 93.94 1162 GLU B CA 1
ATOM 17947 C C . GLU B 1 1162 ? -32.875 -13.078 4.051 1 93.94 1162 GLU B C 1
ATOM 17949 O O . GLU B 1 1162 ? -33.562 -12.172 3.564 1 93.94 1162 GLU B O 1
ATOM 17954 N N . ARG B 1 1163 ? -31.812 -13.43 3.521 1 94.88 1163 ARG B N 1
ATOM 17955 C CA . ARG B 1 1163 ? -31.312 -12.875 2.262 1 94.88 1163 ARG B CA 1
ATOM 17956 C C . ARG B 1 1163 ? -32.281 -13.164 1.125 1 94.88 1163 ARG B C 1
ATOM 17958 O O . ARG B 1 1163 ? -32.594 -12.273 0.331 1 94.88 1163 ARG B O 1
ATOM 17965 N N . LEU B 1 1164 ? -32.719 -14.391 1.053 1 96.31 1164 LEU B N 1
ATOM 17966 C CA . LEU B 1 1164 ? -33.656 -14.789 0.012 1 96.31 1164 LEU B CA 1
ATOM 17967 C C . LEU B 1 1164 ? -34.969 -14 0.126 1 96.31 1164 LEU B C 1
ATOM 17969 O O . LEU B 1 1164 ? -35.531 -13.578 -0.885 1 96.31 1164 LEU B O 1
ATOM 17973 N N . GLU B 1 1165 ? -35.438 -13.836 1.364 1 94.81 1165 GLU B N 1
ATOM 17974 C CA . GLU B 1 1165 ? -36.656 -13.047 1.58 1 94.81 1165 GLU B CA 1
ATOM 17975 C C . GLU B 1 1165 ? -36.469 -11.602 1.12 1 94.81 1165 GLU B C 1
ATOM 17977 O O . GLU B 1 1165 ? -37.406 -10.992 0.577 1 94.81 1165 GLU B O 1
ATOM 17982 N N . GLY B 1 1166 ? -35.344 -11.117 1.38 1 93.62 1166 GLY B N 1
ATOM 17983 C CA . GLY B 1 1166 ? -35.031 -9.789 0.868 1 93.62 1166 GLY B CA 1
ATOM 17984 C C . GLY B 1 1166 ? -35.062 -9.711 -0.646 1 93.62 1166 GLY B C 1
ATOM 17985 O O . GLY B 1 1166 ? -35.562 -8.727 -1.203 1 93.62 1166 GLY B O 1
ATOM 17986 N N . TYR B 1 1167 ? -34.562 -10.695 -1.312 1 96.69 1167 TYR B N 1
ATOM 17987 C CA . TYR B 1 1167 ? -34.594 -10.742 -2.77 1 96.69 1167 TYR B CA 1
ATOM 17988 C C . TYR B 1 1167 ? -36.031 -10.836 -3.289 1 96.69 1167 TYR B C 1
ATOM 17990 O O . TYR B 1 1167 ? -36.375 -10.211 -4.297 1 96.69 1167 TYR B O 1
ATOM 17998 N N . LYS B 1 1168 ? -36.781 -11.625 -2.617 1 96.25 1168 LYS B N 1
ATOM 17999 C CA . LYS B 1 1168 ? -38.156 -11.75 -3.006 1 96.25 1168 LYS B CA 1
ATOM 18000 C C . LYS B 1 1168 ? -38.875 -10.398 -2.924 1 96.25 1168 LYS B C 1
ATOM 18002 O O . LYS B 1 1168 ? -39.688 -10.062 -3.801 1 96.25 1168 LYS B O 1
ATOM 18007 N N . LYS B 1 1169 ? -38.594 -9.672 -1.87 1 93.19 1169 LYS B N 1
ATOM 18008 C CA . LYS B 1 1169 ? -39.188 -8.352 -1.711 1 93.19 1169 LYS B CA 1
ATOM 18009 C C . LYS B 1 1169 ? -38.75 -7.418 -2.844 1 93.19 1169 LYS B C 1
ATOM 18011 O O . LYS B 1 1169 ? -39.562 -6.633 -3.344 1 93.19 1169 LYS B O 1
ATOM 18016 N N . LEU B 1 1170 ? -37.5 -7.469 -3.229 1 94.19 1170 LEU B N 1
ATOM 18017 C CA . LEU B 1 1170 ? -37 -6.652 -4.328 1 94.19 1170 LEU B CA 1
ATOM 18018 C C . LEU B 1 1170 ? -37.688 -7.027 -5.641 1 94.19 1170 LEU B C 1
ATOM 18020 O O . LEU B 1 1170 ? -38 -6.156 -6.457 1 94.19 1170 LEU B O 1
ATOM 18024 N N . ALA B 1 1171 ? -37.844 -8.289 -5.824 1 94.88 1171 ALA B N 1
ATOM 18025 C CA . ALA B 1 1171 ? -38.469 -8.789 -7.051 1 94.88 1171 ALA B CA 1
ATOM 18026 C C . ALA B 1 1171 ? -39.938 -8.383 -7.141 1 94.88 1171 ALA B C 1
ATOM 18028 O O . ALA B 1 1171 ? -40.469 -8.242 -8.234 1 94.88 1171 ALA B O 1
ATOM 18029 N N . SER B 1 1172 ? -40.594 -8.109 -6.039 1 89.81 1172 SER B N 1
ATOM 18030 C CA . SER B 1 1172 ? -42.031 -7.793 -5.992 1 89.81 1172 SER B CA 1
ATOM 18031 C C . SER B 1 1172 ? -42.25 -6.285 -6 1 89.81 1172 SER B C 1
ATOM 18033 O O . SER B 1 1172 ? -43.406 -5.824 -6.125 1 89.81 1172 SER B O 1
ATOM 18035 N N . SER B 1 1173 ? -41.25 -5.465 -5.879 1 81 1173 SER B N 1
ATOM 18036 C CA . SER B 1 1173 ? -41.375 -4.016 -5.805 1 81 1173 SER B CA 1
ATOM 18037 C C . SER B 1 1173 ? -41.562 -3.404 -7.188 1 81 1173 SER B C 1
ATOM 18039 O O . SER B 1 1173 ? -41.031 -3.904 -8.172 1 81 1173 SER B O 1
#

pLDDT: mean 93.16, std 9.79, range [28.69, 98.94]

Sequence (2346 aa):
MPGKMKTMDGNTAAAYVSYAFTDVTAIYPITPSTPMAESVDEWAAQGKKNLFGQTVKIMEMQSESGAAGAIHGALQAGALATTYTASQGLLLMTPNMYKIAGELLPAVFHVSARALATNSLNIFGDHQDSYAVRHTGCAMLAESSVQQVMDLAAVAHLTAIKGRIPFINFFDGFRTSHEIQKIEVLDYEDLAHLLDRDAVARFRQNALHPDHPVVRGTAQNPDIYFQEREASNKFYMALPEMVESYMAKISALTGREYHLFNYYGAPDAGRMIIAMGSVCETIQETVDYLNARGEKVGVLTVHLYRPFSLKHFFKYIPKSVSNIAVLDRTKEPGSLAEPLYLDVKSAFYNSDWRPVIVGGRYALGGKDILPSHIISIFDNLAAERPRDGFTVGINDDVTFTSLPLSDRDIDTSSSGTTACKFWGLGSDGTVGANKSAIKIIGDKTDMYAQAYFAYDSKKSGGVTMSHLRFGHNPIRSPYLIDKADFISCSQQSYVNKYHLLAGLKPGGTFLLNCSWDVAELDEKLPVAMKRYIAANDIQFYIVNAVGIAQKLGLGGRFNMIMQSAFFKLADIIPLTRAVEYLKQSIEHAYGNKGQKIVDMNNLAVDSGIESVVKISVPQAWKHLEDKVVSPKKLPAFIKDILIPMNRQEGDSLPVSIFDGIEDGTFPSGTSAYEKRGVAINVPVWQTDKCTQCNQCAFICPHAAIRPVLISEEERQNAPAGFSAKRASGTEDAWYRLAVSPLDCSGCGNCADVCPVKGKALSMQPLESQEHEIELWEYALSLTPKANPQNKFTVKGSQFEQPLLEFSGACGGCGETPYAKLVTQLFGDRMMIANATGCSSIWGASAPSIPYTTNHKGQGPTWANSLFEDNAEFGLGMLLGVDAIRDTLATQVKAALDNAPDVPLDAELSACLSDWLANKDQGEGTRERAEKVGDTSGFANAREKSRTPTVSMPHRDYLANGSHWIFGGDGWAYDIGFGGLDHVLASGKDVNVLVFDTEVYSNTGGQSSKSTPAAAIAQFACKKTRKKDLGMMAMSYGYVYVAQIAMGADKNQTLRAIAEAEAYPGPSLIIAYAACINHGLRIGMGCSQREARRAVEAGYWANYRYHPELKEAGKNPFILDSEEPEEDFQAFLAGEVRYSSLKKLYPEFAEFLFKKTEDDARERLEGYKKLASSMPGKMKTMDGNTAAAYVSYAFTDVTAIYPITPSTPMAESVDEWAAQGKKNLFGQTVKIMEMQSESGAAGAIHGALQAGALATTYTASQGLLLMTPNMYKIAGELLPAVFHVSARALATNSLNIFGDHQDSYAVRHTGCAMLAESSVQQVMDLAAVAHLTAIKGRIPFINFFDGFRTSHEIQKIEVLDYEDLAHLLDRDAVARFRQNALHPDHPVVRGTAQNPDIYFQEREASNKFYMALPEMVESYMAKISALTGREYHLFNYYGAPDAGRMIIAMGSVCETIQETVDYLNARGEKVGVLTVHLYRPFSLKHFFKYIPKSVSNIAVLDRTKEPGSLAEPLYLDVKSAFYNSDWRPVIVGGRYALGGKDILPSHIISIFDNLAAERPRDGFTVGINDDVTFTSLPLSDRDIDTSSSGTTACKFWGLGSDGTVGANKSAIKIIGDKTDMYAQAYFAYDSKKSGGVTMSHLRFGHNPIRSPYLIDKADFISCSQQSYVNKYHLLAGLKPGGTFLLNCSWDVAELDEKLPVAMKRYIAANDIQFYIVNAVGIAQKLGLGGRFNMIMQSAFFKLADIIPLTRAVEYLKQSIEHAYGNKGQKIVDMNNLAVDSGIESVVKISVPQAWKHLEDKVVSPKKLPAFIKDILIPMNRQEGDSLPVSIFDGIEDGTFPSGTSAYEKRGVAINVPVWQTDKCTQCNQCAFICPHAAIRPVLISEEERQNAPAGFSAKRASGTEDAWYRLAVSPLDCSGCGNCADVCPVKGKALSMQPLESQEHEIELWEYALSLTPKANPQNKFTVKGSQFEQPLLEFSGACGGCGETPYAKLVTQLFGDRMMIANATGCSSIWGASAPSIPYTTNHKGQGPTWANSLFEDNAEFGLGMLLGVDAIRDTLATQVKAALDNAPDVPLDAELSACLSDWLANKDQGEGTRERAEKVGDTSGFANAREKSRTPTVSMPHRDYLANGSHWIFGGDGWAYDIGFGGLDHVLASGKDVNVLVFDTEVYSNTGGQSSKSTPAAAIAQFACKKTRKKDLGMMAMSYGYVYVAQIAMGADKNQTLRAIAEAEAYPGPSLIIAYAACINHGLRIGMGCSQREARRAVEAGYWANYRYHPELKEAGKNPFILDSEEPEEDFQAFLAGEVRYSSLKKLYPEFAEFLFKKTEDDARERLEGYKKLASS

Organism: Enterobacter agglomerans (NCBI:txid549)

Solvent-accessible surface area (backbone atoms only — not comparable to full-atom values): 116930 Å² total; per-residue (Å²): 122,87,65,56,70,45,60,45,26,17,29,53,30,40,26,56,48,50,45,40,69,30,42,37,34,27,31,34,83,41,72,63,20,37,59,22,57,48,50,45,43,52,39,31,75,71,60,44,59,22,72,83,72,38,52,48,42,78,42,80,45,53,29,38,41,38,12,37,22,18,31,51,17,10,41,45,34,36,21,44,25,36,40,48,29,21,19,70,43,47,59,52,26,45,68,48,42,19,28,38,27,32,38,42,37,46,33,40,38,41,29,26,19,10,21,55,51,32,22,34,36,32,68,27,10,20,36,41,35,60,62,60,51,56,59,36,35,38,29,30,39,42,26,44,40,38,54,41,27,39,58,49,49,47,38,48,53,52,34,10,48,67,50,26,39,14,26,39,40,33,32,32,13,70,42,33,35,54,27,32,32,52,29,67,57,86,54,68,68,61,53,53,72,68,48,60,61,68,37,52,50,50,50,40,69,68,24,60,33,15,72,64,32,37,33,34,35,29,38,38,54,33,45,48,41,41,43,47,64,57,45,44,48,66,51,50,71,49,37,59,60,49,47,40,51,45,29,45,52,50,17,70,74,70,71,54,87,54,48,54,48,40,62,51,62,45,78,67,11,37,38,35,39,38,35,61,28,39,61,47,36,33,47,50,38,38,34,53,53,42,41,75,70,70,45,42,34,29,38,38,37,43,24,44,62,28,44,44,54,66,73,61,55,61,69,59,55,47,85,54,45,43,31,37,41,28,52,35,41,47,76,40,53,35,49,80,65,50,68,69,43,32,51,53,47,44,66,37,61,87,43,94,62,76,55,52,72,32,32,31,34,38,34,33,22,44,28,63,64,51,53,53,51,50,50,28,52,57,53,36,58,68,41,96,72,49,70,58,68,24,32,44,69,53,47,36,76,72,83,63,35,38,54,67,72,53,86,70,88,79,78,66,68,62,86,74,54,47,30,37,37,38,40,31,45,48,89,51,37,44,66,61,42,50,56,49,49,52,44,49,50,23,61,75,44,86,37,32,30,40,35,42,73,47,70,50,82,42,76,47,68,21,55,31,39,39,36,37,37,39,22,80,52,89,78,52,66,84,44,78,80,65,61,23,46,30,39,36,32,63,49,58,73,44,64,81,56,38,72,80,66,71,39,54,38,74,58,15,38,39,40,37,28,36,87,68,51,82,81,46,45,76,72,69,51,47,50,68,57,41,21,51,37,43,69,34,54,40,46,40,32,40,29,44,37,56,62,50,17,43,73,69,67,50,49,84,55,25,31,55,20,52,50,29,32,45,45,59,70,66,54,83,53,60,54,72,58,50,52,51,52,51,50,51,49,40,43,70,74,33,46,89,75,33,68,65,59,35,49,51,52,50,50,33,32,55,46,20,55,67,53,56,40,76,55,85,75,54,72,68,32,50,70,61,72,78,79,85,74,83,81,76,93,61,59,67,63,48,62,70,44,37,50,39,39,74,39,73,44,30,55,72,55,45,23,55,80,39,65,94,34,43,37,35,57,38,69,52,37,44,24,75,72,63,59,71,47,74,22,63,31,32,70,42,77,37,75,91,60,50,82,79,57,42,59,40,38,53,60,35,45,29,56,27,42,42,59,44,75,35,43,73,70,55,58,71,69,44,61,90,84,66,71,68,43,78,30,84,88,47,90,79,35,28,29,33,72,43,42,36,53,37,49,26,59,39,33,49,42,41,42,65,66,39,83,46,88,87,35,28,37,47,75,38,52,38,83,83,44,56,76,38,50,61,51,32,54,51,63,69,66,52,75,89,71,83,66,82,48,61,55,89,38,68,47,28,31,45,59,36,67,65,28,36,33,40,43,37,54,45,57,37,37,34,49,44,21,57,54,25,51,52,25,33,75,46,12,58,38,14,41,37,23,30,17,62,45,53,66,36,42,24,46,25,25,61,73,40,17,12,38,19,57,52,101,82,45,22,7,39,10,41,37,38,88,42,48,49,34,25,45,23,21,31,51,12,27,52,52,14,43,48,48,53,39,50,52,50,49,52,51,51,47,46,63,69,72,52,58,90,86,65,72,70,53,70,67,50,48,51,38,52,51,52,37,66,78,45,46,86,38,61,80,64,18,64,61,49,31,48,52,47,62,61,35,56,72,61,65,60,43,72,74,80,66,85,59,82,49,73,69,61,89,54,63,83,55,51,38,41,68,43,48,33,29,42,35,40,31,42,32,57,60,28,48,14,23,37,41,39,52,48,46,47,64,68,50,46,68,39,34,34,44,31,38,35,54,32,28,30,64,66,80,71,20,26,69,33,48,50,22,44,28,37,35,51,28,63,77,47,64,36,78,48,70,46,60,61,64,63,64,48,53,45,70,72,57,62,32,30,33,30,32,36,32,55,50,56,36,56,66,59,35,46,48,48,53,52,50,37,70,67,42,93,19,12,20,41,37,42,32,58,15,48,49,80,75,42,36,48,72,84,36,45,27,38,31,45,57,50,38,23,47,34,34,34,24,38,72,39,73,33,32,40,33,40,41,67,35,45,77,72,74,41,63,31,40,45,64,72,52,72,82,55,77,46,59,50,66,59,57,45,58,42,20,43,27,36,38,50,37,38,70,77,38,47,70,60,30,53,55,31,48,49,48,35,52,49,52,31,50,52,51,50,52,50,47,52,53,52,44,73,89,124,86,67,55,70,43,58,46,26,17,29,55,30,41,26,57,46,47,44,41,69,31,40,36,32,26,30,35,83,40,75,62,21,37,58,22,57,46,51,44,42,53,39,32,75,73,60,44,60,23,73,84,72,39,52,49,43,76,42,81,44,55,28,37,41,38,13,38,22,18,34,50,17,10,41,46,33,37,21,42,25,36,40,49,28,22,17,70,41,46,59,53,24,45,69,48,43,18,28,36,26,32,37,42,37,45,33,42,39,41,28,26,20,11,21,56,52,31,22,34,36,30,68,26,11,20,37,40,36,58,62,60,52,57,57,35,35,39,28,29,40,44,26,43,39,39,55,41,28,40,56,49,49,48,38,48,53,51,34,8,46,66,52,28,39,14,27,40,41,32,33,32,11,71,43,34,34,53,26,33,33,52,30,67,56,84,54,68,70,60,53,53,70,66,48,60,62,67,37,53,50,50,50,41,70,69,23,61,33,16,72,65,32,36,33,33,33,30,40,39,53,33,44,50,42,42,42,48,63,56,45,46,48,65,50,52,71,50,37,59,60,50,48,39,51,44,29,45,53,50,17,68,74,70,69,56,87,55,50,52,47,40,63,49,64,44,79,65,10,37,38,35,39,37,36,60,27,38,61,47,36,33,46,50,40,38,34,54,54,42,41,77,71,70,45,43,33,30,38,38,39,42,23,43,64,28,44,46,55,68,74,60,56,59,69,58,57,46,85,54,45,44,29,36,40,28,53,33,40,47,76,40,54,34,51,80,63,49,68,68,43,32,51,53,47,44,68,36,62,89,43,94,62,75,55,53,74,32,30,32,34,40,35,33,23,44,28,62,62,51,52,53,51,51,50,29,52,56,54,36,57,68,42,97,74,51,70,57,68,23,30,44,70,52,48,35,77,73,81,63,36,38,55,67,73,52,87,70,89,78,77,66,67,62,87,72,55,47,32,38,37,37,42,33,46,46,89,50,37,43,67,61,43,51,54,50,47,51,45,50,50,21,60,75,43,86,39,32,31,39,35,41,74,49,70,50,83,40,76,45,68,20,56,32,38,39,34,36,36,39,22,80,51,89,79,52,66,86,47,79,80,66,63,22,47,30,40,37,33,64,50,58,73,44,65,82,57,38,72,80,67,70,39,54,38,74,57,17,39,38,39,38,28,37,88,68,52,81,81,44,45,77,73,68,51,46,52,70,57,42,22,53,37,43,67,33,55,40,45,40,32,39,29,43,37,59,62,50,17,44,75,69,66,48,50,84,56,25,30,56,20,52,48,31,32,45,44,60,71,66,54,83,54,59,53,72,56,50,52,51,52,50,51,49,49,40,42,69,74,32,47,89,75,31,66,67,60,35,49,50,52,50,50,34,32,55,47,19,55,66,54,58,40,76,56,84,75,54,74,67,32,50,71,59,72,77,78,85,74,83,82,75,96,61,59,66,62,48,60,70,45,38,50,38,40,74,40,73,43,30,54,72,54,45,26,54,80,39,67,94,34,45,38,36,56,39,69,53,39,42,24,77,73,63,60,74,48,74,23,64,32,32,71,42,77,37,77,89,59,50,82,80,58,42,59,39,39,52,59,34,46,29,56,30,41,43,59,42,76,35,43,74,70,56,58,71,68,44,62,92,85,65,70,68,42,78,30,82,88,47,91,78,34,29,30,31,72,42,42,35,51,37,51,26,60,42,32,48,42,40,42,65,66,40,84,46,88,87,35,27,38,47,76,38,51,35,83,81,43,55,74,37,50,60,50,32,56,50,62,71,65,53,75,90,70,82,67,84,47,61,55,88,38,66,46,27,32,45,60,37,68,65,29,36,32,39,41,37,55,46,56,36,37,35,48,42,22,58,56,24,49,51,26,33,76,46,12,58,37,14,42,36,24,31,16,63,46,53,67,35,42,24,46,25,27,60,72,41,17,12,37,20,58,50,99,84,45,21,8,40,10,40,38,37,88,42,48,49,34,26,46,24,23,30,51,11,27,53,54,13,44,49,49,54,40,50,51,50,48,52,51,50,48,47,63,68,73,50,59,90,88,66,71,70,53,70,66,50,48,51,36,50,51,52,38,68,76,43,44,86,37,59,79,64,18,64,59,48,32,46,51,46,61,63,35,56,70,62,65,59,40,70,75,77,66,85,58,84,47,72,70,61,90,55,64,84,54,51,38,40,67,44,48,34,29,42,34,39,31,40,32,57,60,28,48,14,23,38,42,40,52,49,48,48,64,66,50,47,69,39,34,34,43,31,37,34,54,32,28,29,64,67,80,70,20,26,68,32,49,49,24,42,28,38,35,50,27,64,79,46,63,35,78,49,69,46,58,62,64,62,65,47,50,44,71,73,57,60,32,30,32,30,33,35,30,56,50,55,35,56,64,61,36,47,48,49,54,53,50,38,73,67,42,93,18,13,19,43,36,42,32,59,16,48,49,80,74,43,34,48,71,83,36,44,27,39,29,44,59,50,39,22,48,33,35,34,25,39,72,40,71,31,30,39,34,39,41,67,35,43,80,72,75,41,63,31,40,44,65,71,53,70,81,53,76,46,59,50,67,60,55,44,59,43,20,42,29,37,39,52,38,38,71,76,37,48,71,61,31,53,55,30,48,49,47,36,52,50,52,32,49,52,53,51,53,51,45,52,51,51,44,72,86

InterPro domains:
  IPR002869 Pyruvate-flavodoxin oxidoreductase, central domain [G3DSA:3.40.920.10] (416-626)
  IPR002869 Pyruvate-flavodoxin oxidoreductase, central domain [SSF53323] (417-669)
  IPR002880 Pyruvate flavodoxin/ferredoxin oxidoreductase, pyrimidine binding domain [PF01855] (19-247)
  IPR002880 Pyruvate flavodoxin/ferredoxin oxidoreductase, pyrimidine binding domain [cd07034] (10-173)
  IPR009014 Transketolase C-terminal/Pyruvate-ferredoxin oxidoreductase domain II [G3DSA:3.40.50.920] (259-413)
  IPR009014 Transketolase C-terminal/Pyruvate-ferredoxin oxidoreductase domain II [SSF52922] (259-407)
  IPR011766 Thiamine pyrophosphate enzyme, TPP-binding [PF02775] (964-1070)
  IPR011895 Pyruvate-flavodoxin oxidoreductase [PIRSF000159] (4-1172)
  IPR011895 Pyruvate-flavodoxin oxidoreductase [TIGR02176] (5-1171)
  IPR017896 4Fe-4S ferredoxin-type, iron-sulphur binding domain [PF12838] (689-757)
  IPR017896 4Fe-4S ferredoxin-type, iron-sulphur binding domain [PS51379] (681-710)
  IPR017896 4Fe-4S ferredoxin-type, iron-sulphur binding domain [PS51379] (735-766)
  IPR017900 4Fe-4S ferredoxin, iron-sulphur binding, conserved site [PS00198] (744-755)
  IPR019456 Pyruvate-flavodoxin oxidoreductase, EKR domain [PF10371] (625-679)
  IPR019456 Pyruvate-flavodoxin oxidoreductase, EKR domain [SM00890] (622-680)
  IPR019752 Pyruvate/ketoisovalerate oxidoreductase, catalytic domain [PF01558] (420-610)
  IPR029061 Thiamin diphosphate-binding fold [SSF52518] (3-258)
  IPR029061 Thiamin diphosphate-binding fold [SSF52518] (785-1171)
  IPR033412 Pyruvate:ferredoxin oxidoreductase, core domain II [PF17147] (271-374)
  IPR037112 Pyruvate-flavodoxin oxidoreductase, EKR domain superfamily [G3DSA:4.10.780.10] (629-669)

Foldseek 3Di:
DPFDKAKDFQLLLLLVLVQQQFQEEEEEDDPPNNVSQLNLLVCLVVFNQHLVGGRHHYHYALALLRRLVVQLQCLLQLGAYEYEDEEPSLVSNQVSLLVQQLVLGLYEYEYQYFFYDALHDFRFWFHASVLVNQPSNAWEFFAAASQRSNLLSLLSNQLSLQLSGYYYYYATGLQRRFKIWIYGHDDSVLSSVSHPVVSSVVSNVSHADPVDHDDPDDDDDPPCVVVSVCVCVVSQVCRQVSSQVSQVSSCVVNVDHDHQKDKAAALLAAEEEEEGHNVQLQLNLLRVVVVVVPHRYIYIYHGTPPPDDLVRVVPHDRLNYAFYEYEHQHDDPPDPDDDVLVVVCVSCVPPPRDHHYAYEYECHSNQFDHSQQSVLQVVLRPDPHRQHHAYELAFAPPVRRYGDGDPDPDDSWDPFKAKEKEKDWFPLCQVVLVVLVQSLPSNVHQKIKIKRKDWALFPGGTIIMIIIMIGNDHTSGSGGQQAHQYYEYQDLVLLVQAPRCGRYAQQGEYEYADPDDLVCCVPSGALVVLQVCLVRVYWYKYFPQQVVCVVLPVHSRSNLLVSLLCCQRSVSDDSVVVLVSSLVVLCVVCVVVDPSSSVSSNVSSVCSNVGMDTHDRDNVSNDDDHDDDDDPDDPPCLVQPVSCVSNVNNSHRHPCSCVPPPSNDADADSLVVCLALSAQWWKDFQAVQDPLLCLLCLQFLASQKAKFKAAPVLVVVADPPLDWACDPLDHGTIIDTAGANSLARNLQLSQVLQPTDVGRIDIDGSVVVVVSNVNNVSRVVGDQDDQSDDCLHSSSVRSQDFQFHSFSADRLWQARSLVRSLFSVAFQQEEEQEAPARCCSRQPRPPNHRGAHDPVRGGYDYDYDYHQQRLVVLVVVVVVLVVLVVVVLVVLVCVLPDDPPPDPDPQLSVLSVVLSVCVQAQPCQVVSLVSNVPPCLQVPVPDDDPPPRCVVVPSVSSGNHAGEGEYEQSRCQRSRVVNNLVSQLVFAQHEYEYAYQQARQRSFGAGGLQNAAQFAGSSDGDHDGRDDSQVVSCVSLQEKEWEDQCLQPVSLSSVSSVLSRRRRTHYYYYYHIHHVSQAQQVGSSNRSVLSNLCLLQLVDWTKIFASVCVVVVHQRIGGPGDDHDDHNVVSQCRTCSNVVSCVVPVVVSVVRSVVSSVSSVVVVVVSVVSNVD/DPFDKAKDFQLLLLLVLVQQQFQEEEEEDDPPNNVSLLNLLVCLVVQNAHLVGGRHHYHYAQALLRRLVVQLQCLLQLGAYEYEDEEPSLVSNQVSLLVQQLVLGLYEYEYQYFFYDALHDFRFWFHASVLVNQPSNAWEFFAAASQRSNLLSLLSNQLSLQLSGYYYYYATGLFRRFKIWTYGHDDSVLSSVSHPVVSSVVSNVSHADPVDHDDPDDDDDPPCVVVSVCVCVVSQVCRQVSSQVSQVSSCVVNVDHDHQKDKDAALLAAEEEEEGHNVQLQLNLLRVVQVVVPHRYIYIYHGTPPPDDLVRVVVRDRLNYAFYEYEHQHDDPPDPDDDVLVVVCVSCVPPPRDHHYAYEYECHSNQFDHSQQSVLQVVLRPDPHRQHHAYELAFAPPVRRYGDGDPDPDDSWDPFKAKEKEKDWFPLCQVVLVVLVQSLPSNVHQKIKIKRKDWALFPGGTIIMIIIMIGNDHTSGSGGQQAHQEYEYQDLVLLVQAPRCGRYAQQGEYEYADPDDLVCCVPSGALVVLQVCLVRVYFYKYFPQQVVCVVLVVHSRSNLLVSLLCCQRSVNDDSVVVLVSSLVVLCVVCVVVDPSSSVSSNVSSVCSNVGMDTHDRDNVSNDDDHDDDDDPDDPPCLVQPVSCVSNVNNSHRHPCSCVPPPSNDADADNLVVCLALSAQWWKDFQAVQDPLLCLLCLQFLASQKAKFKAAPVLVVVADPPLDWACDPLDHGTIIDTAGANSLANHLQLSQVLQPTDVGRIDIDGSVVVVVSNRNNVSRVVGDQDDQSDDCLHSSSVRSQDFQFHSFSHHRLWQARSLVRSLFSVAFQQEEEQEAPARCCSRQPRPPNHRGAHPPVRGGYDYDYDYHQQRLVVLVVVVVVLVVLVVVVLVVLVCVLPDDPPDDPDPQLSVLSVVLSVCVQAQPCQVVSLVSNVPPCLQVPVPPDDPPPRCVVPPSVSSGNHAGEGEYEQSRCQRSRVVNNLVSQLVFAQHEYEYAYQQARQRSFGAGGLQNAALFAGSSDGDHDGRDDSQVVSCVSLQEKEWEDECLQPVSLSSVSSVLSRRRRTHYYYYYHIHDVSQAQQVGSSNRSVLSNLCLLQLVDWTKIFASVCVVVVHQRIGGPGDDHDDHNVVSQCRTCSLVVSCVVPVVVSVVRSVVSSVSSVVVVVVSVVSNVD